Protein 3D19 (pdb70)

Sequence (1558 aa):
DTGVTSVMFVERSLNEIRFWSRIMKEHSFFLRLGFRCEDTQLIEEANQFYRLFEHIEQIAHSYTNETDPEQIKRFNAEVQQAATNIWGFKRKILGLILTCKLPGQNNFPLLVDHTSREADYFRKRLIQLNEGKLDALPDAIIKENVFFLRIMADHAKFIGHLLDPSERKLVDTARNFSNDFDELMYQAIDLESMKPQSQTAPLLDQFLDQNRVSVASLRDFKKTARDLIEQCKIKSIIHPLLADHVFREADRFLEIIDMYDVHLVTSVMMFVERSLNEIRFWSRIMKEHSFFLRLGFRCEDTQLIEEANQFYRLFEHIEQIAHSYTNETDPEQIKRFNAEVQQAATNIWGFKRKILGLILTCKLPGQNNFPLLVDHTSREADYFRKRLIQLNEGKLDALPDAIIKENVFFLRIMADHAKFIGHLLDPSERKLVDTARNFSNDFDELMYYQAIDLESMKPQSQTAPLLDQFLDQNRVSVASLRDFKKTARDLIEQCKIKSIIHPLLADHVFREADRFLEIIDMMYDVHLTMFVERSLNEIRFWSRIMKEHSFFLRLGFRCEDTQLIEEANQFYRLFEHIEQIAHSYTNETDPEQIKRFNAEVQQAATNIWGFKRKILGLILTCKLPGQNNFPLLVDHTSREADYFRKRLIQLNEGKLDALPDAIIKENVFFLRIMADHAKFIGHLLDPSERKLVDTARNFSNDFDELMYYQAIDLESMKPQSQTAPLLDQFLDQNRVSVASLRDFKKTARDLIEQCKIKSIIHPLLADHVFREADRFLEIIDMMYDVHLTSVMFVERSLNEIRFWSRIMKEHSFFLRLGFRCEDTQLIEEANQFYRLFEHIEQIAHSYTNETDPEQIKRFNAEVQQAATNIWGFKRKILGLILTCKLPGQNNFPLLVDHTSREADYFRKRLIQLNEGKLDALPDAIIKENVFFLRIMADHAKFIGHLLDPSERKLVDTARNFSNDFDELMYYQAIDLESMKPQSQTAPLLDQFLDQNRVSVASLRDFKKTARDLIEQCKIKSIIHPLLADHVFREADRFLEIIDMYDVHLTMFVERSLNEIRFWSRIMKEHSFFLRLGFRCEDTQLIEEANQFYRLFEHIEQIAHSYTNETDPEQIKRFNAEVQQAATNIWGFKRKILGLILTCKLPGQNNFPLLVDHTSREADYFRKRLIQLNEGKLDALPDAIIKENVFFLRIMADHAKFIGHLLDPSERKLVDTARNFSNDFDELMYYQAIDLESMKPQSQTAPLLDQFLDQNRVSVASLRDFKKTARDLIEQCKIKSIIHPLLADHVFREADRFLEIIDMYDVHLMFVERSLNEIRFWSRIMKEHSFFLRLGFRCEDTQLIEEANQFYRLFEHIEQIAHSYTNETDPEQIKRFNAEVQQAATNIWGFKRKILGLILTCKLPGQNNFPLLVDHTSREADYFRKRLIQLNEGKLDALPDAIIKENVFFLRIMADHAKFIGHLLDPSERKLVDTARNFSNDFDELMYYQAIDLESMKPQSQTAPLLDQFLDQNRVSVASLRDFKKTARDLIEQCKIKSIIHPLLADHVFREADRFLEIIDMYDVHL

Foldseek 3Di:
DQQCPDLLLLSNLLVLLLQVLQVQLVVLVVQLQQADPVPVVSNVVSNVLNVVSVVSNVVSVVDDSPDDVVVSLVSLVVVLVSLVVVLVVLVVVLVCVVVVVGPRGGQDSVNSVLSSLSSVVSNVVSVCSNVVNDDDLLVCLLVLLLSLLVVQLVVLVVQLVFFDVVPVVSNVVSVVLNVLSVVLNVVSVVCVVPPPVSSDPVNSLVNLVSVQVSLVVVLVVLVVVLVCVVVVNGGGNQDSVNSVSSSVSSVSSNVVSVVSNVVD/DVLLVLLVVLLVLLLQVLQVQLVVLVVQLVQADPVPVVLNVVSVVLNVVSVVLNVVSVVDDSPPDSVVSLVSLVVVLVSLVVVLVSLVVVLVCVVVPVRVRGGQDSVNSVLSSLSSVVSSVVSVCSNVVNDDDLLVCLLVLCLSLLVVQLVVLVCQLVFFDVVPPVLNVVSVVLNVVSVVLNVVSVVCVVCPPVSSDLVNSLVNLVVVLVSLVVVLVVLVVVLVCVVVVNGGGNQDSVNSVSSSVSSVVSNVVSVVSNVVSD/DLLVVLLVLLLQVLVVQLVVLVVQLVQADPVPVVLNVVSVVLNVVSVVSNVVSVPDDPPPDVVVSLVSLVVVLVSLVVVLVSLVVVLVCVVVVVGPPGGDDSLNSVLSSLSSVVSNVVSVCSNVVNDDDLLVCLLVLCLSLLVSQLVVLVVQLVQFDVVVPVSNVVSVVSNVLSVVLNVVSVVCVVVPPVSSDLVNSLVNLVSVLVSLVVSLVSLVVVLVCVVVVVGGGNQPSVNSVSSSVSSVVSNVVSVVSNVVSD/DLVLVVVLLVLLLQLLVVLLVLLVVQLVQADPVPVVSNVVSVVLNVVSVVLNVVSVVDDSVPDVVVSLVSLVVVLVSLVVSLVSLVVVLVCVVVVVGPPGGDDSVNSVLVSLSSVVSSVVSVCSSVVNDDDLLCCLLVLLLSLLVSQLVVLVVVLVFFPVVPPVVNVVSVVLNVVSVVLNVVSVVCVVCPPVSSDLVNSLVNLVSVLVSLVVSLVVLVVVLVCVVVVVGGGRQDSVNSVSSSVSSVVSNVVSVVSNVVRD/DLLVVLLVLLLQVLVLQLVVLVVQLQLADPVNVVSNVVSVVLNVVSVVSNVVSVPDDPPDDPVVRLVNLVVVLVSLVVSLVSLVVVLVCVVVVVGPPGHDDSVNSVLSSLSSVVSSVVSVCSNVVVDDDLLVVLLVLCLSLLVVQLVVLVVQLVFFDVVVPVLNVVSVVLNVLSVVLNVVSVVCVVCPPVCSDVVSSLVNLVSVLVSLVVVLVVLVVVLVCVVVVNGGGNDDNVVSVSSSVSSVVSNVVSVVSNVVD/DLLVVLLVLLLQVLVVQLVVLVVQLVQAPPPPVVLNVVSVVSNVVSVVLNVVSVPDDSPDDSVVSLVSLVVVLVSLVVSLVSLVVVLVCVVVVVGPPGDDDSVVSVLSSVSSVVSSVVSVCSSVVNDDDLLVCLLVLCLSLLVSQLSVLVVQLVFFPVVPPVSNVVSVVLNVLSVVLNVVSVVCVVCPPVSSDPVNSLVNLVSVLVSLVVSLVVLVVVLVCVVVVVGGGNQDSVNSVSVSVSSVVSNVVSVVSNVVD

Nearest PDB structures (foldseek):
  3d19-assembly1_F  TM=1.003E+00  e=2.310E-31  Bacillus cereus G9241
  3dby-assembly6_B  TM=9.293E-01  e=8.905E-10  Bacillus cereus G9241
  3dby-assembly10_T  TM=9.313E-01  e=1.891E-09  Bacillus cereus G9241
  3dby-assembly3_H  TM=9.239E-01  e=1.891E-09  Bacillus cereus G9241
  3dby-assembly1_R  TM=9.275E-01  e=2.629E-09  Bacillus cereus G9241

CATH classification: 1.20.1260.120

Secondary structure (DSSP, 8-state):
--STT--SHHHHHHHHHHHHHHHHHHHHHHHHHTS-TT-HHHHHHHHHHHHHHHHHHHHHTT--TTS-HHHHHHHHHHHHHHHHHHHHHHHHHHHHHHTT-STT----HHHHHHHHHHHHHHHHHHHHHHHT-PPPHHHHHHHHHHHHHHHHHHHHHHHHHHB-TT-HHHHHHHHHHHHHHHHHHHHHHHHHHTTTTT--HHHHHHHHHHHHHHHHHHHHHHHHHHHHHHTT-S-B---HHHHHHHHHHHHHHHHHHHHHHHH-/-HHHHHHHHHHHHHHHHHHHHHHHHHHHHHHS-TT-HHHHHHHHHHHHHHHHHHHHHHHS-TTS-HHHHHHHHHHHHHHHHHHHHHHHHHHHHHHTT-STT----HHHHHHHHHHHHHHHHHHHHHHHT-PPPHHHHHHHHHHHHHHHHHHHHHHHHHHB-TT-HHHHHHHHHHHHHHHHHHHHHHHHHHTTTTT--HHHHHHHHHHHHHHHHHHHHHHHHHHHHHHTT-S-BS--HHHHHHHHHHHHHHHHHHHHHHHHH-/-HHHHHHHHHHHHHHHHHHHHHHHHHHS-TT-HHHHHHHHHHHHHHHHHHHHHHH--TTS-HHHHHHHHHHHHHHHHHHHHHHHHHHHHHHTT-STT----HHHHHHHHHHHHHHHHHHHHHHHT-PPPHHHHHHHHHHHHHHHHHHHHHHHHHHB-TT-HHHHHHHHHHHHHHHHHHHHHHHHHHTTTTT--HHHHHHHHHHHHHHHHHHHHHHHHHHHHHHTT-S-BS--HHHHHHHHHHHHHHHHHHHHHHHHH-/-HHHHHHHHHHHHHHHHHHHHHHHHHHHHS-TT-HHHHHHHHHHHHHHHHHHHHHHH--TTS-HHHHHHHHHHHHHHHHHHHHHHHHHHHHHHTTSSTT----HHHHHHHHHHHHHHHHHHHHHHHT-PPPHHHHHHHHHHHHHHHHHHHHHHHHHHB-TT-HHHHHHHHHHHHHHHHHHHHHHHHHHTTTTT--HHHHHHHHHHHHHHHHHHHHHHHHHHHHHHTT-S-BS--HHHHHHHHHHHHHHHHHHHHHHHHH-/-HHHHHHHHHHHHHHHHHHHHHHHHHHS-TT-HHHHHHHHHHHHHHHHHHHHHHH--TTS-HHHHHHHHHHHHHHHHHHHHHHHHHHHHHHTT-STT----HHHHHHHHHHHHHHHHHHHHHHHT-PPPHHHHHHHHHHHHHHHHHHHHHHHHHHB-TT-HHHHHHHHHHHHHHHHHHHHHHHHHHTTTTT--HHHHHHHHHHHHHHHHHHHHHHHHHHHHHHTT-S-BS--HHHHHHHHHHHHHHHHHHHHHHHT-/-HHHHHHHHHHHHHHHHHHHHHHHHHHS-TT-HHHHHHHHHHHHHHHHHHHHHHH--TTS-HHHHHHHHHHHHHHHHHHHHHHHHHHHHHTTT--TT----HHHHHHHHHHHHHHHHHHHHHHTT-PPPHHHHHHHHHHHHHHHHHHHHHHHHHHB-TT-HHHHHHHHHHHHHHHHHHHHHHHHHHTTTTT--HHHHHHHHHHHHHHHHHHHHHHHHHHHHHHTT-S-BS--HHHHHHHHHHHHHHHHHHHHHHH--

Structure (mmCIF, N/CA/C/O backbone):
data_3D19
#
_entry.id   3D19
#
_cell.length_a   74.825
_cell.length_b   136.378
_cell.length_c   87.060
_cell.angle_alpha   90.000
_cell.angle_beta   102.840
_cell.angle_gamma   90.000
#
_symmetry.space_group_name_H-M   'P 1 21 1'
#
loop_
_entity.id
_entity.type
_entity.pdbx_description
1 polymer 'Conserved metalloprotein'
2 non-polymer 'MAGNESIUM ION'
3 non-polymer 'FE (III) ION'
4 water water
#
loop_
_atom_site.group_PDB
_atom_site.id
_atom_site.type_symbol
_atom_site.label_atom_id
_atom_site.label_alt_id
_atom_site.label_comp_id
_atom_site.label_asym_id
_atom_site.label_entity_id
_atom_site.label_seq_id
_atom_site.pdbx_PDB_ins_code
_atom_site.Cartn_x
_atom_site.Cartn_y
_atom_site.Cartn_z
_atom_site.occupancy
_atom_site.B_iso_or_equiv
_atom_site.auth_seq_id
_atom_site.auth_comp_id
_atom_site.auth_asym_id
_atom_site.auth_atom_id
_atom_site.pdbx_PDB_model_num
ATOM 1 N N . ASP A 1 4 ? 4.583 90.045 96.477 1.00 46.14 11 ASP A N 1
ATOM 2 C CA . ASP A 1 4 ? 4.507 89.250 97.769 1.00 46.88 11 ASP A CA 1
ATOM 3 C C . ASP A 1 4 ? 3.473 88.149 97.680 1.00 46.81 11 ASP A C 1
ATOM 4 O O . ASP A 1 4 ? 2.251 88.418 97.704 1.00 47.19 11 ASP A O 1
ATOM 9 N N . THR A 1 5 ? 3.945 86.901 97.569 1.00 45.73 12 THR A N 1
ATOM 10 C CA . THR A 1 5 ? 3.014 85.791 97.370 1.00 43.86 12 THR A CA 1
ATOM 11 C C . THR A 1 5 ? 3.155 84.703 98.446 1.00 42.88 12 THR A C 1
ATOM 12 O O . THR A 1 5 ? 2.807 83.555 98.195 1.00 43.23 12 THR A O 1
ATOM 16 N N . GLY A 1 6 ? 3.647 85.065 99.639 1.00 41.82 13 GLY A N 1
ATOM 17 C CA . GLY A 1 6 ? 3.749 84.115 100.761 1.00 41.38 13 GLY A CA 1
ATOM 18 C C . GLY A 1 6 ? 5.131 83.471 100.962 1.00 40.88 13 GLY A C 1
ATOM 19 O O . GLY A 1 6 ? 5.359 82.746 101.949 1.00 41.55 13 GLY A O 1
ATOM 20 N N . VAL A 1 7 ? 6.058 83.715 100.044 1.00 39.35 14 VAL A N 1
ATOM 21 C CA . VAL A 1 7 ? 7.346 83.016 100.066 1.00 39.01 14 VAL A CA 1
ATOM 22 C C . VAL A 1 7 ? 8.140 83.267 101.350 1.00 37.94 14 VAL A C 1
ATOM 23 O O . VAL A 1 7 ? 8.922 82.425 101.792 1.00 37.31 14 VAL A O 1
ATOM 27 N N . THR A 1 8 ? 7.910 84.426 101.944 1.00 37.37 15 THR A N 1
ATOM 28 C CA . THR A 1 8 ? 8.703 84.896 103.082 1.00 38.13 15 THR A CA 1
ATOM 29 C C . THR A 1 8 ? 7.798 85.065 104.327 1.00 38.06 15 THR A C 1
ATOM 30 O O . THR A 1 8 ? 8.196 85.651 105.317 1.00 37.56 15 THR A O 1
ATOM 34 N N . SER A 1 9 ? 6.585 84.542 104.260 1.00 37.68 16 SER A N 1
ATOM 35 C CA . SER A 1 9 ? 5.682 84.653 105.375 1.00 38.73 16 SER A CA 1
ATOM 36 C C . SER A 1 9 ? 6.278 84.061 106.641 1.00 38.82 16 SER A C 1
ATOM 37 O O . SER A 1 9 ? 6.941 83.050 106.594 1.00 39.70 16 SER A O 1
ATOM 40 N N . VAL A 1 10 ? 6.016 84.679 107.780 1.00 39.19 17 VAL A N 1
ATOM 41 C CA . VAL A 1 10 ? 6.419 84.087 109.038 1.00 39.26 17 VAL A CA 1
ATOM 42 C C . VAL A 1 10 ? 5.217 83.395 109.738 1.00 39.93 17 VAL A C 1
ATOM 43 O O . VAL A 1 10 ? 5.415 82.637 110.667 1.00 41.04 17 VAL A O 1
ATOM 47 N N . MET A 1 11 ? 3.989 83.582 109.239 1.00 39.39 18 MET A N 1
ATOM 48 C CA . MET A 1 11 ? 2.813 82.859 109.778 1.00 39.00 18 MET A CA 1
ATOM 49 C C . MET A 1 11 ? 2.973 81.393 109.487 1.00 38.60 18 MET A C 1
ATOM 50 O O . MET A 1 11 ? 3.159 80.997 108.330 1.00 38.96 18 MET A O 1
ATOM 55 N N . PHE A 1 12 ? 2.873 80.568 110.523 1.00 37.85 19 PHE A N 1
ATOM 56 C CA . PHE A 1 12 ? 3.286 79.168 110.422 1.00 36.77 19 PHE A CA 1
ATOM 57 C C . PHE A 1 12 ? 2.520 78.420 109.339 1.00 35.98 19 PHE A C 1
ATOM 58 O O . PHE A 1 12 ? 3.096 77.611 108.567 1.00 35.26 19 PHE A O 1
ATOM 66 N N . VAL A 1 13 ? 1.214 78.636 109.268 1.00 35.38 20 VAL A N 1
ATOM 67 C CA . VAL A 1 13 ? 0.457 77.821 108.323 1.00 35.71 20 VAL A CA 1
ATOM 68 C C . VAL A 1 13 ? 0.703 78.270 106.915 1.00 36.00 20 VAL A C 1
ATOM 69 O O . VAL A 1 13 ? 1.021 77.465 106.026 1.00 36.75 20 VAL A O 1
ATOM 73 N N . GLU A 1 14 ? 0.578 79.562 106.710 1.00 35.83 21 GLU A N 1
ATOM 74 C CA . GLU A 1 14 ? 0.760 80.082 105.395 1.00 36.87 21 GLU A CA 1
ATOM 75 C C . GLU A 1 14 ? 2.133 79.687 104.847 1.00 35.03 21 GLU A C 1
ATOM 76 O O . GLU A 1 14 ? 2.247 79.204 103.738 1.00 35.05 21 GLU A O 1
ATOM 82 N N . ARG A 1 15 ? 3.190 79.929 105.620 1.00 34.66 22 ARG A N 1
ATOM 83 C CA . ARG A 1 15 ? 4.545 79.657 105.156 1.00 32.82 22 ARG A CA 1
ATOM 84 C C . ARG A 1 15 ? 4.719 78.171 104.796 1.00 33.56 22 ARG A C 1
ATOM 85 O O . ARG A 1 15 ? 5.270 77.825 103.720 1.00 35.21 22 ARG A O 1
ATOM 93 N N . SER A 1 16 ? 4.247 77.296 105.671 1.00 32.39 23 SER A N 1
ATOM 94 C CA . SER A 1 16 ? 4.236 75.836 105.429 1.00 33.38 23 SER A CA 1
ATOM 95 C C . SER A 1 16 ? 3.592 75.427 104.104 1.00 33.98 23 SER A C 1
ATOM 96 O O . SER A 1 16 ? 4.169 74.707 103.307 1.00 35.04 23 SER A O 1
ATOM 99 N N . LEU A 1 17 ? 2.360 75.840 103.893 1.00 34.43 24 LEU A N 1
ATOM 100 C CA . LEU A 1 17 ? 1.698 75.497 102.645 1.00 34.59 24 LEU A CA 1
ATOM 101 C C . LEU A 1 17 ? 2.495 76.066 101.447 1.00 34.53 24 LEU A C 1
ATOM 102 O O . LEU A 1 17 ? 2.768 75.353 100.484 1.00 33.99 24 LEU A O 1
ATOM 107 N N . ASN A 1 18 ? 2.836 77.359 101.490 1.00 35.38 25 ASN A N 1
ATOM 108 C CA . ASN A 1 18 ? 3.647 77.938 100.411 1.00 35.68 25 ASN A CA 1
ATOM 109 C C . ASN A 1 18 ? 4.889 77.081 100.125 1.00 35.98 25 ASN A C 1
ATOM 110 O O . ASN A 1 18 ? 5.207 76.800 98.961 1.00 36.78 25 ASN A O 1
ATOM 115 N N . GLU A 1 19 ? 5.599 76.674 101.176 1.00 35.82 26 GLU A N 1
ATOM 116 C CA . GLU A 1 19 ? 6.877 75.974 100.996 1.00 35.42 26 GLU A CA 1
ATOM 117 C C . GLU A 1 19 ? 6.634 74.567 100.429 1.00 35.90 26 GLU A C 1
ATOM 118 O O . GLU A 1 19 ? 7.410 74.030 99.603 1.00 34.35 26 GLU A O 1
ATOM 124 N N . ILE A 1 20 ? 5.512 73.986 100.845 1.00 35.75 27 ILE A N 1
ATOM 125 C CA . ILE A 1 20 ? 5.198 72.621 100.428 1.00 35.97 27 ILE A CA 1
ATOM 126 C C . ILE A 1 20 ? 4.575 72.590 99.070 1.00 36.23 27 ILE A C 1
ATOM 127 O O . ILE A 1 20 ? 4.924 71.749 98.279 1.00 37.91 27 ILE A O 1
ATOM 132 N N . ARG A 1 21 ? 3.623 73.472 98.807 1.00 36.48 28 ARG A N 1
ATOM 133 C CA . ARG A 1 21 ? 3.145 73.683 97.453 1.00 37.14 28 ARG A CA 1
ATOM 134 C C . ARG A 1 21 ? 4.323 73.865 96.484 1.00 36.76 28 ARG A C 1
ATOM 135 O O . ARG A 1 21 ? 4.411 73.201 95.473 1.00 37.64 28 ARG A O 1
ATOM 143 N N . PHE A 1 22 ? 5.261 74.729 96.805 1.00 36.04 29 PHE A N 1
ATOM 144 C CA . PHE A 1 22 ? 6.328 74.933 95.849 1.00 35.37 29 PHE A CA 1
ATOM 145 C C . PHE A 1 22 ? 7.287 73.748 95.748 1.00 35.43 29 PHE A C 1
ATOM 146 O O . PHE A 1 22 ? 7.591 73.285 94.661 1.00 35.78 29 PHE A O 1
ATOM 154 N N . TRP A 1 23 ? 7.789 73.263 96.863 1.00 35.94 30 TRP A N 1
ATOM 155 C CA . TRP A 1 23 ? 8.910 72.293 96.781 1.00 36.37 30 TRP A CA 1
ATOM 156 C C . TRP A 1 23 ? 8.421 70.881 96.503 1.00 36.04 30 TRP A C 1
ATOM 157 O O . TRP A 1 23 ? 9.097 70.098 95.882 1.00 36.16 30 TRP A O 1
ATOM 168 N N . SER A 1 24 ? 7.211 70.575 96.919 1.00 36.64 31 SER A N 1
ATOM 169 C CA . SER A 1 24 ? 6.650 69.279 96.587 1.00 37.09 31 SER A CA 1
ATOM 170 C C . SER A 1 24 ? 6.578 69.151 95.069 1.00 36.28 31 SER A C 1
ATOM 171 O O . SER A 1 24 ? 6.971 68.139 94.487 1.00 38.18 31 SER A O 1
ATOM 174 N N . ARG A 1 25 ? 6.132 70.197 94.399 1.00 35.08 32 ARG A N 1
ATOM 175 C CA . ARG A 1 25 ? 6.066 70.154 92.938 1.00 33.29 32 ARG A CA 1
ATOM 176 C C . ARG A 1 25 ? 7.488 70.014 92.386 1.00 31.67 32 ARG A C 1
ATOM 177 O O . ARG A 1 25 ? 7.758 69.274 91.467 1.00 30.37 32 ARG A O 1
ATOM 185 N N . ILE A 1 26 ? 8.424 70.739 92.971 1.00 32.66 33 ILE A N 1
ATOM 186 C CA . ILE A 1 26 ? 9.806 70.568 92.570 1.00 31.21 33 ILE A CA 1
ATOM 187 C C . ILE A 1 26 ? 10.259 69.107 92.688 1.00 32.40 33 ILE A C 1
ATOM 188 O O . ILE A 1 26 ? 10.746 68.552 91.716 1.00 33.83 33 ILE A O 1
ATOM 193 N N . MET A 1 27 ? 10.085 68.461 93.842 1.00 33.02 34 MET A N 1
ATOM 194 C CA . MET A 1 27 ? 10.621 67.093 94.046 1.00 32.68 34 MET A CA 1
ATOM 195 C C . MET A 1 27 ? 9.919 66.141 93.132 1.00 33.22 34 MET A C 1
ATOM 196 O O . MET A 1 27 ? 10.510 65.194 92.626 1.00 34.14 34 MET A O 1
ATOM 201 N N . LYS A 1 28 ? 8.631 66.364 92.935 1.00 32.51 35 LYS A N 1
ATOM 202 C CA . LYS A 1 28 ? 7.905 65.516 92.014 1.00 33.06 35 LYS A CA 1
ATOM 203 C C . LYS A 1 28 ? 8.566 65.606 90.629 1.00 34.43 35 LYS A C 1
ATOM 204 O O . LYS A 1 28 ? 8.714 64.586 89.938 1.00 34.63 35 LYS A O 1
ATOM 210 N N . GLU A 1 29 ? 8.969 66.817 90.207 1.00 34.94 36 GLU A N 1
ATOM 211 C CA . GLU A 1 29 ? 9.528 66.974 88.859 1.00 35.47 36 GLU A CA 1
ATOM 212 C C . GLU A 1 29 ? 10.932 66.374 88.780 1.00 35.96 36 GLU A C 1
ATOM 213 O O . GLU A 1 29 ? 11.260 65.681 87.809 1.00 36.44 36 GLU A O 1
ATOM 219 N N . HIS A 1 30 ? 11.748 66.573 89.807 1.00 35.06 37 HIS A N 1
ATOM 220 C CA . HIS A 1 30 ? 13.004 65.803 89.903 1.00 36.03 37 HIS A CA 1
ATOM 221 C C . HIS A 1 30 ? 12.792 64.322 89.708 1.00 36.88 37 HIS A C 1
ATOM 222 O O . HIS A 1 30 ? 13.683 63.663 89.201 1.00 37.05 37 HIS A O 1
ATOM 229 N N . SER A 1 31 ? 11.651 63.780 90.155 1.00 37.18 38 SER A N 1
ATOM 230 C CA . SER A 1 31 ? 11.450 62.324 90.089 1.00 38.80 38 SER A CA 1
ATOM 231 C C . SER A 1 31 ? 11.303 61.870 88.632 1.00 39.95 38 SER A C 1
ATOM 232 O O . SER A 1 31 ? 11.711 60.778 88.244 1.00 40.95 38 SER A O 1
ATOM 235 N N . PHE A 1 32 ? 10.702 62.734 87.833 1.00 40.62 39 PHE A N 1
ATOM 236 C CA . PHE A 1 32 ? 10.518 62.508 86.411 1.00 40.74 39 PHE A CA 1
ATOM 237 C C . PHE A 1 32 ? 11.875 62.734 85.701 1.00 40.69 39 PHE A C 1
ATOM 238 O O . PHE A 1 32 ? 12.374 61.821 85.051 1.00 41.55 39 PHE A O 1
ATOM 246 N N . PHE A 1 33 ? 12.490 63.904 85.866 1.00 39.49 40 PHE A N 1
ATOM 247 C CA . PHE A 1 33 ? 13.794 64.196 85.247 1.00 39.20 40 PHE A CA 1
ATOM 248 C C . PHE A 1 33 ? 14.807 63.091 85.504 1.00 38.70 40 PHE A C 1
ATOM 249 O O . PHE A 1 33 ? 15.528 62.672 84.589 1.00 38.82 40 PHE A O 1
ATOM 257 N N . LEU A 1 34 ? 14.877 62.613 86.732 1.00 38.01 41 LEU A N 1
ATOM 258 C CA . LEU A 1 34 ? 15.904 61.615 87.061 1.00 39.44 41 LEU A CA 1
ATOM 259 C C . LEU A 1 34 ? 15.596 60.344 86.342 1.00 39.73 41 LEU A C 1
ATOM 260 O O . LEU A 1 34 ? 16.526 59.605 85.947 1.00 39.90 41 LEU A O 1
ATOM 265 N N . ARG A 1 35 ? 14.301 60.098 86.142 1.00 38.93 42 ARG A N 1
ATOM 266 C CA . ARG A 1 35 ? 13.929 58.832 85.647 1.00 38.75 42 ARG A CA 1
ATOM 267 C C . ARG A 1 35 ? 14.392 58.807 84.232 1.00 38.69 42 ARG A C 1
ATOM 268 O O . ARG A 1 35 ? 14.776 57.737 83.746 1.00 38.03 42 ARG A O 1
ATOM 276 N N . LEU A 1 36 ? 14.362 59.981 83.584 1.00 38.82 43 LEU A N 1
ATOM 277 C CA . LEU A 1 36 ? 14.525 60.102 82.112 1.00 39.94 43 LEU A CA 1
ATOM 278 C C . LEU A 1 36 ? 15.944 59.769 81.728 1.00 40.98 43 LEU A C 1
ATOM 279 O O . LEU A 1 36 ? 16.204 59.338 80.596 1.00 42.05 43 LEU A O 1
ATOM 284 N N . GLY A 1 37 ? 16.844 59.937 82.696 1.00 41.32 44 GLY A N 1
ATOM 285 C CA . GLY A 1 37 ? 18.247 59.683 82.507 1.00 42.27 44 GLY A CA 1
ATOM 286 C C . GLY A 1 37 ? 18.702 58.289 82.881 1.00 42.43 44 GLY A C 1
ATOM 287 O O . GLY A 1 37 ? 19.850 57.958 82.675 1.00 42.90 44 GLY A O 1
ATOM 288 N N . PHE A 1 38 ? 17.807 57.478 83.425 1.00 42.66 45 PHE A N 1
ATOM 289 C CA . PHE A 1 38 ? 18.083 56.056 83.696 1.00 43.61 45 PHE A CA 1
ATOM 290 C C . PHE A 1 38 ? 18.151 55.200 82.421 1.00 44.11 45 PHE A C 1
ATOM 291 O O . PHE A 1 38 ? 17.408 55.438 81.484 1.00 44.99 45 PHE A O 1
ATOM 299 N N . ARG A 1 39 ? 19.005 54.187 82.385 1.00 45.53 46 ARG A N 1
ATOM 300 C CA . ARG A 1 39 ? 18.996 53.232 81.259 1.00 46.05 46 ARG A CA 1
ATOM 301 C C . ARG A 1 39 ? 17.692 52.496 81.290 1.00 47.38 46 ARG A C 1
ATOM 302 O O . ARG A 1 39 ? 17.115 52.335 82.351 1.00 48.36 46 ARG A O 1
ATOM 310 N N . CYS A 1 40 ? 17.226 52.001 80.151 1.00 49.02 47 CYS A N 1
ATOM 311 C CA . CYS A 1 40 ? 15.914 51.385 80.108 1.00 50.99 47 CYS A CA 1
ATOM 312 C C . CYS A 1 40 ? 15.869 50.090 80.867 1.00 51.63 47 CYS A C 1
ATOM 313 O O . CYS A 1 40 ? 14.788 49.569 81.146 1.00 52.25 47 CYS A O 1
ATOM 316 N N . GLU A 1 41 ? 17.033 49.550 81.196 1.00 52.59 48 GLU A N 1
ATOM 317 C CA . GLU A 1 41 ? 17.078 48.236 81.801 1.00 54.26 48 GLU A CA 1
ATOM 318 C C . GLU A 1 41 ? 17.074 48.301 83.329 1.00 54.18 48 GLU A C 1
ATOM 319 O O . GLU A 1 41 ? 16.887 47.286 83.991 1.00 54.61 48 GLU A O 1
ATOM 325 N N . ASP A 1 42 ? 17.275 49.506 83.874 1.00 54.20 49 ASP A N 1
ATOM 326 C CA . ASP A 1 42 ? 17.301 49.761 85.320 1.00 53.48 49 ASP A CA 1
ATOM 327 C C . ASP A 1 42 ? 15.905 49.897 85.866 1.00 53.47 49 ASP A C 1
ATOM 328 O O . ASP A 1 42 ? 15.547 50.965 86.320 1.00 53.73 49 ASP A O 1
ATOM 333 N N . THR A 1 43 ? 15.101 48.847 85.815 1.00 53.15 50 THR A N 1
ATOM 334 C CA . THR A 1 43 ? 13.717 48.988 86.251 1.00 53.39 50 THR A CA 1
ATOM 335 C C . THR A 1 43 ? 13.522 49.161 87.756 1.00 52.62 50 THR A C 1
ATOM 336 O O . THR A 1 43 ? 12.447 49.573 88.168 1.00 52.51 50 THR A O 1
ATOM 340 N N . GLN A 1 44 ? 14.518 48.832 88.576 1.00 51.98 51 GLN A N 1
ATOM 341 C CA . GLN A 1 44 ? 14.321 49.023 90.015 1.00 52.24 51 GLN A CA 1
ATOM 342 C C . GLN A 1 44 ? 14.231 50.512 90.244 1.00 50.10 51 GLN A C 1
ATOM 343 O O . GLN A 1 44 ? 13.197 51.007 90.697 1.00 50.99 51 GLN A O 1
ATOM 349 N N . LEU A 1 45 ? 15.323 51.203 89.911 1.00 47.47 52 LEU A N 1
ATOM 350 C CA . LEU A 1 45 ? 15.400 52.683 89.820 1.00 45.11 52 LEU A CA 1
ATOM 351 C C . LEU A 1 45 ? 14.191 53.345 89.139 1.00 43.33 52 LEU A C 1
ATOM 352 O O . LEU A 1 45 ? 13.562 54.191 89.713 1.00 42.75 52 LEU A O 1
ATOM 357 N N . ILE A 1 46 ? 13.841 52.912 87.943 1.00 42.71 53 ILE A N 1
ATOM 358 C CA . ILE A 1 46 ? 12.704 53.518 87.211 1.00 42.89 53 ILE A CA 1
ATOM 359 C C . ILE A 1 46 ? 11.428 53.480 88.047 1.00 42.13 53 ILE A C 1
ATOM 360 O O . ILE A 1 46 ? 10.714 54.481 88.157 1.00 40.45 53 ILE A O 1
ATOM 365 N N . GLU A 1 47 ? 11.200 52.324 88.678 1.00 42.13 54 GLU A N 1
ATOM 366 C CA . GLU A 1 47 ? 10.087 52.118 89.558 1.00 42.12 54 GLU A CA 1
ATOM 367 C C . GLU A 1 47 ? 10.238 52.946 90.814 1.00 40.86 54 GLU A C 1
ATOM 368 O O . GLU A 1 47 ? 9.286 53.552 91.242 1.00 40.08 54 GLU A O 1
ATOM 374 N N . GLU A 1 48 ? 11.429 52.997 91.409 1.00 40.64 55 GLU A N 1
ATOM 375 C CA . GLU A 1 48 ? 11.564 53.762 92.631 1.00 41.19 55 GLU A CA 1
ATOM 376 C C . GLU A 1 48 ? 11.344 55.274 92.401 1.00 41.68 55 GLU A C 1
ATOM 377 O O . GLU A 1 48 ? 10.761 55.960 93.246 1.00 42.88 55 GLU A O 1
ATOM 383 N N . ALA A 1 49 ? 11.792 55.777 91.246 1.00 40.83 56 ALA A N 1
ATOM 384 C CA . ALA A 1 49 ? 11.556 57.138 90.835 1.00 40.14 56 ALA A CA 1
ATOM 385 C C . ALA A 1 49 ? 10.078 57.373 90.587 1.00 40.41 56 ALA A C 1
ATOM 386 O O . ALA A 1 49 ? 9.571 58.452 90.859 1.00 39.44 56 ALA A O 1
ATOM 388 N N . ASN A 1 50 ? 9.378 56.396 90.037 1.00 41.22 57 ASN A N 1
ATOM 389 C CA . ASN A 1 50 ? 7.970 56.648 89.718 1.00 43.04 57 ASN A CA 1
ATOM 390 C C . ASN A 1 50 ? 7.158 56.760 91.003 1.00 43.93 57 ASN A C 1
ATOM 391 O O . ASN A 1 50 ? 6.110 57.429 91.054 1.00 44.09 57 ASN A O 1
ATOM 396 N N . GLN A 1 51 ? 7.673 56.103 92.040 1.00 44.83 58 GLN A N 1
ATOM 397 C CA . GLN A 1 51 ? 7.004 56.085 93.312 1.00 45.78 58 GLN A CA 1
ATOM 398 C C . GLN A 1 51 ? 7.220 57.421 93.968 1.00 44.58 58 GLN A C 1
ATOM 399 O O . GLN A 1 51 ? 6.270 58.056 94.372 1.00 45.10 58 GLN A O 1
ATOM 405 N N . PHE A 1 52 ? 8.451 57.893 94.009 1.00 42.97 59 PHE A N 1
ATOM 406 C CA . PHE A 1 52 ? 8.659 59.246 94.496 1.00 41.96 59 PHE A CA 1
ATOM 407 C C . PHE A 1 52 ? 7.828 60.279 93.679 1.00 42.31 59 PHE A C 1
ATOM 408 O O . PHE A 1 52 ? 7.363 61.301 94.209 1.00 43.05 59 PHE A O 1
ATOM 416 N N . TYR A 1 53 ? 7.615 60.017 92.395 1.00 41.24 60 TYR A N 1
ATOM 417 C CA . TYR A 1 53 ? 6.934 61.004 91.605 1.00 41.48 60 TYR A CA 1
ATOM 418 C C . TYR A 1 53 ? 5.510 61.041 92.162 1.00 41.92 60 TYR A C 1
ATOM 419 O O . TYR A 1 53 ? 4.938 62.103 92.396 1.00 42.45 60 TYR A O 1
ATOM 428 N N . ARG A 1 54 ? 4.968 59.857 92.403 1.00 42.05 61 ARG A N 1
ATOM 429 C CA . ARG A 1 54 ? 3.615 59.672 92.921 1.00 42.23 61 ARG A CA 1
ATOM 430 C C . ARG A 1 54 ? 3.415 60.237 94.371 1.00 41.66 61 ARG A C 1
ATOM 431 O O . ARG A 1 54 ? 2.357 60.777 94.712 1.00 41.57 61 ARG A O 1
ATOM 439 N N . LEU A 1 55 ? 4.427 60.112 95.205 1.00 40.48 62 LEU A N 1
ATOM 440 C CA . LEU A 1 55 ? 4.336 60.594 96.545 1.00 40.87 62 LEU A CA 1
ATOM 441 C C . LEU A 1 55 ? 4.167 62.114 96.547 1.00 41.21 62 LEU A C 1
ATOM 442 O O . LEU A 1 55 ? 3.151 62.646 97.068 1.00 42.66 62 LEU A O 1
ATOM 447 N N . PHE A 1 56 ? 5.162 62.805 95.990 1.00 39.58 63 PHE A N 1
ATOM 448 C CA . PHE A 1 56 ? 5.112 64.281 95.903 1.00 38.01 63 PHE A CA 1
ATOM 449 C C . PHE A 1 56 ? 3.938 64.862 95.108 1.00 37.14 63 PHE A C 1
ATOM 450 O O . PHE A 1 56 ? 3.411 65.886 95.458 1.00 36.83 63 PHE A O 1
ATOM 458 N N . GLU A 1 57 ? 3.524 64.194 94.048 1.00 37.18 64 GLU A N 1
ATOM 459 C CA . GLU A 1 57 ? 2.239 64.512 93.379 1.00 37.48 64 GLU A CA 1
ATOM 460 C C . GLU A 1 57 ? 1.112 64.480 94.410 1.00 37.06 64 GLU A C 1
ATOM 461 O O . GLU A 1 57 ? 0.261 65.375 94.450 1.00 37.81 64 GLU A O 1
ATOM 467 N N . HIS A 1 58 ? 1.109 63.468 95.278 1.00 36.58 65 HIS A N 1
ATOM 468 C CA . HIS A 1 58 ? 0.028 63.336 96.248 1.00 37.40 65 HIS A CA 1
ATOM 469 C C . HIS A 1 58 ? 0.053 64.485 97.284 1.00 37.17 65 HIS A C 1
ATOM 470 O O . HIS A 1 58 ? -0.945 65.200 97.511 1.00 36.83 65 HIS A O 1
ATOM 477 N N . ILE A 1 59 ? 1.218 64.648 97.885 1.00 36.83 66 ILE A N 1
ATOM 478 C CA . ILE A 1 59 ? 1.505 65.760 98.777 1.00 36.63 66 ILE A CA 1
ATOM 479 C C . ILE A 1 59 ? 1.203 67.129 98.215 1.00 37.71 66 ILE A C 1
ATOM 480 O O . ILE A 1 59 ? 0.723 68.018 98.933 1.00 38.83 66 ILE A O 1
ATOM 485 N N . GLU A 1 60 ? 1.518 67.332 96.945 1.00 38.54 67 GLU A N 1
ATOM 486 C CA . GLU A 1 60 ? 1.225 68.608 96.310 1.00 39.07 67 GLU A CA 1
ATOM 487 C C . GLU A 1 60 ? -0.306 68.811 96.254 1.00 40.30 67 GLU A C 1
ATOM 488 O O . GLU A 1 60 ? -0.781 69.914 96.488 1.00 41.47 67 GLU A O 1
ATOM 494 N N . GLN A 1 61 ? -1.076 67.776 95.926 1.00 40.80 68 GLN A N 1
ATOM 495 C CA . GLN A 1 61 ? -2.545 67.925 95.869 1.00 42.83 68 GLN A CA 1
ATOM 496 C C . GLN A 1 61 ? -3.140 68.196 97.251 1.00 43.75 68 GLN A C 1
ATOM 497 O O . GLN A 1 61 ? -4.182 68.810 97.370 1.00 44.46 68 GLN A O 1
ATOM 499 N N . ILE A 1 62 ? -2.461 67.751 98.299 1.00 44.37 69 ILE A N 1
ATOM 500 C CA . ILE A 1 62 ? -3.020 67.901 99.614 1.00 44.43 69 ILE A CA 1
ATOM 501 C C . ILE A 1 62 ? -2.653 69.261 100.131 1.00 45.04 69 ILE A C 1
ATOM 502 O O . ILE A 1 62 ? -3.449 69.911 100.766 1.00 44.87 69 ILE A O 1
ATOM 507 N N . ALA A 1 63 ? -1.421 69.685 99.860 1.00 45.62 70 ALA A N 1
ATOM 508 C CA . ALA A 1 63 ? -0.995 71.034 100.214 1.00 45.76 70 ALA A CA 1
ATOM 509 C C . ALA A 1 63 ? -1.954 72.041 99.596 1.00 45.84 70 ALA A C 1
ATOM 510 O O . ALA A 1 63 ? -2.299 73.044 100.204 1.00 45.77 70 ALA A O 1
ATOM 512 N N . HIS A 1 64 ? -2.409 71.746 98.391 1.00 46.80 71 HIS A N 1
ATOM 513 C CA . HIS A 1 64 ? -3.275 72.659 97.662 1.00 47.53 71 HIS A CA 1
ATOM 514 C C . HIS A 1 64 ? -4.724 72.610 98.125 1.00 48.74 71 HIS A C 1
ATOM 515 O O . HIS A 1 64 ? -5.512 73.476 97.713 1.00 48.95 71 HIS A O 1
ATOM 522 N N . SER A 1 65 ? -5.054 71.610 98.962 1.00 49.26 72 SER A N 1
ATOM 523 C CA . SER A 1 65 ? -6.411 71.412 99.483 1.00 49.99 72 SER A CA 1
ATOM 524 C C . SER A 1 65 ? -6.530 72.090 100.820 1.00 50.98 72 SER A C 1
ATOM 525 O O . SER A 1 65 ? -7.635 72.393 101.276 1.00 51.69 72 SER A O 1
ATOM 528 N N . TYR A 1 66 ? -5.389 72.273 101.481 1.00 50.96 73 TYR A N 1
ATOM 529 C CA . TYR A 1 66 ? -5.359 72.926 102.768 1.00 51.41 73 TYR A CA 1
ATOM 530 C C . TYR A 1 66 ? -5.411 74.446 102.519 1.00 52.60 73 TYR A C 1
ATOM 531 O O . TYR A 1 66 ? -5.177 74.918 101.391 1.00 51.59 73 TYR A O 1
ATOM 540 N N . THR A 1 67 ? -5.761 75.197 103.566 1.00 53.63 74 THR A N 1
ATOM 541 C CA . THR A 1 67 ? -5.943 76.626 103.458 1.00 54.72 74 THR A CA 1
ATOM 542 C C . THR A 1 67 ? -5.281 77.232 104.659 1.00 54.33 74 THR A C 1
ATOM 543 O O . THR A 1 67 ? -4.717 76.515 105.457 1.00 54.74 74 THR A O 1
ATOM 547 N N . ASN A 1 68 ? -5.302 78.554 104.771 1.00 54.86 75 ASN A N 1
ATOM 548 C CA . ASN A 1 68 ? -4.676 79.218 105.894 1.00 55.08 75 ASN A CA 1
ATOM 549 C C . ASN A 1 68 ? -5.503 78.949 107.148 1.00 55.48 75 ASN A C 1
ATOM 550 O O . ASN A 1 68 ? -4.993 79.087 108.272 1.00 56.19 75 ASN A O 1
ATOM 555 N N . GLU A 1 69 ? -6.754 78.513 106.961 1.00 54.85 76 GLU A N 1
ATOM 556 C CA . GLU A 1 69 ? -7.657 78.254 108.081 1.00 55.71 76 GLU A CA 1
ATOM 557 C C . GLU A 1 69 ? -7.535 76.850 108.661 1.00 54.91 76 GLU A C 1
ATOM 558 O O . GLU A 1 69 ? -8.184 76.528 109.649 1.00 55.07 76 GLU A O 1
ATOM 564 N N . THR A 1 70 ? -6.725 76.004 108.047 1.00 54.38 77 THR A N 1
ATOM 565 C CA . THR A 1 70 ? -6.535 74.633 108.531 1.00 53.86 77 THR A CA 1
ATOM 566 C C . THR A 1 70 ? -5.871 74.547 109.925 1.00 54.35 77 THR A C 1
ATOM 567 O O . THR A 1 70 ? -5.033 75.379 110.264 1.00 54.66 77 THR A O 1
ATOM 571 N N . ASP A 1 71 ? -6.242 73.543 110.728 1.00 54.79 78 ASP A N 1
ATOM 572 C CA . ASP A 1 71 ? -5.744 73.425 112.112 1.00 54.45 78 ASP A CA 1
ATOM 573 C C . ASP A 1 71 ? -4.217 73.232 112.147 1.00 54.12 78 ASP A C 1
ATOM 574 O O . ASP A 1 71 ? -3.659 72.301 111.558 1.00 54.01 78 ASP A O 1
ATOM 579 N N . PRO A 1 72 ? -3.532 74.149 112.837 1.00 53.70 79 PRO A N 1
ATOM 580 C CA . PRO A 1 72 ? -2.100 74.180 112.978 1.00 53.03 79 PRO A CA 1
ATOM 581 C C . PRO A 1 72 ? -1.539 72.875 113.461 1.00 52.68 79 PRO A C 1
ATOM 582 O O . PRO A 1 72 ? -0.342 72.656 113.376 1.00 52.57 79 PRO A O 1
ATOM 586 N N . GLU A 1 73 ? -2.390 72.022 114.009 1.00 52.53 80 GLU A N 1
ATOM 587 C CA . GLU A 1 73 ? -1.929 70.735 114.459 1.00 51.53 80 GLU A CA 1
ATOM 588 C C . GLU A 1 73 ? -1.884 69.780 113.280 1.00 50.48 80 GLU A C 1
ATOM 589 O O . GLU A 1 73 ? -0.930 69.029 113.127 1.00 49.54 80 GLU A O 1
ATOM 595 N N . GLN A 1 74 ? -2.882 69.850 112.413 1.00 49.96 81 GLN A N 1
ATOM 596 C CA . GLN A 1 74 ? -2.821 69.084 111.193 1.00 50.50 81 GLN A CA 1
ATOM 597 C C . GLN A 1 74 ? -1.514 69.451 110.424 1.00 49.02 81 GLN A C 1
ATOM 598 O O . GLN A 1 74 ? -0.651 68.599 110.197 1.00 48.70 81 GLN A O 1
ATOM 604 N N . ILE A 1 75 ? -1.379 70.719 110.055 1.00 46.94 82 ILE A N 1
ATOM 605 C CA . ILE A 1 75 ? -0.188 71.235 109.377 1.00 45.61 82 ILE A CA 1
ATOM 606 C C . ILE A 1 75 ? 1.111 70.773 110.010 1.00 44.93 82 ILE A C 1
ATOM 607 O O . ILE A 1 75 ? 2.065 70.456 109.325 1.00 44.60 82 ILE A O 1
ATOM 612 N N . LYS A 1 76 ? 1.157 70.765 111.324 1.00 44.04 83 LYS A N 1
ATOM 613 C CA . LYS A 1 76 ? 2.367 70.381 111.989 1.00 44.75 83 LYS A CA 1
ATOM 614 C C . LYS A 1 76 ? 2.695 68.913 111.722 1.00 44.13 83 LYS A C 1
ATOM 615 O O . LYS A 1 76 ? 3.860 68.580 111.544 1.00 43.10 83 LYS A O 1
ATOM 621 N N . ARG A 1 77 ? 1.681 68.051 111.686 1.00 43.67 84 ARG A N 1
ATOM 622 C CA . ARG A 1 77 ? 1.893 66.614 111.382 1.00 44.68 84 ARG A CA 1
ATOM 623 C C . ARG A 1 77 ? 2.223 66.382 109.890 1.00 44.01 84 ARG A C 1
ATOM 624 O O . ARG A 1 77 ? 3.053 65.536 109.528 1.00 44.89 84 ARG A O 1
ATOM 632 N N . PHE A 1 78 ? 1.514 67.103 109.039 1.00 42.94 85 PHE A N 1
ATOM 633 C CA . PHE A 1 78 ? 1.760 67.134 107.625 1.00 42.32 85 PHE A CA 1
ATOM 634 C C . PHE A 1 78 ? 3.216 67.505 107.363 1.00 41.94 85 PHE A C 1
ATOM 635 O O . PHE A 1 78 ? 3.888 66.830 106.638 1.00 42.08 85 PHE A O 1
ATOM 643 N N . ASN A 1 79 ? 3.713 68.548 108.003 1.00 42.03 86 ASN A N 1
ATOM 644 C CA . ASN A 1 79 ? 5.086 68.971 107.811 1.00 42.77 86 ASN A CA 1
ATOM 645 C C . ASN A 1 79 ? 6.072 67.887 108.137 1.00 43.29 86 ASN A C 1
ATOM 646 O O . ASN A 1 79 ? 7.072 67.711 107.428 1.00 43.64 86 ASN A O 1
ATOM 651 N N . ALA A 1 80 ? 5.825 67.190 109.247 1.00 43.68 87 ALA A N 1
ATOM 652 C CA . ALA A 1 80 ? 6.743 66.131 109.700 1.00 42.86 87 ALA A CA 1
ATOM 653 C C . ALA A 1 80 ? 6.701 64.879 108.792 1.00 42.78 87 ALA A C 1
ATOM 654 O O . ALA A 1 80 ? 7.757 64.224 108.595 1.00 42.22 87 ALA A O 1
ATOM 656 N N . GLU A 1 81 ? 5.516 64.553 108.261 1.00 41.62 88 GLU A N 1
ATOM 657 C CA . GLU A 1 81 ? 5.401 63.586 107.160 1.00 43.34 88 GLU A CA 1
ATOM 658 C C . GLU A 1 81 ? 6.166 64.065 105.919 1.00 42.91 88 GLU A C 1
ATOM 659 O O . GLU A 1 81 ? 7.012 63.340 105.372 1.00 43.00 88 GLU A O 1
ATOM 665 N N . VAL A 1 82 ? 5.873 65.283 105.472 1.00 42.61 89 VAL A N 1
ATOM 666 C CA . VAL A 1 82 ? 6.512 65.765 104.235 1.00 41.61 89 VAL A CA 1
ATOM 667 C C . VAL A 1 82 ? 8.017 65.801 104.470 1.00 41.77 89 VAL A C 1
ATOM 668 O O . VAL A 1 82 ? 8.767 65.579 103.558 1.00 42.22 89 VAL A O 1
ATOM 672 N N . GLN A 1 83 ? 8.451 66.036 105.702 1.00 42.53 90 GLN A N 1
ATOM 673 C CA . GLN A 1 83 ? 9.872 66.114 105.995 1.00 43.77 90 GLN A CA 1
ATOM 674 C C . GLN A 1 83 ? 10.557 64.743 105.940 1.00 44.90 90 GLN A C 1
ATOM 675 O O . GLN A 1 83 ? 11.731 64.640 105.572 1.00 44.31 90 GLN A O 1
ATOM 681 N N . GLN A 1 84 ? 9.824 63.681 106.294 1.00 45.52 91 GLN A N 1
ATOM 682 C CA . GLN A 1 84 ? 10.370 62.329 106.175 1.00 45.68 91 GLN A CA 1
ATOM 683 C C . GLN A 1 84 ? 10.459 61.993 104.696 1.00 45.67 91 GLN A C 1
ATOM 684 O O . GLN A 1 84 ? 11.435 61.380 104.240 1.00 47.18 91 GLN A O 1
ATOM 690 N N . ALA A 1 85 ? 9.435 62.374 103.937 1.00 44.21 92 ALA A N 1
ATOM 691 C CA . ALA A 1 85 ? 9.457 62.136 102.493 1.00 42.22 92 ALA A CA 1
ATOM 692 C C . ALA A 1 85 ? 10.688 62.805 101.884 1.00 41.35 92 ALA A C 1
ATOM 693 O O . ALA A 1 85 ? 11.393 62.206 101.089 1.00 41.98 92 ALA A O 1
ATOM 695 N N . ALA A 1 86 ? 10.962 64.041 102.262 1.00 39.83 93 ALA A N 1
ATOM 696 C CA . ALA A 1 86 ? 12.079 64.742 101.664 1.00 39.79 93 ALA A CA 1
ATOM 697 C C . ALA A 1 86 ? 13.415 64.057 102.032 1.00 39.89 93 ALA A C 1
ATOM 698 O O . ALA A 1 86 ? 14.356 64.031 101.243 1.00 39.72 93 ALA A O 1
ATOM 700 N N . THR A 1 87 ? 13.474 63.475 103.228 1.00 40.64 94 THR A N 1
ATOM 701 C CA . THR A 1 87 ? 14.654 62.736 103.685 1.00 40.76 94 THR A CA 1
ATOM 702 C C . THR A 1 87 ? 14.773 61.439 102.891 1.00 40.77 94 THR A C 1
ATOM 703 O O . THR A 1 87 ? 15.858 60.975 102.576 1.00 40.05 94 THR A O 1
ATOM 707 N N . ASN A 1 88 ? 13.642 60.841 102.569 1.00 40.34 95 ASN A N 1
ATOM 708 C CA . ASN A 1 88 ? 13.687 59.647 101.788 1.00 41.23 95 ASN A CA 1
ATOM 709 C C . ASN A 1 88 ? 14.213 59.918 100.342 1.00 41.13 95 ASN A C 1
ATOM 710 O O . ASN A 1 88 ? 15.202 59.318 99.899 1.00 41.27 95 ASN A O 1
ATOM 715 N N . ILE A 1 89 ? 13.557 60.818 99.611 1.00 39.96 96 ILE A N 1
ATOM 716 C CA . ILE A 1 89 ? 14.053 61.152 98.276 1.00 38.73 96 ILE A CA 1
ATOM 717 C C . ILE A 1 89 ? 15.520 61.618 98.322 1.00 37.85 96 ILE A C 1
ATOM 718 O O . ILE A 1 89 ? 16.338 61.235 97.487 1.00 37.12 96 ILE A O 1
ATOM 723 N N . TRP A 1 90 ? 15.878 62.401 99.321 1.00 37.61 97 TRP A N 1
ATOM 724 C CA . TRP A 1 90 ? 17.314 62.763 99.456 1.00 37.20 97 TRP A CA 1
ATOM 725 C C . TRP A 1 90 ? 18.220 61.499 99.422 1.00 38.20 97 TRP A C 1
ATOM 726 O O . TRP A 1 90 ? 19.094 61.369 98.559 1.00 37.39 97 TRP A O 1
ATOM 737 N N . GLY A 1 91 ? 17.977 60.544 100.328 1.00 38.51 98 GLY A N 1
ATOM 738 C CA . GLY A 1 91 ? 18.747 59.284 100.312 1.00 39.66 98 GLY A CA 1
ATOM 739 C C . GLY A 1 91 ? 18.753 58.490 98.998 1.00 40.11 98 GLY A C 1
ATOM 740 O O . GLY A 1 91 ? 19.773 57.893 98.641 1.00 40.68 98 GLY A O 1
ATOM 741 N N . PHE A 1 92 ? 17.611 58.447 98.301 1.00 40.08 99 PHE A N 1
ATOM 742 C CA . PHE A 1 92 ? 17.503 57.921 96.935 1.00 39.63 99 PHE A CA 1
ATOM 743 C C . PHE A 1 92 ? 18.454 58.630 95.965 1.00 39.80 99 PHE A C 1
ATOM 744 O O . PHE A 1 92 ? 19.190 57.993 95.230 1.00 40.09 99 PHE A O 1
ATOM 752 N N . LYS A 1 93 ? 18.428 59.960 95.957 1.00 39.22 100 LYS A N 1
ATOM 753 C CA . LYS A 1 93 ? 19.308 60.751 95.096 1.00 38.78 100 LYS A CA 1
ATOM 754 C C . LYS A 1 93 ? 20.803 60.504 95.361 1.00 38.47 100 LYS A C 1
ATOM 755 O O . LYS A 1 93 ? 21.614 60.483 94.448 1.00 37.23 100 LYS A O 1
ATOM 761 N N . ARG A 1 94 ? 21.145 60.339 96.623 1.00 39.27 101 ARG A N 1
ATOM 762 C CA . ARG A 1 94 ? 22.514 60.052 97.063 1.00 41.04 101 ARG A CA 1
ATOM 763 C C . ARG A 1 94 ? 22.986 58.673 96.629 1.00 41.43 101 ARG A C 1
ATOM 764 O O . ARG A 1 94 ? 24.196 58.459 96.394 1.00 41.24 101 ARG A O 1
ATOM 772 N N . LYS A 1 95 ? 22.009 57.759 96.548 1.00 41.56 102 LYS A N 1
ATOM 773 C CA . LYS A 1 95 ? 22.208 56.372 96.141 1.00 42.54 102 LYS A CA 1
ATOM 774 C C . LYS A 1 95 ? 22.515 56.363 94.670 1.00 41.92 102 LYS A C 1
ATOM 775 O O . LYS A 1 95 ? 23.559 55.840 94.239 1.00 43.25 102 LYS A O 1
ATOM 781 N N . ILE A 1 96 ? 21.603 56.955 93.904 1.00 41.15 103 ILE A N 1
ATOM 782 C CA . ILE A 1 96 ? 21.847 57.242 92.485 1.00 39.83 103 ILE A CA 1
ATOM 783 C C . ILE A 1 96 ? 23.196 57.902 92.301 1.00 38.86 103 ILE A C 1
ATOM 784 O O . ILE A 1 96 ? 24.036 57.419 91.554 1.00 38.62 103 ILE A O 1
ATOM 789 N N . LEU A 1 97 ? 23.445 58.991 93.002 1.00 38.42 104 LEU A N 1
ATOM 790 C CA . LEU A 1 97 ? 24.769 59.582 92.884 1.00 37.92 104 LEU A CA 1
ATOM 791 C C . LEU A 1 97 ? 25.889 58.512 93.040 1.00 37.78 104 LEU A C 1
ATOM 792 O O . LEU A 1 97 ? 26.740 58.385 92.181 1.00 37.73 104 LEU A O 1
ATOM 797 N N . GLY A 1 98 ? 25.865 57.747 94.134 1.00 38.87 105 GLY A N 1
ATOM 798 C CA . GLY A 1 98 ? 26.854 56.692 94.422 1.00 39.20 105 GLY A CA 1
ATOM 799 C C . GLY A 1 98 ? 27.138 55.682 93.327 1.00 40.01 105 GLY A C 1
ATOM 800 O O . GLY A 1 98 ? 28.293 55.317 93.082 1.00 39.21 105 GLY A O 1
ATOM 801 N N . LEU A 1 99 ? 26.060 55.249 92.688 1.00 40.56 106 LEU A N 1
ATOM 802 C CA . LEU A 1 99 ? 26.057 54.387 91.510 1.00 41.94 106 LEU A CA 1
ATOM 803 C C . LEU A 1 99 ? 26.735 55.007 90.289 1.00 43.12 106 LEU A C 1
ATOM 804 O O . LEU A 1 99 ? 27.319 54.312 89.462 1.00 44.41 106 LEU A O 1
ATOM 809 N N . ILE A 1 100 ? 26.625 56.313 90.136 1.00 43.69 107 ILE A N 1
ATOM 810 C CA . ILE A 1 100 ? 27.078 56.950 88.922 1.00 44.07 107 ILE A CA 1
ATOM 811 C C . ILE A 1 100 ? 28.567 57.222 89.153 1.00 45.29 107 ILE A C 1
ATOM 812 O O . ILE A 1 100 ? 29.391 57.036 88.268 1.00 45.44 107 ILE A O 1
ATOM 817 N N . LEU A 1 101 ? 28.897 57.648 90.366 1.00 45.71 108 LEU A N 1
ATOM 818 C CA . LEU A 1 101 ? 30.284 57.906 90.719 1.00 46.43 108 LEU A CA 1
ATOM 819 C C . LEU A 1 101 ? 31.135 56.638 90.805 1.00 47.04 108 LEU A C 1
ATOM 820 O O . LEU A 1 101 ? 32.350 56.719 90.805 1.00 47.19 108 LEU A O 1
ATOM 825 N N . THR A 1 102 ? 30.513 55.467 90.874 1.00 48.39 109 THR A N 1
ATOM 826 C CA . THR A 1 102 ? 31.300 54.225 90.901 1.00 49.46 109 THR A CA 1
ATOM 827 C C . THR A 1 102 ? 31.182 53.574 89.525 1.00 50.65 109 THR A C 1
ATOM 828 O O . THR A 1 102 ? 31.585 52.430 89.310 1.00 51.38 109 THR A O 1
ATOM 832 N N . CYS A 1 103 ? 30.617 54.340 88.601 1.00 51.01 110 CYS A N 1
ATOM 833 C CA . CYS A 1 103 ? 30.467 53.926 87.228 1.00 51.45 110 CYS A CA 1
ATOM 834 C C . CYS A 1 103 ? 29.852 52.542 87.188 1.00 51.34 110 CYS A C 1
ATOM 835 O O . CYS A 1 103 ? 30.255 51.673 86.404 1.00 51.79 110 CYS A O 1
ATOM 838 N N . LYS A 1 104 ? 28.855 52.341 88.039 1.00 50.45 111 LYS A N 1
ATOM 839 C CA . LYS A 1 104 ? 28.061 51.126 88.007 1.00 50.22 111 LYS A CA 1
ATOM 840 C C . LYS A 1 104 ? 26.919 51.196 86.991 1.00 49.23 111 LYS A C 1
ATOM 841 O O . LYS A 1 104 ? 26.247 50.205 86.790 1.00 50.12 111 LYS A O 1
ATOM 847 N N . LEU A 1 105 ? 26.695 52.342 86.347 1.00 48.77 112 LEU A N 1
ATOM 848 C CA . LEU A 1 105 ? 25.598 52.477 85.351 1.00 47.98 112 LEU A CA 1
ATOM 849 C C . LEU A 1 105 ? 26.050 53.033 83.976 1.00 48.56 112 LEU A C 1
ATOM 850 O O . LEU A 1 105 ? 25.531 54.044 83.512 1.00 48.72 112 LEU A O 1
ATOM 855 N N . PRO A 1 106 ? 26.993 52.352 83.289 1.00 48.51 113 PRO A N 1
ATOM 856 C CA . PRO A 1 106 ? 27.512 52.990 82.080 1.00 47.34 113 PRO A CA 1
ATOM 857 C C . PRO A 1 106 ? 26.372 53.209 81.085 1.00 46.33 113 PRO A C 1
ATOM 858 O O . PRO A 1 106 ? 25.588 52.300 80.898 1.00 46.57 113 PRO A O 1
ATOM 862 N N . GLY A 1 107 ? 26.272 54.404 80.483 1.00 44.91 114 GLY A N 1
ATOM 863 C CA . GLY A 1 107 ? 25.227 54.708 79.496 1.00 42.93 114 GLY A CA 1
ATOM 864 C C . GLY A 1 107 ? 23.985 55.468 79.968 1.00 42.10 114 GLY A C 1
ATOM 865 O O . GLY A 1 107 ? 23.108 55.778 79.174 1.00 40.72 114 GLY A O 1
ATOM 866 N N . GLN A 1 108 ? 23.902 55.761 81.267 1.00 41.69 115 GLN A N 1
ATOM 867 C CA . GLN A 1 108 ? 22.855 56.605 81.838 1.00 40.77 115 GLN A CA 1
ATOM 868 C C . GLN A 1 108 ? 23.177 58.099 81.584 1.00 41.04 115 GLN A C 1
ATOM 869 O O . GLN A 1 108 ? 24.309 58.444 81.209 1.00 40.29 115 GLN A O 1
ATOM 875 N N . ASN A 1 109 ? 22.171 58.961 81.776 1.00 40.69 116 ASN A N 1
ATOM 876 C CA . ASN A 1 109 ? 22.204 60.355 81.323 1.00 40.54 116 ASN A CA 1
ATOM 877 C C . ASN A 1 109 ? 21.997 61.477 82.382 1.00 39.63 116 ASN A C 1
ATOM 878 O O . ASN A 1 109 ? 21.956 62.648 82.031 1.00 39.00 116 ASN A O 1
ATOM 883 N N . ASN A 1 110 ? 21.841 61.122 83.659 1.00 38.29 117 ASN A N 1
ATOM 884 C CA . ASN A 1 110 ? 21.787 62.114 84.730 1.00 36.48 117 ASN A CA 1
ATOM 885 C C . ASN A 1 110 ? 23.229 62.602 85.061 1.00 36.55 117 ASN A C 1
ATOM 886 O O . ASN A 1 110 ? 24.119 61.774 85.303 1.00 34.03 117 ASN A O 1
ATOM 891 N N . PHE A 1 111 ? 23.469 63.922 85.062 1.00 36.01 118 PHE A N 1
ATOM 892 C CA . PHE A 1 111 ? 24.817 64.421 85.428 1.00 35.80 118 PHE A CA 1
ATOM 893 C C . PHE A 1 111 ? 25.001 64.201 86.909 1.00 35.24 118 PHE A C 1
ATOM 894 O O . PHE A 1 111 ? 24.083 64.367 87.675 1.00 35.20 118 PHE A O 1
ATOM 902 N N . PRO A 1 112 ? 26.213 63.849 87.331 1.00 35.33 119 PRO A N 1
ATOM 903 C CA . PRO A 1 112 ? 26.368 63.775 88.765 1.00 34.39 119 PRO A CA 1
ATOM 904 C C . PRO A 1 112 ? 26.138 65.126 89.454 1.00 34.32 119 PRO A C 1
ATOM 905 O O . PRO A 1 112 ? 25.682 65.158 90.606 1.00 34.62 119 PRO A O 1
ATOM 909 N N . LEU A 1 113 ? 26.480 66.236 88.810 1.00 33.62 120 LEU A N 1
ATOM 910 C CA . LEU A 1 113 ? 26.238 67.520 89.434 1.00 33.31 120 LEU A CA 1
ATOM 911 C C . LEU A 1 113 ? 24.731 67.737 89.527 1.00 33.42 120 LEU A C 1
ATOM 912 O O . LEU A 1 113 ? 24.217 68.244 90.525 1.00 33.26 120 LEU A O 1
ATOM 917 N N . LEU A 1 114 ? 24.004 67.324 88.513 1.00 33.48 121 LEU A N 1
ATOM 918 C CA . LEU A 1 114 ? 22.548 67.447 88.623 1.00 35.81 121 LEU A CA 1
ATOM 919 C C . LEU A 1 114 ? 21.965 66.642 89.797 1.00 35.88 121 LEU A C 1
ATOM 920 O O . LEU A 1 114 ? 21.280 67.188 90.660 1.00 36.20 121 LEU A O 1
ATOM 925 N N . VAL A 1 115 ? 22.280 65.348 89.869 1.00 36.30 122 VAL A N 1
ATOM 926 C CA . VAL A 1 115 ? 21.787 64.536 90.976 1.00 35.35 122 VAL A CA 1
ATOM 927 C C . VAL A 1 115 ? 22.099 65.209 92.337 1.00 35.26 122 VAL A C 1
ATOM 928 O O . VAL A 1 115 ? 21.211 65.377 93.180 1.00 35.26 122 VAL A O 1
ATOM 932 N N . ASP A 1 116 ? 23.347 65.631 92.534 1.00 35.01 123 ASP A N 1
ATOM 933 C CA . ASP A 1 116 ? 23.749 66.235 93.793 1.00 35.34 123 ASP A CA 1
ATOM 934 C C . ASP A 1 116 ? 23.004 67.573 94.079 1.00 35.85 123 ASP A C 1
ATOM 935 O O . ASP A 1 116 ? 22.677 67.902 95.223 1.00 37.06 123 ASP A O 1
ATOM 940 N N . HIS A 1 117 ? 22.783 68.349 93.035 1.00 35.61 124 HIS A N 1
ATOM 941 C CA . HIS A 1 117 ? 22.011 69.563 93.075 1.00 35.36 124 HIS A CA 1
ATOM 942 C C . HIS A 1 117 ? 20.535 69.286 93.455 1.00 36.21 124 HIS A C 1
ATOM 943 O O . HIS A 1 117 ? 19.890 70.079 94.132 1.00 36.19 124 HIS A O 1
ATOM 950 N N . THR A 1 118 ? 19.971 68.188 92.983 1.00 36.51 125 THR A N 1
ATOM 951 C CA . THR A 1 118 ? 18.581 67.907 93.361 1.00 36.47 125 THR A CA 1
ATOM 952 C C . THR A 1 118 ? 18.541 67.469 94.822 1.00 36.06 125 THR A C 1
ATOM 953 O O . THR A 1 118 ? 17.512 67.568 95.440 1.00 35.31 125 THR A O 1
ATOM 957 N N . SER A 1 119 ? 19.682 67.023 95.365 1.00 35.84 126 SER A N 1
ATOM 958 C CA . SER A 1 119 ? 19.708 66.530 96.747 1.00 35.51 126 SER A CA 1
ATOM 959 C C . SER A 1 119 ? 19.920 67.680 97.686 1.00 36.09 126 SER A C 1
ATOM 960 O O . SER A 1 119 ? 19.536 67.660 98.855 1.00 37.64 126 SER A O 1
ATOM 963 N N . ARG A 1 120 ? 20.510 68.730 97.152 1.00 37.16 127 ARG A N 1
ATOM 964 C CA . ARG A 1 120 ? 20.623 69.962 97.895 1.00 36.64 127 ARG A CA 1
ATOM 965 C C . ARG A 1 120 ? 19.304 70.701 97.971 1.00 36.65 127 ARG A C 1
ATOM 966 O O . ARG A 1 120 ? 19.064 71.327 98.958 1.00 38.54 127 ARG A O 1
ATOM 974 N N . GLU A 1 121 ? 18.468 70.656 96.936 1.00 36.62 128 GLU A N 1
ATOM 975 C CA . GLU A 1 121 ? 17.153 71.298 96.977 1.00 36.63 128 GLU A CA 1
ATOM 976 C C . GLU A 1 121 ? 16.284 70.518 97.956 1.00 37.51 128 GLU A C 1
ATOM 977 O O . GLU A 1 121 ? 15.562 71.104 98.772 1.00 37.39 128 GLU A O 1
ATOM 983 N N . ALA A 1 122 ? 16.390 69.182 97.903 1.00 38.36 129 ALA A N 1
ATOM 984 C CA . ALA A 1 122 ? 15.723 68.274 98.843 1.00 38.04 129 ALA A CA 1
ATOM 985 C C . ALA A 1 122 ? 16.091 68.526 100.284 1.00 38.25 129 ALA A C 1
ATOM 986 O O . ALA A 1 122 ? 15.221 68.566 101.144 1.00 38.55 129 ALA A O 1
ATOM 988 N N . ASP A 1 123 ? 17.385 68.667 100.561 1.00 39.00 130 ASP A N 1
ATOM 989 C CA . ASP A 1 123 ? 17.872 68.907 101.924 1.00 38.46 130 ASP A CA 1
ATOM 990 C C . ASP A 1 123 ? 17.361 70.254 102.442 1.00 38.16 130 ASP A C 1
ATOM 991 O O . ASP A 1 123 ? 16.998 70.386 103.636 1.00 38.32 130 ASP A O 1
ATOM 996 N N . TYR A 1 124 ? 17.309 71.237 101.543 1.00 36.67 131 TYR A N 1
ATOM 997 C CA . TYR A 1 124 ? 16.778 72.573 101.875 1.00 36.75 131 TYR A CA 1
ATOM 998 C C . TYR A 1 124 ? 15.256 72.542 102.239 1.00 36.87 131 TYR A C 1
ATOM 999 O O . TYR A 1 124 ? 14.800 73.227 103.156 1.00 36.73 131 TYR A O 1
ATOM 1008 N N . PHE A 1 125 ? 14.484 71.730 101.527 1.00 36.53 132 PHE A N 1
ATOM 1009 C CA . PHE A 1 125 ? 13.081 71.497 101.852 1.00 37.39 132 PHE A CA 1
ATOM 1010 C C . PHE A 1 125 ? 13.040 70.876 103.269 1.00 38.59 132 PHE A C 1
ATOM 1011 O O . PHE A 1 125 ? 12.219 71.235 104.142 1.00 38.37 132 PHE A O 1
ATOM 1019 N N . ARG A 1 126 ? 13.941 69.919 103.479 1.00 38.99 133 ARG A N 1
ATOM 1020 C CA . ARG A 1 126 ? 14.008 69.165 104.717 1.00 40.36 133 ARG A CA 1
ATOM 1021 C C . ARG A 1 126 ? 14.208 70.138 105.873 1.00 39.77 133 ARG A C 1
ATOM 1022 O O . ARG A 1 126 ? 13.397 70.223 106.773 1.00 39.75 133 ARG A O 1
ATOM 1030 N N . LYS A 1 127 ? 15.290 70.896 105.809 1.00 39.72 134 LYS A N 1
ATOM 1031 C CA . LYS A 1 127 ? 15.641 71.794 106.864 1.00 40.75 134 LYS A CA 1
ATOM 1032 C C . LYS A 1 127 ? 14.601 72.926 107.068 1.00 40.65 134 LYS A C 1
ATOM 1033 O O . LYS A 1 127 ? 14.348 73.359 108.176 1.00 40.88 134 LYS A O 1
ATOM 1039 N N . ARG A 1 128 ? 13.997 73.394 105.994 1.00 39.96 135 ARG A N 1
ATOM 1040 C CA . ARG A 1 128 ? 12.951 74.379 106.133 1.00 40.30 135 ARG A CA 1
ATOM 1041 C C . ARG A 1 128 ? 11.730 73.870 106.938 1.00 39.97 135 ARG A C 1
ATOM 1042 O O . ARG A 1 128 ? 11.160 74.584 107.747 1.00 39.02 135 ARG A O 1
ATOM 1050 N N . LEU A 1 129 ? 11.363 72.619 106.760 1.00 40.76 136 LEU A N 1
ATOM 1051 C CA . LEU A 1 129 ? 10.189 72.135 107.475 1.00 40.93 136 LEU A CA 1
ATOM 1052 C C . LEU A 1 129 ? 10.540 71.944 108.961 1.00 40.95 136 LEU A C 1
ATOM 1053 O O . LEU A 1 129 ? 9.749 72.252 109.828 1.00 40.55 136 LEU A O 1
ATOM 1058 N N . ILE A 1 130 ? 11.758 71.494 109.247 1.00 41.21 137 ILE A N 1
ATOM 1059 C CA . ILE A 1 130 ? 12.267 71.482 110.625 1.00 41.28 137 ILE A CA 1
ATOM 1060 C C . ILE A 1 130 ? 12.267 72.880 111.301 1.00 41.84 137 ILE A C 1
ATOM 1061 O O . ILE A 1 130 ? 11.825 73.015 112.433 1.00 42.92 137 ILE A O 1
ATOM 1066 N N . GLN A 1 131 ? 12.738 73.918 110.615 1.00 41.63 138 GLN A N 1
ATOM 1067 C CA . GLN A 1 131 ? 12.596 75.304 111.098 1.00 41.16 138 GLN A CA 1
ATOM 1068 C C . GLN A 1 131 ? 11.147 75.612 111.416 1.00 40.13 138 GLN A C 1
ATOM 1069 O O . GLN A 1 131 ? 10.822 76.092 112.480 1.00 41.15 138 GLN A O 1
ATOM 1075 N N . LEU A 1 132 ? 10.257 75.339 110.483 1.00 39.94 139 LEU A N 1
ATOM 1076 C CA . LEU A 1 132 ? 8.826 75.605 110.710 1.00 39.37 139 LEU A CA 1
ATOM 1077 C C . LEU A 1 132 ? 8.281 74.890 111.937 1.00 39.46 139 LEU A C 1
ATOM 1078 O O . LEU A 1 132 ? 7.740 75.537 112.815 1.00 38.90 139 LEU A O 1
ATOM 1083 N N . ASN A 1 133 ? 8.445 73.573 112.011 1.00 40.24 140 ASN A N 1
ATOM 1084 C CA . ASN A 1 133 ? 7.926 72.806 113.149 1.00 41.38 140 ASN A CA 1
ATOM 1085 C C . ASN A 1 133 ? 8.593 73.180 114.476 1.00 43.14 140 ASN A C 1
ATOM 1086 O O . ASN A 1 133 ? 7.929 73.315 115.486 1.00 43.98 140 ASN A O 1
ATOM 1091 N N . GLU A 1 134 ? 9.897 73.415 114.468 1.00 44.15 141 GLU A N 1
ATOM 1092 C CA . GLU A 1 134 ? 10.613 73.766 115.704 1.00 45.22 141 GLU A CA 1
ATOM 1093 C C . GLU A 1 134 ? 10.466 75.249 116.064 1.00 46.03 141 GLU A C 1
ATOM 1094 O O . GLU A 1 134 ? 10.912 75.685 117.129 1.00 46.22 141 GLU A O 1
ATOM 1100 N N . GLY A 1 135 ? 9.860 76.031 115.173 1.00 46.12 142 GLY A N 1
ATOM 1101 C CA . GLY A 1 135 ? 9.751 77.481 115.398 1.00 46.06 142 GLY A CA 1
ATOM 1102 C C . GLY A 1 135 ? 11.077 78.239 115.313 1.00 46.11 142 GLY A C 1
ATOM 1103 O O . GLY A 1 135 ? 11.368 79.091 116.133 1.00 45.62 142 GLY A O 1
ATOM 1104 N N . LYS A 1 136 ? 11.878 77.958 114.292 1.00 46.12 143 LYS A N 1
ATOM 1105 C CA . LYS A 1 136 ? 13.207 78.551 114.207 1.00 46.07 143 LYS A CA 1
ATOM 1106 C C . LYS A 1 136 ? 13.608 79.010 112.797 1.00 45.28 143 LYS A C 1
ATOM 1107 O O . LYS A 1 136 ? 14.695 78.698 112.324 1.00 44.58 143 LYS A O 1
ATOM 1113 N N . LEU A 1 137 ? 12.700 79.717 112.127 1.00 45.41 144 LEU A N 1
ATOM 1114 C CA . LEU A 1 137 ? 13.029 80.454 110.905 1.00 45.31 144 LEU A CA 1
ATOM 1115 C C . LEU A 1 137 ? 14.118 81.448 111.287 1.00 45.52 144 LEU A C 1
ATOM 1116 O O . LEU A 1 137 ? 14.110 81.960 112.404 1.00 45.39 144 LEU A O 1
ATOM 1121 N N . ASP A 1 138 ? 15.040 81.714 110.368 1.00 45.58 145 ASP A N 1
ATOM 1122 C CA . ASP A 1 138 ? 16.230 82.548 110.663 1.00 45.87 145 ASP A CA 1
ATOM 1123 C C . ASP A 1 138 ? 15.852 84.016 110.769 1.00 45.10 145 ASP A C 1
ATOM 1124 O O . ASP A 1 138 ? 14.864 84.433 110.134 1.00 44.87 145 ASP A O 1
ATOM 1129 N N . ALA A 1 139 ? 16.613 84.786 111.564 1.00 43.27 146 ALA A N 1
ATOM 1130 C CA . ALA A 1 139 ? 16.452 86.237 111.613 1.00 42.60 146 ALA A CA 1
ATOM 1131 C C . ALA A 1 139 ? 16.934 86.838 110.292 1.00 43.26 146 ALA A C 1
ATOM 1132 O O . ALA A 1 139 ? 17.769 86.235 109.618 1.00 43.42 146 ALA A O 1
ATOM 1134 N N . LEU A 1 140 ? 16.423 88.024 109.934 1.00 42.66 147 LEU A N 1
ATOM 1135 C CA . LEU A 1 140 ? 16.670 88.601 108.620 1.00 42.23 147 LEU A CA 1
ATOM 1136 C C . LEU A 1 140 ? 18.154 88.621 108.146 1.00 41.65 147 LEU A C 1
ATOM 1137 O O . LEU A 1 140 ? 18.440 88.253 107.016 1.00 41.90 147 LEU A O 1
ATOM 1142 N N . PRO A 1 141 ? 19.106 89.030 109.004 1.00 41.42 148 PRO A N 1
ATOM 1143 C CA . PRO A 1 141 ? 20.469 89.087 108.466 1.00 41.37 148 PRO A CA 1
ATOM 1144 C C . PRO A 1 141 ? 21.064 87.712 108.067 1.00 41.50 148 PRO A C 1
ATOM 1145 O O . PRO A 1 141 ? 21.768 87.599 107.049 1.00 40.11 148 PRO A O 1
ATOM 1149 N N . ASP A 1 142 ? 20.787 86.690 108.873 1.00 41.36 149 ASP A N 1
ATOM 1150 C CA . ASP A 1 142 ? 21.047 85.300 108.498 1.00 41.77 149 ASP A CA 1
ATOM 1151 C C . ASP A 1 142 ? 20.293 84.742 107.308 1.00 40.91 149 ASP A C 1
ATOM 1152 O O . ASP A 1 142 ? 20.852 83.956 106.554 1.00 41.00 149 ASP A O 1
ATOM 1157 N N . ALA A 1 143 ? 19.012 85.078 107.186 1.00 39.57 150 ALA A N 1
ATOM 1158 C CA . ALA A 1 143 ? 18.239 84.595 106.090 1.00 38.75 150 ALA A CA 1
ATOM 1159 C C . ALA A 1 143 ? 18.858 85.181 104.820 1.00 38.96 150 ALA A C 1
ATOM 1160 O O . ALA A 1 143 ? 18.996 84.506 103.828 1.00 39.36 150 ALA A O 1
ATOM 1162 N N . ILE A 1 144 ? 19.270 86.432 104.864 1.00 39.12 151 ILE A N 1
ATOM 1163 C CA . ILE A 1 144 ? 19.797 87.071 103.690 1.00 39.66 151 ILE A CA 1
ATOM 1164 C C . ILE A 1 144 ? 21.048 86.334 103.234 1.00 40.81 151 ILE A C 1
ATOM 1165 O O . ILE A 1 144 ? 21.179 85.958 102.056 1.00 41.14 151 ILE A O 1
ATOM 1170 N N . ILE A 1 145 ? 21.974 86.114 104.155 1.00 40.49 152 ILE A N 1
ATOM 1171 C CA . ILE A 1 145 ? 23.184 85.440 103.770 1.00 41.50 152 ILE A CA 1
ATOM 1172 C C . ILE A 1 145 ? 22.927 83.991 103.363 1.00 41.39 152 ILE A C 1
ATOM 1173 O O . ILE A 1 145 ? 23.310 83.567 102.282 1.00 41.80 152 ILE A O 1
ATOM 1178 N N . LYS A 1 146 ? 22.262 83.251 104.231 1.00 41.16 153 LYS A N 1
ATOM 1179 C CA . LYS A 1 146 ? 22.009 81.860 104.004 1.00 40.47 153 LYS A CA 1
ATOM 1180 C C . LYS A 1 146 ? 21.234 81.527 102.725 1.00 40.27 153 LYS A C 1
ATOM 1181 O O . LYS A 1 146 ? 21.525 80.547 102.066 1.00 40.67 153 LYS A O 1
ATOM 1187 N N . GLU A 1 147 ? 20.210 82.286 102.404 1.00 39.57 154 GLU A N 1
ATOM 1188 C CA . GLU A 1 147 ? 19.433 82.021 101.191 1.00 39.50 154 GLU A CA 1
ATOM 1189 C C . GLU A 1 147 ? 20.244 82.372 99.929 1.00 38.54 154 GLU A C 1
ATOM 1190 O O . GLU A 1 147 ? 20.184 81.660 98.927 1.00 38.77 154 GLU A O 1
ATOM 1196 N N . ASN A 1 148 ? 21.001 83.464 99.966 1.00 36.99 155 ASN A N 1
ATOM 1197 C CA . ASN A 1 148 ? 21.768 83.827 98.793 1.00 35.95 155 ASN A CA 1
ATOM 1198 C C . ASN A 1 148 ? 22.830 82.812 98.489 1.00 35.81 155 ASN A C 1
ATOM 1199 O O . ASN A 1 148 ? 22.930 82.379 97.387 1.00 36.79 155 ASN A O 1
ATOM 1204 N N . VAL A 1 149 ? 23.618 82.430 99.474 1.00 36.75 156 VAL A N 1
ATOM 1205 C CA . VAL A 1 149 ? 24.575 81.330 99.346 1.00 37.63 156 VAL A CA 1
ATOM 1206 C C . VAL A 1 149 ? 23.926 80.060 98.773 1.00 38.22 156 VAL A C 1
ATOM 1207 O O . VAL A 1 149 ? 24.416 79.495 97.809 1.00 39.53 156 VAL A O 1
ATOM 1211 N N . PHE A 1 150 ? 22.807 79.616 99.322 1.00 37.55 157 PHE A N 1
ATOM 1212 C CA . PHE A 1 150 ? 22.133 78.480 98.730 1.00 36.83 157 PHE A CA 1
ATOM 1213 C C . PHE A 1 150 ? 21.714 78.749 97.265 1.00 36.87 157 PHE A C 1
ATOM 1214 O O . PHE A 1 150 ? 22.089 77.989 96.374 1.00 36.79 157 PHE A O 1
ATOM 1222 N N . PHE A 1 151 ? 20.952 79.819 97.004 1.00 36.72 158 PHE A N 1
ATOM 1223 C CA . PHE A 1 151 ? 20.297 80.025 95.688 1.00 35.51 158 PHE A CA 1
ATOM 1224 C C . PHE A 1 151 ? 21.261 80.523 94.566 1.00 35.60 158 PHE A C 1
ATOM 1225 O O . PHE A 1 151 ? 21.074 80.213 93.396 1.00 34.93 158 PHE A O 1
ATOM 1233 N N . LEU A 1 152 ? 22.318 81.265 94.915 1.00 35.36 159 LEU A N 1
ATOM 1234 C CA . LEU A 1 152 ? 23.317 81.637 93.899 1.00 35.09 159 LEU A CA 1
ATOM 1235 C C . LEU A 1 152 ? 23.997 80.387 93.325 1.00 35.76 159 LEU A C 1
ATOM 1236 O O . LEU A 1 152 ? 24.300 80.341 92.126 1.00 37.03 159 LEU A O 1
ATOM 1241 N N . ARG A 1 153 ? 24.185 79.363 94.160 1.00 34.90 160 ARG A N 1
ATOM 1242 C CA . ARG A 1 153 ? 24.717 78.079 93.721 1.00 34.64 160 ARG A CA 1
ATOM 1243 C C . ARG A 1 153 ? 23.680 77.360 92.802 1.00 34.38 160 ARG A C 1
ATOM 1244 O O . ARG A 1 153 ? 23.997 76.879 91.710 1.00 35.70 160 ARG A O 1
ATOM 1252 N N . ILE A 1 154 ? 22.419 77.346 93.218 1.00 33.12 161 ILE A N 1
ATOM 1253 C CA . ILE A 1 154 ? 21.366 76.771 92.408 1.00 31.74 161 ILE A CA 1
ATOM 1254 C C . ILE A 1 154 ? 21.323 77.412 90.994 1.00 31.97 161 ILE A C 1
ATOM 1255 O O . ILE A 1 154 ? 21.248 76.729 89.951 1.00 32.34 161 ILE A O 1
ATOM 1260 N N . MET A 1 155 ? 21.384 78.746 90.972 1.00 32.10 162 MET A N 1
ATOM 1261 C CA . MET A 1 155 ? 21.431 79.512 89.756 1.00 30.15 162 MET A CA 1
ATOM 1262 C C . MET A 1 155 ? 22.658 79.205 88.929 1.00 30.64 162 MET A C 1
ATOM 1263 O O . MET A 1 155 ? 22.579 79.190 87.718 1.00 30.42 162 MET A O 1
ATOM 1268 N N . ALA A 1 156 ? 23.823 79.023 89.559 1.00 31.11 163 ALA A N 1
ATOM 1269 C CA . ALA A 1 156 ? 25.064 78.832 88.800 1.00 30.95 163 ALA A CA 1
ATOM 1270 C C . ALA A 1 156 ? 25.024 77.445 88.206 1.00 31.71 163 ALA A C 1
ATOM 1271 O O . ALA A 1 156 ? 25.444 77.237 87.077 1.00 32.16 163 ALA A O 1
ATOM 1273 N N . ASP A 1 157 ? 24.544 76.473 88.975 1.00 32.22 164 ASP A N 1
ATOM 1274 C CA . ASP A 1 157 ? 24.353 75.104 88.421 1.00 32.73 164 ASP A CA 1
ATOM 1275 C C . ASP A 1 157 ? 23.394 75.154 87.200 1.00 32.59 164 ASP A C 1
ATOM 1276 O O . ASP A 1 157 ? 23.646 74.500 86.189 1.00 32.68 164 ASP A O 1
ATOM 1281 N N . HIS A 1 158 ? 22.263 75.862 87.317 1.00 32.58 165 HIS A N 1
ATOM 1282 C CA . HIS A 1 158 ? 21.267 75.865 86.212 1.00 33.67 165 HIS A CA 1
ATOM 1283 C C . HIS A 1 158 ? 21.812 76.386 84.905 1.00 34.27 165 HIS A C 1
ATOM 1284 O O . HIS A 1 158 ? 21.474 75.891 83.859 1.00 36.41 165 HIS A O 1
ATOM 1291 N N . ALA A 1 159 ? 22.637 77.413 84.955 1.00 34.98 166 ALA A N 1
ATOM 1292 C CA . ALA A 1 159 ? 23.142 77.995 83.765 1.00 35.22 166 ALA A CA 1
ATOM 1293 C C . ALA A 1 159 ? 24.129 77.008 83.120 1.00 36.05 166 ALA A C 1
ATOM 1294 O O . ALA A 1 159 ? 24.337 77.007 81.904 1.00 36.49 166 ALA A O 1
ATOM 1296 N N . LYS A 1 160 ? 24.704 76.105 83.900 1.00 36.27 167 LYS A N 1
ATOM 1297 C CA . LYS A 1 160 ? 25.509 75.037 83.237 1.00 36.63 167 LYS A CA 1
ATOM 1298 C C . LYS A 1 160 ? 24.617 73.922 82.701 1.00 35.70 167 LYS A C 1
ATOM 1299 O O . LYS A 1 160 ? 24.758 73.460 81.592 1.00 36.30 167 LYS A O 1
ATOM 1305 N N . PHE A 1 161 ? 23.653 73.512 83.483 1.00 35.63 168 PHE A N 1
ATOM 1306 C CA . PHE A 1 161 ? 22.675 72.581 82.967 1.00 35.34 168 PHE A CA 1
ATOM 1307 C C . PHE A 1 161 ? 22.119 73.093 81.635 1.00 35.19 168 PHE A C 1
ATOM 1308 O O . PHE A 1 161 ? 21.964 72.347 80.685 1.00 37.17 168 PHE A O 1
ATOM 1316 N N . ILE A 1 162 ? 21.851 74.379 81.514 1.00 34.48 169 ILE A N 1
ATOM 1317 C CA . ILE A 1 162 ? 21.309 74.876 80.247 1.00 32.33 169 ILE A CA 1
ATOM 1318 C C . ILE A 1 162 ? 22.447 74.848 79.245 1.00 30.98 169 ILE A C 1
ATOM 1319 O O . ILE A 1 162 ? 22.325 74.305 78.154 1.00 30.63 169 ILE A O 1
ATOM 1324 N N . GLY A 1 163 ? 23.619 75.366 79.635 1.00 30.82 170 GLY A N 1
ATOM 1325 C CA . GLY A 1 163 ? 24.782 75.333 78.742 1.00 27.80 170 GLY A CA 1
ATOM 1326 C C . GLY A 1 163 ? 25.039 73.968 78.160 1.00 28.42 170 GLY A C 1
ATOM 1327 O O . GLY A 1 163 ? 25.347 73.833 76.985 1.00 28.60 170 GLY A O 1
ATOM 1328 N N . HIS A 1 164 ? 24.953 72.936 78.990 1.00 29.19 171 HIS A N 1
ATOM 1329 C CA . HIS A 1 164 ? 25.325 71.574 78.557 1.00 30.68 171 HIS A CA 1
ATOM 1330 C C . HIS A 1 164 ? 24.203 70.896 77.784 1.00 31.47 171 HIS A C 1
ATOM 1331 O O . HIS A 1 164 ? 24.481 70.107 76.912 1.00 33.24 171 HIS A O 1
ATOM 1338 N N . LEU A 1 165 ? 22.944 71.199 78.094 1.00 32.56 172 LEU A N 1
ATOM 1339 C CA . LEU A 1 165 ? 21.808 70.502 77.460 1.00 33.05 172 LEU A CA 1
ATOM 1340 C C . LEU A 1 165 ? 21.272 71.157 76.160 1.00 33.28 172 LEU A C 1
ATOM 1341 O O . LEU A 1 165 ? 20.489 70.561 75.405 1.00 34.32 172 LEU A O 1
ATOM 1346 N N . LEU A 1 166 ? 21.654 72.395 75.920 1.00 33.15 173 LEU A N 1
ATOM 1347 C CA . LEU A 1 166 ? 21.511 72.994 74.596 1.00 32.58 173 LEU A CA 1
ATOM 1348 C C . LEU A 1 166 ? 22.364 72.194 73.579 1.00 33.76 173 LEU A C 1
ATOM 1349 O O . LEU A 1 166 ? 23.492 71.737 73.907 1.00 33.94 173 LEU A O 1
ATOM 1354 N N . ASP A 1 167 ? 21.830 72.027 72.358 1.00 32.65 174 ASP A N 1
ATOM 1355 C CA . ASP A 1 167 ? 22.628 71.493 71.266 1.00 32.19 174 ASP A CA 1
ATOM 1356 C C . ASP A 1 167 ? 23.824 72.408 71.053 1.00 32.14 174 ASP A C 1
ATOM 1357 O O . ASP A 1 167 ? 23.696 73.656 71.076 1.00 32.16 174 ASP A O 1
ATOM 1362 N N . PRO A 1 168 ? 24.978 71.806 70.801 1.00 31.53 175 PRO A N 1
ATOM 1363 C CA . PRO A 1 168 ? 26.215 72.554 70.679 1.00 30.56 175 PRO A CA 1
ATOM 1364 C C . PRO A 1 168 ? 26.171 73.408 69.390 1.00 32.57 175 PRO A C 1
ATOM 1365 O O . PRO A 1 168 ? 27.052 74.254 69.167 1.00 31.61 175 PRO A O 1
ATOM 1369 N N . SER A 1 169 ? 25.159 73.185 68.532 1.00 31.56 176 SER A N 1
ATOM 1370 C CA . SER A 1 169 ? 25.038 73.994 67.340 1.00 31.29 176 SER A CA 1
ATOM 1371 C C . SER A 1 169 ? 24.308 75.329 67.653 1.00 32.30 176 SER A C 1
ATOM 1372 O O . SER A 1 169 ? 24.077 76.179 66.752 1.00 31.95 176 SER A O 1
ATOM 1375 N N . GLU A 1 170 ? 23.889 75.497 68.904 1.00 32.65 177 GLU A N 1
ATOM 1376 C CA . GLU A 1 170 ? 23.224 76.755 69.287 1.00 32.83 177 GLU A CA 1
ATOM 1377 C C . GLU A 1 170 ? 24.305 77.570 69.990 1.00 32.03 177 GLU A C 1
ATOM 1378 O O . GLU A 1 170 ? 24.282 77.721 71.229 1.00 30.62 177 GLU A O 1
ATOM 1384 N N . ARG A 1 171 ? 25.248 78.060 69.182 1.00 31.72 178 ARG A N 1
ATOM 1385 C CA . ARG A 1 171 ? 26.475 78.723 69.681 1.00 32.79 178 ARG A CA 1
ATOM 1386 C C . ARG A 1 171 ? 26.165 80.011 70.422 1.00 33.01 178 ARG A C 1
ATOM 1387 O O . ARG A 1 171 ? 26.712 80.261 71.486 1.00 32.87 178 ARG A O 1
ATOM 1395 N N . LYS A 1 172 ? 25.275 80.821 69.859 1.00 32.97 179 LYS A N 1
ATOM 1396 C CA . LYS A 1 172 ? 24.909 82.056 70.513 1.00 34.25 179 LYS A CA 1
ATOM 1397 C C . LYS A 1 172 ? 24.342 81.787 71.903 1.00 33.89 179 LYS A C 1
ATOM 1398 O O . LYS A 1 172 ? 24.881 82.262 72.902 1.00 33.98 179 LYS A O 1
ATOM 1404 N N . LEU A 1 173 ? 23.285 80.989 71.972 1.00 33.35 180 LEU A N 1
ATOM 1405 C CA . LEU A 1 173 ? 22.641 80.631 73.238 1.00 33.25 180 LEU A CA 1
ATOM 1406 C C . LEU A 1 173 ? 23.532 79.883 74.239 1.00 33.27 180 LEU A C 1
ATOM 1407 O O . LEU A 1 173 ? 23.439 80.131 75.431 1.00 33.00 180 LEU A O 1
ATOM 1412 N N . VAL A 1 174 ? 24.336 78.927 73.763 1.00 34.48 181 VAL A N 1
ATOM 1413 C CA . VAL A 1 174 ? 25.307 78.254 74.618 1.00 33.90 181 VAL A CA 1
ATOM 1414 C C . VAL A 1 174 ? 26.267 79.318 75.111 1.00 34.97 181 VAL A C 1
ATOM 1415 O O . VAL A 1 174 ? 26.691 79.272 76.255 1.00 36.03 181 VAL A O 1
ATOM 1419 N N . ASP A 1 175 ? 26.628 80.299 74.294 1.00 35.67 182 ASP A N 1
ATOM 1420 C CA . ASP A 1 175 ? 27.554 81.331 74.851 1.00 37.21 182 ASP A CA 1
ATOM 1421 C C . ASP A 1 175 ? 26.879 82.176 75.943 1.00 36.14 182 ASP A C 1
ATOM 1422 O O . ASP A 1 175 ? 27.507 82.580 76.918 1.00 35.58 182 ASP A O 1
ATOM 1427 N N . THR A 1 176 ? 25.585 82.415 75.789 1.00 35.27 183 THR A N 1
ATOM 1428 C CA . THR A 1 176 ? 24.882 83.205 76.754 1.00 35.40 183 THR A CA 1
ATOM 1429 C C . THR A 1 176 ? 24.768 82.411 78.053 1.00 35.65 183 THR A C 1
ATOM 1430 O O . THR A 1 176 ? 25.034 82.936 79.136 1.00 35.72 183 THR A O 1
ATOM 1434 N N . ALA A 1 177 ? 24.408 81.135 77.945 1.00 34.29 184 ALA A N 1
ATOM 1435 C CA . ALA A 1 177 ? 24.355 80.297 79.127 1.00 33.58 184 ALA A CA 1
ATOM 1436 C C . ALA A 1 177 ? 25.674 80.438 79.863 1.00 33.02 184 ALA A C 1
ATOM 1437 O O . ALA A 1 177 ? 25.669 80.730 81.033 1.00 33.97 184 ALA A O 1
ATOM 1439 N N . ARG A 1 178 ? 26.799 80.273 79.179 1.00 33.42 185 ARG A N 1
ATOM 1440 C CA . ARG A 1 178 ? 28.134 80.325 79.830 1.00 34.65 185 ARG A CA 1
ATOM 1441 C C . ARG A 1 178 ? 28.415 81.645 80.542 1.00 34.04 185 ARG A C 1
ATOM 1442 O O . ARG A 1 178 ? 29.048 81.656 81.596 1.00 34.83 185 ARG A O 1
ATOM 1450 N N . ASN A 1 179 ? 27.982 82.760 79.960 1.00 33.38 186 ASN A N 1
ATOM 1451 C CA . ASN A 1 179 ? 28.177 84.048 80.593 1.00 34.01 186 ASN A CA 1
ATOM 1452 C C . ASN A 1 179 ? 27.398 84.153 81.920 1.00 33.84 186 ASN A C 1
ATOM 1453 O O . ASN A 1 179 ? 27.935 84.607 82.908 1.00 35.72 186 ASN A O 1
ATOM 1458 N N . PHE A 1 180 ? 26.146 83.717 81.952 1.00 33.49 187 PHE A N 1
ATOM 1459 C CA . PHE A 1 180 ? 25.408 83.617 83.182 1.00 32.38 187 PHE A CA 1
ATOM 1460 C C . PHE A 1 180 ? 26.108 82.695 84.152 1.00 33.70 187 PHE A C 1
ATOM 1461 O O . PHE A 1 180 ? 26.207 83.002 85.334 1.00 33.37 187 PHE A O 1
ATOM 1469 N N . SER A 1 181 ? 26.522 81.522 83.666 1.00 34.68 188 SER A N 1
ATOM 1470 C CA . SER A 1 181 ? 27.215 80.570 84.524 1.00 35.67 188 SER A CA 1
ATOM 1471 C C . SER A 1 181 ? 28.416 81.250 85.211 1.00 35.74 188 SER A C 1
ATOM 1472 O O . SER A 1 181 ? 28.569 81.100 86.414 1.00 36.52 188 SER A O 1
ATOM 1475 N N . ASN A 1 182 ? 29.205 82.046 84.480 1.00 35.86 189 ASN A N 1
ATOM 1476 C CA . ASN A 1 182 ? 30.391 82.738 85.051 1.00 36.69 189 ASN A CA 1
ATOM 1477 C C . ASN A 1 182 ? 29.987 83.863 86.021 1.00 38.32 189 ASN A C 1
ATOM 1478 O O . ASN A 1 182 ? 30.717 84.162 86.982 1.00 38.20 189 ASN A O 1
ATOM 1483 N N . ASP A 1 183 ? 28.852 84.511 85.751 1.00 39.08 190 ASP A N 1
ATOM 1484 C CA . ASP A 1 183 ? 28.392 85.639 86.557 1.00 39.96 190 ASP A CA 1
ATOM 1485 C C . ASP A 1 183 ? 28.039 85.127 87.961 1.00 40.07 190 ASP A C 1
ATOM 1486 O O . ASP A 1 183 ? 28.444 85.696 89.000 1.00 39.11 190 ASP A O 1
ATOM 1491 N N . PHE A 1 184 ? 27.299 84.026 87.979 1.00 39.47 191 PHE A N 1
ATOM 1492 C CA . PHE A 1 184 ? 26.830 83.479 89.213 1.00 39.05 191 PHE A CA 1
ATOM 1493 C C . PHE A 1 184 ? 27.918 82.736 89.942 1.00 38.90 191 PHE A C 1
ATOM 1494 O O . PHE A 1 184 ? 27.894 82.691 91.165 1.00 39.59 191 PHE A O 1
ATOM 1502 N N . ASP A 1 185 ? 28.878 82.156 89.228 1.00 39.48 192 ASP A N 1
ATOM 1503 C CA . ASP A 1 185 ? 30.069 81.633 89.928 1.00 39.10 192 ASP A CA 1
ATOM 1504 C C . ASP A 1 185 ? 30.528 82.759 90.798 1.00 39.43 192 ASP A C 1
ATOM 1505 O O . ASP A 1 185 ? 30.616 82.615 92.011 1.00 40.10 192 ASP A O 1
ATOM 1510 N N . GLU A 1 186 ? 30.774 83.905 90.168 1.00 39.75 193 GLU A N 1
ATOM 1511 C CA . GLU A 1 186 ? 31.296 85.114 90.811 1.00 40.52 193 GLU A CA 1
ATOM 1512 C C . GLU A 1 186 ? 30.432 85.734 91.946 1.00 39.69 193 GLU A C 1
ATOM 1513 O O . GLU A 1 186 ? 30.945 86.148 92.961 1.00 38.66 193 GLU A O 1
ATOM 1519 N N . LEU A 1 187 ? 29.127 85.827 91.740 1.00 38.67 194 LEU A N 1
ATOM 1520 C CA . LEU A 1 187 ? 28.220 86.196 92.799 1.00 38.18 194 LEU A CA 1
ATOM 1521 C C . LEU A 1 187 ? 28.222 85.220 93.996 1.00 38.61 194 LEU A C 1
ATOM 1522 O O . LEU A 1 187 ? 28.081 85.657 95.160 1.00 38.10 194 LEU A O 1
ATOM 1527 N N . MET A 1 188 ? 28.304 83.918 93.697 1.00 38.69 195 MET A N 1
ATOM 1528 C CA . MET A 1 188 ? 28.411 82.890 94.730 1.00 38.71 195 MET A CA 1
ATOM 1529 C C . MET A 1 188 ? 29.705 83.062 95.510 1.00 39.32 195 MET A C 1
ATOM 1530 O O . MET A 1 188 ? 29.726 82.902 96.737 1.00 39.80 195 MET A O 1
ATOM 1535 N N . TYR A 1 189 ? 30.800 83.359 94.832 1.00 40.21 196 TYR A N 1
ATOM 1536 C CA . TYR A 1 189 ? 32.027 83.486 95.584 1.00 42.08 196 TYR A CA 1
ATOM 1537 C C . TYR A 1 189 ? 32.004 84.764 96.421 1.00 41.58 196 TYR A C 1
ATOM 1538 O O . TYR A 1 189 ? 32.632 84.835 97.453 1.00 42.12 196 TYR A O 1
ATOM 1547 N N . GLN A 1 190 ? 31.257 85.776 95.992 1.00 41.03 197 GLN A N 1
ATOM 1548 C CA . GLN A 1 190 ? 31.114 86.965 96.818 1.00 39.72 197 GLN A CA 1
ATOM 1549 C C . GLN A 1 190 ? 30.346 86.605 98.085 1.00 39.37 197 GLN A C 1
ATOM 1550 O O . GLN A 1 190 ? 30.758 87.010 99.186 1.00 37.96 197 GLN A O 1
ATOM 1556 N N . ALA A 1 191 ? 29.270 85.815 97.938 1.00 38.03 198 ALA A N 1
ATOM 1557 C CA . ALA A 1 191 ? 28.482 85.386 99.104 1.00 38.87 198 ALA A CA 1
ATOM 1558 C C . ALA A 1 191 ? 29.259 84.510 100.092 1.00 39.85 198 ALA A C 1
ATOM 1559 O O . ALA A 1 191 ? 29.055 84.588 101.282 1.00 38.77 198 ALA A O 1
ATOM 1561 N N . ILE A 1 192 ? 30.130 83.643 99.582 1.00 41.25 199 ILE A N 1
ATOM 1562 C CA . ILE A 1 192 ? 30.892 82.790 100.436 1.00 42.32 199 ILE A CA 1
ATOM 1563 C C . ILE A 1 192 ? 31.748 83.678 101.322 1.00 42.19 199 ILE A C 1
ATOM 1564 O O . ILE A 1 192 ? 31.715 83.531 102.519 1.00 42.64 199 ILE A O 1
ATOM 1569 N N . ASP A 1 193 ? 32.516 84.587 100.737 1.00 42.40 200 ASP A N 1
ATOM 1570 C CA . ASP A 1 193 ? 33.291 85.540 101.509 1.00 42.90 200 ASP A CA 1
ATOM 1571 C C . ASP A 1 193 ? 32.439 86.336 102.529 1.00 42.89 200 ASP A C 1
ATOM 1572 O O . ASP A 1 193 ? 32.834 86.490 103.699 1.00 40.18 200 ASP A O 1
ATOM 1577 N N . LEU A 1 194 ? 31.263 86.808 102.087 1.00 42.95 201 LEU A N 1
ATOM 1578 C CA . LEU A 1 194 ? 30.400 87.599 102.938 1.00 44.09 201 LEU A CA 1
ATOM 1579 C C . LEU A 1 194 ? 30.038 86.730 104.110 1.00 44.61 201 LEU A C 1
ATOM 1580 O O . LEU A 1 194 ? 30.001 87.189 105.239 1.00 44.64 201 LEU A O 1
ATOM 1585 N N . GLU A 1 195 ? 29.816 85.451 103.842 1.00 45.17 202 GLU A N 1
ATOM 1586 C CA . GLU A 1 195 ? 29.312 84.527 104.837 1.00 45.91 202 GLU A CA 1
ATOM 1587 C C . GLU A 1 195 ? 30.390 84.206 105.872 1.00 45.81 202 GLU A C 1
ATOM 1588 O O . GLU A 1 195 ? 30.115 84.066 107.071 1.00 46.65 202 GLU A O 1
ATOM 1594 N N . SER A 1 196 ? 31.622 84.096 105.398 1.00 44.54 203 SER A N 1
ATOM 1595 C CA . SER A 1 196 ? 32.757 83.845 106.257 1.00 43.80 203 SER A CA 1
ATOM 1596 C C . SER A 1 196 ? 33.031 85.050 107.134 1.00 43.45 203 SER A C 1
ATOM 1597 O O . SER A 1 196 ? 33.396 84.893 108.286 1.00 43.53 203 SER A O 1
ATOM 1600 N N . MET A 1 197 ? 32.843 86.254 106.579 1.00 42.56 204 MET A N 1
ATOM 1601 C CA . MET A 1 197 ? 33.071 87.479 107.312 1.00 41.22 204 MET A CA 1
ATOM 1602 C C . MET A 1 197 ? 31.934 87.793 108.266 1.00 42.25 204 MET A C 1
ATOM 1603 O O . MET A 1 197 ? 31.901 88.889 108.857 1.00 43.38 204 MET A O 1
ATOM 1608 N N . LYS A 1 198 ? 31.004 86.872 108.450 1.00 42.69 205 LYS A N 1
ATOM 1609 C CA . LYS A 1 198 ? 29.882 87.223 109.310 1.00 44.75 205 LYS A CA 1
ATOM 1610 C C . LYS A 1 198 ? 30.295 86.867 110.743 1.00 45.33 205 LYS A C 1
ATOM 1611 O O . LYS A 1 198 ? 31.259 86.109 110.920 1.00 46.91 205 LYS A O 1
ATOM 1617 N N . PRO A 1 199 ? 29.636 87.440 111.773 1.00 45.22 206 PRO A N 1
ATOM 1618 C CA . PRO A 1 199 ? 28.523 88.394 111.778 1.00 44.46 206 PRO A CA 1
ATOM 1619 C C . PRO A 1 199 ? 28.969 89.850 111.553 1.00 43.69 206 PRO A C 1
ATOM 1620 O O . PRO A 1 199 ? 28.141 90.729 111.346 1.00 42.99 206 PRO A O 1
ATOM 1624 N N . GLN A 1 200 ? 30.271 90.092 111.563 1.00 42.76 207 GLN A N 1
ATOM 1625 C CA . GLN A 1 200 ? 30.782 91.399 111.243 1.00 42.96 207 GLN A CA 1
ATOM 1626 C C . GLN A 1 200 ? 30.254 91.988 109.917 1.00 43.43 207 GLN A C 1
ATOM 1627 O O . GLN A 1 200 ? 30.135 93.202 109.777 1.00 44.10 207 GLN A O 1
ATOM 1633 N N . SER A 1 201 ? 29.995 91.148 108.915 1.00 42.82 208 SER A N 1
ATOM 1634 C CA . SER A 1 201 ? 29.673 91.659 107.592 1.00 41.89 208 SER A CA 1
ATOM 1635 C C . SER A 1 201 ? 28.192 91.947 107.499 1.00 41.94 208 SER A C 1
ATOM 1636 O O . SER A 1 201 ? 27.722 92.536 106.518 1.00 42.01 208 SER A O 1
ATOM 1639 N N . GLN A 1 202 ? 27.441 91.482 108.493 1.00 41.86 209 GLN A N 1
ATOM 1640 C CA . GLN A 1 202 ? 25.974 91.594 108.455 1.00 40.97 209 GLN A CA 1
ATOM 1641 C C . GLN A 1 202 ? 25.465 92.995 108.846 1.00 40.82 209 GLN A C 1
ATOM 1642 O O . GLN A 1 202 ? 24.464 93.132 109.579 1.00 40.14 209 GLN A O 1
ATOM 1648 N N . THR A 1 203 ? 26.165 94.026 108.353 1.00 39.98 210 THR A N 1
ATOM 1649 C CA . THR A 1 203 ? 25.714 95.415 108.489 1.00 39.52 210 THR A CA 1
ATOM 1650 C C . THR A 1 203 ? 24.626 95.644 107.443 1.00 40.21 210 THR A C 1
ATOM 1651 O O . THR A 1 203 ? 24.617 94.993 106.403 1.00 40.13 210 THR A O 1
ATOM 1655 N N . ALA A 1 204 ? 23.718 96.582 107.692 1.00 40.85 211 ALA A N 1
ATOM 1656 C CA . ALA A 1 204 ? 22.635 96.852 106.745 1.00 41.10 211 ALA A CA 1
ATOM 1657 C C . ALA A 1 204 ? 23.168 97.409 105.415 1.00 41.43 211 ALA A C 1
ATOM 1658 O O . ALA A 1 204 ? 22.655 97.064 104.360 1.00 41.76 211 ALA A O 1
ATOM 1660 N N . PRO A 1 205 ? 24.229 98.247 105.450 1.00 41.26 212 PRO A N 1
ATOM 1661 C CA . PRO A 1 205 ? 24.731 98.722 104.174 1.00 40.41 212 PRO A CA 1
ATOM 1662 C C . PRO A 1 205 ? 25.357 97.631 103.299 1.00 40.56 212 PRO A C 1
ATOM 1663 O O . PRO A 1 205 ? 25.117 97.618 102.108 1.00 40.50 212 PRO A O 1
ATOM 1667 N N . LEU A 1 206 ? 26.152 96.729 103.879 1.00 41.41 213 LEU A N 1
ATOM 1668 C CA . LEU A 1 206 ? 26.737 95.575 103.133 1.00 41.70 213 LEU A CA 1
ATOM 1669 C C . LEU A 1 206 ? 25.703 94.558 102.607 1.00 41.64 213 LEU A C 1
ATOM 1670 O O . LEU A 1 206 ? 25.826 94.098 101.492 1.00 41.73 213 LEU A O 1
ATOM 1675 N N . LEU A 1 207 ? 24.682 94.232 103.388 1.00 41.93 214 LEU A N 1
ATOM 1676 C CA . LEU A 1 207 ? 23.592 93.347 102.908 1.00 42.74 214 LEU A CA 1
ATOM 1677 C C . LEU A 1 207 ? 22.698 93.972 101.857 1.00 42.61 214 LEU A C 1
ATOM 1678 O O . LEU A 1 207 ? 22.098 93.285 101.048 1.00 43.65 214 LEU A O 1
ATOM 1683 N N . ASP A 1 208 ? 22.543 95.282 101.928 1.00 42.93 215 ASP A N 1
ATOM 1684 C CA . ASP A 1 208 ? 21.744 96.013 100.972 1.00 42.43 215 ASP A CA 1
ATOM 1685 C C . ASP A 1 208 ? 22.455 96.022 99.607 1.00 41.44 215 ASP A C 1
ATOM 1686 O O . ASP A 1 208 ? 21.831 95.755 98.579 1.00 40.32 215 ASP A O 1
ATOM 1691 N N . GLN A 1 209 ? 23.767 96.295 99.597 1.00 39.64 216 GLN A N 1
ATOM 1692 C CA . GLN A 1 209 ? 24.554 96.215 98.369 1.00 39.07 216 GLN A CA 1
ATOM 1693 C C . GLN A 1 209 ? 24.641 94.780 97.780 1.00 38.76 216 GLN A C 1
ATOM 1694 O O . GLN A 1 209 ? 24.442 94.560 96.587 1.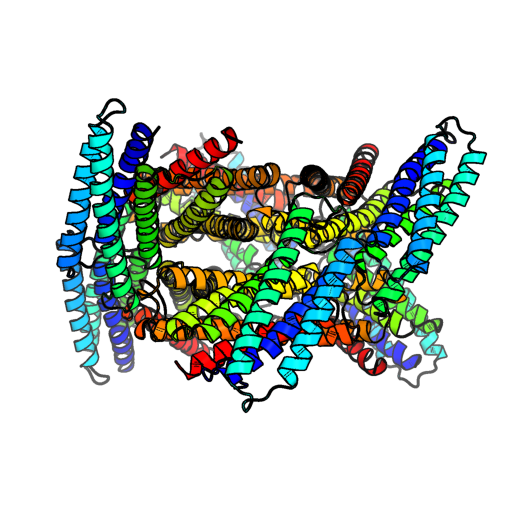00 38.96 216 GLN A O 1
ATOM 1700 N N . PHE A 1 210 ? 24.945 93.811 98.625 1.00 38.71 217 PHE A N 1
ATOM 1701 C CA . PHE A 1 210 ? 24.846 92.381 98.297 1.00 38.52 217 PHE A CA 1
ATOM 1702 C C . PHE A 1 210 ? 23.564 92.063 97.517 1.00 38.81 217 PHE A C 1
ATOM 1703 O O . PHE A 1 210 ? 23.640 91.587 96.385 1.00 38.68 217 PHE A O 1
ATOM 1711 N N . LEU A 1 211 ? 22.402 92.300 98.126 1.00 38.08 218 LEU A N 1
ATOM 1712 C CA . LEU A 1 211 ? 21.130 91.975 97.480 1.00 39.54 218 LEU A CA 1
ATOM 1713 C C . LEU A 1 211 ? 20.966 92.718 96.183 1.00 40.24 218 LEU A C 1
ATOM 1714 O O . LEU A 1 211 ? 20.451 92.191 95.207 1.00 41.15 218 LEU A O 1
ATOM 1719 N N . ASP A 1 212 ? 21.381 93.966 96.188 1.00 41.98 219 ASP A N 1
ATOM 1720 C CA . ASP A 1 212 ? 21.302 94.826 95.030 1.00 43.93 219 ASP A CA 1
ATOM 1721 C C . ASP A 1 212 ? 21.989 94.250 93.780 1.00 44.11 219 ASP A C 1
ATOM 1722 O O . ASP A 1 212 ? 21.370 94.102 92.689 1.00 44.18 219 ASP A O 1
ATOM 1727 N N . GLN A 1 213 ? 23.285 93.989 93.937 1.00 43.77 220 GLN A N 1
ATOM 1728 C CA . GLN A 1 213 ? 24.069 93.259 92.970 1.00 44.34 220 GLN A CA 1
ATOM 1729 C C . GLN A 1 213 ? 23.451 91.904 92.628 1.00 43.88 220 GLN A C 1
ATOM 1730 O O . GLN A 1 213 ? 23.334 91.550 91.476 1.00 44.90 220 GLN A O 1
ATOM 1736 N N . ASN A 1 214 ? 23.079 91.126 93.625 1.00 43.26 221 ASN A N 1
ATOM 1737 C CA . ASN A 1 214 ? 22.420 89.868 93.339 1.00 42.90 221 ASN A CA 1
ATOM 1738 C C . ASN A 1 214 ? 21.183 90.029 92.438 1.00 42.62 221 ASN A C 1
ATOM 1739 O O . ASN A 1 214 ? 21.000 89.232 91.515 1.00 42.68 221 ASN A O 1
ATOM 1744 N N . ARG A 1 215 ? 20.366 91.067 92.680 1.00 42.19 222 ARG A N 1
ATOM 1745 C CA . ARG A 1 215 ? 19.087 91.214 91.970 1.00 41.92 222 ARG A CA 1
ATOM 1746 C C . ARG A 1 215 ? 19.185 91.354 90.471 1.00 42.27 222 ARG A C 1
ATOM 1747 O O . ARG A 1 215 ? 18.322 90.856 89.728 1.00 42.91 222 ARG A O 1
ATOM 1755 N N . VAL A 1 216 ? 20.190 92.097 90.007 1.00 42.32 223 VAL A N 1
ATOM 1756 C CA . VAL A 1 216 ? 20.267 92.382 88.572 1.00 42.34 223 VAL A CA 1
ATOM 1757 C C . VAL A 1 216 ? 20.579 91.100 87.795 1.00 41.17 223 VAL A C 1
ATOM 1758 O O . VAL A 1 216 ? 20.035 90.873 86.737 1.00 39.92 223 VAL A O 1
ATOM 1762 N N . SER A 1 217 ? 21.478 90.270 88.332 1.00 40.80 224 SER A N 1
ATOM 1763 C CA . SER A 1 217 ? 21.784 89.003 87.692 1.00 39.83 224 SER A CA 1
ATOM 1764 C C . SER A 1 217 ? 20.601 88.011 87.741 1.00 38.66 224 SER A C 1
ATOM 1765 O O . SER A 1 217 ? 20.314 87.355 86.748 1.00 38.34 224 SER A O 1
ATOM 1768 N N . VAL A 1 218 ? 19.913 87.931 88.876 1.00 36.55 225 VAL A N 1
ATOM 1769 C CA . VAL A 1 218 ? 18.756 87.056 89.024 1.00 36.35 225 VAL A CA 1
ATOM 1770 C C . VAL A 1 218 ? 17.567 87.403 88.119 1.00 36.19 225 VAL A C 1
ATOM 1771 O O . VAL A 1 218 ? 17.027 86.525 87.441 1.00 36.51 225 VAL A O 1
ATOM 1775 N N . ALA A 1 219 ? 17.165 88.668 88.094 1.00 36.12 226 ALA A N 1
ATOM 1776 C CA . ALA A 1 219 ? 16.103 89.111 87.185 1.00 36.91 226 ALA A CA 1
ATOM 1777 C C . ALA A 1 219 ? 16.550 88.794 85.750 1.00 37.54 226 ALA A C 1
ATOM 1778 O O . ALA A 1 219 ? 15.751 88.341 84.899 1.00 38.19 226 ALA A O 1
ATOM 1780 N N . SER A 1 220 ? 17.824 89.022 85.455 1.00 36.13 227 SER A N 1
ATOM 1781 C CA . SER A 1 220 ? 18.248 88.754 84.101 1.00 37.00 227 SER A CA 1
ATOM 1782 C C . SER A 1 220 ? 18.247 87.235 83.745 1.00 36.84 227 SER A C 1
ATOM 1783 O O . SER A 1 220 ? 17.787 86.859 82.664 1.00 35.71 227 SER A O 1
ATOM 1786 N N . LEU A 1 221 ? 18.748 86.362 84.633 1.00 36.19 228 LEU A N 1
ATOM 1787 C CA . LEU A 1 221 ? 18.682 84.918 84.356 1.00 36.50 228 LEU A CA 1
ATOM 1788 C C . LEU A 1 221 ? 17.226 84.460 84.271 1.00 36.18 228 LEU A C 1
ATOM 1789 O O . LEU A 1 221 ? 16.877 83.640 83.459 1.00 36.56 228 LEU A O 1
ATOM 1794 N N . ARG A 1 222 ? 16.399 84.990 85.142 1.00 36.66 229 ARG A N 1
ATOM 1795 C CA . ARG A 1 222 ? 14.970 84.670 85.176 1.00 37.31 229 ARG A CA 1
ATOM 1796 C C . ARG A 1 222 ? 14.361 84.915 83.822 1.00 36.40 229 ARG A C 1
ATOM 1797 O O . ARG A 1 222 ? 13.642 84.085 83.290 1.00 35.54 229 ARG A O 1
ATOM 1805 N N . ASP A 1 223 ? 14.686 86.074 83.263 1.00 37.24 230 ASP A N 1
ATOM 1806 C CA . ASP A 1 223 ? 14.191 86.476 81.949 1.00 37.39 230 ASP A CA 1
ATOM 1807 C C . ASP A 1 223 ? 14.747 85.575 80.845 1.00 36.07 230 ASP A C 1
ATOM 1808 O O . ASP A 1 223 ? 14.025 85.213 79.913 1.00 34.91 230 ASP A O 1
ATOM 1813 N N . PHE A 1 224 ? 16.027 85.216 80.957 1.00 34.55 231 PHE A N 1
ATOM 1814 C CA . PHE A 1 224 ? 16.663 84.349 79.969 1.00 33.87 231 PHE A CA 1
ATOM 1815 C C . PHE A 1 224 ? 15.997 82.996 80.002 1.00 33.67 231 PHE A C 1
ATOM 1816 O O . PHE A 1 224 ? 15.683 82.430 78.970 1.00 33.74 231 PHE A O 1
ATOM 1824 N N . LYS A 1 225 ? 15.759 82.481 81.202 1.00 33.54 232 LYS A N 1
ATOM 1825 C CA . LYS A 1 225 ? 15.122 81.183 81.371 1.00 33.48 232 LYS A CA 1
ATOM 1826 C C . LYS A 1 225 ? 13.673 81.193 80.875 1.00 34.42 232 LYS A C 1
ATOM 1827 O O . LYS A 1 225 ? 13.233 80.215 80.321 1.00 34.79 232 LYS A O 1
ATOM 1833 N N . LYS A 1 226 ? 12.917 82.260 81.106 1.00 36.01 233 LYS A N 1
ATOM 1834 C CA . LYS A 1 226 ? 11.543 82.359 80.542 1.00 38.40 233 LYS A CA 1
ATOM 1835 C C . LYS A 1 226 ? 11.597 82.375 79.010 1.00 38.75 233 LYS A C 1
ATOM 1836 O O . LYS A 1 226 ? 10.764 81.783 78.317 1.00 38.71 233 LYS A O 1
ATOM 1842 N N . THR A 1 227 ? 12.568 83.097 78.468 1.00 38.37 234 THR A N 1
ATOM 1843 C CA . THR A 1 227 ? 12.669 83.165 77.022 1.00 38.59 234 THR A CA 1
ATOM 1844 C C . THR A 1 227 ? 13.017 81.792 76.423 1.00 38.06 234 THR A C 1
ATOM 1845 O O . THR A 1 227 ? 12.423 81.352 75.443 1.00 38.51 234 THR A O 1
ATOM 1849 N N . ALA A 1 228 ? 13.969 81.105 77.029 1.00 37.72 235 ALA A N 1
ATOM 1850 C CA . ALA A 1 228 ? 14.377 79.801 76.541 1.00 37.08 235 ALA A CA 1
ATOM 1851 C C . ALA A 1 228 ? 13.260 78.807 76.733 1.00 36.48 235 ALA A C 1
ATOM 1852 O O . ALA A 1 228 ? 13.060 77.955 75.898 1.00 37.31 235 ALA A O 1
ATOM 1854 N N . ARG A 1 229 ? 12.597 78.844 77.874 1.00 35.79 236 ARG A N 1
ATOM 1855 C CA . ARG A 1 229 ? 11.417 78.037 78.035 1.00 36.32 236 ARG A CA 1
ATOM 1856 C C . ARG A 1 229 ? 10.511 78.212 76.824 1.00 36.55 236 ARG A C 1
ATOM 1857 O O . ARG A 1 229 ? 10.219 77.228 76.171 1.00 38.02 236 ARG A O 1
ATOM 1865 N N . ASP A 1 230 ? 10.061 79.437 76.535 1.00 36.04 237 ASP A N 1
ATOM 1866 C CA . ASP A 1 230 ? 9.160 79.700 75.409 1.00 36.95 237 ASP A CA 1
ATOM 1867 C C . ASP A 1 230 ? 9.704 79.263 74.038 1.00 36.45 237 ASP A C 1
ATOM 1868 O O . ASP A 1 230 ? 8.960 78.753 73.187 1.00 35.99 237 ASP A O 1
ATOM 1873 N N . LEU A 1 231 ? 11.003 79.428 73.810 1.00 36.24 238 LEU A N 1
ATOM 1874 C CA . LEU A 1 231 ? 11.596 78.933 72.561 1.00 36.02 238 LEU A CA 1
ATOM 1875 C C . LEU A 1 231 ? 11.598 77.408 72.455 1.00 35.72 238 LEU A C 1
ATOM 1876 O O . LEU A 1 231 ? 11.459 76.864 71.362 1.00 34.65 238 LEU A O 1
ATOM 1881 N N . ILE A 1 232 ? 11.736 76.708 73.573 1.00 35.63 239 ILE A N 1
ATOM 1882 C CA . ILE A 1 232 ? 11.661 75.235 73.529 1.00 37.41 239 ILE A CA 1
ATOM 1883 C C . ILE A 1 232 ? 10.215 74.730 73.294 1.00 38.45 239 ILE A C 1
ATOM 1884 O O . ILE A 1 232 ? 10.002 73.795 72.514 1.00 39.03 239 ILE A O 1
ATOM 1889 N N . GLU A 1 233 ? 9.234 75.365 73.938 1.00 39.33 240 GLU A N 1
ATOM 1890 C CA . GLU A 1 233 ? 7.824 74.950 73.802 1.00 40.84 240 GLU A CA 1
ATOM 1891 C C . GLU A 1 233 ? 7.370 75.097 72.376 1.00 41.56 240 GLU A C 1
ATOM 1892 O O . GLU A 1 233 ? 6.665 74.260 71.872 1.00 42.64 240 GLU A O 1
ATOM 1898 N N . GLN A 1 234 ? 7.838 76.158 71.737 1.00 42.77 241 GLN A N 1
ATOM 1899 C CA . GLN A 1 234 ? 7.617 76.478 70.338 1.00 42.86 241 GLN A CA 1
ATOM 1900 C C . GLN A 1 234 ? 8.485 75.704 69.315 1.00 43.01 241 GLN A C 1
ATOM 1901 O O . GLN A 1 234 ? 8.212 75.749 68.120 1.00 42.42 241 GLN A O 1
ATOM 1907 N N . CYS A 1 235 ? 9.533 75.016 69.774 1.00 43.89 242 CYS A N 1
ATOM 1908 C CA . CYS A 1 235 ? 10.357 74.209 68.884 1.00 44.43 242 CYS A CA 1
ATOM 1909 C C . CYS A 1 235 ? 11.249 75.073 68.019 1.00 42.74 242 CYS A C 1
ATOM 1910 O O . CYS A 1 235 ? 11.472 74.759 66.837 1.00 41.08 242 CYS A O 1
ATOM 1913 N N . LYS A 1 236 ? 11.702 76.168 68.616 1.00 40.52 243 LYS A N 1
ATOM 1914 C CA . LYS A 1 236 ? 12.418 77.194 67.927 1.00 39.58 243 LYS A CA 1
ATOM 1915 C C . LYS A 1 236 ? 13.927 77.061 68.121 1.00 38.78 243 LYS A C 1
ATOM 1916 O O . LYS A 1 236 ? 14.691 77.509 67.297 1.00 39.58 243 LYS A O 1
ATOM 1922 N N . ILE A 1 237 ? 14.361 76.416 69.175 1.00 38.02 244 ILE A N 1
ATOM 1923 C CA . ILE A 1 237 ? 15.791 76.094 69.295 1.00 38.03 244 ILE A CA 1
ATOM 1924 C C . ILE A 1 237 ? 16.067 74.575 69.384 1.00 38.18 244 ILE A C 1
ATOM 1925 O O . ILE A 1 237 ? 15.137 73.766 69.506 1.00 38.27 244 ILE A O 1
ATOM 1930 N N . LYS A 1 238 ? 17.351 74.214 69.360 1.00 37.31 245 LYS A N 1
ATOM 1931 C CA . LYS A 1 238 ? 17.737 72.841 69.342 1.00 36.14 245 LYS A CA 1
ATOM 1932 C C . LYS A 1 238 ? 18.390 72.501 70.636 1.00 36.38 245 LYS A C 1
ATOM 1933 O O . LYS A 1 238 ? 19.359 73.140 71.085 1.00 38.42 245 LYS A O 1
ATOM 1939 N N . SER A 1 239 ? 17.865 71.467 71.249 1.00 34.86 246 SER A N 1
ATOM 1940 C CA . SER A 1 239 ? 18.331 71.074 72.532 1.00 34.29 246 SER A CA 1
ATOM 1941 C C . SER A 1 239 ? 17.754 69.722 72.877 1.00 34.16 246 SER A C 1
ATOM 1942 O O . SER A 1 239 ? 16.826 69.199 72.206 1.00 32.93 246 SER A O 1
ATOM 1945 N N . ILE A 1 240 ? 18.269 69.194 73.979 1.00 34.06 247 ILE A N 1
ATOM 1946 C CA . ILE A 1 240 ? 17.652 68.049 74.651 1.00 33.92 247 ILE A CA 1
ATOM 1947 C C . ILE A 1 240 ? 17.099 68.467 76.004 1.00 34.86 247 ILE A C 1
ATOM 1948 O O . ILE A 1 240 ? 17.135 67.681 76.955 1.00 36.49 247 ILE A O 1
ATOM 1953 N N . ILE A 1 241 ? 16.615 69.705 76.101 1.00 34.84 248 ILE A N 1
ATOM 1954 C CA . ILE A 1 241 ? 16.033 70.224 77.337 1.00 34.52 248 ILE A CA 1
ATOM 1955 C C . ILE A 1 241 ? 14.536 69.945 77.259 1.00 36.36 248 ILE A C 1
ATOM 1956 O O . ILE A 1 241 ? 13.871 70.399 76.325 1.00 36.97 248 ILE A O 1
ATOM 1961 N N . HIS A 1 242 ? 14.017 69.189 78.218 1.00 36.14 249 HIS A N 1
ATOM 1962 C CA . HIS A 1 242 ? 12.618 68.948 78.272 1.00 37.06 249 HIS A CA 1
ATOM 1963 C C . HIS A 1 242 ? 12.002 70.295 78.647 1.00 37.20 249 HIS A C 1
ATOM 1964 O O . HIS A 1 242 ? 12.524 71.019 79.507 1.00 37.50 249 HIS A O 1
ATOM 1971 N N . PRO A 1 243 ? 10.878 70.634 78.018 1.00 36.62 250 PRO A N 1
ATOM 1972 C CA . PRO A 1 243 ? 10.236 71.917 78.178 1.00 36.23 250 PRO A CA 1
ATOM 1973 C C . PRO A 1 243 ? 9.830 72.126 79.635 1.00 36.42 250 PRO A C 1
ATOM 1974 O O . PRO A 1 243 ? 9.776 73.259 80.135 1.00 36.36 250 PRO A O 1
ATOM 1978 N N . LEU A 1 244 ? 9.590 71.023 80.333 1.00 36.56 251 LEU A N 1
ATOM 1979 C CA . LEU A 1 244 ? 9.218 71.098 81.720 1.00 36.32 251 LEU A CA 1
ATOM 1980 C C . LEU A 1 244 ? 10.440 71.359 82.577 1.00 35.27 251 LEU A C 1
ATOM 1981 O O . LEU A 1 244 ? 10.299 71.944 83.638 1.00 35.70 251 LEU A O 1
ATOM 1986 N N . LEU A 1 245 ? 11.634 70.938 82.137 1.00 34.60 252 LEU A N 1
ATOM 1987 C CA . LEU A 1 245 ? 12.861 71.265 82.907 1.00 33.50 252 LEU A CA 1
ATOM 1988 C C . LEU A 1 245 ? 13.092 72.765 82.777 1.00 33.76 252 LEU A C 1
ATOM 1989 O O . LEU A 1 245 ? 13.370 73.445 83.766 1.00 33.93 252 LEU A O 1
ATOM 1994 N N . ALA A 1 246 ? 12.938 73.294 81.568 1.00 33.30 253 ALA A N 1
ATOM 1995 C CA . ALA A 1 246 ? 13.101 74.733 81.381 1.00 34.49 253 ALA A CA 1
ATOM 1996 C C . ALA A 1 246 ? 12.147 75.568 82.282 1.00 34.88 253 ALA A C 1
ATOM 1997 O O . ALA A 1 246 ? 12.519 76.583 82.845 1.00 34.31 253 ALA A O 1
ATOM 1999 N N . ASP A 1 247 ? 10.902 75.132 82.401 1.00 35.61 254 ASP A N 1
ATOM 2000 C CA . ASP A 1 247 ? 9.969 75.850 83.216 1.00 35.71 254 ASP A CA 1
ATOM 2001 C C . ASP A 1 247 ? 10.263 75.690 84.725 1.00 35.92 254 ASP A C 1
ATOM 2002 O O . ASP A 1 247 ? 10.024 76.618 85.537 1.00 35.06 254 ASP A O 1
ATOM 2007 N N . HIS A 1 248 ? 10.792 74.514 85.079 1.00 35.87 255 HIS A N 1
ATOM 2008 C CA . HIS A 1 248 ? 11.132 74.125 86.450 1.00 35.69 255 HIS A CA 1
ATOM 2009 C C . HIS A 1 248 ? 12.263 75.031 86.986 1.00 36.66 255 HIS A C 1
ATOM 2010 O O . HIS A 1 248 ? 12.203 75.528 88.125 1.00 37.02 255 HIS A O 1
ATOM 2017 N N . VAL A 1 249 ? 13.310 75.232 86.192 1.00 36.44 256 VAL A N 1
ATOM 2018 C CA . VAL A 1 249 ? 14.362 76.169 86.627 1.00 36.33 256 VAL A CA 1
ATOM 2019 C C . VAL A 1 249 ? 13.953 77.652 86.480 1.00 36.69 256 VAL A C 1
ATOM 2020 O O . VAL A 1 249 ? 14.546 78.497 87.102 1.00 35.53 256 VAL A O 1
ATOM 2024 N N . PHE A 1 250 ? 12.936 77.975 85.659 1.00 36.70 257 PHE A N 1
ATOM 2025 C CA . PHE A 1 250 ? 12.374 79.328 85.680 1.00 35.79 257 PHE A CA 1
ATOM 2026 C C . PHE A 1 250 ? 11.635 79.596 87.004 1.00 36.26 257 PHE A C 1
ATOM 2027 O O . PHE A 1 250 ? 11.711 80.693 87.575 1.00 36.29 257 PHE A O 1
ATOM 2035 N N . ARG A 1 251 ? 10.918 78.597 87.512 1.00 36.02 258 ARG A N 1
ATOM 2036 C CA . ARG A 1 251 ? 10.157 78.784 88.770 1.00 35.38 258 ARG A CA 1
ATOM 2037 C C . ARG A 1 251 ? 11.132 78.902 89.929 1.00 34.84 258 ARG A C 1
ATOM 2038 O O . ARG A 1 251 ? 10.931 79.669 90.861 1.00 34.77 258 ARG A O 1
ATOM 2046 N N . GLU A 1 252 ? 12.194 78.131 89.899 1.00 34.34 259 GLU A N 1
ATOM 2047 C CA . GLU A 1 252 ? 13.154 78.286 90.973 1.00 34.62 259 GLU A CA 1
ATOM 2048 C C . GLU A 1 252 ? 13.826 79.662 90.951 1.00 35.13 259 GLU A C 1
ATOM 2049 O O . GLU A 1 252 ? 13.900 80.294 91.972 1.00 36.45 259 GLU A O 1
ATOM 2055 N N . ALA A 1 253 ? 14.323 80.158 89.814 1.00 35.77 260 ALA A N 1
ATOM 2056 C CA . ALA A 1 253 ? 14.842 81.553 89.768 1.00 35.93 260 ALA A CA 1
ATOM 2057 C C . ALA A 1 253 ? 13.821 82.592 90.243 1.00 36.75 260 ALA A C 1
ATOM 2058 O O . ALA A 1 253 ? 14.150 83.518 90.989 1.00 38.07 260 ALA A O 1
ATOM 2060 N N . ASP A 1 254 ? 12.586 82.459 89.776 1.00 37.16 261 ASP A N 1
ATOM 2061 C CA . ASP A 1 254 ? 11.516 83.352 90.120 1.00 37.28 261 ASP A CA 1
ATOM 2062 C C . ASP A 1 254 ? 11.308 83.426 91.630 1.00 36.89 261 ASP A C 1
ATOM 2063 O O . ASP A 1 254 ? 11.192 84.516 92.199 1.00 36.76 261 ASP A O 1
ATOM 2068 N N . ARG A 1 255 ? 11.281 82.274 92.304 1.00 35.85 262 ARG A N 1
ATOM 2069 C CA . ARG A 1 255 ? 11.165 82.274 93.758 1.00 33.07 262 ARG A CA 1
ATOM 2070 C C . ARG A 1 255 ? 12.380 82.983 94.402 1.00 33.19 262 ARG A C 1
ATOM 2071 O O . ARG A 1 255 ? 12.234 83.723 95.358 1.00 32.67 262 ARG A O 1
ATOM 2079 N N . PHE A 1 256 ? 13.593 82.717 93.911 1.00 32.38 263 PHE A N 1
ATOM 2080 C CA . PHE A 1 256 ? 14.789 83.395 94.481 1.00 32.50 263 PHE A CA 1
ATOM 2081 C C . PHE A 1 256 ? 14.597 84.895 94.349 1.00 32.63 263 PHE A C 1
ATOM 2082 O O . PHE A 1 256 ? 14.967 85.660 95.227 1.00 32.63 263 PHE A O 1
ATOM 2090 N N . LEU A 1 257 ? 13.983 85.316 93.248 1.00 33.93 264 LEU A N 1
ATOM 2091 C CA . LEU A 1 257 ? 13.744 86.731 93.050 1.00 35.81 264 LEU A CA 1
ATOM 2092 C C . LEU A 1 257 ? 12.745 87.343 94.061 1.00 37.41 264 LEU A C 1
ATOM 2093 O O . LEU A 1 257 ? 12.982 88.459 94.519 1.00 39.01 264 LEU A O 1
ATOM 2098 N N . GLU A 1 258 ? 11.660 86.643 94.416 1.00 38.61 265 GLU A N 1
ATOM 2099 C CA . GLU A 1 258 ? 10.757 87.107 95.483 1.00 39.83 265 GLU A CA 1
ATOM 2100 C C . GLU A 1 258 ? 11.582 87.263 96.774 1.00 39.75 265 GLU A C 1
ATOM 2101 O O . GLU A 1 258 ? 11.575 88.310 97.420 1.00 39.64 265 GLU A O 1
ATOM 2107 N N . ILE A 1 259 ? 12.280 86.198 97.167 1.00 38.54 266 ILE A N 1
ATOM 2108 C CA . ILE A 1 259 ? 13.123 86.262 98.343 1.00 37.65 266 ILE A CA 1
ATOM 2109 C C . ILE A 1 259 ? 14.043 87.487 98.318 1.00 38.23 266 ILE A C 1
ATOM 2110 O O . ILE A 1 259 ? 14.120 88.224 99.310 1.00 37.96 266 ILE A O 1
ATOM 2115 N N . ILE A 1 260 ? 14.712 87.751 97.196 1.00 38.49 267 ILE A N 1
ATOM 2116 C CA . ILE A 1 260 ? 15.603 88.918 97.140 1.00 38.41 267 ILE A CA 1
ATOM 2117 C C . ILE A 1 260 ? 14.810 90.244 97.297 1.00 38.28 267 ILE A C 1
ATOM 2118 O O . ILE A 1 260 ? 15.168 91.134 98.079 1.00 37.09 267 ILE A O 1
ATOM 2123 N N . ASP A 1 261 ? 13.726 90.373 96.548 1.00 38.48 268 ASP A N 1
ATOM 2124 C CA . ASP A 1 261 ? 12.895 91.568 96.647 1.00 38.40 268 ASP A CA 1
ATOM 2125 C C . ASP A 1 261 ? 12.231 91.753 98.019 1.00 38.68 268 ASP A C 1
ATOM 2126 O O . ASP A 1 261 ? 12.158 92.873 98.522 1.00 39.09 268 ASP A O 1
ATOM 2131 N N . MET A 1 262 ? 11.743 90.683 98.641 1.00 39.47 269 MET A N 1
ATOM 2132 C CA . MET A 1 262 ? 11.163 90.817 99.979 1.00 39.79 269 MET A CA 1
ATOM 2133 C C . MET A 1 262 ? 12.221 91.140 101.026 1.00 41.29 269 MET A C 1
ATOM 2134 O O . MET A 1 262 ? 11.989 91.976 101.920 1.00 41.10 269 MET A O 1
ATOM 2139 N N . TYR A 1 263 ? 13.399 90.545 100.921 1.00 42.34 270 TYR A N 1
ATOM 2140 C CA . TYR A 1 263 ? 14.416 90.885 101.927 1.00 45.02 270 TYR A CA 1
ATOM 2141 C C . TYR A 1 263 ? 14.825 92.330 101.786 1.00 46.06 270 TYR A C 1
ATOM 2142 O O . TYR A 1 263 ? 14.997 93.046 102.749 1.00 46.00 270 TYR A O 1
ATOM 2151 N N . ASP A 1 264 ? 14.943 92.764 100.553 1.00 48.43 271 ASP A N 1
ATOM 2152 C CA . ASP A 1 264 ? 15.246 94.137 100.246 1.00 50.62 271 ASP A CA 1
ATOM 2153 C C . ASP A 1 264 ? 14.287 95.120 100.937 1.00 51.70 271 ASP A C 1
ATOM 2154 O O . ASP A 1 264 ? 14.738 96.076 101.552 1.00 51.66 271 ASP A O 1
ATOM 2159 N N . VAL A 1 265 ? 12.978 94.875 100.842 1.00 52.89 272 VAL A N 1
ATOM 2160 C CA . VAL A 1 265 ? 11.975 95.695 101.522 1.00 54.42 272 VAL A CA 1
ATOM 2161 C C . VAL A 1 265 ? 12.188 95.709 103.043 1.00 55.96 272 VAL A C 1
ATOM 2162 O O . VAL A 1 265 ? 12.361 96.784 103.663 1.00 55.94 272 VAL A O 1
ATOM 2166 N N . HIS A 1 266 ? 12.169 94.516 103.636 1.00 57.26 273 HIS A N 1
ATOM 2167 C CA . HIS A 1 266 ? 12.274 94.378 105.072 1.00 59.17 273 HIS A CA 1
ATOM 2168 C C . HIS A 1 266 ? 13.520 95.172 105.471 1.00 59.86 273 HIS A C 1
ATOM 2169 O O . HIS A 1 266 ? 13.504 95.878 106.469 1.00 60.51 273 HIS A O 1
ATOM 2176 N N . LEU A 1 267 ? 14.571 95.091 104.645 1.00 60.20 274 LEU A N 1
ATOM 2177 C CA . LEU A 1 267 ? 15.831 95.816 104.858 1.00 60.13 274 LEU A CA 1
ATOM 2178 C C . LEU A 1 267 ? 15.701 97.281 104.418 1.00 60.70 274 LEU A C 1
ATOM 2179 O O . LEU A 1 267 ? 15.840 98.206 105.225 1.00 60.80 274 LEU A O 1
ATOM 2184 N N . VAL B 1 7 ? 47.929 43.080 41.910 1.00 59.65 14 VAL B N 1
ATOM 2185 C CA . VAL B 1 7 ? 48.665 44.266 42.468 1.00 59.88 14 VAL B CA 1
ATOM 2186 C C . VAL B 1 7 ? 47.736 45.479 42.695 1.00 59.65 14 VAL B C 1
ATOM 2187 O O . VAL B 1 7 ? 47.456 45.865 43.857 1.00 59.33 14 VAL B O 1
ATOM 2189 N N . THR B 1 8 ? 47.264 46.054 41.581 1.00 59.08 15 THR B N 1
ATOM 2190 C CA . THR B 1 8 ? 46.247 47.122 41.581 1.00 58.53 15 THR B CA 1
ATOM 2191 C C . THR B 1 8 ? 44.887 46.629 42.091 1.00 58.26 15 THR B C 1
ATOM 2192 O O . THR B 1 8 ? 44.171 47.363 42.791 1.00 58.23 15 THR B O 1
ATOM 2194 N N . SER B 1 9 ? 44.520 45.394 41.740 1.00 57.88 16 SER B N 1
ATOM 2195 C CA . SER B 1 9 ? 43.310 44.773 42.327 1.00 57.53 16 SER B CA 1
ATOM 2196 C C . SER B 1 9 ? 43.543 44.517 43.831 1.00 56.86 16 SER B C 1
ATOM 2197 O O . SER B 1 9 ? 42.658 44.663 44.667 1.00 56.68 16 SER B O 1
ATOM 2199 N N . VAL B 1 10 ? 44.757 44.146 44.189 1.00 56.77 17 VAL B N 1
ATOM 2200 C CA . VAL B 1 10 ? 45.060 43.969 45.605 1.00 55.96 17 VAL B CA 1
ATOM 2201 C C . VAL B 1 10 ? 44.892 45.291 46.407 1.00 55.16 17 VAL B C 1
ATOM 2202 O O . VAL B 1 10 ? 44.364 45.266 47.528 1.00 55.15 17 VAL B O 1
ATOM 2204 N N . MET B 1 11 ? 45.346 46.423 45.839 1.00 54.25 18 MET B N 1
ATOM 2205 C CA A MET B 1 11 ? 45.161 47.723 46.495 0.50 53.01 18 MET B CA 1
ATOM 2206 C CA B MET B 1 11 ? 45.150 47.769 46.415 0.50 53.38 18 MET B CA 1
ATOM 2207 C C . MET B 1 11 ? 43.679 48.134 46.601 1.00 52.02 18 MET B C 1
ATOM 2208 O O . MET B 1 11 ? 43.277 48.705 47.618 1.00 52.07 18 MET B O 1
ATOM 2217 N N . PHE B 1 12 ? 42.874 47.860 45.579 1.00 49.65 19 PHE B N 1
ATOM 2218 C CA . PHE B 1 12 ? 41.414 48.002 45.704 1.00 46.66 19 PHE B CA 1
ATOM 2219 C C . PHE B 1 12 ? 40.892 47.212 46.934 1.00 45.63 19 PHE B C 1
ATOM 2220 O O . PHE B 1 12 ? 40.147 47.724 47.788 1.00 43.98 19 PHE B O 1
ATOM 2228 N N . VAL B 1 13 ? 41.294 45.949 47.015 1.00 44.48 20 VAL B N 1
ATOM 2229 C CA . VAL B 1 13 ? 40.830 45.081 48.086 1.00 44.16 20 VAL B CA 1
ATOM 2230 C C . VAL B 1 13 ? 41.297 45.541 49.479 1.00 44.39 20 VAL B C 1
ATOM 2231 O O . VAL B 1 13 ? 40.512 45.633 50.409 1.00 44.01 20 VAL B O 1
ATOM 2235 N N . GLU B 1 14 ? 42.583 45.843 49.605 1.00 44.99 21 GLU B N 1
ATOM 2236 C CA . GLU B 1 14 ? 43.145 46.322 50.851 1.00 45.37 21 GLU B CA 1
ATOM 2237 C C . GLU B 1 14 ? 42.347 47.533 51.360 1.00 44.89 21 GLU B C 1
ATOM 2238 O O . GLU B 1 14 ? 41.916 47.557 52.519 1.00 44.60 21 GLU B O 1
ATOM 2244 N N . ARG B 1 15 ? 42.148 48.510 50.473 1.00 44.05 22 ARG B N 1
ATOM 2245 C CA . ARG B 1 15 ? 41.465 49.759 50.784 1.00 44.87 22 ARG B CA 1
ATOM 2246 C C . ARG B 1 15 ? 40.015 49.556 51.132 1.00 44.29 22 ARG B C 1
ATOM 2247 O O . ARG B 1 15 ? 39.519 50.189 52.048 1.00 44.89 22 ARG B O 1
ATOM 2255 N N . SER B 1 16 ? 39.323 48.688 50.399 1.00 43.05 23 SER B N 1
ATOM 2256 C CA . SER B 1 16 ? 37.937 48.382 50.692 1.00 41.91 23 SER B CA 1
ATOM 2257 C C . SER B 1 16 ? 37.758 47.807 52.078 1.00 41.91 23 SER B C 1
ATOM 2258 O O . SER B 1 16 ? 36.804 48.154 52.790 1.00 42.47 23 SER B O 1
ATOM 2261 N N . LEU B 1 17 ? 38.676 46.933 52.473 1.00 41.31 24 LEU B N 1
ATOM 2262 C CA . LEU B 1 17 ? 38.561 46.232 53.756 1.00 40.67 24 LEU B CA 1
ATOM 2263 C C . LEU B 1 17 ? 39.010 47.119 54.918 1.00 40.37 24 LEU B C 1
ATOM 2264 O O . LEU B 1 17 ? 38.421 47.105 55.974 1.00 40.61 24 LEU B O 1
ATOM 2269 N N . ASN B 1 18 ? 40.084 47.871 54.738 1.00 40.55 25 ASN B N 1
ATOM 2270 C CA . ASN B 1 18 ? 40.371 48.950 55.657 1.00 39.64 25 ASN B CA 1
ATOM 2271 C C . ASN B 1 18 ? 39.173 49.893 55.795 1.00 38.32 25 ASN B C 1
ATOM 2272 O O . ASN B 1 18 ? 38.703 50.137 56.874 1.00 38.25 25 ASN B O 1
ATOM 2277 N N . GLU B 1 19 ? 38.667 50.425 54.708 1.00 37.34 26 GLU B N 1
ATOM 2278 C CA . GLU B 1 19 ? 37.511 51.328 54.865 1.00 37.23 26 GLU B CA 1
ATOM 2279 C C . GLU B 1 19 ? 36.421 50.598 55.641 1.00 35.49 26 GLU B C 1
ATOM 2280 O O . GLU B 1 19 ? 35.909 51.120 56.650 1.00 34.54 26 GLU B O 1
ATOM 2286 N N . ILE B 1 20 ? 36.112 49.371 55.234 1.00 34.10 27 ILE B N 1
ATOM 2287 C CA . ILE B 1 20 ? 34.929 48.728 55.843 1.00 34.17 27 ILE B CA 1
ATOM 2288 C C . ILE B 1 20 ? 35.180 48.271 57.277 1.00 34.15 27 ILE B C 1
ATOM 2289 O O . ILE B 1 20 ? 34.316 48.417 58.176 1.00 34.46 27 ILE B O 1
ATOM 2294 N N . ARG B 1 21 ? 36.371 47.754 57.524 1.00 33.30 28 ARG B N 1
ATOM 2295 C CA . ARG B 1 21 ? 36.647 47.317 58.864 1.00 33.46 28 ARG B CA 1
ATOM 2296 C C . ARG B 1 21 ? 36.450 48.486 59.807 1.00 33.94 28 ARG B C 1
ATOM 2297 O O . ARG B 1 21 ? 36.080 48.292 60.956 1.00 36.00 28 ARG B O 1
ATOM 2305 N N . PHE B 1 22 ? 36.711 49.709 59.352 1.00 33.51 29 PHE B N 1
ATOM 2306 C CA . PHE B 1 22 ? 36.796 50.821 60.289 1.00 31.92 29 PHE B CA 1
ATOM 2307 C C . PHE B 1 22 ? 35.409 51.390 60.528 1.00 32.38 29 PHE B C 1
ATOM 2308 O O . PHE B 1 22 ? 34.960 51.453 61.668 1.00 32.29 29 PHE B O 1
ATOM 2316 N N . TRP B 1 23 ? 34.703 51.718 59.454 1.00 32.66 30 TRP B N 1
ATOM 2317 C CA . TRP B 1 23 ? 33.413 52.395 59.550 1.00 34.19 30 TRP B CA 1
ATOM 2318 C C . TRP B 1 23 ? 32.229 51.476 59.805 1.00 35.68 30 TRP B C 1
ATOM 2319 O O . TRP B 1 23 ? 31.123 51.939 60.188 1.00 37.50 30 TRP B O 1
ATOM 2330 N N . SER B 1 24 ? 32.411 50.187 59.535 1.00 35.02 31 SER B N 1
ATOM 2331 C CA . SER B 1 24 ? 31.407 49.222 59.907 1.00 34.44 31 SER B CA 1
ATOM 2332 C C . SER B 1 24 ? 31.365 49.246 61.412 1.00 33.51 31 SER B C 1
ATOM 2333 O O . SER B 1 24 ? 30.308 49.256 61.993 1.00 34.07 31 SER B O 1
ATOM 2336 N N . ARG B 1 25 ? 32.513 49.279 62.067 1.00 33.73 32 ARG B N 1
ATOM 2337 C CA . ARG B 1 25 ? 32.524 49.417 63.546 1.00 33.44 32 ARG B CA 1
ATOM 2338 C C . ARG B 1 25 ? 31.858 50.695 64.061 1.00 33.07 32 ARG B C 1
ATOM 2339 O O . ARG B 1 25 ? 31.064 50.682 65.008 1.00 34.08 32 ARG B O 1
ATOM 2347 N N . ILE B 1 26 ? 32.202 51.805 63.420 1.00 32.70 33 ILE B N 1
ATOM 2348 C CA . ILE B 1 26 ? 31.614 53.119 63.682 1.00 31.69 33 ILE B CA 1
ATOM 2349 C C . ILE B 1 26 ? 30.043 53.101 63.497 1.00 31.56 33 ILE B C 1
ATOM 2350 O O . ILE B 1 26 ? 29.281 53.541 64.381 1.00 31.64 33 ILE B O 1
ATOM 2355 N N . MET B 1 27 ? 29.546 52.535 62.410 1.00 30.96 34 MET B N 1
ATOM 2356 C CA . MET B 1 27 ? 28.081 52.577 62.180 1.00 31.21 34 MET B CA 1
ATOM 2357 C C . MET B 1 27 ? 27.409 51.746 63.230 1.00 32.42 34 MET B C 1
ATOM 2358 O O . MET B 1 27 ? 26.272 52.009 63.634 1.00 32.63 34 MET B O 1
ATOM 2363 N N . LYS B 1 28 ? 28.129 50.733 63.700 1.00 32.45 35 LYS B N 1
ATOM 2364 C CA . LYS B 1 28 ? 27.547 49.793 64.648 1.00 32.24 35 LYS B CA 1
ATOM 2365 C C . LYS B 1 28 ? 27.370 50.456 66.014 1.00 32.69 35 LYS B C 1
ATOM 2366 O O . LYS B 1 28 ? 26.250 50.442 66.611 1.00 33.09 35 LYS B O 1
ATOM 2372 N N . GLU B 1 29 ? 28.491 50.978 66.516 1.00 30.56 36 GLU B N 1
ATOM 2373 C CA . GLU B 1 29 ? 28.542 51.786 67.705 1.00 31.23 36 GLU B CA 1
ATOM 2374 C C . GLU B 1 29 ? 27.523 52.929 67.678 1.00 31.49 36 GLU B C 1
ATOM 2375 O O . GLU B 1 29 ? 26.805 53.077 68.609 1.00 31.37 36 GLU B O 1
ATOM 2381 N N . HIS B 1 30 ? 27.454 53.716 66.610 1.00 33.29 37 HIS B N 1
ATOM 2382 C CA . HIS B 1 30 ? 26.413 54.736 66.465 1.00 34.03 37 HIS B CA 1
ATOM 2383 C C . HIS B 1 30 ? 25.064 54.131 66.729 1.00 35.80 37 HIS B C 1
ATOM 2384 O O . HIS B 1 30 ? 24.166 54.801 67.203 1.00 37.51 37 HIS B O 1
ATOM 2391 N N . SER B 1 31 ? 24.871 52.859 66.404 1.00 36.55 38 SER B N 1
ATOM 2392 C CA . SER B 1 31 ? 23.533 52.295 66.551 1.00 36.80 38 SER B CA 1
ATOM 2393 C C . SER B 1 31 ? 23.247 52.220 68.051 1.00 36.80 38 SER B C 1
ATOM 2394 O O . SER B 1 31 ? 22.113 52.384 68.524 1.00 38.08 38 SER B O 1
ATOM 2397 N N . PHE B 1 32 ? 24.303 51.996 68.788 1.00 35.74 39 PHE B N 1
ATOM 2398 C CA . PHE B 1 32 ? 24.193 51.786 70.191 1.00 36.24 39 PHE B CA 1
ATOM 2399 C C . PHE B 1 32 ? 23.981 53.112 70.873 1.00 36.21 39 PHE B C 1
ATOM 2400 O O . PHE B 1 32 ? 23.049 53.274 71.664 1.00 37.23 39 PHE B O 1
ATOM 2408 N N . PHE B 1 33 ? 24.907 54.035 70.612 1.00 36.00 40 PHE B N 1
ATOM 2409 C CA . PHE B 1 33 ? 24.845 55.400 71.105 1.00 36.05 40 PHE B CA 1
ATOM 2410 C C . PHE B 1 33 ? 23.462 56.004 70.951 1.00 36.17 40 PHE B C 1
ATOM 2411 O O . PHE B 1 33 ? 22.891 56.455 71.917 1.00 37.60 40 PHE B O 1
ATOM 2419 N N . LEU B 1 34 ? 22.917 56.027 69.749 1.00 36.40 41 LEU B N 1
ATOM 2420 C CA . LEU B 1 34 ? 21.589 56.542 69.544 1.00 36.98 41 LEU B CA 1
ATOM 2421 C C . LEU B 1 34 ? 20.492 55.806 70.311 1.00 37.98 41 LEU B C 1
ATOM 2422 O O . LEU B 1 34 ? 19.427 56.401 70.607 1.00 38.21 41 LEU B O 1
ATOM 2427 N N . ARG B 1 35 ? 20.679 54.507 70.570 1.00 38.02 42 ARG B N 1
ATOM 2428 C CA . ARG B 1 35 ? 19.620 53.753 71.244 1.00 38.05 42 ARG B CA 1
ATOM 2429 C C . ARG B 1 35 ? 19.590 54.206 72.680 1.00 37.82 42 ARG B C 1
ATOM 2430 O O . ARG B 1 35 ? 18.545 54.422 73.264 1.00 38.93 42 ARG B O 1
ATOM 2438 N N . LEU B 1 36 ? 20.775 54.376 73.244 1.00 37.17 43 LEU B N 1
ATOM 2439 C CA . LEU B 1 36 ? 20.949 54.929 74.572 1.00 35.76 43 LEU B CA 1
ATOM 2440 C C . LEU B 1 36 ? 20.263 56.257 74.801 1.00 35.76 43 LEU B C 1
ATOM 2441 O O . LEU B 1 36 ? 20.000 56.631 75.975 1.00 37.51 43 LEU B O 1
ATOM 2446 N N . GLY B 1 37 ? 20.060 57.030 73.732 1.00 33.80 44 GLY B N 1
ATOM 2447 C CA . GLY B 1 37 ? 19.551 58.381 73.895 1.00 32.00 44 GLY B CA 1
ATOM 2448 C C . GLY B 1 37 ? 18.032 58.401 73.631 1.00 33.02 44 GLY B C 1
ATOM 2449 O O . GLY B 1 37 ? 17.392 59.352 73.921 1.00 30.43 44 GLY B O 1
ATOM 2450 N N . PHE B 1 38 ? 17.475 57.318 73.105 1.00 34.43 45 PHE B N 1
ATOM 2451 C CA . PHE B 1 38 ? 16.007 57.172 72.920 1.00 36.80 45 PHE B CA 1
ATOM 2452 C C . PHE B 1 38 ? 15.219 57.041 74.228 1.00 38.61 45 PHE B C 1
ATOM 2453 O O . PHE B 1 38 ? 15.739 56.535 75.249 1.00 38.92 45 PHE B O 1
ATOM 2461 N N . ARG B 1 39 ? 13.949 57.451 74.200 1.00 40.38 46 ARG B N 1
ATOM 2462 C CA . ARG B 1 39 ? 13.110 57.275 75.365 1.00 41.49 46 ARG B CA 1
ATOM 2463 C C . ARG B 1 39 ? 12.720 55.797 75.442 1.00 43.52 46 ARG B C 1
ATOM 2464 O O . ARG B 1 39 ? 12.651 55.105 74.426 1.00 43.93 46 ARG B O 1
ATOM 2472 N N . CYS B 1 40 ? 12.501 55.293 76.653 1.00 45.00 47 CYS B N 1
ATOM 2473 C CA . CYS B 1 40 ? 12.187 53.888 76.817 1.00 46.84 47 CYS B CA 1
ATOM 2474 C C . CYS B 1 40 ? 10.910 53.455 76.112 1.00 46.51 47 CYS B C 1
ATOM 2475 O O . CYS B 1 40 ? 10.748 52.282 75.828 1.00 46.68 47 CYS B O 1
ATOM 2478 N N . GLU B 1 41 ? 10.008 54.395 75.851 1.00 46.80 48 GLU B N 1
ATOM 2479 C CA . GLU B 1 41 ? 8.735 54.085 75.191 1.00 48.16 48 GLU B CA 1
ATOM 2480 C C . GLU B 1 41 ? 8.841 54.138 73.657 1.00 48.40 48 GLU B C 1
ATOM 2481 O O . GLU B 1 41 ? 7.915 53.756 72.933 1.00 48.40 48 GLU B O 1
ATOM 2487 N N . ASP B 1 42 ? 9.983 54.599 73.167 1.00 48.53 49 ASP B N 1
ATOM 2488 C CA . ASP B 1 42 ? 10.218 54.583 71.727 1.00 49.58 49 ASP B CA 1
ATOM 2489 C C . ASP B 1 42 ? 10.794 53.218 71.316 1.00 49.02 49 ASP B C 1
ATOM 2490 O O . ASP B 1 42 ? 11.981 53.084 71.028 1.00 48.51 49 ASP B O 1
ATOM 2495 N N . THR B 1 43 ? 9.913 52.220 71.305 1.00 48.94 50 THR B N 1
ATOM 2496 C CA . THR B 1 43 ? 10.309 50.815 71.113 1.00 48.73 50 THR B CA 1
ATOM 2497 C C . THR B 1 43 ? 10.543 50.428 69.652 1.00 48.08 50 THR B C 1
ATOM 2498 O O . THR B 1 43 ? 11.472 49.690 69.366 1.00 47.93 50 THR B O 1
ATOM 2502 N N . GLN B 1 44 ? 9.737 50.945 68.725 1.00 47.58 51 GLN B N 1
ATOM 2503 C CA . GLN B 1 44 ? 10.018 50.725 67.307 1.00 47.55 51 GLN B CA 1
ATOM 2504 C C . GLN B 1 44 ? 11.402 51.271 66.913 1.00 46.69 51 GLN B C 1
ATOM 2505 O O . GLN B 1 44 ? 12.157 50.596 66.209 1.00 47.12 51 GLN B O 1
ATOM 2511 N N . LEU B 1 45 ? 11.731 52.482 67.375 1.00 45.64 52 LEU B N 1
ATOM 2512 C CA . LEU B 1 45 ? 13.037 53.113 67.130 1.00 44.48 52 LEU B CA 1
ATOM 2513 C C . LEU B 1 45 ? 14.142 52.304 67.717 1.00 44.21 52 LEU B C 1
ATOM 2514 O O . LEU B 1 45 ? 15.148 52.083 67.063 1.00 44.16 52 LEU B O 1
ATOM 2519 N N . ILE B 1 46 ? 13.958 51.873 68.966 1.00 44.57 53 ILE B N 1
ATOM 2520 C CA . ILE B 1 46 ? 14.960 51.065 69.681 1.00 44.83 53 ILE B CA 1
ATOM 2521 C C . ILE B 1 46 ? 15.232 49.748 68.993 1.00 45.68 53 ILE B C 1
ATOM 2522 O O . ILE B 1 46 ? 16.376 49.297 68.908 1.00 45.32 53 ILE B O 1
ATOM 2527 N N . GLU B 1 47 ? 14.165 49.127 68.503 1.00 46.98 54 GLU B N 1
ATOM 2528 C CA . GLU B 1 47 ? 14.261 47.899 67.754 1.00 48.13 54 GLU B CA 1
ATOM 2529 C C . GLU B 1 47 ? 14.990 48.165 66.430 1.00 47.02 54 GLU B C 1
ATOM 2530 O O . GLU B 1 47 ? 15.855 47.393 66.032 1.00 46.75 54 GLU B O 1
ATOM 2536 N N . GLU B 1 48 ? 14.664 49.266 65.756 1.00 46.17 55 GLU B N 1
ATOM 2537 C CA . GLU B 1 48 ? 15.335 49.570 64.484 1.00 45.20 55 GLU B CA 1
ATOM 2538 C C . GLU B 1 48 ? 16.810 49.863 64.712 1.00 43.94 55 GLU B C 1
ATOM 2539 O O . GLU B 1 48 ? 17.653 49.459 63.929 1.00 44.87 55 GLU B O 1
ATOM 2545 N N . ALA B 1 49 ? 17.131 50.555 65.788 1.00 42.65 56 ALA B N 1
ATOM 2546 C CA . ALA B 1 49 ? 18.530 50.742 66.140 1.00 41.89 56 ALA B CA 1
ATOM 2547 C C . ALA B 1 49 ? 19.206 49.410 66.411 1.00 41.91 56 ALA B C 1
ATOM 2548 O O . ALA B 1 49 ? 20.426 49.247 66.156 1.00 41.40 56 ALA B O 1
ATOM 2550 N N . ASN B 1 50 ? 18.433 48.468 66.960 1.00 41.66 57 ASN B N 1
ATOM 2551 C CA . ASN B 1 50 ? 19.004 47.172 67.352 1.00 42.17 57 ASN B CA 1
ATOM 2552 C C . ASN B 1 50 ? 19.348 46.243 66.169 1.00 41.00 57 ASN B C 1
ATOM 2553 O O . ASN B 1 50 ? 20.373 45.560 66.163 1.00 40.88 57 ASN B O 1
ATOM 2558 N N . GLN B 1 51 ? 18.515 46.271 65.151 1.00 40.58 58 GLN B N 1
ATOM 2559 C CA . GLN B 1 51 ? 18.855 45.643 63.873 1.00 40.73 58 GLN B CA 1
ATOM 2560 C C . GLN B 1 51 ? 20.069 46.249 63.170 1.00 39.91 58 GLN B C 1
ATOM 2561 O O . GLN B 1 51 ? 20.819 45.498 62.571 1.00 39.64 58 GLN B O 1
ATOM 2567 N N . PHE B 1 52 ? 20.243 47.586 63.185 1.00 37.98 59 PHE B N 1
ATOM 2568 C CA . PHE B 1 52 ? 21.404 48.158 62.518 1.00 36.53 59 PHE B CA 1
ATOM 2569 C C . PHE B 1 52 ? 22.699 47.760 63.272 1.00 36.23 59 PHE B C 1
ATOM 2570 O O . PHE B 1 52 ? 23.722 47.488 62.694 1.00 34.38 59 PHE B O 1
ATOM 2578 N N . TYR B 1 53 ? 22.619 47.681 64.582 1.00 37.77 60 TYR B N 1
ATOM 2579 C CA . TYR B 1 53 ? 23.764 47.265 65.367 1.00 39.69 60 TYR B CA 1
ATOM 2580 C C . TYR B 1 53 ? 24.199 45.876 64.886 1.00 41.83 60 TYR B C 1
ATOM 2581 O O . TYR B 1 53 ? 25.379 45.663 64.537 1.00 42.72 60 TYR B O 1
ATOM 2590 N N . ARG B 1 54 ? 23.227 44.968 64.837 1.00 42.49 61 ARG B N 1
ATOM 2591 C CA . ARG B 1 54 ? 23.440 43.614 64.424 1.00 44.35 61 ARG B CA 1
ATOM 2592 C C . ARG B 1 54 ? 23.920 43.494 62.973 1.00 43.79 61 ARG B C 1
ATOM 2593 O O . ARG B 1 54 ? 24.749 42.629 62.688 1.00 44.81 61 ARG B O 1
ATOM 2601 N N . LEU B 1 55 ? 23.393 44.321 62.061 1.00 43.02 62 LEU B N 1
ATOM 2602 C CA . LEU B 1 55 ? 23.843 44.358 60.641 1.00 41.83 62 LEU B CA 1
ATOM 2603 C C . LEU B 1 55 ? 25.315 44.771 60.527 1.00 41.89 62 LEU B C 1
ATOM 2604 O O . LEU B 1 55 ? 26.108 44.120 59.824 1.00 42.89 62 LEU B O 1
ATOM 2609 N N . PHE B 1 56 ? 25.707 45.831 61.221 1.00 40.70 63 PHE B N 1
ATOM 2610 C CA . PHE B 1 56 ? 27.117 46.258 61.133 1.00 40.30 63 PHE B CA 1
ATOM 2611 C C . PHE B 1 56 ? 28.045 45.366 61.878 1.00 39.73 63 PHE B C 1
ATOM 2612 O O . PHE B 1 56 ? 29.204 45.306 61.523 1.00 40.53 63 PHE B O 1
ATOM 2620 N N . GLU B 1 57 ? 27.531 44.659 62.888 1.00 40.33 64 GLU B N 1
ATOM 2621 C CA . GLU B 1 57 ? 28.330 43.689 63.674 1.00 41.25 64 GLU B CA 1
ATOM 2622 C C . GLU B 1 57 ? 28.817 42.565 62.758 1.00 40.20 64 GLU B C 1
ATOM 2623 O O . GLU B 1 57 ? 29.986 42.173 62.749 1.00 40.26 64 GLU B O 1
ATOM 2629 N N . HIS B 1 58 ? 27.897 42.138 61.924 1.00 39.66 65 HIS B N 1
ATOM 2630 C CA . HIS B 1 58 ? 28.090 41.053 60.972 1.00 39.31 65 HIS B CA 1
ATOM 2631 C C . HIS B 1 58 ? 28.931 41.507 59.794 1.00 37.19 65 HIS B C 1
ATOM 2632 O O . HIS B 1 58 ? 29.823 40.812 59.378 1.00 37.46 65 HIS B O 1
ATOM 2639 N N . ILE B 1 59 ? 28.654 42.701 59.272 1.00 36.72 66 ILE B N 1
ATOM 2640 C CA . ILE B 1 59 ? 29.481 43.282 58.210 1.00 35.34 66 ILE B CA 1
ATOM 2641 C C . ILE B 1 59 ? 30.930 43.407 58.705 1.00 36.26 66 ILE B C 1
ATOM 2642 O O . ILE B 1 59 ? 31.834 43.060 57.980 1.00 36.62 66 ILE B O 1
ATOM 2647 N N . GLU B 1 60 ? 31.130 43.864 59.953 1.00 37.43 67 GLU B N 1
ATOM 2648 C CA . GLU B 1 60 ? 32.467 44.019 60.558 1.00 38.47 67 GLU B CA 1
ATOM 2649 C C . GLU B 1 60 ? 33.153 42.629 60.673 1.00 39.37 67 GLU B C 1
ATOM 2650 O O . GLU B 1 60 ? 34.342 42.461 60.452 1.00 40.10 67 GLU B O 1
ATOM 2656 N N . GLN B 1 61 ? 32.371 41.628 61.038 1.00 40.52 68 GLN B N 1
ATOM 2657 C CA . GLN B 1 61 ? 32.882 40.276 61.185 1.00 41.58 68 GLN B CA 1
ATOM 2658 C C . GLN B 1 61 ? 33.408 39.774 59.866 1.00 40.61 68 GLN B C 1
ATOM 2659 O O . GLN B 1 61 ? 34.557 39.377 59.757 1.00 40.38 68 GLN B O 1
ATOM 2665 N N . ILE B 1 62 ? 32.540 39.782 58.866 1.00 39.62 69 ILE B N 1
ATOM 2666 C CA . ILE B 1 62 ? 32.933 39.414 57.518 1.00 38.29 69 ILE B CA 1
ATOM 2667 C C . ILE B 1 62 ? 34.096 40.230 56.978 1.00 38.53 69 ILE B C 1
ATOM 2668 O O . ILE B 1 62 ? 34.908 39.724 56.234 1.00 38.34 69 ILE B O 1
ATOM 2673 N N . ALA B 1 63 ? 34.128 41.522 57.290 1.00 38.68 70 ALA B N 1
ATOM 2674 C CA . ALA B 1 63 ? 35.209 42.373 56.820 1.00 38.86 70 ALA B CA 1
ATOM 2675 C C . ALA B 1 63 ? 36.568 41.940 57.413 1.00 37.98 70 ALA B C 1
ATOM 2676 O O . ALA B 1 63 ? 37.590 42.064 56.755 1.00 37.61 70 ALA B O 1
ATOM 2678 N N . HIS B 1 64 ? 36.556 41.475 58.655 1.00 38.06 71 HIS B N 1
ATOM 2679 C CA . HIS B 1 64 ? 37.750 40.983 59.315 1.00 40.20 71 HIS B CA 1
ATOM 2680 C C . HIS B 1 64 ? 38.128 39.559 58.894 1.00 41.16 71 HIS B C 1
ATOM 2681 O O . HIS B 1 64 ? 39.247 39.120 59.137 1.00 40.44 71 HIS B O 1
ATOM 2688 N N . SER B 1 65 ? 37.210 38.836 58.252 1.00 42.45 72 SER B N 1
ATOM 2689 C CA . SER B 1 65 ? 37.577 37.475 57.833 1.00 43.46 72 SER B CA 1
ATOM 2690 C C . SER B 1 65 ? 38.086 37.483 56.380 1.00 44.23 72 SER B C 1
ATOM 2691 O O . SER B 1 65 ? 39.046 36.799 56.048 1.00 44.74 72 SER B O 1
ATOM 2694 N N . TYR B 1 66 ? 37.509 38.306 55.515 1.00 44.08 73 TYR B N 1
ATOM 2695 C CA . TYR B 1 66 ? 38.168 38.535 54.262 1.00 44.30 73 TYR B CA 1
ATOM 2696 C C . TYR B 1 66 ? 39.606 39.028 54.471 1.00 45.92 73 TYR B C 1
ATOM 2697 O O . TYR B 1 66 ? 39.970 39.577 55.525 1.00 45.68 73 TYR B O 1
ATOM 2706 N N . THR B 1 67 ? 40.406 38.868 53.434 1.00 47.42 74 THR B N 1
ATOM 2707 C CA . THR B 1 67 ? 41.843 39.138 53.481 1.00 49.30 74 THR B CA 1
ATOM 2708 C C . THR B 1 67 ? 42.239 39.944 52.236 1.00 49.81 74 THR B C 1
ATOM 2709 O O . THR B 1 67 ? 41.404 40.178 51.369 1.00 49.89 74 THR B O 1
ATOM 2713 N N . ASN B 1 68 ? 43.502 40.360 52.147 1.00 51.23 75 ASN B N 1
ATOM 2714 C CA . ASN B 1 68 ? 44.032 40.991 50.937 1.00 52.48 75 ASN B CA 1
ATOM 2715 C C . ASN B 1 68 ? 44.024 40.058 49.734 1.00 52.37 75 ASN B C 1
ATOM 2716 O O . ASN B 1 68 ? 44.019 40.502 48.567 1.00 52.13 75 ASN B O 1
ATOM 2721 N N . GLU B 1 69 ? 44.061 38.761 50.015 1.00 51.96 76 GLU B N 1
ATOM 2722 C CA . GLU B 1 69 ? 43.997 37.757 48.962 1.00 51.91 76 GLU B CA 1
ATOM 2723 C C . GLU B 1 69 ? 42.559 37.497 48.449 1.00 50.55 76 GLU B C 1
ATOM 2724 O O . GLU B 1 69 ? 42.353 36.822 47.439 1.00 51.17 76 GLU B O 1
ATOM 2730 N N . THR B 1 70 ? 41.560 38.035 49.120 1.00 48.77 77 THR B N 1
ATOM 2731 C CA . THR B 1 70 ? 40.194 37.779 48.682 1.00 47.00 77 THR B CA 1
ATOM 2732 C C . THR B 1 70 ? 39.904 38.239 47.237 1.00 47.01 77 THR B C 1
ATOM 2733 O O . THR B 1 70 ? 40.270 39.334 46.810 1.00 46.32 77 THR B O 1
ATOM 2737 N N . ASP B 1 71 ? 39.219 37.386 46.487 1.00 47.33 78 ASP B N 1
ATOM 2738 C CA . ASP B 1 71 ? 38.925 37.655 45.073 1.00 47.95 78 ASP B CA 1
ATOM 2739 C C . ASP B 1 71 ? 38.188 38.981 44.859 1.00 47.94 78 ASP B C 1
ATOM 2740 O O . ASP B 1 71 ? 37.085 39.159 45.370 1.00 48.52 78 ASP B O 1
ATOM 2745 N N . PRO B 1 72 ? 38.773 39.912 44.090 1.00 47.16 79 PRO B N 1
ATOM 2746 C CA . PRO B 1 72 ? 38.229 41.262 43.966 1.00 47.03 79 PRO B CA 1
ATOM 2747 C C . PRO B 1 72 ? 36.764 41.326 43.584 1.00 47.05 79 PRO B C 1
ATOM 2748 O O . PRO B 1 72 ? 36.092 42.276 43.946 1.00 47.48 79 PRO B O 1
ATOM 2752 N N . GLU B 1 73 ? 36.266 40.334 42.858 1.00 47.65 80 GLU B N 1
ATOM 2753 C CA . GLU B 1 73 ? 34.858 40.381 42.381 1.00 47.54 80 GLU B CA 1
ATOM 2754 C C . GLU B 1 73 ? 33.904 40.270 43.555 1.00 45.47 80 GLU B C 1
ATOM 2755 O O . GLU B 1 73 ? 32.784 40.774 43.522 1.00 46.68 80 GLU B O 1
ATOM 2761 N N . GLN B 1 74 ? 34.365 39.597 44.584 1.00 43.38 81 GLN B N 1
ATOM 2762 C CA . GLN B 1 74 ? 33.594 39.323 45.758 1.00 42.24 81 GLN B CA 1
ATOM 2763 C C . GLN B 1 74 ? 33.598 40.564 46.657 1.00 41.97 81 GLN B C 1
ATOM 2764 O O . GLN B 1 74 ? 32.548 40.973 47.191 1.00 41.55 81 GLN B O 1
ATOM 2770 N N . ILE B 1 75 ? 34.792 41.148 46.832 1.00 40.52 82 ILE B N 1
ATOM 2771 C CA . ILE B 1 75 ? 34.960 42.426 47.493 1.00 39.02 82 ILE B CA 1
ATOM 2772 C C . ILE B 1 75 ? 34.120 43.498 46.810 1.00 39.03 82 ILE B C 1
ATOM 2773 O O . ILE B 1 75 ? 33.453 44.305 47.454 1.00 37.76 82 ILE B O 1
ATOM 2778 N N . LYS B 1 76 ? 34.148 43.507 45.487 1.00 39.19 83 LYS B N 1
ATOM 2779 C CA . LYS B 1 76 ? 33.316 44.458 44.814 1.00 40.20 83 LYS B CA 1
ATOM 2780 C C . LYS B 1 76 ? 31.867 44.237 45.195 1.00 39.28 83 LYS B C 1
ATOM 2781 O O . LYS B 1 76 ? 31.172 45.176 45.473 1.00 40.52 83 LYS B O 1
ATOM 2787 N N . ARG B 1 77 ? 31.410 43.008 45.240 1.00 39.33 84 ARG B N 1
ATOM 2788 C CA . ARG B 1 77 ? 30.006 42.764 45.566 1.00 39.61 84 ARG B CA 1
ATOM 2789 C C . ARG B 1 77 ? 29.760 43.119 47.025 1.00 38.93 84 ARG B C 1
ATOM 2790 O O . ARG B 1 77 ? 28.637 43.490 47.412 1.00 38.37 84 ARG B O 1
ATOM 2798 N N . PHE B 1 78 ? 30.806 42.976 47.849 1.00 36.70 85 PHE B N 1
ATOM 2799 C CA . PHE B 1 78 ? 30.707 43.283 49.258 1.00 35.89 85 PHE B CA 1
ATOM 2800 C C . PHE B 1 78 ? 30.583 44.834 49.419 1.00 35.73 85 PHE B C 1
ATOM 2801 O O . PHE B 1 78 ? 29.754 45.323 50.162 1.00 34.79 85 PHE B O 1
ATOM 2809 N N . ASN B 1 79 ? 31.390 45.593 48.683 1.00 35.95 86 ASN B N 1
ATOM 2810 C CA . ASN B 1 79 ? 31.302 47.038 48.756 1.00 35.63 86 ASN B CA 1
ATOM 2811 C C . ASN B 1 79 ? 29.866 47.507 48.485 1.00 36.58 86 ASN B C 1
ATOM 2812 O O . ASN B 1 79 ? 29.334 48.313 49.217 1.00 36.78 86 ASN B O 1
ATOM 2817 N N . ALA B 1 80 ? 29.227 46.957 47.461 1.00 37.89 87 ALA B N 1
ATOM 2818 C CA . ALA B 1 80 ? 27.943 47.452 46.968 1.00 38.81 87 ALA B CA 1
ATOM 2819 C C . ALA B 1 80 ? 26.825 47.270 47.986 1.00 39.32 87 ALA B C 1
ATOM 2820 O O . ALA B 1 80 ? 25.893 48.103 48.098 1.00 39.48 87 ALA B O 1
ATOM 2822 N N . GLU B 1 81 ? 26.935 46.167 48.722 1.00 39.79 88 GLU B N 1
ATOM 2823 C CA . GLU B 1 81 ? 25.911 45.723 49.678 1.00 40.05 88 GLU B CA 1
ATOM 2824 C C . GLU B 1 81 ? 26.055 46.489 50.984 1.00 38.51 88 GLU B C 1
ATOM 2825 O O . GLU B 1 81 ? 25.087 46.850 51.636 1.00 37.71 88 GLU B O 1
ATOM 2831 N N . VAL B 1 82 ? 27.295 46.707 51.363 1.00 36.54 89 VAL B N 1
ATOM 2832 C CA . VAL B 1 82 ? 27.582 47.512 52.506 1.00 36.12 89 VAL B CA 1
ATOM 2833 C C . VAL B 1 82 ? 27.267 48.986 52.246 1.00 36.78 89 VAL B C 1
ATOM 2834 O O . VAL B 1 82 ? 26.938 49.721 53.174 1.00 36.84 89 VAL B O 1
ATOM 2838 N N . GLN B 1 83 ? 27.410 49.430 51.003 1.00 37.45 90 GLN B N 1
ATOM 2839 C CA . GLN B 1 83 ? 27.001 50.765 50.651 1.00 39.04 90 GLN B CA 1
ATOM 2840 C C . GLN B 1 83 ? 25.487 50.884 50.743 1.00 39.52 90 GLN B C 1
ATOM 2841 O O . GLN B 1 83 ? 25.000 51.964 51.004 1.00 39.97 90 GLN B O 1
ATOM 2847 N N . GLN B 1 84 ? 24.752 49.779 50.614 1.00 39.63 91 GLN B N 1
ATOM 2848 C CA . GLN B 1 84 ? 23.292 49.843 50.662 1.00 40.35 91 GLN B CA 1
ATOM 2849 C C . GLN B 1 84 ? 22.916 49.916 52.112 1.00 40.01 91 GLN B C 1
ATOM 2850 O O . GLN B 1 84 ? 21.894 50.493 52.484 1.00 40.37 91 GLN B O 1
ATOM 2856 N N . ALA B 1 85 ? 23.748 49.317 52.942 1.00 38.54 92 ALA B N 1
ATOM 2857 C CA . ALA B 1 85 ? 23.527 49.344 54.375 1.00 38.62 92 ALA B CA 1
ATOM 2858 C C . ALA B 1 85 ? 23.800 50.766 54.948 1.00 39.06 92 ALA B C 1
ATOM 2859 O O . ALA B 1 85 ? 23.015 51.299 55.730 1.00 38.98 92 ALA B O 1
ATOM 2861 N N . ALA B 1 86 ? 24.913 51.366 54.511 1.00 40.05 93 ALA B N 1
ATOM 2862 C CA . ALA B 1 86 ? 25.258 52.779 54.775 1.00 39.51 93 ALA B CA 1
ATOM 2863 C C . ALA B 1 86 ? 24.112 53.706 54.406 1.00 39.08 93 ALA B C 1
ATOM 2864 O O . ALA B 1 86 ? 23.673 54.531 55.217 1.00 39.86 93 ALA B O 1
ATOM 2866 N N . THR B 1 87 ? 23.581 53.534 53.213 1.00 38.49 94 THR B N 1
ATOM 2867 C CA . THR B 1 87 ? 22.426 54.330 52.762 1.00 38.77 94 THR B CA 1
ATOM 2868 C C . THR B 1 87 ? 21.228 54.192 53.678 1.00 38.49 94 THR B C 1
ATOM 2869 O O . THR B 1 87 ? 20.506 55.150 53.923 1.00 39.04 94 THR B O 1
ATOM 2873 N N . ASN B 1 88 ? 21.008 52.983 54.165 1.00 38.25 95 ASN B N 1
ATOM 2874 C CA . ASN B 1 88 ? 19.830 52.685 54.960 1.00 36.98 95 ASN B CA 1
ATOM 2875 C C . ASN B 1 88 ? 19.938 53.221 56.364 1.00 36.68 95 ASN B C 1
ATOM 2876 O O . ASN B 1 88 ? 18.917 53.640 56.923 1.00 37.13 95 ASN B O 1
ATOM 2881 N N . ILE B 1 89 ? 21.144 53.186 56.965 1.00 34.36 96 ILE B N 1
ATOM 2882 C CA . ILE B 1 89 ? 21.314 53.761 58.306 1.00 32.91 96 ILE B CA 1
ATOM 2883 C C . ILE B 1 89 ? 21.364 55.298 58.213 1.00 33.76 96 ILE B C 1
ATOM 2884 O O . ILE B 1 89 ? 20.834 55.989 59.076 1.00 35.06 96 ILE B O 1
ATOM 2889 N N . TRP B 1 90 ? 21.952 55.845 57.148 1.00 33.95 97 TRP B N 1
ATOM 2890 C CA . TRP B 1 90 ? 21.800 57.281 56.850 1.00 34.49 97 TRP B CA 1
ATOM 2891 C C . TRP B 1 90 ? 20.318 57.724 56.903 1.00 33.79 97 TRP B C 1
ATOM 2892 O O . TRP B 1 90 ? 19.985 58.741 57.525 1.00 32.81 97 TRP B O 1
ATOM 2903 N N . GLY B 1 91 ? 19.462 56.963 56.245 1.00 34.11 98 GLY B N 1
ATOM 2904 C CA . GLY B 1 91 ? 18.022 57.283 56.153 1.00 35.46 98 GLY B CA 1
ATOM 2905 C C . GLY B 1 91 ? 17.437 57.228 57.546 1.00 37.26 98 GLY B C 1
ATOM 2906 O O . GLY B 1 91 ? 16.676 58.111 57.959 1.00 38.59 98 GLY B O 1
ATOM 2907 N N . PHE B 1 92 ? 17.854 56.234 58.310 1.00 36.61 99 PHE B N 1
ATOM 2908 C CA . PHE B 1 92 ? 17.405 56.110 59.688 1.00 36.91 99 PHE B CA 1
ATOM 2909 C C . PHE B 1 92 ? 17.832 57.323 60.561 1.00 36.56 99 PHE B C 1
ATOM 2910 O O . PHE B 1 92 ? 17.015 57.962 61.241 1.00 37.28 99 PHE B O 1
ATOM 2918 N N . LYS B 1 93 ? 19.126 57.611 60.552 1.00 37.12 100 LYS B N 1
ATOM 2919 C CA . LYS B 1 93 ? 19.673 58.787 61.245 1.00 35.80 100 LYS B CA 1
ATOM 2920 C C . LYS B 1 93 ? 18.932 60.077 60.863 1.00 35.32 100 LYS B C 1
ATOM 2921 O O . LYS B 1 93 ? 18.691 60.932 61.698 1.00 34.92 100 LYS B O 1
ATOM 2927 N N . ARG B 1 94 ? 18.529 60.202 59.612 1.00 35.70 101 ARG B N 1
ATOM 2928 C CA . ARG B 1 94 ? 17.819 61.405 59.163 1.00 35.65 101 ARG B CA 1
ATOM 2929 C C . ARG B 1 94 ? 16.360 61.467 59.618 1.00 36.41 101 ARG B C 1
ATOM 2930 O O . ARG B 1 94 ? 15.807 62.555 59.829 1.00 36.11 101 ARG B O 1
ATOM 2938 N N . LYS B 1 95 ? 15.740 60.291 59.700 1.00 36.80 102 LYS B N 1
ATOM 2939 C CA . LYS B 1 95 ? 14.371 60.087 60.194 1.00 36.36 102 LYS B CA 1
ATOM 2940 C C . LYS B 1 95 ? 14.387 60.575 61.641 1.00 34.09 102 LYS B C 1
ATOM 2941 O O . LYS B 1 95 ? 13.556 61.365 62.054 1.00 32.64 102 LYS B O 1
ATOM 2947 N N . ILE B 1 96 ? 15.398 60.143 62.400 1.00 32.45 103 ILE B N 1
ATOM 2948 C CA . ILE B 1 96 ? 15.471 60.475 63.828 1.00 30.65 103 ILE B CA 1
ATOM 2949 C C . ILE B 1 96 ? 15.637 61.974 64.007 1.00 29.50 103 ILE B C 1
ATOM 2950 O O . ILE B 1 96 ? 14.984 62.580 64.865 1.00 29.63 103 ILE B O 1
ATOM 2955 N N . LEU B 1 97 ? 16.480 62.570 63.161 1.00 28.87 104 LEU B N 1
ATOM 2956 C CA . LEU B 1 97 ? 16.817 64.004 63.217 1.00 28.79 104 LEU B CA 1
ATOM 2957 C C . LEU B 1 97 ? 15.498 64.726 62.999 1.00 28.53 104 LEU B C 1
ATOM 2958 O O . LEU B 1 97 ? 15.096 65.596 63.771 1.00 28.53 104 LEU B O 1
ATOM 2963 N N . GLY B 1 98 ? 14.783 64.335 61.966 1.00 29.61 105 GLY B N 1
ATOM 2964 C CA . GLY B 1 98 ? 13.425 64.868 61.785 1.00 30.70 105 GLY B CA 1
ATOM 2965 C C . GLY B 1 98 ? 12.597 64.801 63.048 1.00 31.92 105 GLY B C 1
ATOM 2966 O O . GLY B 1 98 ? 11.949 65.756 63.433 1.00 33.24 105 GLY B O 1
ATOM 2967 N N . LEU B 1 99 ? 12.617 63.678 63.756 1.00 33.43 106 LEU B N 1
ATOM 2968 C CA . LEU B 1 99 ? 11.660 63.526 64.881 1.00 33.32 106 LEU B CA 1
ATOM 2969 C C . LEU B 1 99 ? 11.987 64.470 65.977 1.00 34.09 106 LEU B C 1
ATOM 2970 O O . LEU B 1 99 ? 11.090 65.036 66.621 1.00 34.91 106 LEU B O 1
ATOM 2975 N N . ILE B 1 100 ? 13.281 64.610 66.234 1.00 34.60 107 ILE B N 1
ATOM 2976 C CA . ILE B 1 100 ? 13.757 65.535 67.227 1.00 35.62 107 ILE B CA 1
ATOM 2977 C C . ILE B 1 100 ? 13.478 67.000 66.869 1.00 36.67 107 ILE B C 1
ATOM 2978 O O . ILE B 1 100 ? 13.059 67.775 67.733 1.00 37.19 107 ILE B O 1
ATOM 2983 N N . LEU B 1 101 ? 13.779 67.392 65.625 1.00 36.90 108 LEU B N 1
ATOM 2984 C CA . LEU B 1 101 ? 13.680 68.794 65.233 1.00 37.27 108 LEU B CA 1
ATOM 2985 C C . LEU B 1 101 ? 12.244 69.171 65.120 1.00 39.28 108 LEU B C 1
ATOM 2986 O O . LEU B 1 101 ? 11.951 70.370 65.023 1.00 40.31 108 LEU B O 1
ATOM 2991 N N . THR B 1 102 ? 11.325 68.194 65.098 1.00 39.41 109 THR B N 1
ATOM 2992 C CA . THR B 1 102 ? 9.900 68.585 65.160 1.00 40.19 109 THR B CA 1
ATOM 2993 C C . THR B 1 102 ? 9.360 68.404 66.576 1.00 41.69 109 THR B C 1
ATOM 2994 O O . THR B 1 102 ? 8.141 68.442 66.777 1.00 41.62 109 THR B O 1
ATOM 2998 N N . CYS B 1 103 ? 10.271 68.201 67.529 1.00 42.10 110 CYS B N 1
ATOM 2999 C CA . CYS B 1 103 ? 9.923 68.057 68.956 1.00 45.18 110 CYS B CA 1
ATOM 3000 C C . CYS B 1 103 ? 8.956 66.927 69.311 1.00 44.90 110 CYS B C 1
ATOM 3001 O O . CYS B 1 103 ? 8.167 67.057 70.238 1.00 45.49 110 CYS B O 1
ATOM 3004 N N . LYS B 1 104 ? 9.034 65.818 68.608 1.00 45.22 111 LYS B N 1
ATOM 3005 C CA . LYS B 1 104 ? 8.095 64.737 68.819 1.00 45.26 111 LYS B CA 1
ATOM 3006 C C . LYS B 1 104 ? 8.567 63.678 69.837 1.00 44.97 111 LYS B C 1
ATOM 3007 O O . LYS B 1 104 ? 7.849 62.683 70.083 1.00 46.02 111 LYS B O 1
ATOM 3013 N N . LEU B 1 105 ? 9.760 63.870 70.407 1.00 43.05 112 LEU B N 1
ATOM 3014 C CA . LEU B 1 105 ? 10.320 62.924 71.376 1.00 42.22 112 LEU B CA 1
ATOM 3015 C C . LEU B 1 105 ? 10.770 63.648 72.649 1.00 42.25 112 LEU B C 1
ATOM 3016 O O . LEU B 1 105 ? 11.947 63.545 73.041 1.00 40.11 112 LEU B O 1
ATOM 3021 N N . PRO B 1 106 ? 9.835 64.391 73.294 1.00 42.22 113 PRO B N 1
ATOM 3022 C CA . PRO B 1 106 ? 10.186 65.153 74.489 1.00 42.57 113 PRO B CA 1
ATOM 3023 C C . PRO B 1 106 ? 10.779 64.212 75.505 1.00 42.90 113 PRO B C 1
ATOM 3024 O O . PRO B 1 106 ? 10.123 63.221 75.863 1.00 44.79 113 PRO B O 1
ATOM 3028 N N . GLY B 1 107 ? 12.013 64.470 75.938 1.00 41.98 114 GLY B N 1
ATOM 3029 C CA . GLY B 1 107 ? 12.686 63.543 76.828 1.00 40.69 114 GLY B CA 1
ATOM 3030 C C . GLY B 1 107 ? 13.913 62.853 76.259 1.00 40.60 114 GLY B C 1
ATOM 3031 O O . GLY B 1 107 ? 14.840 62.461 77.040 1.00 41.67 114 GLY B O 1
ATOM 3032 N N . GLN B 1 108 ? 13.964 62.693 74.932 1.00 39.50 115 GLN B N 1
ATOM 3033 C CA . GLN B 1 108 ? 15.108 62.011 74.326 1.00 38.81 115 GLN B CA 1
ATOM 3034 C C . GLN B 1 108 ? 16.419 62.769 74.614 1.00 38.69 115 GLN B C 1
ATOM 3035 O O . GLN B 1 108 ? 16.398 63.922 75.052 1.00 39.02 115 GLN B O 1
ATOM 3041 N N . ASN B 1 109 ? 17.544 62.121 74.367 1.00 37.89 116 ASN B N 1
ATOM 3042 C CA . ASN B 1 109 ? 18.824 62.588 74.872 1.00 38.21 116 ASN B CA 1
ATOM 3043 C C . ASN B 1 109 ? 19.889 62.630 73.788 1.00 37.41 116 ASN B C 1
ATOM 3044 O O . ASN B 1 109 ? 21.087 62.776 74.081 1.00 38.48 116 ASN B O 1
ATOM 3049 N N . ASN B 1 110 ? 19.474 62.499 72.537 1.00 35.69 117 ASN B N 1
ATOM 3050 C CA . ASN B 1 110 ? 20.421 62.536 71.453 1.00 34.54 117 ASN B CA 1
ATOM 3051 C C . ASN B 1 110 ? 20.530 63.965 71.007 1.00 34.09 117 ASN B C 1
ATOM 3052 O O . ASN B 1 110 ? 19.515 64.550 70.645 1.00 33.50 117 ASN B O 1
ATOM 3057 N N . PHE B 1 111 ? 21.732 64.542 71.038 1.00 32.75 118 PHE B N 1
ATOM 3058 C CA . PHE B 1 111 ? 21.904 65.870 70.444 1.00 32.56 118 PHE B CA 1
ATOM 3059 C C . PHE B 1 111 ? 21.547 65.817 68.937 1.00 32.74 118 PHE B C 1
ATOM 3060 O O . PHE B 1 111 ? 22.045 64.942 68.210 1.00 33.41 118 PHE B O 1
ATOM 3068 N N . PRO B 1 112 ? 20.706 66.746 68.441 1.00 31.64 119 PRO B N 1
ATOM 3069 C CA . PRO B 1 112 ? 20.519 66.748 66.975 1.00 31.55 119 PRO B CA 1
ATOM 3070 C C . PRO B 1 112 ? 21.854 66.952 66.229 1.00 31.70 119 PRO B C 1
ATOM 3071 O O . PRO B 1 112 ? 22.094 66.431 65.093 1.00 30.51 119 PRO B O 1
ATOM 3075 N N . LEU B 1 113 ? 22.768 67.669 66.859 1.00 31.90 120 LEU B N 1
ATOM 3076 C CA . LEU B 1 113 ? 24.032 67.819 66.190 1.00 31.43 120 LEU B CA 1
ATOM 3077 C C . LEU B 1 113 ? 24.664 66.435 66.077 1.00 30.65 120 LEU B C 1
ATOM 3078 O O . LEU B 1 113 ? 25.242 66.097 65.041 1.00 30.42 120 LEU B O 1
ATOM 3083 N N . LEU B 1 114 ? 24.488 65.596 67.094 1.00 30.33 121 LEU B N 1
ATOM 3084 C CA . LEU B 1 114 ? 25.108 64.278 67.064 1.00 29.93 121 LEU B CA 1
ATOM 3085 C C . LEU B 1 114 ? 24.466 63.427 65.991 1.00 29.33 121 LEU B C 1
ATOM 3086 O O . LEU B 1 114 ? 25.151 62.747 65.195 1.00 29.73 121 LEU B O 1
ATOM 3091 N N . VAL B 1 115 ? 23.138 63.421 65.949 1.00 29.01 122 VAL B N 1
ATOM 3092 C CA . VAL B 1 115 ? 22.463 62.663 64.908 1.00 27.38 122 VAL B CA 1
ATOM 3093 C C . VAL B 1 115 ? 22.987 63.126 63.574 1.00 28.72 122 VAL B C 1
ATOM 3094 O O . VAL B 1 115 ? 23.458 62.335 62.773 1.00 29.82 122 VAL B O 1
ATOM 3098 N N . ASP B 1 116 ? 22.965 64.423 63.320 1.00 29.82 123 ASP B N 1
ATOM 3099 C CA . ASP B 1 116 ? 23.459 64.913 62.042 1.00 31.33 123 ASP B CA 1
ATOM 3100 C C . ASP B 1 116 ? 24.936 64.567 61.842 1.00 31.21 123 ASP B C 1
ATOM 3101 O O . ASP B 1 116 ? 25.360 64.212 60.739 1.00 32.70 123 ASP B O 1
ATOM 3106 N N . HIS B 1 117 ? 25.727 64.639 62.891 1.00 31.32 124 HIS B N 1
ATOM 3107 C CA . HIS B 1 117 ? 27.166 64.236 62.799 1.00 30.67 124 HIS B CA 1
ATOM 3108 C C . HIS B 1 117 ? 27.275 62.775 62.375 1.00 30.76 124 HIS B C 1
ATOM 3109 O O . HIS B 1 117 ? 27.933 62.434 61.404 1.00 29.36 124 HIS B O 1
ATOM 3116 N N . THR B 1 118 ? 26.591 61.882 63.097 1.00 32.52 125 THR B N 1
ATOM 3117 C CA . THR B 1 118 ? 26.604 60.461 62.703 1.00 32.56 125 THR B CA 1
ATOM 3118 C C . THR B 1 118 ? 26.251 60.232 61.230 1.00 33.00 125 THR B C 1
ATOM 3119 O O . THR B 1 118 ? 26.834 59.368 60.577 1.00 33.64 125 THR B O 1
ATOM 3123 N N . SER B 1 119 ? 25.333 61.024 60.688 1.00 32.96 126 SER B N 1
ATOM 3124 C CA . SER B 1 119 ? 24.824 60.765 59.320 1.00 33.35 126 SER B CA 1
ATOM 3125 C C . SER B 1 119 ? 25.797 61.334 58.296 1.00 34.43 126 SER B C 1
ATOM 3126 O O . SER B 1 119 ? 25.926 60.825 57.150 1.00 36.08 126 SER B O 1
ATOM 3129 N N . ARG B 1 120 ? 26.521 62.376 58.688 1.00 33.57 127 ARG B N 1
ATOM 3130 C CA . ARG B 1 120 ? 27.571 62.822 57.800 1.00 32.74 127 ARG B CA 1
ATOM 3131 C C . ARG B 1 120 ? 28.637 61.746 57.647 1.00 33.46 127 ARG B C 1
ATOM 3132 O O . ARG B 1 120 ? 29.178 61.570 56.555 1.00 34.94 127 ARG B O 1
ATOM 3140 N N . GLU B 1 121 ? 28.960 61.046 58.723 1.00 33.82 128 GLU B N 1
ATOM 3141 C CA . GLU B 1 121 ? 29.889 59.896 58.660 1.00 33.70 128 GLU B CA 1
ATOM 3142 C C . GLU B 1 121 ? 29.260 58.746 57.896 1.00 34.14 128 GLU B C 1
ATOM 3143 O O . GLU B 1 121 ? 29.964 58.071 57.167 1.00 35.42 128 GLU B O 1
ATOM 3149 N N . ALA B 1 122 ? 27.938 58.548 57.995 1.00 33.30 129 ALA B N 1
ATOM 3150 C CA . ALA B 1 122 ? 27.270 57.498 57.177 1.00 32.81 129 ALA B CA 1
ATOM 3151 C C . ALA B 1 122 ? 27.466 57.821 55.691 1.00 33.61 129 ALA B C 1
ATOM 3152 O O . ALA B 1 122 ? 27.780 56.958 54.865 1.00 32.96 129 ALA B O 1
ATOM 3154 N N . ASP B 1 123 ? 27.263 59.092 55.356 1.00 34.93 130 ASP B N 1
ATOM 3155 C CA . ASP B 1 123 ? 27.410 59.578 53.980 1.00 34.65 130 ASP B CA 1
ATOM 3156 C C . ASP B 1 123 ? 28.831 59.465 53.418 1.00 33.40 130 ASP B C 1
ATOM 3157 O O . ASP B 1 123 ? 29.041 59.036 52.274 1.00 31.54 130 ASP B O 1
ATOM 3162 N N . TYR B 1 124 ? 29.805 59.888 54.213 1.00 33.48 131 TYR B N 1
ATOM 3163 C CA . TYR B 1 124 ? 31.204 59.684 53.893 1.00 33.43 131 TYR B CA 1
ATOM 3164 C C . TYR B 1 124 ? 31.458 58.221 53.503 1.00 34.34 131 TYR B C 1
ATOM 3165 O O . TYR B 1 124 ? 31.929 57.932 52.418 1.00 35.37 131 TYR B O 1
ATOM 3174 N N . PHE B 1 125 ? 31.121 57.294 54.391 1.00 35.03 132 PHE B N 1
ATOM 3175 C CA . PHE B 1 125 ? 31.276 55.851 54.158 1.00 35.43 132 PHE B CA 1
ATOM 3176 C C . PHE B 1 125 ? 30.622 55.396 52.839 1.00 36.02 132 PHE B C 1
ATOM 3177 O O . PHE B 1 125 ? 31.255 54.749 51.993 1.00 36.21 132 PHE B O 1
ATOM 3185 N N . ARG B 1 126 ? 29.369 55.773 52.626 1.00 36.39 133 ARG B N 1
ATOM 3186 C CA . ARG B 1 126 ? 28.658 55.435 51.387 1.00 36.96 133 ARG B CA 1
ATOM 3187 C C . ARG B 1 126 ? 29.366 55.965 50.128 1.00 37.36 133 ARG B C 1
ATOM 3188 O O . ARG B 1 126 ? 29.502 55.266 49.136 1.00 37.96 133 ARG B O 1
ATOM 3196 N N . LYS B 1 127 ? 29.847 57.205 50.161 1.00 37.82 134 LYS B N 1
ATOM 3197 C CA . LYS B 1 127 ? 30.554 57.781 49.009 1.00 37.51 134 LYS B CA 1
ATOM 3198 C C . LYS B 1 127 ? 31.974 57.201 48.783 1.00 36.64 134 LYS B C 1
ATOM 3199 O O . LYS B 1 127 ? 32.442 57.091 47.654 1.00 36.74 134 LYS B O 1
ATOM 3205 N N . ARG B 1 128 ? 32.652 56.809 49.841 1.00 36.37 135 ARG B N 1
ATOM 3206 C CA . ARG B 1 128 ? 33.954 56.158 49.673 1.00 36.56 135 ARG B CA 1
ATOM 3207 C C . ARG B 1 128 ? 33.779 54.840 48.917 1.00 37.55 135 ARG B C 1
ATOM 3208 O O . ARG B 1 128 ? 34.608 54.477 48.115 1.00 37.77 135 ARG B O 1
ATOM 3216 N N . LEU B 1 129 ? 32.674 54.136 49.157 1.00 37.97 136 LEU B N 1
ATOM 3217 C CA . LEU B 1 129 ? 32.519 52.810 48.615 1.00 38.19 136 LEU B CA 1
ATOM 3218 C C . LEU B 1 129 ? 32.211 52.883 47.128 1.00 38.05 136 LEU B C 1
ATOM 3219 O O . LEU B 1 129 ? 32.598 52.019 46.372 1.00 38.46 136 LEU B O 1
ATOM 3224 N N . ILE B 1 130 ? 31.527 53.936 46.715 1.00 38.21 137 ILE B N 1
ATOM 3225 C CA . ILE B 1 130 ? 31.254 54.195 45.320 1.00 37.68 137 ILE B CA 1
ATOM 3226 C C . ILE B 1 130 ? 32.538 54.637 44.627 1.00 38.62 137 ILE B C 1
ATOM 3227 O O . ILE B 1 130 ? 32.813 54.245 43.505 1.00 40.12 137 ILE B O 1
ATOM 3232 N N . GLN B 1 131 ? 33.361 55.432 45.293 1.00 39.45 138 GLN B N 1
ATOM 3233 C CA . GLN B 1 131 ? 34.671 55.771 44.706 1.00 39.12 138 GLN B CA 1
ATOM 3234 C C . GLN B 1 131 ? 35.423 54.486 44.435 1.00 39.08 138 GLN B C 1
ATOM 3235 O O . GLN B 1 131 ? 35.968 54.302 43.359 1.00 39.14 138 GLN B O 1
ATOM 3241 N N . LEU B 1 132 ? 35.459 53.598 45.421 1.00 39.55 139 LEU B N 1
ATOM 3242 C CA . LEU B 1 132 ? 36.267 52.391 45.302 1.00 40.18 139 LEU B CA 1
ATOM 3243 C C . LEU B 1 132 ? 35.747 51.493 44.192 1.00 41.29 139 LEU B C 1
ATOM 3244 O O . LEU B 1 132 ? 36.536 51.034 43.338 1.00 42.51 139 LEU B O 1
ATOM 3249 N N . ASN B 1 133 ? 34.428 51.263 44.178 1.00 41.70 140 ASN B N 1
ATOM 3250 C CA . ASN B 1 133 ? 33.808 50.479 43.117 1.00 42.42 140 ASN B CA 1
ATOM 3251 C C . ASN B 1 133 ? 33.887 51.084 41.706 1.00 43.53 140 ASN B C 1
ATOM 3252 O O . ASN B 1 133 ? 34.056 50.355 40.756 1.00 44.68 140 ASN B O 1
ATOM 3257 N N . GLU B 1 134 ? 33.783 52.400 41.567 1.00 44.24 141 GLU B N 1
ATOM 3258 C CA . GLU B 1 134 ? 33.842 53.023 40.247 1.00 45.35 141 GLU B CA 1
ATOM 3259 C C . GLU B 1 134 ? 35.269 53.428 39.802 1.00 44.89 141 GLU B C 1
ATOM 3260 O O . GLU B 1 134 ? 35.432 53.980 38.726 1.00 45.44 141 GLU B O 1
ATOM 3266 N N . GLY B 1 135 ? 36.300 53.172 40.600 1.00 44.48 142 GLY B N 1
ATOM 3267 C CA . GLY B 1 135 ? 37.652 53.525 40.153 1.00 44.48 142 GLY B CA 1
ATOM 3268 C C . GLY B 1 135 ? 37.768 55.034 40.069 1.00 45.21 142 GLY B C 1
ATOM 3269 O O . GLY B 1 135 ? 38.342 55.569 39.130 1.00 44.79 142 GLY B O 1
ATOM 3270 N N . LYS B 1 136 ? 37.213 55.727 41.070 1.00 45.40 143 LYS B N 1
ATOM 3271 C CA . LYS B 1 136 ? 37.097 57.181 41.040 1.00 45.70 143 LYS B CA 1
ATOM 3272 C C . LYS B 1 136 ? 37.521 57.853 42.376 1.00 45.72 143 LYS B C 1
ATOM 3273 O O . LYS B 1 136 ? 36.933 58.845 42.829 1.00 46.34 143 LYS B O 1
ATOM 3275 N N . LEU B 1 137 ? 38.573 57.334 42.985 1.00 45.61 144 LEU B N 1
ATOM 3276 C CA . LEU B 1 137 ? 39.206 58.005 44.114 1.00 45.46 144 LEU B CA 1
ATOM 3277 C C . LEU B 1 137 ? 39.717 59.394 43.710 1.00 45.47 144 LEU B C 1
ATOM 3278 O O . LEU B 1 137 ? 40.141 59.604 42.569 1.00 45.27 144 LEU B O 1
ATOM 3283 N N . ASP B 1 138 ? 39.671 60.330 44.659 1.00 45.54 145 ASP B N 1
ATOM 3284 C CA . ASP B 1 138 ? 40.278 61.663 44.520 1.00 45.77 145 ASP B CA 1
ATOM 3285 C C . ASP B 1 138 ? 41.767 61.575 44.173 1.00 44.65 145 ASP B C 1
ATOM 3286 O O . ASP B 1 138 ? 42.456 60.730 44.705 1.00 43.37 145 ASP B O 1
ATOM 3291 N N . ALA B 1 139 ? 42.250 62.451 43.287 1.00 44.79 146 ALA B N 1
ATOM 3292 C CA . ALA B 1 139 ? 43.706 62.707 43.179 1.00 44.42 146 ALA B CA 1
ATOM 3293 C C . ALA B 1 139 ? 44.157 63.423 44.466 1.00 43.68 146 ALA B C 1
ATOM 3294 O O . ALA B 1 139 ? 43.313 64.007 45.203 1.00 42.57 146 ALA B O 1
ATOM 3296 N N . LEU B 1 140 ? 45.474 63.387 44.705 1.00 42.46 147 LEU B N 1
ATOM 3297 C CA . LEU B 1 140 ? 46.078 63.851 45.953 1.00 41.45 147 LEU B CA 1
ATOM 3298 C C . LEU B 1 140 ? 45.663 65.257 46.334 1.00 41.48 147 LEU B C 1
ATOM 3299 O O . LEU B 1 140 ? 45.298 65.486 47.480 1.00 41.99 147 LEU B O 1
ATOM 3304 N N . PRO B 1 141 ? 45.741 66.210 45.396 1.00 41.47 148 PRO B N 1
ATOM 3305 C CA . PRO B 1 141 ? 45.391 67.592 45.719 1.00 41.35 148 PRO B CA 1
ATOM 3306 C C . PRO B 1 141 ? 43.991 67.734 46.266 1.00 40.82 148 PRO B C 1
ATOM 3307 O O . PRO B 1 141 ? 43.825 68.394 47.279 1.00 40.05 148 PRO B O 1
ATOM 3311 N N . ASP B 1 142 ? 42.997 67.145 45.588 1.00 41.23 149 ASP B N 1
ATOM 3312 C CA . ASP B 1 142 ? 41.577 67.176 46.029 1.00 41.35 149 ASP B CA 1
ATOM 3313 C C . ASP B 1 142 ? 41.358 66.323 47.267 1.00 40.20 149 ASP B C 1
ATOM 3314 O O . ASP B 1 142 ? 40.606 66.696 48.177 1.00 39.56 149 ASP B O 1
ATOM 3319 N N . ALA B 1 143 ? 42.016 65.165 47.317 1.00 39.33 150 ALA B N 1
ATOM 3320 C CA . ALA B 1 143 ? 41.880 64.340 48.495 1.00 38.28 150 ALA B CA 1
ATOM 3321 C C . ALA B 1 143 ? 42.245 65.170 49.711 1.00 38.32 150 ALA B C 1
ATOM 3322 O O . ALA B 1 143 ? 41.478 65.242 50.658 1.00 39.19 150 ALA B O 1
ATOM 3324 N N . ILE B 1 144 ? 43.412 65.806 49.683 1.00 37.94 151 ILE B N 1
ATOM 3325 C CA . ILE B 1 144 ? 43.910 66.531 50.840 1.00 37.43 151 ILE B CA 1
ATOM 3326 C C . ILE B 1 144 ? 42.944 67.603 51.335 1.00 38.16 151 ILE B C 1
ATOM 3327 O O . ILE B 1 144 ? 42.794 67.833 52.539 1.00 38.33 151 ILE B O 1
ATOM 3332 N N . ILE B 1 145 ? 42.317 68.304 50.410 1.00 38.05 152 ILE B N 1
ATOM 3333 C CA . ILE B 1 145 ? 41.401 69.328 50.817 1.00 38.86 152 ILE B CA 1
ATOM 3334 C C . ILE B 1 145 ? 40.046 68.730 51.285 1.00 38.58 152 ILE B C 1
ATOM 3335 O O . ILE B 1 145 ? 39.547 69.114 52.345 1.00 39.13 152 ILE B O 1
ATOM 3340 N N . LYS B 1 146 ? 39.466 67.794 50.525 1.00 37.48 153 LYS B N 1
ATOM 3341 C CA . LYS B 1 146 ? 38.180 67.146 50.908 1.00 36.92 153 LYS B CA 1
ATOM 3342 C C . LYS B 1 146 ? 38.208 66.358 52.208 1.00 36.47 153 LYS B C 1
ATOM 3343 O O . LYS B 1 146 ? 37.207 66.296 52.956 1.00 35.65 153 LYS B O 1
ATOM 3349 N N . GLU B 1 147 ? 39.330 65.697 52.474 1.00 35.46 154 GLU B N 1
ATOM 3350 C CA . GLU B 1 147 ? 39.357 64.874 53.671 1.00 35.68 154 GLU B CA 1
ATOM 3351 C C . GLU B 1 147 ? 39.486 65.745 54.921 1.00 35.32 154 GLU B C 1
ATOM 3352 O O . GLU B 1 147 ? 38.757 65.532 55.864 1.00 36.76 154 GLU B O 1
ATOM 3358 N N . ASN B 1 148 ? 40.451 66.672 54.943 1.00 35.56 155 ASN B N 1
ATOM 3359 C CA . ASN B 1 148 ? 40.579 67.657 56.021 1.00 35.37 155 ASN B CA 1
ATOM 3360 C C . ASN B 1 148 ? 39.269 68.488 56.208 1.00 34.33 155 ASN B C 1
ATOM 3361 O O . ASN B 1 148 ? 38.771 68.649 57.303 1.00 35.06 155 ASN B O 1
ATOM 3366 N N . VAL B 1 149 ? 38.711 69.022 55.155 1.00 33.64 156 VAL B N 1
ATOM 3367 C CA . VAL B 1 149 ? 37.476 69.742 55.336 1.00 33.47 156 VAL B CA 1
ATOM 3368 C C . VAL B 1 149 ? 36.464 68.881 56.098 1.00 33.23 156 VAL B C 1
ATOM 3369 O O . VAL B 1 149 ? 35.863 69.346 57.062 1.00 33.44 156 VAL B O 1
ATOM 3373 N N . PHE B 1 150 ? 36.371 67.600 55.775 1.00 33.10 157 PHE B N 1
ATOM 3374 C CA . PHE B 1 150 ? 35.379 66.718 56.422 1.00 33.74 157 PHE B CA 1
ATOM 3375 C C . PHE B 1 150 ? 35.748 66.459 57.873 1.00 34.22 157 PHE B C 1
ATOM 3376 O O . PHE B 1 150 ? 34.970 66.737 58.799 1.00 34.23 157 PHE B O 1
ATOM 3384 N N . PHE B 1 151 ? 36.981 66.021 58.059 1.00 34.13 158 PHE B N 1
ATOM 3385 C CA . PHE B 1 151 ? 37.451 65.588 59.348 1.00 34.64 158 PHE B CA 1
ATOM 3386 C C . PHE B 1 151 ? 37.620 66.719 60.331 1.00 34.45 158 PHE B C 1
ATOM 3387 O O . PHE B 1 151 ? 37.461 66.503 61.540 1.00 34.05 158 PHE B O 1
ATOM 3395 N N . LEU B 1 152 ? 37.962 67.920 59.831 1.00 33.41 159 LEU B N 1
ATOM 3396 C CA . LEU B 1 152 ? 38.122 69.037 60.734 1.00 32.29 159 LEU B CA 1
ATOM 3397 C C . LEU B 1 152 ? 36.791 69.351 61.350 1.00 32.47 159 LEU B C 1
ATOM 3398 O O . LEU B 1 152 ? 36.729 69.685 62.538 1.00 33.25 159 LEU B O 1
ATOM 3403 N N . ARG B 1 153 ? 35.698 69.195 60.575 1.00 31.58 160 ARG B N 1
ATOM 3404 C CA . ARG B 1 153 ? 34.400 69.480 61.109 1.00 30.02 160 ARG B CA 1
ATOM 3405 C C . ARG B 1 153 ? 34.101 68.421 62.150 1.00 29.63 160 ARG B C 1
ATOM 3406 O O . ARG B 1 153 ? 33.474 68.707 63.171 1.00 30.20 160 ARG B O 1
ATOM 3414 N N . ILE B 1 154 ? 34.559 67.190 61.912 1.00 29.93 161 ILE B N 1
ATOM 3415 C CA . ILE B 1 154 ? 34.295 66.098 62.844 1.00 29.44 161 ILE B CA 1
ATOM 3416 C C . ILE B 1 154 ? 35.000 66.257 64.157 1.00 29.76 161 ILE B C 1
ATOM 3417 O O . ILE B 1 154 ? 34.411 65.999 65.176 1.00 30.55 161 ILE B O 1
ATOM 3422 N N . MET B 1 155 ? 36.280 66.674 64.150 1.00 30.72 162 MET B N 1
ATOM 3423 C CA . MET B 1 155 ? 37.045 66.888 65.375 1.00 29.19 162 MET B CA 1
ATOM 3424 C C . MET B 1 155 ? 36.391 68.033 66.167 1.00 30.40 162 MET B C 1
ATOM 3425 O O . MET B 1 155 ? 36.315 68.022 67.385 1.00 29.42 162 MET B O 1
ATOM 3430 N N . ALA B 1 156 ? 35.911 69.046 65.450 1.00 32.23 163 ALA B N 1
ATOM 3431 C CA . ALA B 1 156 ? 35.253 70.220 66.087 1.00 33.08 163 ALA B CA 1
ATOM 3432 C C . ALA B 1 156 ? 34.031 69.791 66.880 1.00 34.65 163 ALA B C 1
ATOM 3433 O O . ALA B 1 156 ? 33.898 70.156 68.054 1.00 35.20 163 ALA B O 1
ATOM 3435 N N . ASP B 1 157 ? 33.160 69.011 66.229 1.00 34.46 164 ASP B N 1
ATOM 3436 C CA . ASP B 1 157 ? 31.961 68.476 66.816 1.00 34.47 164 ASP B CA 1
ATOM 3437 C C . ASP B 1 157 ? 32.345 67.683 68.061 1.00 34.71 164 ASP B C 1
ATOM 3438 O O . ASP B 1 157 ? 31.716 67.813 69.134 1.00 35.29 164 ASP B O 1
ATOM 3443 N N . HIS B 1 158 ? 33.364 66.825 67.920 1.00 34.52 165 HIS B N 1
ATOM 3444 C CA . HIS B 1 158 ? 33.765 65.925 69.013 1.00 33.34 165 HIS B CA 1
ATOM 3445 C C . HIS B 1 158 ? 34.096 66.741 70.253 1.00 33.16 165 HIS B C 1
ATOM 3446 O O . HIS B 1 158 ? 33.584 66.471 71.353 1.00 34.26 165 HIS B O 1
ATOM 3453 N N . ALA B 1 159 ? 34.960 67.743 70.093 1.00 32.43 166 ALA B N 1
ATOM 3454 C CA . ALA B 1 159 ? 35.328 68.620 71.210 1.00 31.37 166 ALA B CA 1
ATOM 3455 C C . ALA B 1 159 ? 34.074 69.170 71.899 1.00 30.93 166 ALA B C 1
ATOM 3456 O O . ALA B 1 159 ? 33.994 69.334 73.128 1.00 30.37 166 ALA B O 1
ATOM 3458 N N . LYS B 1 160 ? 33.050 69.437 71.099 1.00 31.32 167 LYS B N 1
ATOM 3459 C CA . LYS B 1 160 ? 31.822 69.942 71.655 1.00 30.42 167 LYS B CA 1
ATOM 3460 C C . LYS B 1 160 ? 31.188 68.864 72.452 1.00 30.62 167 LYS B C 1
ATOM 3461 O O . LYS B 1 160 ? 30.805 69.099 73.588 1.00 31.08 167 LYS B O 1
ATOM 3467 N N . PHE B 1 161 ? 31.123 67.655 71.913 1.00 31.54 168 PHE B N 1
ATOM 3468 C CA . PHE B 1 161 ? 30.420 66.583 72.634 1.00 32.47 168 PHE B CA 1
ATOM 3469 C C . PHE B 1 161 ? 31.085 66.271 73.942 1.00 32.53 168 PHE B C 1
ATOM 3470 O O . PHE B 1 161 ? 30.424 66.139 74.955 1.00 34.12 168 PHE B O 1
ATOM 3478 N N . ILE B 1 162 ? 32.400 66.109 73.919 1.00 33.38 169 ILE B N 1
ATOM 3479 C CA . ILE B 1 162 ? 33.123 65.918 75.142 1.00 33.18 169 ILE B CA 1
ATOM 3480 C C . ILE B 1 162 ? 32.693 66.994 76.121 1.00 32.61 169 ILE B C 1
ATOM 3481 O O . ILE B 1 162 ? 32.265 66.662 77.199 1.00 34.51 169 ILE B O 1
ATOM 3486 N N . GLY B 1 163 ? 32.784 68.279 75.753 1.00 32.94 170 GLY B N 1
ATOM 3487 C CA . GLY B 1 163 ? 32.553 69.391 76.678 1.00 32.99 170 GLY B CA 1
ATOM 3488 C C . GLY B 1 163 ? 31.133 69.328 77.210 1.00 34.78 170 GLY B C 1
ATOM 3489 O O . GLY B 1 163 ? 30.909 69.493 78.394 1.00 35.11 170 GLY B O 1
ATOM 3490 N N . HIS B 1 164 ? 30.152 69.047 76.353 1.00 34.54 171 HIS B N 1
ATOM 3491 C CA . HIS B 1 164 ? 28.763 68.947 76.846 1.00 34.26 171 HIS B CA 1
ATOM 3492 C C . HIS B 1 164 ? 28.464 67.716 77.730 1.00 34.96 171 HIS B C 1
ATOM 3493 O O . HIS B 1 164 ? 27.527 67.723 78.535 1.00 35.65 171 HIS B O 1
ATOM 3500 N N . LEU B 1 165 ? 29.248 66.652 77.567 1.00 34.68 172 LEU B N 1
ATOM 3501 C CA . LEU B 1 165 ? 28.947 65.356 78.181 1.00 33.74 172 LEU B CA 1
ATOM 3502 C C . LEU B 1 165 ? 29.811 65.166 79.446 1.00 34.30 172 LEU B C 1
ATOM 3503 O O . LEU B 1 165 ? 29.567 64.312 80.261 1.00 33.88 172 LEU B O 1
ATOM 3508 N N . LEU B 1 166 ? 30.844 65.975 79.592 1.00 34.48 173 LEU B N 1
ATOM 3509 C CA . LEU B 1 166 ? 31.538 66.056 80.850 1.00 35.05 173 LEU B CA 1
ATOM 3510 C C . LEU B 1 166 ? 30.630 66.656 81.882 1.00 35.74 173 LEU B C 1
ATOM 3511 O O . LEU B 1 166 ? 29.873 67.571 81.599 1.00 37.10 173 LEU B O 1
ATOM 3516 N N . ASP B 1 167 ? 30.710 66.175 83.106 1.00 36.06 174 ASP B N 1
ATOM 3517 C CA . ASP B 1 167 ? 29.908 66.778 84.134 1.00 35.53 174 ASP B CA 1
ATOM 3518 C C . ASP B 1 167 ? 30.330 68.217 84.254 1.00 35.45 174 ASP B C 1
ATOM 3519 O O . ASP B 1 167 ? 31.528 68.548 84.285 1.00 35.61 174 ASP B O 1
ATOM 3524 N N . PRO B 1 168 ? 29.367 69.103 84.407 1.00 35.46 175 PRO B N 1
ATOM 3525 C CA . PRO B 1 168 ? 29.782 70.481 84.594 1.00 35.17 175 PRO B CA 1
ATOM 3526 C C . PRO B 1 168 ? 30.730 70.714 85.760 1.00 35.78 175 PRO B C 1
ATOM 3527 O O . PRO B 1 168 ? 31.440 71.709 85.758 1.00 36.72 175 PRO B O 1
ATOM 3531 N N . SER B 1 169 ? 30.759 69.835 86.765 1.00 35.51 176 SER B N 1
ATOM 3532 C CA . SER B 1 169 ? 31.661 70.054 87.882 1.00 34.80 176 SER B CA 1
ATOM 3533 C C . SER B 1 169 ? 33.126 69.915 87.451 1.00 35.65 176 SER B C 1
ATOM 3534 O O . SER B 1 169 ? 34.005 70.443 88.087 1.00 36.65 176 SER B O 1
ATOM 3537 N N . GLU B 1 170 ? 33.378 69.196 86.364 1.00 36.94 177 GLU B N 1
ATOM 3538 C CA . GLU B 1 170 ? 34.728 69.047 85.769 1.00 37.67 177 GLU B CA 1
ATOM 3539 C C . GLU B 1 170 ? 35.136 70.257 84.959 1.00 37.44 177 GLU B C 1
ATOM 3540 O O . GLU B 1 170 ? 35.268 70.185 83.739 1.00 37.18 177 GLU B O 1
ATOM 3546 N N . ARG B 1 171 ? 35.363 71.358 85.650 1.00 37.46 178 ARG B N 1
ATOM 3547 C CA . ARG B 1 171 ? 35.480 72.642 84.990 1.00 37.96 178 ARG B CA 1
ATOM 3548 C C . ARG B 1 171 ? 36.736 72.782 84.182 1.00 38.09 178 ARG B C 1
ATOM 3549 O O . ARG B 1 171 ? 36.745 73.482 83.175 1.00 37.35 178 ARG B O 1
ATOM 3557 N N . LYS B 1 172 ? 37.813 72.146 84.646 1.00 37.77 179 LYS B N 1
ATOM 3558 C CA . LYS B 1 172 ? 39.059 72.271 83.963 1.00 37.62 179 LYS B CA 1
ATOM 3559 C C . LYS B 1 172 ? 39.033 71.539 82.603 1.00 36.68 179 LYS B C 1
ATOM 3560 O O . LYS B 1 172 ? 39.446 72.088 81.556 1.00 35.62 179 LYS B O 1
ATOM 3566 N N . LEU B 1 173 ? 38.572 70.302 82.663 1.00 35.84 180 LEU B N 1
ATOM 3567 C CA . LEU B 1 173 ? 38.414 69.448 81.517 1.00 36.73 180 LEU B CA 1
ATOM 3568 C C . LEU B 1 173 ? 37.406 70.030 80.530 1.00 37.37 180 LEU B C 1
ATOM 3569 O O . LEU B 1 173 ? 37.626 69.941 79.324 1.00 38.66 180 LEU B O 1
ATOM 3574 N N . VAL B 1 174 ? 36.312 70.618 81.025 1.00 37.43 181 VAL B N 1
ATOM 3575 C CA . VAL B 1 174 ? 35.333 71.279 80.140 1.00 37.32 181 VAL B CA 1
ATOM 3576 C C . VAL B 1 174 ? 36.047 72.445 79.435 1.00 37.45 181 VAL B C 1
ATOM 3577 O O . VAL B 1 174 ? 35.764 72.782 78.297 1.00 36.86 181 VAL B O 1
ATOM 3581 N N . ASP B 1 175 ? 37.002 73.048 80.112 1.00 38.50 182 ASP B N 1
ATOM 3582 C CA . ASP B 1 175 ? 37.642 74.215 79.535 1.00 41.03 182 ASP B CA 1
ATOM 3583 C C . ASP B 1 175 ? 38.634 73.802 78.461 1.00 40.14 182 ASP B C 1
ATOM 3584 O O . ASP B 1 175 ? 38.852 74.529 77.490 1.00 40.67 182 ASP B O 1
ATOM 3589 N N . THR B 1 176 ? 39.217 72.621 78.621 1.00 39.68 183 THR B N 1
ATOM 3590 C CA . THR B 1 176 ? 40.163 72.097 77.633 1.00 38.83 183 THR B CA 1
ATOM 3591 C C . THR B 1 176 ? 39.419 71.649 76.390 1.00 37.31 183 THR B C 1
ATOM 3592 O O . THR B 1 176 ? 39.839 71.961 75.294 1.00 36.52 183 THR B O 1
ATOM 3596 N N . ALA B 1 177 ? 38.317 70.928 76.562 1.00 36.74 184 ALA B N 1
ATOM 3597 C CA . ALA B 1 177 ? 37.496 70.548 75.433 1.00 36.82 184 ALA B CA 1
ATOM 3598 C C . ALA B 1 177 ? 37.149 71.797 74.645 1.00 37.60 184 ALA B C 1
ATOM 3599 O O . ALA B 1 177 ? 37.291 71.838 73.419 1.00 38.43 184 ALA B O 1
ATOM 3601 N N . ARG B 1 178 ? 36.698 72.830 75.350 1.00 37.64 185 ARG B N 1
ATOM 3602 C CA . ARG B 1 178 ? 36.214 74.056 74.724 1.00 38.57 185 ARG B CA 1
ATOM 3603 C C . ARG B 1 178 ? 37.337 74.763 73.966 1.00 37.99 185 ARG B C 1
ATOM 3604 O O . ARG B 1 178 ? 37.130 75.178 72.858 1.00 38.39 185 ARG B O 1
ATOM 3612 N N . ASN B 1 179 ? 38.525 74.891 74.552 1.00 37.24 186 ASN B N 1
ATOM 3613 C CA . ASN B 1 179 ? 39.699 75.313 73.799 1.00 36.55 186 ASN B CA 1
ATOM 3614 C C . ASN B 1 179 ? 39.934 74.506 72.514 1.00 36.05 186 ASN B C 1
ATOM 3615 O O . ASN B 1 179 ? 40.019 75.078 71.422 1.00 36.27 186 ASN B O 1
ATOM 3620 N N . PHE B 1 180 ? 40.046 73.179 72.631 1.00 34.72 187 PHE B N 1
ATOM 3621 C CA . PHE B 1 180 ? 40.085 72.328 71.450 1.00 33.76 187 PHE B CA 1
ATOM 3622 C C . PHE B 1 180 ? 38.927 72.666 70.504 1.00 32.92 187 PHE B C 1
ATOM 3623 O O . PHE B 1 180 ? 39.113 72.750 69.307 1.00 33.00 187 PHE B O 1
ATOM 3631 N N . SER B 1 181 ? 37.731 72.851 71.021 1.00 32.53 188 SER B N 1
ATOM 3632 C CA . SER B 1 181 ? 36.603 73.224 70.119 1.00 33.97 188 SER B CA 1
ATOM 3633 C C . SER B 1 181 ? 36.853 74.523 69.303 1.00 34.04 188 SER B C 1
ATOM 3634 O O . SER B 1 181 ? 36.686 74.568 68.067 1.00 35.35 188 SER B O 1
ATOM 3637 N N . ASN B 1 182 ? 37.280 75.568 69.997 1.00 34.58 189 ASN B N 1
ATOM 3638 C CA . ASN B 1 182 ? 37.667 76.822 69.377 1.00 35.40 189 ASN B CA 1
ATOM 3639 C C . ASN B 1 182 ? 38.775 76.626 68.391 1.00 35.87 189 ASN B C 1
ATOM 3640 O O . ASN B 1 182 ? 38.754 77.203 67.316 1.00 36.18 189 ASN B O 1
ATOM 3645 N N . ASP B 1 183 ? 39.777 75.833 68.764 1.00 36.97 190 ASP B N 1
ATOM 3646 C CA . ASP B 1 183 ? 40.918 75.583 67.895 1.00 37.43 190 ASP B CA 1
ATOM 3647 C C . ASP B 1 183 ? 40.492 74.951 66.577 1.00 36.85 190 ASP B C 1
ATOM 3648 O O . ASP B 1 183 ? 41.015 75.267 65.528 1.00 37.10 190 ASP B O 1
ATOM 3653 N N . PHE B 1 184 ? 39.534 74.046 66.636 1.00 37.16 191 PHE B N 1
ATOM 3654 C CA . PHE B 1 184 ? 39.120 73.316 65.443 1.00 36.82 191 PHE B CA 1
ATOM 3655 C C . PHE B 1 184 ? 38.069 74.032 64.615 1.00 36.81 191 PHE B C 1
ATOM 3656 O O . PHE B 1 184 ? 38.048 73.861 63.381 1.00 36.22 191 PHE B O 1
ATOM 3664 N N . ASP B 1 185 ? 37.162 74.784 65.256 1.00 36.39 192 ASP B N 1
ATOM 3665 C CA . ASP B 1 185 ? 36.376 75.762 64.457 1.00 36.30 192 ASP B CA 1
ATOM 3666 C C . ASP B 1 185 ? 37.347 76.595 63.555 1.00 36.67 192 ASP B C 1
ATOM 3667 O O . ASP B 1 185 ? 37.134 76.820 62.378 1.00 36.38 192 ASP B O 1
ATOM 3672 N N . GLU B 1 186 ? 38.427 77.081 64.145 1.00 37.06 193 GLU B N 1
ATOM 3673 C CA . GLU B 1 186 ? 39.392 77.915 63.432 1.00 37.20 193 GLU B CA 1
ATOM 3674 C C . GLU B 1 186 ? 40.069 77.216 62.227 1.00 36.20 193 GLU B C 1
ATOM 3675 O O . GLU B 1 186 ? 40.129 77.783 61.151 1.00 36.87 193 GLU B O 1
ATOM 3681 N N . LEU B 1 187 ? 40.587 75.996 62.408 1.00 35.95 194 LEU B N 1
ATOM 3682 C CA . LEU B 1 187 ? 41.212 75.223 61.327 1.00 34.09 194 LEU B CA 1
ATOM 3683 C C . LEU B 1 187 ? 40.172 74.851 60.275 1.00 34.62 194 LEU B C 1
ATOM 3684 O O . LEU B 1 187 ? 40.446 74.970 59.066 1.00 34.99 194 LEU B O 1
ATOM 3689 N N . MET B 1 188 ? 38.974 74.425 60.718 1.00 33.67 195 MET B N 1
ATOM 3690 C CA . MET B 1 188 ? 37.854 74.168 59.773 1.00 33.98 195 MET B CA 1
ATOM 3691 C C . MET B 1 188 ? 37.629 75.373 58.873 1.00 33.59 195 MET B C 1
ATOM 3692 O O . MET B 1 188 ? 37.513 75.229 57.636 1.00 33.73 195 MET B O 1
ATOM 3697 N N . TYR B 1 189 ? 37.578 76.578 59.461 1.00 33.51 196 TYR B N 1
ATOM 3698 C CA A TYR B 1 189 ? 37.334 77.727 58.626 0.50 32.77 196 TYR B CA 1
ATOM 3699 C CA B TYR B 1 189 ? 37.392 77.831 58.695 0.50 33.52 196 TYR B CA 1
ATOM 3700 C C . TYR B 1 189 ? 38.535 78.082 57.730 1.00 32.94 196 TYR B C 1
ATOM 3701 O O . TYR B 1 189 ? 38.326 78.556 56.624 1.00 32.99 196 TYR B O 1
ATOM 3718 N N . GLN B 1 190 ? 39.784 77.822 58.160 1.00 31.18 197 GLN B N 1
ATOM 3719 C CA . GLN B 1 190 ? 40.898 77.911 57.226 1.00 29.40 197 GLN B CA 1
ATOM 3720 C C . GLN B 1 190 ? 40.684 76.892 56.073 1.00 29.80 197 GLN B C 1
ATOM 3721 O O . GLN B 1 190 ? 40.794 77.202 54.884 1.00 29.16 197 GLN B O 1
ATOM 3727 N N . ALA B 1 191 ? 40.346 75.660 56.425 1.00 29.28 198 ALA B N 1
ATOM 3728 C CA . ALA B 1 191 ? 40.095 74.662 55.419 1.00 28.84 198 ALA B CA 1
ATOM 3729 C C . ALA B 1 191 ? 39.000 75.020 54.379 1.00 28.84 198 ALA B C 1
ATOM 3730 O O . ALA B 1 191 ? 39.127 74.713 53.206 1.00 28.50 198 ALA B O 1
ATOM 3732 N N . ILE B 1 192 ? 37.931 75.655 54.821 1.00 30.45 199 ILE B N 1
ATOM 3733 C CA . ILE B 1 192 ? 36.863 76.157 53.918 1.00 32.02 199 ILE B CA 1
ATOM 3734 C C . ILE B 1 192 ? 37.336 77.301 52.986 1.00 32.48 199 ILE B C 1
ATOM 3735 O O . ILE B 1 192 ? 36.973 77.324 51.806 1.00 33.80 199 ILE B O 1
ATOM 3740 N N . ASP B 1 193 ? 38.165 78.227 53.463 1.00 32.64 200 ASP B N 1
ATOM 3741 C CA . ASP B 1 193 ? 38.776 79.210 52.552 1.00 33.18 200 ASP B CA 1
ATOM 3742 C C . ASP B 1 193 ? 39.759 78.620 51.574 1.00 33.38 200 ASP B C 1
ATOM 3743 O O . ASP B 1 193 ? 39.808 79.034 50.445 1.00 33.21 200 ASP B O 1
ATOM 3748 N N . LEU B 1 194 ? 40.559 77.641 51.995 1.00 34.92 201 LEU B N 1
ATOM 3749 C CA . LEU B 1 194 ? 41.483 76.936 51.074 1.00 34.99 201 LEU B CA 1
ATOM 3750 C C . LEU B 1 194 ? 40.654 76.245 49.974 1.00 34.95 201 LEU B C 1
ATOM 3751 O O . LEU B 1 194 ? 40.955 76.247 48.765 1.00 34.89 201 LEU B O 1
ATOM 3756 N N . GLU B 1 195 ? 39.600 75.612 50.422 1.00 35.19 202 GLU B N 1
ATOM 3757 C CA . GLU B 1 195 ? 38.780 74.906 49.504 1.00 36.27 202 GLU B CA 1
ATOM 3758 C C . GLU B 1 195 ? 38.140 75.814 48.483 1.00 35.27 202 GLU B C 1
ATOM 3759 O O . GLU B 1 195 ? 38.044 75.466 47.323 1.00 35.26 202 GLU B O 1
ATOM 3765 N N . SER B 1 196 ? 37.719 76.999 48.886 1.00 35.16 203 SER B N 1
ATOM 3766 C CA . SER B 1 196 ? 37.088 77.871 47.906 1.00 35.27 203 SER B CA 1
ATOM 3767 C C . SER B 1 196 ? 38.083 78.417 46.904 1.00 34.58 203 SER B C 1
ATOM 3768 O O . SER B 1 196 ? 37.678 78.749 45.764 1.00 33.13 203 SER B O 1
ATOM 3771 N N . MET B 1 197 ? 39.338 78.565 47.371 1.00 32.78 204 MET B N 1
ATOM 3772 C CA . MET B 1 197 ? 40.469 79.093 46.602 1.00 32.85 204 MET B CA 1
ATOM 3773 C C . MET B 1 197 ? 41.047 77.986 45.731 1.00 34.22 204 MET B C 1
ATOM 3774 O O . MET B 1 197 ? 42.033 78.179 45.041 1.00 35.05 204 MET B O 1
ATOM 3779 N N . LYS B 1 198 ? 40.481 76.793 45.782 1.00 34.68 205 LYS B N 1
ATOM 3780 C CA . LYS B 1 198 ? 40.933 75.780 44.834 1.00 36.07 205 LYS B CA 1
ATOM 3781 C C . LYS B 1 198 ? 40.359 76.039 43.412 1.00 36.18 205 LYS B C 1
ATOM 3782 O O . LYS B 1 198 ? 39.320 76.688 43.279 1.00 37.88 205 LYS B O 1
ATOM 3788 N N . PRO B 1 199 ? 41.056 75.596 42.351 1.00 35.29 206 PRO B N 1
ATOM 3789 C CA . PRO B 1 199 ? 42.325 74.856 42.346 1.00 35.12 206 PRO B CA 1
ATOM 3790 C C . PRO B 1 199 ? 43.544 75.723 42.535 1.00 34.46 206 PRO B C 1
ATOM 3791 O O . PRO B 1 199 ? 44.641 75.185 42.638 1.00 35.33 206 PRO B O 1
ATOM 3795 N N . GLN B 1 200 ? 43.373 77.039 42.590 1.00 34.23 207 GLN B N 1
ATOM 3796 C CA . GLN B 1 200 ? 44.509 77.968 42.731 1.00 34.39 207 GLN B CA 1
ATOM 3797 C C . GLN B 1 200 ? 45.336 77.798 44.010 1.00 36.40 207 GLN B C 1
ATOM 3798 O O . GLN B 1 200 ? 46.580 78.073 44.012 1.00 37.34 207 GLN B O 1
ATOM 3804 N N . SER B 1 201 ? 44.656 77.360 45.077 1.00 36.20 208 SER B N 1
ATOM 3805 C CA . SER B 1 201 ? 45.264 77.186 46.372 1.00 36.58 208 SER B CA 1
ATOM 3806 C C . SER B 1 201 ? 45.914 75.827 46.508 1.00 36.59 208 SER B C 1
ATOM 3807 O O . SER B 1 201 ? 46.390 75.475 47.571 1.00 36.41 208 SER B O 1
ATOM 3810 N N . GLN B 1 202 ? 45.905 75.046 45.441 1.00 36.84 209 GLN B N 1
ATOM 3811 C CA . GLN B 1 202 ? 46.415 73.672 45.504 1.00 37.35 209 GLN B CA 1
ATOM 3812 C C . GLN B 1 202 ? 47.894 73.575 45.098 1.00 38.05 209 GLN B C 1
ATOM 3813 O O . GLN B 1 202 ? 48.264 72.754 44.264 1.00 38.40 209 GLN B O 1
ATOM 3819 N N . THR B 1 203 ? 48.729 74.411 45.704 1.00 38.37 210 THR B N 1
ATOM 3820 C CA . THR B 1 203 ? 50.137 74.299 45.488 1.00 38.37 210 THR B CA 1
ATOM 3821 C C . THR B 1 203 ? 50.716 73.383 46.517 1.00 38.61 210 THR B C 1
ATOM 3822 O O . THR B 1 203 ? 50.264 73.280 47.636 1.00 37.93 210 THR B O 1
ATOM 3826 N N . ALA B 1 204 ? 51.730 72.657 46.119 1.00 40.26 211 ALA B N 1
ATOM 3827 C CA . ALA B 1 204 ? 52.430 71.813 47.067 1.00 40.23 211 ALA B CA 1
ATOM 3828 C C . ALA B 1 204 ? 52.783 72.592 48.328 1.00 39.72 211 ALA B C 1
ATOM 3829 O O . ALA B 1 204 ? 52.528 72.116 49.421 1.00 40.38 211 ALA B O 1
ATOM 3831 N N . PRO B 1 205 ? 53.364 73.799 48.194 1.00 39.33 212 PRO B N 1
ATOM 3832 C CA . PRO B 1 205 ? 53.723 74.571 49.409 1.00 38.29 212 PRO B CA 1
ATOM 3833 C C . PRO B 1 205 ? 52.550 74.923 50.330 1.00 37.37 212 PRO B C 1
ATOM 3834 O O . PRO B 1 205 ? 52.678 74.817 51.539 1.00 36.16 212 PRO B O 1
ATOM 3838 N N . LEU B 1 206 ? 51.420 75.358 49.769 1.00 36.70 213 LEU B N 1
ATOM 3839 C CA . LEU B 1 206 ? 50.278 75.706 50.607 1.00 36.49 213 LEU B CA 1
ATOM 3840 C C . LEU B 1 206 ? 49.663 74.439 51.204 1.00 36.10 213 LEU B C 1
ATOM 3841 O O . LEU B 1 206 ? 49.197 74.462 52.325 1.00 36.61 213 LEU B O 1
ATOM 3846 N N . LEU B 1 207 ? 49.679 73.334 50.467 1.00 35.88 214 LEU B N 1
ATOM 3847 C CA . LEU B 1 207 ? 49.105 72.066 50.967 1.00 36.31 214 LEU B CA 1
ATOM 3848 C C . LEU B 1 207 ? 49.929 71.423 52.089 1.00 36.90 214 LEU B C 1
ATOM 3849 O O . LEU B 1 207 ? 49.369 70.789 52.974 1.00 36.88 214 LEU B O 1
ATOM 3854 N N . ASP B 1 208 ? 51.249 71.578 52.034 1.00 37.50 215 ASP B N 1
ATOM 3855 C CA . ASP B 1 208 ? 52.179 71.041 53.019 1.00 39.64 215 ASP B CA 1
ATOM 3856 C C . ASP B 1 208 ? 51.999 71.791 54.342 1.00 40.00 215 ASP B C 1
ATOM 3857 O O . ASP B 1 208 ? 51.925 71.192 55.413 1.00 41.28 215 ASP B O 1
ATOM 3862 N N . GLN B 1 209 ? 51.893 73.112 54.272 1.00 39.26 216 GLN B N 1
ATOM 3863 C CA . GLN B 1 209 ? 51.664 73.909 55.451 1.00 38.28 216 GLN B CA 1
ATOM 3864 C C . GLN B 1 209 ? 50.282 73.655 56.075 1.00 37.55 216 GLN B C 1
ATOM 3865 O O . GLN B 1 209 ? 50.124 73.655 57.293 1.00 36.95 216 GLN B O 1
ATOM 3871 N N . PHE B 1 210 ? 49.272 73.471 55.224 1.00 37.00 217 PHE B N 1
ATOM 3872 C CA . PHE B 1 210 ? 47.915 73.181 55.673 1.00 36.28 217 PHE B CA 1
ATOM 3873 C C . PHE B 1 210 ? 47.972 71.888 56.520 1.00 36.58 217 PHE B C 1
ATOM 3874 O O . PHE B 1 210 ? 47.538 71.854 57.661 1.00 36.02 217 PHE B O 1
ATOM 3882 N N . LEU B 1 211 ? 48.603 70.848 55.989 1.00 36.92 218 LEU B N 1
ATOM 3883 C CA . LEU B 1 211 ? 48.754 69.581 56.697 1.00 37.48 218 LEU B CA 1
ATOM 3884 C C . LEU B 1 211 ? 49.529 69.698 57.996 1.00 39.07 218 LEU B C 1
ATOM 3885 O O . LEU B 1 211 ? 49.081 69.185 59.025 1.00 39.88 218 LEU B O 1
ATOM 3890 N N . ASP B 1 212 ? 50.679 70.370 57.959 1.00 40.70 219 ASP B N 1
ATOM 3891 C CA . ASP B 1 212 ? 51.514 70.613 59.143 1.00 42.60 219 ASP B CA 1
ATOM 3892 C C . ASP B 1 212 ? 50.718 71.294 60.235 1.00 42.78 219 ASP B C 1
ATOM 3893 O O . ASP B 1 212 ? 50.764 70.903 61.391 1.00 43.10 219 ASP B O 1
ATOM 3898 N N . GLN B 1 213 ? 50.028 72.364 59.875 1.00 43.47 220 GLN B N 1
ATOM 3899 C CA . GLN B 1 213 ? 49.301 73.143 60.860 1.00 43.89 220 GLN B CA 1
ATOM 3900 C C . GLN B 1 213 ? 48.165 72.387 61.482 1.00 42.99 220 GLN B C 1
ATOM 3901 O O . GLN B 1 213 ? 47.826 72.632 62.636 1.00 43.74 220 GLN B O 1
ATOM 3907 N N . ASN B 1 214 ? 47.527 71.528 60.707 1.00 41.67 221 ASN B N 1
ATOM 3908 C CA . ASN B 1 214 ? 46.414 70.725 61.212 1.00 41.74 221 ASN B CA 1
ATOM 3909 C C . ASN B 1 214 ? 46.903 69.577 62.108 1.00 41.49 221 ASN B C 1
ATOM 3910 O O . ASN B 1 214 ? 46.243 69.175 63.061 1.00 40.62 221 ASN B O 1
ATOM 3915 N N . ARG B 1 215 ? 48.055 69.020 61.758 1.00 41.96 222 ARG B N 1
ATOM 3916 C CA . ARG B 1 215 ? 48.574 67.854 62.454 1.00 42.28 222 ARG B CA 1
ATOM 3917 C C . ARG B 1 215 ? 48.959 68.156 63.906 1.00 42.39 222 ARG B C 1
ATOM 3918 O O . ARG B 1 215 ? 48.764 67.320 64.776 1.00 43.39 222 ARG B O 1
ATOM 3926 N N . VAL B 1 216 ? 49.503 69.334 64.171 1.00 42.10 223 VAL B N 1
ATOM 3927 C CA . VAL B 1 216 ? 49.821 69.708 65.534 1.00 42.64 223 VAL B CA 1
ATOM 3928 C C . VAL B 1 216 ? 48.572 69.546 66.391 1.00 41.40 223 VAL B C 1
ATOM 3929 O O . VAL B 1 216 ? 48.575 68.889 67.434 1.00 41.12 223 VAL B O 1
ATOM 3933 N N . SER B 1 217 ? 47.494 70.185 65.939 1.00 40.58 224 SER B N 1
ATOM 3934 C CA . SER B 1 2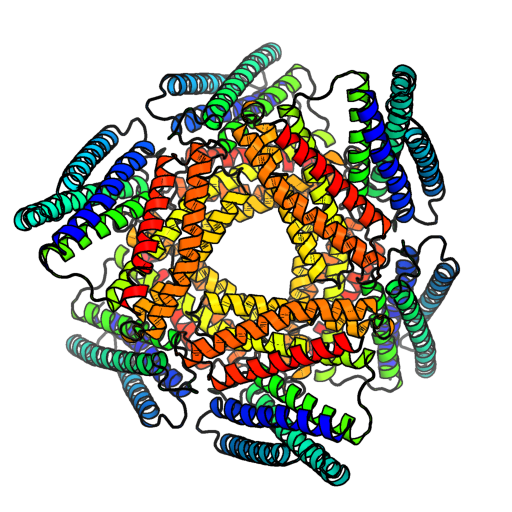17 ? 46.184 70.122 66.620 1.00 38.81 224 SER B CA 1
ATOM 3935 C C . SER B 1 217 ? 45.583 68.696 66.764 1.00 37.89 224 SER B C 1
ATOM 3936 O O . SER B 1 217 ? 45.031 68.346 67.816 1.00 37.76 224 SER B O 1
ATOM 3939 N N . VAL B 1 218 ? 45.672 67.885 65.710 1.00 37.23 225 VAL B N 1
ATOM 3940 C CA . VAL B 1 218 ? 44.935 66.621 65.666 1.00 36.07 225 VAL B CA 1
ATOM 3941 C C . VAL B 1 218 ? 45.657 65.630 66.553 1.00 37.60 225 VAL B C 1
ATOM 3942 O O . VAL B 1 218 ? 45.022 64.814 67.225 1.00 38.37 225 VAL B O 1
ATOM 3946 N N . ALA B 1 219 ? 46.990 65.723 66.580 1.00 36.96 226 ALA B N 1
ATOM 3947 C CA . ALA B 1 219 ? 47.795 64.880 67.442 1.00 37.14 226 ALA B CA 1
ATOM 3948 C C . ALA B 1 219 ? 47.467 65.224 68.872 1.00 38.07 226 ALA B C 1
ATOM 3949 O O . ALA B 1 219 ? 47.281 64.351 69.730 1.00 38.65 226 ALA B O 1
ATOM 3951 N N . SER B 1 220 ? 47.410 66.513 69.148 1.00 39.16 227 SER B N 1
ATOM 3952 C CA . SER B 1 220 ? 47.132 66.978 70.501 1.00 39.80 227 SER B CA 1
ATOM 3953 C C . SER B 1 220 ? 45.744 66.551 70.967 1.00 39.83 227 SER B C 1
ATOM 3954 O O . SER B 1 220 ? 45.585 66.107 72.086 1.00 40.49 227 SER B O 1
ATOM 3957 N N . LEU B 1 221 ? 44.735 66.663 70.115 1.00 40.57 228 LEU B N 1
ATOM 3958 C CA . LEU B 1 221 ? 43.397 66.239 70.518 1.00 39.88 228 LEU B CA 1
ATOM 3959 C C . LEU B 1 221 ? 43.339 64.739 70.667 1.00 40.98 228 LEU B C 1
ATOM 3960 O O . LEU B 1 221 ? 42.544 64.217 71.449 1.00 40.43 228 LEU B O 1
ATOM 3965 N N . ARG B 1 222 ? 44.186 64.033 69.906 1.00 42.67 229 ARG B N 1
ATOM 3966 C CA . ARG B 1 222 ? 44.200 62.567 69.929 1.00 43.50 229 ARG B CA 1
ATOM 3967 C C . ARG B 1 222 ? 44.653 62.064 71.290 1.00 43.39 229 ARG B C 1
ATOM 3968 O O . ARG B 1 222 ? 44.006 61.194 71.887 1.00 42.68 229 ARG B O 1
ATOM 3976 N N . ASP B 1 223 ? 45.746 62.650 71.793 1.00 44.34 230 ASP B N 1
ATOM 3977 C CA . ASP B 1 223 ? 46.210 62.413 73.167 1.00 44.88 230 ASP B CA 1
ATOM 3978 C C . ASP B 1 223 ? 45.127 62.669 74.177 1.00 44.08 230 ASP B C 1
ATOM 3979 O O . ASP B 1 223 ? 44.911 61.865 75.054 1.00 44.33 230 ASP B O 1
ATOM 3984 N N . PHE B 1 224 ? 44.439 63.791 74.028 1.00 43.92 231 PHE B N 1
ATOM 3985 C CA . PHE B 1 224 ? 43.409 64.185 74.984 1.00 43.26 231 PHE B CA 1
ATOM 3986 C C . PHE B 1 224 ? 42.251 63.199 75.050 1.00 42.79 231 PHE B C 1
ATOM 3987 O O . PHE B 1 224 ? 41.765 62.857 76.114 1.00 42.06 231 PHE B O 1
ATOM 3995 N N . LYS B 1 225 ? 41.822 62.736 73.886 1.00 43.48 232 LYS B N 1
ATOM 3996 C CA . LYS B 1 225 ? 40.714 61.810 73.774 1.00 43.80 232 LYS B CA 1
ATOM 3997 C C . LYS B 1 225 ? 41.108 60.431 74.309 1.00 44.84 232 LYS B C 1
ATOM 3998 O O . LYS B 1 225 ? 40.241 59.668 74.746 1.00 45.55 232 LYS B O 1
ATOM 4004 N N . LYS B 1 226 ? 42.404 60.118 74.278 1.00 45.08 233 LYS B N 1
ATOM 4005 C CA . LYS B 1 226 ? 42.897 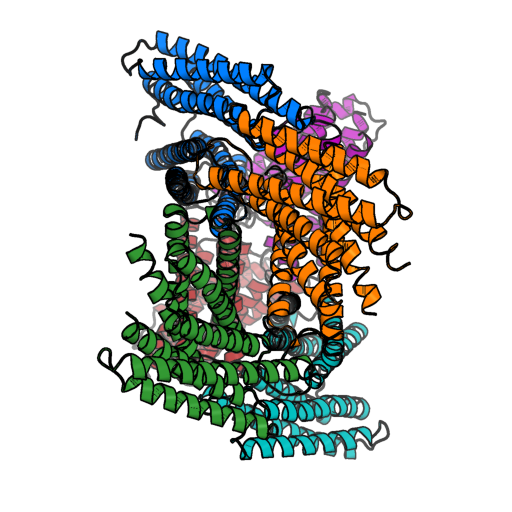58.846 74.824 1.00 45.76 233 LYS B CA 1
ATOM 4006 C C . LYS B 1 226 ? 42.947 58.925 76.364 1.00 45.18 233 LYS B C 1
ATOM 4007 O O . LYS B 1 226 ? 42.375 58.096 77.079 1.00 45.56 233 LYS B O 1
ATOM 4013 N N . THR B 1 227 ? 43.591 59.949 76.884 1.00 44.20 234 THR B N 1
ATOM 4014 C CA . THR B 1 227 ? 43.538 60.199 78.304 1.00 44.54 234 THR B CA 1
ATOM 4015 C C . THR B 1 227 ? 42.107 60.263 78.841 1.00 45.00 234 THR B C 1
ATOM 4016 O O . THR B 1 227 ? 41.779 59.578 79.807 1.00 45.09 234 THR B O 1
ATOM 4020 N N . ALA B 1 228 ? 41.246 61.095 78.240 1.00 44.75 235 ALA B N 1
ATOM 4021 C CA . ALA B 1 228 ? 39.846 61.106 78.670 1.00 43.60 235 ALA B CA 1
ATOM 4022 C C . ALA B 1 228 ? 39.237 59.690 78.690 1.00 43.00 235 ALA B C 1
ATOM 4023 O O . ALA B 1 228 ? 38.595 59.270 79.689 1.00 42.67 235 ALA B O 1
ATOM 4025 N N . ARG B 1 229 ? 39.438 58.938 77.612 1.00 42.25 236 ARG B N 1
ATOM 4026 C CA . ARG B 1 229 ? 38.968 57.546 77.563 1.00 41.55 236 ARG B CA 1
ATOM 4027 C C . ARG B 1 229 ? 39.481 56.728 78.749 1.00 40.86 236 ARG B C 1
ATOM 4028 O O . ARG B 1 229 ? 38.731 56.011 79.366 1.00 40.11 236 ARG B O 1
ATOM 4036 N N . ASP B 1 230 ? 40.780 56.830 79.058 1.00 41.78 237 ASP B N 1
ATOM 4037 C CA . ASP B 1 230 ? 41.368 56.070 80.157 1.00 41.67 237 ASP B CA 1
ATOM 4038 C C . ASP B 1 230 ? 40.787 56.545 81.511 1.00 41.31 237 ASP B C 1
ATOM 4039 O O . ASP B 1 230 ? 40.393 55.722 82.343 1.00 41.20 237 ASP B O 1
ATOM 4044 N N . LEU B 1 231 ? 40.691 57.862 81.712 1.00 40.27 238 LEU B N 1
ATOM 4045 C CA . LEU B 1 231 ? 40.122 58.402 82.932 1.00 40.06 238 LEU B CA 1
ATOM 4046 C C . LEU B 1 231 ? 38.722 57.908 83.179 1.00 40.99 238 LEU B C 1
ATOM 4047 O O . LEU B 1 231 ? 38.366 57.609 84.322 1.00 41.49 238 LEU B O 1
ATOM 4052 N N . ILE B 1 232 ? 37.923 57.817 82.117 1.00 41.82 239 ILE B N 1
ATOM 4053 C CA . ILE B 1 232 ? 36.528 57.348 82.213 1.00 43.12 239 ILE B CA 1
ATOM 4054 C C . ILE B 1 232 ? 36.445 55.847 82.521 1.00 45.27 239 ILE B C 1
ATOM 4055 O O . ILE B 1 232 ? 35.709 55.443 83.427 1.00 46.52 239 ILE B O 1
ATOM 4060 N N . GLU B 1 233 ? 37.205 55.028 81.794 1.00 46.93 240 GLU B N 1
ATOM 4061 C CA . GLU B 1 233 ? 37.285 53.593 82.074 1.00 48.68 240 GLU B CA 1
ATOM 4062 C C . GLU B 1 233 ? 37.754 53.343 83.518 1.00 48.93 240 GLU B C 1
ATOM 4063 O O . GLU B 1 233 ? 37.359 52.373 84.169 1.00 49.24 240 GLU B O 1
ATOM 4069 N N . GLN B 1 234 ? 38.565 54.250 84.034 1.00 49.27 241 GLN B N 1
ATOM 4070 C CA . GLN B 1 234 ? 39.141 54.070 85.347 1.00 49.63 241 GLN B CA 1
ATOM 4071 C C . GLN B 1 234 ? 38.257 54.712 86.382 1.00 49.64 241 GLN B C 1
ATOM 4072 O O . GLN B 1 234 ? 38.516 54.594 87.578 1.00 49.69 241 GLN B O 1
ATOM 4078 N N . CYS B 1 235 ? 37.227 55.409 85.924 1.00 49.64 242 CYS B N 1
ATOM 4079 C CA . CYS B 1 235 ? 36.322 56.103 86.830 1.00 50.12 242 CYS B CA 1
ATOM 4080 C C . CYS B 1 235 ? 36.914 57.293 87.524 1.00 48.39 242 CYS B C 1
ATOM 4081 O O . CYS B 1 235 ? 36.501 57.590 88.646 1.00 47.97 242 CYS B O 1
ATOM 4084 N N . LYS B 1 236 ? 37.896 57.944 86.914 1.00 46.43 243 LYS B N 1
ATOM 4085 C CA . LYS B 1 236 ? 38.559 59.030 87.605 1.00 45.27 243 LYS B CA 1
ATOM 4086 C C . LYS B 1 236 ? 37.920 60.414 87.393 1.00 44.53 243 LYS B C 1
ATOM 4087 O O . LYS B 1 236 ? 38.402 61.397 87.960 1.00 44.06 243 LYS B O 1
ATOM 4093 N N . ILE B 1 237 ? 36.843 60.496 86.597 1.00 43.29 244 ILE B N 1
ATOM 4094 C CA . ILE B 1 237 ? 36.237 61.783 86.283 1.00 41.87 244 ILE B CA 1
ATOM 4095 C C . ILE B 1 237 ? 34.733 61.672 86.096 1.00 41.37 244 ILE B C 1
ATOM 4096 O O . ILE B 1 237 ? 34.194 60.598 85.875 1.00 40.64 244 ILE B O 1
ATOM 4101 N N . LYS B 1 238 ? 34.044 62.794 86.203 1.00 40.37 245 LYS B N 1
ATOM 4102 C CA . LYS B 1 238 ? 32.593 62.739 86.224 1.00 40.06 245 LYS B CA 1
ATOM 4103 C C . LYS B 1 238 ? 32.057 63.130 84.843 1.00 39.00 245 LYS B C 1
ATOM 4104 O O . LYS B 1 238 ? 32.445 64.156 84.266 1.00 38.36 245 LYS B O 1
ATOM 4110 N N . SER B 1 239 ? 31.221 62.261 84.290 1.00 38.72 246 SER B N 1
ATOM 4111 C CA . SER B 1 239 ? 30.670 62.490 82.960 1.00 38.16 246 SER B CA 1
ATOM 4112 C C . SER B 1 239 ? 29.421 61.683 82.675 1.00 38.51 246 SER B C 1
ATOM 4113 O O . SER B 1 239 ? 29.018 60.799 83.445 1.00 38.01 246 SER B O 1
ATOM 4116 N N . ILE B 1 240 ? 28.847 61.940 81.508 1.00 38.07 247 ILE B N 1
ATOM 4117 C CA . ILE B 1 240 ? 27.861 61.013 80.996 1.00 38.66 247 ILE B CA 1
ATOM 4118 C C . ILE B 1 240 ? 28.355 60.480 79.674 1.00 38.93 247 ILE B C 1
ATOM 4119 O O . ILE B 1 240 ? 27.590 60.283 78.724 1.00 39.60 247 ILE B O 1
ATOM 4124 N N . ILE B 1 241 ? 29.658 60.217 79.636 1.00 38.87 248 ILE B N 1
ATOM 4125 C CA . ILE B 1 241 ? 30.294 59.719 78.425 1.00 38.32 248 ILE B CA 1
ATOM 4126 C C . ILE B 1 241 ? 30.509 58.234 78.565 1.00 38.54 248 ILE B C 1
ATOM 4127 O O . ILE B 1 241 ? 31.327 57.811 79.353 1.00 39.14 248 ILE B O 1
ATOM 4132 N N . HIS B 1 242 ? 29.766 57.433 77.821 1.00 38.91 249 HIS B N 1
ATOM 4133 C CA . HIS B 1 242 ? 29.968 55.985 77.871 1.00 39.16 249 HIS B CA 1
ATOM 4134 C C . HIS B 1 242 ? 31.421 55.689 77.485 1.00 38.70 249 HIS B C 1
ATOM 4135 O O . HIS B 1 242 ? 31.922 56.251 76.530 1.00 39.04 249 HIS B O 1
ATOM 4142 N N . PRO B 1 243 ? 32.118 54.810 78.213 1.00 39.91 250 PRO B N 1
ATOM 4143 C CA . PRO B 1 243 ? 33.562 54.618 77.890 1.00 39.82 250 PRO B CA 1
ATOM 4144 C C . PRO B 1 243 ? 33.814 54.350 76.401 1.00 39.68 250 PRO B C 1
ATOM 4145 O O . PRO B 1 243 ? 34.760 54.865 75.840 1.00 38.95 250 PRO B O 1
ATOM 4149 N N . LEU B 1 244 ? 32.933 53.579 75.771 1.00 39.83 251 LEU B N 1
ATOM 4150 C CA . LEU B 1 244 ? 33.054 53.216 74.371 1.00 40.82 251 LEU B CA 1
ATOM 4151 C C . LEU B 1 244 ? 32.970 54.426 73.471 1.00 41.04 251 LEU B C 1
ATOM 4152 O O . LEU B 1 244 ? 33.597 54.441 72.415 1.00 41.32 251 LEU B O 1
ATOM 4157 N N . LEU B 1 245 ? 32.191 55.436 73.874 1.00 40.85 252 LEU B N 1
ATOM 4158 C CA . LEU B 1 245 ? 32.041 56.641 73.063 1.00 39.85 252 LEU B CA 1
ATOM 4159 C C . LEU B 1 245 ? 33.368 57.378 73.042 1.00 39.87 252 LEU B C 1
ATOM 4160 O O . LEU B 1 245 ? 33.856 57.787 71.983 1.00 40.60 252 LEU B O 1
ATOM 4165 N N . ALA B 1 246 ? 33.958 57.561 74.204 1.00 39.31 253 ALA B N 1
ATOM 4166 C CA . ALA B 1 246 ? 35.294 58.112 74.255 1.00 38.90 253 ALA B CA 1
ATOM 4167 C C . ALA B 1 246 ? 36.250 57.348 73.309 1.00 39.34 253 ALA B C 1
ATOM 4168 O O . ALA B 1 246 ? 36.977 57.948 72.523 1.00 40.24 253 ALA B O 1
ATOM 4170 N N . ASP B 1 247 ? 36.253 56.019 73.375 1.00 39.72 254 ASP B N 1
ATOM 4171 C CA . ASP B 1 247 ? 37.119 55.219 72.522 1.00 39.73 254 ASP B CA 1
ATOM 4172 C C . ASP B 1 247 ? 36.862 55.434 71.046 1.00 39.35 254 ASP B C 1
ATOM 4173 O O . ASP B 1 247 ? 37.776 55.515 70.258 1.00 40.56 254 ASP B O 1
ATOM 4178 N N . HIS B 1 248 ? 35.593 55.541 70.697 1.00 38.92 255 HIS B N 1
ATOM 4179 C CA . HIS B 1 248 ? 35.110 55.700 69.343 1.00 38.22 255 HIS B CA 1
ATOM 4180 C C . HIS B 1 248 ? 35.691 56.963 68.696 1.00 37.70 255 HIS B C 1
ATOM 4181 O O . HIS B 1 248 ? 36.197 56.924 67.582 1.00 37.71 255 HIS B O 1
ATOM 4188 N N . VAL B 1 249 ? 35.631 58.078 69.420 1.00 37.44 256 VAL B N 1
ATOM 4189 C CA . VAL B 1 249 ? 36.006 59.389 68.906 1.00 36.14 256 VAL B CA 1
ATOM 4190 C C . VAL B 1 249 ? 37.549 59.496 68.872 1.00 36.50 256 VAL B C 1
ATOM 4191 O O . VAL B 1 249 ? 38.131 60.221 68.022 1.00 35.17 256 VAL B O 1
ATOM 4195 N N . PHE B 1 250 ? 38.193 58.768 69.797 1.00 36.53 257 PHE B N 1
ATOM 4196 C CA . PHE B 1 250 ? 39.656 58.566 69.763 1.00 36.87 257 PHE B CA 1
ATOM 4197 C C . PHE B 1 250 ? 40.057 57.855 68.463 1.00 36.53 257 PHE B C 1
ATOM 4198 O O . PHE B 1 250 ? 41.014 58.259 67.779 1.00 37.55 257 PHE B O 1
ATOM 4206 N N . ARG B 1 251 ? 39.303 56.832 68.064 1.00 34.95 258 ARG B N 1
ATOM 4207 C CA . ARG B 1 251 ? 39.674 56.084 66.852 1.00 33.36 258 ARG B CA 1
ATOM 4208 C C . ARG B 1 251 ? 39.456 56.931 65.599 1.00 33.77 258 ARG B C 1
ATOM 4209 O O . ARG B 1 251 ? 40.205 56.830 64.625 1.00 34.25 258 ARG B O 1
ATOM 4217 N N . GLU B 1 252 ? 38.411 57.748 65.600 1.00 33.28 259 GLU B N 1
ATOM 4218 C CA . GLU B 1 252 ? 38.195 58.676 64.504 1.00 33.01 259 GLU B CA 1
ATOM 4219 C C . GLU B 1 252 ? 39.304 59.711 64.448 1.00 32.88 259 GLU B C 1
ATOM 4220 O O . GLU B 1 252 ? 39.800 60.009 63.387 1.00 33.42 259 GLU B O 1
ATOM 4226 N N . ALA B 1 253 ? 39.705 60.288 65.574 1.00 34.32 260 ALA B N 1
ATOM 4227 C CA . ALA B 1 253 ? 40.903 61.180 65.569 1.00 34.93 260 ALA B CA 1
ATOM 4228 C C . ALA B 1 253 ? 42.123 60.465 65.043 1.00 35.33 260 ALA B C 1
ATOM 4229 O O . ALA B 1 253 ? 42.931 61.038 64.339 1.00 36.29 260 ALA B O 1
ATOM 4231 N N . ASP B 1 254 ? 42.288 59.206 65.426 1.00 37.02 261 ASP B N 1
ATOM 4232 C CA . ASP B 1 254 ? 43.503 58.431 65.033 1.00 37.42 261 ASP B CA 1
ATOM 4233 C C . ASP B 1 254 ? 43.500 58.150 63.514 1.00 36.81 261 ASP B C 1
ATOM 4234 O O . ASP B 1 254 ? 44.487 58.359 62.820 1.00 36.80 261 ASP B O 1
ATOM 4239 N N . ARG B 1 255 ? 42.359 57.703 63.000 1.00 36.81 262 ARG B N 1
ATOM 4240 C CA . ARG B 1 255 ? 42.086 57.638 61.570 1.00 36.39 262 ARG B CA 1
ATOM 4241 C C . ARG B 1 255 ? 42.520 58.942 60.851 1.00 36.23 262 ARG B C 1
ATOM 4242 O O . ARG B 1 255 ? 43.304 58.935 59.921 1.00 35.34 262 ARG B O 1
ATOM 4250 N N . PHE B 1 256 ? 41.996 60.074 61.296 1.00 36.60 263 PHE B N 1
ATOM 4251 C CA . PHE B 1 256 ? 42.298 61.362 60.657 1.00 36.79 263 PHE B CA 1
ATOM 4252 C C . PHE B 1 256 ? 43.800 61.673 60.708 1.00 37.53 263 PHE B C 1
ATOM 4253 O O . PHE B 1 256 ? 44.380 62.139 59.716 1.00 37.26 263 PHE B O 1
ATOM 4261 N N . LEU B 1 257 ? 44.445 61.381 61.829 1.00 39.01 264 LEU B N 1
ATOM 4262 C CA . LEU B 1 257 ? 45.900 61.600 61.913 1.00 40.90 264 LEU B CA 1
ATOM 4263 C C . LEU B 1 257 ? 46.736 60.715 60.941 1.00 42.54 264 LEU B C 1
ATOM 4264 O O . LEU B 1 257 ? 47.794 61.132 60.402 1.00 42.31 264 LEU B O 1
ATOM 4269 N N . GLU B 1 258 ? 46.246 59.493 60.727 1.00 43.77 265 GLU B N 1
ATOM 4270 C CA . GLU B 1 258 ? 46.813 58.588 59.748 1.00 45.19 265 GLU B CA 1
ATOM 4271 C C . GLU B 1 258 ? 46.783 59.163 58.350 1.00 44.98 265 GLU B C 1
ATOM 4272 O O . GLU B 1 258 ? 47.817 59.183 57.648 1.00 45.24 265 GLU B O 1
ATOM 4278 N N . ILE B 1 259 ? 45.579 59.574 57.931 1.00 44.66 266 ILE B N 1
ATOM 4279 C CA . ILE B 1 259 ? 45.370 60.224 56.643 1.00 43.59 266 ILE B CA 1
ATOM 4280 C C . ILE B 1 259 ? 46.288 61.432 56.430 1.00 43.87 266 ILE B C 1
ATOM 4281 O O . ILE B 1 259 ? 46.839 61.605 55.360 1.00 43.67 266 ILE B O 1
ATOM 4286 N N . ILE B 1 260 ? 46.443 62.279 57.445 1.00 44.46 267 ILE B N 1
ATOM 4287 C CA . ILE B 1 260 ? 47.354 63.431 57.346 1.00 43.87 267 ILE B CA 1
ATOM 4288 C C . ILE B 1 260 ? 48.811 62.974 57.166 1.00 43.60 267 ILE B C 1
ATOM 4289 O O . ILE B 1 260 ? 49.543 63.526 56.360 1.00 43.05 267 ILE B O 1
ATOM 4294 N N . ASP B 1 261 ? 49.230 61.969 57.913 1.00 43.67 268 ASP B N 1
ATOM 4295 C CA . ASP B 1 261 ? 50.591 61.449 57.735 1.00 44.85 268 ASP B CA 1
ATOM 4296 C C . ASP B 1 261 ? 50.766 60.804 56.322 1.00 44.96 268 ASP B C 1
ATOM 4297 O O . ASP B 1 261 ? 51.666 61.182 55.578 1.00 46.21 268 ASP B O 1
ATOM 4302 N N . MET B 1 262 ? 49.882 59.884 55.941 1.00 44.67 269 MET B N 1
ATOM 4303 C CA A MET B 1 262 ? 49.982 59.293 54.628 0.50 44.61 269 MET B CA 1
ATOM 4304 C CA B MET B 1 262 ? 49.865 59.280 54.591 0.50 43.73 269 MET B CA 1
ATOM 4305 C C . MET B 1 262 ? 50.011 60.340 53.518 1.00 44.42 269 MET B C 1
ATOM 4306 O O . MET B 1 262 ? 50.797 60.205 52.591 1.00 44.69 269 MET B O 1
ATOM 4315 N N . TYR B 1 263 ? 49.199 61.396 53.620 1.00 45.31 270 TYR B N 1
ATOM 4316 C CA . TYR B 1 263 ? 49.255 62.487 52.616 1.00 45.94 270 TYR B CA 1
ATOM 4317 C C . TYR B 1 263 ? 50.500 63.381 52.741 1.00 46.08 270 TYR B C 1
ATOM 4318 O O . TYR B 1 263 ? 51.034 63.831 51.745 1.00 44.81 270 TYR B O 1
ATOM 4327 N N . ASP B 1 264 ? 50.946 63.679 53.955 1.00 48.06 271 ASP B N 1
ATOM 4328 C CA . ASP B 1 264 ? 52.179 64.457 54.081 1.00 50.34 271 ASP B CA 1
ATOM 4329 C C . ASP B 1 264 ? 53.269 63.668 53.374 1.00 51.56 271 ASP B C 1
ATOM 4330 O O . ASP B 1 264 ? 53.934 64.179 52.484 1.00 52.12 271 ASP B O 1
ATOM 4335 N N . VAL B 1 265 ? 53.409 62.395 53.715 1.00 52.65 272 VAL B N 1
ATOM 4336 C CA . VAL B 1 265 ? 54.326 61.509 52.980 1.00 53.73 272 VAL B CA 1
ATOM 4337 C C . VAL B 1 265 ? 54.194 61.558 51.441 1.00 54.15 272 VAL B C 1
ATOM 4338 O O . VAL B 1 265 ? 55.204 61.700 50.749 1.00 54.52 272 VAL B O 1
ATOM 4342 N N . HIS B 1 266 ? 52.979 61.434 50.903 1.00 54.38 273 HIS B N 1
ATOM 4343 C CA . HIS B 1 266 ? 52.820 61.311 49.452 1.00 55.47 273 HIS B CA 1
ATOM 4344 C C . HIS B 1 266 ? 53.027 62.624 48.718 1.00 55.65 273 HIS B C 1
ATOM 4345 O O . HIS B 1 266 ? 53.258 62.636 47.509 1.00 55.32 273 HIS B O 1
ATOM 4352 N N . LEU B 1 267 ? 52.947 63.726 49.464 1.00 55.79 274 LEU B N 1
ATOM 4353 C CA . LEU B 1 267 ? 53.187 65.053 48.945 1.00 55.71 274 LEU B CA 1
ATOM 4354 C C . LEU B 1 267 ? 54.712 65.313 48.900 1.00 55.87 274 LEU B C 1
ATOM 4355 O O . LEU B 1 267 ? 55.219 65.910 47.951 1.00 55.19 274 LEU B O 1
ATOM 4360 N N . THR B 1 268 ? 55.426 64.822 49.914 1.00 55.99 275 THR B N 1
ATOM 4361 C CA . THR B 1 268 ? 56.883 65.007 50.052 1.00 56.72 275 THR B CA 1
ATOM 4362 C C . THR B 1 268 ? 57.661 64.006 49.210 1.00 57.23 275 THR B C 1
ATOM 4363 O O . THR B 1 268 ? 57.926 64.244 48.033 1.00 57.61 275 THR B O 1
ATOM 4365 N N . MET C 1 11 ? 8.360 87.777 39.900 1.00 54.71 18 MET C N 1
ATOM 4366 C CA . MET C 1 11 ? 8.270 88.707 38.723 1.00 54.80 18 MET C CA 1
ATOM 4367 C C . MET C 1 11 ? 9.602 88.767 37.984 1.00 53.24 18 MET C C 1
ATOM 4368 O O . MET C 1 11 ? 10.577 89.337 38.494 1.00 52.46 18 MET C O 1
ATOM 4373 N N . PHE C 1 12 ? 9.631 88.143 36.801 1.00 51.11 19 PHE C N 1
ATOM 4374 C CA . PHE C 1 12 ? 10.875 87.914 36.059 1.00 49.42 19 PHE C CA 1
ATOM 4375 C C . PHE C 1 12 ? 11.654 89.182 35.690 1.00 48.31 19 PHE C C 1
ATOM 4376 O O . PHE C 1 12 ? 12.870 89.247 35.847 1.00 48.41 19 PHE C O 1
ATOM 4384 N N . VAL C 1 13 ? 10.963 90.173 35.151 1.00 47.84 20 VAL C N 1
ATOM 4385 C CA . VAL C 1 13 ? 11.621 91.407 34.741 1.00 46.71 20 VAL C CA 1
ATOM 4386 C C . VAL C 1 13 ? 12.084 92.196 35.951 1.00 46.26 20 VAL C C 1
ATOM 4387 O O . VAL C 1 13 ? 13.264 92.555 36.043 1.00 46.81 20 VAL C O 1
ATOM 4391 N N . GLU C 1 14 ? 11.171 92.442 36.878 1.00 45.54 21 GLU C N 1
ATOM 4392 C CA . GLU C 1 14 ? 11.462 93.152 38.129 1.00 45.84 21 GLU C CA 1
ATOM 4393 C C . GLU C 1 14 ? 12.718 92.657 38.795 1.00 44.67 21 GLU C C 1
ATOM 4394 O O . GLU C 1 14 ? 13.566 93.447 39.258 1.00 43.64 21 GLU C O 1
ATOM 4400 N N . ARG C 1 15 ? 12.803 91.333 38.889 1.00 43.14 22 ARG C N 1
ATOM 4401 C CA . ARG C 1 15 ? 13.772 90.727 39.742 1.00 42.20 22 ARG C CA 1
ATOM 4402 C C . ARG C 1 15 ? 15.078 90.749 38.974 1.00 40.90 22 ARG C C 1
ATOM 4403 O O . ARG C 1 15 ? 16.119 91.035 39.543 1.00 40.01 22 ARG C O 1
ATOM 4411 N N . SER C 1 16 ? 15.014 90.559 37.662 1.00 39.21 23 SER C N 1
ATOM 4412 C CA . SER C 1 16 ? 16.229 90.645 36.862 1.00 37.00 23 SER C CA 1
ATOM 4413 C C . SER C 1 16 ? 16.857 92.005 36.980 1.00 37.04 23 SER C C 1
ATOM 4414 O O . SER C 1 16 ? 18.082 92.174 37.235 1.00 36.82 23 SER C O 1
ATOM 4417 N N . LEU C 1 17 ? 16.026 93.005 36.790 1.00 37.15 24 LEU C N 1
ATOM 4418 C CA . LEU C 1 17 ? 16.507 94.389 36.764 1.00 37.25 24 LEU C CA 1
ATOM 4419 C C . LEU C 1 17 ? 17.100 94.771 38.108 1.00 37.14 24 LEU C C 1
ATOM 4420 O O . LEU C 1 17 ? 18.138 95.402 38.140 1.00 36.64 24 LEU C O 1
ATOM 4425 N N . ASN C 1 18 ? 16.433 94.353 39.188 1.00 37.30 25 ASN C N 1
ATOM 4426 C CA . ASN C 1 18 ? 16.878 94.570 40.563 1.00 38.24 25 ASN C CA 1
ATOM 4427 C C . ASN C 1 18 ? 18.249 93.972 40.820 1.00 38.63 25 ASN C C 1
ATOM 4428 O O . ASN C 1 18 ? 19.193 94.669 41.263 1.00 40.02 25 ASN C O 1
ATOM 4433 N N . GLU C 1 19 ? 18.356 92.684 40.517 1.00 37.34 26 GLU C N 1
ATOM 4434 C CA . GLU C 1 19 ? 19.604 91.961 40.597 1.00 36.71 26 GLU C CA 1
ATOM 4435 C C . GLU C 1 19 ? 20.704 92.590 39.764 1.00 36.11 26 GLU C C 1
ATOM 4436 O O . GLU C 1 19 ? 21.833 92.801 40.260 1.00 36.51 26 GLU C O 1
ATOM 4442 N N . ILE C 1 20 ? 20.406 92.883 38.488 1.00 35.36 27 ILE C N 1
ATOM 4443 C CA . ILE C 1 20 ? 21.416 93.482 37.630 1.00 34.28 27 ILE C CA 1
ATOM 4444 C C . ILE C 1 20 ? 21.829 94.848 38.105 1.00 35.37 27 ILE C C 1
ATOM 4445 O O . ILE C 1 20 ? 23.027 95.090 38.286 1.00 34.92 27 ILE C O 1
ATOM 4450 N N . ARG C 1 21 ? 20.865 95.736 38.346 1.00 36.01 28 ARG C N 1
ATOM 4451 C CA . ARG C 1 21 ? 21.229 97.072 38.868 1.00 36.82 28 ARG C CA 1
ATOM 4452 C C . ARG C 1 21 ? 22.156 97.004 40.091 1.00 36.59 28 ARG C C 1
ATOM 4453 O O . ARG C 1 21 ? 23.058 97.831 40.249 1.00 37.60 28 ARG C O 1
ATOM 4461 N N . PHE C 1 22 ? 21.933 96.020 40.963 1.00 35.66 29 PHE C N 1
ATOM 4462 C CA . PHE C 1 22 ? 22.748 95.958 42.168 1.00 33.33 29 PHE C CA 1
ATOM 4463 C C . PHE C 1 22 ? 24.099 95.335 41.854 1.00 33.15 29 PHE C C 1
ATOM 4464 O O . PHE C 1 22 ? 25.152 95.952 42.066 1.00 33.24 29 PHE C O 1
ATOM 4472 N N . TRP C 1 23 ? 24.080 94.116 41.353 1.00 32.63 30 TRP C N 1
ATOM 4473 C CA . TRP C 1 23 ? 25.329 93.405 41.250 1.00 33.26 30 TRP C CA 1
ATOM 4474 C C . TRP C 1 23 ? 26.245 93.944 40.169 1.00 34.62 30 TRP C C 1
ATOM 4475 O O . TRP C 1 23 ? 27.469 93.747 40.268 1.00 34.42 30 TRP C O 1
ATOM 4486 N N . SER C 1 24 ? 25.696 94.664 39.175 1.00 34.68 31 SER C N 1
ATOM 4487 C CA . SER C 1 24 ? 26.563 95.227 38.153 1.00 35.28 31 SER C CA 1
ATOM 4488 C C . SER C 1 24 ? 27.407 96.338 38.716 1.00 35.55 31 SER C C 1
ATOM 4489 O O . SER C 1 24 ? 28.616 96.411 38.432 1.00 36.30 31 SER C O 1
ATOM 4492 N N . ARG C 1 25 ? 26.808 97.159 39.578 1.00 35.55 32 ARG C N 1
ATOM 4493 C CA . ARG C 1 25 ? 27.571 98.193 40.278 1.00 33.73 32 ARG C CA 1
ATOM 4494 C C . ARG C 1 25 ? 28.668 97.587 41.150 1.00 34.51 32 ARG C C 1
ATOM 4495 O O . ARG C 1 25 ? 29.807 98.101 41.229 1.00 35.96 32 ARG C O 1
ATOM 4503 N N . ILE C 1 26 ? 28.329 96.476 41.795 1.00 33.87 33 ILE C N 1
ATOM 4504 C CA . ILE C 1 26 ? 29.256 95.730 42.591 1.00 32.41 33 ILE C CA 1
ATOM 4505 C C . ILE C 1 26 ? 30.418 95.224 41.748 1.00 32.24 33 ILE C C 1
ATOM 4506 O O . ILE C 1 26 ? 31.595 95.444 42.099 1.00 32.32 33 ILE C O 1
ATOM 4511 N N . MET C 1 27 ? 30.149 94.561 40.637 1.00 31.87 34 MET C N 1
ATOM 4512 C CA . MET C 1 27 ? 31.278 94.072 39.798 1.00 31.66 34 MET C CA 1
ATOM 4513 C C . MET C 1 27 ? 32.162 95.219 39.262 1.00 32.91 34 MET C C 1
ATOM 4514 O O . MET C 1 27 ? 33.404 95.097 39.126 1.00 32.68 34 MET C O 1
ATOM 4519 N N . LYS C 1 28 ? 31.514 96.330 38.911 1.00 32.82 35 LYS C N 1
ATOM 4520 C CA . LYS C 1 28 ? 32.244 97.501 38.468 1.00 33.59 35 LYS C CA 1
ATOM 4521 C C . LYS C 1 28 ? 33.143 97.990 39.600 1.00 34.53 35 LYS C C 1
ATOM 4522 O O . LYS C 1 28 ? 34.315 98.265 39.423 1.00 34.13 35 LYS C O 1
ATOM 4528 N N . GLU C 1 29 ? 32.592 98.074 40.794 1.00 35.29 36 GLU C N 1
ATOM 4529 C CA . GLU C 1 29 ? 33.387 98.487 41.902 1.00 35.28 36 GLU C CA 1
ATOM 4530 C C . GLU C 1 29 ? 34.549 97.540 42.178 1.00 35.01 36 GLU C C 1
ATOM 4531 O O . GLU C 1 29 ? 35.664 98.004 42.315 1.00 34.54 36 GLU C O 1
ATOM 4537 N N . HIS C 1 30 ? 34.316 96.229 42.220 1.00 34.36 37 HIS C N 1
ATOM 4538 C CA . HIS C 1 30 ? 35.448 95.279 42.328 1.00 35.01 37 HIS C CA 1
ATOM 4539 C C . HIS C 1 30 ? 36.562 95.589 41.348 1.00 35.17 37 HIS C C 1
ATOM 4540 O O . HIS C 1 30 ? 37.756 95.536 41.700 1.00 35.43 37 HIS C O 1
ATOM 4547 N N . SER C 1 31 ? 36.185 95.861 40.101 1.00 35.55 38 SER C N 1
ATOM 4548 C CA . SER C 1 31 ? 37.183 96.144 39.044 1.00 36.45 38 SER C CA 1
ATOM 4549 C C . SER C 1 31 ? 38.120 97.297 39.429 1.00 37.39 38 SER C C 1
ATOM 4550 O O . SER C 1 31 ? 39.321 97.289 39.132 1.00 37.30 38 SER C O 1
ATOM 4553 N N . PHE C 1 32 ? 37.535 98.300 40.059 1.00 36.40 39 PHE C N 1
ATOM 4554 C CA . PHE C 1 32 ? 38.265 99.394 40.549 1.00 37.17 39 PHE C CA 1
ATOM 4555 C C . PHE C 1 32 ? 39.142 98.996 41.731 1.00 37.40 39 PHE C C 1
ATOM 4556 O O . PHE C 1 32 ? 40.321 99.296 41.729 1.00 37.98 39 PHE C O 1
ATOM 4564 N N . PHE C 1 33 ? 38.614 98.283 42.724 1.00 37.17 40 PHE C N 1
ATOM 4565 C CA . PHE C 1 33 ? 39.438 97.898 43.884 1.00 37.49 40 PHE C CA 1
ATOM 4566 C C . PHE C 1 33 ? 40.580 96.971 43.488 1.00 37.29 40 PHE C C 1
ATOM 4567 O O . PHE C 1 33 ? 41.696 97.094 43.945 1.00 35.37 40 PHE C O 1
ATOM 4575 N N . LEU C 1 34 ? 40.283 96.010 42.629 1.00 38.52 41 LEU C N 1
ATOM 4576 C CA . LEU C 1 34 ? 41.323 95.137 42.199 1.00 39.41 41 LEU C CA 1
ATOM 4577 C C . LEU C 1 34 ? 42.462 95.944 41.551 1.00 40.84 41 LEU C C 1
ATOM 4578 O O . LEU C 1 34 ? 43.626 95.732 41.881 1.00 40.84 41 LEU C O 1
ATOM 4583 N N . ARG C 1 35 ? 42.158 96.888 40.663 1.00 41.84 42 ARG C N 1
ATOM 4584 C CA . ARG C 1 35 ? 43.272 97.615 40.031 1.00 42.60 42 ARG C CA 1
ATOM 4585 C C . ARG C 1 35 ? 44.115 98.371 41.033 1.00 42.57 42 ARG C C 1
ATOM 4586 O O . ARG C 1 35 ? 45.336 98.332 40.940 1.00 43.25 42 ARG C O 1
ATOM 4594 N N . LEU C 1 36 ? 43.485 99.025 42.013 1.00 43.03 43 LEU C N 1
ATOM 4595 C CA . LEU C 1 36 ? 44.229 99.652 43.136 1.00 43.38 43 LEU C CA 1
ATOM 4596 C C . LEU C 1 36 ? 45.237 98.731 43.856 1.00 44.08 43 LEU C C 1
ATOM 4597 O O . LEU C 1 36 ? 46.203 99.203 44.451 1.00 44.52 43 LEU C O 1
ATOM 4602 N N . GLY C 1 37 ? 44.958 97.430 43.861 1.00 43.72 44 GLY C N 1
ATOM 4603 C CA . GLY C 1 37 ? 45.789 96.485 44.524 1.00 43.27 44 GLY C CA 1
ATOM 4604 C C . GLY C 1 37 ? 46.926 96.025 43.647 1.00 43.76 44 GLY C C 1
ATOM 4605 O O . GLY C 1 37 ? 47.875 95.479 44.181 1.00 44.07 44 GLY C O 1
ATOM 4606 N N . PHE C 1 38 ? 46.850 96.238 42.316 1.00 43.85 45 PHE C N 1
ATOM 4607 C CA . PHE C 1 38 ? 47.942 95.831 41.393 1.00 43.53 45 PHE C CA 1
ATOM 4608 C C . PHE C 1 38 ? 49.155 96.758 41.491 1.00 43.71 45 PHE C C 1
ATOM 4609 O O . PHE C 1 38 ? 49.002 97.968 41.654 1.00 43.00 45 PHE C O 1
ATOM 4617 N N . ARG C 1 39 ? 50.348 96.173 41.376 1.00 44.19 46 ARG C N 1
ATOM 4618 C CA . ARG C 1 39 ? 51.605 96.904 41.213 1.00 44.25 46 ARG C CA 1
ATOM 4619 C C . ARG C 1 39 ? 51.570 97.684 39.924 1.00 45.40 46 ARG C C 1
ATOM 4620 O O . ARG C 1 39 ? 50.942 97.260 38.951 1.00 43.87 46 ARG C O 1
ATOM 4628 N N . CYS C 1 40 ? 52.309 98.788 39.878 1.00 47.49 47 CYS C N 1
ATOM 4629 C CA . CYS C 1 40 ? 52.311 99.627 38.668 1.00 49.88 47 CYS C CA 1
ATOM 4630 C C . CYS C 1 40 ? 52.826 98.961 37.357 1.00 49.98 47 CYS C C 1
ATOM 4631 O O . CYS C 1 40 ? 52.343 99.292 36.281 1.00 50.19 47 CYS C O 1
ATOM 4634 N N . GLU C 1 41 ? 53.741 97.998 37.434 1.00 51.12 48 GLU C N 1
ATOM 4635 C CA . GLU C 1 41 ? 54.232 97.365 36.208 1.00 51.83 48 GLU C CA 1
ATOM 4636 C C . GLU C 1 41 ? 53.305 96.259 35.672 1.00 52.00 48 GLU C C 1
ATOM 4637 O O . GLU C 1 41 ? 53.548 95.665 34.610 1.00 51.75 48 GLU C O 1
ATOM 4643 N N . ASP C 1 42 ? 52.239 95.973 36.417 1.00 51.64 49 ASP C N 1
ATOM 4644 C CA . ASP C 1 42 ? 51.271 94.962 36.015 1.00 50.59 49 ASP C CA 1
ATOM 4645 C C . ASP C 1 42 ? 50.306 95.543 35.015 1.00 50.67 49 ASP C C 1
ATOM 4646 O O . ASP C 1 42 ? 49.097 95.531 35.230 1.00 50.81 49 ASP C O 1
ATOM 4651 N N . THR C 1 43 ? 50.871 96.047 33.918 1.00 50.65 50 THR C N 1
ATOM 4652 C CA . THR C 1 43 ? 50.166 96.867 32.938 1.00 50.15 50 THR C CA 1
ATOM 4653 C C . THR C 1 43 ? 48.972 96.177 32.270 1.00 49.61 50 THR C C 1
ATOM 4654 O O . THR C 1 43 ? 47.927 96.790 32.069 1.00 49.78 50 THR C O 1
ATOM 4658 N N . GLN C 1 44 ? 49.119 94.903 31.957 1.00 49.70 51 GLN C N 1
ATOM 4659 C CA . GLN C 1 44 ? 48.060 94.164 31.293 1.00 49.75 51 GLN C CA 1
ATOM 4660 C C . GLN C 1 44 ? 46.950 93.852 32.285 1.00 48.72 51 GLN C C 1
ATOM 4661 O O . GLN C 1 44 ? 45.792 93.784 31.914 1.00 49.60 51 GLN C O 1
ATOM 4667 N N . LEU C 1 45 ? 47.286 93.664 33.552 1.00 47.27 52 LEU C N 1
ATOM 4668 C CA . LEU C 1 45 ? 46.217 93.417 34.552 1.00 45.27 52 LEU C CA 1
ATOM 4669 C C . LEU C 1 45 ? 45.368 94.654 34.748 1.00 43.88 52 LEU C C 1
ATOM 4670 O O . LEU C 1 45 ? 44.122 94.602 34.688 1.00 43.61 52 LEU C O 1
ATOM 4675 N N . ILE C 1 46 ? 46.058 95.763 34.998 1.00 42.36 53 ILE C N 1
ATOM 4676 C CA . ILE C 1 46 ? 45.410 97.067 35.118 1.00 41.83 53 ILE C CA 1
ATOM 4677 C C . ILE C 1 46 ? 44.449 97.382 33.981 1.00 42.53 53 ILE C C 1
ATOM 4678 O O . ILE C 1 46 ? 43.347 97.871 34.225 1.00 42.74 53 ILE C O 1
ATOM 4683 N N . GLU C 1 47 ? 44.842 97.133 32.736 1.00 42.87 54 GLU C N 1
ATOM 4684 C CA . GLU C 1 47 ? 43.940 97.525 31.717 1.00 43.79 54 GLU C CA 1
ATOM 4685 C C . GLU C 1 47 ? 42.858 96.501 31.492 1.00 43.67 54 GLU C C 1
ATOM 4686 O O . GLU C 1 47 ? 41.733 96.867 31.082 1.00 43.73 54 GLU C O 1
ATOM 4692 N N . GLU C 1 48 ? 43.146 95.232 31.785 1.00 42.84 55 GLU C N 1
ATOM 4693 C CA . GLU C 1 48 ? 42.045 94.270 31.818 1.00 42.46 55 GLU C CA 1
ATOM 4694 C C . GLU C 1 48 ? 40.994 94.648 32.917 1.00 41.52 55 GLU C C 1
ATOM 4695 O O . GLU C 1 48 ? 39.791 94.563 32.681 1.00 41.97 55 GLU C O 1
ATOM 4701 N N . ALA C 1 49 ? 41.439 95.140 34.074 1.00 40.16 56 ALA C N 1
ATOM 4702 C CA . ALA C 1 49 ? 40.496 95.617 35.117 1.00 39.69 56 ALA C CA 1
ATOM 4703 C C . ALA C 1 49 ? 39.664 96.797 34.652 1.00 40.04 56 ALA C C 1
ATOM 4704 O O . ALA C 1 49 ? 38.431 96.829 34.854 1.00 39.42 56 ALA C O 1
ATOM 4706 N N . ASN C 1 50 ? 40.347 97.789 34.075 1.00 40.26 57 ASN C N 1
ATOM 4707 C CA . ASN C 1 50 ? 39.673 98.952 33.488 1.00 40.58 57 ASN C CA 1
ATOM 4708 C C . ASN C 1 50 ? 38.646 98.564 32.431 1.00 40.19 57 ASN C C 1
ATOM 4709 O O . ASN C 1 50 ? 37.583 99.158 32.369 1.00 40.99 57 ASN C O 1
ATOM 4714 N N . GLN C 1 51 ? 38.943 97.556 31.618 1.00 40.63 58 GLN C N 1
ATOM 4715 C CA . GLN C 1 51 ? 37.938 97.036 30.668 1.00 41.43 58 GLN C CA 1
ATOM 4716 C C . GLN C 1 51 ? 36.688 96.530 31.359 1.00 41.30 58 GLN C C 1
ATOM 4717 O O . GLN C 1 51 ? 35.584 96.891 30.970 1.00 41.36 58 GLN C O 1
ATOM 4723 N N . PHE C 1 52 ? 36.844 95.692 32.391 1.00 41.26 59 PHE C N 1
ATOM 4724 C CA . PHE C 1 52 ? 35.637 95.239 33.122 1.00 40.55 59 PHE C CA 1
ATOM 4725 C C . PHE C 1 52 ? 34.907 96.397 33.786 1.00 40.58 59 PHE C C 1
ATOM 4726 O O . PHE C 1 52 ? 33.669 96.466 33.776 1.00 40.81 59 PHE C O 1
ATOM 4734 N N . TYR C 1 53 ? 35.669 97.313 34.372 1.00 40.56 60 TYR C N 1
ATOM 4735 C CA . TYR C 1 53 ? 35.065 98.492 34.933 1.00 40.86 60 TYR C CA 1
ATOM 4736 C C . TYR C 1 53 ? 34.019 99.062 33.982 1.00 41.58 60 TYR C C 1
ATOM 4737 O O . TYR C 1 53 ? 32.887 99.358 34.381 1.00 41.76 60 TYR C O 1
ATOM 4746 N N . ARG C 1 54 ? 34.437 99.230 32.719 1.00 42.43 61 ARG C N 1
ATOM 4747 C CA . ARG C 1 54 ? 33.658 99.884 31.693 1.00 42.71 61 ARG C CA 1
ATOM 4748 C C . ARG C 1 54 ? 32.499 98.987 31.256 1.00 42.09 61 ARG C C 1
ATOM 4749 O O . ARG C 1 54 ? 31.331 99.413 31.194 1.00 42.64 61 ARG C O 1
ATOM 4757 N N . LEU C 1 55 ? 32.816 97.740 30.963 1.00 40.52 62 LEU C N 1
ATOM 4758 C CA . LEU C 1 55 ? 31.770 96.786 30.618 1.00 40.64 62 LEU C CA 1
ATOM 4759 C C . LEU C 1 55 ? 30.603 96.884 31.599 1.00 40.28 62 LEU C C 1
ATOM 4760 O O . LEU C 1 55 ? 29.436 97.017 31.208 1.00 40.68 62 LEU C O 1
ATOM 4765 N N . PHE C 1 56 ? 30.925 96.839 32.888 1.00 39.32 63 PHE C N 1
ATOM 4766 C CA . PHE C 1 56 ? 29.888 96.814 33.925 1.00 38.35 63 PHE C CA 1
ATOM 4767 C C . PHE C 1 56 ? 29.227 98.157 34.173 1.00 38.39 63 PHE C C 1
ATOM 4768 O O . PHE C 1 56 ? 28.071 98.204 34.607 1.00 37.32 63 PHE C O 1
ATOM 4776 N N . GLU C 1 57 ? 29.933 99.255 33.893 1.00 38.77 64 GLU C N 1
ATOM 4777 C CA . GLU C 1 57 ? 29.280 100.542 34.005 1.00 40.04 64 GLU C CA 1
ATOM 4778 C C . GLU C 1 57 ? 28.239 100.654 32.920 1.00 39.75 64 GLU C C 1
ATOM 4779 O O . GLU C 1 57 ? 27.172 101.192 33.102 1.00 38.67 64 GLU C O 1
ATOM 4785 N N . HIS C 1 58 ? 28.589 100.130 31.760 1.00 40.84 65 HIS C N 1
ATOM 4786 C CA . HIS C 1 58 ? 27.676 100.119 30.631 1.00 41.22 65 HIS C CA 1
ATOM 4787 C C . HIS C 1 58 ? 26.490 99.214 30.950 1.00 40.06 65 HIS C C 1
ATOM 4788 O O . HIS C 1 58 ? 25.329 99.618 30.820 1.00 39.97 65 HIS C O 1
ATOM 4795 N N . ILE C 1 59 ? 26.773 97.998 31.415 1.00 38.86 66 ILE C N 1
ATOM 4796 C CA . ILE C 1 59 ? 25.697 97.133 31.865 1.00 37.75 66 ILE C CA 1
ATOM 4797 C C . ILE C 1 59 ? 24.788 97.792 32.887 1.00 37.74 66 ILE C C 1
ATOM 4798 O O . ILE C 1 59 ? 23.578 97.623 32.847 1.00 36.95 66 ILE C O 1
ATOM 4803 N N . GLU C 1 60 ? 25.380 98.557 33.804 1.00 37.59 67 GLU C N 1
ATOM 4804 C CA . GLU C 1 60 ? 24.635 99.231 34.846 1.00 37.50 67 GLU C CA 1
ATOM 4805 C C . GLU C 1 60 ? 23.702 100.288 34.247 1.00 37.84 67 GLU C C 1
ATOM 4806 O O . GLU C 1 60 ? 22.507 100.337 34.549 1.00 37.78 67 GLU C O 1
ATOM 4812 N N . GLN C 1 61 ? 24.257 101.117 33.371 1.00 38.55 68 GLN C N 1
ATOM 4813 C CA . GLN C 1 61 ? 23.475 102.061 32.583 1.00 39.57 68 GLN C CA 1
ATOM 4814 C C . GLN C 1 61 ? 22.275 101.405 31.870 1.00 38.94 68 GLN C C 1
ATOM 4815 O O . GLN C 1 61 ? 21.174 101.925 31.923 1.00 39.60 68 GLN C O 1
ATOM 4821 N N . ILE C 1 62 ? 22.494 100.309 31.159 1.00 38.59 69 ILE C N 1
ATOM 4822 C CA . ILE C 1 62 ? 21.401 99.670 30.437 1.00 39.06 69 ILE C CA 1
ATOM 4823 C C . ILE C 1 62 ? 20.357 99.151 31.391 1.00 39.40 69 ILE C C 1
ATOM 4824 O O . ILE C 1 62 ? 19.159 99.393 31.230 1.00 39.67 69 ILE C O 1
ATOM 4829 N N . ALA C 1 63 ? 20.817 98.469 32.426 1.00 39.11 70 ALA C N 1
ATOM 4830 C CA . ALA C 1 63 ? 19.921 98.001 33.452 1.00 39.76 70 ALA C CA 1
ATOM 4831 C C . ALA C 1 63 ? 19.044 99.108 34.007 1.00 40.43 70 ALA C C 1
ATOM 4832 O O . ALA C 1 63 ? 17.848 98.899 34.285 1.00 40.53 70 ALA C O 1
ATOM 4834 N N . HIS C 1 64 ? 19.647 100.267 34.236 1.00 40.08 71 HIS C N 1
ATOM 4835 C CA . HIS C 1 64 ? 18.901 101.360 34.813 1.00 40.73 71 HIS C CA 1
ATOM 4836 C C . HIS C 1 64 ? 17.917 102.037 33.854 1.00 41.21 71 HIS C C 1
ATOM 4837 O O . HIS C 1 64 ? 16.975 102.696 34.289 1.00 42.20 71 HIS C O 1
ATOM 4844 N N . SER C 1 65 ? 18.137 101.868 32.564 1.00 41.07 72 SER C N 1
ATOM 4845 C CA . SER C 1 65 ? 17.231 102.434 31.609 1.00 42.02 72 SER C CA 1
ATOM 4846 C C . SER C 1 65 ? 16.033 101.530 31.226 1.00 42.36 72 SER C C 1
ATOM 4847 O O . SER C 1 65 ? 14.994 102.034 30.834 1.00 42.37 72 SER C O 1
ATOM 4850 N N . TYR C 1 66 ? 16.142 100.212 31.382 1.00 43.12 73 TYR C N 1
ATOM 4851 C CA . TYR C 1 66 ? 14.973 99.363 31.214 1.00 43.30 73 TYR C CA 1
ATOM 4852 C C . TYR C 1 66 ? 13.948 99.544 32.370 1.00 44.17 73 TYR C C 1
ATOM 4853 O O . TYR C 1 66 ? 14.262 100.090 33.409 1.00 44.90 73 TYR C O 1
ATOM 4862 N N . THR C 1 67 ? 12.720 99.082 32.196 1.00 44.02 74 THR C N 1
ATOM 4863 C CA . THR C 1 67 ? 11.744 99.203 33.239 1.00 45.06 74 THR C CA 1
ATOM 4864 C C . THR C 1 67 ? 10.969 97.902 33.369 1.00 45.94 74 THR C C 1
ATOM 4865 O O . THR C 1 67 ? 11.083 97.015 32.521 1.00 45.47 74 THR C O 1
ATOM 4869 N N . ASN C 1 68 ? 10.151 97.810 34.414 1.00 47.27 75 ASN C N 1
ATOM 4870 C CA . ASN C 1 68 ? 9.348 96.618 34.655 1.00 49.18 75 ASN C CA 1
ATOM 4871 C C . ASN C 1 68 ? 8.519 96.231 33.436 1.00 49.69 75 ASN C C 1
ATOM 4872 O O . ASN C 1 68 ? 8.064 95.088 33.322 1.00 50.30 75 ASN C O 1
ATOM 4877 N N . GLU C 1 69 ? 8.356 97.178 32.515 1.00 50.20 76 GLU C N 1
ATOM 4878 C CA . GLU C 1 69 ? 7.495 97.007 31.355 1.00 50.93 76 GLU C CA 1
ATOM 4879 C C . GLU C 1 69 ? 8.263 96.689 30.073 1.00 50.20 76 GLU C C 1
ATOM 4880 O O . GLU C 1 69 ? 7.691 96.722 28.992 1.00 50.43 76 GLU C O 1
ATOM 4886 N N . THR C 1 70 ? 9.553 96.380 30.180 1.00 49.27 77 THR C N 1
ATOM 4887 C CA . THR C 1 70 ? 10.352 96.057 29.012 1.00 47.89 77 THR C CA 1
ATOM 4888 C C . THR C 1 70 ? 9.995 94.647 28.545 1.00 48.17 77 THR C C 1
ATOM 4889 O O . THR C 1 70 ? 9.654 93.790 29.361 1.00 47.93 77 THR C O 1
ATOM 4893 N N . ASP C 1 71 ? 10.034 94.426 27.236 1.00 47.87 78 ASP C N 1
ATOM 4894 C CA . ASP C 1 71 ? 9.787 93.115 26.647 1.00 48.50 78 ASP C CA 1
ATOM 4895 C C . ASP C 1 71 ? 10.609 92.027 27.346 1.00 47.99 78 ASP C C 1
ATOM 4896 O O . ASP C 1 71 ? 11.840 92.092 27.325 1.00 48.17 78 ASP C O 1
ATOM 4901 N N . PRO C 1 72 ? 9.942 91.025 27.964 1.00 47.86 79 PRO C N 1
ATOM 4902 C CA . PRO C 1 72 ? 10.698 89.973 28.680 1.00 47.77 79 PRO C CA 1
ATOM 4903 C C . PRO C 1 72 ? 11.740 89.274 27.795 1.00 48.25 79 PRO C C 1
ATOM 4904 O O . PRO C 1 72 ? 12.774 88.806 28.285 1.00 48.11 79 PRO C O 1
ATOM 4908 N N . GLU C 1 73 ? 11.465 89.217 26.491 1.00 48.90 80 GLU C N 1
ATOM 4909 C CA . GLU C 1 73 ? 12.381 88.602 25.530 1.00 49.00 80 GLU C CA 1
ATOM 4910 C C . GLU C 1 73 ? 13.689 89.383 25.388 1.00 47.86 80 GLU C C 1
ATOM 4911 O O . GLU C 1 73 ? 14.722 88.799 25.089 1.00 47.48 80 GLU C O 1
ATOM 4917 N N . GLN C 1 74 ? 13.651 90.698 25.601 1.00 46.77 81 GLN C N 1
ATOM 4918 C CA . GLN C 1 74 ? 14.876 91.485 25.588 1.00 46.60 81 GLN C CA 1
ATOM 4919 C C . GLN C 1 74 ? 15.591 91.412 26.928 1.00 45.26 81 GLN C C 1
ATOM 4920 O O . GLN C 1 74 ? 16.805 91.517 26.999 1.00 45.01 81 GLN C O 1
ATOM 4926 N N . ILE C 1 75 ? 14.821 91.234 27.989 1.00 44.31 82 ILE C N 1
ATOM 4927 C CA . ILE C 1 75 ? 15.349 91.178 29.327 1.00 43.06 82 ILE C CA 1
ATOM 4928 C C . ILE C 1 75 ? 16.024 89.848 29.472 1.00 42.78 82 ILE C C 1
ATOM 4929 O O . ILE C 1 75 ? 17.157 89.750 29.956 1.00 42.43 82 ILE C O 1
ATOM 4934 N N . LYS C 1 76 ? 15.355 88.817 28.984 1.00 41.44 83 LYS C N 1
ATOM 4935 C CA . LYS C 1 76 ? 15.976 87.501 28.895 1.00 40.91 83 LYS C CA 1
ATOM 4936 C C . LYS C 1 76 ? 17.349 87.477 28.196 1.00 39.98 83 LYS C C 1
ATOM 4937 O O . LYS C 1 76 ? 18.298 86.841 28.675 1.00 40.20 83 LYS C O 1
ATOM 4943 N N . ARG C 1 77 ? 17.436 88.132 27.047 1.00 39.19 84 ARG C N 1
ATOM 4944 C CA . ARG C 1 77 ? 18.700 88.269 26.298 1.00 38.68 84 ARG C CA 1
ATOM 4945 C C . ARG C 1 77 ? 19.767 89.109 27.049 1.00 37.84 84 ARG C C 1
ATOM 4946 O O . ARG C 1 77 ? 20.963 88.801 26.998 1.00 37.28 84 ARG C O 1
ATOM 4954 N N . PHE C 1 78 ? 19.324 90.139 27.761 1.00 36.53 85 PHE C N 1
ATOM 4955 C CA . PHE C 1 78 ? 20.198 90.984 28.582 1.00 35.83 85 PHE C CA 1
ATOM 4956 C C . PHE C 1 78 ? 20.784 90.131 29.695 1.00 35.62 85 PHE C C 1
ATOM 4957 O O . PHE C 1 78 ? 22.011 90.132 29.923 1.00 35.13 85 PHE C O 1
ATOM 4965 N N . ASN C 1 79 ? 19.913 89.408 30.384 1.00 34.82 86 ASN C N 1
ATOM 4966 C CA . ASN C 1 79 ? 20.349 88.462 31.401 1.00 35.67 86 ASN C CA 1
ATOM 4967 C C . ASN C 1 79 ? 21.455 87.557 30.929 1.00 36.16 86 ASN C C 1
ATOM 4968 O O . ASN C 1 79 ? 22.467 87.355 31.620 1.00 35.24 86 ASN C O 1
ATOM 4973 N N . ALA C 1 80 ? 21.224 86.952 29.767 1.00 36.52 87 ALA C N 1
ATOM 4974 C CA . ALA C 1 80 ? 22.210 86.066 29.175 1.00 36.88 87 ALA C CA 1
ATOM 4975 C C . ALA C 1 80 ? 23.526 86.808 28.834 1.00 37.01 87 ALA C C 1
ATOM 4976 O O . ALA C 1 80 ? 24.624 86.278 29.062 1.00 36.83 87 ALA C O 1
ATOM 4978 N N . GLU C 1 81 ? 23.419 88.041 28.330 1.00 36.59 88 GLU C N 1
ATOM 4979 C CA . GLU C 1 81 ? 24.596 88.868 28.110 1.00 37.25 88 GLU C CA 1
ATOM 4980 C C . GLU C 1 81 ? 25.294 89.193 29.437 1.00 35.76 88 GLU C C 1
ATOM 4981 O O . GLU C 1 81 ? 26.523 89.083 29.561 1.00 36.67 88 GLU C O 1
ATOM 4987 N N . VAL C 1 82 ? 24.519 89.632 30.416 1.00 33.72 89 VAL C N 1
ATOM 4988 C CA . VAL C 1 82 ? 25.079 89.877 31.725 1.00 33.60 89 VAL C CA 1
ATOM 4989 C C . VAL C 1 82 ? 25.732 88.664 32.396 1.00 33.17 89 VAL C C 1
ATOM 4990 O O . VAL C 1 82 ? 26.782 88.793 33.042 1.00 32.31 89 VAL C O 1
ATOM 4994 N N . GLN C 1 83 ? 25.106 87.513 32.229 1.00 32.91 90 GLN C N 1
ATOM 4995 C CA . GLN C 1 83 ? 25.619 86.239 32.722 1.00 34.15 90 GLN C CA 1
ATOM 4996 C C . GLN C 1 83 ? 27.056 85.971 32.280 1.00 34.72 90 GLN C C 1
ATOM 4997 O O . GLN C 1 83 ? 27.908 85.619 33.103 1.00 35.53 90 GLN C O 1
ATOM 5003 N N . GLN C 1 84 ? 27.310 86.153 30.991 1.00 34.37 91 GLN C N 1
ATOM 5004 C CA . GLN C 1 84 ? 28.612 85.960 30.391 1.00 35.67 91 GLN C CA 1
ATOM 5005 C C . GLN C 1 84 ? 29.656 86.952 30.875 1.00 35.24 91 GLN C C 1
ATOM 5006 O O . GLN C 1 84 ? 30.807 86.576 31.097 1.00 36.65 91 GLN C O 1
ATOM 5012 N N . ALA C 1 85 ? 29.293 88.231 30.961 1.00 34.28 92 ALA C N 1
ATOM 5013 C CA . ALA C 1 85 ? 30.144 89.223 31.580 1.00 33.95 92 ALA C CA 1
ATOM 5014 C C . ALA C 1 85 ? 30.578 88.766 32.995 1.00 34.51 92 ALA C C 1
ATOM 5015 O O . ALA C 1 85 ? 31.729 89.000 33.420 1.00 34.76 92 ALA C O 1
ATOM 5017 N N . ALA C 1 86 ? 29.634 88.177 33.731 1.00 34.23 93 ALA C N 1
ATOM 5018 C CA . ALA C 1 86 ? 29.876 87.738 35.118 1.00 34.14 93 ALA C CA 1
ATOM 5019 C C . ALA C 1 86 ? 30.761 86.515 35.121 1.00 34.30 93 ALA C C 1
ATOM 5020 O O . ALA C 1 86 ? 31.612 86.406 35.976 1.00 34.80 93 ALA C O 1
ATOM 5022 N N . THR C 1 87 ? 30.599 85.624 34.139 1.00 34.35 94 THR C N 1
ATOM 5023 C CA . THR C 1 87 ? 31.515 84.495 33.999 1.00 34.90 94 THR C CA 1
ATOM 5024 C C . THR C 1 87 ? 32.950 84.973 33.678 1.00 35.86 94 THR C C 1
ATOM 5025 O O . THR C 1 87 ? 33.920 84.470 34.220 1.00 35.27 94 THR C O 1
ATOM 5029 N N . ASN C 1 88 ? 33.088 85.974 32.820 1.00 36.52 95 ASN C N 1
ATOM 5030 C CA . ASN C 1 88 ? 34.405 86.444 32.444 1.00 36.49 95 ASN C CA 1
ATOM 5031 C C . ASN C 1 88 ? 35.132 87.169 33.546 1.00 36.93 95 ASN C C 1
ATOM 5032 O O . ASN C 1 88 ? 36.338 86.966 33.733 1.00 37.41 95 ASN C O 1
ATOM 5037 N N . ILE C 1 89 ? 34.447 88.049 34.268 1.00 36.23 96 ILE C N 1
ATOM 5038 C CA . ILE C 1 89 ? 35.125 88.639 35.441 1.00 35.65 96 ILE C CA 1
ATOM 5039 C C . ILE C 1 89 ? 35.429 87.618 36.548 1.00 35.88 96 ILE C C 1
ATOM 5040 O O . ILE C 1 89 ? 36.460 87.702 37.225 1.00 36.35 96 ILE C O 1
ATOM 5045 N N . TRP C 1 90 ? 34.558 86.628 36.719 1.00 35.77 97 TRP C N 1
ATOM 5046 C CA . TRP C 1 90 ? 34.882 85.532 37.643 1.00 35.42 97 TRP C CA 1
ATOM 5047 C C . TRP C 1 90 ? 36.212 84.841 37.207 1.00 35.48 97 TRP C C 1
ATOM 5048 O O . TRP C 1 90 ? 37.087 84.574 38.038 1.00 34.74 97 TRP C O 1
ATOM 5059 N N . GLY C 1 91 ? 36.377 84.579 35.915 1.00 34.89 98 GLY C N 1
ATOM 5060 C CA . GLY C 1 91 ? 37.638 84.013 35.428 1.00 35.95 98 GLY C CA 1
ATOM 5061 C C . GLY C 1 91 ? 38.812 84.932 35.681 1.00 36.07 98 GLY C C 1
ATOM 5062 O O . GLY C 1 91 ? 39.900 84.492 36.105 1.00 37.49 98 GLY C O 1
ATOM 5063 N N . PHE C 1 92 ? 38.599 86.219 35.433 1.00 36.01 99 PHE C N 1
ATOM 5064 C CA . PHE C 1 92 ? 39.629 87.242 35.670 1.00 36.08 99 PHE C CA 1
ATOM 5065 C C . PHE C 1 92 ? 40.023 87.253 37.145 1.00 35.69 99 PHE C C 1
ATOM 5066 O O . PHE C 1 92 ? 41.192 87.180 37.467 1.00 35.80 99 PHE C O 1
ATOM 5074 N N . LYS C 1 93 ? 39.036 87.302 38.039 1.00 35.39 100 LYS C N 1
ATOM 5075 C CA . LYS C 1 93 ? 39.293 87.129 39.497 1.00 35.47 100 LYS C CA 1
ATOM 5076 C C . LYS C 1 93 ? 40.125 85.895 39.891 1.00 34.81 100 LYS C C 1
ATOM 5077 O O . LYS C 1 93 ? 41.100 86.012 40.656 1.00 33.99 100 LYS C O 1
ATOM 5083 N N . ARG C 1 94 ? 39.749 84.721 39.372 1.00 33.79 101 ARG C N 1
ATOM 5084 C CA . ARG C 1 94 ? 40.499 83.482 39.617 1.00 33.59 101 ARG C CA 1
ATOM 5085 C C . ARG C 1 94 ? 41.929 83.486 39.138 1.00 34.35 101 ARG C C 1
ATOM 5086 O O . ARG C 1 94 ? 42.837 82.945 39.792 1.00 35.31 101 ARG C O 1
ATOM 5094 N N . LYS C 1 95 ? 42.125 84.042 37.951 1.00 35.06 102 LYS C N 1
ATOM 5095 C CA . LYS C 1 95 ? 43.424 84.152 37.364 1.00 35.35 102 LYS C CA 1
ATOM 5096 C C . LYS C 1 95 ? 44.279 85.001 38.302 1.00 35.86 102 LYS C C 1
ATOM 5097 O O . LYS C 1 95 ? 45.405 84.655 38.611 1.00 35.95 102 LYS C O 1
ATOM 5103 N N . ILE C 1 96 ? 43.742 86.113 38.771 1.00 36.20 103 ILE C N 1
ATOM 5104 C CA . ILE C 1 96 ? 44.493 86.953 39.702 1.00 36.69 103 ILE C CA 1
ATOM 5105 C C . ILE C 1 96 ? 44.808 86.188 40.995 1.00 37.12 103 ILE C C 1
ATOM 5106 O O . ILE C 1 96 ? 45.940 86.285 41.540 1.00 35.61 103 ILE C O 1
ATOM 5111 N N . LEU C 1 97 ? 43.812 85.410 41.469 1.00 35.76 104 LEU C N 1
ATOM 5112 C CA . LEU C 1 97 ? 44.010 84.589 42.662 1.00 34.83 104 LEU C CA 1
ATOM 5113 C C . LEU C 1 97 ? 45.200 83.680 42.493 1.00 34.36 104 LEU C C 1
ATOM 5114 O O . LEU C 1 97 ? 45.967 83.517 43.429 1.00 33.54 104 LEU C O 1
ATOM 5119 N N . GLY C 1 98 ? 45.315 83.077 41.310 1.00 34.33 105 GLY C N 1
ATOM 5120 C CA . GLY C 1 98 ? 46.397 82.134 40.987 1.00 34.72 105 GLY C CA 1
ATOM 5121 C C . GLY C 1 98 ? 47.791 82.769 40.985 1.00 36.53 105 GLY C C 1
ATOM 5122 O O . GLY C 1 98 ? 48.786 82.117 41.391 1.00 36.49 105 GLY C O 1
ATOM 5123 N N . LEU C 1 99 ? 47.878 84.014 40.501 1.00 36.11 106 LEU C N 1
ATOM 5124 C CA . LEU C 1 99 ? 49.140 84.737 40.452 1.00 37.35 106 LEU C CA 1
ATOM 5125 C C . LEU C 1 99 ? 49.583 85.031 41.866 1.00 37.90 106 LEU C C 1
ATOM 5126 O O . LEU C 1 99 ? 50.722 84.784 42.257 1.00 37.36 106 LEU C O 1
ATOM 5131 N N . ILE C 1 100 ? 48.644 85.528 42.653 1.00 39.09 107 ILE C N 1
ATOM 5132 C CA . ILE C 1 100 ? 48.936 85.803 44.051 1.00 39.07 107 ILE C CA 1
ATOM 5133 C C . ILE C 1 100 ? 49.368 84.575 44.834 1.00 40.18 107 ILE C C 1
ATOM 5134 O O . ILE C 1 100 ? 50.401 84.621 45.516 1.00 41.62 107 ILE C O 1
ATOM 5139 N N . LEU C 1 101 ? 48.570 83.507 44.778 1.00 39.39 108 LEU C N 1
ATOM 5140 C CA . LEU C 1 101 ? 48.875 82.296 45.556 1.00 39.63 108 LEU C CA 1
ATOM 5141 C C . LEU C 1 101 ? 50.156 81.580 45.166 1.00 40.48 108 LEU C C 1
ATOM 5142 O O . LEU C 1 101 ? 50.745 80.891 46.000 1.00 40.89 108 LEU C O 1
ATOM 5147 N N . THR C 1 102 ? 50.590 81.740 43.915 1.00 41.60 109 THR C N 1
ATOM 5148 C CA . THR C 1 102 ? 51.885 81.208 43.472 1.00 42.66 109 THR C CA 1
ATOM 5149 C C . THR C 1 102 ? 53.024 82.270 43.613 1.00 44.29 109 THR C C 1
ATOM 5150 O O . THR C 1 102 ? 54.122 82.113 43.045 1.00 45.16 109 THR C O 1
ATOM 5154 N N . CYS C 1 103 ? 52.738 83.356 44.330 1.00 45.03 110 CYS C N 1
ATOM 5155 C CA . CYS C 1 103 ? 53.713 84.434 44.540 1.00 45.95 110 CYS C CA 1
ATOM 5156 C C . CYS C 1 103 ? 54.324 84.972 43.244 1.00 45.16 110 CYS C C 1
ATOM 5157 O O . CYS C 1 103 ? 55.497 85.261 43.190 1.00 44.77 110 CYS C O 1
ATOM 5160 N N . LYS C 1 104 ? 53.517 85.134 42.208 1.00 44.63 111 LYS C N 1
ATOM 5161 C CA . LYS C 1 104 ? 53.997 85.709 40.962 1.00 44.07 111 LYS C CA 1
ATOM 5162 C C . LYS C 1 104 ? 54.009 87.250 40.974 1.00 44.16 111 LYS C C 1
ATOM 5163 O O . LYS C 1 104 ? 54.454 87.872 40.001 1.00 43.26 111 LYS C O 1
ATOM 5169 N N . LEU C 1 105 ? 53.473 87.849 42.042 1.00 43.62 112 LEU C N 1
ATOM 5170 C CA . LEU C 1 105 ? 53.226 89.289 42.075 1.00 43.84 112 LEU C CA 1
ATOM 5171 C C . LEU C 1 105 ? 53.693 89.990 43.351 1.00 44.12 112 LEU C C 1
ATOM 5172 O O . LEU C 1 105 ? 52.942 90.747 43.961 1.00 44.48 112 LEU C O 1
ATOM 5177 N N . PRO C 1 106 ? 54.940 89.780 43.737 1.00 43.87 113 PRO C N 1
ATOM 5178 C CA . PRO C 1 106 ? 55.353 90.353 45.009 1.00 43.74 113 PRO C CA 1
ATOM 5179 C C . PRO C 1 106 ? 55.282 91.879 44.975 1.00 43.50 113 PRO C C 1
ATOM 5180 O O . PRO C 1 106 ? 55.577 92.524 43.955 1.00 43.40 113 PRO C O 1
ATOM 5184 N N . GLY C 1 107 ? 54.862 92.460 46.085 1.00 42.70 114 GLY C N 1
ATOM 5185 C CA . GLY C 1 107 ? 54.568 93.873 46.107 1.00 41.66 114 GLY C CA 1
ATOM 5186 C C . GLY C 1 107 ? 53.086 94.197 45.975 1.00 41.58 114 GLY C C 1
ATOM 5187 O O . GLY C 1 107 ? 52.687 95.299 46.280 1.00 41.45 114 GLY C O 1
ATOM 5188 N N . GLN C 1 108 ? 52.265 93.253 45.514 1.00 41.20 115 GLN C N 1
ATOM 5189 C CA . GLN C 1 108 ? 50.831 93.549 45.289 1.00 40.90 115 GLN C CA 1
ATOM 5190 C C . GLN C 1 108 ? 50.046 93.684 46.597 1.00 40.53 115 GLN C C 1
ATOM 5191 O O . GLN C 1 108 ? 50.468 93.175 47.626 1.00 41.48 115 GLN C O 1
ATOM 5197 N N . ASN C 1 109 ? 48.907 94.352 46.566 1.00 39.36 116 ASN C N 1
ATOM 5198 C CA . ASN C 1 109 ? 48.195 94.596 47.782 1.00 39.38 116 ASN C CA 1
ATOM 5199 C C . ASN C 1 109 ? 46.751 94.130 47.788 1.00 39.08 116 ASN C C 1
ATOM 5200 O O . ASN C 1 109 ? 45.950 94.633 48.599 1.00 39.25 116 ASN C O 1
ATOM 5205 N N . ASN C 1 110 ? 46.396 93.205 46.902 1.00 37.77 117 ASN C N 1
ATOM 5206 C CA . ASN C 1 110 ? 45.102 92.563 47.019 1.00 37.90 117 ASN C CA 1
ATOM 5207 C C . ASN C 1 110 ? 45.180 91.318 47.907 1.00 37.26 117 ASN C C 1
ATOM 5208 O O . ASN C 1 110 ? 45.854 90.369 47.561 1.00 37.42 117 ASN C O 1
ATOM 5213 N N . PHE C 1 111 ? 44.493 91.332 49.040 1.00 35.88 118 PHE C N 1
ATOM 5214 C CA . PHE C 1 111 ? 44.318 90.128 49.856 1.00 35.40 118 PHE C CA 1
ATOM 5215 C C . PHE C 1 111 ? 43.764 88.973 48.995 1.00 33.84 118 PHE C C 1
ATOM 5216 O O . PHE C 1 111 ? 42.783 89.151 48.333 1.00 33.44 118 PHE C O 1
ATOM 5224 N N . PRO C 1 112 ? 44.422 87.801 48.999 1.00 33.67 119 PRO C N 1
ATOM 5225 C CA . PRO C 1 112 ? 43.805 86.628 48.345 1.00 32.58 119 PRO C CA 1
ATOM 5226 C C . PRO C 1 112 ? 42.348 86.371 48.781 1.00 33.11 119 PRO C C 1
ATOM 5227 O O . PRO C 1 112 ? 41.509 85.955 47.918 1.00 31.49 119 PRO C O 1
ATOM 5231 N N . LEU C 1 113 ? 42.044 86.624 50.069 1.00 32.69 120 LEU C N 1
ATOM 5232 C CA . LEU C 1 113 ? 40.707 86.400 50.622 1.00 33.45 120 LEU C CA 1
ATOM 5233 C C . LEU C 1 113 ? 39.664 87.332 49.995 1.00 33.78 120 LEU C C 1
ATOM 5234 O O . LEU C 1 113 ? 38.501 86.971 49.669 1.00 34.17 120 LEU C O 1
ATOM 5239 N N . LEU C 1 114 ? 40.111 88.546 49.796 1.00 33.87 121 LEU C N 1
ATOM 5240 C CA . LEU C 1 114 ? 39.325 89.522 49.114 1.00 33.73 121 LEU C CA 1
ATOM 5241 C C . LEU C 1 114 ? 39.132 89.102 47.660 1.00 34.10 121 LEU C C 1
ATOM 5242 O O . LEU C 1 114 ? 38.006 89.138 47.156 1.00 33.72 121 LEU C O 1
ATOM 5247 N N . VAL C 1 115 ? 40.201 88.688 46.956 1.00 33.89 122 VAL C N 1
ATOM 5248 C CA . VAL C 1 115 ? 39.991 88.202 45.562 1.00 32.93 122 VAL C CA 1
ATOM 5249 C C . VAL C 1 115 ? 39.011 87.008 45.502 1.00 33.71 122 VAL C C 1
ATOM 5250 O O . VAL C 1 115 ? 38.087 86.980 44.667 1.00 33.79 122 VAL C O 1
ATOM 5254 N N . ASP C 1 116 ? 39.191 86.044 46.409 1.00 33.51 123 ASP C N 1
ATOM 5255 C CA . ASP C 1 116 ? 38.298 84.915 46.505 1.00 33.36 123 ASP C CA 1
ATOM 5256 C C . ASP C 1 116 ? 36.833 85.348 46.747 1.00 33.19 123 ASP C C 1
ATOM 5257 O O . ASP C 1 116 ? 35.943 84.825 46.142 1.00 33.43 123 ASP C O 1
ATOM 5262 N N . HIS C 1 117 ? 36.646 86.244 47.700 1.00 33.14 124 HIS C N 1
ATOM 5263 C CA . HIS C 1 117 ? 35.393 86.851 48.093 1.00 33.74 124 HIS C CA 1
ATOM 5264 C C . HIS C 1 117 ? 34.687 87.514 46.962 1.00 33.75 124 HIS C C 1
ATOM 5265 O O . HIS C 1 117 ? 33.485 87.311 46.806 1.00 34.43 124 HIS C O 1
ATOM 5272 N N . THR C 1 118 ? 35.394 88.333 46.186 1.00 33.40 125 THR C N 1
ATOM 5273 C CA . THR C 1 118 ? 34.769 88.980 45.012 1.00 33.47 125 THR C CA 1
ATOM 5274 C C . THR C 1 118 ? 34.386 87.964 43.916 1.00 32.99 125 THR C C 1
ATOM 5275 O O . THR C 1 118 ? 33.318 88.080 43.252 1.00 32.11 125 THR C O 1
ATOM 5279 N N . SER C 1 119 ? 35.234 86.946 43.736 1.00 32.36 126 SER C N 1
ATOM 5280 C CA . SER C 1 119 ? 34.892 85.840 42.874 1.00 32.99 126 SER C CA 1
ATOM 5281 C C . SER C 1 119 ? 33.622 85.072 43.318 1.00 34.09 126 SER C C 1
ATOM 5282 O O . SER C 1 119 ? 32.793 84.730 42.470 1.00 33.76 126 SER C O 1
ATOM 5285 N N . ARG C 1 120 ? 33.477 84.791 44.623 1.00 34.26 127 ARG C N 1
ATOM 5286 C CA . ARG C 1 120 ? 32.228 84.236 45.168 1.00 33.65 127 ARG C CA 1
ATOM 5287 C C . ARG C 1 120 ? 31.011 85.135 44.912 1.00 34.29 127 ARG C C 1
ATOM 5288 O O . ARG C 1 120 ? 29.894 84.640 44.563 1.00 35.88 127 ARG C O 1
ATOM 5296 N N . GLU C 1 121 ? 31.169 86.452 45.068 1.00 33.01 128 GLU C N 1
ATOM 5297 C CA . GLU C 1 121 ? 30.065 87.379 44.662 1.00 32.81 128 GLU C CA 1
ATOM 5298 C C . GLU C 1 121 ? 29.664 87.334 43.149 1.00 32.66 128 GLU C C 1
ATOM 5299 O O . GLU C 1 121 ? 28.442 87.348 42.775 1.00 32.39 128 GLU C O 1
ATOM 5305 N N . ALA C 1 122 ? 30.680 87.264 42.287 1.00 32.08 129 ALA C N 1
ATOM 5306 C CA . ALA C 1 122 ? 30.471 87.051 40.850 1.00 32.18 129 ALA C CA 1
ATOM 5307 C C . ALA C 1 122 ? 29.802 85.755 40.527 1.00 32.51 129 ALA C C 1
ATOM 5308 O O . ALA C 1 122 ? 28.961 85.697 39.620 1.00 31.99 129 ALA C O 1
ATOM 5310 N N . ASP C 1 123 ? 30.215 84.694 41.207 1.00 33.77 130 ASP C N 1
ATOM 5311 C CA . ASP C 1 123 ? 29.533 83.407 41.022 1.00 34.05 130 ASP C CA 1
ATOM 5312 C C . ASP C 1 123 ? 28.066 83.430 41.466 1.00 33.83 130 ASP C C 1
ATOM 5313 O O . ASP C 1 123 ? 27.185 82.900 40.767 1.00 33.77 130 ASP C O 1
ATOM 5318 N N . TYR C 1 124 ? 27.796 84.053 42.612 1.00 33.41 131 TYR C N 1
ATOM 5319 C CA . TYR C 1 124 ? 26.399 84.319 43.008 1.00 33.98 131 TYR C CA 1
ATOM 5320 C C . TYR C 1 124 ? 25.554 85.079 41.938 1.00 34.11 131 TYR C C 1
ATOM 5321 O O . TYR C 1 124 ? 24.451 84.686 41.612 1.00 34.06 131 TYR C O 1
ATOM 5330 N N . PHE C 1 125 ? 26.092 86.166 41.407 1.00 34.60 132 PHE C N 1
ATOM 5331 C CA . PHE C 1 125 ? 25.430 86.975 40.383 1.00 34.40 132 PHE C CA 1
ATOM 5332 C C . PHE C 1 125 ? 25.139 86.096 39.201 1.00 35.22 132 PHE C C 1
ATOM 5333 O O . PHE C 1 125 ? 24.001 85.978 38.784 1.00 35.00 132 PHE C O 1
ATOM 5341 N N . ARG C 1 126 ? 26.174 85.479 38.643 1.00 35.40 133 ARG C N 1
ATOM 5342 C CA . ARG C 1 126 ? 25.955 84.611 37.508 1.00 36.87 133 ARG C CA 1
ATOM 5343 C C . ARG C 1 126 ? 24.891 83.488 37.791 1.00 36.87 133 ARG C C 1
ATOM 5344 O O . ARG C 1 126 ? 24.013 83.229 36.960 1.00 37.05 133 ARG C O 1
ATOM 5352 N N . LYS C 1 127 ? 24.949 82.826 38.953 1.00 36.14 134 LYS C N 1
ATOM 5353 C CA . LYS C 1 127 ? 23.978 81.786 39.250 1.00 36.14 134 LYS C CA 1
ATOM 5354 C C . LYS C 1 127 ? 22.521 82.275 39.387 1.00 35.80 134 LYS C C 1
ATOM 5355 O O . LYS C 1 127 ? 21.579 81.570 39.103 1.00 34.75 134 LYS C O 1
ATOM 5361 N N . ARG C 1 128 ? 22.360 83.493 39.866 1.00 35.23 135 ARG C N 1
ATOM 5362 C CA . ARG C 1 128 ? 21.083 84.078 39.983 1.00 35.08 135 ARG C CA 1
ATOM 5363 C C . ARG C 1 128 ? 20.550 84.390 38.594 1.00 35.99 135 ARG C C 1
ATOM 5364 O O . ARG C 1 128 ? 19.343 84.280 38.367 1.00 36.87 135 ARG C O 1
ATOM 5372 N N . LEU C 1 129 ? 21.410 84.739 37.637 1.00 35.84 136 LEU C N 1
ATOM 5373 C CA . LEU C 1 129 ? 20.887 84.986 36.263 1.00 36.20 136 LEU C CA 1
ATOM 5374 C C . LEU C 1 129 ? 20.377 83.728 35.547 1.00 36.40 136 LEU C C 1
ATOM 5375 O O . LEU C 1 129 ? 19.329 83.733 34.909 1.00 36.48 136 LEU C O 1
ATOM 5380 N N . ILE C 1 130 ? 21.129 82.659 35.657 1.00 36.57 137 ILE C N 1
ATOM 5381 C CA . ILE C 1 130 ? 20.667 81.328 35.273 1.00 37.77 137 ILE C CA 1
ATOM 5382 C C . ILE C 1 130 ? 19.329 80.917 35.913 1.00 38.04 137 ILE C C 1
ATOM 5383 O O . ILE C 1 130 ? 18.413 80.534 35.205 1.00 38.13 137 ILE C O 1
ATOM 5388 N N . GLN C 1 131 ? 19.194 81.007 37.240 1.00 38.85 138 GLN C N 1
ATOM 5389 C CA . GLN C 1 131 ? 17.908 80.697 37.888 1.00 39.07 138 GLN C CA 1
ATOM 5390 C C . GLN C 1 131 ? 16.803 81.484 37.220 1.00 39.05 138 GLN C C 1
ATOM 5391 O O . GLN C 1 131 ? 15.777 80.926 36.816 1.00 39.38 138 GLN C O 1
ATOM 5397 N N . LEU C 1 132 ? 17.025 82.792 37.113 1.00 38.30 139 LEU C N 1
ATOM 5398 C CA . LEU C 1 132 ? 16.086 83.681 36.455 1.00 38.67 139 LEU C CA 1
ATOM 5399 C C . LEU C 1 132 ? 15.680 83.189 35.070 1.00 38.98 139 LEU C C 1
ATOM 5400 O O . LEU C 1 132 ? 14.481 83.026 34.791 1.00 38.62 139 LEU C O 1
ATOM 5405 N N . ASN C 1 133 ? 16.669 82.972 34.208 1.00 39.12 140 ASN C N 1
ATOM 5406 C CA . ASN C 1 133 ? 16.376 82.546 32.849 1.00 40.26 140 ASN C CA 1
ATOM 5407 C C . ASN C 1 133 ? 15.771 81.134 32.729 1.00 41.92 140 ASN C C 1
ATOM 5408 O O . ASN C 1 133 ? 15.056 80.848 31.772 1.00 41.02 140 ASN C O 1
ATOM 5413 N N . GLU C 1 134 ? 16.015 80.270 33.717 1.00 44.10 141 GLU C N 1
ATOM 5414 C CA . GLU C 1 134 ? 15.491 78.892 33.669 1.00 45.60 141 GLU C CA 1
ATOM 5415 C C . GLU C 1 134 ? 14.149 78.656 34.391 1.00 46.87 141 GLU C C 1
ATOM 5416 O O . GLU C 1 134 ? 13.583 77.569 34.299 1.00 47.28 141 GLU C O 1
ATOM 5422 N N . GLY C 1 135 ? 13.642 79.669 35.097 1.00 47.67 142 GLY C N 1
ATOM 5423 C CA . GLY C 1 135 ? 12.474 79.506 35.945 1.00 47.78 142 GLY C CA 1
ATOM 5424 C C . GLY C 1 135 ? 12.772 78.719 37.211 1.00 48.42 142 GLY C C 1
ATOM 5425 O O . GLY C 1 135 ? 11.853 78.155 37.820 1.00 48.76 142 GLY C O 1
ATOM 5426 N N . LYS C 1 136 ? 14.043 78.694 37.627 1.00 48.01 143 LYS C N 1
ATOM 5427 C CA . LYS C 1 136 ? 14.465 77.869 38.764 1.00 47.51 143 LYS C CA 1
ATOM 5428 C C . LYS C 1 136 ? 15.012 78.665 39.995 1.00 47.42 143 LYS C C 1
ATOM 5429 O O . LYS C 1 136 ? 16.113 78.382 40.534 1.00 47.04 143 LYS C O 1
ATOM 5431 N N . LEU C 1 137 ? 14.229 79.653 40.445 1.00 46.28 144 LEU C N 1
ATOM 5432 C CA . LEU C 1 137 ? 14.444 80.244 41.750 1.00 45.38 144 LEU C CA 1
ATOM 5433 C C . LEU C 1 137 ? 14.038 79.252 42.879 1.00 45.98 144 LEU C C 1
ATOM 5434 O O . LEU C 1 137 ? 13.059 78.482 42.752 1.00 44.89 144 LEU C O 1
ATOM 5439 N N . ASP C 1 138 ? 14.807 79.274 43.979 1.00 46.47 145 ASP C N 1
ATOM 5440 C CA . ASP C 1 138 ? 14.559 78.420 45.152 1.00 46.20 145 ASP C CA 1
ATOM 5441 C C . ASP C 1 138 ? 13.193 78.653 45.769 1.00 45.61 145 ASP C C 1
ATOM 5442 O O . ASP C 1 138 ? 12.696 79.775 45.748 1.00 45.64 145 ASP C O 1
ATOM 5447 N N . ALA C 1 139 ? 12.588 77.597 46.310 1.00 44.21 146 ALA C N 1
ATOM 5448 C CA . ALA C 1 139 ? 11.421 77.751 47.155 1.00 42.97 146 ALA C CA 1
ATOM 5449 C C . ALA C 1 139 ? 11.920 78.313 48.464 1.00 42.09 146 ALA C C 1
ATOM 5450 O O . ALA C 1 139 ? 13.066 78.064 48.858 1.00 41.52 146 ALA C O 1
ATOM 5452 N N . LEU C 1 140 ? 11.034 79.009 49.162 1.00 40.76 147 LEU C N 1
ATOM 5453 C CA . LEU C 1 140 ? 11.380 79.807 50.333 1.00 40.76 147 LEU C CA 1
ATOM 5454 C C . LEU C 1 140 ? 12.383 79.212 51.353 1.00 40.30 147 LEU C C 1
ATOM 5455 O O . LEU C 1 140 ? 13.350 79.905 51.722 1.00 40.10 147 LEU C O 1
ATOM 5460 N N . PRO C 1 141 ? 12.114 77.971 51.842 1.00 39.64 148 PRO C N 1
ATOM 5461 C CA . PRO C 1 141 ? 12.914 77.386 52.927 1.00 39.27 148 PRO C CA 1
ATOM 5462 C C . PRO C 1 141 ? 14.327 77.078 52.476 1.00 39.25 148 PRO C C 1
ATOM 5463 O O . PRO C 1 141 ? 15.236 77.051 53.320 1.00 39.55 148 PRO C O 1
ATOM 5467 N N . ASP C 1 142 ? 14.503 76.825 51.172 1.00 39.01 149 ASP C N 1
ATOM 5468 C CA . ASP C 1 142 ? 15.839 76.639 50.575 1.00 39.42 149 ASP C CA 1
ATOM 5469 C C . ASP C 1 142 ? 16.562 77.969 50.412 1.00 38.29 149 ASP C C 1
ATOM 5470 O O . ASP C 1 142 ? 17.768 78.076 50.717 1.00 37.99 149 ASP C O 1
ATOM 5475 N N . ALA C 1 143 ? 15.837 78.957 49.901 1.00 35.48 150 ALA C N 1
ATOM 5476 C CA . ALA C 1 143 ? 16.366 80.290 49.729 1.00 34.91 150 ALA C CA 1
ATOM 5477 C C . ALA C 1 143 ? 16.834 80.848 51.081 1.00 35.82 150 ALA C C 1
ATOM 5478 O O . ALA C 1 143 ? 17.939 81.363 51.217 1.00 35.24 150 ALA C O 1
ATOM 5480 N N . ILE C 1 144 ? 16.010 80.710 52.109 1.00 35.47 151 ILE C N 1
ATOM 5481 C CA . ILE C 1 144 ? 16.371 81.274 53.393 1.00 34.18 151 ILE C CA 1
ATOM 5482 C C . ILE C 1 144 ? 17.755 80.801 53.825 1.00 35.17 151 ILE C C 1
ATOM 5483 O O . ILE C 1 144 ? 18.619 81.593 54.256 1.00 34.31 151 ILE C O 1
ATOM 5488 N N . ILE C 1 145 ? 17.971 79.501 53.711 1.00 34.61 152 ILE C N 1
ATOM 5489 C CA . ILE C 1 145 ? 19.196 78.881 54.188 1.00 34.41 152 ILE C CA 1
ATOM 5490 C C . ILE C 1 145 ? 20.387 79.189 53.286 1.00 34.54 152 ILE C C 1
ATOM 5491 O O . ILE C 1 145 ? 21.442 79.626 53.759 1.00 35.14 152 ILE C O 1
ATOM 5496 N N . LYS C 1 146 ? 20.209 78.973 51.989 1.00 33.53 153 LYS C N 1
ATOM 5497 C CA . LYS C 1 146 ? 21.184 79.352 50.985 1.00 33.08 153 LYS C CA 1
ATOM 5498 C C . LYS C 1 146 ? 21.606 80.834 50.968 1.00 33.00 153 LYS C C 1
ATOM 5499 O O . LYS C 1 146 ? 22.810 81.144 50.831 1.00 33.01 153 LYS C O 1
ATOM 5505 N N . GLU C 1 147 ? 20.655 81.754 51.050 1.00 32.37 154 GLU C N 1
ATOM 5506 C CA . GLU C 1 147 ? 21.020 83.169 51.054 1.00 33.76 154 GLU C CA 1
ATOM 5507 C C . GLU C 1 147 ? 21.852 83.534 52.299 1.00 34.03 154 GLU C C 1
ATOM 5508 O O . GLU C 1 147 ? 22.832 84.293 52.205 1.00 32.68 154 GLU C O 1
ATOM 5514 N N . ASN C 1 148 ? 21.414 83.009 53.450 1.00 34.09 155 ASN C N 1
ATOM 5515 C CA . ASN C 1 148 ? 22.027 83.267 54.702 1.00 33.82 155 ASN C CA 1
ATOM 5516 C C . ASN C 1 148 ? 23.383 82.592 54.782 1.00 35.15 155 ASN C C 1
ATOM 5517 O O . ASN C 1 148 ? 24.336 83.237 55.129 1.00 36.47 155 ASN C O 1
ATOM 5522 N N . VAL C 1 149 ? 23.486 81.312 54.440 1.00 34.98 156 VAL C N 1
ATOM 5523 C CA . VAL C 1 149 ? 24.783 80.682 54.419 1.00 35.41 156 VAL C CA 1
ATOM 5524 C C . VAL C 1 149 ? 25.754 81.551 53.565 1.00 35.30 156 VAL C C 1
ATOM 5525 O O . VAL C 1 149 ? 26.834 81.918 54.024 1.00 35.00 156 VAL C O 1
ATOM 5529 N N . PHE C 1 150 ? 25.363 81.899 52.338 1.00 34.03 157 PHE C N 1
ATOM 5530 C CA . PHE C 1 150 ? 26.167 82.805 51.494 1.00 32.33 157 PHE C CA 1
ATOM 5531 C C . PHE C 1 150 ? 26.466 84.169 52.177 1.00 32.50 157 PHE C C 1
ATOM 5532 O O . PHE C 1 150 ? 27.658 84.578 52.374 1.00 30.74 157 PHE C O 1
ATOM 5540 N N . PHE C 1 151 ? 25.408 84.884 52.546 1.00 30.67 158 PHE C N 1
ATOM 5541 C CA . PHE C 1 151 ? 25.622 86.256 52.941 1.00 31.25 158 PHE C CA 1
ATOM 5542 C C . PHE C 1 151 ? 26.299 86.423 54.283 1.00 31.34 158 PHE C C 1
ATOM 5543 O O . PHE C 1 151 ? 27.035 87.384 54.470 1.00 28.94 158 PHE C O 1
ATOM 5551 N N . LEU C 1 152 ? 25.986 85.532 55.230 1.00 31.44 159 LEU C N 1
ATOM 5552 C CA . LEU C 1 152 ? 26.663 85.546 56.523 1.00 33.22 159 LEU C CA 1
ATOM 5553 C C . LEU C 1 152 ? 28.183 85.402 56.386 1.00 32.39 159 LEU C C 1
ATOM 5554 O O . LEU C 1 152 ? 28.925 86.030 57.120 1.00 34.36 159 LEU C O 1
ATOM 5559 N N . ARG C 1 153 ? 28.620 84.609 55.421 1.00 32.42 160 ARG C N 1
ATOM 5560 C CA . ARG C 1 153 ? 30.040 84.527 55.036 1.00 32.04 160 ARG C CA 1
ATOM 5561 C C . ARG C 1 153 ? 30.632 85.830 54.444 1.00 31.47 160 ARG C C 1
ATOM 5562 O O . ARG C 1 153 ? 31.784 86.214 54.739 1.00 30.10 160 ARG C O 1
ATOM 5570 N N . ILE C 1 154 ? 29.872 86.461 53.562 1.00 31.45 161 ILE C N 1
ATOM 5571 C CA . ILE C 1 154 ? 30.190 87.786 53.022 1.00 31.87 161 ILE C CA 1
ATOM 5572 C C . ILE C 1 154 ? 30.414 88.768 54.157 1.00 31.48 161 ILE C C 1
ATOM 5573 O O . ILE C 1 154 ? 31.510 89.361 54.256 1.00 33.49 161 ILE C O 1
ATOM 5578 N N . MET C 1 155 ? 29.451 88.881 55.062 1.00 29.31 162 MET C N 1
ATOM 5579 C CA . MET C 1 155 ? 29.605 89.663 56.303 1.00 29.34 162 MET C CA 1
ATOM 5580 C C . MET C 1 155 ? 30.862 89.310 57.162 1.00 29.05 162 MET C C 1
ATOM 5581 O O . MET C 1 155 ? 31.504 90.211 57.683 1.00 29.89 162 MET C O 1
ATOM 5586 N N . ALA C 1 156 ? 31.177 88.037 57.367 1.00 28.67 163 ALA C N 1
ATOM 5587 C CA . ALA C 1 156 ? 32.357 87.726 58.223 1.00 29.84 163 ALA C CA 1
ATOM 5588 C C . ALA C 1 156 ? 33.598 88.279 57.587 1.00 28.92 163 ALA C C 1
ATOM 5589 O O . ALA C 1 156 ? 34.398 88.840 58.281 1.00 28.87 163 ALA C O 1
ATOM 5591 N N . ASP C 1 157 ? 33.735 88.103 56.262 1.00 28.52 164 ASP C N 1
ATOM 5592 C CA . ASP C 1 157 ? 34.884 88.572 55.506 1.00 28.09 164 ASP C CA 1
ATOM 5593 C C . ASP C 1 157 ? 35.018 90.109 55.584 1.00 29.10 164 ASP C C 1
ATOM 5594 O O . ASP C 1 157 ? 36.173 90.661 55.818 1.00 27.94 164 ASP C O 1
ATOM 5599 N N . HIS C 1 158 ? 33.907 90.801 55.346 1.00 26.02 165 HIS C N 1
ATOM 5600 C CA . HIS C 1 158 ? 33.941 92.248 55.373 1.00 27.33 165 HIS C CA 1
ATOM 5601 C C . HIS C 1 158 ? 34.420 92.760 56.672 1.00 28.36 165 HIS C C 1
ATOM 5602 O O . HIS C 1 158 ? 35.128 93.765 56.683 1.00 30.25 165 HIS C O 1
ATOM 5609 N N . ALA C 1 159 ? 33.964 92.158 57.771 1.00 28.57 166 ALA C N 1
ATOM 5610 C CA . ALA C 1 159 ? 34.408 92.612 59.062 1.00 29.29 166 ALA C CA 1
ATOM 5611 C C . ALA C 1 159 ? 35.912 92.433 59.216 1.00 30.23 166 ALA C C 1
ATOM 5612 O O . ALA C 1 159 ? 36.557 93.252 59.875 1.00 30.55 166 ALA C O 1
ATOM 5614 N N . LYS C 1 160 ? 36.452 91.355 58.640 1.00 30.92 167 LYS C N 1
ATOM 5615 C CA . LYS C 1 160 ? 37.910 91.131 58.624 1.00 31.15 167 LYS C CA 1
ATOM 5616 C C . LYS C 1 160 ? 38.639 92.096 57.692 1.00 32.00 167 LYS C C 1
ATOM 5617 O O . LYS C 1 160 ? 39.658 92.607 58.076 1.00 34.46 167 LYS C O 1
ATOM 5623 N N . PHE C 1 161 ? 38.150 92.357 56.481 1.00 32.86 168 PHE C N 1
ATOM 5624 C CA . PHE C 1 161 ? 38.750 93.377 55.600 1.00 32.88 168 PHE C CA 1
ATOM 5625 C C . PHE C 1 161 ? 38.788 94.765 56.330 1.00 33.50 168 PHE C C 1
ATOM 5626 O O . PHE C 1 161 ? 39.807 95.497 56.338 1.00 33.96 168 PHE C O 1
ATOM 5634 N N . ILE C 1 162 ? 37.678 95.144 56.950 1.00 32.35 169 ILE C N 1
ATOM 5635 C CA . ILE C 1 162 ? 37.660 96.416 57.682 1.00 31.57 169 ILE C CA 1
ATOM 5636 C C . ILE C 1 162 ? 38.729 96.448 58.733 1.00 31.15 169 ILE C C 1
ATOM 5637 O O . ILE C 1 162 ? 39.492 97.365 58.783 1.00 31.47 169 ILE C O 1
ATOM 5642 N N . GLY C 1 163 ? 38.782 95.441 59.570 1.00 31.40 170 GLY C N 1
ATOM 5643 C CA . GLY C 1 163 ? 39.742 95.393 60.649 1.00 33.80 170 GLY C CA 1
ATOM 5644 C C . GLY C 1 163 ? 41.191 95.414 60.230 1.00 34.08 170 GLY C C 1
ATOM 5645 O O . GLY C 1 163 ? 42.020 95.906 60.982 1.00 36.45 170 GLY C O 1
ATOM 5646 N N . HIS C 1 164 ? 41.484 94.892 59.041 1.00 34.15 171 HIS C N 1
ATOM 5647 C CA . HIS C 1 164 ? 42.835 94.818 58.473 1.00 33.26 171 HIS C CA 1
ATOM 5648 C C . HIS C 1 164 ? 43.236 96.112 57.794 1.00 34.56 171 HIS C C 1
ATOM 5649 O O . HIS C 1 164 ? 44.384 96.592 57.951 1.00 35.18 171 HIS C O 1
ATOM 5656 N N . LEU C 1 165 ? 42.308 96.655 57.009 1.00 33.89 172 LEU C N 1
ATOM 5657 C CA . LEU C 1 165 ? 42.521 97.890 56.300 1.00 34.48 172 LEU C CA 1
ATOM 5658 C C . LEU C 1 165 ? 42.502 99.131 57.225 1.00 34.29 172 LEU C C 1
ATOM 5659 O O . LEU C 1 165 ? 42.991 100.193 56.863 1.00 35.21 172 LEU C O 1
ATOM 5664 N N . LEU C 1 166 ? 41.986 99.000 58.433 1.00 33.62 173 LEU C N 1
ATOM 5665 C CA . LEU C 1 166 ? 42.079 100.082 59.406 1.00 33.26 173 LEU C CA 1
ATOM 5666 C C . LEU C 1 166 ? 43.551 100.292 59.838 1.00 34.57 173 LEU C C 1
ATOM 5667 O O . LEU C 1 166 ? 44.336 99.321 60.034 1.00 34.67 173 LEU C O 1
ATOM 5672 N N . ASP C 1 167 ? 43.945 101.542 60.009 1.00 34.19 174 ASP C N 1
ATOM 5673 C CA . ASP C 1 167 ? 45.265 101.758 60.538 1.00 32.88 174 ASP C CA 1
ATOM 5674 C C . ASP C 1 167 ? 45.312 101.049 61.856 1.00 32.99 174 ASP C C 1
ATOM 5675 O O . ASP C 1 167 ? 44.381 101.131 62.631 1.00 33.09 174 ASP C O 1
ATOM 5680 N N . PRO C 1 168 ? 46.408 100.337 62.119 1.00 33.06 175 PRO C N 1
ATOM 5681 C CA . PRO C 1 168 ? 46.620 99.641 63.381 1.00 33.20 175 PRO C CA 1
ATOM 5682 C C . PRO C 1 168 ? 46.472 100.516 64.610 1.00 34.27 175 PRO C C 1
ATOM 5683 O O . PRO C 1 168 ? 46.270 100.004 65.722 1.00 35.87 175 PRO C O 1
ATOM 5687 N N . SER C 1 169 ? 46.629 101.817 64.458 1.00 34.34 176 SER C N 1
ATOM 5688 C CA . SER C 1 169 ? 46.513 102.695 65.609 1.00 34.67 176 SER C CA 1
ATOM 5689 C C . SER C 1 169 ? 45.040 102.987 65.952 1.00 34.38 176 SER C C 1
ATOM 5690 O O . SER C 1 169 ? 44.748 103.506 67.018 1.00 34.78 176 SER C O 1
ATOM 5693 N N . GLU C 1 170 ? 44.115 102.649 65.064 1.00 34.38 177 GLU C N 1
ATOM 5694 C CA . GLU C 1 170 ? 42.698 102.852 65.346 1.00 34.49 177 GLU C CA 1
ATOM 5695 C C . GLU C 1 170 ? 42.180 101.688 66.153 1.00 35.02 177 GLU C C 1
ATOM 5696 O O . GLU C 1 170 ? 41.343 100.919 65.672 1.00 35.51 177 GLU C O 1
ATOM 5702 N N . ARG C 1 171 ? 42.654 101.584 67.382 1.00 35.31 178 ARG C N 1
ATOM 5703 C CA . ARG C 1 171 ? 42.473 100.396 68.216 1.00 37.01 178 ARG C CA 1
ATOM 5704 C C . ARG C 1 171 ? 41.055 100.052 68.624 1.00 36.69 178 ARG C C 1
ATOM 5705 O O . ARG C 1 171 ? 40.708 98.880 68.668 1.00 37.51 178 ARG C O 1
ATOM 5713 N N . LYS C 1 172 ? 40.273 101.052 69.009 1.00 36.62 179 LYS C N 1
ATOM 5714 C CA . LYS C 1 172 ? 38.869 100.839 69.408 1.00 36.13 179 LYS C CA 1
ATOM 5715 C C . LYS C 1 172 ? 38.048 100.297 68.216 1.00 34.96 179 LYS C C 1
ATOM 5716 O O . LYS C 1 172 ? 37.274 99.347 68.347 1.00 34.87 179 LYS C O 1
ATOM 5722 N N . LEU C 1 173 ? 38.259 100.895 67.051 1.00 34.07 180 LEU C N 1
ATOM 5723 C CA . LEU C 1 173 ? 37.593 100.496 65.819 1.00 32.62 180 LEU C CA 1
ATOM 5724 C C . LEU C 1 173 ? 38.106 99.133 65.295 1.00 32.74 180 LEU C C 1
ATOM 5725 O O . LEU C 1 173 ? 37.310 98.271 64.945 1.00 32.26 180 LEU C O 1
ATOM 5730 N N . VAL C 1 174 ? 39.411 98.908 65.338 1.00 32.49 181 VAL C N 1
ATOM 5731 C CA . VAL C 1 174 ? 39.935 97.588 65.088 1.00 32.43 181 VAL C CA 1
ATOM 5732 C C . VAL C 1 174 ? 39.274 96.555 65.988 1.00 34.10 181 VAL C C 1
ATOM 5733 O O . VAL C 1 174 ? 38.842 95.478 65.517 1.00 35.13 181 VAL C O 1
ATOM 5737 N N . ASP C 1 175 ? 39.207 96.832 67.280 1.00 34.45 182 ASP C N 1
ATOM 5738 C CA . ASP C 1 175 ? 38.587 95.843 68.184 1.00 36.29 182 ASP C CA 1
ATOM 5739 C C . ASP C 1 175 ? 37.066 95.684 67.949 1.00 34.76 182 ASP C C 1
ATOM 5740 O O . ASP C 1 175 ? 36.519 94.625 68.121 1.00 34.53 182 ASP C O 1
ATOM 5745 N N . THR C 1 176 ? 36.382 96.736 67.564 1.00 34.34 183 THR C N 1
ATOM 5746 C CA . THR C 1 176 ? 34.949 96.590 67.242 1.00 34.24 183 THR C CA 1
ATOM 5747 C C . THR C 1 176 ? 34.790 95.731 66.015 1.00 34.66 183 THR C C 1
ATOM 5748 O O . THR C 1 176 ? 33.826 94.990 65.893 1.00 37.77 183 THR C O 1
ATOM 5752 N N . ALA C 1 177 ? 35.706 95.854 65.065 1.00 34.48 184 ALA C N 1
ATOM 5753 C CA . ALA C 1 177 ? 35.597 95.098 63.838 1.00 34.27 184 ALA C CA 1
ATOM 5754 C C . ALA C 1 177 ? 35.827 93.629 64.140 1.00 33.91 184 ALA C C 1
ATOM 5755 O O . ALA C 1 177 ? 35.110 92.780 63.647 1.00 32.71 184 ALA C O 1
ATOM 5757 N N . ARG C 1 178 ? 36.817 93.334 64.970 1.00 34.65 185 ARG C N 1
ATOM 5758 C CA . ARG C 1 178 ? 37.084 91.942 65.374 1.00 36.28 185 ARG C CA 1
ATOM 5759 C C . ARG C 1 178 ? 35.851 91.286 66.027 1.00 35.49 185 ARG C C 1
ATOM 5760 O O . ARG C 1 178 ? 35.472 90.191 65.657 1.00 34.86 185 ARG C O 1
ATOM 5768 N N . ASN C 1 179 ? 35.218 91.967 66.980 1.00 35.78 186 ASN C N 1
ATOM 5769 C CA . ASN C 1 179 ? 34.022 91.448 67.626 1.00 34.78 186 ASN C CA 1
ATOM 5770 C C . ASN C 1 179 ? 32.905 91.118 66.624 1.00 34.30 186 ASN C C 1
ATOM 5771 O O . ASN C 1 179 ? 32.209 90.104 66.770 1.00 34.26 186 ASN C O 1
ATOM 5776 N N . PHE C 1 180 ? 32.755 91.952 65.603 1.00 33.47 187 PHE C N 1
ATOM 5777 C CA . PHE C 1 180 ? 31.844 91.661 64.482 1.00 33.48 187 PHE C CA 1
ATOM 5778 C C . PHE C 1 180 ? 32.301 90.448 63.639 1.00 34.20 187 PHE C C 1
ATOM 5779 O O . PHE C 1 180 ? 31.475 89.654 63.146 1.00 34.81 187 PHE C O 1
ATOM 5787 N N . SER C 1 181 ? 33.610 90.283 63.476 1.00 33.51 188 SER C N 1
ATOM 5788 C CA . SER C 1 181 ? 34.109 89.163 62.714 1.00 33.16 188 SER C CA 1
ATOM 5789 C C . SER C 1 181 ? 33.788 87.912 63.450 1.00 31.96 188 SER C C 1
ATOM 5790 O O . SER C 1 181 ? 33.336 86.949 62.832 1.00 31.94 188 SER C O 1
ATOM 5793 N N . ASN C 1 182 ? 34.044 87.913 64.760 1.00 31.82 189 ASN C N 1
ATOM 5794 C CA . ASN C 1 182 ? 33.709 86.808 65.673 1.00 31.36 189 ASN C CA 1
ATOM 5795 C C . ASN C 1 182 ? 32.197 86.502 65.694 1.00 32.33 189 ASN C C 1
ATOM 5796 O O . ASN C 1 182 ? 31.784 85.336 65.658 1.00 32.50 189 ASN C O 1
ATOM 5801 N N . ASP C 1 183 ? 31.375 87.546 65.800 1.00 31.24 190 ASP C N 1
ATOM 5802 C CA . ASP C 1 183 ? 29.936 87.374 65.763 1.00 31.56 190 ASP C CA 1
ATOM 5803 C C . ASP C 1 183 ? 29.514 86.694 64.496 1.00 30.92 190 ASP C C 1
ATOM 5804 O O . ASP C 1 183 ? 28.762 85.779 64.549 1.00 32.97 190 ASP C O 1
ATOM 5809 N N . PHE C 1 184 ? 30.010 87.123 63.342 1.00 30.94 191 PHE C N 1
ATOM 5810 C CA . PHE C 1 184 ? 29.630 86.500 62.072 1.00 29.12 191 PHE C CA 1
ATOM 5811 C C . PHE C 1 184 ? 30.208 85.119 61.744 1.00 29.53 191 PHE C C 1
ATOM 5812 O O . PHE C 1 184 ? 29.520 84.326 61.083 1.00 29.29 191 PHE C O 1
ATOM 5820 N N . ASP C 1 185 ? 31.444 84.831 62.148 1.00 28.91 192 ASP C N 1
ATOM 5821 C CA . ASP C 1 185 ? 31.917 83.464 62.097 1.00 30.43 192 ASP C CA 1
ATOM 5822 C C . ASP C 1 185 ? 30.939 82.527 62.814 1.00 30.86 192 ASP C C 1
ATOM 5823 O O . ASP C 1 185 ? 30.701 81.404 62.378 1.00 32.20 192 ASP C O 1
ATOM 5828 N N . GLU C 1 186 ? 30.465 82.938 63.976 1.00 31.13 193 GLU C N 1
ATOM 5829 C CA . GLU C 1 186 ? 29.611 82.104 64.771 1.00 32.89 193 GLU C CA 1
ATOM 5830 C C . GLU C 1 186 ? 28.190 81.919 64.135 1.00 33.49 193 GLU C C 1
ATOM 5831 O O . GLU C 1 186 ? 27.672 80.806 64.091 1.00 33.95 193 GLU C O 1
ATOM 5837 N N . LEU C 1 187 ? 27.603 82.999 63.618 1.00 32.88 194 LEU C N 1
ATOM 5838 C CA . LEU C 1 187 ? 26.337 82.943 62.900 1.00 34.15 194 LEU C CA 1
ATOM 5839 C C . LEU C 1 187 ? 26.440 82.086 61.635 1.00 34.67 194 LEU C C 1
ATOM 5840 O O . LEU C 1 187 ? 25.496 81.368 61.292 1.00 34.55 194 LEU C O 1
ATOM 5845 N N . MET C 1 188 ? 27.596 82.134 60.963 1.00 34.23 195 MET C N 1
ATOM 5846 C CA . MET C 1 188 ? 27.815 81.347 59.731 1.00 34.12 195 MET C CA 1
ATOM 5847 C C . MET C 1 188 ? 27.934 79.865 60.095 1.00 33.52 195 MET C C 1
ATOM 5848 O O . MET C 1 188 ? 27.494 78.985 59.350 1.00 31.78 195 MET C O 1
ATOM 5853 N N . TYR C 1 189 ? 28.569 79.561 61.218 1.00 33.09 196 TYR C N 1
ATOM 5854 C CA A TYR C 1 189 ? 28.677 78.161 61.534 0.50 33.24 196 TYR C CA 1
ATOM 5855 C CA B TYR C 1 189 ? 28.698 78.160 61.655 0.50 33.61 196 TYR C CA 1
ATOM 5856 C C . TYR C 1 189 ? 27.309 77.595 61.937 1.00 33.15 196 TYR C C 1
ATOM 5857 O O . TYR C 1 189 ? 26.981 76.493 61.561 1.00 33.66 196 TYR C O 1
ATOM 5874 N N . GLN C 1 190 ? 26.499 78.371 62.643 1.00 32.34 197 GLN C N 1
ATOM 5875 C CA . GLN C 1 190 ? 25.155 77.986 62.956 1.00 31.01 197 GLN C CA 1
ATOM 5876 C C . GLN C 1 190 ? 24.398 77.745 61.661 1.00 31.42 197 GLN C C 1
ATOM 5877 O O . GLN C 1 190 ? 23.625 76.801 61.559 1.00 32.84 197 GLN C O 1
ATOM 5883 N N . ALA C 1 191 ? 24.662 78.577 60.657 1.00 31.69 198 ALA C N 1
ATOM 5884 C CA . ALA C 1 191 ? 24.006 78.490 59.342 1.00 31.63 198 ALA C CA 1
ATOM 5885 C C . ALA C 1 191 ? 24.359 77.230 58.547 1.00 31.76 198 ALA C C 1
ATOM 5886 O O . ALA C 1 191 ? 23.525 76.668 57.837 1.00 29.98 198 ALA C O 1
ATOM 5888 N N . ILE C 1 192 ? 25.631 76.868 58.616 1.00 31.31 199 ILE C N 1
ATOM 5889 C CA . ILE C 1 192 ? 26.174 75.652 58.055 1.00 31.91 199 ILE C CA 1
ATOM 5890 C C . ILE C 1 192 ? 25.602 74.377 58.706 1.00 31.83 199 ILE C C 1
ATOM 5891 O O . ILE C 1 192 ? 25.375 73.397 58.037 1.00 32.26 199 ILE C O 1
ATOM 5896 N N . ASP C 1 193 ? 25.419 74.347 60.016 1.00 31.63 200 ASP C N 1
ATOM 5897 C CA . ASP C 1 193 ? 24.742 73.186 60.615 1.00 31.86 200 ASP C CA 1
ATOM 5898 C C . ASP C 1 193 ? 23.231 73.110 60.238 1.00 31.91 200 ASP C C 1
ATOM 5899 O O . ASP C 1 193 ? 22.719 72.029 60.015 1.00 31.75 200 ASP C O 1
ATOM 5904 N N . LEU C 1 194 ? 22.530 74.240 60.198 1.00 31.30 201 LEU C N 1
ATOM 5905 C CA . LEU C 1 194 ? 21.115 74.224 59.801 1.00 33.56 201 LEU C CA 1
ATOM 5906 C C . LEU C 1 194 ? 21.039 73.653 58.442 1.00 33.72 201 LEU C C 1
ATOM 5907 O O . LEU C 1 194 ? 20.135 72.890 58.136 1.00 34.45 201 LEU C O 1
ATOM 5912 N N . GLU C 1 195 ? 21.981 74.088 57.610 1.00 34.34 202 GLU C N 1
ATOM 5913 C CA . GLU C 1 195 ? 22.074 73.670 56.213 1.00 34.59 202 GLU C CA 1
ATOM 5914 C C . GLU C 1 195 ? 22.250 72.140 56.094 1.00 34.45 202 GLU C C 1
ATOM 5915 O O . GLU C 1 195 ? 21.438 71.484 55.424 1.00 33.38 202 GLU C O 1
ATOM 5921 N N . SER C 1 196 ? 23.248 71.581 56.801 1.00 32.94 203 SER C N 1
ATOM 5922 C CA . SER C 1 196 ? 23.424 70.124 56.914 1.00 33.04 203 SER C CA 1
ATOM 5923 C C . SER C 1 196 ? 22.213 69.421 57.475 1.00 32.50 203 SER C C 1
ATOM 5924 O O . SER C 1 196 ? 22.008 68.263 57.195 1.00 33.40 203 SER C O 1
ATOM 5927 N N . MET C 1 197 ? 21.478 70.060 58.372 1.00 31.49 204 MET C N 1
ATOM 5928 C CA . MET C 1 197 ? 20.325 69.426 58.970 1.00 31.53 204 MET C CA 1
ATOM 5929 C C . MET C 1 197 ? 19.070 69.518 58.106 1.00 32.21 204 MET C C 1
ATOM 5930 O O . MET C 1 197 ? 18.035 69.066 58.516 1.00 33.81 204 MET C O 1
ATOM 5935 N N . LYS C 1 198 ? 19.140 70.079 56.912 1.00 32.71 205 LYS C N 1
ATOM 5936 C CA . LYS C 1 198 ? 17.949 70.186 56.088 1.00 34.45 205 LYS C CA 1
ATOM 5937 C C . LYS C 1 198 ? 17.736 68.923 55.263 1.00 35.02 205 LYS C C 1
ATOM 5938 O O . LYS C 1 198 ? 18.694 68.186 54.999 1.00 34.71 205 LYS C O 1
ATOM 5944 N N . PRO C 1 199 ? 16.479 68.647 54.847 1.00 35.33 206 PRO C N 1
ATOM 5945 C CA . PRO C 1 199 ? 15.231 69.410 54.939 1.00 35.63 206 PRO C CA 1
ATOM 5946 C C . PRO C 1 199 ? 14.586 69.382 56.303 1.00 35.69 206 PRO C C 1
ATOM 5947 O O . PRO C 1 199 ? 13.673 70.137 56.539 1.00 36.65 206 PRO C O 1
ATOM 5951 N N . GLN C 1 200 ? 15.108 68.588 57.226 1.00 36.06 207 GLN C N 1
ATOM 5952 C CA . GLN C 1 200 ? 14.504 68.416 58.553 1.00 35.48 207 GLN C CA 1
ATOM 5953 C C . GLN C 1 200 ? 14.472 69.698 59.371 1.00 36.05 207 GLN C C 1
ATOM 5954 O O . GLN C 1 200 ? 13.515 69.944 60.108 1.00 37.73 207 GLN C O 1
ATOM 5960 N N . SER C 1 201 ? 15.557 70.471 59.315 1.00 35.08 208 SER C N 1
ATOM 5961 C CA . SER C 1 201 ? 15.662 71.744 60.022 1.00 34.31 208 SER C CA 1
ATOM 5962 C C . SER C 1 201 ? 14.785 72.812 59.368 1.00 34.52 208 SER C C 1
ATOM 5963 O O . SER C 1 201 ? 14.663 73.928 59.882 1.00 33.43 208 SER C O 1
ATOM 5966 N N . GLN C 1 202 ? 14.192 72.501 58.226 1.00 35.45 209 GLN C N 1
ATOM 5967 C CA . GLN C 1 202 ? 13.409 73.545 57.556 1.00 35.66 209 GLN C CA 1
ATOM 5968 C C . GLN C 1 202 ? 12.000 73.642 58.089 1.00 35.48 209 GLN C C 1
ATOM 5969 O O . GLN C 1 202 ? 11.070 73.470 57.354 1.00 36.94 209 GLN C O 1
ATOM 5975 N N . THR C 1 203 ? 11.836 73.947 59.372 1.00 35.52 210 THR C N 1
ATOM 5976 C CA . THR C 1 203 ? 10.503 74.141 59.931 1.00 35.38 210 THR C CA 1
ATOM 5977 C C . THR C 1 203 ? 10.236 75.620 60.051 1.00 35.80 210 THR C C 1
ATOM 5978 O O . THR C 1 203 ? 11.166 76.440 60.146 1.00 36.54 210 THR C O 1
ATOM 5982 N N . ALA C 1 204 ? 8.979 76.018 60.016 1.00 35.36 211 ALA C N 1
ATOM 5983 C CA . ALA C 1 204 ? 8.750 77.435 60.216 1.00 35.57 211 ALA C CA 1
ATOM 5984 C C . ALA C 1 204 ? 9.432 77.971 61.501 1.00 35.70 211 ALA C C 1
ATOM 5985 O O . ALA C 1 204 ? 10.055 79.020 61.463 1.00 35.72 211 ALA C O 1
ATOM 5987 N N . PRO C 1 205 ? 9.277 77.271 62.648 1.00 35.54 212 PRO C N 1
ATOM 5988 C CA . PRO C 1 205 ? 9.833 77.779 63.879 1.00 34.83 212 PRO C CA 1
ATOM 5989 C C . PRO C 1 205 ? 11.356 77.914 63.850 1.00 34.23 212 PRO C C 1
ATOM 5990 O O . PRO C 1 205 ? 11.867 78.899 64.328 1.00 33.41 212 PRO C O 1
ATOM 5994 N N . LEU C 1 206 ? 12.072 76.931 63.333 1.00 33.20 213 LEU C N 1
ATOM 5995 C CA . LEU C 1 206 ? 13.528 77.047 63.319 1.00 34.30 213 LEU C CA 1
ATOM 5996 C C . LEU C 1 206 ? 14.020 78.155 62.378 1.00 34.77 213 LEU C C 1
ATOM 5997 O O . LEU C 1 206 ? 14.981 78.890 62.709 1.00 33.63 213 LEU C O 1
ATOM 6002 N N . LEU C 1 207 ? 13.353 78.276 61.224 1.00 33.91 214 LEU C N 1
ATOM 6003 C CA . LEU C 1 207 ? 13.758 79.268 60.269 1.00 35.79 214 LEU C CA 1
ATOM 6004 C C . LEU C 1 207 ? 13.350 80.653 60.728 1.00 36.57 214 LEU C C 1
ATOM 6005 O O . LEU C 1 207 ? 14.070 81.590 60.484 1.00 37.04 214 LEU C O 1
ATOM 6010 N N . ASP C 1 208 ? 12.194 80.792 61.369 1.00 37.61 215 ASP C N 1
ATOM 6011 C CA . ASP C 1 208 ? 11.814 82.069 61.961 1.00 38.22 215 ASP C CA 1
ATOM 6012 C C . ASP C 1 208 ? 12.866 82.563 62.954 1.00 37.96 215 ASP C C 1
ATOM 6013 O O . ASP C 1 208 ? 13.207 83.738 62.970 1.00 37.32 215 ASP C O 1
ATOM 6018 N N . GLN C 1 209 ? 13.371 81.662 63.793 1.00 37.47 216 GLN C N 1
ATOM 6019 C CA . GLN C 1 209 ? 14.302 82.039 64.827 1.00 37.18 216 GLN C CA 1
ATOM 6020 C C . GLN C 1 209 ? 15.720 82.308 64.235 1.00 37.72 216 GLN C C 1
ATOM 6021 O O . GLN C 1 209 ? 16.492 83.168 64.737 1.00 37.91 216 GLN C O 1
ATOM 6027 N N . PHE C 1 210 ? 16.051 81.559 63.183 1.00 36.84 217 PHE C N 1
ATOM 6028 C CA . PHE C 1 210 ? 17.259 81.763 62.403 1.00 35.76 217 PHE C CA 1
ATOM 6029 C C . PHE C 1 210 ? 17.286 83.176 61.862 1.00 36.16 217 PHE C C 1
ATOM 6030 O O . PHE C 1 210 ? 18.307 83.873 61.973 1.00 34.98 217 PHE C O 1
ATOM 6038 N N . LEU C 1 211 ? 16.187 83.570 61.214 1.00 35.63 218 LEU C N 1
ATOM 6039 C CA . LEU C 1 211 ? 16.107 84.889 60.582 1.00 36.12 218 LEU C CA 1
ATOM 6040 C C . LEU C 1 211 ? 16.207 85.954 61.623 1.00 37.12 218 LEU C C 1
ATOM 6041 O O . LEU C 1 211 ? 16.675 87.050 61.344 1.00 38.20 218 LEU C O 1
ATOM 6046 N N . ASP C 1 212 ? 15.755 85.642 62.837 1.00 39.06 219 ASP C N 1
ATOM 6047 C CA . ASP C 1 212 ? 15.653 86.638 63.887 1.00 40.10 219 ASP C CA 1
ATOM 6048 C C . ASP C 1 212 ? 16.969 86.836 64.571 1.00 39.58 219 ASP C C 1
ATOM 6049 O O . ASP C 1 212 ? 17.375 87.952 64.811 1.00 39.23 219 ASP C O 1
ATOM 6054 N N . GLN C 1 213 ? 17.621 85.745 64.917 1.00 40.32 220 GLN C N 1
ATOM 6055 C CA . GLN C 1 213 ? 18.982 85.814 65.453 1.00 40.98 220 GLN C CA 1
ATOM 6056 C C . GLN C 1 213 ? 19.889 86.603 64.498 1.00 40.41 220 GLN C C 1
ATOM 6057 O O . GLN C 1 213 ? 20.588 87.547 64.894 1.00 40.27 220 GLN C O 1
ATOM 6063 N N . ASN C 1 214 ? 19.878 86.194 63.231 1.00 39.49 221 ASN C N 1
ATOM 6064 C CA . ASN C 1 214 ? 20.702 86.825 62.207 1.00 38.77 221 ASN C CA 1
ATOM 6065 C C . ASN C 1 214 ? 20.399 88.318 61.995 1.00 38.54 221 ASN C C 1
ATOM 6066 O O . ASN C 1 214 ? 21.325 89.113 61.802 1.00 38.38 221 ASN C O 1
ATOM 6071 N N . ARG C 1 215 ? 19.113 88.684 61.948 1.00 37.36 222 ARG C N 1
ATOM 6072 C CA . ARG C 1 215 ? 18.775 90.055 61.660 1.00 36.47 222 ARG C CA 1
ATOM 6073 C C . ARG C 1 215 ? 19.476 91.001 62.598 1.00 35.48 222 ARG C C 1
ATOM 6074 O O . ARG C 1 215 ? 20.029 91.977 62.181 1.00 36.53 222 ARG C O 1
ATOM 6082 N N . VAL C 1 216 ? 19.447 90.747 63.882 1.00 35.36 223 VAL C N 1
ATOM 6083 C CA . VAL C 1 216 ? 19.997 91.745 64.782 1.00 36.16 223 VAL C CA 1
ATOM 6084 C C . VAL C 1 216 ? 21.514 92.075 64.576 1.00 35.21 223 VAL C C 1
ATOM 6085 O O . VAL C 1 216 ? 21.941 93.228 64.805 1.00 35.24 223 VAL C O 1
ATOM 6089 N N . SER C 1 217 ? 22.321 91.121 64.117 1.00 33.45 224 SER C N 1
ATOM 6090 C CA . SER C 1 217 ? 23.754 91.440 63.931 1.00 34.11 224 SER C CA 1
ATOM 6091 C C . SER C 1 217 ? 23.971 92.070 62.582 1.00 33.37 224 SER C C 1
ATOM 6092 O O . SER C 1 217 ? 24.971 92.785 62.357 1.00 33.34 224 SER C O 1
ATOM 6095 N N . VAL C 1 218 ? 23.077 91.748 61.661 1.00 32.59 225 VAL C N 1
ATOM 6096 C CA . VAL C 1 218 ? 23.168 92.330 60.337 1.00 33.60 225 VAL C CA 1
ATOM 6097 C C . VAL C 1 218 ? 22.801 93.813 60.453 1.00 33.23 225 VAL C C 1
ATOM 6098 O O . VAL C 1 218 ? 23.604 94.660 60.032 1.00 32.80 225 VAL C O 1
ATOM 6102 N N . ALA C 1 219 ? 21.642 94.128 61.063 1.00 31.61 226 ALA C N 1
ATOM 6103 C CA . ALA C 1 219 ? 21.367 95.508 61.456 1.00 30.64 226 ALA C CA 1
ATOM 6104 C C . ALA C 1 219 ? 22.566 96.210 62.179 1.00 30.72 226 ALA C C 1
ATOM 6105 O O . ALA C 1 219 ? 22.967 97.277 61.764 1.00 32.34 226 ALA C O 1
ATOM 6107 N N . SER C 1 220 ? 23.081 95.705 63.295 1.00 30.15 227 SER C N 1
ATOM 6108 C CA . SER C 1 220 ? 24.239 96.386 63.915 1.00 31.00 227 SER C CA 1
ATOM 6109 C C . SER C 1 220 ? 25.340 96.569 62.964 1.00 29.60 227 SER C C 1
ATOM 6110 O O . SER C 1 220 ? 25.977 97.587 63.021 1.00 31.06 227 SER C O 1
ATOM 6113 N N . LEU C 1 221 ? 25.626 95.569 62.138 1.00 30.20 228 LEU C N 1
ATOM 6114 C CA . LEU C 1 221 ? 26.761 95.646 61.177 1.00 31.41 228 LEU C CA 1
ATOM 6115 C C . LEU C 1 221 ? 26.585 96.641 60.051 1.00 32.08 228 LEU C C 1
ATOM 6116 O O . LEU C 1 221 ? 27.530 97.341 59.667 1.00 32.06 228 LEU C O 1
ATOM 6121 N N . ARG C 1 222 ? 25.390 96.666 59.477 1.00 33.28 229 ARG C N 1
ATOM 6122 C CA . ARG C 1 222 ? 25.010 97.707 58.569 1.00 34.63 229 ARG C CA 1
ATOM 6123 C C . ARG C 1 222 ? 25.299 99.070 59.161 1.00 35.54 229 ARG C C 1
ATOM 6124 O O . ARG C 1 222 ? 25.912 99.920 58.533 1.00 34.73 229 ARG C O 1
ATOM 6132 N N . ASP C 1 223 ? 24.867 99.285 60.397 1.00 37.91 230 ASP C N 1
ATOM 6133 C CA . ASP C 1 223 ? 25.098 100.554 61.070 1.00 39.02 230 ASP C CA 1
ATOM 6134 C C . ASP C 1 223 ? 26.556 100.855 61.338 1.00 38.34 230 ASP C C 1
ATOM 6135 O O . ASP C 1 223 ? 26.996 101.961 61.132 1.00 38.49 230 ASP C O 1
ATOM 6140 N N . PHE C 1 224 ? 27.334 99.891 61.798 1.00 38.26 231 PHE C N 1
ATOM 6141 C CA . PHE C 1 224 ? 28.768 100.109 61.851 1.00 38.60 231 PHE C CA 1
ATOM 6142 C C . PHE C 1 224 ? 29.364 100.492 60.478 1.00 39.53 231 PHE C C 1
ATOM 6143 O O . PHE C 1 224 ? 30.291 101.306 60.380 1.00 39.99 231 PHE C O 1
ATOM 6151 N N . LYS C 1 225 ? 28.846 99.911 59.400 1.00 38.56 232 LYS C N 1
ATOM 6152 C CA . LYS C 1 225 ? 29.388 100.231 58.113 1.00 38.50 232 LYS C CA 1
ATOM 6153 C C . LYS C 1 225 ? 29.049 101.650 57.695 1.00 38.99 232 LYS C C 1
ATOM 6154 O O . LYS C 1 225 ? 29.895 102.359 57.128 1.00 38.79 232 LYS C O 1
ATOM 6160 N N . LYS C 1 226 ? 27.827 102.074 57.993 1.00 39.58 233 LYS C N 1
ATOM 6161 C CA . LYS C 1 226 ? 27.365 103.428 57.683 1.00 40.72 233 LYS C CA 1
ATOM 6162 C C . LYS C 1 226 ? 28.323 104.401 58.338 1.00 40.48 233 LYS C C 1
ATOM 6163 O O . LYS C 1 226 ? 28.882 105.258 57.691 1.00 40.56 233 LYS C O 1
ATOM 6169 N N . THR C 1 227 ? 28.510 104.224 59.639 1.00 40.51 234 THR C N 1
ATOM 6170 C CA . THR C 1 227 ? 29.358 105.064 60.481 1.00 40.32 234 THR C CA 1
ATOM 6171 C C . THR C 1 227 ? 30.816 105.092 59.972 1.00 39.35 234 THR C C 1
ATOM 6172 O O . THR C 1 227 ? 31.424 106.143 59.824 1.00 39.03 234 THR C O 1
ATOM 6176 N N . ALA C 1 228 ? 31.361 103.928 59.664 1.00 38.57 235 ALA C N 1
ATOM 6177 C CA . ALA C 1 228 ? 32.701 103.864 59.157 1.00 36.84 235 ALA C CA 1
ATOM 6178 C C . ALA C 1 228 ? 32.816 104.652 57.861 1.00 37.00 235 ALA C C 1
ATOM 6179 O O . ALA C 1 228 ? 33.807 105.411 57.649 1.00 36.36 235 ALA C O 1
ATOM 6181 N N . ARG C 1 229 ? 31.825 104.465 56.973 1.00 36.61 236 ARG C N 1
ATOM 6182 C CA . ARG C 1 229 ? 31.829 105.144 55.674 1.00 35.90 236 ARG C CA 1
ATOM 6183 C C . ARG C 1 229 ? 31.874 106.661 55.899 1.00 37.01 236 ARG C C 1
ATOM 6184 O O . ARG C 1 229 ? 32.672 107.379 55.251 1.00 36.32 236 ARG C O 1
ATOM 6192 N N . ASP C 1 230 ? 31.026 107.134 56.820 1.00 36.84 237 ASP C N 1
ATOM 6193 C CA . ASP C 1 230 ? 30.865 108.562 57.056 1.00 38.23 237 ASP C CA 1
ATOM 6194 C C . ASP C 1 230 ? 32.141 109.166 57.652 1.00 37.73 237 ASP C C 1
ATOM 6195 O O . ASP C 1 230 ? 32.542 110.251 57.277 1.00 36.33 237 ASP C O 1
ATOM 6200 N N . LEU C 1 231 ? 32.789 108.438 58.559 1.00 38.12 238 LEU C N 1
ATOM 6201 C CA . LEU C 1 231 ? 34.040 108.902 59.159 1.00 38.27 238 LEU C CA 1
ATOM 6202 C C . LEU C 1 231 ? 35.184 108.883 58.190 1.00 38.19 238 LEU C C 1
ATOM 6203 O O . LEU C 1 231 ? 36.068 109.694 58.305 1.00 38.25 238 LEU C O 1
ATOM 6208 N N . ILE C 1 232 ? 35.187 107.954 57.239 1.00 38.51 239 ILE C N 1
ATOM 6209 C CA . ILE C 1 232 ? 36.238 107.923 56.250 1.00 39.18 239 ILE C CA 1
ATOM 6210 C C . ILE C 1 232 ? 36.060 109.061 55.236 1.00 39.61 239 ILE C C 1
ATOM 6211 O O . ILE C 1 232 ? 37.028 109.724 54.806 1.00 38.45 239 ILE C O 1
ATOM 6216 N N . GLU C 1 233 ? 34.811 109.281 54.848 1.00 40.11 240 GLU C N 1
ATOM 6217 C CA . GLU C 1 233 ? 34.474 110.352 53.916 1.00 41.95 240 GLU C CA 1
ATOM 6218 C C . GLU C 1 233 ? 34.856 111.699 54.491 1.00 42.62 240 GLU C C 1
ATOM 6219 O O . GLU C 1 233 ? 35.215 112.596 53.745 1.00 43.95 240 GLU C O 1
ATOM 6225 N N . GLN C 1 234 ? 34.716 111.843 55.807 1.00 42.51 241 GLN C N 1
ATOM 6226 C CA . GLN C 1 234 ? 34.996 113.070 56.473 1.00 42.96 241 GLN C CA 1
ATOM 6227 C C . GLN C 1 234 ? 36.451 113.089 56.999 1.00 42.94 241 GLN C C 1
ATOM 6228 O O . GLN C 1 234 ? 36.826 114.001 57.712 1.00 43.43 241 GLN C O 1
ATOM 6234 N N . CYS C 1 235 ? 37.261 112.112 56.607 1.00 42.68 242 CYS C N 1
ATOM 6235 C CA . CYS C 1 235 ? 38.631 111.914 57.150 1.00 43.87 242 CYS C CA 1
ATOM 6236 C C . CYS C 1 235 ? 38.719 112.025 58.645 1.00 42.16 242 CYS C C 1
ATOM 6237 O O . CYS C 1 235 ? 39.511 112.786 59.144 1.00 41.98 242 CYS C O 1
ATOM 6240 N N . LYS C 1 236 ? 37.932 111.246 59.365 1.00 41.46 243 LYS C N 1
ATOM 6241 C CA . LYS C 1 236 ? 37.909 111.422 60.775 1.00 40.61 243 LYS C CA 1
ATOM 6242 C C . LYS C 1 236 ? 38.668 110.278 61.389 1.00 39.15 243 LYS C C 1
ATOM 6243 O O . LYS C 1 236 ? 38.996 110.294 62.582 1.00 38.17 243 LYS C O 1
ATOM 6249 N N . ILE C 1 237 ? 38.990 109.283 60.566 1.00 38.02 244 ILE C N 1
ATOM 6250 C CA . ILE C 1 237 ? 39.795 108.181 61.103 1.00 36.56 244 ILE C CA 1
ATOM 6251 C C . ILE C 1 237 ? 40.898 107.747 60.157 1.00 36.01 244 ILE C C 1
ATOM 6252 O O . ILE C 1 237 ? 40.927 108.123 58.965 1.00 35.23 244 ILE C O 1
ATOM 6257 N N . LYS C 1 238 ? 41.802 106.920 60.672 1.00 34.60 245 LYS C N 1
ATOM 6258 C CA . LYS C 1 238 ? 42.953 106.512 59.873 1.00 33.37 245 LYS C CA 1
ATOM 6259 C C . LYS C 1 238 ? 42.792 105.136 59.310 1.00 33.43 245 LYS C C 1
ATOM 6260 O O . LYS C 1 238 ? 42.556 104.163 60.047 1.00 34.62 245 LYS C O 1
ATOM 6266 N N . SER C 1 239 ? 42.972 105.018 58.004 1.00 33.05 246 SER C N 1
ATOM 6267 C CA . SER C 1 239 ? 42.793 103.743 57.367 1.00 32.80 246 SER C CA 1
ATOM 6268 C C . SER C 1 239 ? 43.355 103.747 55.970 1.00 32.57 246 SER C C 1
ATOM 6269 O O . SER C 1 239 ? 43.592 104.829 55.368 1.00 31.17 246 SER C O 1
ATOM 6272 N N . ILE C 1 240 ? 43.550 102.543 55.417 1.00 31.61 247 ILE C N 1
ATOM 6273 C CA . ILE C 1 240 ? 43.728 102.486 53.975 1.00 31.95 247 ILE C CA 1
ATOM 6274 C C . ILE C 1 240 ? 42.440 101.985 53.276 1.00 32.27 247 ILE C C 1
ATOM 6275 O O . ILE C 1 240 ? 42.535 101.190 52.374 1.00 33.63 247 ILE C O 1
ATOM 6280 N N . ILE C 1 241 ? 41.266 102.454 53.693 1.00 31.42 248 ILE C N 1
ATOM 6281 C CA . ILE C 1 241 ? 39.979 102.008 53.110 1.00 31.98 248 ILE C CA 1
ATOM 6282 C C . ILE C 1 241 ? 39.483 103.117 52.200 1.00 31.09 248 ILE C C 1
ATOM 6283 O O . ILE C 1 241 ? 39.107 104.165 52.668 1.00 29.97 248 ILE C O 1
ATOM 6288 N N . HIS C 1 242 ? 39.545 102.942 50.897 1.00 32.83 249 HIS C N 1
ATOM 6289 C CA . HIS C 1 242 ? 38.934 103.950 50.008 1.00 35.53 249 HIS C CA 1
ATOM 6290 C C . HIS C 1 242 ? 37.484 104.170 50.486 1.00 36.36 249 HIS C C 1
ATOM 6291 O O . HIS C 1 242 ? 36.821 103.209 50.867 1.00 37.34 249 HIS C O 1
ATOM 6298 N N . PRO C 1 243 ? 37.006 105.424 50.526 1.00 37.19 250 PRO C N 1
ATOM 6299 C CA . PRO C 1 243 ? 35.604 105.675 50.857 1.00 37.66 250 PRO C CA 1
ATOM 6300 C C . PRO C 1 243 ? 34.637 104.785 50.120 1.00 37.87 250 PRO C C 1
ATOM 6301 O O . PRO C 1 243 ? 33.619 104.400 50.674 1.00 39.57 250 PRO C O 1
ATOM 6305 N N . LEU C 1 244 ? 34.925 104.462 48.874 1.00 38.74 251 LEU C N 1
ATOM 6306 C CA . LEU C 1 244 ? 33.967 103.733 48.036 1.00 38.27 251 LEU C CA 1
ATOM 6307 C C . LEU C 1 244 ? 33.883 102.283 48.503 1.00 38.27 251 LEU C C 1
ATOM 6308 O O . LEU C 1 244 ? 32.850 101.617 48.324 1.00 37.29 251 LEU C O 1
ATOM 6313 N N . LEU C 1 245 ? 34.979 101.794 49.110 1.00 37.26 252 LEU C N 1
ATOM 6314 C CA . LEU C 1 245 ? 35.002 100.426 49.548 1.00 36.09 252 LEU C CA 1
ATOM 6315 C C . LEU C 1 245 ? 34.093 100.401 50.749 1.00 35.83 252 LEU C C 1
ATOM 6316 O O . LEU C 1 245 ? 33.308 99.459 50.926 1.00 36.62 252 LEU C O 1
ATOM 6321 N N . ALA C 1 246 ? 34.151 101.455 51.549 1.00 33.89 253 ALA C N 1
ATOM 6322 C CA . ALA C 1 246 ? 33.233 101.571 52.670 1.00 33.96 253 ALA C CA 1
ATOM 6323 C C . ALA C 1 246 ? 31.738 101.562 52.280 1.00 33.68 253 ALA C C 1
ATOM 6324 O O . ALA C 1 246 ? 30.947 100.880 52.921 1.00 33.50 253 ALA C O 1
ATOM 6326 N N . ASP C 1 247 ? 31.352 102.336 51.267 1.00 33.91 254 ASP C N 1
ATOM 6327 C CA . ASP C 1 247 ? 29.928 102.426 50.867 1.00 34.52 254 ASP C CA 1
ATOM 6328 C C . ASP C 1 247 ? 29.476 101.091 50.236 1.00 34.14 254 ASP C C 1
ATOM 6329 O O . ASP C 1 247 ? 28.399 100.606 50.478 1.00 35.93 254 ASP C O 1
ATOM 6334 N N . HIS C 1 248 ? 30.345 100.505 49.446 1.00 32.97 255 HIS C N 1
ATOM 6335 C CA . HIS C 1 248 ? 30.166 99.212 48.833 1.00 32.25 255 HIS C CA 1
ATOM 6336 C C . HIS C 1 248 ? 29.737 98.127 49.840 1.00 32.44 255 HIS C C 1
ATOM 6337 O O . HIS C 1 248 ? 28.648 97.573 49.730 1.00 30.58 255 HIS C O 1
ATOM 6344 N N . VAL C 1 249 ? 30.594 97.812 50.817 1.00 32.11 256 VAL C N 1
ATOM 6345 C CA . VAL C 1 249 ? 30.215 96.827 51.836 1.00 30.84 256 VAL C CA 1
ATOM 6346 C C . VAL C 1 249 ? 29.010 97.239 52.619 1.00 31.21 256 VAL C C 1
ATOM 6347 O O . VAL C 1 249 ? 28.220 96.385 53.031 1.00 31.90 256 VAL C O 1
ATOM 6351 N N . PHE C 1 250 ? 28.859 98.542 52.853 1.00 31.57 257 PHE C N 1
ATOM 6352 C CA . PHE C 1 250 ? 27.650 99.023 53.464 1.00 32.37 257 PHE C CA 1
ATOM 6353 C C . PHE C 1 250 ? 26.433 98.620 52.610 1.00 32.67 257 PHE C C 1
ATOM 6354 O O . PHE C 1 250 ? 25.432 98.161 53.140 1.00 34.20 257 PHE C O 1
ATOM 6362 N N . ARG C 1 251 ? 26.516 98.765 51.295 1.00 32.41 258 ARG C N 1
ATOM 6363 C CA . ARG C 1 251 ? 25.388 98.425 50.400 1.00 31.82 258 ARG C CA 1
ATOM 6364 C C . ARG C 1 251 ? 25.161 96.882 50.293 1.00 32.72 258 ARG C C 1
ATOM 6365 O O . ARG C 1 251 ? 24.036 96.386 50.150 1.00 32.62 258 ARG C O 1
ATOM 6373 N N . GLU C 1 252 ? 26.226 96.093 50.371 1.00 32.57 259 GLU C N 1
ATOM 6374 C CA . GLU C 1 252 ? 25.999 94.669 50.476 1.00 32.80 259 GLU C CA 1
ATOM 6375 C C . GLU C 1 252 ? 25.324 94.239 51.787 1.00 32.97 259 GLU C C 1
ATOM 6376 O O . GLU C 1 252 ? 24.431 93.382 51.740 1.00 35.90 259 GLU C O 1
ATOM 6382 N N . ALA C 1 253 ? 25.686 94.858 52.924 1.00 31.46 260 ALA C N 1
ATOM 6383 C CA . ALA C 1 253 ? 25.009 94.631 54.206 1.00 30.63 260 ALA C CA 1
ATOM 6384 C C . ALA C 1 253 ? 23.503 94.928 54.155 1.00 30.42 260 ALA C C 1
ATOM 6385 O O . ALA C 1 253 ? 22.697 94.167 54.670 1.00 30.61 260 ALA C O 1
ATOM 6387 N N . ASP C 1 254 ? 23.160 96.047 53.541 1.00 31.36 261 ASP C N 1
ATOM 6388 C CA . ASP C 1 254 ? 21.773 96.559 53.350 1.00 33.00 261 ASP C CA 1
ATOM 6389 C C . ASP C 1 254 ? 20.865 95.681 52.520 1.00 32.73 261 ASP C C 1
ATOM 6390 O O . ASP C 1 254 ? 19.697 95.543 52.820 1.00 34.49 261 ASP C O 1
ATOM 6395 N N . ARG C 1 255 ? 21.394 95.133 51.439 1.00 32.50 262 ARG C N 1
ATOM 6396 C CA . ARG C 1 255 ? 20.682 94.159 50.602 1.00 31.60 262 ARG C CA 1
ATOM 6397 C C . ARG C 1 255 ? 20.398 92.841 51.339 1.00 31.04 262 ARG C C 1
ATOM 6398 O O . ARG C 1 255 ? 19.284 92.300 51.244 1.00 30.54 262 ARG C O 1
ATOM 6406 N N . PHE C 1 256 ? 21.393 92.323 52.071 1.00 31.09 263 PHE C N 1
ATOM 6407 C CA . PHE C 1 256 ? 21.180 91.145 52.967 1.00 31.04 263 PHE C CA 1
ATOM 6408 C C . PHE C 1 256 ? 20.051 91.390 53.962 1.00 30.69 263 PHE C C 1
ATOM 6409 O O . PHE C 1 256 ? 19.213 90.542 54.193 1.00 31.26 263 PHE C O 1
ATOM 6417 N N . LEU C 1 257 ? 20.048 92.556 54.562 1.00 30.59 264 LEU C N 1
ATOM 6418 C CA . LEU C 1 257 ? 19.049 92.893 55.522 1.00 31.43 264 LEU C CA 1
ATOM 6419 C C . LEU C 1 257 ? 17.672 92.995 54.857 1.00 33.07 264 LEU C C 1
ATOM 6420 O O . LEU C 1 257 ? 16.692 92.622 55.482 1.00 33.41 264 LEU C O 1
ATOM 6425 N N . GLU C 1 258 ? 17.598 93.525 53.631 1.00 34.58 265 GLU C N 1
ATOM 6426 C CA . GLU C 1 258 ? 16.318 93.611 52.878 1.00 37.94 265 GLU C CA 1
ATOM 6427 C C . GLU C 1 258 ? 15.782 92.220 52.542 1.00 37.32 265 GLU C C 1
ATOM 6428 O O . GLU C 1 258 ? 14.640 91.992 52.661 1.00 38.47 265 GLU C O 1
ATOM 6434 N N . ILE C 1 259 ? 16.657 91.318 52.111 1.00 37.99 266 ILE C N 1
ATOM 6435 C CA . ILE C 1 259 ? 16.382 89.894 51.936 1.00 36.89 266 ILE C CA 1
ATOM 6436 C C . ILE C 1 259 ? 15.882 89.186 53.218 1.00 37.36 266 ILE C C 1
ATOM 6437 O O . ILE C 1 259 ? 14.819 88.528 53.225 1.00 35.60 266 ILE C O 1
ATOM 6442 N N . ILE C 1 260 ? 16.610 89.340 54.314 1.00 37.28 267 ILE C N 1
ATOM 6443 C CA . ILE C 1 260 ? 16.081 88.841 55.562 1.00 38.40 267 ILE C CA 1
ATOM 6444 C C . ILE C 1 260 ? 14.646 89.364 55.772 1.00 40.11 267 ILE C C 1
ATOM 6445 O O . ILE C 1 260 ? 13.718 88.576 56.013 1.00 40.27 267 ILE C O 1
ATOM 6450 N N . ASP C 1 261 ? 14.441 90.678 55.677 1.00 41.25 268 ASP C N 1
ATOM 6451 C CA . ASP C 1 261 ? 13.118 91.215 55.982 1.00 42.63 268 ASP C CA 1
ATOM 6452 C C . ASP C 1 261 ? 12.024 90.639 55.055 1.00 42.53 268 ASP C C 1
ATOM 6453 O O . ASP C 1 261 ? 10.940 90.309 55.504 1.00 42.21 268 ASP C O 1
ATOM 6458 N N . MET C 1 262 ? 12.324 90.472 53.782 1.00 42.82 269 MET C N 1
ATOM 6459 C CA A MET C 1 262 ? 11.328 89.907 52.881 0.50 43.22 269 MET C CA 1
ATOM 6460 C CA B MET C 1 262 ? 11.360 89.902 52.833 0.50 43.70 269 MET C CA 1
ATOM 6461 C C . MET C 1 262 ? 11.091 88.409 53.086 1.00 43.89 269 MET C C 1
ATOM 6462 O O . MET C 1 262 ? 9.982 87.919 52.851 1.00 44.09 269 MET C O 1
ATOM 6471 N N . TYR C 1 263 ? 12.094 87.666 53.545 1.00 44.25 270 TYR C N 1
ATOM 6472 C CA . TYR C 1 263 ? 11.829 86.250 53.825 1.00 45.44 270 TYR C CA 1
ATOM 6473 C C . TYR C 1 263 ? 10.964 86.128 55.058 1.00 46.27 270 TYR C C 1
ATOM 6474 O O . TYR C 1 263 ? 10.179 85.220 55.170 1.00 46.09 270 TYR C O 1
ATOM 6483 N N . ASP C 1 264 ? 11.114 87.072 55.976 1.00 47.78 271 ASP C N 1
ATOM 6484 C CA . ASP C 1 264 ? 10.468 87.004 57.263 1.00 49.23 271 ASP C CA 1
ATOM 6485 C C . ASP C 1 264 ? 8.973 87.269 57.056 1.00 49.65 271 ASP C C 1
ATOM 6486 O O . ASP C 1 264 ? 8.122 86.527 57.512 1.00 49.98 271 ASP C O 1
ATOM 6491 N N . VAL C 1 265 ? 8.668 88.334 56.341 1.00 50.07 272 VAL C N 1
ATOM 6492 C CA . VAL C 1 265 ? 7.340 88.593 55.835 1.00 50.20 272 VAL C CA 1
ATOM 6493 C C . VAL C 1 265 ? 6.686 87.363 55.153 1.00 50.72 272 VAL C C 1
ATOM 6494 O O . VAL C 1 265 ? 5.595 86.959 55.521 1.00 49.64 272 VAL C O 1
ATOM 6498 N N . HIS C 1 266 ? 7.350 86.758 54.171 1.00 51.90 273 HIS C N 1
ATOM 6499 C CA . HIS C 1 266 ? 6.801 85.561 53.553 1.00 53.49 273 HIS C CA 1
ATOM 6500 C C . HIS C 1 266 ? 6.586 84.439 54.530 1.00 53.59 273 HIS C C 1
ATOM 6501 O O . HIS C 1 266 ? 5.554 83.775 54.501 1.00 53.91 273 HIS C O 1
ATOM 6508 N N . LEU C 1 267 ? 7.566 84.205 55.384 1.00 53.37 274 LEU C N 1
ATOM 6509 C CA . LEU C 1 267 ? 7.402 83.156 56.366 1.00 53.68 274 LEU C CA 1
ATOM 6510 C C . LEU C 1 267 ? 6.129 83.415 57.213 1.00 54.55 274 LEU C C 1
ATOM 6511 O O . LEU C 1 267 ? 5.466 82.474 57.676 1.00 54.53 274 LEU C O 1
ATOM 6516 N N . THR C 1 268 ? 5.771 84.682 57.393 1.00 55.62 275 THR C N 1
ATOM 6517 C CA . THR C 1 268 ? 4.593 85.047 58.199 1.00 56.93 275 THR C CA 1
ATOM 6518 C C . THR C 1 268 ? 3.393 85.500 57.327 1.00 58.07 275 THR C C 1
ATOM 6519 O O . THR C 1 268 ? 2.451 84.731 57.057 1.00 58.43 275 THR C O 1
ATOM 6521 N N . SER D 1 9 ? 43.341 139.854 80.198 1.00 62.55 16 SER D N 1
ATOM 6522 C CA . SER D 1 9 ? 43.918 140.433 81.467 1.00 62.56 16 SER D CA 1
ATOM 6523 C C . SER D 1 9 ? 43.225 139.967 82.769 1.00 62.17 16 SER D C 1
ATOM 6524 O O . SER D 1 9 ? 43.870 139.330 83.617 1.00 62.25 16 SER D O 1
ATOM 6527 N N . VAL D 1 10 ? 41.933 140.276 82.929 1.00 61.30 17 VAL D N 1
ATOM 6528 C CA . VAL D 1 10 ? 41.140 139.732 84.026 1.00 60.88 17 VAL D CA 1
ATOM 6529 C C . VAL D 1 10 ? 40.958 138.233 83.812 1.00 60.38 17 VAL D C 1
ATOM 6530 O O . VAL D 1 10 ? 40.795 137.468 84.764 1.00 60.14 17 VAL D O 1
ATOM 6532 N N . MET D 1 11 ? 40.988 137.829 82.546 1.00 59.62 18 MET D N 1
ATOM 6533 C CA . MET D 1 11 ? 40.908 136.435 82.187 1.00 58.77 18 MET D CA 1
ATOM 6534 C C . MET D 1 11 ? 42.237 135.723 82.449 1.00 58.07 18 MET D C 1
ATOM 6535 O O . MET D 1 11 ? 42.321 134.518 82.418 1.00 58.57 18 MET D O 1
ATOM 6540 N N . PHE D 1 12 ? 43.291 136.454 82.719 1.00 56.95 19 PHE D N 1
ATOM 6541 C CA . PHE D 1 12 ? 44.488 135.790 83.169 1.00 55.51 19 PHE D CA 1
ATOM 6542 C C . PHE D 1 12 ? 44.269 135.427 84.646 1.00 55.24 19 PHE D C 1
ATOM 6543 O O . PHE D 1 12 ? 44.758 134.405 85.163 1.00 55.42 19 PHE D O 1
ATOM 6551 N N . VAL D 1 13 ? 43.485 136.277 85.296 1.00 53.85 20 VAL D N 1
ATOM 6552 C CA . VAL D 1 13 ? 43.188 136.202 86.710 1.00 52.51 20 VAL D CA 1
ATOM 6553 C C . VAL D 1 13 ? 42.244 135.019 87.016 1.00 52.22 20 VAL D C 1
ATOM 6554 O O . VAL D 1 13 ? 42.515 134.208 87.910 1.00 51.63 20 VAL D O 1
ATOM 6558 N N . GLU D 1 14 ? 41.127 134.948 86.290 1.00 52.29 21 GLU D N 1
ATOM 6559 C CA . GLU D 1 14 ? 40.236 133.782 86.337 1.00 52.59 21 GLU D CA 1
ATOM 6560 C C . GLU D 1 14 ? 41.012 132.468 86.266 1.00 51.31 21 GLU D C 1
ATOM 6561 O O . GLU D 1 14 ? 40.888 131.587 87.126 1.00 50.91 21 GLU D O 1
ATOM 6567 N N . ARG D 1 15 ? 41.810 132.367 85.214 1.00 50.52 22 ARG D N 1
ATOM 6568 C CA . ARG D 1 15 ? 42.409 131.136 84.809 1.00 50.29 22 ARG D CA 1
ATOM 6569 C C . ARG D 1 15 ? 43.435 130.695 85.820 1.00 49.57 22 ARG D C 1
ATOM 6570 O O . ARG D 1 15 ? 43.581 129.502 86.088 1.00 49.16 22 ARG D O 1
ATOM 6578 N N . SER D 1 16 ? 44.121 131.665 86.412 1.00 49.03 23 SER D N 1
ATOM 6579 C CA . SER D 1 16 ? 45.099 131.370 87.459 1.00 47.67 23 SER D CA 1
ATOM 6580 C C . SER D 1 16 ? 44.382 130.905 88.748 1.00 47.42 23 SER D C 1
ATOM 6581 O O . SER D 1 16 ? 44.806 129.980 89.424 1.00 47.61 23 SER D O 1
ATOM 6584 N N . LEU D 1 17 ? 43.287 131.565 89.090 1.00 46.81 24 LEU D N 1
ATOM 6585 C CA . LEU D 1 17 ? 42.541 131.205 90.295 1.00 46.28 24 LEU D CA 1
ATOM 6586 C C . LEU D 1 17 ? 41.864 129.832 90.139 1.00 45.50 24 LEU D C 1
ATOM 6587 O O . LEU D 1 17 ? 41.840 129.032 91.083 1.00 44.90 24 LEU D O 1
ATOM 6592 N N . ASN D 1 18 ? 41.315 129.570 88.955 1.00 45.22 25 ASN D N 1
ATOM 6593 C CA . ASN D 1 18 ? 40.733 128.243 88.671 1.00 45.18 25 ASN D CA 1
ATOM 6594 C C . ASN D 1 18 ? 41.805 127.167 88.840 1.00 44.40 25 ASN D C 1
ATOM 6595 O O . ASN D 1 18 ? 41.652 126.193 89.620 1.00 43.27 25 ASN D O 1
ATOM 6600 N N . GLU D 1 19 ? 42.911 127.354 88.126 1.00 43.95 26 GLU D N 1
ATOM 6601 C CA . GLU D 1 19 ? 43.994 126.368 88.216 1.00 44.48 26 GLU D CA 1
ATOM 6602 C C . GLU D 1 19 ? 44.441 126.103 89.666 1.00 44.28 26 GLU D C 1
ATOM 6603 O O . GLU D 1 19 ? 44.572 124.954 90.080 1.00 44.14 26 GLU D O 1
ATOM 6609 N N . ILE D 1 20 ? 44.649 127.169 90.436 1.00 44.74 27 ILE D N 1
ATOM 6610 C CA . ILE D 1 20 ? 45.117 127.046 91.830 1.00 44.47 27 ILE D CA 1
ATOM 6611 C C . ILE D 1 20 ? 44.068 126.525 92.819 1.00 44.32 27 ILE D C 1
ATOM 6612 O O . ILE D 1 20 ? 44.389 125.680 93.671 1.00 44.49 27 ILE D O 1
ATOM 6617 N N . ARG D 1 21 ? 42.822 127.020 92.728 1.00 44.13 28 ARG D N 1
ATOM 6618 C CA . ARG D 1 21 ? 41.729 126.488 93.562 1.00 43.62 28 ARG D CA 1
ATOM 6619 C C . ARG D 1 21 ? 41.641 124.968 93.376 1.00 42.41 28 ARG D C 1
ATOM 6620 O O . ARG D 1 21 ? 41.523 124.214 94.339 1.00 42.47 28 ARG D O 1
ATOM 6628 N N . PHE D 1 22 ? 41.715 124.511 92.134 1.00 41.88 29 PHE D N 1
ATOM 6629 C CA . PHE D 1 22 ? 41.716 123.053 91.889 1.00 41.38 29 PHE D CA 1
ATOM 6630 C C . PHE D 1 22 ? 42.997 122.285 92.349 1.00 41.67 29 PHE D C 1
ATOM 6631 O O . PHE D 1 22 ? 42.911 121.313 93.103 1.00 42.10 29 PHE D O 1
ATOM 6639 N N . TRP D 1 23 ? 44.163 122.681 91.859 1.00 41.39 30 TRP D N 1
ATOM 6640 C CA . TRP D 1 23 ? 45.344 121.815 92.030 1.00 42.73 30 TRP D CA 1
ATOM 6641 C C . TRP D 1 23 ? 45.967 121.932 93.383 1.00 42.49 30 TRP D C 1
ATOM 6642 O O . TRP D 1 23 ? 46.566 120.980 93.865 1.00 43.93 30 TRP D O 1
ATOM 6653 N N . SER D 1 24 ? 45.807 123.091 94.008 1.00 42.12 31 SER D N 1
ATOM 6654 C CA . SER D 1 24 ? 46.269 123.263 95.357 1.00 41.53 31 SER D CA 1
ATOM 6655 C C . SER D 1 24 ? 45.551 122.326 96.301 1.00 41.23 31 SER D C 1
ATOM 6656 O O . SER D 1 24 ? 46.192 121.680 97.134 1.00 41.04 31 SER D O 1
ATOM 6659 N N . ARG D 1 25 ? 44.233 122.195 96.153 1.00 40.41 32 ARG D N 1
ATOM 6660 C CA . ARG D 1 25 ? 43.483 121.167 96.900 1.00 39.91 32 ARG D CA 1
ATOM 6661 C C . ARG D 1 25 ? 44.007 119.740 96.648 1.00 40.34 32 ARG D C 1
ATOM 6662 O O . ARG D 1 25 ? 43.996 118.903 97.545 1.00 41.13 32 ARG D O 1
ATOM 6670 N N . ILE D 1 26 ? 44.426 119.461 95.414 1.00 40.60 33 ILE D N 1
ATOM 6671 C CA . ILE D 1 26 ? 44.902 118.140 95.038 1.00 40.31 33 ILE D CA 1
ATOM 6672 C C . ILE D 1 26 ? 46.254 117.879 95.682 1.00 41.79 33 ILE D C 1
ATOM 6673 O O . ILE D 1 26 ? 46.547 116.743 96.070 1.00 41.85 33 ILE D O 1
ATOM 6678 N N . MET D 1 27 ? 47.090 118.925 95.779 1.00 42.03 34 MET D N 1
ATOM 6679 C CA . MET D 1 27 ? 48.441 118.780 96.308 1.00 42.92 34 MET D CA 1
ATOM 6680 C C . MET D 1 27 ? 48.298 118.620 97.804 1.00 43.54 34 MET D C 1
ATOM 6681 O O . MET D 1 27 ? 49.036 117.878 98.417 1.00 44.04 34 MET D O 1
ATOM 6686 N N . LYS D 1 28 ? 47.314 119.287 98.394 1.00 44.15 35 LYS D N 1
ATOM 6687 C CA . LYS D 1 28 ? 47.116 119.180 99.840 1.00 45.04 35 LYS D CA 1
ATOM 6688 C C . LYS D 1 28 ? 46.675 117.762 100.187 1.00 45.38 35 LYS D C 1
ATOM 6689 O O . LYS D 1 28 ? 47.179 117.149 101.121 1.00 45.44 35 LYS D O 1
ATOM 6695 N N . GLU D 1 29 ? 45.776 117.218 99.371 1.00 45.74 36 GLU D N 1
ATOM 6696 C CA . GLU D 1 29 ? 45.258 115.855 99.598 1.00 44.93 36 GLU D CA 1
ATOM 6697 C C . GLU D 1 29 ? 46.323 114.794 99.385 1.00 44.21 36 GLU D C 1
ATOM 6698 O O . GLU D 1 29 ? 46.402 113.825 100.130 1.00 43.86 36 GLU D O 1
ATOM 6704 N N . HIS D 1 30 ? 47.164 115.004 98.387 1.00 43.89 37 HIS D N 1
ATOM 6705 C CA . HIS D 1 30 ? 48.290 114.127 98.158 1.00 44.52 37 HIS D CA 1
ATOM 6706 C C . HIS D 1 30 ? 49.131 113.967 99.426 1.00 46.11 37 HIS D C 1
ATOM 6707 O O . HIS D 1 30 ? 49.597 112.863 99.748 1.00 46.54 37 HIS D O 1
ATOM 6714 N N . SER D 1 31 ? 49.323 115.076 100.151 1.00 47.28 38 SER D N 1
ATOM 6715 C CA . SER D 1 31 ? 50.163 115.083 101.345 1.00 47.38 38 SER D CA 1
ATOM 6716 C C . SER D 1 31 ? 49.565 114.149 102.371 1.00 47.55 38 SER D C 1
ATOM 6717 O O . SER D 1 31 ? 50.275 113.361 102.994 1.00 48.00 38 SER D O 1
ATOM 6720 N N . PHE D 1 32 ? 48.242 114.181 102.482 1.00 47.33 39 PHE D N 1
ATOM 6721 C CA . PHE D 1 32 ? 47.507 113.305 103.391 1.00 47.24 39 PHE D CA 1
ATOM 6722 C C . PHE D 1 32 ? 47.637 111.848 102.990 1.00 46.92 39 PHE D C 1
ATOM 6723 O O . PHE D 1 32 ? 47.966 110.978 103.810 1.00 47.97 39 PHE D O 1
ATOM 6731 N N . PHE D 1 33 ? 47.421 111.587 101.709 1.00 46.30 40 PHE D N 1
ATOM 6732 C CA . PHE D 1 33 ? 47.403 110.217 101.205 1.00 46.13 40 PHE D CA 1
ATOM 6733 C C . PHE D 1 33 ? 48.753 109.558 101.333 1.00 46.02 40 PHE D C 1
ATOM 6734 O O . PHE D 1 33 ? 48.844 108.418 101.761 1.00 44.90 40 PHE D O 1
ATOM 6742 N N . LEU D 1 34 ? 49.800 110.281 100.935 1.00 46.83 41 LEU D N 1
ATOM 6743 C CA . LEU D 1 34 ? 51.148 109.761 101.025 1.00 47.53 41 LEU D CA 1
ATOM 6744 C C . LEU D 1 34 ? 51.518 109.415 102.478 1.00 48.44 41 LEU D C 1
ATOM 6745 O O . LEU D 1 34 ? 52.127 108.372 102.744 1.00 48.58 41 LEU D O 1
ATOM 6750 N N . ARG D 1 35 ? 51.139 110.281 103.414 1.00 49.55 42 ARG D N 1
ATOM 6751 C CA . ARG D 1 35 ? 51.470 110.091 104.826 1.00 50.15 42 ARG D CA 1
ATOM 6752 C C . ARG D 1 35 ? 50.756 108.872 105.381 1.00 50.87 42 ARG D C 1
ATOM 6753 O O . ARG D 1 35 ? 51.301 108.144 106.227 1.00 50.57 42 ARG D O 1
ATOM 6761 N N . LEU D 1 36 ? 49.516 108.666 104.925 1.00 51.32 43 LEU D N 1
ATOM 6762 C CA . LEU D 1 36 ? 48.771 107.464 105.291 1.00 51.66 43 LEU D CA 1
ATOM 6763 C C . LEU D 1 36 ? 49.495 106.208 104.883 1.00 52.16 43 LEU D C 1
ATOM 6764 O O . LEU D 1 36 ? 49.274 105.144 105.460 1.00 52.32 43 LEU D O 1
ATOM 6769 N N . GLY D 1 37 ? 50.367 106.327 103.893 1.00 52.68 44 GLY D N 1
ATOM 6770 C CA . GLY D 1 37 ? 51.131 105.168 103.412 1.00 53.95 44 GLY D CA 1
ATOM 6771 C C . GLY D 1 37 ? 52.455 104.920 104.135 1.00 54.39 44 GLY D C 1
ATOM 6772 O O . GLY D 1 37 ? 53.038 103.829 104.034 1.00 54.47 44 GLY D O 1
ATOM 6773 N N . PHE D 1 38 ? 52.921 105.934 104.864 1.00 54.60 45 PHE D N 1
ATOM 6774 C CA . PHE D 1 38 ? 54.148 105.855 105.681 1.00 54.60 45 PHE D CA 1
ATOM 6775 C C . PHE D 1 38 ? 54.060 104.891 106.885 1.00 55.84 45 PHE D C 1
ATOM 6776 O O . PHE D 1 38 ? 52.994 104.738 107.513 1.00 55.71 45 PHE D O 1
ATOM 6784 N N . ARG D 1 39 ? 55.174 104.208 107.175 1.00 57.27 46 ARG D N 1
ATOM 6785 C CA . ARG D 1 39 ? 55.282 103.363 108.373 1.00 58.45 46 ARG D CA 1
ATOM 6786 C C . ARG D 1 39 ? 55.419 104.327 109.515 1.00 59.86 46 ARG D C 1
ATOM 6787 O O . ARG D 1 39 ? 56.026 105.408 109.366 1.00 59.74 46 ARG D O 1
ATOM 6795 N N . CYS D 1 40 ? 54.866 103.922 110.654 1.00 61.84 47 CYS D N 1
ATOM 6796 C CA . CYS D 1 40 ? 54.795 104.768 111.837 1.00 63.66 47 CYS D CA 1
ATOM 6797 C C . CYS D 1 40 ? 56.130 105.219 112.431 1.00 64.34 47 CYS D C 1
ATOM 6798 O O . CYS D 1 40 ? 56.116 105.985 113.372 1.00 64.71 47 CYS D O 1
ATOM 6801 N N . GLU D 1 41 ? 57.269 104.792 111.873 1.00 65.18 48 GLU D N 1
ATOM 6802 C CA . GLU D 1 41 ? 58.565 105.264 112.361 1.00 66.61 48 GLU D CA 1
ATOM 6803 C C . GLU D 1 41 ? 59.151 106.413 111.552 1.00 67.27 48 GLU D C 1
ATOM 6804 O O . GLU D 1 41 ? 60.179 106.979 111.924 1.00 67.38 48 GLU D O 1
ATOM 6810 N N . ASP D 1 42 ? 58.513 106.749 110.440 1.00 68.11 49 ASP D N 1
ATOM 6811 C CA . ASP D 1 42 ? 59.107 107.686 109.506 1.00 68.76 49 ASP D CA 1
ATOM 6812 C C . ASP D 1 42 ? 58.731 109.113 109.817 1.00 69.01 49 ASP D C 1
ATOM 6813 O O . ASP D 1 42 ? 58.297 109.846 108.915 1.00 69.47 49 ASP D O 1
ATOM 6818 N N . THR D 1 43 ? 58.925 109.498 111.084 1.00 68.69 50 THR D N 1
ATOM 6819 C CA . THR D 1 43 ? 58.461 110.782 111.628 1.00 67.97 50 THR D CA 1
ATOM 6820 C C . THR D 1 43 ? 58.892 111.992 110.815 1.00 67.23 50 THR D C 1
ATOM 6821 O O . THR D 1 43 ? 58.149 112.978 110.728 1.00 66.66 50 THR D O 1
ATOM 6825 N N . GLN D 1 44 ? 60.089 111.933 110.233 1.00 66.71 51 GLN D N 1
ATOM 6826 C CA . GLN D 1 44 ? 60.574 113.063 109.442 1.00 66.74 51 GLN D CA 1
ATOM 6827 C C . GLN D 1 44 ? 59.686 113.219 108.225 1.00 65.39 51 GLN D C 1
ATOM 6828 O O . GLN D 1 44 ? 59.144 114.301 107.983 1.00 65.10 51 GLN D O 1
ATOM 6834 N N . LEU D 1 45 ? 59.549 112.122 107.478 1.00 63.61 52 LEU D N 1
ATOM 6835 C CA . LEU D 1 45 ? 58.665 112.052 106.323 1.00 62.27 52 LEU D CA 1
ATOM 6836 C C . LEU D 1 45 ? 57.218 112.402 106.670 1.00 61.41 52 LEU D C 1
ATOM 6837 O O . LEU D 1 45 ? 56.606 113.204 105.965 1.00 61.45 52 LEU D O 1
ATOM 6842 N N . ILE D 1 46 ? 56.699 111.824 107.758 1.00 60.05 53 ILE D N 1
ATOM 6843 C CA . ILE D 1 46 ? 55.370 112.132 108.267 1.00 58.76 53 ILE D CA 1
ATOM 6844 C C . ILE D 1 46 ? 55.208 113.620 108.557 1.00 59.38 53 ILE D C 1
ATOM 6845 O O . ILE D 1 46 ? 54.251 114.248 108.106 1.00 58.82 53 ILE D O 1
ATOM 6850 N N . GLU D 1 47 ? 56.160 114.192 109.293 1.00 59.73 54 GLU D N 1
ATOM 6851 C CA . GLU D 1 47 ? 56.126 115.608 109.599 1.00 59.96 54 GLU D CA 1
ATOM 6852 C C . GLU D 1 47 ? 56.308 116.457 108.333 1.00 58.77 54 GLU D C 1
ATOM 6853 O O . GLU D 1 47 ? 55.708 117.525 108.206 1.00 58.47 54 GLU D O 1
ATOM 6859 N N . GLU D 1 48 ? 57.106 115.987 107.379 1.00 57.60 55 GLU D N 1
ATOM 6860 C CA . GLU D 1 48 ? 57.255 116.745 106.137 1.00 57.10 55 GLU D CA 1
ATOM 6861 C C . GLU D 1 48 ? 55.937 116.844 105.390 1.00 56.41 55 GLU D C 1
ATOM 6862 O O . GLU D 1 48 ? 55.543 117.923 104.960 1.00 56.51 55 GLU D O 1
ATOM 6868 N N . ALA D 1 49 ? 55.258 115.707 105.259 1.00 55.74 56 ALA D N 1
ATOM 6869 C CA . ALA D 1 49 ? 53.948 115.610 104.616 1.00 55.32 56 ALA D CA 1
ATOM 6870 C C . ALA D 1 49 ? 52.908 116.583 105.218 1.00 54.85 56 ALA D C 1
ATOM 6871 O O . ALA D 1 49 ? 52.267 117.354 104.504 1.00 54.67 56 ALA D O 1
ATOM 6873 N N . ASN D 1 50 ? 52.765 116.526 106.539 1.00 54.88 57 ASN D N 1
ATOM 6874 C CA . ASN D 1 50 ? 51.994 117.495 107.323 1.00 54.84 57 ASN D CA 1
ATOM 6875 C C . ASN D 1 50 ? 52.388 118.937 107.067 1.00 54.88 57 ASN D C 1
ATOM 6876 O O . ASN D 1 50 ? 51.521 119.812 107.003 1.00 55.07 57 ASN D O 1
ATOM 6881 N N . GLN D 1 51 ? 53.679 119.209 106.906 1.00 54.89 58 GLN D N 1
ATOM 6882 C CA . GLN D 1 51 ? 54.048 120.565 106.516 1.00 55.21 58 GLN D CA 1
ATOM 6883 C C . GLN D 1 51 ? 53.371 120.902 105.160 1.00 54.21 58 GLN D C 1
ATOM 6884 O O . GLN D 1 51 ? 52.630 121.900 105.041 1.00 54.23 58 GLN D O 1
ATOM 6890 N N . PHE D 1 52 ? 53.567 120.051 104.154 1.00 52.74 59 PHE D N 1
ATOM 6891 C CA . PHE D 1 52 ? 52.983 120.330 102.837 1.00 51.54 59 PHE D CA 1
ATOM 6892 C C . PHE D 1 52 ? 51.461 120.414 102.865 1.00 50.99 59 PHE D C 1
ATOM 6893 O O . PHE D 1 52 ? 50.872 121.175 102.128 1.00 50.75 59 PHE D O 1
ATOM 6901 N N . TYR D 1 53 ? 50.831 119.647 103.739 1.00 51.10 60 TYR D N 1
ATOM 6902 C CA . TYR D 1 53 ? 49.406 119.720 103.879 1.00 51.37 60 TYR D CA 1
ATOM 6903 C C . TYR D 1 53 ? 48.944 121.109 104.344 1.00 51.79 60 TYR D C 1
ATOM 6904 O O . TYR D 1 53 ? 48.070 121.760 103.733 1.00 51.00 60 TYR D O 1
ATOM 6913 N N . ARG D 1 54 ? 49.574 121.551 105.432 1.00 52.71 61 ARG D N 1
ATOM 6914 C CA . ARG D 1 54 ? 49.416 122.883 106.012 1.00 52.94 61 ARG D CA 1
ATOM 6915 C C . ARG D 1 54 ? 49.741 123.954 104.960 1.00 52.56 61 ARG D C 1
ATOM 6916 O O . ARG D 1 54 ? 49.019 124.930 104.788 1.00 53.18 61 ARG D O 1
ATOM 6924 N N . LEU D 1 55 ? 50.801 123.746 104.203 1.00 51.80 62 LEU D N 1
ATOM 6925 C CA . LEU D 1 55 ? 51.192 124.741 103.225 1.00 51.45 62 LEU D CA 1
ATOM 6926 C C . LEU D 1 55 ? 50.175 124.979 102.122 1.00 51.22 62 LEU D C 1
ATOM 6927 O O . LEU D 1 55 ? 49.976 126.133 101.679 1.00 50.99 62 LEU D O 1
ATOM 6932 N N . PHE D 1 56 ? 49.547 123.899 101.649 1.00 50.40 63 PHE D N 1
ATOM 6933 C CA . PHE D 1 56 ? 48.674 123.997 100.466 1.00 49.66 63 PHE D CA 1
ATOM 6934 C C . PHE D 1 56 ? 47.271 124.315 100.879 1.00 50.24 63 PHE D C 1
ATOM 6935 O O . PHE D 1 56 ? 46.520 124.965 100.162 1.00 49.00 63 PHE D O 1
ATOM 6943 N N . GLU D 1 57 ? 46.911 123.836 102.059 1.00 51.71 64 GLU D N 1
ATOM 6944 C CA . GLU D 1 57 ? 45.662 124.240 102.629 1.00 53.08 64 GLU D CA 1
ATOM 6945 C C . GLU D 1 57 ? 45.672 125.761 102.727 1.00 54.07 64 GLU D C 1
ATOM 6946 O O . GLU D 1 57 ? 44.687 126.429 102.408 1.00 54.59 64 GLU D O 1
ATOM 6952 N N . HIS D 1 58 ? 46.817 126.316 103.124 1.00 54.63 65 HIS D N 1
ATOM 6953 C CA . HIS D 1 58 ? 46.935 127.761 103.245 1.00 55.13 65 HIS D CA 1
ATOM 6954 C C . HIS D 1 58 ? 46.948 128.458 101.887 1.00 54.26 65 HIS D C 1
ATOM 6955 O O . HIS D 1 58 ? 46.371 129.533 101.727 1.00 54.07 65 HIS D O 1
ATOM 6962 N N . ILE D 1 59 ? 47.618 127.846 100.912 1.00 53.18 66 ILE D N 1
ATOM 6963 C CA . ILE D 1 59 ? 47.540 128.325 99.538 1.00 51.59 66 ILE D CA 1
ATOM 6964 C C . ILE D 1 59 ? 46.106 128.264 98.979 1.00 51.25 66 ILE D C 1
ATOM 6965 O O . ILE D 1 59 ? 45.709 129.101 98.182 1.00 50.52 66 ILE D O 1
ATOM 6970 N N . GLU D 1 60 ? 45.332 127.272 99.414 1.00 51.28 67 GLU D N 1
ATOM 6971 C CA . GLU D 1 60 ? 43.983 127.076 98.898 1.00 51.32 67 GLU D CA 1
ATOM 6972 C C . GLU D 1 60 ? 43.002 128.148 99.396 1.00 51.25 67 GLU D C 1
ATOM 6973 O O . GLU D 1 60 ? 42.261 128.746 98.610 1.00 51.15 67 GLU D O 1
ATOM 6979 N N . GLN D 1 61 ? 43.006 128.352 100.714 1.00 51.28 68 GLN D N 1
ATOM 6980 C CA . GLN D 1 61 ? 42.365 129.488 101.399 1.00 51.45 68 GLN D CA 1
ATOM 6981 C C . GLN D 1 61 ? 42.658 130.866 100.791 1.00 51.76 68 GLN D C 1
ATOM 6982 O O . GLN D 1 61 ? 41.737 131.672 100.512 1.00 51.99 68 GLN D O 1
ATOM 6984 N N . ILE D 1 62 ? 43.932 131.179 100.592 1.00 51.25 69 ILE D N 1
ATOM 6985 C CA . ILE D 1 62 ? 44.233 132.421 99.892 1.00 50.39 69 ILE D CA 1
ATOM 6986 C C . ILE D 1 62 ? 43.540 132.506 98.529 1.00 50.98 69 ILE D C 1
ATOM 6987 O O . ILE D 1 62 ? 43.036 133.569 98.141 1.00 51.08 69 ILE D O 1
ATOM 6992 N N . ALA D 1 63 ? 43.545 131.397 97.789 1.00 51.22 70 ALA D N 1
ATOM 6993 C CA . ALA D 1 63 ? 43.056 131.372 96.406 1.00 51.15 70 ALA D CA 1
ATOM 6994 C C . ALA D 1 63 ? 41.532 131.542 96.361 1.00 50.92 70 ALA D C 1
ATOM 6995 O O . ALA D 1 63 ? 40.955 132.130 95.443 1.00 50.76 70 ALA D O 1
ATOM 6997 N N . HIS D 1 64 ? 40.875 131.051 97.387 1.00 51.37 71 HIS D N 1
ATOM 6998 C CA . HIS D 1 64 ? 39.461 131.319 97.514 1.00 52.93 71 HIS D CA 1
ATOM 6999 C C . HIS D 1 64 ? 39.086 132.705 98.083 1.00 53.46 71 HIS D C 1
ATOM 7000 O O . HIS D 1 64 ? 37.932 133.113 97.998 1.00 53.36 71 HIS D O 1
ATOM 7007 N N . SER D 1 65 ? 40.054 133.434 98.630 1.00 54.40 72 SER D N 1
ATOM 7008 C CA . SER D 1 65 ? 39.800 134.791 99.083 1.00 55.42 72 SER D CA 1
ATOM 7009 C C . SER D 1 65 ? 40.009 135.827 97.969 1.00 56.58 72 SER D C 1
ATOM 7010 O O . SER D 1 65 ? 39.407 136.901 97.995 1.00 56.62 72 SER D O 1
ATOM 7013 N N . TYR D 1 66 ? 40.855 135.516 96.986 1.00 57.78 73 TYR D N 1
ATOM 7014 C CA . TYR D 1 66 ? 41.105 136.462 95.892 1.00 58.57 73 TYR D CA 1
ATOM 7015 C C . TYR D 1 66 ? 39.976 136.317 94.906 1.00 59.33 73 TYR D C 1
ATOM 7016 O O . TYR D 1 66 ? 39.180 135.374 94.999 1.00 59.52 73 TYR D O 1
ATOM 7025 N N . THR D 1 67 ? 39.951 137.191 93.911 1.00 59.64 74 THR D N 1
ATOM 7026 C CA . THR D 1 67 ? 38.736 137.366 93.163 1.00 61.08 74 THR D CA 1
ATOM 7027 C C . THR D 1 67 ? 39.034 137.826 91.748 1.00 61.83 74 THR D C 1
ATOM 7028 O O . THR D 1 67 ? 40.193 138.126 91.429 1.00 61.47 74 THR D O 1
ATOM 7032 N N . ASN D 1 68 ? 38.015 137.867 90.885 1.00 62.63 75 ASN D N 1
ATOM 7033 C CA . ASN D 1 68 ? 38.253 138.335 89.513 1.00 63.57 75 ASN D CA 1
ATOM 7034 C C . ASN D 1 68 ? 38.584 139.843 89.361 1.00 63.12 75 ASN D C 1
ATOM 7035 O O . ASN D 1 68 ? 38.941 140.303 88.276 1.00 63.27 75 ASN D O 1
ATOM 7040 N N . GLU D 1 69 ? 38.491 140.600 90.454 1.00 62.50 76 GLU D N 1
ATOM 7041 C CA . GLU D 1 69 ? 38.896 142.007 90.454 1.00 61.75 76 GLU D CA 1
ATOM 7042 C C . GLU D 1 69 ? 40.344 142.217 90.970 1.00 61.14 76 GLU D C 1
ATOM 7043 O O . GLU D 1 69 ? 40.941 143.286 90.773 1.00 60.58 76 GLU D O 1
ATOM 7045 N N . THR D 1 70 ? 40.903 141.188 91.608 1.00 60.36 77 THR D N 1
ATOM 7046 C CA . THR D 1 70 ? 42.211 141.287 92.255 1.00 59.64 77 THR D CA 1
ATOM 7047 C C . THR D 1 70 ? 43.270 141.780 91.281 1.00 59.83 77 THR D C 1
ATOM 7048 O O . THR D 1 70 ? 43.247 141.420 90.114 1.00 59.47 77 THR D O 1
ATOM 7052 N N . ASP D 1 71 ? 44.174 142.622 91.778 1.00 60.77 78 ASP D N 1
ATOM 7053 C CA . ASP D 1 71 ? 45.281 143.198 90.991 1.00 61.03 78 ASP D CA 1
ATOM 7054 C C . ASP D 1 71 ? 45.999 142.100 90.247 1.00 60.50 78 ASP D C 1
ATOM 7055 O O . ASP D 1 71 ? 46.516 141.169 90.848 1.00 59.97 78 ASP D O 1
ATOM 7060 N N . PRO D 1 72 ? 46.038 142.201 88.919 1.00 60.50 79 PRO D N 1
ATOM 7061 C CA . PRO D 1 72 ? 46.725 141.151 88.174 1.00 60.47 79 PRO D CA 1
ATOM 7062 C C . PRO D 1 72 ? 48.190 140.939 88.642 1.00 60.57 79 PRO D C 1
ATOM 7063 O O . PRO D 1 72 ? 48.748 139.845 88.490 1.00 60.43 79 PRO D O 1
ATOM 7067 N N . GLU D 1 73 ? 48.793 141.958 89.245 1.00 60.49 80 GLU D N 1
ATOM 7068 C CA . GLU D 1 73 ? 50.200 141.878 89.615 1.00 60.54 80 GLU D CA 1
ATOM 7069 C C . GLU D 1 73 ? 50.394 141.103 90.873 1.00 59.63 80 GLU D C 1
ATOM 7070 O O . GLU D 1 73 ? 51.466 140.573 91.095 1.00 59.89 80 GLU D O 1
ATOM 7076 N N . GLN D 1 74 ? 49.377 141.068 91.724 1.00 59.66 81 GLN D N 1
ATOM 7077 C CA . GLN D 1 74 ? 49.474 140.296 92.964 1.00 59.65 81 GLN D CA 1
ATOM 7078 C C . GLN D 1 74 ? 49.124 138.838 92.676 1.00 59.11 81 GLN D C 1
ATOM 7079 O O . GLN D 1 74 ? 49.609 137.916 93.341 1.00 59.31 81 GLN D O 1
ATOM 7085 N N . ILE D 1 75 ? 48.289 138.634 91.663 1.00 58.32 82 ILE D N 1
ATOM 7086 C CA . ILE D 1 75 ? 48.003 137.281 91.177 1.00 57.38 82 ILE D CA 1
ATOM 7087 C C . ILE D 1 75 ? 49.267 136.690 90.555 1.00 56.87 82 ILE D C 1
ATOM 7088 O O . ILE D 1 75 ? 49.695 135.605 90.908 1.00 56.43 82 ILE D O 1
ATOM 7093 N N . LYS D 1 76 ? 49.868 137.424 89.637 1.00 56.64 83 LYS D N 1
ATOM 7094 C CA . LYS D 1 76 ? 51.130 137.012 89.053 1.00 56.95 83 LYS D CA 1
ATOM 7095 C C . LYS D 1 76 ? 52.226 136.644 90.087 1.00 56.97 83 LYS D C 1
ATOM 7096 O O . LYS D 1 76 ? 53.013 135.720 89.865 1.00 57.16 83 LYS D O 1
ATOM 7102 N N . ARG D 1 77 ? 52.270 137.344 91.220 1.00 56.70 84 ARG D N 1
ATOM 7103 C CA . ARG D 1 77 ? 53.244 137.015 92.260 1.00 56.67 84 ARG D CA 1
ATOM 7104 C C . ARG D 1 77 ? 52.835 135.790 93.079 1.00 55.37 84 ARG D C 1
ATOM 7105 O O . ARG D 1 77 ? 53.672 134.994 93.512 1.00 54.79 84 ARG D O 1
ATOM 7113 N N . PHE D 1 78 ? 51.539 135.654 93.289 1.00 54.32 85 PHE D N 1
ATOM 7114 C CA . PHE D 1 78 ? 50.970 134.465 93.919 1.00 54.17 85 PHE D CA 1
ATOM 7115 C C . PHE D 1 78 ? 51.320 133.187 93.090 1.00 53.70 85 PHE D C 1
ATOM 7116 O O . PHE D 1 78 ? 51.815 132.184 93.622 1.00 52.71 85 PHE D O 1
ATOM 7124 N N . ASN D 1 79 ? 51.080 133.258 91.781 1.00 53.80 86 ASN D N 1
ATOM 7125 C CA . ASN D 1 79 ? 51.497 132.195 90.866 1.00 54.51 86 ASN D CA 1
ATOM 7126 C C . ASN D 1 79 ? 52.941 131.722 91.068 1.00 55.38 86 ASN D C 1
ATOM 7127 O O . ASN D 1 79 ? 53.172 130.512 91.223 1.00 56.41 86 ASN D O 1
ATOM 7132 N N . ALA D 1 80 ? 53.908 132.648 91.087 1.00 55.43 87 ALA D N 1
ATOM 7133 C CA . ALA D 1 80 ? 55.313 132.248 91.274 1.00 55.51 87 ALA D CA 1
ATOM 7134 C C . ALA D 1 80 ? 55.617 131.610 92.624 1.00 55.27 87 ALA D C 1
ATOM 7135 O O . ALA D 1 80 ? 56.412 130.674 92.695 1.00 55.85 87 ALA D O 1
ATOM 7137 N N . GLU D 1 81 ? 54.991 132.081 93.697 1.00 54.92 88 GLU D N 1
ATOM 7138 C CA . GLU D 1 81 ? 55.174 131.401 94.978 1.00 55.53 88 GLU D CA 1
ATOM 7139 C C . GLU D 1 81 ? 54.497 130.015 95.000 1.00 55.47 88 GLU D C 1
ATOM 7140 O O . GLU D 1 81 ? 55.106 129.023 95.447 1.00 55.28 88 GLU D O 1
ATOM 7146 N N . VAL D 1 82 ? 53.241 129.947 94.521 1.00 54.56 89 VAL D N 1
ATOM 7147 C CA . VAL D 1 82 ? 52.541 128.656 94.385 1.00 53.74 89 VAL D CA 1
ATOM 7148 C C . VAL D 1 82 ? 53.312 127.694 93.463 1.00 53.85 89 VAL D C 1
ATOM 7149 O O . VAL D 1 82 ? 53.370 126.479 93.705 1.00 53.75 89 VAL D O 1
ATOM 7153 N N . GLN D 1 83 ? 53.905 128.234 92.406 1.00 53.57 90 GLN D N 1
ATOM 7154 C CA . GLN D 1 83 ? 54.698 127.418 91.503 1.00 54.29 90 GLN D CA 1
ATOM 7155 C C . GLN D 1 83 ? 55.952 126.824 92.138 1.00 54.27 90 GLN D C 1
ATOM 7156 O O . GLN D 1 83 ? 56.456 125.783 91.713 1.00 54.43 90 GLN D O 1
ATOM 7162 N N . GLN D 1 84 ? 56.453 127.516 93.145 1.00 54.33 91 GLN D N 1
ATOM 7163 C CA . GLN D 1 84 ? 57.615 127.100 93.888 1.00 54.37 91 GLN D CA 1
ATOM 7164 C C . GLN D 1 84 ? 57.197 126.059 94.915 1.00 53.67 91 GLN D C 1
ATOM 7165 O O . GLN D 1 84 ? 57.893 125.075 95.092 1.00 53.99 91 GLN D O 1
ATOM 7171 N N . ALA D 1 85 ? 56.052 126.248 95.577 1.00 53.30 92 ALA D N 1
ATOM 7172 C CA . ALA D 1 85 ? 55.444 125.175 96.423 1.00 52.52 92 ALA D CA 1
ATOM 7173 C C . ALA D 1 85 ? 55.258 123.845 95.641 1.00 52.16 92 ALA D C 1
ATOM 7174 O O . ALA D 1 85 ? 55.462 122.744 96.180 1.00 51.56 92 ALA D O 1
ATOM 7176 N N . ALA D 1 86 ? 54.909 123.986 94.359 1.00 51.60 93 ALA D N 1
ATOM 7177 C CA . ALA D 1 86 ? 54.665 122.854 93.443 1.00 51.63 93 ALA D CA 1
ATOM 7178 C C . ALA D 1 86 ? 55.957 122.130 93.128 1.00 51.41 93 ALA D C 1
ATOM 7179 O O . ALA D 1 86 ? 56.035 120.881 93.212 1.00 51.44 93 ALA D O 1
ATOM 7181 N N . THR D 1 87 ? 56.970 122.921 92.790 1.00 51.09 94 THR D N 1
ATOM 7182 C CA . THR D 1 87 ? 58.319 122.412 92.615 1.00 50.96 94 THR D CA 1
ATOM 7183 C C . THR D 1 87 ? 58.788 121.604 93.837 1.00 51.38 94 THR D C 1
ATOM 7184 O O . THR D 1 87 ? 59.361 120.523 93.674 1.00 52.01 94 THR D O 1
ATOM 7188 N N . ASN D 1 88 ? 58.511 122.103 95.046 1.00 51.39 95 ASN D N 1
ATOM 7189 C CA . ASN D 1 88 ? 58.976 121.449 96.284 1.00 51.22 95 ASN D CA 1
ATOM 7190 C C . ASN D 1 88 ? 58.220 120.169 96.606 1.00 50.74 95 ASN D C 1
ATOM 7191 O O . ASN D 1 88 ? 58.802 119.185 97.041 1.00 50.79 95 ASN D O 1
ATOM 7196 N N . ILE D 1 89 ? 56.907 120.174 96.443 1.00 50.68 96 ILE D N 1
ATOM 7197 C CA . ILE D 1 89 ? 56.192 118.940 96.742 1.00 50.49 96 ILE D CA 1
ATOM 7198 C C . ILE D 1 89 ? 56.626 117.904 95.721 1.00 50.26 96 ILE D C 1
ATOM 7199 O O . ILE D 1 89 ? 56.924 116.785 96.103 1.00 50.10 96 ILE D O 1
ATOM 7204 N N . TRP D 1 90 ? 56.710 118.304 94.439 1.00 50.40 97 TRP D N 1
ATOM 7205 C CA . TRP D 1 90 ? 57.290 117.457 93.387 1.00 50.09 97 TRP D CA 1
ATOM 7206 C C . TRP D 1 90 ? 58.652 116.894 93.811 1.00 48.95 97 TRP D C 1
ATOM 7207 O O . TRP D 1 90 ? 58.869 115.678 93.753 1.00 48.12 97 TRP D O 1
ATOM 7218 N N . GLY D 1 91 ? 59.549 117.774 94.267 1.00 47.97 98 GLY D N 1
ATOM 7219 C CA . GLY D 1 91 ? 60.841 117.328 94.806 1.00 46.67 98 GLY D CA 1
ATOM 7220 C C . GLY D 1 91 ? 60.733 116.284 95.914 1.00 45.72 98 GLY D C 1
ATOM 7221 O O . GLY D 1 91 ? 61.515 115.339 95.966 1.00 46.53 98 GLY D O 1
ATOM 7222 N N . PHE D 1 92 ? 59.787 116.481 96.820 1.00 44.45 99 PHE D N 1
ATOM 7223 C CA . PHE D 1 92 ? 59.553 115.592 97.936 1.00 44.05 99 PHE D CA 1
ATOM 7224 C C . PHE D 1 92 ? 58.952 114.264 97.502 1.00 44.70 99 PHE D C 1
ATOM 7225 O O . PHE D 1 92 ? 59.200 113.220 98.116 1.00 45.12 99 PHE D O 1
ATOM 7233 N N . LYS D 1 93 ? 58.105 114.288 96.469 1.00 44.82 100 LYS D N 1
ATOM 7234 C CA . LYS D 1 93 ? 57.474 113.030 96.019 1.00 44.40 100 LYS D CA 1
ATOM 7235 C C . LYS D 1 93 ? 58.541 112.182 95.353 1.00 44.77 100 LYS D C 1
ATOM 7236 O O . LYS D 1 93 ? 58.594 110.966 95.546 1.00 44.35 100 LYS D O 1
ATOM 7242 N N . ARG D 1 94 ? 59.414 112.848 94.589 1.00 45.40 101 ARG D N 1
ATOM 7243 C CA . ARG D 1 94 ? 60.564 112.201 93.964 1.00 46.41 101 ARG D CA 1
ATOM 7244 C C . ARG D 1 94 ? 61.498 111.525 94.981 1.00 46.86 101 ARG D C 1
ATOM 7245 O O . ARG D 1 94 ? 61.983 110.425 94.753 1.00 47.46 101 ARG D O 1
ATOM 7253 N N . LYS D 1 95 ? 61.716 112.162 96.129 1.00 47.59 102 LYS D N 1
ATOM 7254 C CA . LYS D 1 95 ? 62.548 111.570 97.153 1.00 47.93 102 LYS D CA 1
ATOM 7255 C C . LYS D 1 95 ? 61.915 110.372 97.819 1.00 47.36 102 LYS D C 1
ATOM 7256 O O . LYS D 1 95 ? 62.617 109.446 98.199 1.00 47.46 102 LYS D O 1
ATOM 7262 N N . ILE D 1 96 ? 60.593 110.390 97.994 1.00 47.31 103 ILE D N 1
ATOM 7263 C CA . ILE D 1 96 ? 59.866 109.229 98.540 1.00 46.67 103 ILE D CA 1
ATOM 7264 C C . ILE D 1 96 ? 59.984 108.034 97.600 1.00 46.30 103 ILE D C 1
ATOM 7265 O O . ILE D 1 96 ? 60.160 106.898 98.033 1.00 46.21 103 ILE D O 1
ATOM 7270 N N . LEU D 1 97 ? 59.861 108.313 96.302 1.00 46.21 104 LEU D N 1
ATOM 7271 C CA . LEU D 1 97 ? 59.959 107.308 95.264 1.00 45.83 104 LEU D CA 1
ATOM 7272 C C . LEU D 1 97 ? 61.353 106.679 95.240 1.00 46.75 104 LEU D C 1
ATOM 7273 O O . LEU D 1 97 ? 61.497 105.446 95.206 1.00 45.49 104 LEU D O 1
ATOM 7278 N N . GLY D 1 98 ? 62.380 107.533 95.231 1.00 47.92 105 GLY D N 1
ATOM 7279 C CA . GLY D 1 98 ? 63.751 107.045 95.405 1.00 49.52 105 GLY D CA 1
ATOM 7280 C C . GLY D 1 98 ? 63.849 106.039 96.530 1.00 50.77 105 GLY D C 1
ATOM 7281 O O . GLY D 1 98 ? 64.374 104.936 96.351 1.00 51.69 105 GLY D O 1
ATOM 7282 N N . LEU D 1 99 ? 63.343 106.415 97.705 1.00 52.05 106 LEU D N 1
ATOM 7283 C CA . LEU D 1 99 ? 63.404 105.545 98.875 1.00 52.86 106 LEU D CA 1
ATOM 7284 C C . LEU D 1 99 ? 62.674 104.211 98.658 1.00 53.06 106 LEU D C 1
ATOM 7285 O O . LEU D 1 99 ? 63.169 103.150 99.041 1.00 54.17 106 LEU D O 1
ATOM 7290 N N . ILE D 1 100 ? 61.509 104.250 98.041 1.00 52.73 107 ILE D N 1
ATOM 7291 C CA . ILE D 1 100 ? 60.744 103.016 97.834 1.00 53.30 107 ILE D CA 1
ATOM 7292 C C . ILE D 1 100 ? 61.460 102.065 96.876 1.00 53.46 107 ILE D C 1
ATOM 7293 O O . ILE D 1 100 ? 61.466 100.830 97.046 1.00 52.67 107 ILE D O 1
ATOM 7298 N N . LEU D 1 101 ? 62.035 102.674 95.850 1.00 53.94 108 LEU D N 1
ATOM 7299 C CA . LEU D 1 101 ? 62.648 101.945 94.754 1.00 54.90 108 LEU D CA 1
ATOM 7300 C C . LEU D 1 101 ? 63.954 101.269 95.153 1.00 56.45 108 LEU D C 1
ATOM 7301 O O . LEU D 1 101 ? 64.398 100.344 94.473 1.00 57.20 108 LEU D O 1
ATOM 7306 N N . THR D 1 102 ? 64.564 101.753 96.246 1.00 57.92 109 THR D N 1
ATOM 7307 C CA . THR D 1 102 ? 65.786 101.169 96.823 1.00 58.94 109 THR D CA 1
ATOM 7308 C C . THR D 1 102 ? 65.464 100.318 98.057 1.00 60.11 109 THR D C 1
ATOM 7309 O O . THR D 1 102 ? 66.368 99.838 98.718 1.00 59.92 109 THR D O 1
ATOM 7313 N N . CYS D 1 103 ? 64.168 100.113 98.330 1.00 60.97 110 CYS D N 1
ATOM 7314 C CA . CYS D 1 103 ? 63.707 99.340 99.492 1.00 62.12 110 CYS D CA 1
ATOM 7315 C C . CYS D 1 103 ? 64.272 99.839 100.836 1.00 61.96 110 CYS D C 1
ATOM 7316 O O . CYS D 1 103 ? 64.651 99.051 101.712 1.00 61.51 110 CYS D O 1
ATOM 7319 N N . LYS D 1 104 ? 64.307 101.157 100.990 1.00 62.19 111 LYS D N 1
ATOM 7320 C CA . LYS D 1 104 ? 64.715 101.768 102.249 1.00 62.75 111 LYS D CA 1
ATOM 7321 C C . LYS D 1 104 ? 63.582 101.731 103.317 1.00 62.37 111 LYS D C 1
ATOM 7322 O O . LYS D 1 104 ? 63.846 101.879 104.513 1.00 62.65 111 LYS D O 1
ATOM 7328 N N . LEU D 1 105 ? 62.335 101.523 102.887 1.00 61.39 112 LEU D N 1
ATOM 7329 C CA . LEU D 1 105 ? 61.168 101.664 103.777 1.00 60.32 112 LEU D CA 1
ATOM 7330 C C . LEU D 1 105 ? 60.317 100.400 103.818 1.00 60.04 112 LEU D C 1
ATOM 7331 O O . LEU D 1 105 ? 59.092 100.463 103.877 1.00 59.79 112 LEU D O 1
ATOM 7336 N N . PRO D 1 106 ? 60.968 99.242 103.805 1.00 59.92 113 PRO D N 1
ATOM 7337 C CA . PRO D 1 106 ? 60.182 98.012 103.859 1.00 59.80 113 PRO D CA 1
ATOM 7338 C C . PRO D 1 106 ? 58.952 98.269 104.713 1.00 59.75 113 PRO D C 1
ATOM 7339 O O . PRO D 1 106 ? 59.040 98.992 105.707 1.00 60.35 113 PRO D O 1
ATOM 7343 N N . GLY D 1 107 ? 57.805 97.700 104.348 1.00 59.32 114 GLY D N 1
ATOM 7344 C CA . GLY D 1 107 ? 56.590 97.864 105.153 1.00 57.86 114 GLY D CA 1
ATOM 7345 C C . GLY D 1 107 ? 55.771 99.111 104.865 1.00 57.28 114 GLY D C 1
ATOM 7346 O O . GLY D 1 107 ? 54.667 99.257 105.373 1.00 57.49 114 GLY D O 1
ATOM 7347 N N . GLN D 1 108 ? 56.303 100.039 104.075 1.00 56.84 115 GLN D N 1
ATOM 7348 C CA . GLN D 1 108 ? 55.495 101.180 103.649 1.00 56.15 115 GLN D CA 1
ATOM 7349 C C . GLN D 1 108 ? 54.377 100.707 102.704 1.00 55.17 115 GLN D C 1
ATOM 7350 O O . GLN D 1 108 ? 54.397 99.561 102.247 1.00 54.82 115 GLN D O 1
ATOM 7356 N N . ASN D 1 109 ? 53.419 101.587 102.417 1.00 53.91 116 ASN D N 1
ATOM 7357 C CA . ASN D 1 109 ? 52.126 101.202 101.807 1.00 52.34 116 ASN D CA 1
ATOM 7358 C C . ASN D 1 109 ? 51.747 102.009 100.570 1.00 50.95 116 ASN D C 1
ATOM 7359 O O . ASN D 1 109 ? 50.638 101.884 100.067 1.00 50.75 116 ASN D O 1
ATOM 7364 N N . ASN D 1 110 ? 52.639 102.877 100.119 1.00 49.47 117 ASN D N 1
ATOM 7365 C CA . ASN D 1 110 ? 52.394 103.715 98.962 1.00 48.04 117 ASN D CA 1
ATOM 7366 C C . ASN D 1 110 ? 52.938 103.014 97.729 1.00 47.79 117 ASN D C 1
ATOM 7367 O O . ASN D 1 110 ? 54.136 102.761 97.668 1.00 47.01 117 ASN D O 1
ATOM 7372 N N . PHE D 1 111 ? 52.063 102.687 96.761 1.00 47.35 118 PHE D N 1
ATOM 7373 C CA . PHE D 1 111 ? 52.480 102.205 95.427 1.00 45.68 118 PHE D CA 1
ATOM 7374 C C . PHE D 1 111 ? 53.470 103.192 94.829 1.00 45.16 118 PHE D C 1
ATOM 7375 O O . PHE D 1 111 ? 53.210 104.414 94.817 1.00 45.71 118 PHE D O 1
ATOM 7383 N N . PRO D 1 112 ? 54.614 102.693 94.346 1.00 44.11 119 PRO D N 1
ATOM 7384 C CA . PRO D 1 112 ? 55.520 103.586 93.608 1.00 44.11 119 PRO D CA 1
ATOM 7385 C C . PRO D 1 112 ? 54.829 104.250 92.404 1.00 43.78 119 PRO D C 1
ATOM 7386 O O . PRO D 1 112 ? 55.157 105.375 92.032 1.00 43.10 119 PRO D O 1
ATOM 7390 N N . LEU D 1 113 ? 53.874 103.558 91.788 1.00 44.19 120 LEU D N 1
ATOM 7391 C CA . LEU D 1 113 ? 53.124 104.165 90.685 1.00 43.92 120 LEU D CA 1
ATOM 7392 C C . LEU D 1 113 ? 52.332 105.390 91.173 1.00 43.87 120 LEU D C 1
ATOM 7393 O O . LEU D 1 113 ? 52.293 106.429 90.508 1.00 43.55 120 LEU D O 1
ATOM 7398 N N . LEU D 1 114 ? 51.744 105.266 92.356 1.00 43.94 121 LEU D N 1
ATOM 7399 C CA . LEU D 1 114 ? 51.023 106.374 92.976 1.00 45.11 121 LEU D CA 1
ATOM 7400 C C . LEU D 1 114 ? 51.961 107.563 93.278 1.00 44.48 121 LEU D C 1
ATOM 7401 O O . LEU D 1 114 ? 51.651 108.708 92.928 1.00 44.74 121 LEU D O 1
ATOM 7406 N N . VAL D 1 115 ? 53.118 107.295 93.901 1.00 43.68 122 VAL D N 1
ATOM 7407 C CA . VAL D 1 115 ? 54.121 108.348 94.071 1.00 41.43 122 VAL D CA 1
ATOM 7408 C C . VAL D 1 115 ? 54.543 109.015 92.767 1.00 40.93 122 VAL D C 1
ATOM 7409 O O . VAL D 1 115 ? 54.634 110.224 92.728 1.00 41.43 122 VAL D O 1
ATOM 7413 N N . ASP D 1 116 ? 54.784 108.269 91.693 1.00 40.90 123 ASP D N 1
ATOM 7414 C CA . ASP D 1 116 ? 55.100 108.932 90.391 1.00 40.40 123 ASP D CA 1
ATOM 7415 C C . ASP D 1 116 ? 53.846 109.645 89.834 1.00 39.80 123 ASP D C 1
ATOM 7416 O O . ASP D 1 116 ? 53.918 110.741 89.262 1.00 39.68 123 ASP D O 1
ATOM 7421 N N . HIS D 1 117 ? 52.697 109.018 90.025 1.00 39.02 124 HIS D N 1
ATOM 7422 C CA . HIS D 1 117 ? 51.422 109.589 89.585 1.00 39.37 124 HIS D CA 1
ATOM 7423 C C . HIS D 1 117 ? 51.246 110.990 90.157 1.00 39.07 124 HIS D C 1
ATOM 7424 O O . HIS D 1 117 ? 51.203 111.967 89.426 1.00 38.70 124 HIS D O 1
ATOM 7431 N N . THR D 1 118 ? 51.152 111.100 91.472 1.00 39.69 125 THR D N 1
ATOM 7432 C CA . THR D 1 118 ? 50.970 112.417 92.090 1.00 40.25 125 THR D CA 1
ATOM 7433 C C . THR D 1 118 ? 52.091 113.403 91.722 1.00 40.70 125 THR D C 1
ATOM 7434 O O . THR D 1 118 ? 51.840 114.605 91.547 1.00 41.38 125 THR D O 1
ATOM 7438 N N . SER D 1 119 ? 53.315 112.900 91.540 1.00 40.57 126 SER D N 1
ATOM 7439 C CA . SER D 1 119 ? 54.455 113.766 91.161 1.00 40.52 126 SER D CA 1
ATOM 7440 C C . SER D 1 119 ? 54.304 114.302 89.729 1.00 40.64 126 SER D C 1
ATOM 7441 O O . SER D 1 119 ? 54.725 115.425 89.394 1.00 40.48 126 SER D O 1
ATOM 7444 N N . ARG D 1 120 ? 53.701 113.477 88.872 1.00 41.10 127 ARG D N 1
ATOM 7445 C CA . ARG D 1 120 ? 53.308 113.915 87.522 1.00 41.49 127 ARG D CA 1
ATOM 7446 C C . ARG D 1 120 ? 52.265 115.021 87.562 1.00 41.78 127 ARG D C 1
ATOM 7447 O O . ARG D 1 120 ? 52.178 115.853 86.658 1.00 41.45 127 ARG D O 1
ATOM 7455 N N . GLU D 1 121 ? 51.480 115.026 88.630 1.00 42.78 128 GLU D N 1
ATOM 7456 C CA . GLU D 1 121 ? 50.368 115.979 88.763 1.00 43.80 128 GLU D CA 1
ATOM 7457 C C . GLU D 1 121 ? 50.904 117.312 89.304 1.00 43.42 128 GLU D C 1
ATOM 7458 O O . GLU D 1 121 ? 50.370 118.410 89.004 1.00 42.68 128 GLU D O 1
ATOM 7464 N N . ALA D 1 122 ? 52.002 117.201 90.055 1.00 43.05 129 ALA D N 1
ATOM 7465 C CA . ALA D 1 122 ? 52.730 118.381 90.533 1.00 42.42 129 ALA D CA 1
ATOM 7466 C C . ALA D 1 122 ? 53.438 119.076 89.372 1.00 42.48 129 ALA D C 1
ATOM 7467 O O . ALA D 1 122 ? 53.448 120.302 89.302 1.00 43.50 129 ALA D O 1
ATOM 7469 N N . ASP D 1 123 ? 53.987 118.291 88.448 1.00 42.86 130 ASP D N 1
ATOM 7470 C CA . ASP D 1 123 ? 54.621 118.810 87.236 1.00 44.24 130 ASP D CA 1
ATOM 7471 C C . ASP D 1 123 ? 53.632 119.460 86.274 1.00 44.25 130 ASP D C 1
ATOM 7472 O O . ASP D 1 123 ? 53.861 120.567 85.764 1.00 45.16 130 ASP D O 1
ATOM 7477 N N . TYR D 1 124 ? 52.508 118.798 86.035 1.00 43.78 131 TYR D N 1
ATOM 7478 C CA . TYR D 1 124 ? 51.429 119.457 85.311 1.00 43.57 131 TYR D CA 1
ATOM 7479 C C . TYR D 1 124 ? 51.159 120.905 85.828 1.00 43.33 131 TYR D C 1
ATOM 7480 O O . TYR D 1 124 ? 51.132 121.845 85.059 1.00 43.82 131 TYR D O 1
ATOM 7489 N N . PHE D 1 125 ? 50.981 121.044 87.134 1.00 43.65 132 PHE D N 1
ATOM 7490 C CA . PHE D 1 125 ? 50.558 122.256 87.819 1.00 44.17 132 PHE D CA 1
ATOM 7491 C C . PHE D 1 125 ? 51.675 123.317 87.732 1.00 45.72 132 PHE D C 1
ATOM 7492 O O . PHE D 1 125 ? 51.436 124.490 87.352 1.00 45.68 132 PHE D O 1
ATOM 7500 N N . ARG D 1 126 ? 52.893 122.893 88.096 1.00 46.97 133 ARG D N 1
ATOM 7501 C CA . ARG D 1 126 ? 54.124 123.644 87.894 1.00 46.91 133 ARG D CA 1
ATOM 7502 C C . ARG D 1 126 ? 54.060 124.356 86.557 1.00 46.59 133 ARG D C 1
ATOM 7503 O O . ARG D 1 126 ? 54.049 125.581 86.498 1.00 46.74 133 ARG D O 1
ATOM 7511 N N . LYS D 1 127 ? 53.984 123.582 85.472 1.00 46.50 134 LYS D N 1
ATOM 7512 C CA . LYS D 1 127 ? 54.059 124.108 84.084 1.00 46.50 134 LYS D CA 1
ATOM 7513 C C . LYS D 1 127 ? 52.859 124.954 83.599 1.00 46.29 134 LYS D C 1
ATOM 7514 O O . LYS D 1 127 ? 52.977 125.836 82.716 1.00 46.33 134 LYS D O 1
ATOM 7520 N N . ARG D 1 128 ? 51.694 124.688 84.173 1.00 45.66 135 ARG D N 1
ATOM 7521 C CA . ARG D 1 128 ? 50.522 125.503 83.888 1.00 45.52 135 ARG D CA 1
ATOM 7522 C C . ARG D 1 128 ? 50.725 126.897 84.466 1.00 45.26 135 ARG D C 1
ATOM 7523 O O . ARG D 1 128 ? 50.393 127.884 83.841 1.00 44.92 135 ARG D O 1
ATOM 7531 N N . LEU D 1 129 ? 51.299 126.980 85.654 1.00 45.75 136 LEU D N 1
ATOM 7532 C CA . LEU D 1 129 ? 51.475 128.283 86.266 1.00 46.86 136 LEU D CA 1
ATOM 7533 C C . LEU D 1 129 ? 52.428 129.130 85.424 1.00 47.86 136 LEU D C 1
ATOM 7534 O O . LEU D 1 129 ? 52.059 130.226 84.965 1.00 48.40 136 LEU D O 1
ATOM 7539 N N . ILE D 1 130 ? 53.629 128.608 85.190 1.00 48.24 137 ILE D N 1
ATOM 7540 C CA . ILE D 1 130 ? 54.552 129.182 84.200 1.00 48.50 137 ILE D CA 1
ATOM 7541 C C . ILE D 1 130 ? 53.855 129.587 82.887 1.00 48.75 137 ILE D C 1
ATOM 7542 O O . ILE D 1 130 ? 53.988 130.725 82.451 1.00 49.44 137 ILE D O 1
ATOM 7547 N N . GLN D 1 131 ? 53.104 128.680 82.265 1.00 49.09 138 GLN D N 1
ATOM 7548 C CA . GLN D 1 131 ? 52.332 129.040 81.041 1.00 49.62 138 GLN D CA 1
ATOM 7549 C C . GLN D 1 131 ? 51.529 130.327 81.206 1.00 49.06 138 GLN D C 1
ATOM 7550 O O . GLN D 1 131 ? 51.553 131.194 80.330 1.00 48.89 138 GLN D O 1
ATOM 7556 N N . LEU D 1 132 ? 50.828 130.446 82.331 1.00 48.54 139 LEU D N 1
ATOM 7557 C CA . LEU D 1 132 ? 49.974 131.586 82.581 1.00 49.41 139 LEU D CA 1
ATOM 7558 C C . LEU D 1 132 ? 50.830 132.840 82.771 1.00 50.32 139 LEU D C 1
ATOM 7559 O O . LEU D 1 132 ? 50.618 133.883 82.128 1.00 49.56 139 LEU D O 1
ATOM 7564 N N . ASN D 1 133 ? 51.836 132.690 83.635 1.00 51.46 140 ASN D N 1
ATOM 7565 C CA . ASN D 1 133 ? 52.778 133.753 83.951 1.00 51.74 140 ASN D CA 1
ATOM 7566 C C . ASN D 1 133 ? 53.519 134.296 82.741 1.00 52.24 140 ASN D C 1
ATOM 7567 O O . ASN D 1 133 ? 53.856 135.483 82.720 1.00 52.52 140 ASN D O 1
ATOM 7572 N N . GLU D 1 134 ? 53.737 133.462 81.724 1.00 52.18 141 GLU D N 1
ATOM 7573 C CA . GLU D 1 134 ? 54.357 133.967 80.494 1.00 52.33 141 GLU D CA 1
ATOM 7574 C C . GLU D 1 134 ? 53.369 134.342 79.406 1.00 52.13 141 GLU D C 1
ATOM 7575 O O . GLU D 1 134 ? 53.739 134.909 78.392 1.00 51.93 141 GLU D O 1
ATOM 7581 N N . GLY D 1 135 ? 52.096 134.077 79.647 1.00 52.77 142 GLY D N 1
ATOM 7582 C CA . GLY D 1 135 ? 51.094 134.213 78.593 1.00 53.25 142 GLY D CA 1
ATOM 7583 C C . GLY D 1 135 ? 51.433 133.237 77.489 1.00 53.04 142 GLY D C 1
ATOM 7584 O O . GLY D 1 135 ? 51.487 133.624 76.311 1.00 54.24 142 GLY D O 1
ATOM 7585 N N . LYS D 1 136 ? 51.708 131.980 77.855 1.00 52.21 143 LYS D N 1
ATOM 7586 C CA . LYS D 1 136 ? 52.189 130.984 76.866 1.00 51.87 143 LYS D CA 1
ATOM 7587 C C . LYS D 1 136 ? 51.337 129.711 76.763 1.00 52.52 143 LYS D C 1
ATOM 7588 O O . LYS D 1 136 ? 51.864 128.591 76.568 1.00 51.56 143 LYS D O 1
ATOM 7594 N N . LEU D 1 137 ? 50.022 129.893 76.883 1.00 53.36 144 LEU D N 1
ATOM 7595 C CA . LEU D 1 137 ? 49.071 128.791 76.686 1.00 54.07 144 LEU D CA 1
ATOM 7596 C C . LEU D 1 137 ? 49.177 128.249 75.269 1.00 53.99 144 LEU D C 1
ATOM 7597 O O . LEU D 1 137 ? 49.355 129.014 74.317 1.00 54.47 144 LEU D O 1
ATOM 7602 N N . ASP D 1 138 ? 49.051 126.936 75.128 1.00 54.33 145 ASP D N 1
ATOM 7603 C CA . ASP D 1 138 ? 49.147 126.276 73.823 1.00 54.14 145 ASP D CA 1
ATOM 7604 C C . ASP D 1 138 ? 48.022 126.630 72.844 1.00 53.57 145 ASP D C 1
ATOM 7605 O O . ASP D 1 138 ? 46.927 127.014 73.268 1.00 53.37 145 ASP D O 1
ATOM 7610 N N . ALA D 1 139 ? 48.309 126.511 71.542 1.00 52.63 146 ALA D N 1
ATOM 7611 C CA . ALA D 1 139 ? 47.283 126.637 70.502 1.00 52.46 146 ALA D CA 1
ATOM 7612 C C . ALA D 1 139 ? 46.291 125.467 70.616 1.00 52.11 146 ALA D C 1
ATOM 7613 O O . ALA D 1 139 ? 46.607 124.454 71.244 1.00 53.63 146 ALA D O 1
ATOM 7615 N N . LEU D 1 140 ? 45.103 125.579 70.035 1.00 50.79 147 LEU D N 1
ATOM 7616 C CA . LEU D 1 140 ? 44.100 124.525 70.246 1.00 49.87 147 LEU D CA 1
ATOM 7617 C C . LEU D 1 140 ? 44.618 123.102 69.897 1.00 49.48 147 LEU D C 1
ATOM 7618 O O . LEU D 1 140 ? 44.521 122.204 70.725 1.00 49.11 147 LEU D O 1
ATOM 7623 N N . PRO D 1 141 ? 45.202 122.901 68.687 1.00 49.21 148 PRO D N 1
ATOM 7624 C CA . PRO D 1 141 ? 45.593 121.522 68.353 1.00 48.32 148 PRO D CA 1
ATOM 7625 C C . PRO D 1 141 ? 46.646 120.923 69.300 1.00 48.21 148 PRO D C 1
ATOM 7626 O O . PRO D 1 141 ? 46.603 119.731 69.559 1.00 48.14 148 PRO D O 1
ATOM 7630 N N . ASP D 1 142 ? 47.555 121.732 69.846 1.00 47.81 149 ASP D N 1
ATOM 7631 C CA . ASP D 1 142 ? 48.540 121.200 70.796 1.00 47.46 149 ASP D CA 1
ATOM 7632 C C . ASP D 1 142 ? 47.978 120.958 72.191 1.00 46.77 149 ASP D C 1
ATOM 7633 O O . ASP D 1 142 ? 48.428 120.054 72.896 1.00 47.07 149 ASP D O 1
ATOM 7638 N N . ALA D 1 143 ? 47.057 121.814 72.625 1.00 45.45 150 ALA D N 1
ATOM 7639 C CA . ALA D 1 143 ? 46.457 121.669 73.938 1.00 44.69 150 ALA D CA 1
ATOM 7640 C C . ALA D 1 143 ? 45.731 120.325 73.960 1.00 44.76 150 ALA D C 1
ATOM 7641 O O . ALA D 1 143 ? 45.970 119.480 74.855 1.00 45.20 150 ALA D O 1
ATOM 7643 N N . ILE D 1 144 ? 44.856 120.141 72.958 1.00 42.99 151 ILE D N 1
ATOM 7644 C CA . ILE D 1 144 ? 44.053 118.971 72.842 1.00 42.61 151 ILE D CA 1
ATOM 7645 C C . ILE D 1 144 ? 44.872 117.690 72.956 1.00 43.25 151 ILE D C 1
ATOM 7646 O O . ILE D 1 144 ? 44.528 116.761 73.668 1.00 42.62 151 ILE D O 1
ATOM 7651 N N . ILE D 1 145 ? 45.944 117.643 72.195 1.00 43.77 152 ILE D N 1
ATOM 7652 C CA . ILE D 1 145 ? 46.760 116.479 72.211 1.00 44.93 152 ILE D CA 1
ATOM 7653 C C . ILE D 1 145 ? 47.521 116.326 73.520 1.00 45.39 152 ILE D C 1
ATOM 7654 O O . ILE D 1 145 ? 47.612 115.235 74.057 1.00 45.28 152 ILE D O 1
ATOM 7659 N N . LYS D 1 146 ? 48.080 117.432 74.004 1.00 46.69 153 LYS D N 1
ATOM 7660 C CA . LYS D 1 146 ? 48.886 117.461 75.231 1.00 47.06 153 LYS D CA 1
ATOM 7661 C C . LYS D 1 146 ? 48.058 117.165 76.486 1.00 46.91 153 LYS D C 1
ATOM 7662 O O . LYS D 1 146 ? 48.444 116.309 77.284 1.00 47.58 153 LYS D O 1
ATOM 7668 N N . GLU D 1 147 ? 46.926 117.857 76.656 1.00 45.78 154 GLU D N 1
ATOM 7669 C CA . GLU D 1 147 ? 46.023 117.604 77.794 1.00 45.25 154 GLU D CA 1
ATOM 7670 C C . GLU D 1 147 ? 45.592 116.136 77.876 1.00 43.17 154 GLU D C 1
ATOM 7671 O O . GLU D 1 147 ? 45.596 115.530 78.956 1.00 42.80 154 GLU D O 1
ATOM 7677 N N . ASN D 1 148 ? 45.235 115.568 76.730 1.00 40.97 155 ASN D N 1
ATOM 7678 C CA . ASN D 1 148 ? 44.781 114.157 76.660 1.00 40.27 155 ASN D CA 1
ATOM 7679 C C . ASN D 1 148 ? 45.863 113.118 76.873 1.00 39.25 155 ASN D C 1
ATOM 7680 O O . ASN D 1 148 ? 45.714 112.182 77.651 1.00 38.52 155 ASN D O 1
ATOM 7685 N N . VAL D 1 149 ? 46.985 113.303 76.212 1.00 38.85 156 VAL D N 1
ATOM 7686 C CA . VAL D 1 149 ? 48.061 112.369 76.441 1.00 38.01 156 VAL D CA 1
ATOM 7687 C C . VAL D 1 149 ? 48.279 112.298 77.945 1.00 37.63 156 VAL D C 1
ATOM 7688 O O . VAL D 1 149 ? 48.369 111.218 78.496 1.00 39.29 156 VAL D O 1
ATOM 7692 N N . PHE D 1 150 ? 48.340 113.440 78.619 1.00 36.86 157 PHE D N 1
ATOM 7693 C CA . PHE D 1 150 ? 48.502 113.479 80.076 1.00 36.07 157 PHE D CA 1
ATOM 7694 C C . PHE D 1 150 ? 47.304 112.887 80.870 1.00 36.50 157 PHE D C 1
ATOM 7695 O O . PHE D 1 150 ? 47.478 111.946 81.629 1.00 36.12 157 PHE D O 1
ATOM 7703 N N . PHE D 1 151 ? 46.076 113.412 80.672 1.00 36.19 158 PHE D N 1
ATOM 7704 C CA . PHE D 1 151 ? 44.941 112.980 81.476 1.00 35.48 158 PHE D CA 1
ATOM 7705 C C . PHE D 1 151 ? 44.512 111.555 81.194 1.00 34.33 158 PHE D C 1
ATOM 7706 O O . PHE D 1 151 ? 44.000 110.845 82.090 1.00 34.05 158 PHE D O 1
ATOM 7714 N N . LEU D 1 152 ? 44.727 111.086 79.977 1.00 32.59 159 LEU D N 1
ATOM 7715 C CA . LEU D 1 152 ? 44.352 109.664 79.737 1.00 32.43 159 LEU D CA 1
ATOM 7716 C C . LEU D 1 152 ? 45.257 108.705 80.522 1.00 32.64 159 LEU D C 1
ATOM 7717 O O . LEU D 1 152 ? 44.813 107.648 80.961 1.00 31.72 159 LEU D O 1
ATOM 7722 N N . ARG D 1 153 ? 46.541 109.066 80.696 1.00 33.70 160 ARG D N 1
ATOM 7723 C CA . ARG D 1 153 ? 47.388 108.244 81.522 1.00 33.83 160 ARG D CA 1
ATOM 7724 C C . ARG D 1 153 ? 46.860 108.250 82.952 1.00 34.11 160 ARG D C 1
ATOM 7725 O O . ARG D 1 153 ? 46.755 107.210 83.606 1.00 34.68 160 ARG D O 1
ATOM 7733 N N . ILE D 1 154 ? 46.502 109.432 83.438 1.00 35.48 161 ILE D N 1
ATOM 7734 C CA . ILE D 1 154 ? 46.022 109.605 84.805 1.00 35.78 161 ILE D CA 1
ATOM 7735 C C . ILE D 1 154 ? 44.801 108.777 85.078 1.00 36.48 161 ILE D C 1
ATOM 7736 O O . ILE D 1 154 ? 44.675 108.173 86.167 1.00 37.44 161 ILE D O 1
ATOM 7741 N N . MET D 1 155 ? 43.879 108.757 84.112 1.00 36.85 162 MET D N 1
ATOM 7742 C CA . MET D 1 155 ? 42.628 107.999 84.264 1.00 36.98 162 MET D CA 1
ATOM 7743 C C . MET D 1 155 ? 42.968 106.515 84.299 1.00 37.30 162 MET D C 1
ATOM 7744 O O . MET D 1 155 ? 42.348 105.722 85.010 1.00 36.88 162 MET D O 1
ATOM 7749 N N . ALA D 1 156 ? 43.964 106.153 83.501 1.00 37.62 163 ALA D N 1
ATOM 7750 C CA . ALA D 1 156 ? 44.403 104.747 83.407 1.00 38.41 163 ALA D CA 1
ATOM 7751 C C . ALA D 1 156 ? 44.955 104.293 84.746 1.00 38.98 163 ALA D C 1
ATOM 7752 O O . ALA D 1 156 ? 44.624 103.168 85.203 1.00 39.57 163 ALA D O 1
ATOM 7754 N N . ASP D 1 157 ? 45.804 105.145 85.349 1.00 37.50 164 ASP D N 1
ATOM 7755 C CA . ASP D 1 157 ? 46.366 104.879 86.685 1.00 37.54 164 ASP D CA 1
ATOM 7756 C C . ASP D 1 157 ? 45.266 104.819 87.731 1.00 37.15 164 ASP D C 1
ATOM 7757 O O . ASP D 1 157 ? 45.239 103.946 88.563 1.00 36.83 164 ASP D O 1
ATOM 7762 N N . HIS D 1 158 ? 44.334 105.758 87.684 1.00 38.24 165 HIS D N 1
ATOM 7763 C CA . HIS D 1 158 ? 43.192 105.728 88.619 1.00 37.80 165 HIS D CA 1
ATOM 7764 C C . HIS D 1 158 ? 42.559 104.368 88.606 1.00 37.55 165 HIS D C 1
ATOM 7765 O O . HIS D 1 158 ? 42.348 103.735 89.653 1.00 38.76 165 HIS D O 1
ATOM 7772 N N . ALA D 1 159 ? 42.291 103.878 87.415 1.00 36.92 166 ALA D N 1
ATOM 7773 C CA . ALA D 1 159 ? 41.496 102.668 87.292 1.00 36.73 166 ALA D CA 1
ATOM 7774 C C . ALA D 1 159 ? 42.266 101.538 87.883 1.00 36.18 166 ALA D C 1
ATOM 7775 O O . ALA D 1 159 ? 41.703 100.658 88.487 1.00 36.38 166 ALA D O 1
ATOM 7777 N N . LYS D 1 160 ? 43.583 101.566 87.756 1.00 36.35 167 LYS D N 1
ATOM 7778 C CA . LYS D 1 160 ? 44.365 100.584 88.463 1.00 35.60 167 LYS D CA 1
ATOM 7779 C C . LYS D 1 160 ? 44.355 100.690 89.992 1.00 35.78 167 LYS D C 1
ATOM 7780 O O . LYS D 1 160 ? 44.210 99.677 90.710 1.00 35.42 167 LYS D O 1
ATOM 7786 N N . PHE D 1 161 ? 44.492 101.910 90.504 1.00 36.57 168 PHE D N 1
ATOM 7787 C CA . PHE D 1 161 ? 44.506 102.145 91.948 1.00 37.30 168 PHE D CA 1
ATOM 7788 C C . PHE D 1 161 ? 43.207 101.657 92.554 1.00 38.31 168 PHE D C 1
ATOM 7789 O O . PHE D 1 161 ? 43.207 100.849 93.515 1.00 38.53 168 PHE D O 1
ATOM 7797 N N . ILE D 1 162 ? 42.079 102.134 91.998 1.00 38.24 169 ILE D N 1
ATOM 7798 C CA . ILE D 1 162 ? 40.799 101.617 92.433 1.00 37.54 169 ILE D CA 1
ATOM 7799 C C . ILE D 1 162 ? 40.828 100.107 92.406 1.00 37.97 169 ILE D C 1
ATOM 7800 O O . ILE D 1 162 ? 40.419 99.468 93.378 1.00 39.85 169 ILE D O 1
ATOM 7805 N N . GLY D 1 163 ? 41.314 99.499 91.329 1.00 37.42 170 GLY D N 1
ATOM 7806 C CA . GLY D 1 163 ? 41.225 98.044 91.248 1.00 38.42 170 GLY D CA 1
ATOM 7807 C C . GLY D 1 163 ? 42.087 97.366 92.310 1.00 39.81 170 GLY D C 1
ATOM 7808 O O . GLY D 1 163 ? 41.696 96.338 92.873 1.00 40.24 170 GLY D O 1
ATOM 7809 N N . HIS D 1 164 ? 43.263 97.946 92.591 1.00 40.20 171 HIS D N 1
ATOM 7810 C CA . HIS D 1 164 ? 44.166 97.377 93.588 1.00 40.33 171 HIS D CA 1
ATOM 7811 C C . HIS D 1 164 ? 43.726 97.643 95.011 1.00 40.28 171 HIS D C 1
ATOM 7812 O O . HIS D 1 164 ? 44.071 96.892 95.920 1.00 40.72 171 HIS D O 1
ATOM 7819 N N . LEU D 1 165 ? 42.942 98.700 95.211 1.00 40.43 172 LEU D N 1
ATOM 7820 C CA . LEU D 1 165 ? 42.623 99.121 96.562 1.00 40.06 172 LEU D CA 1
ATOM 7821 C C . LEU D 1 165 ? 41.290 98.575 96.945 1.00 39.86 172 LEU D C 1
ATOM 7822 O O . LEU D 1 165 ? 40.963 98.544 98.122 1.00 39.28 172 LEU D O 1
ATOM 7827 N N . LEU D 1 166 ? 40.513 98.112 95.966 1.00 40.05 173 LEU D N 1
ATOM 7828 C CA . LEU D 1 166 ? 39.261 97.404 96.313 1.00 39.89 173 LEU D CA 1
ATOM 7829 C C . LEU D 1 166 ? 39.672 96.129 97.021 1.00 40.23 173 LEU D C 1
ATOM 7830 O O . LEU D 1 166 ? 40.756 95.613 96.765 1.00 41.12 173 LEU D O 1
ATOM 7835 N N . ASP D 1 167 ? 38.834 95.624 97.925 1.00 39.81 174 ASP D N 1
ATOM 7836 C CA . ASP D 1 167 ? 39.080 94.328 98.538 1.00 38.58 174 ASP D CA 1
ATOM 7837 C C . ASP D 1 167 ? 38.894 93.248 97.480 1.00 38.46 174 ASP D C 1
ATOM 7838 O O . ASP D 1 167 ? 37.908 93.247 96.757 1.00 38.48 174 ASP D O 1
ATOM 7843 N N . PRO D 1 168 ? 39.832 92.292 97.400 1.00 39.24 175 PRO D N 1
ATOM 7844 C CA . PRO D 1 168 ? 39.759 91.214 96.388 1.00 38.86 175 PRO D CA 1
ATOM 7845 C C . PRO D 1 168 ? 38.440 90.447 96.372 1.00 39.18 175 PRO D C 1
ATOM 7846 O O . PRO D 1 168 ? 38.142 89.724 95.417 1.00 39.48 175 PRO D O 1
ATOM 7850 N N . SER D 1 169 ? 37.653 90.572 97.431 1.00 39.35 176 SER D N 1
ATOM 7851 C CA . SER D 1 169 ? 36.377 89.847 97.504 1.00 37.99 176 SER D CA 1
ATOM 7852 C C . SER D 1 169 ? 35.271 90.591 96.721 1.00 38.08 176 SER D C 1
ATOM 7853 O O . SER D 1 169 ? 34.235 90.016 96.413 1.00 37.42 176 SER D O 1
ATOM 7856 N N . GLU D 1 170 ? 35.502 91.869 96.409 1.00 37.38 177 GLU D N 1
ATOM 7857 C CA . GLU D 1 170 ? 34.557 92.640 95.604 1.00 36.48 177 GLU D CA 1
ATOM 7858 C C . GLU D 1 170 ? 34.894 92.391 94.161 1.00 36.55 177 GLU D C 1
ATOM 7859 O O . GLU D 1 170 ? 35.388 93.287 93.450 1.00 36.47 177 GLU D O 1
ATOM 7865 N N . ARG D 1 171 ? 34.622 91.160 93.746 1.00 35.96 178 ARG D N 1
ATOM 7866 C CA . ARG D 1 171 ? 34.908 90.660 92.387 1.00 36.37 178 ARG D CA 1
ATOM 7867 C C . ARG D 1 171 ? 34.270 91.417 91.248 1.00 36.43 178 ARG D C 1
ATOM 7868 O O . ARG D 1 171 ? 34.906 91.646 90.241 1.00 36.31 178 ARG D O 1
ATOM 7876 N N . LYS D 1 172 ? 32.997 91.778 91.366 1.00 37.18 179 LYS D N 1
ATOM 7877 C CA . LYS D 1 172 ? 32.365 92.486 90.252 1.00 37.82 179 LYS D CA 1
ATOM 7878 C C . LYS D 1 172 ? 32.971 93.895 90.091 1.00 37.60 179 LYS D C 1
ATOM 7879 O O . LYS D 1 172 ? 33.300 94.332 88.984 1.00 38.59 179 LYS D O 1
ATOM 7885 N N . LEU D 1 173 ? 33.149 94.639 91.165 1.00 36.20 180 LEU D N 1
ATOM 7886 C CA . LEU D 1 173 ? 33.690 95.996 90.957 1.00 36.02 180 LEU D CA 1
ATOM 7887 C C . LEU D 1 173 ? 35.182 95.956 90.583 1.00 35.23 180 LEU D C 1
ATOM 7888 O O . LEU D 1 173 ? 35.681 96.835 89.898 1.00 34.86 180 LEU D O 1
ATOM 7893 N N . VAL D 1 174 ? 35.894 94.924 91.019 1.00 35.33 181 VAL D N 1
ATOM 7894 C CA . VAL D 1 174 ? 37.320 94.816 90.675 1.00 36.03 181 VAL D CA 1
ATOM 7895 C C . VAL D 1 174 ? 37.373 94.590 89.188 1.00 36.84 181 VAL D C 1
ATOM 7896 O O . VAL D 1 174 ? 38.171 95.205 88.478 1.00 37.99 181 VAL D O 1
ATOM 7900 N N . ASP D 1 175 ? 36.500 93.714 88.716 1.00 38.21 182 ASP D N 1
ATOM 7901 C CA . ASP D 1 175 ? 36.423 93.396 87.293 1.00 39.96 182 ASP D CA 1
ATOM 7902 C C . ASP D 1 175 ? 36.056 94.619 86.471 1.00 38.66 182 ASP D C 1
ATOM 7903 O O . ASP D 1 175 ? 36.691 94.916 85.499 1.00 38.54 182 ASP D O 1
ATOM 7908 N N . THR D 1 176 ? 35.030 95.344 86.889 1.00 38.67 183 THR D N 1
ATOM 7909 C CA . THR D 1 176 ? 34.674 96.610 86.241 1.00 37.91 183 THR D CA 1
ATOM 7910 C C . THR D 1 176 ? 35.870 97.595 86.203 1.00 38.42 183 THR D C 1
ATOM 7911 O O . THR D 1 176 ? 36.081 98.285 85.201 1.00 39.00 183 THR D O 1
ATOM 7915 N N . ALA D 1 177 ? 36.633 97.682 87.289 1.00 37.93 184 ALA D N 1
ATOM 7916 C CA . ALA D 1 177 ? 37.730 98.622 87.330 1.00 38.17 184 ALA D CA 1
ATOM 7917 C C . ALA D 1 177 ? 38.786 98.254 86.297 1.00 38.45 184 ALA D C 1
ATOM 7918 O O . ALA D 1 177 ? 39.387 99.126 85.661 1.00 39.86 184 ALA D O 1
ATOM 7920 N N . ARG D 1 178 ? 39.014 96.958 86.153 1.00 37.47 185 ARG D N 1
ATOM 7921 C CA . ARG D 1 178 ? 39.971 96.416 85.220 1.00 38.14 185 ARG D CA 1
ATOM 7922 C C . ARG D 1 178 ? 39.515 96.612 83.751 1.00 37.19 185 ARG D C 1
ATOM 7923 O O . ARG D 1 178 ? 40.330 96.898 82.872 1.00 37.35 185 ARG D O 1
ATOM 7931 N N . ASN D 1 179 ? 38.224 96.465 83.476 1.00 36.32 186 ASN D N 1
ATOM 7932 C CA . ASN D 1 179 ? 37.719 96.871 82.172 1.00 35.36 186 ASN D CA 1
ATOM 7933 C C . ASN D 1 179 ? 38.030 98.351 81.842 1.00 35.11 186 ASN D C 1
ATOM 7934 O O . ASN D 1 179 ? 38.494 98.628 80.745 1.00 34.72 186 ASN D O 1
ATOM 7939 N N . PHE D 1 180 ? 37.758 99.286 82.769 1.00 34.88 187 PHE D N 1
ATOM 7940 C CA . PHE D 1 180 ? 38.113 100.711 82.594 1.00 35.53 187 PHE D CA 1
ATOM 7941 C C . PHE D 1 180 ? 39.614 100.879 82.358 1.00 35.30 187 PHE D C 1
ATOM 7942 O O . PHE D 1 180 ? 40.081 101.561 81.431 1.00 35.24 187 PHE D O 1
ATOM 7950 N N . SER D 1 181 ? 40.353 100.176 83.190 1.00 36.09 188 SER D N 1
ATOM 7951 C CA . SER D 1 181 ? 41.786 100.145 83.112 1.00 37.25 188 SER D CA 1
ATOM 7952 C C . SER D 1 181 ? 42.217 99.820 81.686 1.00 36.97 188 SER D C 1
ATOM 7953 O O . SER D 1 181 ? 43.033 100.540 81.103 1.00 37.48 188 SER D O 1
ATOM 7956 N N . ASN D 1 182 ? 41.603 98.782 81.109 1.00 36.52 189 ASN D N 1
ATOM 7957 C CA . ASN D 1 182 ? 41.938 98.317 79.789 1.00 35.97 189 ASN D CA 1
ATOM 7958 C C . ASN D 1 182 ? 41.584 99.357 78.709 1.00 36.85 189 ASN D C 1
ATOM 7959 O O . ASN D 1 182 ? 42.393 99.622 77.806 1.00 37.32 189 ASN D O 1
ATOM 7964 N N . ASP D 1 183 ? 40.396 99.980 78.805 1.00 37.12 190 ASP D N 1
ATOM 7965 C CA . ASP D 1 183 ? 39.974 101.003 77.847 1.00 37.25 190 ASP D CA 1
ATOM 7966 C C . ASP D 1 183 ? 40.889 102.225 77.777 1.00 37.39 190 ASP D C 1
ATOM 7967 O O . ASP D 1 183 ? 41.105 102.770 76.681 1.00 37.97 190 ASP D O 1
ATOM 7972 N N . PHE D 1 184 ? 41.396 102.673 78.927 1.00 36.24 191 PHE D N 1
ATOM 7973 C CA . PHE D 1 184 ? 42.212 103.912 78.976 1.00 36.41 191 PHE D CA 1
ATOM 7974 C C . PHE D 1 184 ? 43.702 103.670 78.599 1.00 36.47 191 PHE D C 1
ATOM 7975 O O . PHE D 1 184 ? 44.325 104.549 78.018 1.00 36.42 191 PHE D O 1
ATOM 7983 N N . ASP D 1 185 ? 44.249 102.497 78.960 1.00 36.62 192 ASP D N 1
ATOM 7984 C CA . ASP D 1 185 ? 45.408 101.905 78.280 1.00 37.25 192 ASP D CA 1
ATOM 7985 C C . ASP D 1 185 ? 45.267 102.017 76.763 1.00 38.23 192 ASP D C 1
ATOM 7986 O O . ASP D 1 185 ? 46.151 102.531 76.092 1.00 38.51 192 ASP D O 1
ATOM 7991 N N . GLU D 1 186 ? 44.142 101.525 76.228 1.00 38.99 193 GLU D N 1
ATOM 7992 C CA . GLU D 1 186 ? 43.853 101.562 74.789 1.00 39.58 193 GLU D CA 1
ATOM 7993 C C . GLU D 1 186 ? 43.782 103.000 74.270 1.00 38.56 193 GLU D C 1
ATOM 7994 O O . GLU D 1 186 ? 44.400 103.327 73.270 1.00 38.47 193 GLU D O 1
ATOM 8000 N N . LEU D 1 187 ? 43.039 103.868 74.952 1.00 37.82 194 LEU D N 1
ATOM 8001 C CA . LEU D 1 187 ? 42.946 105.298 74.574 1.00 36.21 194 LEU D CA 1
ATOM 8002 C C . LEU D 1 187 ? 44.252 106.080 74.695 1.00 36.11 194 LEU D C 1
ATOM 8003 O O . LEU D 1 187 ? 44.505 106.985 73.870 1.00 35.05 194 LEU D O 1
ATOM 8008 N N . MET D 1 188 ? 45.079 105.742 75.691 1.00 36.25 195 MET D N 1
ATOM 8009 C CA . MET D 1 188 ? 46.407 106.419 75.870 1.00 36.86 195 MET D CA 1
ATOM 8010 C C . MET D 1 188 ? 47.285 106.081 74.678 1.00 37.49 195 MET D C 1
ATOM 8011 O O . MET D 1 188 ? 47.913 106.963 74.080 1.00 39.02 195 MET D O 1
ATOM 8016 N N . TYR D 1 189 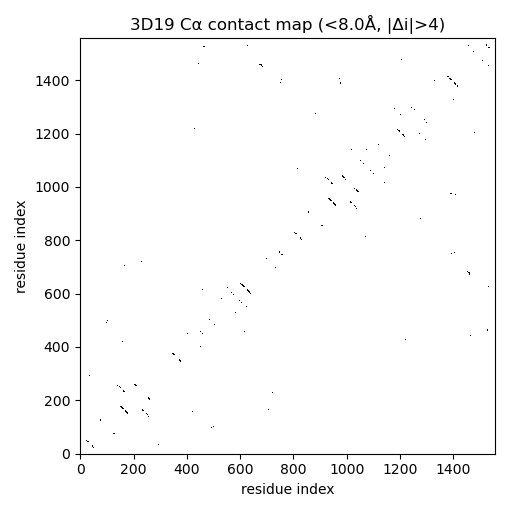? 47.271 104.823 74.264 1.00 37.74 196 TYR D N 1
ATOM 8017 C CA A TYR D 1 189 ? 48.074 104.439 73.116 0.50 38.25 196 TYR D CA 1
ATOM 8018 C CA B TYR D 1 189 ? 48.031 104.365 73.106 0.50 38.13 196 TYR D CA 1
ATOM 8019 C C . TYR D 1 189 ? 47.608 105.117 71.836 1.00 38.38 196 TYR D C 1
ATOM 8020 O O . TYR D 1 189 ? 48.426 105.576 71.052 1.00 38.82 196 TYR D O 1
ATOM 8037 N N . GLN D 1 190 ? 46.304 105.229 71.621 1.00 38.13 197 GLN D N 1
ATOM 8038 C CA . GLN D 1 190 ? 45.824 105.931 70.477 1.00 36.81 197 GLN D CA 1
ATOM 8039 C C . GLN D 1 190 ? 46.334 107.375 70.533 1.00 36.98 197 GLN D C 1
ATOM 8040 O O . GLN D 1 190 ? 46.656 107.925 69.508 1.00 35.68 197 GLN D O 1
ATOM 8046 N N . ALA D 1 191 ? 46.366 107.991 71.721 1.00 37.35 198 ALA D N 1
ATOM 8047 C CA . ALA D 1 191 ? 46.820 109.378 71.897 1.00 37.90 198 ALA D CA 1
ATOM 8048 C C . ALA D 1 191 ? 48.356 109.504 71.719 1.00 39.08 198 ALA D C 1
ATOM 8049 O O . ALA D 1 191 ? 48.845 110.481 71.210 1.00 40.51 198 ALA D O 1
ATOM 8051 N N . ILE D 1 192 ? 49.115 108.526 72.184 1.00 40.17 199 ILE D N 1
ATOM 8052 C CA . ILE D 1 192 ? 50.552 108.496 71.974 1.00 41.10 199 ILE D CA 1
ATOM 8053 C C . ILE D 1 192 ? 50.843 108.482 70.474 1.00 41.85 199 ILE D C 1
ATOM 8054 O O . ILE D 1 192 ? 51.608 109.319 69.989 1.00 42.64 199 ILE D O 1
ATOM 8059 N N . ASP D 1 193 ? 50.201 107.573 69.735 1.00 41.57 200 ASP D N 1
ATOM 8060 C CA . ASP D 1 193 ? 50.222 107.607 68.268 1.00 41.77 200 ASP D CA 1
ATOM 8061 C C . ASP D 1 193 ? 49.789 108.919 67.589 1.00 41.83 200 ASP D C 1
ATOM 8062 O O . ASP D 1 193 ? 50.519 109.418 66.735 1.00 41.39 200 ASP D O 1
ATOM 8067 N N . LEU D 1 194 ? 48.626 109.469 67.931 1.00 41.00 201 LEU D N 1
ATOM 8068 C CA . LEU D 1 194 ? 48.250 110.800 67.425 1.00 42.02 201 LEU D CA 1
ATOM 8069 C C . LEU D 1 194 ? 49.385 111.800 67.652 1.00 42.65 201 LEU D C 1
ATOM 8070 O O . LEU D 1 194 ? 49.762 112.594 66.747 1.00 42.49 201 LEU D O 1
ATOM 8075 N N . GLU D 1 195 ? 49.927 111.750 68.865 1.00 42.60 202 GLU D N 1
ATOM 8076 C CA . GLU D 1 195 ? 50.901 112.724 69.281 1.00 43.35 202 GLU D CA 1
ATOM 8077 C C . GLU D 1 195 ? 52.123 112.639 68.382 1.00 42.48 202 GLU D C 1
ATOM 8078 O O . GLU D 1 195 ? 52.614 113.661 67.938 1.00 42.83 202 GLU D O 1
ATOM 8084 N N . SER D 1 196 ? 52.599 111.421 68.122 1.00 41.86 203 SER D N 1
ATOM 8085 C CA . SER D 1 196 ? 53.704 111.150 67.198 1.00 41.27 203 SER D CA 1
ATOM 8086 C C . SER D 1 196 ? 53.442 111.617 65.787 1.00 40.89 203 SER D C 1
ATOM 8087 O O . SER D 1 196 ? 54.367 112.065 65.106 1.00 40.95 203 SER D O 1
ATOM 8090 N N . MET D 1 197 ? 52.189 111.498 65.350 1.00 40.47 204 MET D N 1
ATOM 8091 C CA . MET D 1 197 ? 51.754 111.883 64.007 1.00 40.42 204 MET D CA 1
ATOM 8092 C C . MET D 1 197 ? 51.527 113.379 63.862 1.00 40.83 204 MET D C 1
ATOM 8093 O O . MET D 1 197 ? 51.138 113.834 62.811 1.00 41.38 204 MET D O 1
ATOM 8098 N N . LYS D 1 198 ? 51.743 114.135 64.921 1.00 41.44 205 LYS D N 1
ATOM 8099 C CA . LYS D 1 198 ? 51.578 115.580 64.852 1.00 43.12 205 LYS D CA 1
ATOM 8100 C C . LYS D 1 198 ? 52.821 116.210 64.195 1.00 43.37 205 LYS D C 1
ATOM 8101 O O . LYS D 1 198 ? 53.933 115.658 64.326 1.00 43.40 205 LYS D O 1
ATOM 8107 N N . PRO D 1 199 ? 52.646 117.364 63.488 1.00 42.95 206 PRO D N 1
ATOM 8108 C CA . PRO D 1 199 ? 51.422 118.161 63.337 1.00 42.81 206 PRO D CA 1
ATOM 8109 C C . PRO D 1 199 ? 50.498 117.686 62.231 1.00 42.78 206 PRO D C 1
ATOM 8110 O O . PRO D 1 199 ? 49.511 118.328 61.970 1.00 42.58 206 PRO D O 1
ATOM 8114 N N . GLN D 1 200 ? 50.856 116.591 61.568 1.00 42.51 207 GLN D N 1
ATOM 8115 C CA . GLN D 1 200 ? 50.150 116.113 60.419 1.00 41.50 207 GLN D CA 1
ATOM 8116 C C . GLN D 1 200 ? 48.776 115.594 60.838 1.00 42.08 207 GLN D C 1
ATOM 8117 O O . GLN D 1 200 ? 47.830 115.655 60.079 1.00 42.50 207 GLN D O 1
ATOM 8123 N N . SER D 1 201 ? 48.698 115.088 62.062 1.00 41.96 208 SER D N 1
ATOM 8124 C CA . SER D 1 201 ? 47.499 114.485 62.630 1.00 41.46 208 SER D CA 1
ATOM 8125 C C . SER D 1 201 ? 46.627 115.509 63.344 1.00 41.00 208 SER D C 1
ATOM 8126 O O . SER D 1 201 ? 45.679 115.165 64.039 1.00 41.84 208 SER D O 1
ATOM 8129 N N . GLN D 1 202 ? 46.948 116.774 63.201 1.00 40.72 209 GLN D N 1
ATOM 8130 C CA . GLN D 1 202 ? 46.260 117.790 63.964 1.00 40.09 209 GLN D CA 1
ATOM 8131 C C . GLN D 1 202 ? 45.303 118.483 63.046 1.00 40.23 209 GLN D C 1
ATOM 8132 O O . GLN D 1 202 ? 45.390 119.686 62.853 1.00 39.83 209 GLN D O 1
ATOM 8138 N N . THR D 1 203 ? 44.406 117.712 62.439 1.00 39.93 210 THR D N 1
ATOM 8139 C CA . THR D 1 203 ? 43.403 118.292 61.572 1.00 40.05 210 THR D CA 1
ATOM 8140 C C . THR D 1 203 ? 42.087 118.384 62.324 1.00 39.31 210 THR D C 1
ATOM 8141 O O . THR D 1 203 ? 41.846 117.661 63.292 1.00 39.73 210 THR D O 1
ATOM 8145 N N . ALA D 1 204 ? 41.202 119.252 61.878 1.00 40.07 211 ALA D N 1
ATOM 8146 C CA . ALA D 1 204 ? 39.908 119.402 62.578 1.00 39.58 211 ALA D CA 1
ATOM 8147 C C . ALA D 1 204 ? 39.166 118.055 62.774 1.00 38.75 211 ALA D C 1
ATOM 8148 O O . ALA D 1 204 ? 38.800 117.728 63.898 1.00 40.17 211 ALA D O 1
ATOM 8150 N N . PRO D 1 205 ? 38.959 117.268 61.699 1.00 38.35 212 PRO D N 1
ATOM 8151 C CA . PRO D 1 205 ? 38.235 115.986 61.790 1.00 37.73 212 PRO D CA 1
ATOM 8152 C C . PRO D 1 205 ? 38.883 114.993 62.738 1.00 37.58 212 PRO D C 1
ATOM 8153 O O . PRO D 1 205 ? 38.180 114.314 63.485 1.00 37.63 212 PRO D O 1
ATOM 8157 N N . LEU D 1 206 ? 40.214 114.896 62.714 1.00 37.34 213 LEU D N 1
ATOM 8158 C CA . LEU D 1 206 ? 40.876 113.836 63.452 1.00 37.32 213 LEU D CA 1
ATOM 8159 C C . LEU D 1 206 ? 40.764 114.174 64.920 1.00 36.71 213 LEU D C 1
ATOM 8160 O O . LEU D 1 206 ? 40.412 113.317 65.749 1.00 36.87 213 LEU D O 1
ATOM 8165 N N . LEU D 1 207 ? 41.021 115.437 65.234 1.00 35.98 214 LEU D N 1
ATOM 8166 C CA . LEU D 1 207 ? 40.900 115.868 66.623 1.00 36.14 214 LEU D CA 1
ATOM 8167 C C . LEU D 1 207 ? 39.472 115.847 67.148 1.00 34.95 214 LEU D C 1
ATOM 8168 O O . LEU D 1 207 ? 39.279 115.619 68.312 1.00 34.71 214 LEU D O 1
ATOM 8173 N N . ASP D 1 208 ? 38.465 116.089 66.313 1.00 35.42 215 ASP D N 1
ATOM 8174 C CA . ASP D 1 208 ? 37.078 116.012 66.806 1.00 35.59 215 ASP D CA 1
ATOM 8175 C C . ASP D 1 208 ? 36.756 114.545 67.149 1.00 35.09 215 ASP D C 1
ATOM 8176 O O . ASP D 1 208 ? 36.272 114.257 68.212 1.00 33.78 215 ASP D O 1
ATOM 8181 N N . GLN D 1 209 ? 37.123 113.602 66.283 1.00 36.37 216 GLN D N 1
ATOM 8182 C CA . GLN D 1 209 ? 36.894 112.190 66.546 1.00 37.13 216 GLN D CA 1
ATOM 8183 C C . GLN D 1 209 ? 37.680 111.716 67.759 1.00 38.38 216 GLN D C 1
ATOM 8184 O O . GLN D 1 209 ? 37.190 110.916 68.560 1.00 38.61 216 GLN D O 1
ATOM 8190 N N . PHE D 1 210 ? 38.910 112.208 67.914 1.00 38.34 217 PHE D N 1
ATOM 8191 C CA . PHE D 1 210 ? 39.708 111.831 69.067 1.00 37.97 217 PHE D CA 1
ATOM 8192 C C . PHE D 1 210 ? 38.996 112.208 70.373 1.00 39.73 217 PHE D C 1
ATOM 8193 O O . PHE D 1 210 ? 38.901 111.397 71.319 1.00 38.68 217 PHE D O 1
ATOM 8201 N N . LEU D 1 211 ? 38.471 113.435 70.417 1.00 41.60 218 LEU D N 1
ATOM 8202 C CA . LEU D 1 211 ? 37.827 113.958 71.639 1.00 42.85 218 LEU D CA 1
ATOM 8203 C C . LEU D 1 211 ? 36.491 113.307 71.878 1.00 43.77 218 LEU D C 1
ATOM 8204 O O . LEU D 1 211 ? 36.148 113.037 73.031 1.00 44.03 218 LEU D O 1
ATOM 8209 N N . ASP D 1 212 ? 35.732 113.065 70.806 1.00 45.22 219 ASP D N 1
ATOM 8210 C CA . ASP D 1 212 ? 34.465 112.333 70.896 1.00 47.14 219 ASP D CA 1
ATOM 8211 C C . ASP D 1 212 ? 34.663 110.936 71.525 1.00 47.72 219 ASP D C 1
ATOM 8212 O O . ASP D 1 212 ? 33.898 110.530 72.405 1.00 47.55 219 ASP D O 1
ATOM 8217 N N . GLN D 1 213 ? 35.668 110.197 71.034 1.00 47.94 220 GLN D N 1
ATOM 8218 C CA . GLN D 1 213 ? 35.972 108.839 71.504 1.00 47.74 220 GLN D CA 1
ATOM 8219 C C . GLN D 1 213 ? 36.394 108.866 72.969 1.00 47.43 220 GLN D C 1
ATOM 8220 O O . GLN D 1 213 ? 36.028 108.014 73.750 1.00 48.02 220 GLN D O 1
ATOM 8226 N N . ASN D 1 214 ? 37.186 109.856 73.339 1.00 46.37 221 ASN D N 1
ATOM 8227 C CA . ASN D 1 214 ? 37.611 110.014 74.712 1.00 45.29 221 ASN D CA 1
ATOM 8228 C C . ASN D 1 214 ? 36.466 110.374 75.635 1.00 44.16 221 ASN D C 1
ATOM 8229 O O . ASN D 1 214 ? 36.364 109.890 76.742 1.00 44.51 221 ASN D O 1
ATOM 8234 N N . ARG D 1 215 ? 35.631 111.297 75.201 1.00 43.36 222 ARG D N 1
ATOM 8235 C CA . ARG D 1 215 ? 34.582 111.758 76.072 1.00 42.10 222 ARG D CA 1
ATOM 8236 C C . ARG D 1 215 ? 33.698 110.612 76.552 1.00 41.65 222 ARG D C 1
ATOM 8237 O O . ARG D 1 215 ? 33.388 110.545 77.734 1.00 41.18 222 ARG D O 1
ATOM 8245 N N . VAL D 1 216 ? 33.273 109.705 75.669 1.00 41.55 223 VAL D N 1
ATOM 8246 C CA . VAL D 1 216 ? 32.327 108.706 76.171 1.00 41.82 223 VAL D CA 1
ATOM 8247 C C . VAL D 1 216 ? 32.963 107.904 77.285 1.00 40.61 223 VAL D C 1
ATOM 8248 O O . VAL D 1 216 ? 32.388 107.743 78.338 1.00 40.93 223 VAL D O 1
ATOM 8252 N N . SER D 1 217 ? 34.190 107.471 77.084 1.00 39.81 224 SER D N 1
ATOM 8253 C CA . SER D 1 217 ? 34.921 106.792 78.140 1.00 38.83 224 SER D CA 1
ATOM 8254 C C . SER D 1 217 ? 35.136 107.563 79.470 1.00 37.51 224 SER D C 1
ATOM 8255 O O . SER D 1 217 ? 34.954 107.007 80.569 1.00 36.30 224 SER D O 1
ATOM 8258 N N . VAL D 1 218 ? 35.571 108.821 79.371 1.00 36.67 225 VAL D N 1
ATOM 8259 C CA . VAL D 1 218 ? 35.823 109.628 80.567 1.00 36.14 225 VAL D CA 1
ATOM 8260 C C . VAL D 1 218 ? 34.536 109.851 81.360 1.00 35.84 225 VAL D C 1
ATOM 8261 O O . VAL D 1 218 ? 34.535 109.750 82.573 1.00 35.54 225 VAL D O 1
ATOM 8265 N N . ALA D 1 219 ? 33.429 110.159 80.685 1.00 35.52 226 ALA D N 1
ATOM 8266 C CA . ALA D 1 219 ? 32.161 110.340 81.412 1.00 35.47 226 ALA D CA 1
ATOM 8267 C C . ALA D 1 219 ? 31.707 109.069 82.154 1.00 35.59 226 ALA D C 1
ATOM 8268 O O . ALA D 1 219 ? 31.164 109.116 83.258 1.00 34.37 226 ALA D O 1
ATOM 8270 N N . SER D 1 220 ? 31.967 107.919 81.550 1.00 36.97 227 SER D N 1
ATOM 8271 C CA . SER D 1 220 ? 31.593 106.637 82.140 1.00 37.12 227 SER D CA 1
ATOM 8272 C C . SER D 1 220 ? 32.487 106.334 83.369 1.00 37.27 227 SER D C 1
ATOM 8273 O O . SER D 1 220 ? 31.992 105.961 84.445 1.00 38.36 227 SER D O 1
ATOM 8276 N N . LEU D 1 221 ? 33.791 106.556 83.260 1.00 37.62 228 LEU D N 1
ATOM 8277 C CA . LEU D 1 221 ? 34.659 106.413 84.449 1.00 38.05 228 LEU D CA 1
ATOM 8278 C C . LEU D 1 221 ? 34.245 107.392 85.526 1.00 38.64 228 LEU D C 1
ATOM 8279 O O . LEU D 1 221 ? 34.123 107.008 86.672 1.00 39.77 228 LEU D O 1
ATOM 8284 N N . ARG D 1 222 ? 34.037 108.651 85.147 1.00 39.65 229 ARG D N 1
ATOM 8285 C CA . ARG D 1 222 ? 33.526 109.710 86.032 1.00 40.76 229 ARG D CA 1
ATOM 8286 C C . ARG D 1 222 ? 32.341 109.187 86.820 1.00 40.55 229 ARG D C 1
ATOM 8287 O O . ARG D 1 222 ? 32.244 109.387 88.040 1.00 40.28 229 ARG D O 1
ATOM 8295 N N . ASP D 1 223 ? 31.394 108.571 86.123 1.00 40.73 230 ASP D N 1
ATOM 8296 C CA . ASP D 1 223 ? 30.211 108.072 86.817 1.00 41.68 230 ASP D CA 1
ATOM 8297 C C . ASP D 1 223 ? 30.549 106.898 87.732 1.00 40.56 230 ASP D C 1
ATOM 8298 O O . ASP D 1 223 ? 30.041 106.806 88.834 1.00 40.00 230 ASP D O 1
ATOM 8303 N N . PHE D 1 224 ? 31.420 106.000 87.279 1.00 40.16 231 PHE D N 1
ATOM 8304 C CA . PHE D 1 224 ? 31.874 104.906 88.152 1.00 39.84 231 PHE D CA 1
ATOM 8305 C C . PHE D 1 224 ? 32.589 105.409 89.441 1.00 40.11 231 PHE D C 1
ATOM 8306 O O . PHE D 1 224 ? 32.331 104.952 90.562 1.00 40.02 231 PHE D O 1
ATOM 8314 N N . LYS D 1 225 ? 33.487 106.362 89.283 1.00 40.23 232 LYS D N 1
ATOM 8315 C CA . LYS D 1 225 ? 34.164 106.923 90.459 1.00 41.04 232 LYS D CA 1
ATOM 8316 C C . LYS D 1 225 ? 33.172 107.579 91.421 1.00 41.73 232 LYS D C 1
ATOM 8317 O O . LYS D 1 225 ? 33.297 107.481 92.634 1.00 43.00 232 LYS D O 1
ATOM 8323 N N . LYS D 1 226 ? 32.161 108.223 90.892 1.00 41.42 233 LYS D N 1
ATOM 8324 C CA . LYS D 1 226 ? 31.236 108.850 91.780 1.00 42.11 233 LYS D CA 1
ATOM 8325 C C . LYS D 1 226 ? 30.448 107.791 92.542 1.00 41.58 233 LYS D C 1
ATOM 8326 O O . LYS D 1 226 ? 30.293 107.890 93.776 1.00 41.22 233 LYS D O 1
ATOM 8332 N N . THR D 1 227 ? 29.939 106.799 91.801 1.00 40.46 234 THR D N 1
ATOM 8333 C CA . THR D 1 227 ? 29.176 105.724 92.374 1.00 40.46 234 THR D CA 1
ATOM 8334 C C . THR D 1 227 ? 30.027 105.006 93.386 1.00 40.74 234 THR D C 1
ATOM 8335 O O . THR D 1 227 ? 29.590 104.746 94.503 1.00 40.37 234 THR D O 1
ATOM 8339 N N . ALA D 1 228 ? 31.273 104.702 93.022 1.00 40.78 235 ALA D N 1
ATOM 8340 C CA . ALA D 1 228 ? 32.206 104.135 94.020 1.00 40.47 235 ALA D CA 1
ATOM 8341 C C . ALA D 1 228 ? 32.280 104.999 95.270 1.00 40.64 235 ALA D C 1
ATOM 8342 O O . ALA D 1 228 ? 32.171 104.497 96.418 1.00 41.52 235 ALA D O 1
ATOM 8344 N N . ARG D 1 229 ? 32.544 106.285 95.060 1.00 39.30 236 ARG D N 1
ATOM 8345 C CA . ARG D 1 229 ? 32.669 107.205 96.169 1.00 39.19 236 ARG D CA 1
ATOM 8346 C C . ARG D 1 229 ? 31.435 107.118 97.039 1.00 39.33 236 ARG D C 1
ATOM 8347 O O . ARG D 1 229 ? 31.570 106.902 98.227 1.00 38.46 236 ARG D O 1
ATOM 8355 N N . ASP D 1 230 ? 30.227 107.287 96.472 1.00 40.02 237 ASP D N 1
ATOM 8356 C CA . ASP D 1 230 ? 29.005 107.162 97.308 1.00 40.61 237 ASP D CA 1
ATOM 8357 C C . ASP D 1 230 ? 28.989 105.833 98.097 1.00 40.36 237 ASP D C 1
ATOM 8358 O O . ASP D 1 230 ? 28.711 105.793 99.301 1.00 40.38 237 ASP D O 1
ATOM 8363 N N . LEU D 1 231 ? 29.323 104.735 97.438 1.00 40.70 238 LEU D N 1
ATOM 8364 C CA . LEU D 1 231 ? 29.350 103.442 98.155 1.00 41.49 238 LEU D CA 1
ATOM 8365 C C . LEU D 1 231 ? 30.378 103.356 99.290 1.00 41.75 238 LEU D C 1
ATOM 8366 O O . LEU D 1 231 ? 30.148 102.703 100.293 1.00 40.44 238 LEU D O 1
ATOM 8371 N N . ILE D 1 232 ? 31.550 103.951 99.089 1.00 43.01 239 ILE D N 1
ATOM 8372 C CA . ILE D 1 232 ? 32.594 103.860 100.105 1.00 44.25 239 ILE D CA 1
ATOM 8373 C C . ILE D 1 232 ? 32.164 104.749 101.278 1.00 46.42 239 ILE D C 1
ATOM 8374 O O . ILE D 1 232 ? 32.415 104.389 102.441 1.00 46.35 239 ILE D O 1
ATOM 8379 N N . GLU D 1 233 ? 31.498 105.885 100.977 1.00 47.65 240 GLU D N 1
ATOM 8380 C CA . GLU D 1 233 ? 30.993 106.786 102.025 1.00 49.24 240 GLU D CA 1
ATOM 8381 C C . GLU D 1 233 ? 29.959 106.089 102.934 1.00 49.64 240 GLU D C 1
ATOM 8382 O O . GLU D 1 233 ? 29.881 106.353 104.123 1.00 49.62 240 GLU D O 1
ATOM 8388 N N . GLN D 1 234 ? 29.199 105.158 102.387 1.00 49.98 241 GLN D N 1
ATOM 8389 C CA . GLN D 1 234 ? 28.150 104.569 103.172 1.00 50.27 241 GLN D CA 1
ATOM 8390 C C . GLN D 1 234 ? 28.557 103.210 103.705 1.00 50.47 241 GLN D C 1
ATOM 8391 O O . GLN D 1 234 ? 27.774 102.559 104.377 1.00 50.81 241 GLN D O 1
ATOM 8397 N N . CYS D 1 235 ? 29.790 102.798 103.423 1.00 50.71 242 CYS D N 1
ATOM 8398 C CA . CYS D 1 235 ? 30.279 101.455 103.769 1.00 51.37 242 CYS D CA 1
ATOM 8399 C C . CYS D 1 235 ? 29.384 100.449 103.161 1.00 48.95 242 CYS D C 1
ATOM 8400 O O . CYS D 1 235 ? 28.900 99.577 103.857 1.00 47.73 242 CYS D O 1
ATOM 8403 N N . LYS D 1 236 ? 29.161 100.582 101.863 1.00 47.00 243 LYS D N 1
ATOM 8404 C CA . LYS D 1 236 ? 28.369 99.606 101.177 1.00 45.16 243 LYS D CA 1
ATOM 8405 C C . LYS D 1 236 ? 29.269 98.580 100.552 1.00 43.30 243 LYS D C 1
ATOM 8406 O O . LYS D 1 236 ? 28.822 97.516 100.226 1.00 42.70 243 LYS D O 1
ATOM 8412 N N . ILE D 1 237 ? 30.557 98.890 100.427 1.00 42.43 244 ILE D N 1
ATOM 8413 C CA . ILE D 1 237 ? 31.491 97.969 99.825 1.00 41.22 244 ILE D CA 1
ATOM 8414 C C . ILE D 1 237 ? 32.767 97.888 100.644 1.00 41.44 244 ILE D C 1
ATOM 8415 O O . ILE D 1 237 ? 32.997 98.709 101.525 1.00 41.51 244 ILE D O 1
ATOM 8420 N N . LYS D 1 238 ? 33.599 96.907 100.319 1.00 40.62 245 LYS D N 1
ATOM 8421 C CA . LYS D 1 238 ? 34.798 96.611 101.072 1.00 40.53 245 LYS D CA 1
ATOM 8422 C C . LYS D 1 238 ? 36.021 97.089 100.314 1.00 40.50 245 LYS D C 1
ATOM 8423 O O . LYS D 1 238 ? 36.232 96.717 99.150 1.00 41.35 245 LYS D O 1
ATOM 8429 N N . SER D 1 239 ? 36.805 97.955 100.938 1.00 39.95 246 SER D N 1
ATOM 8430 C CA . SER D 1 239 ? 38.040 98.377 100.297 1.00 40.86 246 SER D CA 1
ATOM 8431 C C . SER D 1 239 ? 38.995 98.933 101.329 1.00 40.60 246 SER D C 1
ATOM 8432 O O . SER D 1 239 ? 38.657 98.999 102.521 1.00 41.31 246 SER D O 1
ATOM 8435 N N . ILE D 1 240 ? 40.163 99.351 100.853 1.00 39.08 247 ILE D N 1
ATOM 8436 C CA . ILE D 1 240 ? 41.043 100.226 101.623 1.00 39.27 247 ILE D CA 1
ATOM 8437 C C . ILE D 1 240 ? 41.248 101.556 100.893 1.00 40.61 247 ILE D C 1
ATOM 8438 O O . ILE D 1 240 ? 42.352 102.113 100.824 1.00 41.36 247 ILE D O 1
ATOM 8443 N N . ILE D 1 241 ? 40.155 102.068 100.346 1.00 40.95 248 ILE D N 1
ATOM 8444 C CA . ILE D 1 241 ? 40.186 103.357 99.698 1.00 41.59 248 ILE D CA 1
ATOM 8445 C C . ILE D 1 241 ? 39.544 104.362 100.649 1.00 42.04 248 ILE D C 1
ATOM 8446 O O . ILE D 1 241 ? 38.338 104.330 100.935 1.00 42.15 248 ILE D O 1
ATOM 8451 N N . HIS D 1 242 ? 40.350 105.277 101.139 1.00 42.37 249 HIS D N 1
ATOM 8452 C CA . HIS D 1 242 ? 39.806 106.327 101.963 1.00 43.27 249 HIS D CA 1
ATOM 8453 C C . HIS D 1 242 ? 38.787 107.123 101.114 1.00 43.27 249 HIS D C 1
ATOM 8454 O O . HIS D 1 242 ? 39.083 107.504 99.971 1.00 43.77 249 HIS D O 1
ATOM 8461 N N . PRO D 1 243 ? 37.597 107.383 101.669 1.00 42.89 250 PRO D N 1
ATOM 8462 C CA . PRO D 1 243 ? 36.529 108.160 100.972 1.00 42.94 250 PRO D CA 1
ATOM 8463 C C . PRO D 1 243 ? 37.041 109.417 100.265 1.00 43.38 250 PRO D C 1
ATOM 8464 O O . PRO D 1 243 ? 36.545 109.784 99.195 1.00 43.36 250 PRO D O 1
ATOM 8468 N N . LEU D 1 244 ? 38.039 110.085 100.843 1.00 43.59 251 LEU D N 1
ATOM 8469 C CA . LEU D 1 244 ? 38.506 111.319 100.232 1.00 43.75 251 LEU D CA 1
ATOM 8470 C C . LEU D 1 244 ? 39.317 111.020 98.983 1.00 43.38 251 LEU D C 1
ATOM 8471 O O . LEU D 1 244 ? 39.332 111.824 98.048 1.00 43.72 251 LEU D O 1
ATOM 8476 N N . LEU D 1 245 ? 39.968 109.858 98.954 1.00 42.30 252 LEU D N 1
ATOM 8477 C CA . LEU D 1 245 ? 40.698 109.454 97.754 1.00 41.53 252 LEU D CA 1
ATOM 8478 C C . LEU D 1 245 ? 39.721 109.188 96.588 1.00 40.11 252 LEU D C 1
ATOM 8479 O O . LEU D 1 245 ? 39.930 109.622 95.465 1.00 38.77 252 LEU D O 1
ATOM 8484 N N . ALA D 1 246 ? 38.645 108.493 96.896 1.00 39.87 253 ALA D N 1
ATOM 8485 C CA . ALA D 1 246 ? 37.561 108.277 95.944 1.00 39.94 253 ALA D CA 1
ATOM 8486 C C . ALA D 1 246 ? 37.019 109.587 95.400 1.00 39.58 253 ALA D C 1
ATOM 8487 O O . ALA D 1 246 ? 36.794 109.735 94.214 1.00 40.34 253 ALA D O 1
ATOM 8489 N N . ASP D 1 247 ? 36.831 110.566 96.263 1.00 40.68 254 ASP D N 1
ATOM 8490 C CA . ASP D 1 247 ? 36.362 111.886 95.828 1.00 40.59 254 ASP D CA 1
ATOM 8491 C C . ASP D 1 247 ? 37.400 112.635 94.972 1.00 39.81 254 ASP D C 1
ATOM 8492 O O . ASP D 1 247 ? 37.065 113.280 93.986 1.00 39.56 254 ASP D O 1
ATOM 8497 N N . HIS D 1 248 ? 38.663 112.540 95.375 1.00 39.67 255 HIS D N 1
ATOM 8498 C CA . HIS D 1 248 ? 39.806 113.164 94.687 1.00 38.84 255 HIS D CA 1
ATOM 8499 C C . HIS D 1 248 ? 39.901 112.721 93.204 1.00 38.12 255 HIS D C 1
ATOM 8500 O O . HIS D 1 248 ? 39.938 113.555 92.285 1.00 38.16 255 HIS D O 1
ATOM 8507 N N . VAL D 1 249 ? 39.980 111.417 92.964 1.00 37.02 256 VAL D N 1
ATOM 8508 C CA . VAL D 1 249 ? 40.018 110.936 91.601 1.00 36.70 256 VAL D CA 1
ATOM 8509 C C . VAL D 1 249 ? 38.733 111.294 90.801 1.00 37.07 256 VAL D C 1
ATOM 8510 O O . VAL D 1 249 ? 38.795 111.515 89.585 1.00 36.39 256 VAL D O 1
ATOM 8514 N N . PHE D 1 250 ? 37.587 111.364 91.481 1.00 37.38 257 PHE D N 1
ATOM 8515 C CA . PHE D 1 250 ? 36.321 111.769 90.839 1.00 38.69 257 PHE D CA 1
ATOM 8516 C C . PHE D 1 250 ? 36.424 113.194 90.400 1.00 38.91 257 PHE D C 1
ATOM 8517 O O . PHE D 1 250 ? 36.029 113.527 89.293 1.00 39.82 257 PHE D O 1
ATOM 8525 N N . ARG D 1 251 ? 37.025 114.042 91.234 1.00 38.79 258 ARG D N 1
ATOM 8526 C CA . ARG D 1 251 ? 37.228 115.449 90.854 1.00 38.07 258 ARG D CA 1
ATOM 8527 C C . ARG D 1 251 ? 38.149 115.609 89.649 1.00 38.26 258 ARG D C 1
ATOM 8528 O O . ARG D 1 251 ? 37.876 116.443 88.764 1.00 38.46 258 ARG D O 1
ATOM 8536 N N . GLU D 1 252 ? 39.217 114.805 89.588 1.00 37.32 259 GLU D N 1
ATOM 8537 C CA . GLU D 1 252 ? 40.189 114.892 88.483 1.00 36.43 259 GLU D CA 1
ATOM 8538 C C . GLU D 1 252 ? 39.630 114.367 87.141 1.00 35.70 259 GLU D C 1
ATOM 8539 O O . GLU D 1 252 ? 39.973 114.864 86.028 1.00 34.43 259 GLU D O 1
ATOM 8545 N N . ALA D 1 253 ? 38.754 113.366 87.263 1.00 36.31 260 ALA D N 1
ATOM 8546 C CA . ALA D 1 253 ? 37.931 112.893 86.151 1.00 37.04 260 ALA D CA 1
ATOM 8547 C C . ALA D 1 253 ? 37.019 113.998 85.691 1.00 37.49 260 ALA D C 1
ATOM 8548 O O . ALA D 1 253 ? 36.925 114.246 84.495 1.00 38.28 260 ALA D O 1
ATOM 8550 N N . ASP D 1 254 ? 36.342 114.660 86.629 1.00 38.61 261 ASP D N 1
ATOM 8551 C CA . ASP D 1 254 ? 35.444 115.773 86.264 1.00 39.87 261 ASP D CA 1
ATOM 8552 C C . ASP D 1 254 ? 36.215 116.933 85.592 1.00 39.50 261 ASP D C 1
ATOM 8553 O O . ASP D 1 254 ? 35.758 117.538 84.626 1.00 39.12 261 ASP D O 1
ATOM 8558 N N . ARG D 1 255 ? 37.401 117.230 86.112 1.00 38.94 262 ARG D N 1
ATOM 8559 C CA . ARG D 1 255 ? 38.238 118.262 85.540 1.00 38.60 262 ARG D CA 1
ATOM 8560 C C . ARG D 1 255 ? 38.491 117.942 84.058 1.00 38.81 262 ARG D C 1
ATOM 8561 O O . ARG D 1 255 ? 38.100 118.696 83.156 1.00 41.32 262 ARG D O 1
ATOM 8569 N N . PHE D 1 256 ? 39.136 116.815 83.817 1.00 37.79 263 PHE D N 1
ATOM 8570 C CA . PHE D 1 256 ? 39.362 116.281 82.475 1.00 37.08 263 PHE D CA 1
ATOM 8571 C C . PHE D 1 256 ? 38.143 116.338 81.534 1.00 37.16 263 PHE D C 1
ATOM 8572 O O . PHE D 1 256 ? 38.265 116.704 80.369 1.00 36.52 263 PHE D O 1
ATOM 8580 N N . LEU D 1 257 ? 36.984 115.952 82.032 1.00 37.74 264 LEU D N 1
ATOM 8581 C CA . LEU D 1 257 ? 35.777 115.999 81.218 1.00 39.70 264 LEU D CA 1
ATOM 8582 C C . LEU D 1 257 ? 35.458 117.443 80.813 1.00 40.19 264 LEU D C 1
ATOM 8583 O O . LEU D 1 257 ? 35.199 117.699 79.642 1.00 40.85 264 LEU D O 1
ATOM 8588 N N . GLU D 1 258 ? 35.513 118.393 81.748 1.00 40.41 265 GLU D N 1
ATOM 8589 C CA . GLU D 1 258 ? 35.256 119.794 81.395 1.00 41.19 265 GLU D CA 1
ATOM 8590 C C . GLU D 1 258 ? 36.207 120.312 80.316 1.00 41.10 265 GLU D C 1
ATOM 8591 O O . GLU D 1 258 ? 35.793 121.054 79.434 1.00 41.89 265 GLU D O 1
ATOM 8597 N N . ILE D 1 259 ? 37.492 119.939 80.407 1.00 40.80 266 ILE D N 1
ATOM 8598 C CA . ILE D 1 259 ? 38.509 120.373 79.444 1.00 40.28 266 ILE D CA 1
ATOM 8599 C C . ILE D 1 259 ? 38.293 119.825 78.051 1.00 39.93 266 ILE D C 1
ATOM 8600 O O . ILE D 1 259 ? 38.473 120.529 77.071 1.00 39.57 266 ILE D O 1
ATOM 8605 N N . ILE D 1 260 ? 37.940 118.544 77.973 1.00 40.28 267 ILE D N 1
ATOM 8606 C CA . ILE D 1 260 ? 37.565 117.909 76.704 1.00 39.81 267 ILE D CA 1
ATOM 8607 C C . ILE D 1 260 ? 36.353 118.613 76.105 1.00 40.45 267 ILE D C 1
ATOM 8608 O O . ILE D 1 260 ? 36.324 118.864 74.904 1.00 40.24 267 ILE D O 1
ATOM 8613 N N . ASP D 1 261 ? 35.350 118.881 76.928 1.00 41.35 268 ASP D N 1
ATOM 8614 C CA . ASP D 1 261 ? 34.152 119.532 76.429 1.00 44.57 268 ASP D CA 1
ATOM 8615 C C . ASP D 1 261 ? 34.523 120.940 75.988 1.00 45.46 268 ASP D C 1
ATOM 8616 O O . ASP D 1 261 ? 34.009 121.441 75.002 1.00 45.41 268 ASP D O 1
ATOM 8621 N N . MET D 1 262 ? 35.480 121.549 76.686 1.00 46.74 269 MET D N 1
ATOM 8622 C CA . MET D 1 262 ? 35.913 122.895 76.336 1.00 47.31 269 MET D CA 1
ATOM 8623 C C . MET D 1 262 ? 36.450 122.857 74.925 1.00 47.77 269 MET D C 1
ATOM 8624 O O . MET D 1 262 ? 35.953 123.537 74.033 1.00 48.35 269 MET D O 1
ATOM 8629 N N . TYR D 1 263 ? 37.474 122.043 74.722 1.00 47.75 270 TYR D N 1
ATOM 8630 C CA . TYR D 1 263 ? 38.115 121.937 73.427 1.00 48.33 270 TYR D CA 1
ATOM 8631 C C . TYR D 1 263 ? 37.175 121.470 72.338 1.00 48.30 270 TYR D C 1
ATOM 8632 O O . TYR D 1 263 ? 37.231 121.927 71.201 1.00 47.47 270 TYR D O 1
ATOM 8641 N N . ASP D 1 264 ? 36.315 120.536 72.695 1.00 49.33 271 ASP D N 1
ATOM 8642 C CA . ASP D 1 264 ? 35.325 120.031 71.780 1.00 50.37 271 ASP D CA 1
ATOM 8643 C C . ASP D 1 264 ? 34.613 121.208 71.168 1.00 50.64 271 ASP D C 1
ATOM 8644 O O . ASP D 1 264 ? 34.506 121.325 69.958 1.00 50.02 271 ASP D O 1
ATOM 8649 N N . VAL D 1 265 ? 34.129 122.105 72.017 1.00 51.89 272 VAL D N 1
ATOM 8650 C CA . VAL D 1 265 ? 33.399 123.297 71.538 1.00 52.64 272 VAL D CA 1
ATOM 8651 C C . VAL D 1 265 ? 34.252 124.292 70.729 1.00 53.12 272 VAL D C 1
ATOM 8652 O O . VAL D 1 265 ? 33.780 124.805 69.686 1.00 53.48 272 VAL D O 1
ATOM 8656 N N . HIS D 1 266 ? 35.482 124.555 71.200 1.00 53.14 273 HIS D N 1
ATOM 8657 C CA . HIS D 1 266 ? 36.397 125.524 70.584 1.00 53.56 273 HIS D CA 1
ATOM 8658 C C . HIS D 1 266 ? 36.642 125.138 69.139 1.00 54.96 273 HIS D C 1
ATOM 8659 O O . HIS D 1 266 ? 36.791 125.996 68.285 1.00 55.24 273 HIS D O 1
ATOM 8666 N N . LEU D 1 267 ? 36.711 123.833 68.887 1.00 56.29 274 LEU D N 1
ATOM 8667 C CA . LEU D 1 267 ? 36.918 123.268 67.566 1.00 57.66 274 LEU D CA 1
ATOM 8668 C C . LEU D 1 267 ? 35.597 123.194 66.786 1.00 58.87 274 LEU D C 1
ATOM 8669 O O . LEU D 1 267 ? 35.439 123.832 65.747 1.00 58.99 274 LEU D O 1
ATOM 8674 N N . THR D 1 268 ? 34.644 122.411 67.290 1.00 60.47 275 THR D N 1
ATOM 8675 C CA . THR D 1 268 ? 33.377 122.166 66.561 1.00 61.99 275 THR D CA 1
ATOM 8676 C C . THR D 1 268 ? 32.751 123.493 66.078 1.00 61.56 275 THR D C 1
ATOM 8677 O O . THR D 1 268 ? 33.285 124.581 66.359 1.00 61.82 275 THR D O 1
ATOM 8681 N N . MET E 1 11 ? 51.335 59.791 115.270 1.00 83.63 18 MET E N 1
ATOM 8682 C CA . MET E 1 11 ? 52.219 60.059 116.453 1.00 83.65 18 MET E CA 1
ATOM 8683 C C . MET E 1 11 ? 51.934 61.431 117.086 1.00 82.66 18 MET E C 1
ATOM 8684 O O . MET E 1 11 ? 52.380 62.468 116.590 1.00 82.72 18 MET E O 1
ATOM 8689 N N . PHE E 1 12 ? 51.185 61.414 118.185 1.00 81.32 19 PHE E N 1
ATOM 8690 C CA . PHE E 1 12 ? 50.685 62.624 118.832 1.00 80.25 19 PHE E CA 1
ATOM 8691 C C . PHE E 1 12 ? 51.716 63.747 119.040 1.00 79.30 19 PHE E C 1
ATOM 8692 O O . PHE E 1 12 ? 51.411 64.912 118.794 1.00 79.38 19 PHE E O 1
ATOM 8700 N N . VAL E 1 13 ? 52.927 63.409 119.474 1.00 77.81 20 VAL E N 1
ATOM 8701 C CA . VAL E 1 13 ? 53.912 64.428 119.855 1.00 76.23 20 VAL E CA 1
ATOM 8702 C C . VAL E 1 13 ? 54.600 65.120 118.659 1.00 75.66 20 VAL E C 1
ATOM 8703 O O . VAL E 1 13 ? 54.591 66.353 118.558 1.00 75.49 20 VAL E O 1
ATOM 8707 N N . GLU E 1 14 ? 55.198 64.329 117.769 1.00 74.61 21 GLU E N 1
ATOM 8708 C CA . GLU E 1 14 ? 55.832 64.865 116.557 1.00 73.93 21 GLU E CA 1
ATOM 8709 C C . GLU E 1 14 ? 54.874 65.787 115.770 1.00 72.58 21 GLU E C 1
ATOM 8710 O O . GLU E 1 14 ? 55.273 66.856 115.304 1.00 72.59 21 GLU E O 1
ATOM 8716 N N . ARG E 1 15 ? 53.618 65.357 115.648 1.00 70.94 22 ARG E N 1
ATOM 8717 C CA . ARG E 1 15 ? 52.552 66.113 114.997 1.00 69.70 22 ARG E CA 1
ATOM 8718 C C . ARG E 1 15 ? 52.251 67.470 115.680 1.00 68.31 22 ARG E C 1
ATOM 8719 O O . ARG E 1 15 ? 52.357 68.533 115.059 1.00 68.07 22 ARG E O 1
ATOM 8727 N N . SER E 1 16 ? 51.891 67.424 116.957 1.00 66.61 23 SER E N 1
ATOM 8728 C CA . SER E 1 16 ? 51.655 68.632 117.728 1.00 64.76 23 SER E CA 1
ATOM 8729 C C . SER E 1 16 ? 52.763 69.634 117.477 1.00 64.19 23 SER E C 1
ATOM 8730 O O . SER E 1 16 ? 52.513 70.770 117.103 1.00 64.05 23 SER E O 1
ATOM 8733 N N . LEU E 1 17 ? 54.002 69.205 117.681 1.00 63.51 24 LEU E N 1
ATOM 8734 C CA . LEU E 1 17 ? 55.146 70.117 117.601 1.00 62.50 24 LEU E CA 1
ATOM 8735 C C . LEU E 1 17 ? 55.352 70.628 116.184 1.00 61.57 24 LEU E C 1
ATOM 8736 O O . LEU E 1 17 ? 55.700 71.803 115.982 1.00 60.25 24 LEU E O 1
ATOM 8741 N N . ASN E 1 18 ? 55.142 69.735 115.217 1.00 60.85 25 ASN E N 1
ATOM 8742 C CA . ASN E 1 18 ? 55.176 70.113 113.804 1.00 60.86 25 ASN E CA 1
ATOM 8743 C C . ASN E 1 18 ? 54.140 71.193 113.516 1.00 59.69 25 ASN E C 1
ATOM 8744 O O . ASN E 1 18 ? 54.473 72.234 112.970 1.00 59.75 25 ASN E O 1
ATOM 8749 N N . GLU E 1 19 ? 52.890 70.942 113.887 1.00 58.29 26 GLU E N 1
ATOM 8750 C CA . GLU E 1 19 ? 51.836 71.959 113.754 1.00 57.42 26 GLU E CA 1
ATOM 8751 C C . GLU E 1 19 ? 52.189 73.294 114.431 1.00 56.81 26 GLU E C 1
ATOM 8752 O O . GLU E 1 19 ? 52.088 74.373 113.822 1.00 56.44 26 GLU E O 1
ATOM 8758 N N . ILE E 1 20 ? 52.615 73.194 115.689 1.00 55.79 27 ILE E N 1
ATOM 8759 C CA . ILE E 1 20 ? 52.856 74.322 116.550 1.00 55.10 27 ILE E CA 1
ATOM 8760 C C . ILE E 1 20 ? 54.094 75.048 116.095 1.00 55.43 27 ILE E C 1
ATOM 8761 O O . ILE E 1 20 ? 54.130 76.273 116.105 1.00 56.00 27 ILE E O 1
ATOM 8766 N N . ARG E 1 21 ? 55.126 74.316 115.694 1.00 55.70 28 ARG E N 1
ATOM 8767 C CA . ARG E 1 21 ? 56.324 74.988 115.191 1.00 56.10 28 ARG E CA 1
ATOM 8768 C C . ARG E 1 21 ? 56.027 75.791 113.921 1.00 55.57 28 ARG E C 1
ATOM 8769 O O . ARG E 1 21 ? 56.561 76.892 113.707 1.00 54.85 28 ARG E O 1
ATOM 8777 N N . PHE E 1 22 ? 55.191 75.202 113.070 1.00 55.48 29 PHE E N 1
ATOM 8778 C CA . PHE E 1 22 ? 54.774 75.858 111.842 1.00 55.37 29 PHE E CA 1
ATOM 8779 C C . PHE E 1 22 ? 53.756 76.987 112.082 1.00 54.79 29 PHE E C 1
ATOM 8780 O O . PHE E 1 22 ? 54.030 78.145 111.736 1.00 54.56 29 PHE E O 1
ATOM 8788 N N . TRP E 1 23 ? 52.610 76.655 112.677 1.00 54.34 30 TRP E N 1
ATOM 8789 C CA . TRP E 1 23 ? 51.544 77.652 112.851 1.00 54.75 30 TRP E CA 1
ATOM 8790 C C . TRP E 1 23 ? 51.839 78.786 113.850 1.00 55.16 30 TRP E C 1
ATOM 8791 O O . TRP E 1 23 ? 51.401 79.925 113.651 1.00 55.40 30 TRP E O 1
ATOM 8802 N N . SER E 1 24 ? 52.587 78.515 114.910 1.00 54.96 31 SER E N 1
ATOM 8803 C CA . SER E 1 24 ? 52.862 79.610 115.830 1.00 55.14 31 SER E CA 1
ATOM 8804 C C . SER E 1 24 ? 53.612 80.715 115.083 1.00 54.67 31 SER E C 1
ATOM 8805 O O . SER E 1 24 ? 53.359 81.921 115.277 1.00 54.60 31 SER E O 1
ATOM 8808 N N . ARG E 1 25 ? 54.520 80.298 114.202 1.00 53.70 32 ARG E N 1
ATOM 8809 C CA . ARG E 1 25 ? 55.275 81.254 113.405 1.00 52.04 32 ARG E CA 1
ATOM 8810 C C . ARG E 1 25 ? 54.338 82.042 112.476 1.00 50.72 32 ARG E C 1
ATOM 8811 O O . ARG E 1 25 ? 54.452 83.263 112.341 1.00 50.67 32 ARG E O 1
ATOM 8819 N N . ILE E 1 26 ? 53.399 81.336 111.857 1.00 49.90 33 ILE E N 1
ATOM 8820 C CA . ILE E 1 26 ? 52.342 81.971 111.050 1.00 48.03 33 ILE E CA 1
ATOM 8821 C C . ILE E 1 26 ? 51.585 83.037 111.863 1.00 47.50 33 ILE E C 1
ATOM 8822 O O . ILE E 1 26 ? 51.393 84.145 111.391 1.00 48.65 33 ILE E O 1
ATOM 8827 N N . MET E 1 27 ? 51.190 82.723 113.098 1.00 46.88 34 MET E N 1
ATOM 8828 C CA . MET E 1 27 ? 50.477 83.672 113.987 1.00 45.96 34 MET E CA 1
ATOM 8829 C C . MET E 1 27 ? 51.370 84.819 114.426 1.00 46.38 34 MET E C 1
ATOM 8830 O O . MET E 1 27 ? 50.955 85.998 114.434 1.00 45.66 34 MET E O 1
ATOM 8835 N N . LYS E 1 28 ? 52.615 84.496 114.787 1.00 46.97 35 LYS E N 1
ATOM 8836 C CA . LYS E 1 28 ? 53.572 85.564 115.090 1.00 47.45 35 LYS E CA 1
ATOM 8837 C C . LYS E 1 28 ? 53.542 86.531 113.909 1.00 48.05 35 LYS E C 1
ATOM 8838 O O . LYS E 1 28 ? 53.448 87.755 114.079 1.00 48.40 35 LYS E O 1
ATOM 8844 N N . GLU E 1 29 ? 53.571 85.965 112.706 1.00 48.35 36 GLU E N 1
ATOM 8845 C CA . GLU E 1 29 ? 53.768 86.770 111.520 1.00 48.79 36 GLU E CA 1
ATOM 8846 C C . GLU E 1 29 ? 52.545 87.626 111.192 1.00 48.52 36 GLU E C 1
ATOM 8847 O O . GLU E 1 29 ? 52.703 88.809 110.894 1.00 48.56 36 GLU E O 1
ATOM 8853 N N . HIS E 1 30 ? 51.337 87.061 111.304 1.00 48.13 37 HIS E N 1
ATOM 8854 C CA . HIS E 1 30 ? 50.112 87.868 111.146 1.00 47.88 37 HIS E CA 1
ATOM 8855 C C . HIS E 1 30 ? 50.060 89.083 112.024 1.00 48.81 37 HIS E C 1
ATOM 8856 O O . HIS E 1 30 ? 49.713 90.183 111.557 1.00 49.62 37 HIS E O 1
ATOM 8863 N N . SER E 1 31 ? 50.413 88.897 113.296 1.00 49.68 38 SER E N 1
ATOM 8864 C CA . SER E 1 31 ? 50.392 89.995 114.280 1.00 49.55 38 SER E CA 1
ATOM 8865 C C . SER E 1 31 ? 51.213 91.155 113.791 1.00 49.31 38 SER E C 1
ATOM 8866 O O . SER E 1 31 ? 50.892 92.308 114.035 1.00 50.19 38 SER E O 1
ATOM 8869 N N . PHE E 1 32 ? 52.248 90.843 113.036 1.00 49.86 39 PHE E N 1
ATOM 8870 C CA . PHE E 1 32 ? 53.134 91.846 112.482 1.00 49.75 39 PHE E CA 1
ATOM 8871 C C . PHE E 1 32 ? 52.638 92.461 111.170 1.00 50.35 39 PHE E C 1
ATOM 8872 O O . PHE E 1 32 ? 52.785 93.673 110.932 1.00 49.90 39 PHE E O 1
ATOM 8880 N N . PHE E 1 33 ? 52.096 91.610 110.302 1.00 51.01 40 PHE E N 1
ATOM 8881 C CA . PHE E 1 33 ? 51.463 92.082 109.068 1.00 52.23 40 PHE E CA 1
ATOM 8882 C C . PHE E 1 33 ? 50.285 92.993 109.387 1.00 52.28 40 PHE E C 1
ATOM 8883 O O . PHE E 1 33 ? 50.123 94.025 108.758 1.00 52.07 40 PHE E O 1
ATOM 8891 N N . LEU E 1 34 ? 49.496 92.626 110.392 1.00 53.09 41 LEU E N 1
ATOM 8892 C CA . LEU E 1 34 ? 48.319 93.429 110.759 1.00 53.36 41 LEU E CA 1
ATOM 8893 C C . LEU E 1 34 ? 48.758 94.776 111.317 1.00 53.69 41 LEU E C 1
ATOM 8894 O O . LEU E 1 34 ? 48.222 95.831 110.961 1.00 54.09 41 LEU E O 1
ATOM 8899 N N . ARG E 1 35 ? 49.783 94.764 112.151 1.00 53.63 42 ARG E N 1
ATOM 8900 C CA . ARG E 1 35 ? 50.189 96.004 112.763 1.00 53.17 42 ARG E CA 1
ATOM 8901 C C . ARG E 1 35 ? 50.543 97.040 111.692 1.00 52.87 42 ARG E C 1
ATOM 8902 O O . ARG E 1 35 ? 50.388 98.250 111.911 1.00 52.58 42 ARG E O 1
ATOM 8910 N N . LEU E 1 36 ? 51.011 96.581 110.536 1.00 53.05 43 LEU E N 1
ATOM 8911 C CA . LEU E 1 36 ? 51.396 97.507 109.462 1.00 53.55 43 LEU E CA 1
ATOM 8912 C C . LEU E 1 36 ? 50.216 98.116 108.707 1.00 54.03 43 LEU E C 1
ATOM 8913 O O . LEU E 1 36 ? 50.359 99.157 108.062 1.00 54.47 43 LEU E O 1
ATOM 8918 N N . GLY E 1 37 ? 49.052 97.472 108.779 1.00 54.50 44 GLY E N 1
ATOM 8919 C CA . GLY E 1 37 ? 47.819 98.054 108.230 1.00 55.13 44 GLY E CA 1
ATOM 8920 C C . GLY E 1 37 ? 47.162 99.054 109.165 1.00 55.53 44 GLY E C 1
ATOM 8921 O O . GLY E 1 37 ? 46.413 99.931 108.730 1.00 55.05 44 GLY E O 1
ATOM 8922 N N . PHE E 1 38 ? 47.454 98.917 110.455 1.00 56.30 45 PHE E N 1
ATOM 8923 C CA . PHE E 1 38 ? 46.927 99.797 111.487 1.00 57.26 45 PHE E CA 1
ATOM 8924 C C . PHE E 1 38 ? 47.427 101.209 111.322 1.00 58.81 45 PHE E C 1
ATOM 8925 O O . PHE E 1 38 ? 48.599 101.423 110.986 1.00 59.39 45 PHE E O 1
ATOM 8933 N N . ARG E 1 39 ? 46.562 102.181 111.591 1.00 60.00 46 ARG E N 1
ATOM 8934 C CA . ARG E 1 39 ? 46.968 103.576 111.510 1.00 61.37 46 ARG E CA 1
ATOM 8935 C C . ARG E 1 39 ? 47.867 103.899 112.683 1.00 62.18 46 ARG E C 1
ATOM 8936 O O . ARG E 1 39 ? 47.806 103.233 113.708 1.00 62.62 46 ARG E O 1
ATOM 8944 N N . CYS E 1 40 ? 48.703 104.920 112.530 1.00 63.23 47 CYS E N 1
ATOM 8945 C CA . CYS E 1 40 ? 49.553 105.423 113.623 1.00 63.97 47 CYS E CA 1
ATOM 8946 C C . CYS E 1 40 ? 48.839 105.971 114.864 1.00 64.37 47 CYS E C 1
ATOM 8947 O O . CYS E 1 40 ? 49.429 105.982 115.947 1.00 64.33 47 CYS E O 1
ATOM 8950 N N . GLU E 1 41 ? 47.601 106.437 114.704 1.00 64.61 48 GLU E N 1
ATOM 8951 C CA . GLU E 1 41 ? 46.797 106.865 115.847 1.00 65.05 48 GLU E CA 1
ATOM 8952 C C . GLU E 1 41 ? 46.184 105.693 116.618 1.00 64.71 48 GLU E C 1
ATOM 8953 O O . GLU E 1 41 ? 45.738 105.856 117.762 1.00 65.15 48 GLU E O 1
ATOM 8959 N N . ASP E 1 42 ? 46.165 104.509 116.009 1.00 63.92 49 ASP E N 1
ATOM 8960 C CA . ASP E 1 42 ? 45.446 103.363 116.600 1.00 63.08 49 ASP E CA 1
ATOM 8961 C C . ASP E 1 42 ? 46.249 102.572 117.649 1.00 62.39 49 ASP E C 1
ATOM 8962 O O . ASP E 1 42 ? 46.342 101.331 117.586 1.00 61.75 49 ASP E O 1
ATOM 8967 N N . THR E 1 43 ? 46.795 103.290 118.632 1.00 61.53 50 THR E N 1
ATOM 8968 C CA . THR E 1 43 ? 47.854 102.727 119.516 1.00 60.71 50 THR E CA 1
ATOM 8969 C C . THR E 1 43 ? 47.457 101.502 120.352 1.00 60.03 50 THR E C 1
ATOM 8970 O O . THR E 1 43 ? 48.264 100.596 120.558 1.00 59.44 50 THR E O 1
ATOM 8974 N N . GLN E 1 44 ? 46.205 101.454 120.787 1.00 59.27 51 GLN E N 1
ATOM 8975 C CA . GLN E 1 44 ? 45.714 100.285 121.489 1.00 58.85 51 GLN E CA 1
ATOM 8976 C C . GLN E 1 44 ? 45.773 99.025 120.606 1.00 57.92 51 GLN E C 1
ATOM 8977 O O . GLN E 1 44 ? 46.149 97.958 121.070 1.00 57.48 51 GLN E O 1
ATOM 8983 N N . LEU E 1 45 ? 45.378 99.150 119.337 1.00 57.33 52 LEU E N 1
ATOM 8984 C CA . LEU E 1 45 ? 45.425 98.030 118.381 1.00 56.33 52 LEU E CA 1
ATOM 8985 C C . LEU E 1 45 ? 46.859 97.590 118.107 1.00 56.08 52 LEU E C 1
ATOM 8986 O O . LEU E 1 45 ? 47.170 96.398 118.125 1.00 56.26 52 LEU E O 1
ATOM 8991 N N . ILE E 1 46 ? 47.723 98.568 117.868 1.00 56.24 53 ILE E N 1
ATOM 8992 C CA . ILE E 1 46 ? 49.157 98.340 117.726 1.00 56.30 53 ILE E CA 1
ATOM 8993 C C . ILE E 1 46 ? 49.769 97.603 118.925 1.00 57.29 53 ILE E C 1
ATOM 8994 O O . ILE E 1 46 ? 50.431 96.576 118.747 1.00 57.93 53 ILE E O 1
ATOM 8999 N N . GLU E 1 47 ? 49.524 98.101 120.141 1.00 58.06 54 GLU E N 1
ATOM 9000 C CA . GLU E 1 47 ? 50.029 97.460 121.365 1.00 58.34 54 GLU E CA 1
ATOM 9001 C C . GLU E 1 47 ? 49.479 96.048 121.496 1.00 58.06 54 GLU E C 1
ATOM 9002 O O . GLU E 1 47 ? 50.242 95.105 121.665 1.00 58.07 54 GLU E O 1
ATOM 9008 N N . GLU E 1 48 ? 48.170 95.870 121.359 1.00 57.37 55 GLU E N 1
ATOM 9009 C CA . GLU E 1 48 ? 47.648 94.522 121.373 1.00 57.20 55 GLU E CA 1
ATOM 9010 C C . GLU E 1 48 ? 48.264 93.596 120.319 1.00 57.13 55 GLU E C 1
ATOM 9011 O O . GLU E 1 48 ? 48.534 92.442 120.622 1.00 57.54 55 GLU E O 1
ATOM 9017 N N . ALA E 1 49 ? 48.433 94.060 119.077 1.00 56.11 56 ALA E N 1
ATOM 9018 C CA . ALA E 1 49 ? 49.121 93.251 118.057 1.00 55.37 56 ALA E CA 1
ATOM 9019 C C . ALA E 1 49 ? 50.561 92.876 118.457 1.00 54.88 56 ALA E C 1
ATOM 9020 O O . ALA E 1 49 ? 50.982 91.738 118.273 1.00 54.24 56 ALA E O 1
ATOM 9022 N N . ASN E 1 50 ? 51.314 93.825 119.000 1.00 54.82 57 ASN E N 1
ATOM 9023 C CA . ASN E 1 50 ? 52.692 93.532 119.421 1.00 55.20 57 ASN E CA 1
ATOM 9024 C C . ASN E 1 50 ? 52.686 92.516 120.558 1.00 55.76 57 ASN E C 1
ATOM 9025 O O . ASN E 1 50 ? 53.637 91.754 120.747 1.00 55.98 57 ASN E O 1
ATOM 9030 N N . GLN E 1 51 ? 51.582 92.512 121.300 1.00 56.53 58 GLN E N 1
ATOM 9031 C CA . GLN E 1 51 ? 51.355 91.563 122.373 1.00 56.79 58 GLN E CA 1
ATOM 9032 C C . GLN E 1 51 ? 51.171 90.161 121.839 1.00 56.24 58 GLN E C 1
ATOM 9033 O O . GLN E 1 51 ? 51.677 89.202 122.412 1.00 56.50 58 GLN E O 1
ATOM 9039 N N . PHE E 1 52 ? 50.430 90.023 120.747 1.00 55.35 59 PHE E N 1
ATOM 9040 C CA . PHE E 1 52 ? 50.234 88.701 120.178 1.00 54.61 59 PHE E CA 1
ATOM 9041 C C . PHE E 1 52 ? 51.511 88.263 119.450 1.00 55.41 59 PHE E C 1
ATOM 9042 O O . PHE E 1 52 ? 51.745 87.080 119.265 1.00 55.71 59 PHE E O 1
ATOM 9050 N N . TYR E 1 53 ? 52.331 89.219 119.031 1.00 56.54 60 TYR E N 1
ATOM 9051 C CA . TYR E 1 53 ? 53.578 88.911 118.365 1.00 57.74 60 TYR E CA 1
ATOM 9052 C C . TYR E 1 53 ? 54.517 88.273 119.379 1.00 58.72 60 TYR E C 1
ATOM 9053 O O . TYR E 1 53 ? 55.008 87.156 119.198 1.00 58.99 60 TYR E O 1
ATOM 9062 N N . ARG E 1 54 ? 54.718 88.983 120.483 1.00 59.89 61 ARG E N 1
ATOM 9063 C CA . ARG E 1 54 ? 55.516 88.510 121.612 1.00 59.88 61 ARG E CA 1
ATOM 9064 C C . ARG E 1 54 ? 55.091 87.177 122.219 1.00 58.69 61 ARG E C 1
ATOM 9065 O O . ARG E 1 54 ? 55.926 86.447 122.710 1.00 58.49 61 ARG E O 1
ATOM 9073 N N . LEU E 1 55 ? 53.806 86.854 122.149 1.00 58.14 62 LEU E N 1
ATOM 9074 C CA . LEU E 1 55 ? 53.245 85.655 122.773 1.00 57.49 62 LEU E CA 1
ATOM 9075 C C . LEU E 1 55 ? 53.356 84.424 121.887 1.00 58.05 62 LEU E C 1
ATOM 9076 O O . LEU E 1 55 ? 53.353 83.273 122.356 1.00 57.92 62 LEU E O 1
ATOM 9081 N N . PHE E 1 56 ? 53.387 84.651 120.586 1.00 57.92 63 PHE E N 1
ATOM 9082 C CA . PHE E 1 56 ? 53.509 83.532 119.697 1.00 57.88 63 PHE E CA 1
ATOM 9083 C C . PHE E 1 56 ? 55.000 83.290 119.419 1.00 58.45 63 PHE E C 1
ATOM 9084 O O . PHE E 1 56 ? 55.432 82.164 119.235 1.00 57.95 63 PHE E O 1
ATOM 9092 N N . GLU E 1 57 ? 55.788 84.353 119.439 1.00 59.42 64 GLU E N 1
ATOM 9093 C CA . GLU E 1 57 ? 57.236 84.201 119.353 1.00 61.29 64 GLU E CA 1
ATOM 9094 C C . GLU E 1 57 ? 57.753 83.368 120.514 1.00 61.97 64 GLU E C 1
ATOM 9095 O O . GLU E 1 57 ? 58.546 82.457 120.330 1.00 62.43 64 GLU E O 1
ATOM 9101 N N . HIS E 1 58 ? 57.307 83.713 121.719 1.00 62.76 65 HIS E N 1
ATOM 9102 C CA . HIS E 1 58 ? 57.583 82.926 122.917 1.00 63.10 65 HIS E CA 1
ATOM 9103 C C . HIS E 1 58 ? 57.181 81.469 122.680 1.00 62.90 65 HIS E C 1
ATOM 9104 O O . HIS E 1 58 ? 57.929 80.555 123.030 1.00 62.63 65 HIS E O 1
ATOM 9111 N N . ILE E 1 59 ? 56.017 81.257 122.066 1.00 62.60 66 ILE E N 1
ATOM 9112 C CA . ILE E 1 59 ? 55.492 79.908 121.844 1.00 62.66 66 ILE E CA 1
ATOM 9113 C C . ILE E 1 59 ? 56.295 79.160 120.785 1.00 63.31 66 ILE E C 1
ATOM 9114 O O . ILE E 1 59 ? 56.519 77.947 120.902 1.00 63.00 66 ILE E O 1
ATOM 9119 N N . GLU E 1 60 ? 56.692 79.879 119.730 1.00 63.99 67 GLU E N 1
ATOM 9120 C CA . GLU E 1 60 ? 57.624 79.342 118.752 1.00 64.60 67 GLU E CA 1
ATOM 9121 C C . GLU E 1 60 ? 58.827 78.792 119.534 1.00 65.30 67 GLU E C 1
ATOM 9122 O O . GLU E 1 60 ? 59.093 77.581 119.486 1.00 65.08 67 GLU E O 1
ATOM 9128 N N . GLN E 1 61 ? 59.508 79.667 120.284 1.00 65.83 68 GLN E N 1
ATOM 9129 C CA . GLN E 1 61 ? 60.723 79.299 121.050 1.00 66.89 68 GLN E CA 1
ATOM 9130 C C . GLN E 1 61 ? 60.551 78.033 121.911 1.00 67.40 68 GLN E C 1
ATOM 9131 O O . GLN E 1 61 ? 61.458 77.198 121.999 1.00 67.41 68 GLN E O 1
ATOM 9137 N N . ILE E 1 62 ? 59.379 77.881 122.520 1.00 68.06 69 ILE E N 1
ATOM 9138 C CA . ILE E 1 62 ? 59.116 76.748 123.402 1.00 68.82 69 ILE E CA 1
ATOM 9139 C C . ILE E 1 62 ? 58.996 75.467 122.596 1.00 69.64 69 ILE E C 1
ATOM 9140 O O . ILE E 1 62 ? 59.322 74.367 123.070 1.00 70.23 69 ILE E O 1
ATOM 9145 N N . ALA E 1 63 ? 58.487 75.593 121.380 1.00 70.17 70 ALA E N 1
ATOM 9146 C CA . ALA E 1 63 ? 58.219 74.403 120.603 1.00 70.40 70 ALA E CA 1
ATOM 9147 C C . ALA E 1 63 ? 59.507 73.948 119.934 1.00 70.55 70 ALA E C 1
ATOM 9148 O O . ALA E 1 63 ? 59.649 72.791 119.573 1.00 70.01 70 ALA E O 1
ATOM 9150 N N . HIS E 1 64 ? 60.460 74.862 119.783 1.00 71.51 71 HIS E N 1
ATOM 9151 C CA . HIS E 1 64 ? 61.744 74.506 119.173 1.00 72.39 71 HIS E CA 1
ATOM 9152 C C . HIS E 1 64 ? 62.689 73.904 120.205 1.00 72.80 71 HIS E C 1
ATOM 9153 O O . HIS E 1 64 ? 63.690 73.269 119.861 1.00 72.80 71 HIS E O 1
ATOM 9160 N N . SER E 1 65 ? 62.346 74.087 121.475 1.00 73.47 72 SER E N 1
ATOM 9161 C CA . SER E 1 65 ? 63.110 73.485 122.555 1.00 73.86 72 SER E CA 1
ATOM 9162 C C . SER E 1 65 ? 62.640 72.049 122.807 1.00 74.05 72 SER E C 1
ATOM 9163 O O . SER E 1 65 ? 63.456 71.173 123.058 1.00 74.08 72 SER E O 1
ATOM 9166 N N . TYR E 1 66 ? 61.336 71.798 122.695 1.00 74.34 73 TYR E N 1
ATOM 9167 C CA . TYR E 1 66 ? 60.810 70.437 122.873 1.00 74.81 73 TYR E CA 1
ATOM 9168 C C . TYR E 1 66 ? 61.230 69.473 121.752 1.00 75.10 73 TYR E C 1
ATOM 9169 O O . TYR E 1 66 ? 61.641 69.911 120.673 1.00 75.13 73 TYR E O 1
ATOM 9178 N N . THR E 1 67 ? 61.124 68.170 122.023 1.00 75.38 74 THR E N 1
ATOM 9179 C CA . THR E 1 67 ? 61.469 67.108 121.071 1.00 75.88 74 THR E CA 1
ATOM 9180 C C . THR E 1 67 ? 60.449 65.976 121.166 1.00 76.42 74 THR E C 1
ATOM 9181 O O . THR E 1 67 ? 59.570 65.995 122.027 1.00 75.83 74 THR E O 1
ATOM 9185 N N . ASN E 1 68 ? 60.581 64.976 120.291 1.00 77.68 75 ASN E N 1
ATOM 9186 C CA . ASN E 1 68 ? 59.622 63.858 120.247 1.00 78.77 75 ASN E CA 1
ATOM 9187 C C . ASN E 1 68 ? 59.717 62.968 121.501 1.00 79.21 75 ASN E C 1
ATOM 9188 O O . ASN E 1 68 ? 58.805 62.176 121.790 1.00 79.22 75 ASN E O 1
ATOM 9193 N N . GLU E 1 69 ? 60.817 63.130 122.247 1.00 79.53 76 GLU E N 1
ATOM 9194 C CA . GLU E 1 69 ? 61.000 62.497 123.572 1.00 79.76 76 GLU E CA 1
ATOM 9195 C C . GLU E 1 69 ? 60.080 63.049 124.698 1.00 79.64 76 GLU E C 1
ATOM 9196 O O . GLU E 1 69 ? 59.580 62.267 125.522 1.00 79.96 76 GLU E O 1
ATOM 9198 N N . THR E 1 70 ? 59.868 64.377 124.716 1.00 78.99 77 THR E N 1
ATOM 9199 C CA . THR E 1 70 ? 59.030 65.087 125.715 1.00 77.96 77 THR E CA 1
ATOM 9200 C C . THR E 1 70 ? 57.787 64.329 126.223 1.00 78.15 77 THR E C 1
ATOM 9201 O O . THR E 1 70 ? 57.055 63.678 125.449 1.00 78.01 77 THR E O 1
ATOM 9205 N N . ASP E 1 71 ? 57.564 64.428 127.535 1.00 77.92 78 ASP E N 1
ATOM 9206 C CA . ASP E 1 71 ? 56.415 63.806 128.187 1.00 77.83 78 ASP E CA 1
ATOM 9207 C C . ASP E 1 71 ? 55.127 64.174 127.459 1.00 77.11 78 ASP E C 1
ATOM 9208 O O . ASP E 1 71 ? 54.807 65.346 127.334 1.00 76.93 78 ASP E O 1
ATOM 9213 N N . PRO E 1 72 ? 54.379 63.169 126.994 1.00 76.66 79 PRO E N 1
ATOM 9214 C CA . PRO E 1 72 ? 53.077 63.378 126.363 1.00 76.68 79 PRO E CA 1
ATOM 9215 C C . PRO E 1 72 ? 52.188 64.411 127.089 1.00 76.62 79 PRO E C 1
ATOM 9216 O O . PRO E 1 72 ? 51.627 65.315 126.447 1.00 76.27 79 PRO E O 1
ATOM 9220 N N . GLU E 1 73 ? 52.058 64.271 128.406 1.00 76.21 80 GLU E N 1
ATOM 9221 C CA . GLU E 1 73 ? 51.199 65.158 129.168 1.00 76.03 80 GLU E CA 1
ATOM 9222 C C . GLU E 1 73 ? 51.729 66.580 129.179 1.00 75.19 80 GLU E C 1
ATOM 9223 O O . GLU E 1 73 ? 50.968 67.522 129.230 1.00 74.86 80 GLU E O 1
ATOM 9229 N N . GLN E 1 74 ? 53.039 66.747 129.111 1.00 74.56 81 GLN E N 1
ATOM 9230 C CA . GLN E 1 74 ? 53.592 68.095 129.118 1.00 74.16 81 GLN E CA 1
ATOM 9231 C C . GLN E 1 74 ? 53.306 68.795 127.794 1.00 73.50 81 GLN E C 1
ATOM 9232 O O . GLN E 1 74 ? 53.537 69.996 127.645 1.00 73.41 81 GLN E O 1
ATOM 9238 N N . ILE E 1 75 ? 52.797 68.025 126.840 1.00 72.56 82 ILE E N 1
ATOM 9239 C CA . ILE E 1 75 ? 52.570 68.515 125.504 1.00 71.48 82 ILE E CA 1
ATOM 9240 C C . ILE E 1 75 ? 51.088 68.660 125.292 1.00 71.36 82 ILE E C 1
ATOM 9241 O O . ILE E 1 75 ? 50.630 69.640 124.710 1.00 71.26 82 ILE E O 1
ATOM 9246 N N . LYS E 1 76 ? 50.334 67.691 125.788 1.00 70.75 83 LYS E N 1
ATOM 9247 C CA . LYS E 1 76 ? 48.889 67.803 125.789 1.00 70.81 83 LYS E CA 1
ATOM 9248 C C . LYS E 1 76 ? 48.392 69.083 126.501 1.00 70.67 83 LYS E C 1
ATOM 9249 O O . LYS E 1 76 ? 47.262 69.523 126.270 1.00 70.92 83 LYS E O 1
ATOM 9255 N N . ARG E 1 77 ? 49.238 69.676 127.349 1.00 70.12 84 ARG E N 1
ATOM 9256 C CA . ARG E 1 77 ? 48.911 70.914 128.060 1.00 69.83 84 ARG E CA 1
ATOM 9257 C C . ARG E 1 77 ? 49.564 72.155 127.409 1.00 68.67 84 ARG E C 1
ATOM 9258 O O . ARG E 1 77 ? 49.104 73.279 127.582 1.00 68.39 84 ARG E O 1
ATOM 9266 N N . PHE E 1 78 ? 50.655 71.947 126.678 1.00 67.51 85 PHE E N 1
ATOM 9267 C CA . PHE E 1 78 ? 51.187 72.965 125.771 1.00 65.96 85 PHE E CA 1
ATOM 9268 C C . PHE E 1 78 ? 50.176 73.161 124.644 1.00 65.40 85 PHE E C 1
ATOM 9269 O O . PHE E 1 78 ? 49.972 74.280 124.187 1.00 64.95 85 PHE E O 1
ATOM 9277 N N . ASN E 1 79 ? 49.556 72.061 124.207 1.00 64.35 86 ASN E N 1
ATOM 9278 C CA . ASN E 1 79 ? 48.469 72.113 123.241 1.00 64.16 86 ASN E CA 1
ATOM 9279 C C . ASN E 1 79 ? 47.381 73.063 123.739 1.00 64.16 86 ASN E C 1
ATOM 9280 O O . ASN E 1 79 ? 47.144 74.109 123.135 1.00 64.74 86 ASN E O 1
ATOM 9285 N N . ALA E 1 80 ? 46.753 72.726 124.857 1.00 64.16 87 ALA E N 1
ATOM 9286 C CA . ALA E 1 80 ? 45.664 73.532 125.394 1.00 63.87 87 ALA E CA 1
ATOM 9287 C C . ALA E 1 80 ? 46.053 75.002 125.586 1.00 64.11 87 ALA E C 1
ATOM 9288 O O . ALA E 1 80 ? 45.246 75.902 125.341 1.00 63.57 87 ALA E O 1
ATOM 9290 N N . GLU E 1 81 ? 47.286 75.235 126.028 1.00 64.19 88 GLU E N 1
ATOM 9291 C CA . GLU E 1 81 ? 47.797 76.589 126.199 1.00 65.22 88 GLU E CA 1
ATOM 9292 C C . GLU E 1 81 ? 47.678 77.338 124.877 1.00 64.74 88 GLU E C 1
ATOM 9293 O O . GLU E 1 81 ? 47.076 78.400 124.773 1.00 64.52 88 GLU E O 1
ATOM 9299 N N . VAL E 1 82 ? 48.307 76.750 123.870 1.00 64.48 89 VAL E N 1
ATOM 9300 C CA . VAL E 1 82 ? 48.479 77.360 122.567 1.00 63.72 89 VAL E CA 1
ATOM 9301 C C . VAL E 1 82 ? 47.110 77.548 121.921 1.00 63.49 89 VAL E C 1
ATOM 9302 O O . VAL E 1 82 ? 46.836 78.601 121.352 1.00 63.80 89 VAL E O 1
ATOM 9306 N N . GLN E 1 83 ? 46.263 76.532 122.054 1.00 62.67 90 GLN E N 1
ATOM 9307 C CA . GLN E 1 83 ? 44.880 76.533 121.580 1.00 62.71 90 GLN E CA 1
ATOM 9308 C C . GLN E 1 83 ? 44.034 77.679 122.131 1.00 62.53 90 GLN E C 1
ATOM 9309 O O . GLN E 1 83 ? 43.011 78.073 121.535 1.00 62.36 90 GLN E O 1
ATOM 9315 N N . GLN E 1 84 ? 44.460 78.194 123.286 1.00 61.63 91 GLN E N 1
ATOM 9316 C CA . GLN E 1 84 ? 43.804 79.325 123.913 1.00 60.84 91 GLN E CA 1
ATOM 9317 C C . GLN E 1 84 ? 44.358 80.531 123.193 1.00 59.75 91 GLN E C 1
ATOM 9318 O O . GLN E 1 84 ? 43.593 81.329 122.680 1.00 60.70 91 GLN E O 1
ATOM 9324 N N . ALA E 1 85 ? 45.681 80.649 123.116 1.00 58.08 92 ALA E N 1
ATOM 9325 C CA . ALA E 1 85 ? 46.303 81.720 122.340 1.00 57.02 92 ALA E CA 1
ATOM 9326 C C . ALA E 1 85 ? 45.721 81.883 120.906 1.00 56.43 92 ALA E C 1
ATOM 9327 O O . ALA E 1 85 ? 45.596 82.997 120.422 1.00 56.79 92 ALA E O 1
ATOM 9329 N N . ALA E 1 86 ? 45.365 80.789 120.242 1.00 55.63 93 ALA E N 1
ATOM 9330 C CA . ALA E 1 86 ? 44.785 80.849 118.884 1.00 55.17 93 ALA E CA 1
ATOM 9331 C C . ALA E 1 86 ? 43.328 81.300 118.856 1.00 55.03 93 ALA E C 1
ATOM 9332 O O . ALA E 1 86 ? 42.899 81.991 117.919 1.00 54.78 93 ALA E O 1
ATOM 9334 N N . THR E 1 87 ? 42.558 80.875 119.854 1.00 54.89 94 THR E N 1
ATOM 9335 C CA . THR E 1 87 ? 41.243 81.453 120.114 1.00 54.79 94 THR E CA 1
ATOM 9336 C C . THR E 1 87 ? 41.330 82.971 120.383 1.00 54.37 94 THR E C 1
ATOM 9337 O O . THR E 1 87 ? 40.453 83.746 119.990 1.00 54.43 94 THR E O 1
ATOM 9341 N N . ASN E 1 88 ? 42.398 83.408 121.036 1.00 53.48 95 ASN E N 1
ATOM 9342 C CA . ASN E 1 88 ? 42.468 84.791 121.409 1.00 53.23 95 ASN E CA 1
ATOM 9343 C C . ASN E 1 88 ? 42.859 85.670 120.231 1.00 52.69 95 ASN E C 1
ATOM 9344 O O . ASN E 1 88 ? 42.253 86.712 119.996 1.00 53.26 95 ASN E O 1
ATOM 9349 N N . ILE E 1 89 ? 43.859 85.245 119.475 1.00 51.17 96 ILE E N 1
ATOM 9350 C CA . ILE E 1 89 ? 44.239 85.971 118.270 1.00 49.61 96 ILE E CA 1
ATOM 9351 C C . ILE E 1 89 ? 43.095 85.986 117.236 1.00 49.21 96 ILE E C 1
ATOM 9352 O O . ILE E 1 89 ? 42.844 87.012 116.598 1.00 48.33 96 ILE E O 1
ATOM 9357 N N . TRP E 1 90 ? 42.413 84.846 117.095 1.00 48.37 97 TRP E N 1
ATOM 9358 C CA . TRP E 1 90 ? 41.209 84.748 116.281 1.00 47.91 97 TRP E CA 1
ATOM 9359 C C . TRP E 1 90 ? 40.235 85.866 116.647 1.00 47.65 97 TRP E C 1
ATOM 9360 O O . TRP E 1 90 ? 39.779 86.618 115.764 1.00 47.23 97 TRP E O 1
ATOM 9371 N N . GLY E 1 91 ? 39.943 85.982 117.957 1.00 47.22 98 GLY E N 1
ATOM 9372 C CA . GLY E 1 91 ? 38.981 86.963 118.488 1.00 44.85 98 GLY E CA 1
ATOM 9373 C C . GLY E 1 91 ? 39.387 88.375 118.144 1.00 44.36 98 GLY E C 1
ATOM 9374 O O . GLY E 1 91 ? 38.568 89.242 117.886 1.00 44.83 98 GLY E O 1
ATOM 9375 N N . PHE E 1 92 ? 40.683 88.603 118.147 1.00 43.63 99 PHE E N 1
ATOM 9376 C CA . PHE E 1 92 ? 41.254 89.888 117.823 1.00 43.11 99 PHE E CA 1
ATOM 9377 C C . PHE E 1 92 ? 41.190 90.247 116.320 1.00 43.50 99 PHE E C 1
ATOM 9378 O O . PHE E 1 92 ? 40.926 91.380 115.953 1.00 43.52 99 PHE E O 1
ATOM 9386 N N . LYS E 1 93 ? 41.500 89.283 115.458 1.00 43.80 100 LYS E N 1
ATOM 9387 C CA . LYS E 1 93 ? 41.369 89.465 114.021 1.00 44.08 100 LYS E CA 1
ATOM 9388 C C . LYS E 1 93 ? 39.889 89.702 113.689 1.00 44.39 100 LYS E C 1
ATOM 9389 O O . LYS E 1 93 ? 39.582 90.496 112.845 1.00 44.33 100 LYS E O 1
ATOM 9395 N N . ARG E 1 94 ? 38.985 89.032 114.380 1.00 45.42 101 ARG E N 1
ATOM 9396 C CA . ARG E 1 94 ? 37.554 89.309 114.236 1.00 47.98 101 ARG E CA 1
ATOM 9397 C C . ARG E 1 94 ? 37.112 90.734 114.628 1.00 48.55 101 ARG E C 1
ATOM 9398 O O . ARG E 1 94 ? 36.281 91.346 113.967 1.00 49.47 101 ARG E O 1
ATOM 9406 N N . LYS E 1 95 ? 37.680 91.253 115.711 1.00 48.94 102 LYS E N 1
ATOM 9407 C CA . LYS E 1 95 ? 37.388 92.587 116.182 1.00 48.18 102 LYS E CA 1
ATOM 9408 C C . LYS E 1 95 ? 37.932 93.607 115.212 1.00 47.89 102 LYS E C 1
ATOM 9409 O O . LYS E 1 95 ? 37.318 94.648 114.986 1.00 48.68 102 LYS E O 1
ATOM 9415 N N . ILE E 1 96 ? 39.084 93.318 114.624 1.00 47.23 103 ILE E N 1
ATOM 9416 C CA . ILE E 1 96 ? 39.603 94.171 113.559 1.00 46.56 103 ILE E CA 1
ATOM 9417 C C . ILE E 1 96 ? 38.634 94.118 112.342 1.00 46.39 103 ILE E C 1
ATOM 9418 O O . ILE E 1 96 ? 38.307 95.139 111.737 1.00 45.90 103 ILE E O 1
ATOM 9423 N N . LEU E 1 97 ? 38.170 92.925 111.997 1.00 46.18 104 LEU E N 1
ATOM 9424 C CA . LEU E 1 97 ? 37.264 92.801 110.863 1.00 46.46 104 LEU E CA 1
ATOM 9425 C C . LEU E 1 97 ? 36.034 93.717 111.028 1.00 45.85 104 LEU E C 1
ATOM 9426 O O . LEU E 1 97 ? 35.781 94.543 110.175 1.00 46.65 104 LEU E O 1
ATOM 9431 N N . GLY E 1 98 ? 35.306 93.573 112.132 1.00 45.65 105 GLY E N 1
ATOM 9432 C CA . GLY E 1 98 ? 34.157 94.428 112.478 1.00 45.41 105 GLY E CA 1
ATOM 9433 C C . GLY E 1 98 ? 34.351 95.937 112.430 1.00 44.90 105 GLY E C 1
ATOM 9434 O O . GLY E 1 98 ? 33.421 96.687 112.132 1.00 44.30 105 GLY E O 1
ATOM 9435 N N . LEU E 1 99 ? 35.561 96.378 112.728 1.00 44.80 106 LEU E N 1
ATOM 9436 C CA . LEU E 1 99 ? 35.893 97.790 112.778 1.00 45.29 106 LEU E CA 1
ATOM 9437 C C . LEU E 1 99 ? 36.150 98.278 111.388 1.00 45.92 106 LEU E C 1
ATOM 9438 O O . LEU E 1 99 ? 35.912 99.440 111.057 1.00 46.26 106 LEU E O 1
ATOM 9443 N N . ILE E 1 100 ? 36.699 97.382 110.575 1.00 46.47 107 ILE E N 1
ATOM 9444 C CA . ILE E 1 100 ? 37.010 97.716 109.204 1.00 46.62 107 ILE E CA 1
ATOM 9445 C C . ILE E 1 100 ? 35.710 97.781 108.383 1.00 46.71 107 ILE E C 1
ATOM 9446 O O . ILE E 1 100 ? 35.508 98.723 107.607 1.00 46.45 107 ILE E O 1
ATOM 9451 N N . LEU E 1 101 ? 34.837 96.800 108.602 1.00 46.00 108 LEU E N 1
ATOM 9452 C CA . LEU E 1 101 ? 33.642 96.615 107.796 1.00 47.12 108 LEU E CA 1
ATOM 9453 C C . LEU E 1 101 ? 32.546 97.619 108.106 1.00 47.89 108 LEU E C 1
ATOM 9454 O O . LEU E 1 101 ? 31.654 97.792 107.317 1.00 48.66 108 LEU E O 1
ATOM 9459 N N . THR E 1 102 ? 32.612 98.256 109.267 1.00 49.26 109 THR E N 1
ATOM 9460 C CA . THR E 1 102 ? 31.688 99.333 109.624 1.00 50.41 109 THR E CA 1
ATOM 9461 C C . THR E 1 102 ? 32.408 100.688 109.465 1.00 51.73 109 THR E C 1
ATOM 9462 O O . THR E 1 102 ? 31.914 101.711 109.940 1.00 51.95 109 THR E O 1
ATOM 9466 N N . CYS E 1 103 ? 33.591 100.660 108.831 1.00 52.94 110 CYS E N 1
ATOM 9467 C CA . CYS E 1 103 ? 34.413 101.836 108.551 1.00 54.45 110 CYS E CA 1
ATOM 9468 C C . CYS E 1 103 ? 34.725 102.747 109.745 1.00 54.58 110 CYS E C 1
ATOM 9469 O O . CYS E 1 103 ? 34.549 103.975 109.658 1.00 54.40 110 CYS E O 1
ATOM 9472 N N . LYS E 1 104 ? 35.219 102.187 110.837 1.00 54.28 111 LYS E N 1
ATOM 9473 C CA . LYS E 1 104 ? 35.530 103.040 111.975 1.00 54.99 111 LYS E CA 1
ATOM 9474 C C . LYS E 1 104 ? 37.026 103.474 112.036 1.00 54.94 111 LYS E C 1
ATOM 9475 O O . LYS E 1 104 ? 37.460 104.169 112.981 1.00 54.97 111 LYS E O 1
ATOM 9481 N N . LEU E 1 105 ? 37.784 103.071 111.011 1.00 53.83 112 LEU E N 1
ATOM 9482 C CA . LEU E 1 105 ? 39.223 103.246 110.959 1.00 52.57 112 LEU E CA 1
ATOM 9483 C C . LEU E 1 105 ? 39.651 103.742 109.579 1.00 52.93 112 LEU E C 1
ATOM 9484 O O . LEU E 1 105 ? 40.379 103.054 108.885 1.00 53.19 112 LEU E O 1
ATOM 9489 N N . PRO E 1 106 ? 39.206 104.940 109.169 1.00 52.89 113 PRO E N 1
ATOM 9490 C CA . PRO E 1 106 ? 39.432 105.294 107.784 1.00 52.86 113 PRO E CA 1
ATOM 9491 C C . PRO E 1 106 ? 40.898 105.601 107.538 1.00 52.97 113 PRO E C 1
ATOM 9492 O O . PRO E 1 106 ? 41.517 106.354 108.322 1.00 54.40 113 PRO E O 1
ATOM 9496 N N . GLY E 1 107 ? 41.442 105.022 106.470 1.00 51.59 114 GLY E N 1
ATOM 9497 C CA . GLY E 1 107 ? 42.823 105.225 106.104 1.00 50.61 114 GLY E CA 1
ATOM 9498 C C . GLY E 1 107 ? 43.740 104.084 106.511 1.00 49.97 114 GLY E C 1
ATOM 9499 O O . GLY E 1 107 ? 44.935 104.175 106.309 1.00 50.77 114 GLY E O 1
ATOM 9500 N N . GLN E 1 108 ? 43.189 103.034 107.121 1.00 49.24 115 GLN E N 1
ATOM 9501 C CA . GLN E 1 108 ? 43.951 101.852 107.473 1.00 48.16 115 GLN E CA 1
ATOM 9502 C C . GLN E 1 108 ? 44.187 101.062 106.193 1.00 48.25 115 GLN E C 1
ATOM 9503 O O . GLN E 1 108 ? 43.544 101.332 105.166 1.00 47.87 115 GLN E O 1
ATOM 9509 N N . ASN E 1 109 ? 45.087 100.078 106.261 1.00 47.22 116 ASN E N 1
ATOM 9510 C CA . ASN E 1 109 ? 45.617 99.443 105.085 1.00 46.82 116 ASN E CA 1
ATOM 9511 C C . ASN E 1 109 ? 45.547 97.921 105.071 1.00 45.57 116 ASN E C 1
ATOM 9512 O O . ASN E 1 109 ? 46.079 97.276 104.161 1.00 46.82 116 ASN E O 1
ATOM 9517 N N . ASN E 1 110 ? 44.905 97.351 106.068 1.00 43.67 117 ASN E N 1
ATOM 9518 C CA . ASN E 1 110 ? 44.517 95.941 106.041 1.00 43.02 117 ASN E CA 1
ATOM 9519 C C . ASN E 1 110 ? 43.211 95.721 105.228 1.00 42.24 117 ASN E C 1
ATOM 9520 O O . ASN E 1 110 ? 42.201 96.396 105.475 1.00 41.16 117 ASN E O 1
ATOM 9525 N N . PHE E 1 111 ? 43.274 94.766 104.290 1.00 41.46 118 PHE E N 1
ATOM 9526 C CA . PHE E 1 111 ? 42.162 94.268 103.498 1.00 40.16 118 PHE E CA 1
ATOM 9527 C C . PHE E 1 111 ? 41.241 93.422 104.356 1.00 39.81 118 PHE E C 1
ATOM 9528 O O . PHE E 1 111 ? 41.694 92.493 105.021 1.00 40.86 118 PHE E O 1
ATOM 9536 N N . PRO E 1 112 ? 39.922 93.677 104.293 1.00 38.54 119 PRO E N 1
ATOM 9537 C CA . PRO E 1 112 ? 39.059 92.790 105.051 1.00 37.95 119 PRO E CA 1
ATOM 9538 C C . PRO E 1 112 ? 39.280 91.319 104.679 1.00 38.07 119 PRO E C 1
ATOM 9539 O O . PRO E 1 112 ? 39.249 90.465 105.561 1.00 39.12 119 PRO E O 1
ATOM 9543 N N . LEU E 1 113 ? 39.508 91.005 103.401 1.00 37.75 120 LEU E N 1
ATOM 9544 C CA . LEU E 1 113 ? 39.751 89.602 102.995 1.00 36.91 120 LEU E CA 1
ATOM 9545 C C . LEU E 1 113 ? 40.983 89.030 103.698 1.00 36.86 120 LEU E C 1
ATOM 9546 O O . LEU E 1 113 ? 40.977 87.892 104.180 1.00 36.03 120 LEU E O 1
ATOM 9551 N N . LEU E 1 114 ? 42.055 89.818 103.703 1.00 37.98 121 LEU E N 1
ATOM 9552 C CA . LEU E 1 114 ? 43.250 89.478 104.478 1.00 38.64 121 LEU E CA 1
ATOM 9553 C C . LEU E 1 114 ? 42.824 89.133 105.919 1.00 37.99 121 LEU E C 1
ATOM 9554 O O . LEU E 1 114 ? 43.126 88.063 106.418 1.00 37.81 121 LEU E O 1
ATOM 9559 N N . VAL E 1 115 ? 42.088 90.020 106.571 1.00 37.95 122 VAL E N 1
ATOM 9560 C CA . VAL E 1 115 ? 41.713 89.781 107.980 1.00 38.42 122 VAL E CA 1
ATOM 9561 C C . VAL E 1 115 ? 40.885 88.512 108.194 1.00 39.91 122 VAL E C 1
ATOM 9562 O O . VAL E 1 115 ? 41.147 87.711 109.120 1.00 40.74 122 VAL E O 1
ATOM 9566 N N . ASP E 1 116 ? 39.864 88.321 107.356 1.00 39.98 123 ASP E N 1
ATOM 9567 C CA . ASP E 1 116 ? 39.087 87.093 107.445 1.00 39.83 123 ASP E CA 1
ATOM 9568 C C . ASP E 1 116 ? 39.936 85.845 107.153 1.00 40.21 123 ASP E C 1
ATOM 9569 O O . ASP E 1 116 ? 39.653 84.751 107.642 1.00 40.90 123 ASP E O 1
ATOM 9574 N N . HIS E 1 117 ? 40.954 86.017 106.321 1.00 40.09 124 HIS E N 1
ATOM 9575 C CA . HIS E 1 117 ? 41.881 84.957 105.938 1.00 40.24 124 HIS E CA 1
ATOM 9576 C C . HIS E 1 117 ? 42.845 84.516 107.094 1.00 40.17 124 HIS E C 1
ATOM 9577 O O . HIS E 1 117 ? 43.014 83.327 107.365 1.00 40.12 124 HIS E O 1
ATOM 9584 N N . THR E 1 118 ? 43.511 85.469 107.738 1.00 40.60 125 THR E N 1
ATOM 9585 C CA . THR E 1 118 ? 44.288 85.184 108.955 1.00 41.43 125 THR E CA 1
ATOM 9586 C C . THR E 1 118 ? 43.390 84.509 109.992 1.00 42.40 125 THR E C 1
ATOM 9587 O O . THR E 1 118 ? 43.765 83.522 110.646 1.00 42.21 125 THR E O 1
ATOM 9591 N N . SER E 1 119 ? 42.164 85.026 110.111 1.00 43.12 126 SER E N 1
ATOM 9592 C CA . SER E 1 119 ? 41.244 84.509 111.104 1.00 43.14 126 SER E CA 1
ATOM 9593 C C . SER E 1 119 ? 40.878 83.060 110.800 1.00 43.65 126 SER E C 1
ATOM 9594 O O . SER E 1 119 ? 40.772 82.251 111.732 1.00 44.69 126 SER E O 1
ATOM 9597 N N . ARG E 1 120 ? 40.708 82.725 109.515 1.00 43.39 127 ARG E N 1
ATOM 9598 C CA . ARG E 1 120 ? 40.429 81.340 109.057 1.00 43.76 127 ARG E CA 1
ATOM 9599 C C . ARG E 1 120 ? 41.605 80.383 109.312 1.00 44.16 127 ARG E C 1
ATOM 9600 O O . ARG E 1 120 ? 41.408 79.237 109.752 1.00 42.64 127 ARG E O 1
ATOM 9608 N N . GLU E 1 121 ? 42.822 80.867 109.020 1.00 45.42 128 GLU E N 1
ATOM 9609 C CA . GLU E 1 121 ? 44.071 80.134 109.346 1.00 46.25 128 GLU E CA 1
ATOM 9610 C C . GLU E 1 121 ? 44.185 79.907 110.855 1.00 47.60 128 GLU E C 1
ATOM 9611 O O . GLU E 1 121 ? 44.439 78.788 111.317 1.00 49.19 128 GLU E O 1
ATOM 9617 N N . ALA E 1 122 ? 43.977 80.971 111.614 1.00 48.50 129 ALA E N 1
ATOM 9618 C CA . ALA E 1 122 ? 43.953 80.928 113.072 1.00 49.12 129 ALA E CA 1
ATOM 9619 C C . ALA E 1 122 ? 42.973 79.902 113.599 1.00 49.14 129 ALA E C 1
ATOM 9620 O O . ALA E 1 122 ? 43.287 79.158 114.531 1.00 49.52 129 ALA E O 1
ATOM 9622 N N . ASP E 1 123 ? 41.793 79.849 112.984 1.00 49.38 130 ASP E N 1
ATOM 9623 C CA . ASP E 1 123 ? 40.773 78.882 113.343 1.00 49.18 130 ASP E CA 1
ATOM 9624 C C . ASP E 1 123 ? 41.259 77.482 113.045 1.00 50.09 130 ASP E C 1
ATOM 9625 O O . ASP E 1 123 ? 41.051 76.560 113.816 1.00 49.88 130 ASP E O 1
ATOM 9630 N N . TYR E 1 124 ? 41.898 77.329 111.896 1.00 51.14 131 TYR E N 1
ATOM 9631 C CA . TYR E 1 124 ? 42.327 76.029 111.439 1.00 52.07 131 TYR E CA 1
ATOM 9632 C C . TYR E 1 124 ? 43.251 75.396 112.483 1.00 52.65 131 TYR E C 1
ATOM 9633 O O . TYR E 1 124 ? 43.090 74.265 112.896 1.00 52.36 131 TYR E O 1
ATOM 9642 N N . PHE E 1 125 ? 44.241 76.168 112.881 1.00 54.36 132 PHE E N 1
ATOM 9643 C CA . PHE E 1 125 ? 45.102 75.846 113.981 1.00 55.19 132 PHE E CA 1
ATOM 9644 C C . PHE E 1 125 ? 44.307 75.445 115.229 1.00 56.26 132 PHE E C 1
ATOM 9645 O O . PHE E 1 125 ? 44.427 74.311 115.712 1.00 57.30 132 PHE E O 1
ATOM 9653 N N . ARG E 1 126 ? 43.482 76.355 115.743 1.00 56.97 133 ARG E N 1
ATOM 9654 C CA . ARG E 1 126 ? 42.679 76.073 116.946 1.00 57.45 133 ARG E CA 1
ATOM 9655 C C . ARG E 1 126 ? 42.092 74.661 116.916 1.00 57.68 133 ARG E C 1
ATOM 9656 O O . ARG E 1 126 ? 42.255 73.905 117.877 1.00 57.76 133 ARG E O 1
ATOM 9664 N N . LYS E 1 127 ? 41.456 74.293 115.802 1.00 57.73 134 LYS E N 1
ATOM 9665 C CA . LYS E 1 127 ? 40.678 73.049 115.721 1.00 58.15 134 LYS E CA 1
ATOM 9666 C C . LYS E 1 127 ? 41.570 71.826 115.530 1.00 57.75 134 LYS E C 1
ATOM 9667 O O . LYS E 1 127 ? 41.175 70.684 115.766 1.00 57.03 134 LYS E O 1
ATOM 9673 N N . ARG E 1 128 ? 42.782 72.084 115.073 1.00 58.09 135 ARG E N 1
ATOM 9674 C CA . ARG E 1 128 ? 43.716 71.013 114.815 1.00 58.26 135 ARG E CA 1
ATOM 9675 C C . ARG E 1 128 ? 44.266 70.543 116.148 1.00 59.31 135 ARG E C 1
ATOM 9676 O O . ARG E 1 128 ? 44.463 69.351 116.378 1.00 59.83 135 ARG E O 1
ATOM 9684 N N . LEU E 1 129 ? 44.547 71.498 117.021 1.00 59.97 136 LEU E N 1
ATOM 9685 C CA . LEU E 1 129 ? 45.023 71.176 118.366 1.00 60.07 136 LEU E CA 1
ATOM 9686 C C . LEU E 1 129 ? 43.977 70.354 119.086 1.00 59.99 136 LEU E C 1
ATOM 9687 O O . LEU E 1 129 ? 44.287 69.291 119.597 1.00 60.12 136 LEU E O 1
ATOM 9692 N N . ILE E 1 130 ? 42.736 70.839 119.092 1.00 60.21 137 ILE E N 1
ATOM 9693 C CA . ILE E 1 130 ? 41.594 70.045 119.532 1.00 60.76 137 ILE E CA 1
ATOM 9694 C C . ILE E 1 130 ? 41.624 68.648 118.941 1.00 61.64 137 ILE E C 1
ATOM 9695 O O . ILE E 1 130 ? 41.409 67.675 119.653 1.00 62.36 137 ILE E O 1
ATOM 9700 N N . GLN E 1 131 ? 41.885 68.531 117.642 1.00 62.62 138 GLN E N 1
ATOM 9701 C CA . GLN E 1 131 ? 41.879 67.219 117.008 1.00 63.22 138 GLN E CA 1
ATOM 9702 C C . GLN E 1 131 ? 42.916 66.339 117.662 1.00 63.42 138 GLN E C 1
ATOM 9703 O O . GLN E 1 131 ? 42.683 65.170 117.895 1.00 63.51 138 GLN E O 1
ATOM 9709 N N . LEU E 1 132 ? 44.070 66.922 117.945 1.00 64.01 139 LEU E N 1
ATOM 9710 C CA . LEU E 1 132 ? 45.224 66.184 118.448 1.00 64.85 139 LEU E CA 1
ATOM 9711 C C . LEU E 1 132 ? 45.020 65.679 119.888 1.00 65.91 139 LEU E C 1
ATOM 9712 O O . LEU E 1 132 ? 45.447 64.565 120.237 1.00 66.18 139 LEU E O 1
ATOM 9717 N N . ASN E 1 133 ? 44.358 66.510 120.698 1.00 66.78 140 ASN E N 1
ATOM 9718 C CA . ASN E 1 133 ? 44.054 66.216 122.092 1.00 67.34 140 ASN E CA 1
ATOM 9719 C C . ASN E 1 133 ? 42.856 65.320 122.287 1.00 68.45 140 ASN E C 1
ATOM 9720 O O . ASN E 1 133 ? 42.761 64.625 123.300 1.00 68.77 140 ASN E O 1
ATOM 9725 N N . GLU E 1 134 ? 41.941 65.320 121.326 1.00 69.20 141 GLU E N 1
ATOM 9726 C CA . GLU E 1 134 ? 40.762 64.489 121.449 1.00 70.29 141 GLU E CA 1
ATOM 9727 C C . GLU E 1 134 ? 40.964 63.168 120.750 1.00 70.62 141 GLU E C 1
ATOM 9728 O O . GLU E 1 134 ? 40.138 62.254 120.882 1.00 70.58 141 GLU E O 1
ATOM 9734 N N . GLY E 1 135 ? 42.060 63.062 120.002 1.00 71.10 142 GLY E N 1
ATOM 9735 C CA . GLY E 1 135 ? 42.261 61.929 119.111 1.00 71.40 142 GLY E CA 1
ATOM 9736 C C . GLY E 1 135 ? 41.158 61.868 118.056 1.00 71.65 142 GLY E C 1
ATOM 9737 O O . GLY E 1 135 ? 40.883 60.801 117.496 1.00 72.07 142 GLY E O 1
ATOM 9738 N N . LYS E 1 136 ? 40.502 63.001 117.795 1.00 71.25 143 LYS E N 1
ATOM 9739 C CA . LYS E 1 136 ? 39.529 63.073 116.697 1.00 70.87 143 LYS E CA 1
ATOM 9740 C C . LYS E 1 136 ? 40.216 63.720 115.489 1.00 70.39 143 LYS E C 1
ATOM 9741 O O . LYS E 1 136 ? 39.973 64.885 115.139 1.00 70.63 143 LYS E O 1
ATOM 9743 N N . LEU E 1 137 ? 41.115 62.931 114.901 1.00 69.62 144 LEU E N 1
ATOM 9744 C CA . LEU E 1 137 ? 41.886 63.253 113.704 1.00 68.49 144 LEU E CA 1
ATOM 9745 C C . LEU E 1 137 ? 41.233 62.469 112.551 1.00 67.82 144 LEU E C 1
ATOM 9746 O O . LEU E 1 137 ? 40.658 61.378 112.758 1.00 67.98 144 LEU E O 1
ATOM 9751 N N . ASP E 1 138 ? 41.300 63.022 111.344 1.00 66.41 145 ASP E N 1
ATOM 9752 C CA . ASP E 1 138 ? 40.371 62.617 110.277 1.00 65.23 145 ASP E CA 1
ATOM 9753 C C . ASP E 1 138 ? 40.662 61.297 109.548 1.00 64.16 145 ASP E C 1
ATOM 9754 O O . ASP E 1 138 ? 41.807 60.954 109.299 1.00 64.09 145 ASP E O 1
ATOM 9759 N N . ALA E 1 139 ? 39.616 60.569 109.179 1.00 62.94 146 ALA E N 1
ATOM 9760 C CA . ALA E 1 139 ? 39.807 59.439 108.289 1.00 61.69 146 ALA E CA 1
ATOM 9761 C C . ALA E 1 139 ? 40.361 60.020 106.980 1.00 61.10 146 ALA E C 1
ATOM 9762 O O . ALA E 1 139 ? 40.009 61.147 106.610 1.00 60.80 146 ALA E O 1
ATOM 9764 N N . LEU E 1 140 ? 41.220 59.249 106.298 1.00 60.09 147 LEU E N 1
ATOM 9765 C CA . LEU E 1 140 ? 41.984 59.696 105.119 1.00 58.47 147 LEU E CA 1
ATOM 9766 C C . LEU E 1 140 ? 41.144 60.366 104.004 1.00 57.55 147 LEU E C 1
ATOM 9767 O O . LEU E 1 140 ? 41.470 61.462 103.566 1.00 56.63 147 LEU E O 1
ATOM 9772 N N . PRO E 1 141 ? 40.065 59.702 103.567 1.00 56.89 148 PRO E N 1
ATOM 9773 C CA . PRO E 1 141 ? 39.090 60.222 102.573 1.00 56.65 148 PRO E CA 1
ATOM 9774 C C . PRO E 1 141 ? 38.478 61.572 102.986 1.00 55.86 148 PRO E C 1
ATOM 9775 O O . PRO E 1 141 ? 38.357 62.479 102.167 1.00 55.47 148 PRO E O 1
ATOM 9779 N N . ASP E 1 142 ? 38.071 61.675 104.252 1.00 55.31 149 ASP E N 1
ATOM 9780 C CA . ASP E 1 142 ? 37.521 62.899 104.788 1.00 53.45 149 ASP E CA 1
ATOM 9781 C C . ASP E 1 142 ? 38.624 63.934 104.857 1.00 52.25 149 ASP E C 1
ATOM 9782 O O . ASP E 1 142 ? 38.387 65.136 104.662 1.00 52.10 149 ASP E O 1
ATOM 9787 N N . ALA E 1 143 ? 39.842 63.477 105.123 1.00 50.24 150 ALA E N 1
ATOM 9788 C CA . ALA E 1 143 ? 40.963 64.405 105.304 1.00 48.98 150 ALA E CA 1
ATOM 9789 C C . ALA E 1 143 ? 41.345 65.097 104.008 1.00 48.12 150 ALA E C 1
ATOM 9790 O O . ALA E 1 143 ? 41.587 66.309 103.963 1.00 49.28 150 ALA E O 1
ATOM 9792 N N . ILE E 1 144 ? 41.448 64.308 102.958 1.00 46.65 151 ILE E N 1
ATOM 9793 C CA . ILE E 1 144 ? 41.859 64.812 101.691 1.00 45.22 151 ILE E CA 1
ATOM 9794 C C . ILE E 1 144 ? 40.932 65.913 101.226 1.00 45.33 151 ILE E C 1
ATOM 9795 O O . ILE E 1 144 ? 41.377 66.966 100.775 1.00 44.21 151 ILE E O 1
ATOM 9800 N N . ILE E 1 145 ? 39.639 65.659 101.332 1.00 45.41 152 ILE E N 1
ATOM 9801 C CA . ILE E 1 145 ? 38.623 66.641 100.967 1.00 46.98 152 ILE E CA 1
ATOM 9802 C C . ILE E 1 145 ? 38.623 67.875 101.875 1.00 47.76 152 ILE E C 1
ATOM 9803 O O . ILE E 1 145 ? 38.531 69.002 101.387 1.00 48.86 152 ILE E O 1
ATOM 9808 N N . LYS E 1 146 ? 38.746 67.697 103.188 1.00 48.39 153 LYS E N 1
ATOM 9809 C CA . LYS E 1 146 ? 38.818 68.871 104.073 1.00 48.95 153 LYS E CA 1
ATOM 9810 C C . LYS E 1 146 ? 40.049 69.757 103.868 1.00 48.84 153 LYS E C 1
ATOM 9811 O O . LYS E 1 146 ? 39.915 70.950 103.683 1.00 49.41 153 LYS E O 1
ATOM 9817 N N . GLU E 1 147 ? 41.257 69.212 103.927 1.00 49.55 154 GLU E N 1
ATOM 9818 C CA . GLU E 1 147 ? 42.446 70.079 103.750 1.00 49.39 154 GLU E CA 1
ATOM 9819 C C . GLU E 1 147 ? 42.472 70.818 102.412 1.00 48.78 154 GLU E C 1
ATOM 9820 O O . GLU E 1 147 ? 42.985 71.922 102.310 1.00 49.88 154 GLU E O 1
ATOM 9826 N N . ASN E 1 148 ? 41.989 70.166 101.368 1.00 48.75 155 ASN E N 1
ATOM 9827 C CA . ASN E 1 148 ? 42.088 70.707 100.037 1.00 48.74 155 ASN E CA 1
ATOM 9828 C C . ASN E 1 148 ? 41.133 71.875 99.816 1.00 48.34 155 ASN E C 1
ATOM 9829 O O . ASN E 1 148 ? 41.531 72.909 99.247 1.00 48.05 155 ASN E O 1
ATOM 9834 N N . VAL E 1 149 ? 39.890 71.706 100.286 1.00 47.55 156 VAL E N 1
ATOM 9835 C CA . VAL E 1 149 ? 38.937 72.801 100.394 1.00 46.34 156 VAL E CA 1
ATOM 9836 C C . VAL E 1 149 ? 39.525 73.980 101.152 1.00 45.62 156 VAL E C 1
ATOM 9837 O O . VAL E 1 149 ? 39.601 75.089 100.641 1.00 45.82 156 VAL E O 1
ATOM 9841 N N . PHE E 1 150 ? 39.974 73.748 102.371 1.00 45.09 157 PHE E N 1
ATOM 9842 C CA . PHE E 1 150 ? 40.608 74.816 103.124 1.00 43.41 157 PHE E CA 1
ATOM 9843 C C . PHE E 1 150 ? 41.759 75.448 102.331 1.00 43.41 157 PHE E C 1
ATOM 9844 O O . PHE E 1 150 ? 41.785 76.666 102.131 1.00 43.53 157 PHE E O 1
ATOM 9852 N N . PHE E 1 151 ? 42.725 74.645 101.882 1.00 43.04 158 PHE E N 1
ATOM 9853 C CA . PHE E 1 151 ? 44.005 75.223 101.435 1.00 42.58 158 PHE E CA 1
ATOM 9854 C C . PHE E 1 151 ? 43.920 75.780 100.025 1.00 42.09 158 PHE E C 1
ATOM 9855 O O . PHE E 1 151 ? 44.680 76.659 99.642 1.00 42.93 158 PHE E O 1
ATOM 9863 N N . LEU E 1 152 ? 43.026 75.237 99.217 1.00 41.47 159 LEU E N 1
ATOM 9864 C CA . LEU E 1 152 ? 42.848 75.754 97.870 1.00 40.71 159 LEU E CA 1
ATOM 9865 C C . LEU E 1 152 ? 42.398 77.197 97.982 1.00 41.18 159 LEU E C 1
ATOM 9866 O O . LEU E 1 152 ? 42.940 78.069 97.299 1.00 40.91 159 LEU E O 1
ATOM 9871 N N . ARG E 1 153 ? 41.415 77.435 98.872 1.00 41.73 160 ARG E N 1
ATOM 9872 C CA . ARG E 1 153 ? 40.882 78.783 99.165 1.00 41.48 160 ARG E CA 1
ATOM 9873 C C . ARG E 1 153 ? 41.947 79.759 99.623 1.00 41.13 160 ARG E C 1
ATOM 9874 O O . ARG E 1 153 ? 42.006 80.903 99.165 1.00 42.30 160 ARG E O 1
ATOM 9882 N N . ILE E 1 154 ? 42.777 79.307 100.546 1.00 40.75 161 ILE E N 1
ATOM 9883 C CA . ILE E 1 154 ? 44.005 80.030 100.947 1.00 40.24 161 ILE E CA 1
ATOM 9884 C C . ILE E 1 154 ? 44.960 80.301 99.776 1.00 39.50 161 ILE E C 1
ATOM 9885 O O . ILE E 1 154 ? 45.460 81.410 99.577 1.00 39.78 161 ILE E O 1
ATOM 9890 N N . MET E 1 155 ? 45.192 79.291 98.967 1.00 39.55 162 MET E N 1
ATOM 9891 C CA . MET E 1 155 ? 45.915 79.502 97.737 1.00 40.01 162 MET E CA 1
ATOM 9892 C C . MET E 1 155 ? 45.223 80.586 96.881 1.00 40.07 162 MET E C 1
ATOM 9893 O O . MET E 1 155 ? 45.862 81.525 96.410 1.00 40.16 162 MET E O 1
ATOM 9898 N N . ALA E 1 156 ? 43.911 80.466 96.675 1.00 40.59 163 ALA E N 1
ATOM 9899 C CA . ALA E 1 156 ? 43.167 81.465 95.857 1.00 39.48 163 ALA E CA 1
ATOM 9900 C C . ALA E 1 156 ? 43.228 82.904 96.410 1.00 39.26 163 ALA E C 1
ATOM 9901 O O . ALA E 1 156 ? 43.343 83.856 95.644 1.00 39.45 163 ALA E O 1
ATOM 9903 N N . ASP E 1 157 ? 43.211 83.076 97.738 1.00 39.40 164 ASP E N 1
ATOM 9904 C CA . ASP E 1 157 ? 43.334 84.432 98.315 1.00 38.97 164 ASP E CA 1
ATOM 9905 C C . ASP E 1 157 ? 44.732 84.989 98.097 1.00 39.44 164 ASP E C 1
ATOM 9906 O O . ASP E 1 157 ? 44.910 86.170 97.788 1.00 39.81 164 ASP E O 1
ATOM 9911 N N . HIS E 1 158 ? 45.741 84.152 98.296 1.00 40.82 165 HIS E N 1
ATOM 9912 C CA . HIS E 1 158 ? 47.165 84.589 98.190 1.00 41.43 165 HIS E CA 1
ATOM 9913 C C . HIS E 1 158 ? 47.497 85.175 96.823 1.00 41.79 165 HIS E C 1
ATOM 9914 O O . HIS E 1 158 ? 48.190 86.195 96.707 1.00 41.37 165 HIS E O 1
ATOM 9921 N N . ALA E 1 159 ? 47.022 84.472 95.786 1.00 41.82 166 ALA E N 1
ATOM 9922 C CA . ALA E 1 159 ? 47.139 84.884 94.396 1.00 41.30 166 ALA E CA 1
ATOM 9923 C C . ALA E 1 159 ? 46.539 86.278 94.187 1.00 41.56 166 ALA E C 1
ATOM 9924 O O . ALA E 1 159 ? 47.079 87.095 93.424 1.00 42.36 166 ALA E O 1
ATOM 9926 N N . LYS E 1 160 ? 45.427 86.549 94.876 1.00 41.66 167 LYS E N 1
ATOM 9927 C CA . LYS E 1 160 ? 44.838 87.903 94.960 1.00 41.67 167 LYS E CA 1
ATOM 9928 C C . LYS E 1 160 ? 45.654 88.932 95.731 1.00 41.32 167 LYS E C 1
ATOM 9929 O O . LYS E 1 160 ? 45.822 90.043 95.256 1.00 41.50 167 LYS E O 1
ATOM 9935 N N . PHE E 1 161 ? 46.130 88.583 96.921 1.00 42.01 168 PHE E N 1
ATOM 9936 C CA . PHE E 1 161 ? 46.983 89.500 97.717 1.00 42.24 168 PHE E CA 1
ATOM 9937 C C . PHE E 1 161 ? 48.235 89.843 96.959 1.00 42.08 168 PHE E C 1
ATOM 9938 O O . PHE E 1 161 ? 48.714 90.960 96.944 1.00 42.99 168 PHE E O 1
ATOM 9946 N N . ILE E 1 162 ? 48.787 88.869 96.293 1.00 41.91 169 ILE E N 1
ATOM 9947 C CA . ILE E 1 162 ? 49.962 89.167 95.500 1.00 41.83 169 ILE E CA 1
ATOM 9948 C C . ILE E 1 162 ? 49.606 90.110 94.373 1.00 41.24 169 ILE E C 1
ATOM 9949 O O . ILE E 1 162 ? 50.303 91.085 94.127 1.00 41.70 169 ILE E O 1
ATOM 9954 N N . GLY E 1 163 ? 48.514 89.813 93.680 1.00 41.27 170 GLY E N 1
ATOM 9955 C CA . GLY E 1 163 ? 48.091 90.649 92.564 1.00 40.38 170 GLY E CA 1
ATOM 9956 C C . GLY E 1 163 ? 47.818 92.068 92.977 1.00 40.20 170 GLY E C 1
ATOM 9957 O O . GLY E 1 163 ? 48.146 92.979 92.263 1.00 40.56 170 GLY E O 1
ATOM 9958 N N . HIS E 1 164 ? 47.204 92.250 94.139 1.00 41.05 171 HIS E N 1
ATOM 9959 C CA . HIS E 1 164 ? 46.778 93.579 94.617 1.00 41.15 171 HIS E CA 1
ATOM 9960 C C . HIS E 1 164 ? 47.876 94.390 95.235 1.00 40.94 171 HIS E C 1
ATOM 9961 O O . HIS E 1 164 ? 47.828 95.600 95.222 1.00 41.44 171 HIS E O 1
ATOM 9968 N N . LEU E 1 165 ? 48.850 93.714 95.814 1.00 41.47 172 LEU E N 1
ATOM 9969 C CA . LEU E 1 165 ? 49.921 94.397 96.500 1.00 41.77 172 LEU E CA 1
ATOM 9970 C C . LEU E 1 165 ? 51.141 94.634 95.610 1.00 41.37 172 LEU E C 1
ATOM 9971 O O . LEU E 1 165 ? 51.945 95.502 95.894 1.00 41.94 172 LEU E O 1
ATOM 9976 N N . LEU E 1 166 ? 51.248 93.919 94.509 1.00 41.27 173 LEU E N 1
ATOM 9977 C CA . LEU E 1 166 ? 52.197 94.323 93.461 1.00 42.41 173 LEU E CA 1
ATOM 9978 C C . LEU E 1 166 ? 51.869 95.710 92.919 1.00 42.76 173 LEU E C 1
ATOM 9979 O O . LEU E 1 166 ? 50.692 96.049 92.742 1.00 43.26 173 LEU E O 1
ATOM 9984 N N . ASP E 1 167 ? 52.900 96.496 92.609 1.00 42.18 174 ASP E N 1
ATOM 9985 C CA . ASP E 1 167 ? 52.690 97.800 91.988 1.00 42.52 174 ASP E CA 1
ATOM 9986 C C . ASP E 1 167 ? 51.997 97.655 90.627 1.00 42.52 174 ASP E C 1
ATOM 9987 O O . ASP E 1 167 ? 52.407 96.861 89.794 1.00 42.68 174 ASP E O 1
ATOM 9992 N N . PRO E 1 168 ? 50.966 98.461 90.388 1.00 42.93 175 PRO E N 1
ATOM 9993 C CA . PRO E 1 168 ? 50.152 98.262 89.182 1.00 43.11 175 PRO E CA 1
ATOM 9994 C C . PRO E 1 168 ? 50.992 98.331 87.897 1.00 43.97 175 PRO E C 1
ATOM 9995 O O . PRO E 1 168 ? 50.652 97.710 86.890 1.00 44.26 175 PRO E O 1
ATOM 9999 N N . SER E 1 169 ? 52.115 99.039 87.961 1.00 44.92 176 SER E N 1
ATOM 10000 C CA . SER E 1 169 ? 53.059 99.087 86.855 1.00 44.33 176 SER E CA 1
ATOM 10001 C C . SER E 1 169 ? 53.761 97.760 86.557 1.00 44.04 176 SER E C 1
ATOM 10002 O O . SER E 1 169 ? 54.414 97.627 85.527 1.00 44.63 176 SER E O 1
ATOM 10005 N N . GLU E 1 170 ? 53.622 96.777 87.436 1.00 44.17 177 GLU E N 1
ATOM 10006 C CA . GLU E 1 170 ? 54.148 95.441 87.149 1.00 44.18 177 GLU E CA 1
ATOM 10007 C C . GLU E 1 170 ? 53.118 94.650 86.380 1.00 43.87 177 GLU E C 1
ATOM 10008 O O . GLU E 1 170 ? 52.625 93.624 86.879 1.00 44.23 177 GLU E O 1
ATOM 10014 N N . ARG E 1 171 ? 52.796 95.087 85.168 1.00 43.35 178 ARG E N 1
ATOM 10015 C CA . ARG E 1 171 ? 51.678 94.447 84.417 1.00 43.30 178 ARG E CA 1
ATOM 10016 C C . ARG E 1 171 ? 51.804 92.943 84.203 1.00 42.57 178 ARG E C 1
ATOM 10017 O O . ARG E 1 171 ? 50.923 92.180 84.535 1.00 43.16 178 ARG E O 1
ATOM 10025 N N . LYS E 1 172 ? 52.906 92.520 83.622 1.00 43.16 179 LYS E N 1
ATOM 10026 C CA . LYS E 1 172 ? 53.234 91.090 83.474 1.00 42.94 179 LYS E CA 1
ATOM 10027 C C . LYS E 1 172 ? 53.016 90.277 84.727 1.00 41.94 179 LYS E C 1
ATOM 10028 O O . LYS E 1 172 ? 52.385 89.231 84.691 1.00 42.43 179 LYS E O 1
ATOM 10034 N N . LEU E 1 173 ? 53.567 90.721 85.843 1.00 41.77 180 LEU E N 1
ATOM 10035 C CA . LEU E 1 173 ? 53.467 89.958 87.091 1.00 41.55 180 LEU E CA 1
ATOM 10036 C C . LEU E 1 173 ? 52.050 89.996 87.745 1.00 41.35 180 LEU E C 1
ATOM 10037 O O . LEU E 1 173 ? 51.613 89.046 88.388 1.00 41.04 180 LEU E O 1
ATOM 10042 N N . VAL E 1 174 ? 51.350 91.108 87.576 1.00 41.11 181 VAL E N 1
ATOM 10043 C CA . VAL E 1 174 ? 49.965 91.249 88.064 1.00 40.19 181 VAL E CA 1
ATOM 10044 C C . VAL E 1 174 ? 49.162 90.232 87.312 1.00 40.16 181 VAL E C 1
ATOM 10045 O O . VAL E 1 174 ? 48.461 89.417 87.885 1.00 40.12 181 VAL E O 1
ATOM 10049 N N . ASP E 1 175 ? 49.329 90.235 86.006 1.00 40.45 182 ASP E N 1
ATOM 10050 C CA . ASP E 1 175 ? 48.639 89.269 85.186 1.00 42.09 182 ASP E CA 1
ATOM 10051 C C . ASP E 1 175 ? 48.877 87.801 85.508 1.00 41.17 182 ASP E C 1
ATOM 10052 O O . ASP E 1 175 ? 47.942 86.995 85.510 1.00 40.89 182 ASP E O 1
ATOM 10057 N N . THR E 1 176 ? 50.130 87.434 85.746 1.00 39.88 183 THR E N 1
ATOM 10058 C CA . THR E 1 176 ? 50.420 86.090 86.200 1.00 38.92 183 THR E CA 1
ATOM 10059 C C . THR E 1 176 ? 49.681 85.750 87.479 1.00 38.40 183 THR E C 1
ATOM 10060 O O . THR E 1 176 ? 49.289 84.615 87.667 1.00 37.98 183 THR E O 1
ATOM 10064 N N . ALA E 1 177 ? 49.564 86.703 88.393 1.00 38.28 184 ALA E N 1
ATOM 10065 C CA . ALA E 1 177 ? 48.913 86.396 89.659 1.00 38.64 184 ALA E CA 1
ATOM 10066 C C . ALA E 1 177 ? 47.444 86.190 89.408 1.00 39.72 184 ALA E C 1
ATOM 10067 O O . ALA E 1 177 ? 46.833 85.299 90.002 1.00 40.26 184 ALA E O 1
ATOM 10069 N N . ARG E 1 178 ? 46.879 87.015 88.531 1.00 40.00 185 ARG E N 1
ATOM 10070 C CA . ARG E 1 178 ? 45.474 86.896 88.142 1.00 41.44 185 ARG E CA 1
ATOM 10071 C C . ARG E 1 178 ? 45.128 85.535 87.504 1.00 40.99 185 ARG E C 1
ATOM 10072 O O . ARG E 1 178 ? 44.035 84.990 87.716 1.00 41.09 185 ARG E O 1
ATOM 10080 N N . ASN E 1 179 ? 46.028 85.029 86.663 1.00 40.19 186 ASN E N 1
ATOM 10081 C CA . ASN E 1 179 ? 45.870 83.702 86.100 1.00 40.00 186 ASN E CA 1
ATOM 10082 C C . ASN E 1 179 ? 45.844 82.637 87.207 1.00 38.77 186 ASN E C 1
ATOM 10083 O O . ASN E 1 179 ? 44.943 81.760 87.251 1.00 37.81 186 ASN E O 1
ATOM 10088 N N . PHE E 1 180 ? 46.791 82.737 88.136 1.00 36.69 187 PHE E N 1
ATOM 10089 C CA . PHE E 1 180 ? 46.737 81.837 89.300 1.00 35.94 187 PHE E CA 1
ATOM 10090 C C . PHE E 1 180 ? 45.447 81.968 90.094 1.00 34.95 187 PHE E C 1
ATOM 10091 O O . PHE E 1 180 ? 44.873 80.988 90.522 1.00 34.84 187 PHE E O 1
ATOM 10099 N N . SER E 1 181 ? 45.035 83.196 90.311 1.00 33.77 188 SER E N 1
ATOM 10100 C CA . SER E 1 181 ? 43.844 83.488 91.047 1.00 34.88 188 SER E CA 1
ATOM 10101 C C . SER E 1 181 ? 42.671 82.714 90.412 1.00 35.38 188 SER E C 1
ATOM 10102 O O . SER E 1 181 ? 41.969 81.942 91.098 1.00 34.97 188 SER E O 1
ATOM 10105 N N . ASN E 1 182 ? 42.503 82.883 89.094 1.00 35.85 189 ASN E N 1
ATOM 10106 C CA . ASN E 1 182 ? 41.447 82.196 88.375 1.00 37.78 189 ASN E CA 1
ATOM 10107 C C . ASN E 1 182 ? 41.644 80.688 88.434 1.00 38.90 189 ASN E C 1
ATOM 10108 O O . ASN E 1 182 ? 40.660 79.959 88.539 1.00 38.42 189 ASN E O 1
ATOM 10113 N N . ASP E 1 183 ? 42.900 80.229 88.355 1.00 39.03 190 ASP E N 1
ATOM 10114 C CA . ASP E 1 183 ? 43.187 78.795 88.406 1.00 39.64 190 ASP E CA 1
ATOM 10115 C C . ASP E 1 183 ? 42.636 78.269 89.691 1.00 39.73 190 ASP E C 1
ATOM 10116 O O . ASP E 1 183 ? 41.886 77.319 89.701 1.00 40.54 190 ASP E O 1
ATOM 10121 N N . PHE E 1 184 ? 42.991 78.904 90.794 1.00 40.05 191 PHE E N 1
ATOM 10122 C CA . PHE E 1 184 ? 42.584 78.373 92.099 1.00 40.16 191 PHE E CA 1
ATOM 10123 C C . PHE E 1 184 ? 41.101 78.536 92.506 1.00 39.90 191 PHE E C 1
ATOM 10124 O O . PHE E 1 184 ? 40.555 77.689 93.209 1.00 39.61 191 PHE E O 1
ATOM 10132 N N . ASP E 1 185 ? 40.473 79.625 92.082 1.00 40.13 192 ASP E N 1
ATOM 10133 C CA . ASP E 1 185 ? 39.004 79.764 92.168 1.00 40.42 192 ASP E CA 1
ATOM 10134 C C . ASP E 1 185 ? 38.386 78.504 91.580 1.00 40.36 192 ASP E C 1
ATOM 10135 O O . ASP E 1 185 ? 37.449 77.947 92.116 1.00 40.68 192 ASP E O 1
ATOM 10140 N N . GLU E 1 186 ? 38.927 78.072 90.440 1.00 40.50 193 GLU E N 1
ATOM 10141 C CA . GLU E 1 186 ? 38.390 76.942 89.704 1.00 39.98 193 GLU E CA 1
ATOM 10142 C C . GLU E 1 186 ? 38.614 75.639 90.454 1.00 38.60 193 GLU E C 1
ATOM 10143 O O . GLU E 1 186 ? 37.691 74.839 90.567 1.00 36.29 193 GLU E O 1
ATOM 10149 N N . LEU E 1 187 ? 39.832 75.422 90.984 1.00 37.70 194 LEU E N 1
ATOM 10150 C CA . LEU E 1 187 ? 40.064 74.173 91.752 1.00 37.74 194 LEU E CA 1
ATOM 10151 C C . LEU E 1 187 ? 39.185 74.089 92.990 1.00 38.04 194 LEU E C 1
ATOM 10152 O O . LEU E 1 187 ? 38.697 73.017 93.365 1.00 36.86 194 LEU E O 1
ATOM 10157 N N . MET E 1 188 ? 39.000 75.240 93.633 1.00 38.91 195 MET E N 1
ATOM 10158 C CA . MET E 1 188 ? 38.162 75.324 94.826 1.00 39.57 195 MET E CA 1
ATOM 10159 C C . MET E 1 188 ? 36.740 74.960 94.450 1.00 39.60 195 MET E C 1
ATOM 10160 O O . MET E 1 188 ? 36.098 74.177 95.121 1.00 41.28 195 MET E O 1
ATOM 10165 N N . TYR E 1 189 ? 36.216 75.518 93.374 1.00 39.88 196 TYR E N 1
ATOM 10166 C CA A TYR E 1 189 ? 34.836 75.226 93.076 0.50 40.02 196 TYR E CA 1
ATOM 10167 C CA B TYR E 1 189 ? 34.846 75.257 92.977 0.50 39.73 196 TYR E CA 1
ATOM 10168 C C . TYR E 1 189 ? 34.709 73.763 92.739 1.00 40.20 196 TYR E C 1
ATOM 10169 O O . TYR E 1 189 ? 33.629 73.170 92.901 1.00 40.03 196 TYR E O 1
ATOM 10186 N N . GLN E 1 190 ? 35.810 73.160 92.296 1.00 39.85 197 GLN E N 1
ATOM 10187 C CA . GLN E 1 190 ? 35.799 71.740 92.004 1.00 39.82 197 GLN E CA 1
ATOM 10188 C C . GLN E 1 190 ? 35.773 70.946 93.323 1.00 39.84 197 GLN E C 1
ATOM 10189 O O . GLN E 1 190 ? 34.987 69.987 93.490 1.00 38.91 197 GLN E O 1
ATOM 10195 N N . ALA E 1 191 ? 36.608 71.396 94.261 1.00 40.11 198 ALA E N 1
ATOM 10196 C CA . ALA E 1 191 ? 36.725 70.796 95.612 1.00 40.80 198 ALA E CA 1
ATOM 10197 C C . ALA E 1 191 ? 35.382 70.833 96.309 1.00 41.75 198 ALA E C 1
ATOM 10198 O O . ALA E 1 191 ? 34.939 69.829 96.883 1.00 41.30 198 ALA E O 1
ATOM 10200 N N . ILE E 1 192 ? 34.747 72.013 96.232 1.00 42.31 199 ILE E N 1
ATOM 10201 C CA . ILE E 1 192 ? 33.430 72.244 96.781 1.00 42.61 199 ILE E CA 1
ATOM 10202 C C . ILE E 1 192 ? 32.379 71.288 96.268 1.00 42.51 199 ILE E C 1
ATOM 10203 O O . ILE E 1 192 ? 31.601 70.753 97.036 1.00 43.80 199 ILE E O 1
ATOM 10208 N N . ASP E 1 193 ? 32.343 71.054 94.974 1.00 42.22 200 ASP E N 1
ATOM 10209 C CA . ASP E 1 193 ? 31.407 70.083 94.452 1.00 41.81 200 ASP E CA 1
ATOM 10210 C C . ASP E 1 193 ? 31.696 68.633 94.886 1.00 42.03 200 ASP E C 1
ATOM 10211 O O . ASP E 1 193 ? 30.762 67.877 95.128 1.00 40.09 200 ASP E O 1
ATOM 10216 N N . LEU E 1 194 ? 32.977 68.250 94.976 1.00 42.59 201 LEU E N 1
ATOM 10217 C CA . LEU E 1 194 ? 33.373 66.916 95.472 1.00 43.79 201 LEU E CA 1
ATOM 10218 C C . LEU E 1 194 ? 32.885 66.722 96.919 1.00 44.29 201 LEU E C 1
ATOM 10219 O O . LEU E 1 194 ? 32.344 65.668 97.270 1.00 43.92 201 LEU E O 1
ATOM 10224 N N . GLU E 1 195 ? 33.124 67.758 97.740 1.00 45.78 202 GLU E N 1
ATOM 10225 C CA . GLU E 1 195 ? 32.631 67.909 99.105 1.00 46.40 202 GLU E CA 1
ATOM 10226 C C . GLU E 1 195 ? 31.160 67.566 99.171 1.00 46.46 202 GLU E C 1
ATOM 10227 O O . GLU E 1 195 ? 30.768 66.693 99.925 1.00 46.67 202 GLU E O 1
ATOM 10233 N N . SER E 1 196 ? 30.329 68.280 98.410 1.00 46.13 203 SER E N 1
ATOM 10234 C CA . SER E 1 196 ? 28.885 68.041 98.469 1.00 46.22 203 SER E CA 1
ATOM 10235 C C . SER E 1 196 ? 28.554 66.616 98.005 1.00 46.54 203 SER E C 1
ATOM 10236 O O . SER E 1 196 ? 27.508 66.041 98.363 1.00 46.26 203 SER E O 1
ATOM 10239 N N . MET E 1 197 ? 29.445 66.060 97.190 1.00 46.28 204 MET E N 1
ATOM 10240 C CA . MET E 1 197 ? 29.238 64.728 96.641 1.00 46.90 204 MET E CA 1
ATOM 10241 C C . MET E 1 197 ? 29.748 63.644 97.576 1.00 47.30 204 MET E C 1
ATOM 10242 O O . MET E 1 197 ? 29.640 62.466 97.271 1.00 48.73 204 MET E O 1
ATOM 10247 N N . LYS E 1 198 ? 30.323 64.041 98.700 1.00 47.53 205 LYS E N 1
ATOM 10248 C CA . LYS E 1 198 ? 30.848 63.079 99.666 1.00 48.36 205 LYS E CA 1
ATOM 10249 C C . LYS E 1 198 ? 29.686 62.489 100.459 1.00 47.91 205 LYS E C 1
ATOM 10250 O O . LYS E 1 198 ? 28.670 63.157 100.675 1.00 48.21 205 LYS E O 1
ATOM 10256 N N . PRO E 1 199 ? 29.802 61.217 100.864 1.00 48.05 206 PRO E N 1
ATOM 10257 C CA . PRO E 1 199 ? 30.953 60.347 100.744 1.00 46.91 206 PRO E CA 1
ATOM 10258 C C . PRO E 1 199 ? 30.895 59.504 99.452 1.00 47.20 206 PRO E C 1
ATOM 10259 O O . PRO E 1 199 ? 31.821 58.738 99.180 1.00 47.04 206 PRO E O 1
ATOM 10263 N N . GLN E 1 200 ? 29.822 59.640 98.666 1.00 46.68 207 GLN E N 1
ATOM 10264 C CA . GLN E 1 200 ? 29.735 58.974 97.354 1.00 46.19 207 GLN E CA 1
ATOM 10265 C C . GLN E 1 200 ? 30.905 59.271 96.444 1.00 46.25 207 GLN E C 1
ATOM 10266 O O . GLN E 1 200 ? 31.281 58.434 95.607 1.00 46.51 207 GLN E O 1
ATOM 10272 N N . SER E 1 201 ? 31.437 60.478 96.559 1.00 45.61 208 SER E N 1
ATOM 10273 C CA . SER E 1 201 ? 32.539 60.907 95.711 1.00 45.86 208 SER E CA 1
ATOM 10274 C C . SER E 1 201 ? 33.872 60.449 96.251 1.00 45.46 208 SER E C 1
ATOM 10275 O O . SER E 1 201 ? 34.921 60.760 95.693 1.00 44.96 208 SER E O 1
ATOM 10278 N N . GLN E 1 202 ? 33.857 59.786 97.397 1.00 45.90 209 GLN E N 1
ATOM 10279 C CA . GLN E 1 202 ? 35.130 59.454 98.046 1.00 45.97 209 GLN E CA 1
ATOM 10280 C C . GLN E 1 202 ? 35.688 58.103 97.620 1.00 46.34 209 GLN E C 1
ATOM 10281 O O . GLN E 1 202 ? 36.016 57.277 98.475 1.00 46.62 209 GLN E O 1
ATOM 10287 N N . THR E 1 203 ? 35.781 57.893 96.302 1.00 45.93 210 THR E N 1
ATOM 10288 C CA . THR E 1 203 ? 36.315 56.679 95.730 1.00 45.69 210 THR E CA 1
ATOM 10289 C C . THR E 1 203 ? 37.791 56.953 95.572 1.00 46.15 210 THR E C 1
ATOM 10290 O O . THR E 1 203 ? 38.186 58.111 95.339 1.00 46.39 210 THR E O 1
ATOM 10294 N N . ALA E 1 204 ? 38.612 55.900 95.680 1.00 46.28 211 ALA E N 1
ATOM 10295 C CA . ALA E 1 204 ? 40.065 56.051 95.460 1.00 46.51 211 ALA E CA 1
ATOM 10296 C C . ALA E 1 204 ? 40.444 56.761 94.120 1.00 46.76 211 ALA E C 1
ATOM 10297 O O . ALA E 1 204 ? 41.236 57.721 94.113 1.00 47.31 211 ALA E O 1
ATOM 10299 N N . PRO E 1 205 ? 39.890 56.293 92.973 1.00 46.88 212 PRO E N 1
ATOM 10300 C CA . PRO E 1 205 ? 40.288 56.944 91.736 1.00 46.48 212 PRO E CA 1
ATOM 10301 C C . PRO E 1 205 ? 39.850 58.416 91.708 1.00 46.79 212 PRO E C 1
ATOM 10302 O O . PRO E 1 205 ? 40.685 59.256 91.420 1.00 46.73 212 PRO E O 1
ATOM 10306 N N . LEU E 1 206 ? 38.606 58.743 92.097 1.00 46.61 213 LEU E N 1
ATOM 10307 C CA . LEU E 1 206 ? 38.180 60.158 92.122 1.00 46.38 213 LEU E CA 1
ATOM 10308 C C . LEU E 1 206 ? 39.117 60.954 93.030 1.00 47.01 213 LEU E C 1
ATOM 10309 O O . LEU E 1 206 ? 39.665 61.979 92.638 1.00 47.43 213 LEU E O 1
ATOM 10314 N N . LEU E 1 207 ? 39.364 60.478 94.235 1.00 47.48 214 LEU E N 1
ATOM 10315 C CA . LEU E 1 207 ? 40.292 61.222 95.092 1.00 48.05 214 LEU E CA 1
ATOM 10316 C C . LEU E 1 207 ? 41.717 61.353 94.549 1.00 48.13 214 LEU E C 1
ATOM 10317 O O . LEU E 1 207 ? 42.408 62.324 94.814 1.00 48.41 214 LEU E O 1
ATOM 10322 N N . ASP E 1 208 ? 42.154 60.356 93.798 1.00 48.87 215 ASP E N 1
ATOM 10323 C CA . ASP E 1 208 ? 43.505 60.328 93.250 1.00 49.22 215 ASP E CA 1
ATOM 10324 C C . ASP E 1 208 ? 43.618 61.317 92.087 1.00 48.06 215 ASP E C 1
ATOM 10325 O O . ASP E 1 208 ? 44.619 62.015 91.949 1.00 46.09 215 ASP E O 1
ATOM 10330 N N . GLN E 1 209 ? 42.565 61.387 91.275 1.00 47.08 216 GLN E N 1
ATOM 10331 C CA . GLN E 1 209 ? 42.501 62.369 90.208 1.00 47.95 216 GLN E CA 1
ATOM 10332 C C . GLN E 1 209 ? 42.411 63.791 90.766 1.00 47.98 216 GLN E C 1
ATOM 10333 O O . GLN E 1 209 ? 43.074 64.695 90.280 1.00 48.62 216 GLN E O 1
ATOM 10339 N N . PHE E 1 210 ? 41.582 63.977 91.785 1.00 48.23 217 PHE E N 1
ATOM 10340 C CA . PHE E 1 210 ? 41.476 65.239 92.524 1.00 47.99 217 PHE E CA 1
ATOM 10341 C C . PHE E 1 210 ? 42.846 65.726 92.961 1.00 48.36 217 PHE E C 1
ATOM 10342 O O . PHE E 1 210 ? 43.256 66.836 92.615 1.00 49.16 217 PHE E O 1
ATOM 10350 N N . LEU E 1 211 ? 43.550 64.892 93.720 1.00 48.12 218 LEU E N 1
ATOM 10351 C CA . LEU E 1 211 ? 44.885 65.225 94.230 1.00 48.77 218 LEU E CA 1
ATOM 10352 C C . LEU E 1 211 ? 45.920 65.551 93.157 1.00 49.63 218 LEU E C 1
ATOM 10353 O O . LEU E 1 211 ? 46.807 66.365 93.347 1.00 50.06 218 LEU E O 1
ATOM 10358 N N . ASP E 1 212 ? 45.810 64.893 92.022 1.00 51.65 219 ASP E N 1
ATOM 10359 C CA . ASP E 1 212 ? 46.747 65.074 90.917 1.00 53.30 219 ASP E CA 1
ATOM 10360 C C . ASP E 1 212 ? 46.562 66.444 90.263 1.00 52.85 219 ASP E C 1
ATOM 10361 O O . ASP E 1 212 ? 47.519 67.195 90.057 1.00 52.66 219 ASP E O 1
ATOM 10366 N N . GLN E 1 213 ? 45.320 66.755 89.929 1.00 52.65 220 GLN E N 1
ATOM 10367 C CA . GLN E 1 213 ? 45.008 68.053 89.360 1.00 52.77 220 GLN E CA 1
ATOM 10368 C C . GLN E 1 213 ? 45.484 69.193 90.262 1.00 52.00 220 GLN E C 1
ATOM 10369 O O . GLN E 1 213 ? 46.066 70.178 89.789 1.00 52.43 220 GLN E O 1
ATOM 10375 N N . ASN E 1 214 ? 45.218 69.079 91.556 1.00 50.47 221 ASN E N 1
ATOM 10376 C CA . ASN E 1 214 ? 45.528 70.185 92.424 1.00 49.62 221 ASN E CA 1
ATOM 10377 C C . ASN E 1 214 ? 47.008 70.389 92.546 1.00 49.85 221 ASN E C 1
ATOM 10378 O O . ASN E 1 214 ? 47.466 71.537 92.632 1.00 49.87 221 ASN E O 1
ATOM 10383 N N . ARG E 1 215 ? 47.748 69.275 92.593 1.00 49.91 222 ARG E N 1
ATOM 10384 C CA . ARG E 1 215 ? 49.215 69.286 92.748 1.00 50.14 222 ARG E CA 1
ATOM 10385 C C . ARG E 1 215 ? 49.914 70.089 91.668 1.00 50.04 222 ARG E C 1
ATOM 10386 O O . ARG E 1 215 ? 50.727 70.965 91.971 1.00 49.94 222 ARG E O 1
ATOM 10394 N N . VAL E 1 216 ? 49.577 69.841 90.406 1.00 50.48 223 VAL E N 1
ATOM 10395 C CA . VAL E 1 216 ? 50.209 70.643 89.356 1.00 51.37 223 VAL E CA 1
ATOM 10396 C C . VAL E 1 216 ? 50.101 72.162 89.610 1.00 51.58 223 VAL E C 1
ATOM 10397 O O . VAL E 1 216 ? 51.115 72.870 89.540 1.00 52.53 223 VAL E O 1
ATOM 10401 N N . SER E 1 217 ? 48.894 72.657 89.925 1.00 51.20 224 SER E N 1
ATOM 10402 C CA . SER E 1 217 ? 48.691 74.068 90.288 1.00 50.69 224 SER E CA 1
ATOM 10403 C C . SER E 1 217 ? 49.421 74.557 91.555 1.00 50.80 224 SER E C 1
ATOM 10404 O O . SER E 1 217 ? 50.057 75.625 91.540 1.00 51.51 224 SER E O 1
ATOM 10407 N N . VAL E 1 218 ? 49.319 73.802 92.651 1.00 50.41 225 VAL E N 1
ATOM 10408 C CA . VAL E 1 218 ? 49.977 74.194 93.896 1.00 50.42 225 VAL E CA 1
ATOM 10409 C C . VAL E 1 218 ? 51.483 74.280 93.713 1.00 50.94 225 VAL E C 1
ATOM 10410 O O . VAL E 1 218 ? 52.153 75.087 94.360 1.00 51.34 225 VAL E O 1
ATOM 10414 N N . ALA E 1 219 ? 52.010 73.441 92.818 1.00 51.52 226 ALA E N 1
ATOM 10415 C CA . ALA E 1 219 ? 53.450 73.331 92.601 1.00 51.27 226 ALA E CA 1
ATOM 10416 C C . ALA E 1 219 ? 53.910 74.477 91.760 1.00 50.82 226 ALA E C 1
ATOM 10417 O O . ALA E 1 219 ? 54.978 75.034 92.013 1.00 51.63 226 ALA E O 1
ATOM 10419 N N . SER E 1 220 ? 53.102 74.828 90.759 1.00 50.03 227 SER E N 1
ATOM 10420 C CA . SER E 1 220 ? 53.250 76.095 90.024 1.00 49.18 227 SER E CA 1
ATOM 10421 C C . SER E 1 220 ? 53.316 77.308 90.938 1.00 48.52 227 SER E C 1
ATOM 10422 O O . SER E 1 220 ? 54.294 78.054 90.951 1.00 48.82 227 SER E O 1
ATOM 10425 N N . LEU E 1 221 ? 52.256 77.520 91.701 1.00 47.85 228 LEU E N 1
ATOM 10426 C CA . LEU E 1 221 ? 52.168 78.713 92.534 1.00 46.73 228 LEU E CA 1
ATOM 10427 C C . LEU E 1 221 ? 53.291 78.816 93.553 1.00 47.21 228 LEU E C 1
ATOM 10428 O O . LEU E 1 221 ? 53.798 79.913 93.823 1.00 46.86 228 LEU E O 1
ATOM 10433 N N . ARG E 1 222 ? 53.637 77.677 94.152 1.00 47.89 229 ARG E N 1
ATOM 10434 C CA . ARG E 1 222 ? 54.752 77.573 95.078 1.00 49.15 229 ARG E CA 1
ATOM 10435 C C . ARG E 1 222 ? 56.007 78.139 94.427 1.00 49.09 229 ARG E C 1
ATOM 10436 O O . ARG E 1 222 ? 56.718 78.942 95.026 1.00 49.10 229 ARG E O 1
ATOM 10444 N N . ASP E 1 223 ? 56.257 77.775 93.173 1.00 50.09 230 ASP E N 1
ATOM 10445 C CA . ASP E 1 223 ? 57.460 78.266 92.489 1.00 50.90 230 ASP E CA 1
ATOM 10446 C C . ASP E 1 223 ? 57.382 79.738 92.196 1.00 50.42 230 ASP E C 1
ATOM 10447 O O . ASP E 1 223 ? 58.394 80.462 92.291 1.00 50.16 230 ASP E O 1
ATOM 10452 N N . PHE E 1 224 ? 56.181 80.190 91.862 1.00 49.54 231 PHE E N 1
ATOM 10453 C CA . PHE E 1 224 ? 55.960 81.609 91.633 1.00 49.46 231 PHE E CA 1
ATOM 10454 C C . PHE E 1 224 ? 56.291 82.444 92.886 1.00 49.98 231 PHE E C 1
ATOM 10455 O O . PHE E 1 224 ? 56.956 83.497 92.812 1.00 50.08 231 PHE E O 1
ATOM 10463 N N . LYS E 1 225 ? 55.807 81.965 94.026 1.00 50.11 232 LYS E N 1
ATOM 10464 C CA . LYS E 1 225 ? 55.970 82.632 95.310 1.00 50.50 232 LYS E CA 1
ATOM 10465 C C . LYS E 1 225 ? 57.438 82.689 95.726 1.00 50.97 232 LYS E C 1
ATOM 10466 O O . LYS E 1 225 ? 57.941 83.715 96.186 1.00 50.91 232 LYS E O 1
ATOM 10472 N N . LYS E 1 226 ? 58.116 81.566 95.540 1.00 51.38 233 LYS E N 1
ATOM 10473 C CA . LYS E 1 226 ? 59.523 81.493 95.804 1.00 51.86 233 LYS E CA 1
ATOM 10474 C C . LYS E 1 226 ? 60.231 82.504 94.918 1.00 51.54 233 LYS E C 1
ATOM 10475 O O . LYS E 1 226 ? 61.102 83.246 95.379 1.00 51.88 233 LYS E O 1
ATOM 10481 N N . THR E 1 227 ? 59.860 82.514 93.636 1.00 51.24 234 THR E N 1
ATOM 10482 C CA . THR E 1 227 ? 60.454 83.428 92.660 1.00 50.45 234 THR E CA 1
ATOM 10483 C C . THR E 1 227 ? 60.171 84.868 93.044 1.00 49.65 234 THR E C 1
ATOM 10484 O O . THR E 1 227 ? 61.082 85.685 93.103 1.00 49.41 234 THR E O 1
ATOM 10488 N N . ALA E 1 228 ? 58.908 85.172 93.310 1.00 48.97 235 ALA E N 1
ATOM 10489 C CA . ALA E 1 228 ? 58.525 86.530 93.706 1.00 49.04 235 ALA E CA 1
ATOM 10490 C C . ALA E 1 228 ? 59.286 87.005 94.957 1.00 48.20 235 ALA E C 1
ATOM 10491 O O . ALA E 1 228 ? 59.820 88.115 94.986 1.00 47.36 235 ALA E O 1
ATOM 10493 N N . ARG E 1 229 ? 59.291 86.173 95.996 1.00 48.20 236 ARG E N 1
ATOM 10494 C CA . ARG E 1 229 ? 60.016 86.495 97.237 1.00 48.80 236 ARG E CA 1
ATOM 10495 C C . ARG E 1 229 ? 61.487 86.858 96.987 1.00 48.72 236 ARG E C 1
ATOM 10496 O O . ARG E 1 229 ? 62.014 87.862 97.481 1.00 47.82 236 ARG E O 1
ATOM 10504 N N . ASP E 1 230 ? 62.136 86.031 96.188 1.00 49.43 237 ASP E N 1
ATOM 10505 C CA . ASP E 1 230 ? 63.524 86.252 95.863 1.00 50.40 237 ASP E CA 1
ATOM 10506 C C . ASP E 1 230 ? 63.687 87.560 95.122 1.00 50.53 237 ASP E C 1
ATOM 10507 O O . ASP E 1 230 ? 64.688 88.252 95.311 1.00 51.07 237 ASP E O 1
ATOM 10512 N N . LEU E 1 231 ? 62.689 87.938 94.316 1.00 51.16 238 LEU E N 1
ATOM 10513 C CA . LEU E 1 231 ? 62.765 89.199 93.556 1.00 51.48 238 LEU E CA 1
ATOM 10514 C C . LEU E 1 231 ? 62.504 90.428 94.401 1.00 51.46 238 LEU E C 1
ATOM 10515 O O . LEU E 1 231 ? 63.006 91.516 94.106 1.00 51.57 238 LEU E O 1
ATOM 10520 N N . ILE E 1 232 ? 61.696 90.271 95.433 1.00 52.23 239 ILE E N 1
ATOM 10521 C CA . ILE E 1 232 ? 61.372 91.409 96.296 1.00 53.11 239 ILE E CA 1
ATOM 10522 C C . ILE E 1 232 ? 62.521 91.616 97.287 1.00 53.81 239 ILE E C 1
ATOM 10523 O O . ILE E 1 232 ? 62.893 92.744 97.624 1.00 53.66 239 ILE E O 1
ATOM 10528 N N . GLU E 1 233 ? 63.084 90.503 97.747 1.00 54.69 240 GLU E N 1
ATOM 10529 C CA . GLU E 1 233 ? 64.230 90.550 98.635 1.00 55.16 240 GLU E CA 1
ATOM 10530 C C . GLU E 1 233 ? 65.383 91.269 97.955 1.00 55.18 240 GLU E C 1
ATOM 10531 O O . GLU E 1 233 ? 66.118 92.024 98.602 1.00 54.48 240 GLU E O 1
ATOM 10537 N N . GLN E 1 234 ? 65.501 91.058 96.640 1.00 55.48 241 GLN E N 1
ATOM 10538 C CA . GLN E 1 234 ? 66.587 91.624 95.847 1.00 55.55 241 GLN E CA 1
ATOM 10539 C C . GLN E 1 234 ? 66.246 92.981 95.286 1.00 55.43 241 GLN E C 1
ATOM 10540 O O . GLN E 1 234 ? 67.058 93.569 94.575 1.00 55.22 241 GLN E O 1
ATOM 10546 N N . CYS E 1 235 ? 65.069 93.491 95.650 1.00 55.96 242 CYS E N 1
ATOM 10547 C CA . CYS E 1 235 ? 64.511 94.738 95.100 1.00 56.72 242 CYS E CA 1
ATOM 10548 C C . CYS E 1 235 ? 64.460 94.721 93.607 1.00 55.03 242 CYS E C 1
ATOM 10549 O O . CYS E 1 235 ? 64.798 95.720 92.981 1.00 54.69 242 CYS E O 1
ATOM 10552 N N . LYS E 1 236 ? 64.085 93.601 93.011 1.00 54.23 243 LYS E N 1
ATOM 10553 C CA . LYS E 1 236 ? 64.094 93.569 91.561 1.00 53.31 243 LYS E CA 1
ATOM 10554 C C . LYS E 1 236 ? 62.737 93.998 91.042 1.00 52.01 243 LYS E C 1
ATOM 10555 O O . LYS E 1 236 ? 62.622 94.399 89.911 1.00 51.71 243 LYS E O 1
ATOM 10561 N N . ILE E 1 237 ? 61.711 93.951 91.879 1.00 51.56 244 ILE E N 1
ATOM 10562 C CA . ILE E 1 237 ? 60.373 94.340 91.405 1.00 51.48 244 ILE E CA 1
ATOM 10563 C C . ILE E 1 237 ? 59.686 95.386 92.279 1.00 51.70 244 ILE E C 1
ATOM 10564 O O . ILE E 1 237 ? 60.042 95.560 93.453 1.00 51.89 244 ILE E O 1
ATOM 10569 N N . LYS E 1 238 ? 58.717 96.085 91.684 1.00 51.61 245 LYS E N 1
ATOM 10570 C CA . LYS E 1 238 ? 58.024 97.181 92.336 1.00 51.13 245 LYS E CA 1
ATOM 10571 C C . LYS E 1 238 ? 56.791 96.624 93.022 1.00 51.78 245 LYS E C 1
ATOM 10572 O O . LYS E 1 238 ? 55.888 96.077 92.362 1.00 51.80 245 LYS E O 1
ATOM 10578 N N . SER E 1 239 ? 56.746 96.735 94.345 1.00 51.26 246 SER E N 1
ATOM 10579 C CA . SER E 1 239 ? 55.627 96.192 95.063 1.00 51.52 246 SER E CA 1
ATOM 10580 C C . SER E 1 239 ? 55.494 96.904 96.374 1.00 51.49 246 SER E C 1
ATOM 10581 O O . SER E 1 239 ? 56.329 97.724 96.714 1.00 51.45 246 SER E O 1
ATOM 10584 N N . ILE E 1 240 ? 54.401 96.629 97.080 1.00 51.76 247 ILE E N 1
ATOM 10585 C CA . ILE E 1 240 ? 54.281 96.987 98.490 1.00 51.54 247 ILE E CA 1
ATOM 10586 C C . ILE E 1 240 ? 54.005 95.689 99.237 1.00 52.03 247 ILE E C 1
ATOM 10587 O O . ILE E 1 240 ? 53.209 95.658 100.178 1.00 52.08 247 ILE E O 1
ATOM 10592 N N . ILE E 1 241 ? 54.654 94.617 98.762 1.00 52.44 248 ILE E N 1
ATOM 10593 C CA . ILE E 1 241 ? 54.697 93.330 99.448 1.00 52.80 248 ILE E CA 1
ATOM 10594 C C . ILE E 1 241 ? 55.985 93.242 100.259 1.00 53.79 248 ILE E C 1
ATOM 10595 O O . ILE E 1 241 ? 57.101 93.532 99.783 1.00 53.65 248 ILE E O 1
ATOM 10600 N N . HIS E 1 242 ? 55.816 92.852 101.509 1.00 54.18 249 HIS E N 1
ATOM 10601 C CA . HIS E 1 242 ? 56.913 92.815 102.434 1.00 54.06 249 HIS E CA 1
ATOM 10602 C C . HIS E 1 242 ? 57.663 91.497 102.214 1.00 52.74 249 HIS E C 1
ATOM 10603 O O . HIS E 1 242 ? 57.042 90.433 102.073 1.00 52.19 249 HIS E O 1
ATOM 10610 N N . PRO E 1 243 ? 59.002 91.575 102.152 1.00 51.77 250 PRO E N 1
ATOM 10611 C CA . PRO E 1 243 ? 59.859 90.410 101.975 1.00 51.17 250 PRO E CA 1
ATOM 10612 C C . PRO E 1 243 ? 59.429 89.243 102.877 1.00 50.90 250 PRO E C 1
ATOM 10613 O O . PRO E 1 243 ? 59.457 88.081 102.470 1.00 51.66 250 PRO E O 1
ATOM 10617 N N . LEU E 1 244 ? 59.004 89.548 104.091 1.00 50.78 251 LEU E N 1
ATOM 10618 C CA . LEU E 1 244 ? 58.459 88.528 105.010 1.00 50.27 251 LEU E CA 1
ATOM 10619 C C . LEU E 1 244 ? 57.096 87.937 104.588 1.00 50.01 251 LEU E C 1
ATOM 10620 O O . LEU E 1 244 ? 56.871 86.756 104.756 1.00 49.90 251 LEU E O 1
ATOM 10625 N N . LEU E 1 245 ? 56.193 88.757 104.055 1.00 49.63 252 LEU E N 1
ATOM 10626 C CA . LEU E 1 245 ? 54.886 88.265 103.620 1.00 49.89 252 LEU E CA 1
ATOM 10627 C C . LEU E 1 245 ? 55.050 87.268 102.483 1.00 50.53 252 LEU E C 1
ATOM 10628 O O . LEU E 1 245 ? 54.426 86.223 102.475 1.00 50.62 252 LEU E O 1
ATOM 10633 N N . ALA E 1 246 ? 55.878 87.619 101.505 1.00 52.08 253 ALA E N 1
ATOM 10634 C CA . ALA E 1 246 ? 56.161 86.725 100.395 1.00 53.05 253 ALA E CA 1
ATOM 10635 C C . ALA E 1 246 ? 56.719 85.401 100.919 1.00 54.12 253 ALA E C 1
ATOM 10636 O O . ALA E 1 246 ? 56.321 84.318 100.460 1.00 54.14 253 ALA E O 1
ATOM 10638 N N . ASP E 1 247 ? 57.628 85.481 101.903 1.00 55.13 254 ASP E N 1
ATOM 10639 C CA . ASP E 1 247 ? 58.183 84.255 102.511 1.00 54.82 254 ASP E CA 1
ATOM 10640 C C . ASP E 1 247 ? 57.059 83.465 103.160 1.00 53.90 254 ASP E C 1
ATOM 10641 O O . ASP E 1 247 ? 57.001 82.252 103.017 1.00 54.71 254 ASP E O 1
ATOM 10646 N N . HIS E 1 248 ? 56.139 84.183 103.811 1.00 52.72 255 HIS E N 1
ATOM 10647 C CA . HIS E 1 248 ? 54.983 83.638 104.553 1.00 50.85 255 HIS E CA 1
ATOM 10648 C C . HIS E 1 248 ? 54.033 82.837 103.680 1.00 50.11 255 HIS E C 1
ATOM 10649 O O . HIS E 1 248 ? 53.697 81.700 104.016 1.00 50.62 255 HIS E O 1
ATOM 10656 N N . VAL E 1 249 ? 53.596 83.402 102.555 1.00 49.26 256 VAL E N 1
ATOM 10657 C CA . VAL E 1 249 ? 52.749 82.629 101.624 1.00 47.52 256 VAL E CA 1
ATOM 10658 C C . VAL E 1 249 ? 53.501 81.476 100.975 1.00 46.67 256 VAL E C 1
ATOM 10659 O O . VAL E 1 249 ? 52.931 80.424 100.769 1.00 45.40 256 VAL E O 1
ATOM 10663 N N . PHE E 1 250 ? 54.798 81.641 100.736 1.00 47.30 257 PHE E N 1
ATOM 10664 C CA . PHE E 1 250 ? 55.615 80.521 100.208 1.00 48.44 257 PHE E CA 1
ATOM 10665 C C . PHE E 1 250 ? 55.535 79.302 101.132 1.00 48.71 257 PHE E C 1
ATOM 10666 O O . PHE E 1 250 ? 55.295 78.170 100.681 1.00 49.33 257 PHE E O 1
ATOM 10674 N N . ARG E 1 251 ? 55.685 79.536 102.430 1.00 49.29 258 ARG E N 1
ATOM 10675 C CA . ARG E 1 251 ? 55.695 78.442 103.396 1.00 49.56 258 ARG E CA 1
ATOM 10676 C C . ARG E 1 251 ? 54.349 77.795 103.480 1.00 50.25 258 ARG E C 1
ATOM 10677 O O . ARG E 1 251 ? 54.258 76.580 103.660 1.00 51.40 258 ARG E O 1
ATOM 10685 N N . GLU E 1 252 ? 53.287 78.594 103.390 1.00 50.58 259 GLU E N 1
ATOM 10686 C CA . GLU E 1 252 ? 51.942 78.016 103.381 1.00 50.78 259 GLU E CA 1
ATOM 10687 C C . GLU E 1 252 ? 51.693 77.194 102.097 1.00 50.72 259 GLU E C 1
ATOM 10688 O O . GLU E 1 252 ? 51.072 76.122 102.134 1.00 50.14 259 GLU E O 1
ATOM 10694 N N . ALA E 1 253 ? 52.230 77.684 100.974 1.00 51.28 260 ALA E N 1
ATOM 10695 C CA . ALA E 1 253 ? 52.239 76.947 99.703 1.00 51.73 260 ALA E CA 1
ATOM 10696 C C . ALA E 1 253 ? 53.022 75.646 99.853 1.00 52.06 260 ALA E C 1
ATOM 10697 O O . ALA E 1 253 ? 52.465 74.551 99.710 1.00 51.52 260 ALA E O 1
ATOM 10699 N N . ASP E 1 254 ? 54.312 75.789 100.180 1.00 53.08 261 ASP E N 1
ATOM 10700 C CA . ASP E 1 254 ? 55.180 74.663 100.553 1.00 53.84 261 ASP E CA 1
ATOM 10701 C C . ASP E 1 254 ? 54.459 73.672 101.451 1.00 53.52 261 ASP E C 1
ATOM 10702 O O . ASP E 1 254 ? 54.364 72.482 101.140 1.00 53.99 261 ASP E O 1
ATOM 10707 N N . ARG E 1 255 ? 53.934 74.154 102.570 1.00 52.70 262 ARG E N 1
ATOM 10708 C CA . ARG E 1 255 ? 53.237 73.259 103.465 1.00 52.07 262 ARG E CA 1
ATOM 10709 C C . ARG E 1 255 ? 52.133 72.466 102.789 1.00 51.58 262 ARG E C 1
ATOM 10710 O O . ARG E 1 255 ? 51.964 71.276 103.073 1.00 51.42 262 ARG E O 1
ATOM 10718 N N . PHE E 1 256 ? 51.354 73.116 101.921 1.00 51.40 263 PHE E N 1
ATOM 10719 C CA . PHE E 1 256 ? 50.142 72.482 101.348 1.00 50.57 263 PHE E CA 1
ATOM 10720 C C . PHE E 1 256 ? 50.577 71.361 100.423 1.00 51.11 263 PHE E C 1
ATOM 10721 O O . PHE E 1 256 ? 49.938 70.322 100.343 1.00 50.66 263 PHE E O 1
ATOM 10729 N N . LEU E 1 257 ? 51.699 71.573 99.743 1.00 52.32 264 LEU E N 1
ATOM 10730 C CA . LEU E 1 257 ? 52.247 70.584 98.820 1.00 53.39 264 LEU E CA 1
ATOM 10731 C C . LEU E 1 257 ? 52.736 69.330 99.566 1.00 54.60 264 LEU E C 1
ATOM 10732 O O . LEU E 1 257 ? 52.470 68.207 99.111 1.00 54.67 264 LEU E O 1
ATOM 10737 N N . GLU E 1 258 ? 53.433 69.518 100.700 1.00 55.73 265 GLU E N 1
ATOM 10738 C CA . GLU E 1 258 ? 53.736 68.408 101.628 1.00 57.08 265 GLU E CA 1
ATOM 10739 C C . GLU E 1 258 ? 52.492 67.565 101.848 1.00 57.37 265 GLU E C 1
ATOM 10740 O O . GLU E 1 258 ? 52.490 66.354 101.568 1.00 58.59 265 GLU E O 1
ATOM 10746 N N . ILE E 1 259 ? 51.413 68.195 102.320 1.00 57.12 266 ILE E N 1
ATOM 10747 C CA . ILE E 1 259 ? 50.185 67.456 102.608 1.00 56.59 266 ILE E CA 1
ATOM 10748 C C . ILE E 1 259 ? 49.648 66.747 101.399 1.00 56.83 266 ILE E C 1
ATOM 10749 O O . ILE E 1 259 ? 49.248 65.596 101.482 1.00 57.06 266 ILE E O 1
ATOM 10754 N N . ILE E 1 260 ? 49.594 67.432 100.267 1.00 56.93 267 ILE E N 1
ATOM 10755 C CA . ILE E 1 260 ? 49.089 66.751 99.076 1.00 56.93 267 ILE E CA 1
ATOM 10756 C C . ILE E 1 260 ? 49.934 65.511 98.772 1.00 57.89 267 ILE E C 1
ATOM 10757 O O . ILE E 1 260 ? 49.396 64.453 98.441 1.00 57.42 267 ILE E O 1
ATOM 10762 N N . ASP E 1 261 ? 51.255 65.655 98.855 1.00 59.04 268 ASP E N 1
ATOM 10763 C CA . ASP E 1 261 ? 52.144 64.569 98.446 1.00 60.80 268 ASP E CA 1
ATOM 10764 C C . ASP E 1 261 ? 51.980 63.385 99.388 1.00 61.53 268 ASP E C 1
ATOM 10765 O O . ASP E 1 261 ? 51.789 62.250 98.960 1.00 60.91 268 ASP E O 1
ATOM 10770 N N . MET E 1 262 ? 51.987 63.680 100.679 1.00 63.14 269 MET E N 1
ATOM 10771 C CA . MET E 1 262 ? 51.717 62.661 101.660 1.00 65.00 269 MET E CA 1
ATOM 10772 C C . MET E 1 262 ? 50.357 61.984 101.458 1.00 65.56 269 MET E C 1
ATOM 10773 O O . MET E 1 262 ? 50.274 60.764 101.495 1.00 66.16 269 MET E O 1
ATOM 10778 N N . TYR E 1 263 ? 49.293 62.741 101.204 1.00 66.41 270 TYR E N 1
ATOM 10779 C CA . TYR E 1 263 ? 48.002 62.098 100.933 1.00 67.26 270 TYR E CA 1
ATOM 10780 C C . TYR E 1 263 ? 47.993 61.177 99.704 1.00 67.42 270 TYR E C 1
ATOM 10781 O O . TYR E 1 263 ? 47.341 60.154 99.712 1.00 67.30 270 TYR E O 1
ATOM 10790 N N . ASP E 1 264 ? 48.721 61.532 98.655 1.00 68.45 271 ASP E N 1
ATOM 10791 C CA . ASP E 1 264 ? 48.805 60.652 97.498 1.00 69.66 271 ASP E CA 1
ATOM 10792 C C . ASP E 1 264 ? 49.551 59.357 97.874 1.00 70.04 271 ASP E C 1
ATOM 10793 O O . ASP E 1 264 ? 49.152 58.271 97.437 1.00 69.88 271 ASP E O 1
ATOM 10798 N N . VAL E 1 265 ? 50.604 59.472 98.699 1.00 70.52 272 VAL E N 1
ATOM 10799 C CA . VAL E 1 265 ? 51.369 58.297 99.176 1.00 70.81 272 VAL E CA 1
ATOM 10800 C C . VAL E 1 265 ? 50.514 57.304 99.954 1.00 71.07 272 VAL E C 1
ATOM 10801 O O . VAL E 1 265 ? 50.555 56.113 99.665 1.00 70.87 272 VAL E O 1
ATOM 10805 N N . HIS E 1 266 ? 49.747 57.791 100.934 1.00 71.56 273 HIS E N 1
ATOM 10806 C CA . HIS E 1 266 ? 48.903 56.917 101.781 1.00 72.32 273 HIS E CA 1
ATOM 10807 C C . HIS E 1 266 ? 47.725 56.327 101.013 1.00 72.38 273 HIS E C 1
ATOM 10808 O O . HIS E 1 266 ? 46.870 55.647 101.589 1.00 72.12 273 HIS E O 1
ATOM 10815 N N . LEU E 1 267 ? 47.719 56.580 99.702 1.00 72.91 274 LEU E N 1
ATOM 10816 C CA . LEU E 1 267 ? 46.599 56.248 98.815 1.00 73.04 274 LEU E CA 1
ATOM 10817 C C . LEU E 1 267 ? 47.035 55.371 97.633 1.00 73.03 274 LEU E C 1
ATOM 10818 O O . LEU E 1 267 ? 48.197 54.939 97.526 1.00 73.18 274 LEU E O 1
ATOM 10823 N N . MET F 1 11 ? 83.729 103.359 71.006 1.00 65.74 18 MET F N 1
ATOM 10824 C CA . MET F 1 11 ? 84.745 103.353 69.917 1.00 66.30 18 MET F CA 1
ATOM 10825 C C . MET F 1 11 ? 84.147 103.873 68.615 1.00 64.69 18 MET F C 1
ATOM 10826 O O . MET F 1 11 ? 83.561 103.126 67.848 1.00 64.63 18 MET F O 1
ATOM 10831 N N . PHE F 1 12 ? 84.363 105.166 68.385 1.00 63.00 19 PHE F N 1
ATOM 10832 C CA . PHE F 1 12 ? 83.715 105.991 67.375 1.00 60.55 19 PHE F CA 1
ATOM 10833 C C . PHE F 1 12 ? 83.634 105.405 65.966 1.00 59.91 19 PHE F C 1
ATOM 10834 O O . PHE F 1 12 ? 82.579 105.445 65.341 1.00 59.64 19 PHE F O 1
ATOM 10842 N N . VAL F 1 13 ? 84.733 104.874 65.450 1.00 59.08 20 VAL F N 1
ATOM 10843 C CA . VAL F 1 13 ? 84.732 104.342 64.084 1.00 58.74 20 VAL F CA 1
ATOM 10844 C C . VAL F 1 13 ? 83.984 102.994 63.976 1.00 58.71 20 VAL F C 1
ATOM 10845 O O . VAL F 1 13 ? 83.151 102.786 63.092 1.00 58.06 20 VAL F O 1
ATOM 10849 N N . GLU F 1 14 ? 84.317 102.082 64.876 1.00 58.65 21 GLU F N 1
ATOM 10850 C CA . GLU F 1 14 ? 83.568 100.877 65.068 1.00 59.21 21 GLU F CA 1
ATOM 10851 C C . GLU F 1 14 ? 82.055 101.164 64.981 1.00 58.89 21 GLU F C 1
ATOM 10852 O O . GLU F 1 14 ? 81.357 100.730 64.055 1.00 57.97 21 GLU F O 1
ATOM 10858 N N . ARG F 1 15 ? 81.573 101.922 65.966 1.00 58.66 22 ARG F N 1
ATOM 10859 C CA . ARG F 1 15 ? 80.148 102.114 66.155 1.00 58.69 22 ARG F CA 1
ATOM 10860 C C . ARG F 1 15 ? 79.505 102.872 65.021 1.00 57.74 22 ARG F C 1
ATOM 10861 O O . ARG F 1 15 ? 78.467 102.452 64.521 1.00 58.26 22 ARG F O 1
ATOM 10869 N N . SER F 1 16 ? 80.104 103.979 64.614 1.00 56.77 23 SER F N 1
ATOM 10870 C CA . SER F 1 16 ? 79.558 104.725 63.497 1.00 55.82 23 SER F CA 1
ATOM 10871 C C . SER F 1 16 ? 79.239 103.772 62.365 1.00 55.01 23 SER F C 1
ATOM 10872 O O . SER F 1 16 ? 78.130 103.791 61.827 1.00 55.34 23 SER F O 1
ATOM 10875 N N . LEU F 1 17 ? 80.202 102.937 61.988 1.00 53.76 24 LEU F N 1
ATOM 10876 C CA . LEU F 1 17 ? 80.009 102.124 60.767 1.00 52.52 24 LEU F CA 1
ATOM 10877 C C . LEU F 1 17 ? 78.927 101.054 60.929 1.00 52.02 24 LEU F C 1
ATOM 10878 O O . LEU F 1 17 ? 78.213 100.725 59.979 1.00 50.70 24 LEU F O 1
ATOM 10883 N N . ASN F 1 18 ? 78.832 100.516 62.147 1.00 51.73 25 ASN F N 1
ATOM 10884 C CA . ASN F 1 18 ? 77.804 99.555 62.501 1.00 51.53 25 ASN F CA 1
ATOM 10885 C C . ASN F 1 18 ? 76.468 100.222 62.305 1.00 51.01 25 ASN F C 1
ATOM 10886 O O . ASN F 1 18 ? 75.632 99.741 61.537 1.00 51.43 25 ASN F O 1
ATOM 10891 N N . GLU F 1 19 ? 76.273 101.355 62.975 1.00 49.95 26 GLU F N 1
ATOM 10892 C CA . GLU F 1 19 ? 75.007 102.086 62.860 1.00 49.77 26 GLU F CA 1
ATOM 10893 C C . GLU F 1 19 ? 74.638 102.295 61.411 1.00 49.07 26 GLU F C 1
ATOM 10894 O O . GLU F 1 19 ? 73.590 101.856 60.962 1.00 49.01 26 GLU F O 1
ATOM 10900 N N . ILE F 1 20 ? 75.522 102.947 60.679 1.00 48.41 27 ILE F N 1
ATOM 10901 C CA . ILE F 1 20 ? 75.243 103.321 59.311 1.00 47.54 27 ILE F CA 1
ATOM 10902 C C . ILE F 1 20 ? 74.998 102.128 58.371 1.00 47.44 27 ILE F C 1
ATOM 10903 O O . ILE F 1 20 ? 74.166 102.191 57.461 1.00 46.40 27 ILE F O 1
ATOM 10908 N N . ARG F 1 21 ? 75.754 101.056 58.562 1.00 47.42 28 ARG F N 1
ATOM 10909 C CA . ARG F 1 21 ? 75.626 99.903 57.670 1.00 47.46 28 ARG F CA 1
ATOM 10910 C C . ARG F 1 21 ? 74.205 99.362 57.845 1.00 47.14 28 ARG F C 1
ATOM 10911 O O . ARG F 1 21 ? 73.563 98.930 56.888 1.00 47.66 28 ARG F O 1
ATOM 10919 N N . PHE F 1 22 ? 73.728 99.391 59.085 1.00 46.25 29 PHE F N 1
ATOM 10920 C CA . PHE F 1 22 ? 72.457 98.781 59.418 1.00 45.56 29 PHE F CA 1
ATOM 10921 C C . PHE F 1 22 ? 71.322 99.685 58.985 1.00 45.03 29 PHE F C 1
ATOM 10922 O O . PHE F 1 22 ? 70.457 99.286 58.211 1.00 44.70 29 PHE F O 1
ATOM 10930 N N . TRP F 1 23 ? 71.346 100.916 59.478 1.00 44.70 30 TRP F N 1
ATOM 10931 C CA . TRP F 1 23 ? 70.231 101.818 59.301 1.00 44.18 30 TRP F CA 1
ATOM 10932 C C . TRP F 1 23 ? 70.073 102.344 57.912 1.00 44.21 30 TRP F C 1
ATOM 10933 O O . TRP F 1 23 ? 68.974 102.678 57.527 1.00 44.39 30 TRP F O 1
ATOM 10944 N N . SER F 1 24 ? 71.146 102.414 57.138 1.00 43.96 31 SER F N 1
ATOM 10945 C CA . SER F 1 24 ? 71.016 102.977 55.791 1.00 43.68 31 SER F CA 1
ATOM 10946 C C . SER F 1 24 ? 70.374 101.946 54.870 1.00 43.21 31 SER F C 1
ATOM 10947 O O . SER F 1 24 ? 69.733 102.311 53.890 1.00 42.71 31 SER F O 1
ATOM 10950 N N . ARG F 1 25 ? 70.597 100.660 55.181 1.00 43.09 32 ARG F N 1
ATOM 10951 C CA . ARG F 1 25 ? 69.934 99.555 54.517 1.00 42.28 32 ARG F CA 1
ATOM 10952 C C . ARG F 1 25 ? 68.437 99.668 54.774 1.00 42.70 32 ARG F C 1
ATOM 10953 O O . ARG F 1 25 ? 67.642 99.596 53.852 1.00 41.80 32 ARG F O 1
ATOM 10961 N N . ILE F 1 26 ? 68.088 99.857 56.044 1.00 42.18 33 ILE F N 1
ATOM 10962 C CA . ILE F 1 26 ? 66.730 100.208 56.465 1.00 43.04 33 ILE F CA 1
ATOM 10963 C C . ILE F 1 26 ? 66.044 101.394 55.734 1.00 43.49 33 ILE F C 1
ATOM 10964 O O . ILE F 1 26 ? 64.963 101.231 55.216 1.00 43.25 33 ILE F O 1
ATOM 10969 N N . MET F 1 27 ? 66.661 102.573 55.660 1.00 44.08 34 MET F N 1
ATOM 10970 C CA . MET F 1 27 ? 66.037 103.695 54.952 1.00 44.44 34 MET F CA 1
ATOM 10971 C C . MET F 1 27 ? 65.876 103.392 53.485 1.00 44.86 34 MET F C 1
ATOM 10972 O O . MET F 1 27 ? 64.955 103.874 52.834 1.00 45.03 34 MET F O 1
ATOM 10977 N N . LYS F 1 28 ? 66.823 102.624 52.956 1.00 45.30 35 LYS F N 1
ATOM 10978 C CA . LYS F 1 28 ? 66.832 102.249 51.548 1.00 45.11 35 LYS F CA 1
ATOM 10979 C C . LYS F 1 28 ? 65.592 101.402 51.310 1.00 44.89 35 LYS F C 1
ATOM 10980 O O . LYS F 1 28 ? 64.747 101.761 50.482 1.00 44.10 35 LYS F O 1
ATOM 10986 N N . GLU F 1 29 ? 65.483 100.309 52.087 1.00 44.34 36 GLU F N 1
ATOM 10987 C CA . GLU F 1 29 ? 64.298 99.421 52.095 1.00 43.83 36 GLU F CA 1
ATOM 10988 C C . GLU F 1 29 ? 62.957 100.192 52.322 1.00 43.34 36 GLU F C 1
ATOM 10989 O O . GLU F 1 29 ? 62.045 100.124 51.502 1.00 42.97 36 GLU F O 1
ATOM 10995 N N . HIS F 1 30 ? 62.879 101.000 53.377 1.00 43.02 37 HIS F N 1
ATOM 10996 C CA . HIS F 1 30 ? 61.745 101.940 53.538 1.00 42.74 37 HIS F CA 1
ATOM 10997 C C . HIS F 1 30 ? 61.244 102.633 52.244 1.00 42.99 37 HIS F C 1
ATOM 10998 O O . HIS F 1 30 ? 60.037 102.775 52.043 1.00 42.32 37 HIS F O 1
ATOM 11005 N N . SER F 1 31 ? 62.145 103.085 51.371 1.00 43.55 38 SER F N 1
ATOM 11006 C CA . SER F 1 31 ? 61.673 103.855 50.209 1.00 43.86 38 SER F CA 1
ATOM 11007 C C . SER F 1 31 ? 61.080 102.927 49.190 1.00 44.06 38 SER F C 1
ATOM 11008 O O . SER F 1 31 ? 60.067 103.237 48.541 1.00 44.60 38 SER F O 1
ATOM 11011 N N . PHE F 1 32 ? 61.671 101.754 49.064 1.00 43.26 39 PHE F N 1
ATOM 11012 C CA . PHE F 1 32 ? 60.998 100.722 48.336 1.00 43.20 39 PHE F CA 1
ATOM 11013 C C . PHE F 1 32 ? 59.562 100.424 48.845 1.00 43.29 39 PHE F C 1
ATOM 11014 O O . PHE F 1 32 ? 58.624 100.375 48.049 1.00 42.83 39 PHE F O 1
ATOM 11022 N N . PHE F 1 33 ? 59.392 100.195 50.155 1.00 43.57 40 PHE F N 1
ATOM 11023 C CA . PHE F 1 33 ? 58.057 99.868 50.718 1.00 44.28 40 PHE F CA 1
ATOM 11024 C C . PHE F 1 33 ? 57.063 101.028 50.543 1.00 44.65 40 PHE F C 1
ATOM 11025 O O . PHE F 1 33 ? 55.885 100.809 50.202 1.00 44.39 40 PHE F O 1
ATOM 11033 N N . LEU F 1 34 ? 57.518 102.251 50.823 1.00 44.71 41 LEU F N 1
ATOM 11034 C CA . LEU F 1 34 ? 56.634 103.405 50.706 1.00 45.13 41 LEU F CA 1
ATOM 11035 C C . LEU F 1 34 ? 56.221 103.526 49.247 1.00 45.27 41 LEU F C 1
ATOM 11036 O O . LEU F 1 34 ? 55.051 103.785 48.923 1.00 44.38 41 LEU F O 1
ATOM 11041 N N . ARG F 1 35 ? 57.176 103.268 48.358 1.00 45.75 42 ARG F N 1
ATOM 11042 C CA . ARG F 1 35 ? 56.891 103.341 46.934 1.00 46.66 42 ARG F CA 1
ATOM 11043 C C . ARG F 1 35 ? 55.810 102.318 46.513 1.00 46.71 42 ARG F C 1
ATOM 11044 O O . ARG F 1 35 ? 54.917 102.618 45.742 1.00 47.48 42 ARG F O 1
ATOM 11052 N N . LEU F 1 36 ? 55.894 101.093 47.005 1.00 47.18 43 LEU F N 1
ATOM 11053 C CA . LEU F 1 36 ? 54.894 100.078 46.665 1.00 47.12 43 LEU F CA 1
ATOM 11054 C C . LEU F 1 36 ? 53.459 100.496 46.993 1.00 46.86 43 LEU F C 1
ATOM 11055 O O . LEU F 1 36 ? 52.527 100.034 46.362 1.00 47.20 43 LEU F O 1
ATOM 11060 N N . GLY F 1 37 ? 53.308 101.345 48.006 1.00 46.36 44 GLY F N 1
ATOM 11061 C CA . GLY F 1 37 ? 52.041 101.803 48.477 1.00 45.44 44 GLY F CA 1
ATOM 11062 C C . GLY F 1 37 ? 51.571 103.080 47.838 1.00 45.88 44 GLY F C 1
ATOM 11063 O O . GLY F 1 37 ? 50.434 103.489 48.061 1.00 45.55 44 GLY F O 1
ATOM 11064 N N . PHE F 1 38 ? 52.397 103.717 47.015 1.00 45.77 45 PHE F N 1
ATOM 11065 C CA . PHE F 1 38 ? 51.921 104.939 46.344 1.00 46.03 45 PHE F CA 1
ATOM 11066 C C . PHE F 1 38 ? 50.929 104.549 45.231 1.00 46.55 45 PHE F C 1
ATOM 11067 O O . PHE F 1 38 ? 51.038 103.459 44.681 1.00 46.66 45 PHE F O 1
ATOM 11075 N N . ARG F 1 39 ? 49.980 105.421 44.890 1.00 47.01 46 ARG F N 1
ATOM 11076 C CA . ARG F 1 39 ? 49.096 105.141 43.752 1.00 47.57 46 ARG F CA 1
ATOM 11077 C C . ARG F 1 39 ? 49.947 105.371 42.522 1.00 49.50 46 ARG F C 1
ATOM 11078 O O . ARG F 1 39 ? 50.927 106.121 42.579 1.00 49.72 46 ARG F O 1
ATOM 11086 N N . CYS F 1 40 ? 49.579 104.711 41.426 1.00 50.94 47 CYS F N 1
ATOM 11087 C CA . CYS F 1 40 ? 50.382 104.684 40.198 1.00 52.42 47 CYS F CA 1
ATOM 11088 C C . CYS F 1 40 ? 50.585 106.049 39.572 1.00 52.96 47 CYS F C 1
ATOM 11089 O O . CYS F 1 40 ? 51.643 106.340 39.034 1.00 52.63 47 CYS F O 1
ATOM 11092 N N . GLU F 1 41 ? 49.557 106.882 39.686 1.00 54.09 48 GLU F N 1
ATOM 11093 C CA . GLU F 1 41 ? 49.600 108.254 39.232 1.00 55.07 48 GLU F CA 1
ATOM 11094 C C . GLU F 1 41 ? 50.406 109.238 40.102 1.00 54.98 48 GLU F C 1
ATOM 11095 O O . GLU F 1 41 ? 50.682 110.341 39.677 1.00 55.00 48 GLU F O 1
ATOM 11101 N N . ASP F 1 42 ? 50.788 108.867 41.311 1.00 55.27 49 ASP F N 1
ATOM 11102 C CA . ASP F 1 42 ? 51.568 109.794 42.132 1.00 55.59 49 ASP F CA 1
ATOM 11103 C C . ASP F 1 42 ? 53.032 109.836 41.706 1.00 55.94 49 ASP F C 1
ATOM 11104 O O . ASP F 1 42 ? 53.923 109.439 42.460 1.00 56.33 49 ASP F O 1
ATOM 11109 N N . THR F 1 43 ? 53.291 110.352 40.507 1.00 56.37 50 THR F N 1
ATOM 11110 C CA . THR F 1 43 ? 54.584 110.131 39.849 1.00 56.40 50 THR F CA 1
ATOM 11111 C C . THR F 1 43 ? 55.762 110.895 40.462 1.00 56.05 50 THR F C 1
ATOM 11112 O O . THR F 1 43 ? 56.893 1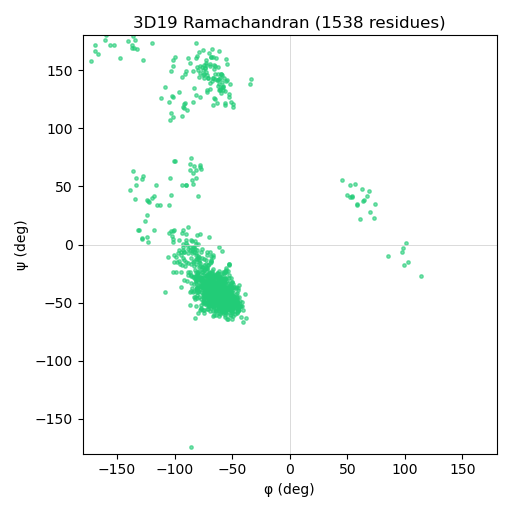10.447 40.383 1.00 55.99 50 THR F O 1
ATOM 11116 N N . GLN F 1 44 ? 55.502 112.027 41.105 1.00 55.82 51 GLN F N 1
ATOM 11117 C CA . GLN F 1 44 ? 56.576 112.800 41.724 1.00 55.54 51 GLN F CA 1
ATOM 11118 C C . GLN F 1 44 ? 57.079 112.098 42.968 1.00 54.98 51 GLN F C 1
ATOM 11119 O O . GLN F 1 44 ? 58.271 112.174 43.305 1.00 55.88 51 GLN F O 1
ATOM 11125 N N . LEU F 1 45 ? 56.154 111.456 43.681 1.00 53.41 52 LEU F N 1
ATOM 11126 C CA . LEU F 1 45 ? 56.432 110.826 44.947 1.00 51.98 52 LEU F CA 1
ATOM 11127 C C . LEU F 1 45 ? 57.142 109.525 44.673 1.00 51.24 52 LEU F C 1
ATOM 11128 O O . LEU F 1 45 ? 58.045 109.109 45.413 1.00 50.93 52 LEU F O 1
ATOM 11133 N N . ILE F 1 46 ? 56.732 108.870 43.599 1.00 50.58 53 ILE F N 1
ATOM 11134 C CA . ILE F 1 46 ? 57.421 107.661 43.204 1.00 50.34 53 ILE F CA 1
ATOM 11135 C C . ILE F 1 46 ? 58.863 107.999 42.838 1.00 50.32 53 ILE F C 1
ATOM 11136 O O . ILE F 1 46 ? 59.777 107.231 43.136 1.00 49.88 53 ILE F O 1
ATOM 11141 N N . GLU F 1 47 ? 59.094 109.158 42.232 1.00 50.93 54 GLU F N 1
ATOM 11142 C CA . GLU F 1 47 ? 60.473 109.486 41.866 1.00 51.78 54 GLU F CA 1
ATOM 11143 C C . GLU F 1 47 ? 61.331 109.835 43.087 1.00 51.49 54 GLU F C 1
ATOM 11144 O O . GLU F 1 47 ? 62.444 109.314 43.233 1.00 51.05 54 GLU F O 1
ATOM 11150 N N . GLU F 1 48 ? 60.787 110.654 43.982 1.00 51.07 55 GLU F N 1
ATOM 11151 C CA . GLU F 1 48 ? 61.442 110.938 45.251 1.00 51.09 55 GLU F CA 1
ATOM 11152 C C . GLU F 1 48 ? 61.884 109.671 45.955 1.00 50.53 55 GLU F C 1
ATOM 11153 O O . GLU F 1 48 ? 63.033 109.572 46.465 1.00 50.40 55 GLU F O 1
ATOM 11159 N N . ALA F 1 49 ? 60.957 108.718 46.008 1.00 49.26 56 ALA F N 1
ATOM 11160 C CA . ALA F 1 49 ? 61.191 107.447 46.671 1.00 48.64 56 ALA F CA 1
ATOM 11161 C C . ALA F 1 49 ? 62.368 106.742 46.034 1.00 48.54 56 ALA F C 1
ATOM 11162 O O . ALA F 1 49 ? 63.276 106.266 46.730 1.00 48.62 56 ALA F O 1
ATOM 11164 N N . ASN F 1 50 ? 62.353 106.679 44.705 1.00 48.52 57 ASN F N 1
ATOM 11165 C CA . ASN F 1 50 ? 63.463 106.089 43.948 1.00 48.38 57 ASN F CA 1
ATOM 11166 C C . ASN F 1 50 ? 64.782 106.871 44.178 1.00 47.89 57 ASN F C 1
ATOM 11167 O O . ASN F 1 50 ? 65.849 106.270 44.388 1.00 47.85 57 ASN F O 1
ATOM 11172 N N . GLN F 1 51 ? 64.704 108.197 44.210 1.00 46.72 58 GLN F N 1
ATOM 11173 C CA . GLN F 1 51 ? 65.869 108.989 44.596 1.00 46.66 58 GLN F CA 1
ATOM 11174 C C . GLN F 1 51 ? 66.416 108.534 45.939 1.00 45.72 58 GLN F C 1
ATOM 11175 O O . GLN F 1 51 ? 67.577 108.136 46.039 1.00 45.97 58 GLN F O 1
ATOM 11181 N N . PHE F 1 52 ? 65.591 108.577 46.979 1.00 45.10 59 PHE F N 1
ATOM 11182 C CA . PHE F 1 52 ? 66.055 108.160 48.290 1.00 44.21 59 PHE F CA 1
ATOM 11183 C C . PHE F 1 52 ? 66.528 106.734 48.279 1.00 44.85 59 PHE F C 1
ATOM 11184 O O . PHE F 1 52 ? 67.370 106.376 49.098 1.00 44.61 59 PHE F O 1
ATOM 11192 N N . TYR F 1 53 ? 65.984 105.907 47.387 1.00 45.45 60 TYR F N 1
ATOM 11193 C CA . TYR F 1 53 ? 66.445 104.529 47.313 1.00 47.07 60 TYR F CA 1
ATOM 11194 C C . TYR F 1 53 ? 67.936 104.455 46.972 1.00 47.36 60 TYR F C 1
ATOM 11195 O O . TYR F 1 53 ? 68.713 103.737 47.610 1.00 47.72 60 TYR F O 1
ATOM 11204 N N . ARG F 1 54 ? 68.310 105.147 45.913 1.00 47.61 61 ARG F N 1
ATOM 11205 C CA . ARG F 1 54 ? 69.669 105.109 45.426 1.00 49.11 61 ARG F CA 1
ATOM 11206 C C . ARG F 1 54 ? 70.585 105.869 46.382 1.00 49.05 61 ARG F C 1
ATOM 11207 O O . ARG F 1 54 ? 71.681 105.439 46.647 1.00 50.33 61 ARG F O 1
ATOM 11215 N N . LEU F 1 55 ? 70.114 106.973 46.937 1.00 49.30 62 LEU F N 1
ATOM 11216 C CA . LEU F 1 55 ? 70.881 107.689 47.929 1.00 48.93 62 LEU F CA 1
ATOM 11217 C C . LEU F 1 55 ? 71.396 106.781 49.015 1.00 49.75 62 LEU F C 1
ATOM 11218 O O . LEU F 1 55 ? 72.610 106.729 49.298 1.00 49.74 62 LEU F O 1
ATOM 11223 N N . PHE F 1 56 ? 70.483 106.027 49.617 1.00 49.65 63 PHE F N 1
ATOM 11224 C CA . PHE F 1 56 ? 70.869 105.235 50.751 1.00 49.36 63 PHE F CA 1
ATOM 11225 C C . PHE F 1 56 ? 71.563 103.980 50.286 1.00 50.39 63 PHE F C 1
ATOM 11226 O O . PHE F 1 56 ? 72.375 103.393 51.009 1.00 49.67 63 PHE F O 1
ATOM 11234 N N . GLU F 1 57 ? 71.255 103.574 49.062 1.00 51.97 64 GLU F N 1
ATOM 11235 C CA . GLU F 1 57 ? 71.976 102.449 48.496 1.00 53.52 64 GLU F CA 1
ATOM 11236 C C . GLU F 1 57 ? 73.469 102.811 48.438 1.00 54.41 64 GLU F C 1
ATOM 11237 O O . GLU F 1 57 ? 74.356 101.998 48.792 1.00 54.45 64 GLU F O 1
ATOM 11243 N N . HIS F 1 58 ? 73.725 104.039 47.989 1.00 55.03 65 HIS F N 1
ATOM 11244 C CA . HIS F 1 58 ? 75.084 104.532 47.819 1.00 56.12 65 HIS F CA 1
ATOM 11245 C C . HIS F 1 58 ? 75.753 104.702 49.164 1.00 55.39 65 HIS F C 1
ATOM 11246 O O . HIS F 1 58 ? 76.849 104.210 49.403 1.00 55.91 65 HIS F O 1
ATOM 11253 N N . ILE F 1 59 ? 75.099 105.416 50.059 1.00 54.76 66 ILE F N 1
ATOM 11254 C CA . ILE F 1 59 ? 75.621 105.466 51.404 1.00 54.18 66 ILE F CA 1
ATOM 11255 C C . ILE F 1 59 ? 76.000 104.052 51.853 1.00 54.09 66 ILE F C 1
ATOM 11256 O O . ILE F 1 59 ? 77.063 103.842 52.429 1.00 54.07 66 ILE F O 1
ATOM 11261 N N . GLU F 1 60 ? 75.133 103.078 51.601 1.00 54.01 67 GLU F N 1
ATOM 11262 C CA . GLU F 1 60 ? 75.385 101.728 52.127 1.00 54.38 67 GLU F CA 1
ATOM 11263 C C . GLU F 1 60 ? 76.724 101.146 51.640 1.00 54.11 67 GLU F C 1
ATOM 11264 O O . GLU F 1 60 ? 77.505 100.565 52.425 1.00 53.60 67 GLU F O 1
ATOM 11270 N N . GLN F 1 61 ? 76.957 101.294 50.336 1.00 54.34 68 GLN F N 1
ATOM 11271 C CA . GLN F 1 61 ? 78.160 100.765 49.694 1.00 54.10 68 GLN F CA 1
ATOM 11272 C C . GLN F 1 61 ? 79.381 101.417 50.357 1.00 53.64 68 GLN F C 1
ATOM 11273 O O . GLN F 1 61 ? 80.276 100.719 50.812 1.00 53.74 68 GLN F O 1
ATOM 11275 N N . ILE F 1 62 ? 79.364 102.747 50.478 1.00 53.47 69 ILE F N 1
ATOM 11276 C CA . ILE F 1 62 ? 80.438 103.514 51.129 1.00 53.14 69 ILE F CA 1
ATOM 11277 C C . ILE F 1 62 ? 80.728 103.049 52.540 1.00 53.34 69 ILE F C 1
ATOM 11278 O O . ILE F 1 62 ? 81.889 102.978 52.952 1.00 54.39 69 ILE F O 1
ATOM 11283 N N . ALA F 1 63 ? 79.697 102.743 53.305 1.00 53.24 70 ALA F N 1
ATOM 11284 C CA . ALA F 1 63 ? 79.928 102.308 54.675 1.00 53.63 70 ALA F CA 1
ATOM 11285 C C . ALA F 1 63 ? 80.683 100.996 54.699 1.00 54.12 70 ALA F C 1
ATOM 11286 O O . ALA F 1 63 ? 81.469 100.758 55.590 1.00 54.11 70 ALA F O 1
ATOM 11288 N N . HIS F 1 64 ? 80.420 100.139 53.716 1.00 55.63 71 HIS F N 1
ATOM 11289 C CA . HIS F 1 64 ? 80.978 98.774 53.692 1.00 56.61 71 HIS F CA 1
ATOM 11290 C C . HIS F 1 64 ? 82.402 98.789 53.191 1.00 57.29 71 HIS F C 1
ATOM 11291 O O . HIS F 1 64 ? 83.192 97.882 53.482 1.00 57.45 71 HIS F O 1
ATOM 11298 N N . SER F 1 65 ? 82.707 99.832 52.429 1.00 57.78 72 SER F N 1
ATOM 11299 C CA . SER F 1 65 ? 84.031 100.026 51.899 1.00 58.45 72 SER F CA 1
ATOM 11300 C C . SER F 1 65 ? 84.940 100.702 52.923 1.00 58.53 72 SER F C 1
ATOM 11301 O O . SER F 1 65 ? 86.154 100.726 52.736 1.00 59.39 72 SER F O 1
ATOM 11304 N N . TYR F 1 66 ? 84.381 101.260 53.989 1.00 58.07 73 TYR F N 1
ATOM 11305 C CA . TYR F 1 66 ? 85.240 101.750 55.056 1.00 58.22 73 TYR F CA 1
ATOM 11306 C C . TYR F 1 66 ? 85.533 100.626 55.976 1.00 57.59 73 TYR F C 1
ATOM 11307 O O . TYR F 1 66 ? 85.109 99.510 55.739 1.00 58.78 73 TYR F O 1
ATOM 11316 N N . THR F 1 67 ? 86.201 100.943 57.070 1.00 56.88 74 THR F N 1
ATOM 11317 C CA . THR F 1 67 ? 86.738 99.924 57.938 1.00 55.94 74 THR F CA 1
ATOM 11318 C C . THR F 1 67 ? 87.212 100.530 59.244 1.00 55.49 74 THR F C 1
ATOM 11319 O O . THR F 1 67 ? 87.297 101.742 59.364 1.00 55.28 74 THR F O 1
ATOM 11323 N N . ASN F 1 68 ? 87.484 99.710 60.250 1.00 55.78 75 ASN F N 1
ATOM 11324 C CA . ASN F 1 68 ? 87.880 100.277 61.543 1.00 56.47 75 ASN F CA 1
ATOM 11325 C C . ASN F 1 68 ? 89.118 101.149 61.438 1.00 55.96 75 ASN F C 1
ATOM 11326 O O . ASN F 1 68 ? 89.315 102.033 62.254 1.00 56.38 75 ASN F O 1
ATOM 11331 N N . GLU F 1 69 ? 89.934 100.892 60.424 1.00 55.32 76 GLU F N 1
ATOM 11332 C CA . GLU F 1 69 ? 91.200 101.581 60.226 1.00 55.01 76 GLU F CA 1
ATOM 11333 C C . GLU F 1 69 ? 91.003 102.832 59.410 1.00 55.66 76 GLU F C 1
ATOM 11334 O O . GLU F 1 69 ? 91.963 103.391 58.859 1.00 55.71 76 GLU F O 1
ATOM 11340 N N . THR F 1 70 ? 89.759 103.264 59.275 1.00 56.51 77 THR F N 1
ATOM 11341 C CA . THR F 1 70 ? 89.513 104.449 58.464 1.00 56.95 77 THR F CA 1
ATOM 11342 C C . THR F 1 70 ? 89.738 105.675 59.332 1.00 57.47 77 THR F C 1
ATOM 11343 O O . THR F 1 70 ? 89.583 105.622 60.561 1.00 56.88 77 THR F O 1
ATOM 11347 N N . ASP F 1 71 ? 90.176 106.754 58.701 1.00 58.37 78 ASP F N 1
ATOM 11348 C CA . ASP F 1 71 ? 90.542 107.968 59.446 1.00 59.56 78 ASP F CA 1
ATOM 11349 C C . ASP F 1 71 ? 89.300 108.594 60.099 1.00 59.45 78 ASP F C 1
ATOM 11350 O O . ASP F 1 71 ? 88.352 108.967 59.400 1.00 59.97 78 ASP F O 1
ATOM 11355 N N . PRO F 1 72 ? 89.298 108.707 61.434 1.00 59.66 79 PRO F N 1
ATOM 11356 C CA . PRO F 1 72 ? 88.189 109.299 62.179 1.00 59.89 79 PRO F CA 1
ATOM 11357 C C . PRO F 1 72 ? 87.621 110.603 61.598 1.00 60.65 79 PRO F C 1
ATOM 11358 O O . PRO F 1 72 ? 86.410 110.811 61.637 1.00 60.67 79 PRO F O 1
ATOM 11362 N N . GLU F 1 73 ? 88.468 111.486 61.083 1.00 61.41 80 GLU F N 1
ATOM 11363 C CA . GLU F 1 73 ? 87.955 112.720 60.496 1.00 62.05 80 GLU F CA 1
ATOM 11364 C C . GLU F 1 73 ? 87.159 112.416 59.250 1.00 61.74 80 GLU F C 1
ATOM 11365 O O . GLU F 1 73 ? 86.097 112.980 59.035 1.00 61.36 80 GLU F O 1
ATOM 11371 N N . GLN F 1 74 ? 87.672 111.546 58.399 1.00 61.95 81 GLN F N 1
ATOM 11372 C CA . GLN F 1 74 ? 86.903 111.238 57.205 1.00 62.48 81 GLN F CA 1
ATOM 11373 C C . GLN F 1 74 ? 85.509 110.694 57.590 1.00 62.17 81 GLN F C 1
ATOM 11374 O O . GLN F 1 74 ? 84.491 110.953 56.925 1.00 61.38 81 GLN F O 1
ATOM 11380 N N . ILE F 1 75 ? 85.478 109.940 58.677 1.00 61.85 82 ILE F N 1
ATOM 11381 C CA . ILE F 1 75 ? 84.248 109.321 59.124 1.00 61.84 82 ILE F CA 1
ATOM 11382 C C . ILE F 1 75 ? 83.331 110.335 59.783 1.00 61.81 82 ILE F C 1
ATOM 11383 O O . ILE F 1 75 ? 82.121 110.182 59.719 1.00 61.67 82 ILE F O 1
ATOM 11388 N N . LYS F 1 76 ? 83.900 111.384 60.377 1.00 61.67 83 LYS F N 1
ATOM 11389 C CA . LYS F 1 76 ? 83.081 112.409 61.006 1.00 61.74 83 LYS F CA 1
ATOM 11390 C C . LYS F 1 76 ? 82.311 113.131 59.920 1.00 61.03 83 LYS F C 1
ATOM 11391 O O . LYS F 1 76 ? 81.107 113.383 60.050 1.00 61.07 83 LYS F O 1
ATOM 11397 N N . ARG F 1 77 ? 82.990 113.411 58.819 1.00 60.09 84 ARG F N 1
ATOM 11398 C CA . ARG F 1 77 ? 82.333 114.030 57.665 1.00 59.69 84 ARG F CA 1
ATOM 11399 C C . ARG F 1 77 ? 81.218 113.147 57.086 1.00 58.45 84 ARG F C 1
ATOM 11400 O O . ARG F 1 77 ? 80.196 113.653 56.641 1.00 57.94 84 ARG F O 1
ATOM 11408 N N . PHE F 1 78 ? 81.437 111.831 57.103 1.00 57.36 85 PHE F N 1
ATOM 11409 C CA . PHE F 1 78 ? 80.503 110.859 56.560 1.00 56.23 85 PHE F CA 1
ATOM 11410 C C . PHE F 1 78 ? 79.274 110.880 57.449 1.00 55.77 85 PHE F C 1
ATOM 11411 O O . PHE F 1 78 ? 78.152 110.910 56.946 1.00 54.86 85 PHE F O 1
ATOM 11419 N N . ASN F 1 79 ? 79.506 110.890 58.765 1.00 55.16 86 ASN F N 1
ATOM 11420 C CA . ASN F 1 79 ? 78.425 110.970 59.748 1.00 55.04 86 ASN F CA 1
ATOM 11421 C C . ASN F 1 79 ? 77.554 112.204 59.457 1.00 55.24 86 ASN F C 1
ATOM 11422 O O . ASN F 1 79 ? 76.336 112.096 59.266 1.00 55.35 86 ASN F O 1
ATOM 11427 N N . ALA F 1 80 ? 78.192 113.366 59.404 1.00 54.76 87 ALA F N 1
ATOM 11428 C CA . ALA F 1 80 ? 77.508 114.616 59.112 1.00 54.99 87 ALA F CA 1
ATOM 11429 C C . ALA F 1 80 ? 76.692 114.526 57.857 1.00 55.43 87 ALA F C 1
ATOM 11430 O O . ALA F 1 80 ? 75.608 115.086 57.787 1.00 55.24 87 ALA F O 1
ATOM 11432 N N . GLU F 1 81 ? 77.256 113.861 56.851 1.00 55.95 88 GLU F N 1
ATOM 11433 C CA . GLU F 1 81 ? 76.610 113.678 55.555 1.00 56.82 88 GLU F CA 1
ATOM 11434 C C . GLU F 1 81 ? 75.410 112.705 55.666 1.00 55.92 88 GLU F C 1
ATOM 11435 O O . GLU F 1 81 ? 74.407 112.894 55.011 1.00 56.17 88 GLU F O 1
ATOM 11441 N N . VAL F 1 82 ? 75.537 111.665 56.485 1.00 54.96 89 VAL F N 1
ATOM 11442 C CA . VAL F 1 82 ? 74.515 110.636 56.564 1.00 53.94 89 VAL F CA 1
ATOM 11443 C C . VAL F 1 82 ? 73.382 111.193 57.406 1.00 53.89 89 VAL F C 1
ATOM 11444 O O . VAL F 1 82 ? 72.218 110.982 57.093 1.00 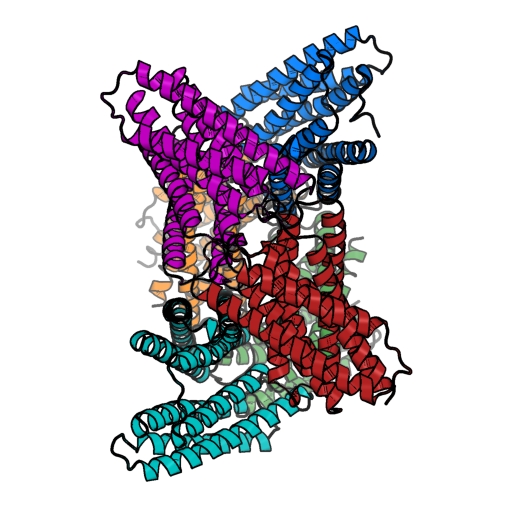52.57 89 VAL F O 1
ATOM 11448 N N . GLN F 1 83 ? 73.742 111.939 58.451 1.00 54.24 90 GLN F N 1
ATOM 11449 C CA . GLN F 1 83 ? 72.765 112.706 59.235 1.00 54.85 90 GLN F CA 1
ATOM 11450 C C . GLN F 1 83 ? 71.849 113.606 58.389 1.00 54.80 90 GLN F C 1
ATOM 11451 O O . GLN F 1 83 ? 70.641 113.677 58.629 1.00 54.54 90 GLN F O 1
ATOM 11457 N N . GLN F 1 84 ? 72.414 114.268 57.388 1.00 54.69 91 GLN F N 1
ATOM 11458 C CA . GLN F 1 84 ? 71.614 115.094 56.485 1.00 54.76 91 GLN F CA 1
ATOM 11459 C C . GLN F 1 84 ? 70.661 114.289 55.593 1.00 53.73 91 GLN F C 1
ATOM 11460 O O . GLN F 1 84 ? 69.587 114.771 55.246 1.00 54.06 91 GLN F O 1
ATOM 11466 N N . ALA F 1 85 ? 71.065 113.083 55.197 1.00 52.82 92 ALA F N 1
ATOM 11467 C CA . ALA F 1 85 ? 70.209 112.181 54.399 1.00 51.33 92 ALA F CA 1
ATOM 11468 C C . ALA F 1 85 ? 69.080 111.622 55.242 1.00 50.35 92 ALA F C 1
ATOM 11469 O O . ALA F 1 85 ? 67.933 111.544 54.784 1.00 50.36 92 ALA F O 1
ATOM 11471 N N . ALA F 1 86 ? 69.417 111.217 56.465 1.00 48.99 93 ALA F N 1
ATOM 11472 C CA . ALA F 1 86 ? 68.432 110.795 57.445 1.00 48.04 93 ALA F CA 1
ATOM 11473 C C . ALA F 1 86 ? 67.368 111.878 57.724 1.00 47.45 93 ALA F C 1
ATOM 11474 O O . ALA F 1 86 ? 66.240 111.544 58.030 1.00 46.40 93 ALA F O 1
ATOM 11476 N N . THR F 1 87 ? 67.739 113.160 57.597 1.00 47.12 94 THR F N 1
ATOM 11477 C CA . THR F 1 87 ? 66.825 114.276 57.886 1.00 46.63 94 THR F CA 1
ATOM 11478 C C . THR F 1 87 ? 65.945 114.504 56.711 1.00 46.83 94 THR F C 1
ATOM 11479 O O . THR F 1 87 ? 64.806 114.938 56.856 1.00 47.66 94 THR F O 1
ATOM 11483 N N . ASN F 1 88 ? 66.473 114.209 55.538 1.00 46.50 95 ASN F N 1
ATOM 11484 C CA . ASN F 1 88 ? 65.736 114.430 54.324 1.00 47.23 95 ASN F CA 1
ATOM 11485 C C . ASN F 1 88 ? 64.717 113.329 54.016 1.00 46.37 95 ASN F C 1
ATOM 11486 O O . ASN F 1 88 ? 63.617 113.602 53.542 1.00 46.49 95 ASN F O 1
ATOM 11491 N N . ILE F 1 89 ? 65.067 112.085 54.302 1.00 45.98 96 ILE F N 1
ATOM 11492 C CA . ILE F 1 89 ? 64.083 111.019 54.198 1.00 44.88 96 ILE F CA 1
ATOM 11493 C C . ILE F 1 89 ? 63.015 111.225 55.288 1.00 45.14 96 ILE F C 1
ATOM 11494 O O . ILE F 1 89 ? 61.821 111.083 55.037 1.00 44.55 96 ILE F O 1
ATOM 11499 N N . TRP F 1 90 ? 63.435 111.638 56.484 1.00 44.79 97 TRP F N 1
ATOM 11500 C CA . TRP F 1 90 ? 62.456 111.985 57.510 1.00 45.19 97 TRP F CA 1
ATOM 11501 C C . TRP F 1 90 ? 61.380 112.995 57.043 1.00 45.30 97 TRP F C 1
ATOM 11502 O O . TRP F 1 90 ? 60.177 112.777 57.222 1.00 45.24 97 TRP F O 1
ATOM 11513 N N . GLY F 1 91 ? 61.814 114.099 56.462 1.00 44.83 98 GLY F N 1
ATOM 11514 C CA . GLY F 1 91 ? 60.876 115.128 56.098 1.00 44.79 98 GLY F CA 1
ATOM 11515 C C . GLY F 1 91 ? 59.993 114.603 54.994 1.00 44.33 98 GLY F C 1
ATOM 11516 O O . GLY F 1 91 ? 58.868 115.051 54.822 1.00 45.23 98 GLY F O 1
ATOM 11517 N N . PHE F 1 92 ? 60.517 113.669 54.213 1.00 43.75 99 PHE F N 1
ATOM 11518 C CA . PHE F 1 92 ? 59.784 113.113 53.067 1.00 42.31 99 PHE F CA 1
ATOM 11519 C C . PHE F 1 92 ? 58.638 112.211 53.573 1.00 41.61 99 PHE F C 1
ATOM 11520 O O . PHE F 1 92 ? 57.507 112.219 53.036 1.00 40.40 99 PHE F O 1
ATOM 11528 N N . LYS F 1 93 ? 58.957 111.460 54.615 1.00 40.34 100 LYS F N 1
ATOM 11529 C CA . LYS F 1 93 ? 58.008 110.558 55.245 1.00 40.99 100 LYS F CA 1
ATOM 11530 C C . LYS F 1 93 ? 56.889 111.381 55.855 1.00 40.66 100 LYS F C 1
ATOM 11531 O O . LYS F 1 93 ? 55.704 111.078 55.647 1.00 39.69 100 LYS F O 1
ATOM 11537 N N . ARG F 1 94 ? 57.268 112.443 56.567 1.00 40.24 101 ARG F N 1
ATOM 11538 C CA . ARG F 1 94 ? 56.289 113.383 57.182 1.00 40.69 101 ARG F CA 1
ATOM 11539 C C . ARG F 1 94 ? 55.331 113.958 56.158 1.00 40.76 101 ARG F C 1
ATOM 11540 O O . ARG F 1 94 ? 54.114 114.072 56.377 1.00 40.10 101 ARG F O 1
ATOM 11548 N N . LYS F 1 95 ? 55.893 114.262 55.006 1.00 40.39 102 LYS F N 1
ATOM 11549 C CA . LYS F 1 95 ? 55.123 114.877 53.949 1.00 41.07 102 LYS F CA 1
ATOM 11550 C C . LYS F 1 95 ? 54.037 113.907 53.428 1.00 40.78 102 LYS F C 1
ATOM 11551 O O . LYS F 1 95 ? 52.885 114.282 53.213 1.00 40.93 102 LYS F O 1
ATOM 11557 N N . ILE F 1 96 ? 54.435 112.662 53.220 1.00 40.02 103 ILE F N 1
ATOM 11558 C CA . ILE F 1 96 ? 53.532 111.580 52.870 1.00 38.94 103 ILE F CA 1
ATOM 11559 C C . ILE F 1 96 ? 52.473 111.350 53.937 1.00 38.82 103 ILE F C 1
ATOM 11560 O O . ILE F 1 96 ? 51.276 111.133 53.620 1.00 38.67 103 ILE F O 1
ATOM 11565 N N . LEU F 1 97 ? 52.917 111.349 55.193 1.00 37.71 104 LEU F N 1
ATOM 11566 C CA . LEU F 1 97 ? 51.985 111.267 56.335 1.00 37.75 104 LEU F CA 1
ATOM 11567 C C . LEU F 1 97 ? 50.860 112.337 56.286 1.00 37.69 104 LEU F C 1
ATOM 11568 O O . LEU F 1 97 ? 49.707 112.022 56.541 1.00 37.93 104 LEU F O 1
ATOM 11573 N N . GLY F 1 98 ? 51.191 113.572 55.915 1.00 37.27 105 GLY F N 1
ATOM 11574 C CA . GLY F 1 98 ? 50.224 114.670 55.934 1.00 37.30 105 GLY F CA 1
ATOM 11575 C C . GLY F 1 98 ? 49.277 114.614 54.764 1.00 38.22 105 GLY F C 1
ATOM 11576 O O . GLY F 1 98 ? 48.141 115.112 54.845 1.00 38.39 105 GLY F O 1
ATOM 11577 N N . LEU F 1 99 ? 49.743 114.057 53.646 1.00 37.69 106 LEU F N 1
ATOM 11578 C CA . LEU F 1 99 ? 48.880 113.901 52.505 1.00 37.62 106 LEU F CA 1
ATOM 11579 C C . LEU F 1 99 ? 47.885 112.753 52.729 1.00 38.13 106 LEU F C 1
ATOM 11580 O O . LEU F 1 99 ? 46.697 112.846 52.393 1.00 37.62 106 LEU F O 1
ATOM 11585 N N . ILE F 1 100 ? 48.399 111.654 53.277 1.00 38.34 107 ILE F N 1
ATOM 11586 C CA . ILE F 1 100 ? 47.564 110.535 53.625 1.00 38.07 107 ILE F CA 1
ATOM 11587 C C . ILE F 1 100 ? 46.538 110.963 54.646 1.00 38.51 107 ILE F C 1
ATOM 11588 O O . ILE F 1 100 ? 45.353 110.632 54.493 1.00 39.48 107 ILE F O 1
ATOM 11593 N N . LEU F 1 101 ? 47.016 111.598 55.727 1.00 38.06 108 LEU F N 1
ATOM 11594 C CA . LEU F 1 101 ? 46.151 112.024 56.839 1.00 37.96 108 LEU F CA 1
ATOM 11595 C C . LEU F 1 101 ? 45.178 113.155 56.502 1.00 37.26 108 LEU F C 1
ATOM 11596 O O . LEU F 1 101 ? 44.305 113.450 57.294 1.00 35.98 108 LEU F O 1
ATOM 11601 N N . THR F 1 102 ? 45.367 113.832 55.383 1.00 38.13 109 THR F N 1
ATOM 11602 C CA . THR F 1 102 ? 44.380 114.808 54.982 1.00 40.13 109 THR F CA 1
ATOM 11603 C C . THR F 1 102 ? 43.480 114.225 53.895 1.00 41.68 109 THR F C 1
ATOM 11604 O O . THR F 1 102 ? 42.615 114.927 53.353 1.00 43.22 109 THR F O 1
ATOM 11608 N N . CYS F 1 103 ? 43.669 112.948 53.589 1.00 42.10 110 CYS F N 1
ATOM 11609 C CA . CYS F 1 103 ? 42.900 112.309 52.518 1.00 44.25 110 CYS F CA 1
ATOM 11610 C C . CYS F 1 103 ? 43.138 112.892 51.149 1.00 43.59 110 CYS F C 1
ATOM 11611 O O . CYS F 1 103 ? 42.204 113.006 50.361 1.00 43.07 110 CYS F O 1
ATOM 11614 N N . LYS F 1 104 ? 44.386 113.264 50.886 1.00 43.92 111 LYS F N 1
ATOM 11615 C CA . LYS F 1 104 ? 44.776 113.732 49.589 1.00 44.71 111 LYS F CA 1
ATOM 11616 C C . LYS F 1 104 ? 45.144 112.572 48.606 1.00 45.12 111 LYS F C 1
ATOM 11617 O O . LYS F 1 104 ? 45.322 112.806 47.408 1.00 45.70 111 LYS F O 1
ATOM 11623 N N . LEU F 1 105 ? 45.205 111.331 49.099 1.00 44.48 112 LEU F N 1
ATOM 11624 C CA . LEU F 1 105 ? 45.628 110.188 48.291 1.00 44.60 112 LEU F CA 1
ATOM 11625 C C . LEU F 1 105 ? 44.712 108.927 48.422 1.00 45.07 112 LEU F C 1
ATOM 11626 O O . LEU F 1 105 ? 45.196 107.829 48.801 1.00 44.37 112 LEU F O 1
ATOM 11631 N N . PRO F 1 106 ? 43.397 109.091 48.121 1.00 44.66 113 PRO F N 1
ATOM 11632 C CA . PRO F 1 106 ? 42.441 107.992 48.112 1.00 44.46 113 PRO F CA 1
ATOM 11633 C C . PRO F 1 106 ? 42.913 106.884 47.175 1.00 44.30 113 PRO F C 1
ATOM 11634 O O . PRO F 1 106 ? 43.281 107.161 46.043 1.00 45.07 113 PRO F O 1
ATOM 11638 N N . GLY F 1 107 ? 42.890 105.638 47.631 1.00 43.63 114 GLY F N 1
ATOM 11639 C CA . GLY F 1 107 ? 43.435 104.539 46.847 1.00 42.87 114 GLY F CA 1
ATOM 11640 C C . GLY F 1 107 ? 44.817 104.079 47.324 1.00 42.59 114 GLY F C 1
ATOM 11641 O O . GLY F 1 107 ? 45.295 102.998 46.945 1.00 42.90 114 GLY F O 1
ATOM 11642 N N . GLN F 1 108 ? 45.474 104.885 48.152 1.00 41.59 115 GLN F N 1
ATOM 11643 C CA . GLN F 1 108 ? 46.866 104.590 48.522 1.00 40.11 115 GLN F CA 1
ATOM 11644 C C . GLN F 1 108 ? 46.826 103.552 49.642 1.00 40.49 115 GLN F C 1
ATOM 11645 O O . GLN F 1 108 ? 45.766 103.386 50.299 1.00 41.50 115 GLN F O 1
ATOM 11651 N N . ASN F 1 109 ? 47.955 102.866 49.828 1.00 39.15 116 ASN F N 1
ATOM 11652 C CA . ASN F 1 109 ? 48.090 101.615 50.545 1.00 38.78 116 ASN F CA 1
ATOM 11653 C C . ASN F 1 109 ? 49.253 101.664 51.547 1.00 38.83 116 ASN F C 1
ATOM 11654 O O . ASN F 1 109 ? 49.694 100.623 52.043 1.00 38.93 116 ASN F O 1
ATOM 11659 N N . ASN F 1 110 ? 49.787 102.850 51.807 1.00 37.77 117 ASN F N 1
ATOM 11660 C CA . ASN F 1 110 ? 50.606 103.032 53.018 1.00 37.53 117 ASN F CA 1
ATOM 11661 C C . ASN F 1 110 ? 49.791 103.327 54.269 1.00 36.63 117 ASN F C 1
ATOM 11662 O O . ASN F 1 110 ? 49.038 104.313 54.310 1.00 35.26 117 ASN F O 1
ATOM 11667 N N . PHE F 1 111 ? 49.976 102.476 55.281 1.00 36.58 118 PHE F N 1
ATOM 11668 C CA . PHE F 1 111 ? 49.408 102.707 56.597 1.00 36.71 118 PHE F CA 1
ATOM 11669 C C . PHE F 1 111 ? 50.018 103.970 57.230 1.00 37.46 118 PHE F C 1
ATOM 11670 O O . PHE F 1 111 ? 51.251 104.037 57.403 1.00 38.05 118 PHE F O 1
ATOM 11678 N N . PRO F 1 112 ? 49.162 104.937 57.644 1.00 36.98 119 PRO F N 1
ATOM 11679 C CA . PRO F 1 112 ? 49.734 106.032 58.405 1.00 36.83 119 PRO F CA 1
ATOM 11680 C C . PRO F 1 112 ? 50.678 105.587 59.523 1.00 38.07 119 PRO F C 1
ATOM 11681 O O . PRO F 1 112 ? 51.665 106.276 59.794 1.00 38.41 119 PRO F O 1
ATOM 11685 N N . LEU F 1 113 ? 50.380 104.482 60.206 1.00 38.40 120 LEU F N 1
ATOM 11686 C CA . LEU F 1 113 ? 51.201 104.082 61.341 1.00 39.46 120 LEU F CA 1
ATOM 11687 C C . LEU F 1 113 ? 52.587 103.628 60.895 1.00 40.50 120 LEU F C 1
ATOM 11688 O O . LEU F 1 113 ? 53.578 103.839 61.611 1.00 40.85 120 LEU F O 1
ATOM 11693 N N . LEU F 1 114 ? 52.649 102.999 59.719 1.00 41.18 121 LEU F N 1
ATOM 11694 C CA . LEU F 1 114 ? 53.905 102.542 59.148 1.00 41.61 121 LEU F CA 1
ATOM 11695 C C . LEU F 1 114 ? 54.706 103.735 58.698 1.00 41.76 121 LEU F C 1
ATOM 11696 O O . LEU F 1 114 ? 55.896 103.826 58.935 1.00 41.53 121 LEU F O 1
ATOM 11701 N N . VAL F 1 115 ? 54.041 104.674 58.040 1.00 42.22 122 VAL F N 1
ATOM 11702 C CA . VAL F 1 115 ? 54.731 105.910 57.711 1.00 41.80 122 VAL F CA 1
ATOM 11703 C C . VAL F 1 115 ? 55.314 106.532 58.979 1.00 42.61 122 VAL F C 1
ATOM 11704 O O . VAL F 1 115 ? 56.510 106.805 59.042 1.00 43.26 122 VAL F O 1
ATOM 11708 N N . ASP F 1 116 ? 54.504 106.737 60.016 1.00 42.60 123 ASP F N 1
ATOM 11709 C CA . ASP F 1 116 ? 55.026 107.452 61.199 1.00 42.72 123 ASP F CA 1
ATOM 11710 C C . ASP F 1 116 ? 56.172 106.659 61.787 1.00 41.96 123 ASP F C 1
ATOM 11711 O O . ASP F 1 116 ? 57.168 107.215 62.214 1.00 42.68 123 ASP F O 1
ATOM 11716 N N . HIS F 1 117 ? 56.003 105.350 61.763 1.00 41.20 124 HIS F N 1
ATOM 11717 C CA . HIS F 1 117 ? 56.955 104.360 62.235 1.00 40.88 124 HIS F CA 1
ATOM 11718 C C . HIS F 1 117 ? 58.305 104.487 61.577 1.00 39.96 124 HIS F C 1
ATOM 11719 O O . HIS F 1 117 ? 59.319 104.488 62.242 1.00 39.45 124 HIS F O 1
ATOM 11726 N N . THR F 1 118 ? 58.306 104.563 60.250 1.00 40.25 125 THR F N 1
ATOM 11727 C CA . THR F 1 118 ? 59.553 104.634 59.487 1.00 39.46 125 THR F CA 1
ATOM 11728 C C . THR F 1 118 ? 60.216 105.982 59.710 1.00 39.58 125 THR F C 1
ATOM 11729 O O . THR F 1 118 ? 61.466 106.084 59.674 1.00 39.66 125 THR F O 1
ATOM 11733 N N . SER F 1 119 ? 59.394 107.017 59.939 1.00 39.18 126 SER F N 1
ATOM 11734 C CA . SER F 1 119 ? 59.916 108.345 60.313 1.00 38.72 126 SER F CA 1
ATOM 11735 C C . SER F 1 119 ? 60.590 108.349 61.699 1.00 39.60 126 SER F C 1
ATOM 11736 O O . SER F 1 119 ? 61.529 109.110 61.921 1.00 39.93 126 SER F O 1
ATOM 11739 N N . ARG F 1 120 ? 60.104 107.524 62.630 1.00 40.22 127 ARG F N 1
ATOM 11740 C CA . ARG F 1 120 ? 60.702 107.450 63.955 1.00 41.35 127 ARG F CA 1
ATOM 11741 C C . ARG F 1 120 ? 62.049 106.765 63.885 1.00 41.85 127 ARG F C 1
ATOM 11742 O O . ARG F 1 120 ? 62.956 107.141 64.577 1.00 42.48 127 ARG F O 1
ATOM 11750 N N . GLU F 1 121 ? 62.168 105.735 63.061 1.00 42.95 128 GLU F N 1
ATOM 11751 C CA . GLU F 1 121 ? 63.463 105.074 62.863 1.00 43.07 128 GLU F CA 1
ATOM 11752 C C . GLU F 1 121 ? 64.471 106.039 62.192 1.00 44.25 128 GLU F C 1
ATOM 11753 O O . GLU F 1 121 ? 65.615 106.108 62.633 1.00 43.80 128 GLU F O 1
ATOM 11759 N N . ALA F 1 122 ? 64.047 106.779 61.148 1.00 44.54 129 ALA F N 1
ATOM 11760 C CA . ALA F 1 122 ? 64.908 107.781 60.501 1.00 45.64 129 ALA F CA 1
ATOM 11761 C C . ALA F 1 122 ? 65.468 108.765 61.513 1.00 46.40 129 ALA F C 1
ATOM 11762 O O . ALA F 1 122 ? 66.649 109.130 61.469 1.00 46.49 129 ALA F O 1
ATOM 11764 N N . ASP F 1 123 ? 64.598 109.185 62.430 1.00 46.67 130 ASP F N 1
ATOM 11765 C CA . ASP F 1 123 ? 64.959 110.093 63.499 1.00 45.77 130 ASP F CA 1
ATOM 11766 C C . ASP F 1 123 ? 65.814 109.399 64.550 1.00 45.24 130 ASP F C 1
ATOM 11767 O O . ASP F 1 123 ? 66.739 109.997 65.065 1.00 45.40 130 ASP F O 1
ATOM 11772 N N . TYR F 1 124 ? 65.520 108.161 64.905 1.00 44.97 131 TYR F N 1
ATOM 11773 C CA . TYR F 1 124 ? 66.437 107.445 65.775 1.00 45.30 131 TYR F CA 1
ATOM 11774 C C . TYR F 1 124 ? 67.878 107.460 65.160 1.00 45.88 131 TYR F C 1
ATOM 11775 O O . TYR F 1 124 ? 68.900 107.601 65.852 1.00 45.29 131 TYR F O 1
ATOM 11784 N N . PHE F 1 125 ? 67.916 107.314 63.844 1.00 46.52 132 PHE F N 1
ATOM 11785 C CA . PHE F 1 125 ? 69.123 107.206 63.072 1.00 47.30 132 PHE F CA 1
ATOM 11786 C C . PHE F 1 125 ? 69.889 108.540 63.121 1.00 48.32 132 PHE F C 1
ATOM 11787 O O . PHE F 1 125 ? 71.092 108.552 63.451 1.00 48.36 132 PHE F O 1
ATOM 11795 N N . ARG F 1 126 ? 69.202 109.646 62.796 1.00 48.38 133 ARG F N 1
ATOM 11796 C CA . ARG F 1 126 ? 69.885 110.933 62.703 1.00 48.74 133 ARG F CA 1
ATOM 11797 C C . ARG F 1 126 ? 70.396 111.298 64.085 1.00 48.54 133 ARG F C 1
ATOM 11798 O O . ARG F 1 126 ? 71.571 111.650 64.225 1.00 49.17 133 ARG F O 1
ATOM 11806 N N . LYS F 1 127 ? 69.567 111.108 65.110 1.00 47.40 134 LYS F N 1
ATOM 11807 C CA . LYS F 1 127 ? 69.978 111.351 66.495 1.00 47.07 134 LYS F CA 1
ATOM 11808 C C . LYS F 1 127 ? 71.230 110.579 66.881 1.00 46.13 134 LYS F C 1
ATOM 11809 O O . LYS F 1 127 ? 72.134 111.157 67.450 1.00 46.89 134 LYS F O 1
ATOM 11815 N N . ARG F 1 128 ? 71.275 109.280 66.592 1.00 45.01 135 ARG F N 1
ATOM 11816 C CA . ARG F 1 128 ? 72.431 108.454 66.927 1.00 44.76 135 ARG F CA 1
ATOM 11817 C C . ARG F 1 128 ? 73.765 109.008 66.339 1.00 45.26 135 ARG F C 1
ATOM 11818 O O . ARG F 1 128 ? 74.799 108.967 67.008 1.00 44.50 135 ARG F O 1
ATOM 11826 N N . LEU F 1 129 ? 73.696 109.491 65.092 1.00 45.60 136 LEU F N 1
ATOM 11827 C CA . LEU F 1 129 ? 74.789 110.110 64.363 1.00 46.70 136 LEU F CA 1
ATOM 11828 C C . LEU F 1 129 ? 75.307 111.380 65.041 1.00 48.26 136 LEU F C 1
ATOM 11829 O O . LEU F 1 129 ? 76.535 111.644 65.046 1.00 49.44 136 LEU F O 1
ATOM 11834 N N . ILE F 1 130 ? 74.377 112.136 65.613 1.00 48.10 137 ILE F N 1
ATOM 11835 C CA . ILE F 1 130 ? 74.679 113.310 66.376 1.00 48.73 137 ILE F 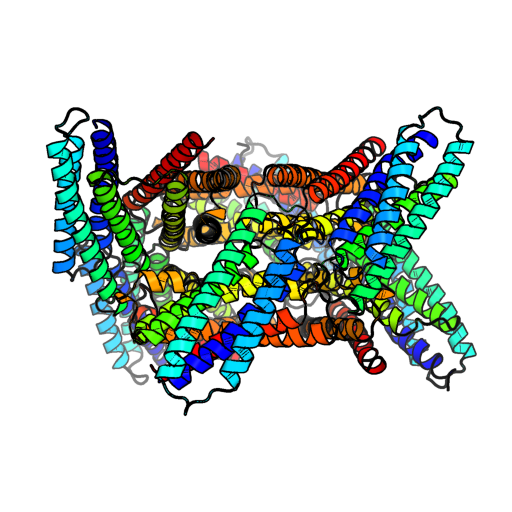CA 1
ATOM 11836 C C . ILE F 1 130 ? 75.320 112.966 67.709 1.00 50.49 137 ILE F C 1
ATOM 11837 O O . ILE F 1 130 ? 76.295 113.601 68.102 1.00 50.52 137 ILE F O 1
ATOM 11842 N N . GLN F 1 131 ? 74.786 111.977 68.423 1.00 52.01 138 GLN F N 1
ATOM 11843 C CA . GLN F 1 131 ? 75.470 111.528 69.631 1.00 53.18 138 GLN F CA 1
ATOM 11844 C C . GLN F 1 131 ? 76.903 111.103 69.297 1.00 53.86 138 GLN F C 1
ATOM 11845 O O . GLN F 1 131 ? 77.799 111.242 70.110 1.00 53.68 138 GLN F O 1
ATOM 11851 N N . LEU F 1 132 ? 77.113 110.534 68.119 1.00 54.54 139 LEU F N 1
ATOM 11852 C CA . LEU F 1 132 ? 78.405 109.944 67.832 1.00 55.68 139 LEU F CA 1
ATOM 11853 C C . LEU F 1 132 ? 79.432 111.043 67.581 1.00 56.87 139 LEU F C 1
ATOM 11854 O O . LEU F 1 132 ? 80.471 111.109 68.271 1.00 57.80 139 LEU F O 1
ATOM 11859 N N . ASN F 1 133 ? 79.123 111.902 66.610 1.00 57.45 140 ASN F N 1
ATOM 11860 C CA . ASN F 1 133 ? 79.870 113.120 66.345 1.00 58.00 140 ASN F CA 1
ATOM 11861 C C . ASN F 1 133 ? 79.975 114.120 67.483 1.00 58.93 140 ASN F C 1
ATOM 11862 O O . ASN F 1 133 ? 80.680 115.130 67.343 1.00 60.20 140 ASN F O 1
ATOM 11867 N N . GLU F 1 134 ? 79.303 113.881 68.601 1.00 59.11 141 GLU F N 1
ATOM 11868 C CA . GLU F 1 134 ? 79.383 114.855 69.685 1.00 59.09 141 GLU F CA 1
ATOM 11869 C C . GLU F 1 134 ? 79.862 114.285 71.006 1.00 59.33 141 GLU F C 1
ATOM 11870 O O . GLU F 1 134 ? 79.885 114.984 72.017 1.00 59.28 141 GLU F O 1
ATOM 11876 N N . GLY F 1 135 ? 80.275 113.020 70.984 1.00 59.65 142 GLY F N 1
ATOM 11877 C CA . GLY F 1 135 ? 80.697 112.336 72.209 1.00 61.27 142 GLY F CA 1
ATOM 11878 C C . GLY F 1 135 ? 79.587 112.324 73.248 1.00 62.29 142 GLY F C 1
ATOM 11879 O O . GLY F 1 135 ? 79.838 112.362 74.473 1.00 62.48 142 GLY F O 1
ATOM 11880 N N . LYS F 1 136 ? 78.354 112.235 72.746 1.00 62.88 143 LYS F N 1
ATOM 11881 C CA . LYS F 1 136 ? 77.146 112.365 73.548 1.00 62.98 143 LYS F CA 1
ATOM 11882 C C . LYS F 1 136 ? 76.388 111.046 73.538 1.00 63.60 143 LYS F C 1
ATOM 11883 O O . LYS F 1 136 ? 75.141 111.038 73.527 1.00 64.31 143 LYS F O 1
ATOM 11889 N N . LEU F 1 137 ? 77.130 109.939 73.497 1.00 63.52 144 LEU F N 1
ATOM 11890 C CA . LEU F 1 137 ? 76.534 108.625 73.686 1.00 63.14 144 LEU F CA 1
ATOM 11891 C C . LEU F 1 137 ? 76.007 108.625 75.092 1.00 63.56 144 LEU F C 1
ATOM 11892 O O . LEU F 1 137 ? 76.438 109.435 75.917 1.00 63.66 144 LEU F O 1
ATOM 11897 N N . ASP F 1 138 ? 75.078 107.722 75.381 1.00 63.56 145 ASP F N 1
ATOM 11898 C CA . ASP F 1 138 ? 74.460 107.729 76.695 1.00 63.31 145 ASP F CA 1
ATOM 118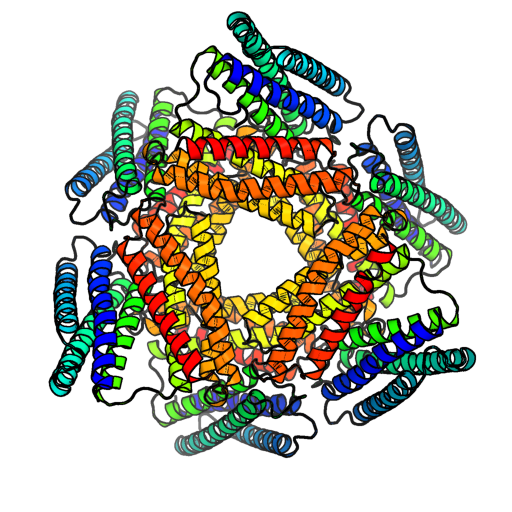99 C C . ASP F 1 138 ? 75.142 106.798 77.678 1.00 62.95 145 ASP F C 1
ATOM 11900 O O . ASP F 1 138 ? 75.607 105.732 77.299 1.00 63.21 145 ASP F O 1
ATOM 11905 N N . ALA F 1 139 ? 75.198 107.219 78.937 1.00 62.28 146 ALA F N 1
ATOM 11906 C CA . ALA F 1 139 ? 75.622 106.363 80.024 1.00 62.04 146 ALA F CA 1
ATOM 11907 C C . ALA F 1 139 ? 74.761 105.084 80.004 1.00 62.13 146 ALA F C 1
ATOM 11908 O O . ALA F 1 139 ? 73.630 105.113 79.502 1.00 61.64 146 ALA F O 1
ATOM 11910 N N . LEU F 1 140 ? 75.270 103.974 80.556 1.00 61.49 147 LEU F N 1
ATOM 11911 C CA . LEU F 1 140 ? 74.505 102.736 80.515 1.00 60.90 147 LEU F CA 1
ATOM 11912 C C . LEU F 1 140 ? 73.081 102.828 81.110 1.00 61.05 147 LEU F C 1
ATOM 11913 O O . LEU F 1 140 ? 72.130 102.346 80.491 1.00 60.94 147 LEU F O 1
ATOM 11918 N N . PRO F 1 141 ? 72.924 103.422 82.307 1.00 60.94 148 PRO F N 1
ATOM 11919 C CA . PRO F 1 141 ? 71.568 103.514 82.853 1.00 60.63 148 PRO F CA 1
ATOM 11920 C C . PRO F 1 141 ? 70.586 104.189 81.890 1.00 60.67 148 PRO F C 1
ATOM 11921 O O . PRO F 1 141 ? 69.455 103.731 81.747 1.00 61.52 148 PRO F O 1
ATOM 11925 N N . ASP F 1 142 ? 70.996 105.252 81.214 1.00 60.25 149 ASP F N 1
ATOM 11926 C CA . ASP F 1 142 ? 70.096 105.924 80.280 1.00 60.24 149 ASP F CA 1
ATOM 11927 C C . ASP F 1 142 ? 69.859 105.185 78.959 1.00 59.64 149 ASP F C 1
ATOM 11928 O O . ASP F 1 142 ? 68.751 105.237 78.412 1.00 59.81 149 ASP F O 1
ATOM 11933 N N . ALA F 1 143 ? 70.892 104.537 78.429 1.00 58.11 150 ALA F N 1
ATOM 11934 C CA . ALA F 1 143 ? 70.750 103.745 77.215 1.00 57.14 150 ALA F CA 1
ATOM 11935 C C . ALA F 1 143 ? 69.795 102.542 77.376 1.00 56.17 150 ALA F C 1
ATOM 11936 O O . ALA F 1 143 ? 69.031 102.215 76.469 1.00 55.67 150 ALA F O 1
ATOM 11938 N N . ILE F 1 144 ? 69.859 101.872 78.515 1.00 54.90 151 ILE F N 1
ATOM 11939 C CA . ILE F 1 144 ? 68.968 100.757 78.744 1.00 54.38 151 ILE F CA 1
ATOM 11940 C C . ILE F 1 144 ? 67.514 101.186 78.635 1.00 54.61 151 ILE F C 1
ATOM 11941 O O . ILE F 1 144 ? 66.717 100.535 77.952 1.00 54.69 151 ILE F O 1
ATOM 11946 N N . ILE F 1 145 ? 67.164 102.265 79.327 1.00 53.99 152 ILE F N 1
ATOM 11947 C CA . ILE F 1 145 ? 65.797 102.760 79.298 1.00 53.68 152 ILE F CA 1
ATOM 11948 C C . ILE F 1 145 ? 65.395 103.311 77.939 1.00 53.12 152 ILE F C 1
ATOM 11949 O O . ILE F 1 145 ? 64.346 102.987 77.437 1.00 53.47 152 ILE F O 1
ATOM 11954 N N . LYS F 1 146 ? 66.216 104.149 77.338 1.00 52.54 153 LYS F N 1
ATOM 11955 C CA . LYS F 1 146 ? 65.839 104.766 76.089 1.00 52.17 153 LYS F CA 1
ATOM 11956 C C . LYS F 1 146 ? 65.813 103.817 74.885 1.00 51.72 153 LYS F C 1
ATOM 11957 O O . LYS F 1 146 ? 64.942 103.934 74.015 1.00 51.62 153 LYS F O 1
ATOM 11963 N N . GLU F 1 147 ? 66.754 102.883 74.815 1.00 50.57 154 GLU F N 1
ATOM 11964 C CA . GLU F 1 147 ? 66.752 101.954 73.699 1.00 49.56 154 GLU F CA 1
ATOM 11965 C C . GLU F 1 147 ? 65.524 101.089 73.792 1.00 48.47 154 GLU F C 1
ATOM 11966 O O . GLU F 1 147 ? 64.906 100.763 72.783 1.00 48.53 154 GLU F O 1
ATOM 11972 N N . ASN F 1 148 ? 65.191 100.688 75.010 1.00 47.08 155 ASN F N 1
ATOM 11973 C CA . ASN F 1 148 ? 64.070 99.807 75.200 1.00 45.87 155 ASN F CA 1
ATOM 11974 C C . ASN F 1 148 ? 62.759 100.500 74.921 1.00 45.80 155 ASN F C 1
ATOM 11975 O O . ASN F 1 148 ? 61.930 99.955 74.210 1.00 46.24 155 ASN F O 1
ATOM 11980 N N . VAL F 1 149 ? 62.570 101.688 75.488 1.00 44.90 156 VAL F N 1
ATOM 11981 C CA . VAL F 1 149 ? 61.357 102.452 75.257 1.00 44.93 156 VAL F CA 1
ATOM 11982 C C . VAL F 1 149 ? 61.129 102.610 73.758 1.00 44.57 156 VAL F C 1
ATOM 11983 O O . VAL F 1 149 ? 60.004 102.472 73.269 1.00 44.51 156 VAL F O 1
ATOM 11987 N N . PHE F 1 150 ? 62.219 102.877 73.035 1.00 43.48 157 PHE F N 1
ATOM 11988 C CA . PHE F 1 150 ? 62.190 102.989 71.566 1.00 41.85 157 PHE F CA 1
ATOM 11989 C C . PHE F 1 150 ? 61.856 101.673 70.821 1.00 42.08 157 PHE F C 1
ATOM 11990 O O . PHE F 1 150 ? 60.857 101.581 70.090 1.00 40.93 157 PHE F O 1
ATOM 11998 N N . PHE F 1 151 ? 62.707 100.653 71.010 1.00 41.41 158 PHE F N 1
ATOM 11999 C CA . PHE F 1 151 ? 62.533 99.402 70.302 1.00 40.73 158 PHE F CA 1
ATOM 12000 C C . PHE F 1 151 ? 61.271 98.590 70.688 1.00 40.17 158 PHE F C 1
ATOM 12001 O O . PHE F 1 151 ? 60.852 97.696 69.950 1.00 40.08 158 PHE F O 1
ATOM 12009 N N . LEU F 1 152 ? 60.709 98.835 71.857 1.00 39.20 159 LEU F N 1
ATOM 12010 C CA . LEU F 1 152 ? 59.628 98.015 72.314 1.00 39.48 159 LEU F CA 1
ATOM 12011 C C . LEU F 1 152 ? 58.366 98.524 71.591 1.00 40.15 159 LEU F C 1
ATOM 12012 O O . LEU F 1 152 ? 57.488 97.723 71.176 1.00 41.02 159 LEU F O 1
ATOM 12017 N N . ARG F 1 153 ? 58.307 99.835 71.384 1.00 39.47 160 ARG F N 1
ATOM 12018 C CA . ARG F 1 153 ? 57.260 100.392 70.539 1.00 39.17 160 ARG F CA 1
ATOM 12019 C C . ARG F 1 153 ? 57.370 99.887 69.091 1.00 38.99 160 ARG F C 1
ATOM 12020 O O . ARG F 1 153 ? 56.342 99.661 68.407 1.00 38.26 160 ARG F O 1
ATOM 12028 N N . ILE F 1 154 ? 58.615 99.753 68.614 1.00 38.30 161 ILE F N 1
ATOM 12029 C CA . ILE F 1 154 ? 58.890 99.311 67.253 1.00 37.32 161 ILE F CA 1
ATOM 12030 C C . ILE F 1 154 ? 58.494 97.864 67.126 1.00 37.63 161 ILE F C 1
ATOM 12031 O O . ILE F 1 154 ? 57.963 97.475 66.089 1.00 38.11 161 ILE F O 1
ATOM 12036 N N . MET F 1 155 ? 58.751 97.048 68.158 1.00 37.53 162 MET F N 1
ATOM 12037 C CA . MET F 1 155 ? 58.344 95.651 68.084 1.00 37.48 162 MET F CA 1
ATOM 12038 C C . MET F 1 155 ? 56.800 95.579 68.066 1.00 38.09 162 MET F C 1
ATOM 12039 O O . MET F 1 155 ? 56.208 94.852 67.266 1.00 38.50 162 MET F O 1
ATOM 12044 N N . ALA F 1 156 ? 56.156 96.322 68.957 1.00 37.96 163 ALA F N 1
ATOM 12045 C CA . ALA F 1 156 ? 54.700 96.317 69.050 1.00 38.22 163 ALA F CA 1
ATOM 12046 C C . ALA F 1 156 ? 54.074 96.719 67.705 1.00 37.50 163 ALA F C 1
ATOM 12047 O O . ALA F 1 156 ? 53.072 96.176 67.299 1.00 36.92 163 ALA F O 1
ATOM 12049 N N . ASP F 1 157 ? 54.717 97.650 67.020 1.00 37.75 164 ASP F N 1
ATOM 12050 C CA . ASP F 1 157 ? 54.283 98.111 65.716 1.00 38.48 164 ASP F CA 1
ATOM 12051 C C . ASP F 1 157 ? 54.356 97.008 64.657 1.00 38.62 164 ASP F C 1
ATOM 12052 O O . ASP F 1 157 ? 53.432 96.840 63.832 1.00 38.94 164 ASP F O 1
ATOM 12057 N N . HIS F 1 158 ? 55.478 96.301 64.644 1.00 37.72 165 HIS F N 1
ATOM 12058 C CA . HIS F 1 158 ? 55.701 95.207 63.693 1.00 37.48 165 HIS F CA 1
ATOM 12059 C C . HIS F 1 158 ? 54.685 94.078 63.874 1.00 37.08 165 HIS F C 1
ATOM 12060 O O . HIS F 1 158 ? 54.210 93.466 62.909 1.00 38.51 165 HIS F O 1
ATOM 12067 N N . ALA F 1 159 ? 54.428 93.744 65.119 1.00 35.92 166 ALA F N 1
ATOM 12068 C CA . ALA F 1 159 ? 53.458 92.738 65.432 1.00 35.83 166 ALA F CA 1
ATOM 12069 C C . ALA F 1 159 ? 52.103 93.080 64.803 1.00 35.68 166 ALA F C 1
ATOM 12070 O O . ALA F 1 159 ? 51.460 92.185 64.276 1.00 35.16 166 ALA F O 1
ATOM 12072 N N . LYS F 1 160 ? 51.687 94.351 64.845 1.00 34.88 167 LYS F N 1
ATOM 12073 C CA . LYS F 1 160 ? 50.465 94.823 64.118 1.00 35.44 167 LYS F CA 1
ATOM 12074 C C . LYS F 1 160 ? 50.610 94.895 62.581 1.00 36.02 167 LYS F C 1
ATOM 12075 O O . LYS F 1 160 ? 49.639 94.634 61.832 1.00 36.50 167 LYS F O 1
ATOM 12081 N N . PHE F 1 161 ? 51.777 95.297 62.085 1.00 36.03 168 PHE F N 1
ATOM 12082 C CA . PHE F 1 161 ? 51.904 95.318 60.618 1.00 36.74 168 PHE F CA 1
ATOM 12083 C C . PHE F 1 161 ? 51.707 93.924 60.061 1.00 36.31 168 PHE F C 1
ATOM 12084 O O . PHE F 1 161 ? 50.939 93.723 59.122 1.00 37.20 168 PHE F O 1
ATOM 12092 N N . ILE F 1 162 ? 52.369 92.946 60.677 1.00 35.47 169 ILE F N 1
ATOM 12093 C CA . ILE F 1 162 ? 52.247 91.563 60.248 1.00 33.55 169 ILE F CA 1
ATOM 12094 C C . ILE F 1 162 ? 50.811 91.030 60.302 1.00 33.86 169 ILE F C 1
ATOM 12095 O O . ILE F 1 162 ? 50.376 90.332 59.391 1.00 32.23 169 ILE F O 1
ATOM 12100 N N . GLY F 1 163 ? 50.147 91.281 61.413 1.00 33.19 170 GLY F N 1
ATOM 12101 C CA . GLY F 1 163 ? 48.807 90.773 61.609 1.00 35.22 170 GLY F CA 1
ATOM 12102 C C . GLY F 1 163 ? 47.876 91.453 60.639 1.00 34.41 170 GLY F C 1
ATOM 12103 O O . GLY F 1 163 ? 47.009 90.839 60.140 1.00 35.48 170 GLY F O 1
ATOM 12104 N N . HIS F 1 164 ? 48.089 92.735 60.355 1.00 35.38 171 HIS F N 1
ATOM 12105 C CA . HIS F 1 164 ? 47.282 93.427 59.354 1.00 34.75 171 HIS F CA 1
ATOM 12106 C C . HIS F 1 164 ? 47.577 92.983 57.914 1.00 35.06 171 HIS F C 1
ATOM 12107 O O . HIS F 1 164 ? 46.646 92.863 57.097 1.00 36.95 171 HIS F O 1
ATOM 12114 N N . LEU F 1 165 ? 48.840 92.705 57.587 1.00 33.69 172 LEU F N 1
ATOM 12115 C CA . LEU F 1 165 ? 49.188 92.294 56.214 1.00 32.98 172 LEU F CA 1
ATOM 12116 C C . LEU F 1 165 ? 49.095 90.783 55.967 1.00 31.17 172 LEU F C 1
ATOM 12117 O O . LEU F 1 165 ? 49.294 90.315 54.864 1.00 31.36 172 LEU F O 1
ATOM 12122 N N . LEU F 1 166 ? 48.807 90.014 56.992 1.00 29.88 173 LEU F N 1
ATOM 12123 C CA . LEU F 1 166 ? 48.582 88.595 56.790 1.00 29.89 173 LEU F CA 1
ATOM 12124 C C . LEU F 1 166 ? 47.189 88.536 56.100 1.00 31.11 173 LEU F C 1
ATOM 12125 O O . LEU F 1 166 ? 46.362 89.437 56.279 1.00 30.00 173 LEU F O 1
ATOM 12130 N N . ASP F 1 167 ? 46.976 87.557 55.242 1.00 31.80 174 ASP F N 1
ATOM 12131 C CA . ASP F 1 167 ? 45.640 87.365 54.702 1.00 32.50 174 ASP F CA 1
ATOM 12132 C C . ASP F 1 167 ? 44.737 87.035 55.896 1.00 32.39 174 ASP F C 1
ATOM 12133 O O . ASP F 1 167 ? 45.123 86.252 56.751 1.00 31.92 174 ASP F O 1
ATOM 12138 N N . PRO F 1 168 ? 43.525 87.632 55.956 1.00 33.05 175 PRO F N 1
ATOM 12139 C CA . PRO F 1 168 ? 42.536 87.215 56.993 1.00 33.43 175 PRO F CA 1
ATOM 12140 C C . PRO F 1 168 ? 42.156 85.712 57.042 1.00 34.77 175 PRO F C 1
ATOM 12141 O O . PRO F 1 168 ? 41.668 85.258 58.109 1.00 36.14 175 PRO F O 1
ATOM 12145 N N . SER F 1 169 ? 42.348 84.944 55.949 1.00 34.42 176 SER F N 1
ATOM 12146 C CA . SER F 1 169 ? 42.146 83.457 56.001 1.00 35.48 176 SER F CA 1
ATOM 12147 C C . SER F 1 169 ? 43.170 82.730 56.923 1.00 35.69 176 SER F C 1
ATOM 12148 O O . SER F 1 169 ? 42.902 81.640 57.448 1.00 34.92 176 SER F O 1
ATOM 12151 N N . GLU F 1 170 ? 44.353 83.332 57.075 1.00 36.07 177 GLU F N 1
ATOM 12152 C CA . GLU F 1 170 ? 45.438 82.794 57.971 1.00 35.21 177 GLU F CA 1
ATOM 12153 C C . GLU F 1 170 ? 45.138 83.087 59.399 1.00 35.11 177 GLU F C 1
ATOM 12154 O O . GLU F 1 170 ? 45.883 83.781 60.076 1.00 35.85 177 GLU F O 1
ATOM 12160 N N . ARG F 1 171 ? 44.074 82.489 59.876 1.00 35.25 178 ARG F N 1
ATOM 12161 C CA . ARG F 1 171 ? 43.546 82.778 61.202 1.00 36.91 178 ARG F CA 1
ATOM 12162 C C . ARG F 1 171 ? 44.492 82.528 62.363 1.00 36.95 178 ARG F C 1
ATOM 12163 O O . ARG F 1 171 ? 44.487 83.275 63.335 1.00 36.83 178 ARG F O 1
ATOM 12171 N N . LYS F 1 172 ? 45.237 81.437 62.304 1.00 37.29 179 LYS F N 1
ATOM 12172 C CA . LYS F 1 172 ? 46.093 81.116 63.419 1.00 38.26 179 LYS F CA 1
ATOM 12173 C C . LYS F 1 172 ? 47.322 82.031 63.527 1.00 36.76 179 LYS F C 1
ATOM 12174 O O . LYS F 1 172 ? 47.745 82.415 64.616 1.00 37.94 179 LYS F O 1
ATOM 12180 N N . LEU F 1 173 ? 47.906 82.392 62.404 1.00 35.50 180 LEU F N 1
ATOM 12181 C CA . LEU F 1 173 ? 49.048 83.275 62.418 1.00 33.64 180 LEU F CA 1
ATOM 12182 C C . LEU F 1 173 ? 48.653 84.754 62.704 1.00 33.70 180 LEU F C 1
ATOM 12183 O O . LEU F 1 173 ? 49.457 85.486 63.292 1.00 34.50 180 LEU F O 1
ATOM 12188 N N . VAL F 1 174 ? 47.441 85.168 62.302 1.00 32.34 181 VAL F N 1
ATOM 12189 C CA . VAL F 1 174 ? 46.857 86.484 62.602 1.00 32.00 181 VAL F CA 1
ATOM 12190 C C . VAL F 1 174 ? 46.679 86.568 64.120 1.00 34.03 181 VAL F C 1
ATOM 12191 O O . VAL F 1 174 ? 47.079 87.528 64.783 1.00 35.51 181 VAL F O 1
ATOM 12195 N N . ASP F 1 175 ? 46.085 85.534 64.696 1.00 34.88 182 ASP F N 1
ATOM 12196 C CA . ASP F 1 175 ? 45.954 85.439 66.149 1.00 36.72 182 ASP F CA 1
ATOM 12197 C C . ASP F 1 175 ? 47.339 85.391 66.911 1.00 35.86 182 ASP F C 1
ATOM 12198 O O . ASP F 1 175 ? 47.513 86.026 67.936 1.00 35.35 182 ASP F O 1
ATOM 12203 N N . THR F 1 176 ? 48.287 84.583 66.447 1.00 36.23 183 THR F N 1
ATOM 12204 C CA . THR F 1 176 ? 49.645 84.615 67.036 1.00 36.36 183 THR F CA 1
ATOM 12205 C C . THR F 1 176 ? 50.294 86.022 67.029 1.00 36.23 183 THR F C 1
ATOM 12206 O O . THR F 1 176 ? 50.890 86.427 68.001 1.00 37.22 183 THR F O 1
ATOM 12210 N N . ALA F 1 177 ? 50.206 86.748 65.918 1.00 36.62 184 ALA F N 1
ATOM 12211 C CA . ALA F 1 177 ? 50.774 88.102 65.842 1.00 37.34 184 ALA F CA 1
ATOM 12212 C C . ALA F 1 177 ? 50.007 89.032 66.760 1.00 37.76 184 ALA F C 1
ATOM 12213 O O . ALA F 1 177 ? 50.574 89.987 67.303 1.00 38.03 184 ALA F O 1
ATOM 12215 N N . ARG F 1 178 ? 48.710 88.767 66.913 1.00 38.81 185 ARG F N 1
ATOM 12216 C CA . ARG F 1 178 ? 47.891 89.532 67.855 1.00 39.45 185 ARG F CA 1
ATOM 12217 C C . ARG F 1 178 ? 48.364 89.372 69.294 1.00 38.30 185 ARG F C 1
ATOM 12218 O O . ARG F 1 178 ? 48.482 90.341 70.015 1.00 38.61 185 ARG F O 1
ATOM 12226 N N . ASN F 1 179 ? 48.609 88.155 69.739 1.00 38.04 186 ASN F N 1
ATOM 12227 C CA . ASN F 1 179 ? 49.140 87.994 71.081 1.00 37.91 186 ASN F CA 1
ATOM 12228 C C . ASN F 1 179 ? 50.570 88.564 71.281 1.00 37.59 186 ASN F C 1
ATOM 12229 O O . ASN F 1 179 ? 50.922 88.938 72.412 1.00 38.35 186 ASN F O 1
ATOM 12234 N N . PHE F 1 180 ? 51.392 88.610 70.229 1.00 37.03 187 PHE F N 1
ATOM 12235 C CA . PHE F 1 180 ? 52.686 89.347 70.294 1.00 37.60 187 PHE F CA 1
ATOM 12236 C C . PHE F 1 180 ? 52.408 90.850 70.307 1.00 38.08 187 PHE F C 1
ATOM 12237 O O . PHE F 1 180 ? 53.124 91.582 70.963 1.00 38.24 187 PHE F O 1
ATOM 12245 N N . SER F 1 181 ? 51.388 91.326 69.585 1.00 37.86 188 SER F N 1
ATOM 12246 C CA . SER F 1 181 ? 51.116 92.770 69.609 1.00 38.27 188 SER F CA 1
ATOM 12247 C C . SER F 1 181 ? 50.665 93.236 70.993 1.00 38.25 188 SER F C 1
ATOM 12248 O O . SER F 1 181 ? 50.994 94.339 71.378 1.00 39.45 188 SER F O 1
ATOM 12251 N N . ASN F 1 182 ? 49.940 92.402 71.738 1.00 37.59 189 ASN F N 1
ATOM 12252 C CA . ASN F 1 182 ? 49.590 92.665 73.133 1.00 38.32 189 ASN F CA 1
ATOM 12253 C C . ASN F 1 182 ? 50.772 92.498 74.133 1.00 38.87 189 ASN F C 1
ATOM 12254 O O . ASN F 1 182 ? 50.851 93.188 75.139 1.00 39.45 189 ASN F O 1
ATOM 12259 N N . ASP F 1 183 ? 51.638 91.506 73.920 1.00 39.66 190 ASP F N 1
ATOM 12260 C CA . ASP F 1 183 ? 52.831 91.310 74.790 1.00 40.26 190 ASP F CA 1
ATOM 12261 C C . ASP F 1 183 ? 53.682 92.552 74.817 1.00 39.14 190 ASP F C 1
ATOM 12262 O O . ASP F 1 183 ? 53.992 93.051 75.852 1.00 40.90 190 ASP F O 1
ATOM 12267 N N . PHE F 1 184 ? 54.031 93.068 73.659 1.00 39.40 191 PHE F N 1
ATOM 12268 C CA . PHE F 1 184 ? 54.844 94.277 73.572 1.00 39.29 191 PHE F CA 1
ATOM 12269 C C . PHE F 1 184 ? 54.098 95.563 73.905 1.00 40.29 191 PHE F C 1
ATOM 12270 O O . PHE F 1 184 ? 54.756 96.561 74.232 1.00 39.28 191 PHE F O 1
ATOM 12278 N N . ASP F 1 185 ? 52.745 95.567 73.790 1.00 40.41 192 ASP F N 1
ATOM 12279 C CA . ASP F 1 185 ? 51.978 96.793 74.143 1.00 40.03 192 ASP F CA 1
ATOM 12280 C C . ASP F 1 185 ? 52.224 96.921 75.605 1.00 40.09 192 ASP F C 1
ATOM 12281 O O . ASP F 1 185 ? 52.569 97.976 76.106 1.00 39.98 192 ASP F O 1
ATOM 12286 N N . GLU F 1 186 ? 52.039 95.815 76.300 1.00 40.06 193 GLU F N 1
ATOM 12287 C CA . GLU F 1 186 ? 52.237 95.808 77.748 1.00 42.04 193 GLU F CA 1
ATOM 12288 C C . GLU F 1 186 ? 53.708 96.023 78.283 1.00 41.47 193 GLU F C 1
ATOM 12289 O O . GLU F 1 186 ? 53.909 96.613 79.317 1.00 41.62 193 GLU F O 1
ATOM 12295 N N . LEU F 1 187 ? 54.716 95.542 77.579 1.00 41.56 194 LEU F N 1
ATOM 12296 C CA . LEU F 1 187 ? 56.103 95.790 77.968 1.00 41.70 194 LEU F CA 1
ATOM 12297 C C . LEU F 1 187 ? 56.518 97.209 77.684 1.00 41.92 194 LEU F C 1
ATOM 12298 O O . LEU F 1 187 ? 57.359 97.773 78.392 1.00 42.08 194 LEU F O 1
ATOM 12303 N N . MET F 1 188 ? 55.979 97.761 76.599 1.00 41.81 195 MET F N 1
ATOM 12304 C CA . MET F 1 188 ? 56.183 99.160 76.298 1.00 41.75 195 MET F CA 1
ATOM 12305 C C . MET F 1 188 ? 55.643 99.998 77.422 1.00 41.11 195 MET F C 1
ATOM 12306 O O . MET F 1 188 ? 56.294 100.959 77.816 1.00 42.10 195 MET F O 1
ATOM 12311 N N . TYR F 1 189 ? 54.476 99.647 77.967 1.00 40.22 196 TYR F N 1
ATOM 12312 C CA A TYR F 1 189 ? 53.958 100.432 79.074 0.50 39.98 196 TYR F CA 1
ATOM 12313 C CA B TYR F 1 189 ? 53.898 100.391 79.101 0.50 40.31 196 TYR F CA 1
ATOM 12314 C C . TYR F 1 189 ? 54.787 100.338 80.364 1.00 40.05 196 TYR F C 1
ATOM 12315 O O . TYR F 1 189 ? 54.993 101.340 81.030 1.00 39.77 196 TYR F O 1
ATOM 12332 N N . GLN F 1 190 ? 55.254 99.141 80.716 1.00 39.41 197 GLN F N 1
ATOM 12333 C CA . GLN F 1 190 ? 56.183 98.979 81.811 1.00 38.99 197 GLN F CA 1
ATOM 12334 C C . GLN F 1 190 ? 57.400 99.890 81.525 1.00 39.62 197 GLN F C 1
ATOM 12335 O O . GLN F 1 190 ? 57.848 100.608 82.391 1.00 39.47 197 GLN F O 1
ATOM 12341 N N . ALA F 1 191 ? 57.876 99.912 80.281 1.00 40.32 198 ALA F N 1
ATOM 12342 C CA . ALA F 1 191 ? 59.027 100.714 79.934 1.00 41.35 198 ALA F CA 1
ATOM 12343 C C . ALA F 1 191 ? 58.735 102.195 80.048 1.00 42.72 198 ALA F C 1
ATOM 12344 O O . ALA F 1 191 ? 59.642 102.977 80.354 1.00 43.21 198 ALA F O 1
ATOM 12346 N N . ILE F 1 192 ? 57.489 102.599 79.762 1.00 44.28 199 ILE F N 1
ATOM 12347 C CA . ILE F 1 192 ? 57.077 104.008 79.947 1.00 44.42 199 ILE F CA 1
ATOM 12348 C C . ILE F 1 192 ? 57.011 104.404 81.412 1.00 44.78 199 ILE F C 1
ATOM 12349 O O . ILE F 1 192 ? 57.428 105.495 81.783 1.00 45.32 199 ILE F O 1
ATOM 12354 N N . ASP F 1 193 ? 56.470 103.532 82.243 1.00 44.62 200 ASP F N 1
ATOM 12355 C CA . ASP F 1 193 ? 56.506 103.771 83.665 1.00 45.51 200 ASP F CA 1
ATOM 12356 C C . ASP F 1 193 ? 57.943 103.829 84.210 1.00 46.61 200 ASP F C 1
ATOM 12357 O O . ASP F 1 193 ? 58.269 104.694 85.042 1.00 46.41 200 ASP F O 1
ATOM 12362 N N . LEU F 1 194 ? 58.787 102.901 83.761 1.00 46.83 201 LEU F N 1
ATOM 12363 C CA . LEU F 1 194 ? 60.137 102.789 84.280 1.00 47.36 201 LEU F CA 1
ATOM 12364 C C . LEU F 1 194 ? 60.833 104.082 83.947 1.00 47.45 201 LEU F C 1
ATOM 12365 O O . LEU F 1 194 ? 61.535 104.619 84.780 1.00 46.94 201 LEU F O 1
ATOM 12370 N N . GLU F 1 195 ? 60.560 104.624 82.755 1.00 48.17 202 GLU F N 1
ATOM 12371 C CA . GLU F 1 195 ? 61.111 105.910 82.320 1.00 48.79 202 GLU F CA 1
ATOM 12372 C C . GLU F 1 195 ? 60.597 107.127 83.139 1.00 49.35 202 GLU F C 1
ATOM 12373 O O . GLU F 1 195 ? 61.311 108.136 83.261 1.00 49.86 202 GLU F O 1
ATOM 12379 N N . SER F 1 196 ? 59.374 107.072 83.679 1.00 48.43 203 SER F N 1
ATOM 12380 C CA . SER F 1 196 ? 58.884 108.205 84.440 1.00 48.36 203 SER F CA 1
ATOM 12381 C C . SER F 1 196 ? 59.480 108.166 85.819 1.00 48.12 203 SER F C 1
ATOM 12382 O O . SER F 1 196 ? 59.717 109.206 86.448 1.00 47.51 203 SER F O 1
ATOM 12385 N N . MET F 1 197 ? 59.709 106.951 86.306 1.00 47.42 204 MET F N 1
ATOM 12386 C CA . MET F 1 197 ? 60.277 106.799 87.626 1.00 47.20 204 MET F CA 1
ATOM 12387 C C . MET F 1 197 ? 61.830 106.998 87.639 1.00 48.07 204 MET F C 1
ATOM 12388 O O . MET F 1 197 ? 62.487 106.786 88.652 1.00 47.86 204 MET F O 1
ATOM 12393 N N . LYS F 1 198 ? 62.399 107.432 86.520 1.00 49.15 205 LYS F N 1
ATOM 12394 C CA . LYS F 1 198 ? 63.821 107.786 86.495 1.00 50.60 205 LYS F CA 1
ATOM 12395 C C . LYS F 1 198 ? 64.051 109.197 87.054 1.00 50.80 205 LYS F C 1
ATOM 12396 O O . LYS F 1 198 ? 63.154 110.036 87.022 1.00 51.07 205 LYS F O 1
ATOM 12402 N N . PRO F 1 199 ? 65.245 109.454 87.605 1.00 51.36 206 PRO F N 1
ATOM 12403 C CA . PRO F 1 199 ? 66.425 108.564 87.781 1.00 51.24 206 PRO F CA 1
ATOM 12404 C C . PRO F 1 199 ? 66.283 107.540 88.920 1.00 51.47 206 PRO F C 1
ATOM 12405 O O . PRO F 1 199 ? 67.149 106.683 89.107 1.00 51.58 206 PRO F O 1
ATOM 12409 N N . GLN F 1 200 ? 65.179 107.599 89.661 1.00 51.41 207 GLN F N 1
ATOM 12410 C CA . GLN F 1 200 ? 64.992 106.712 90.818 1.00 50.95 207 GLN F CA 1
ATOM 12411 C C . GLN F 1 200 ? 64.856 105.239 90.455 1.00 50.37 207 GLN F C 1
ATOM 12412 O O . GLN F 1 200 ? 65.157 104.347 91.258 1.00 50.31 207 GLN F O 1
ATOM 12418 N N . SER F 1 201 ? 64.353 104.979 89.258 1.00 49.95 208 SER F N 1
ATOM 12419 C CA . SER F 1 201 ? 64.087 103.600 88.836 1.00 49.33 208 SER F CA 1
ATOM 12420 C C . SER F 1 201 ? 65.375 102.967 88.341 1.00 50.21 208 SER F C 1
ATOM 12421 O O . SER F 1 201 ? 65.457 101.764 88.151 1.00 50.39 208 SER F O 1
ATOM 12424 N N . GLN F 1 202 ? 66.389 103.792 88.137 1.00 51.23 209 GLN F N 1
ATOM 12425 C CA . GLN F 1 202 ? 67.603 103.339 87.484 1.00 52.10 209 GLN F CA 1
ATOM 12426 C C . GLN F 1 202 ? 68.630 102.673 88.405 1.00 52.51 209 GLN F C 1
ATOM 12427 O O . GLN F 1 202 ? 69.791 103.059 88.431 1.00 53.32 209 GLN F O 1
ATOM 12433 N N . THR F 1 203 ? 68.202 101.644 89.118 1.00 52.71 210 THR F N 1
ATOM 12434 C CA . THR F 1 203 ? 69.081 100.889 89.966 1.00 53.61 210 THR F CA 1
ATOM 12435 C C . THR F 1 203 ? 69.517 99.604 89.279 1.00 54.49 210 THR F C 1
ATOM 12436 O O . THR F 1 203 ? 68.877 99.136 88.335 1.00 54.54 210 THR F O 1
ATOM 12440 N N . ALA F 1 204 ? 70.601 99.012 89.774 1.00 55.31 211 ALA F N 1
ATOM 12441 C CA . ALA F 1 204 ? 71.103 97.744 89.215 1.00 55.86 211 ALA F CA 1
ATOM 12442 C C . ALA F 1 204 ? 70.037 96.654 89.134 1.00 55.62 211 ALA F C 1
ATOM 12443 O O . ALA F 1 204 ? 69.879 96.059 88.077 1.00 55.47 211 ALA F O 1
ATOM 12445 N N . PRO F 1 205 ? 69.320 96.375 90.252 1.00 55.87 212 PRO F N 1
ATOM 12446 C CA . PRO F 1 205 ? 68.336 95.253 90.244 1.00 55.76 212 PRO F CA 1
ATOM 12447 C C . PRO F 1 205 ? 67.058 95.469 89.390 1.00 55.53 212 PRO F C 1
ATOM 12448 O O . PRO F 1 205 ? 66.503 94.504 88.851 1.00 55.22 212 PRO F O 1
ATOM 12452 N N . LEU F 1 206 ? 66.599 96.712 89.294 1.00 55.15 213 LEU F N 1
ATOM 12453 C CA . LEU F 1 206 ? 65.415 97.033 88.512 1.00 55.04 213 LEU F CA 1
ATOM 12454 C C . LEU F 1 206 ? 65.720 96.982 87.012 1.00 55.16 213 LEU F C 1
ATOM 12455 O O . LEU F 1 206 ? 64.899 96.520 86.199 1.00 54.60 213 LEU F O 1
ATOM 12460 N N . LEU F 1 207 ? 66.900 97.471 86.649 1.00 54.68 214 LEU F N 1
ATOM 12461 C CA . LEU F 1 207 ? 67.300 97.459 85.273 1.00 54.88 214 LEU F CA 1
ATOM 12462 C C . LEU F 1 207 ? 67.603 96.049 84.783 1.00 55.08 214 LEU F C 1
ATOM 12463 O O . LEU F 1 207 ? 67.289 95.723 83.641 1.00 55.63 214 LEU F O 1
ATOM 12468 N N . ASP F 1 208 ? 68.179 95.206 85.633 1.00 54.66 215 ASP F N 1
ATOM 12469 C CA . ASP F 1 208 ? 68.536 93.853 85.194 1.00 54.51 215 ASP F CA 1
ATOM 12470 C C . ASP F 1 208 ? 67.290 93.035 84.937 1.00 53.59 215 ASP F C 1
ATOM 12471 O O . ASP F 1 208 ? 67.210 92.324 83.941 1.00 53.47 215 ASP F O 1
ATOM 12476 N N . GLN F 1 209 ? 66.346 93.113 85.871 1.00 52.56 216 GLN F N 1
ATOM 12477 C CA . GLN F 1 209 ? 64.996 92.501 85.732 1.00 52.57 216 GLN F CA 1
ATOM 12478 C C . GLN F 1 209 ? 64.213 93.011 84.489 1.00 51.63 216 GLN F C 1
ATOM 12479 O O . GLN F 1 209 ? 63.676 92.234 83.712 1.00 51.97 216 GLN F O 1
ATOM 12485 N N . PHE F 1 210 ? 64.184 94.318 84.290 1.00 51.07 217 PHE F N 1
ATOM 12486 C CA . PHE F 1 210 ? 63.606 94.911 83.102 1.00 50.63 217 PHE F CA 1
ATOM 12487 C C . PHE F 1 210 ? 64.160 94.294 81.808 1.00 52.11 217 PHE F C 1
ATOM 12488 O O . PHE F 1 210 ? 63.387 93.853 80.951 1.00 52.42 217 PHE F O 1
ATOM 12496 N N . LEU F 1 211 ? 65.483 94.230 81.655 1.00 52.90 218 LEU F N 1
ATOM 12497 C CA . LEU F 1 211 ? 66.055 93.571 80.476 1.00 53.65 218 LEU F CA 1
ATOM 12498 C C . LEU F 1 211 ? 65.699 92.095 80.419 1.00 55.21 218 LEU F C 1
ATOM 12499 O O . LEU F 1 211 ? 65.369 91.580 79.344 1.00 55.30 218 LEU F O 1
ATOM 12504 N N . ASP F 1 212 ? 65.787 91.411 81.563 1.00 56.40 219 ASP F N 1
ATOM 12505 C CA . ASP F 1 212 ? 65.469 89.986 81.646 1.00 57.65 219 ASP F CA 1
ATOM 12506 C C . ASP F 1 212 ? 64.127 89.651 81.029 1.00 57.30 219 ASP F C 1
ATOM 12507 O O . ASP F 1 212 ? 63.985 88.660 80.321 1.00 57.27 219 ASP F O 1
ATOM 12512 N N . GLN F 1 213 ? 63.145 90.477 81.361 1.00 56.78 220 GLN F N 1
ATOM 12513 C CA . GLN F 1 213 ? 61.767 90.283 80.989 1.00 56.81 220 GLN F CA 1
ATOM 12514 C C . GLN F 1 213 ? 61.489 90.652 79.513 1.00 55.69 220 GLN F C 1
ATOM 12515 O O . GLN F 1 213 ? 60.593 90.089 78.854 1.00 55.94 220 GLN F O 1
ATOM 12521 N N . ASN F 1 214 ? 62.232 91.610 78.994 1.00 54.11 221 ASN F N 1
ATOM 12522 C CA . ASN F 1 214 ? 62.035 92.038 77.616 1.00 53.25 221 ASN F CA 1
ATOM 12523 C C . ASN F 1 214 ? 62.592 90.971 76.666 1.00 53.07 221 ASN F C 1
ATOM 12524 O O . ASN F 1 214 ? 61.965 90.596 75.660 1.00 52.68 221 ASN F O 1
ATOM 12529 N N . ARG F 1 215 ? 63.774 90.476 77.044 1.00 52.52 222 ARG F N 1
ATOM 12530 C CA . ARG F 1 215 ? 64.535 89.425 76.354 1.00 51.71 222 ARG F CA 1
ATOM 12531 C C . ARG F 1 215 ? 63.700 88.232 75.941 1.00 50.83 222 ARG F C 1
ATOM 12532 O O . ARG F 1 215 ? 63.783 87.790 74.810 1.00 50.81 222 ARG F O 1
ATOM 12540 N N . VAL F 1 216 ? 62.914 87.683 76.854 1.00 51.22 223 VAL F N 1
ATOM 12541 C CA . VAL F 1 216 ? 62.168 86.461 76.511 1.00 52.02 223 VAL F CA 1
ATOM 12542 C C . VAL F 1 216 ? 61.157 86.714 75.383 1.00 50.66 223 VAL F C 1
ATOM 12543 O O . VAL F 1 216 ? 60.952 85.851 74.522 1.00 50.35 223 VAL F O 1
ATOM 12547 N N . SER F 1 217 ? 60.572 87.916 75.380 1.00 49.58 224 SER F N 1
ATOM 12548 C CA . SER F 1 217 ? 59.598 88.292 74.345 1.00 48.62 224 SER F CA 1
ATOM 12549 C C . SER F 1 217 ? 60.259 88.560 73.001 1.00 46.89 224 SER F C 1
ATOM 12550 O O . SER F 1 217 ? 59.855 88.000 72.000 1.00 47.33 224 SER F O 1
ATOM 12553 N N . VAL F 1 218 ? 61.285 89.402 72.988 1.00 45.62 225 VAL F N 1
ATOM 12554 C CA . VAL F 1 218 ? 61.952 89.787 71.767 1.00 44.44 225 VAL F CA 1
ATOM 12555 C C . VAL F 1 218 ? 62.488 88.593 71.042 1.00 44.23 225 VAL F C 1
ATOM 12556 O O . VAL F 1 218 ? 62.330 88.505 69.841 1.00 43.73 225 VAL F O 1
ATOM 12560 N N . ALA F 1 219 ? 63.180 87.716 71.775 1.00 43.70 226 ALA F N 1
ATOM 12561 C CA . ALA F 1 219 ? 63.684 86.456 71.250 1.00 43.57 226 ALA F CA 1
ATOM 12562 C C . ALA F 1 219 ? 62.532 85.632 70.660 1.00 43.30 226 ALA F C 1
ATOM 12563 O O . ALA F 1 219 ? 62.651 85.038 69.610 1.00 43.59 226 ALA F O 1
ATOM 12565 N N . SER F 1 220 ? 61.410 85.589 71.345 1.00 42.84 227 SER F N 1
ATOM 12566 C CA . SER F 1 220 ? 60.277 84.906 70.793 1.00 43.57 227 SER F CA 1
ATOM 12567 C C . SER F 1 220 ? 59.800 85.562 69.513 1.00 42.74 227 SER F C 1
ATOM 12568 O O . SER F 1 220 ? 59.496 84.869 68.538 1.00 43.10 227 SER F O 1
ATOM 12571 N N . LEU F 1 221 ? 59.725 86.895 69.512 1.00 41.35 228 LEU F N 1
ATOM 12572 C CA . LEU F 1 221 ? 59.229 87.575 68.339 1.00 40.85 228 LEU F CA 1
ATOM 12573 C C . LEU F 1 221 ? 60.190 87.418 67.208 1.00 40.86 228 LEU F C 1
ATOM 12574 O O . LEU F 1 221 ? 59.772 87.135 66.095 1.00 41.51 228 LEU F O 1
ATOM 12579 N N . ARG F 1 222 ? 61.475 87.602 67.490 1.00 41.80 229 ARG F N 1
ATOM 12580 C CA . ARG F 1 222 ? 62.523 87.386 66.509 1.00 43.26 229 ARG F CA 1
ATOM 12581 C C . ARG F 1 222 ? 62.431 86.000 65.911 1.00 43.28 229 ARG F C 1
ATOM 12582 O O . ARG F 1 222 ? 62.481 85.858 64.712 1.00 43.72 229 ARG F O 1
ATOM 12590 N N . ASP F 1 223 ? 62.303 84.983 66.750 1.00 44.22 230 ASP F N 1
ATOM 12591 C CA . ASP F 1 223 ? 62.128 83.611 66.268 1.00 45.74 230 ASP F CA 1
ATOM 12592 C C . ASP F 1 223 ? 60.919 83.541 65.331 1.00 45.55 230 ASP F C 1
ATOM 12593 O O . ASP F 1 223 ? 60.933 82.799 64.351 1.00 46.37 230 ASP F O 1
ATOM 12598 N N . PHE F 1 224 ? 59.870 84.307 65.635 1.00 44.94 231 PHE F N 1
ATOM 12599 C CA . PHE F 1 224 ? 58.600 84.253 64.874 1.00 43.95 231 PHE F CA 1
ATOM 12600 C C . PHE F 1 224 ? 58.714 84.940 63.518 1.00 44.30 231 PHE F C 1
ATOM 12601 O O . PHE F 1 224 ? 58.237 84.397 62.494 1.00 44.03 231 PHE F O 1
ATOM 12609 N N . LYS F 1 225 ? 59.307 86.147 63.499 1.00 43.59 232 LYS F N 1
ATOM 12610 C CA . LYS F 1 225 ? 59.564 86.841 62.234 1.00 43.09 232 LYS F CA 1
ATOM 12611 C C . LYS F 1 225 ? 60.451 86.012 61.285 1.00 43.93 232 LYS F C 1
ATOM 12612 O O . LYS F 1 225 ? 60.278 86.075 60.061 1.00 44.59 232 LYS F O 1
ATOM 12618 N N . LYS F 1 226 ? 61.373 85.226 61.839 1.00 44.19 233 LYS F N 1
ATOM 12619 C CA . LYS F 1 226 ? 62.250 84.391 61.029 1.00 45.14 233 LYS F CA 1
ATOM 12620 C C . LYS F 1 226 ? 61.459 83.309 60.335 1.00 45.15 233 LYS F C 1
ATOM 12621 O O . LYS F 1 226 ? 61.561 83.124 59.129 1.00 45.77 233 LYS F O 1
ATOM 12627 N N . THR F 1 227 ? 60.704 82.557 61.114 1.00 45.42 234 THR F N 1
ATOM 12628 C CA . THR F 1 227 ? 59.810 81.540 60.572 1.00 45.47 234 THR F CA 1
ATOM 12629 C C . THR F 1 227 ? 58.866 82.106 59.539 1.00 44.99 234 THR F C 1
ATOM 12630 O O . THR F 1 227 ? 58.688 81.535 58.467 1.00 45.44 234 THR F O 1
ATOM 12634 N N . ALA F 1 228 ? 58.254 83.238 59.864 1.00 44.43 235 ALA F N 1
ATOM 12635 C CA . ALA F 1 228 ? 57.296 83.869 58.978 1.00 43.71 235 ALA F CA 1
ATOM 12636 C C . ALA F 1 228 ? 57.953 84.205 57.662 1.00 43.43 235 ALA F C 1
ATOM 12637 O O . ALA F 1 228 ? 57.349 84.034 56.589 1.00 43.07 235 ALA F O 1
ATOM 12639 N N . ARG F 1 229 ? 59.188 84.697 57.755 1.00 42.51 236 ARG F N 1
ATOM 12640 C CA . ARG F 1 229 ? 59.954 85.089 56.575 1.00 42.68 236 ARG F CA 1
ATOM 12641 C C . ARG F 1 229 ? 60.184 83.899 55.649 1.00 42.03 236 ARG F C 1
ATOM 12642 O O . ARG F 1 229 ? 59.995 83.981 54.452 1.00 41.52 236 ARG F O 1
ATOM 12650 N N . ASP F 1 230 ? 60.612 82.791 56.226 1.00 41.97 237 ASP F N 1
ATOM 12651 C CA . ASP F 1 230 ? 60.928 81.616 55.451 1.00 42.20 237 ASP F CA 1
ATOM 12652 C C . ASP F 1 230 ? 59.632 81.069 54.819 1.00 41.46 237 ASP F C 1
ATOM 12653 O O . ASP F 1 230 ? 59.599 80.813 53.632 1.00 40.54 237 ASP F O 1
ATOM 12658 N N . LEU F 1 231 ? 58.549 80.961 55.590 1.00 41.51 238 LEU F N 1
ATOM 12659 C CA . LEU F 1 231 ? 57.233 80.567 55.024 1.00 42.18 238 LEU F CA 1
ATOM 12660 C C . LEU F 1 231 ? 56.761 81.427 53.857 1.00 41.71 238 LEU F C 1
ATOM 12661 O O . LEU F 1 231 ? 56.234 80.906 52.911 1.00 42.85 238 LEU F O 1
ATOM 12666 N N . ILE F 1 232 ? 56.932 82.737 53.946 1.00 41.53 239 ILE F N 1
ATOM 12667 C CA . ILE F 1 232 ? 56.532 83.674 52.892 1.00 40.50 239 ILE F CA 1
ATOM 12668 C C . ILE F 1 232 ? 57.376 83.458 51.648 1.00 42.41 239 ILE F C 1
ATOM 12669 O O . ILE F 1 232 ? 56.869 83.390 50.518 1.00 42.35 239 ILE F O 1
ATOM 12674 N N . GLU F 1 233 ? 58.693 83.373 51.859 1.00 43.45 240 GLU F N 1
ATOM 12675 C CA . GLU F 1 233 ? 59.633 83.074 50.788 1.00 44.43 240 GLU F CA 1
ATOM 12676 C C . GLU F 1 233 ? 59.322 81.760 50.072 1.00 44.26 240 GLU F C 1
ATOM 12677 O O . GLU F 1 233 ? 59.541 81.627 48.851 1.00 45.32 240 GLU F O 1
ATOM 12683 N N . GLN F 1 234 ? 58.875 80.767 50.821 1.00 43.70 241 GLN F N 1
ATOM 12684 C CA . GLN F 1 234 ? 58.542 79.481 50.217 1.00 43.76 241 GLN F CA 1
ATOM 12685 C C . GLN F 1 234 ? 57.141 79.473 49.652 1.00 43.11 241 GLN F C 1
ATOM 12686 O O . GLN F 1 234 ? 56.711 78.465 49.088 1.00 43.76 241 GLN F O 1
ATOM 12692 N N . CYS F 1 235 ? 56.424 80.565 49.860 1.00 42.60 242 CYS F N 1
ATOM 12693 C CA . CYS F 1 235 ? 55.072 80.705 49.405 1.00 43.42 242 CYS F CA 1
ATOM 12694 C C . CYS F 1 235 ? 54.132 79.699 50.097 1.00 41.93 242 CYS F C 1
ATOM 12695 O O . CYS F 1 235 ? 53.192 79.170 49.482 1.00 41.05 242 CYS F O 1
ATOM 12698 N N . LYS F 1 236 ? 54.365 79.472 51.394 1.00 40.87 243 LYS F N 1
ATOM 12699 C CA . LYS F 1 236 ? 53.567 78.496 52.183 1.00 40.41 243 LYS F CA 1
ATOM 12700 C C . LYS F 1 236 ? 52.334 79.110 52.902 1.00 39.32 243 LYS F C 1
ATOM 12701 O O . LYS F 1 236 ? 51.448 78.381 53.337 1.00 38.84 243 LYS F O 1
ATOM 12707 N N . ILE F 1 237 ? 52.275 80.449 52.963 1.00 37.97 244 ILE F N 1
ATOM 12708 C CA . ILE F 1 237 ? 51.182 81.184 53.605 1.00 36.50 244 ILE F CA 1
ATOM 12709 C C . ILE F 1 237 ? 50.668 82.298 52.725 1.00 35.76 244 ILE F C 1
ATOM 12710 O O . ILE F 1 237 ? 51.316 82.680 51.744 1.00 35.52 244 ILE F O 1
ATOM 12715 N N . LYS F 1 238 ? 49.529 82.863 53.099 1.00 33.34 245 LYS F N 1
ATOM 12716 C CA . LYS F 1 238 ? 48.905 83.904 52.303 1.00 32.56 245 LYS F CA 1
ATOM 12717 C C . LYS F 1 238 ? 49.032 85.223 53.004 1.00 31.47 245 LYS F C 1
ATOM 12718 O O . LYS F 1 238 ? 48.772 85.329 54.173 1.00 32.09 245 LYS F O 1
ATOM 12724 N N . SER F 1 239 ? 49.394 86.253 52.279 1.00 30.71 246 SER F N 1
ATOM 12725 C CA . SER F 1 239 ? 49.787 87.462 52.916 1.00 31.14 246 SER F CA 1
ATOM 12726 C C . SER F 1 239 ? 49.964 88.496 51.835 1.00 31.07 246 SER F C 1
ATOM 12727 O O . SER F 1 239 ? 50.200 88.161 50.689 1.00 30.54 246 SER F O 1
ATOM 12730 N N . ILE F 1 240 ? 49.881 89.767 52.176 1.00 32.46 247 ILE F N 1
ATOM 12731 C CA . ILE F 1 240 ? 50.418 90.747 51.239 1.00 33.66 247 ILE F CA 1
ATOM 12732 C C . ILE F 1 240 ? 51.751 91.252 51.805 1.00 34.55 247 ILE F C 1
ATOM 12733 O O . ILE F 1 240 ? 52.098 92.400 51.635 1.00 35.48 247 ILE F O 1
ATOM 12738 N N . ILE F 1 241 ? 52.497 90.379 52.485 1.00 36.12 248 ILE F N 1
ATOM 12739 C CA . ILE F 1 241 ? 53.778 90.807 53.082 1.00 37.41 248 ILE F CA 1
ATOM 12740 C C . ILE F 1 241 ? 54.904 90.515 52.097 1.00 38.24 248 ILE F C 1
ATOM 12741 O O . ILE F 1 241 ? 55.169 89.354 51.812 1.00 38.49 248 ILE F O 1
ATOM 12746 N N . HIS F 1 242 ? 55.515 91.558 51.528 1.00 38.99 249 HIS F N 1
ATOM 12747 C CA . HIS F 1 242 ? 56.693 91.383 50.661 1.00 40.53 249 HIS F CA 1
ATOM 12748 C C . HIS F 1 242 ? 57.768 90.666 51.466 1.00 41.05 249 HIS F C 1
ATOM 12749 O O . HIS F 1 242 ? 57.990 90.994 52.622 1.00 41.78 249 HIS F O 1
ATOM 12756 N N . PRO F 1 243 ? 58.398 89.636 50.894 1.00 41.80 250 PRO F N 1
ATOM 12757 C CA . PRO F 1 243 ? 59.338 88.939 51.748 1.00 42.60 250 PRO F CA 1
ATOM 12758 C C . PRO F 1 243 ? 60.515 89.819 52.228 1.00 43.02 250 PRO F C 1
ATOM 12759 O O . PRO F 1 243 ? 61.111 89.523 53.286 1.00 44.08 250 PRO F O 1
ATOM 12763 N N . LEU F 1 244 ? 60.848 90.876 51.497 1.00 42.59 251 LEU F N 1
ATOM 12764 C CA . LEU F 1 244 ? 61.926 91.760 51.938 1.00 42.64 251 LEU F CA 1
ATOM 12765 C C . LEU F 1 244 ? 61.500 92.474 53.202 1.00 42.90 251 LEU F C 1
ATOM 12766 O O . LEU F 1 244 ? 62.316 92.705 54.110 1.00 43.62 251 LEU F O 1
ATOM 12771 N N . LEU F 1 245 ? 60.214 92.821 53.268 1.00 42.13 252 LEU F N 1
ATOM 12772 C CA . LEU F 1 245 ? 59.645 93.367 54.487 1.00 41.76 252 LEU F CA 1
ATOM 12773 C C . LEU F 1 245 ? 59.744 92.378 55.666 1.00 41.28 252 LEU F C 1
ATOM 12774 O O . LEU F 1 245 ? 60.245 92.720 56.755 1.00 40.39 252 LEU F O 1
ATOM 12779 N N . ALA F 1 246 ? 59.280 91.150 55.456 1.00 39.48 253 ALA F N 1
ATOM 12780 C CA . ALA F 1 246 ? 59.460 90.155 56.498 1.00 39.51 253 ALA F CA 1
ATOM 12781 C C . ALA F 1 246 ? 60.942 90.044 57.002 1.00 39.11 253 ALA F C 1
ATOM 12782 O O . ALA F 1 246 ? 61.195 89.899 58.190 1.00 37.98 253 ALA F O 1
ATOM 12784 N N . ASP F 1 247 ? 61.911 90.103 56.091 1.00 40.56 254 ASP F N 1
ATOM 12785 C CA . ASP F 1 247 ? 63.355 89.948 56.467 1.00 41.26 254 ASP F CA 1
ATOM 12786 C C . ASP F 1 247 ? 63.791 91.188 57.260 1.00 40.61 254 ASP F C 1
ATOM 12787 O O . ASP F 1 247 ? 64.471 91.081 58.289 1.00 41.31 254 ASP F O 1
ATOM 12792 N N . HIS F 1 248 ? 63.310 92.349 56.798 1.00 39.73 255 HIS F N 1
ATOM 12793 C CA . HIS F 1 248 ? 63.573 93.678 57.352 1.00 38.42 255 HIS F CA 1
ATOM 12794 C C . HIS F 1 248 ? 63.198 93.810 58.809 1.00 38.65 255 HIS F C 1
ATOM 12795 O O . HIS F 1 248 ? 64.006 94.260 59.642 1.00 38.49 255 HIS F O 1
ATOM 12802 N N . VAL F 1 249 ? 61.973 93.409 59.143 1.00 38.27 256 VAL F N 1
ATOM 12803 C CA . VAL F 1 249 ? 61.541 93.402 60.541 1.00 37.52 256 VAL F CA 1
ATOM 12804 C C . VAL F 1 249 ? 62.226 92.315 61.357 1.00 37.98 256 VAL F C 1
ATOM 12805 O O . VAL F 1 249 ? 62.477 92.492 62.562 1.00 38.93 256 VAL F O 1
ATOM 12809 N N . PHE F 1 250 ? 62.553 91.192 60.726 1.00 38.65 257 PHE F N 1
ATOM 12810 C CA . PHE F 1 250 ? 63.413 90.224 61.379 1.00 40.21 257 PHE F CA 1
ATOM 12811 C C . PHE F 1 250 ? 64.744 90.866 61.818 1.00 40.00 257 PHE F C 1
ATOM 12812 O O . PHE F 1 250 ? 65.150 90.698 62.933 1.00 39.80 257 PHE F O 1
ATOM 12820 N N . ARG F 1 251 ? 65.397 91.615 60.944 1.00 41.21 258 ARG F N 1
ATOM 12821 C CA . ARG F 1 251 ? 66.724 92.198 61.272 1.00 42.19 258 ARG F CA 1
ATOM 12822 C C . ARG F 1 251 ? 66.627 93.273 62.324 1.00 42.49 258 ARG F C 1
ATOM 12823 O O . ARG F 1 251 ? 67.496 93.370 63.191 1.00 43.41 258 ARG F O 1
ATOM 12831 N N . GLU F 1 252 ? 65.583 94.102 62.265 1.00 42.35 259 GLU F N 1
ATOM 12832 C CA . GLU F 1 252 ? 65.323 95.036 63.382 1.00 41.95 259 GLU F CA 1
ATOM 12833 C C . GLU F 1 252 ? 65.143 94.367 64.777 1.00 42.32 259 GLU F C 1
ATOM 12834 O O . GLU F 1 252 ? 65.624 94.872 65.794 1.00 42.54 259 GLU F O 1
ATOM 12840 N N . ALA F 1 253 ? 64.472 93.209 64.797 1.00 42.94 260 ALA F N 1
ATOM 12841 C CA . ALA F 1 253 ? 64.218 92.437 66.010 1.00 43.40 260 ALA F CA 1
ATOM 12842 C C . ALA F 1 253 ? 65.522 91.852 66.526 1.00 43.83 260 ALA F C 1
ATOM 12843 O O . ALA F 1 253 ? 65.829 91.900 67.720 1.00 43.67 260 ALA F O 1
ATOM 12845 N N . ASP F 1 254 ? 66.264 91.302 65.587 1.00 44.36 261 ASP F N 1
ATOM 12846 C CA . ASP F 1 254 ? 67.557 90.693 65.824 1.00 46.38 261 ASP F CA 1
ATOM 12847 C C . ASP F 1 254 ? 68.561 91.710 66.361 1.00 45.90 261 ASP F C 1
ATOM 12848 O O . ASP F 1 254 ? 69.354 91.393 67.257 1.00 45.93 261 ASP F O 1
ATOM 12853 N N . ARG F 1 255 ? 68.506 92.931 65.844 1.00 45.60 262 ARG F N 1
ATOM 12854 C CA . ARG F 1 255 ? 69.321 94.006 66.406 1.00 46.76 262 ARG F CA 1
ATOM 12855 C C . ARG F 1 255 ? 68.902 94.445 67.829 1.00 47.29 262 ARG F C 1
ATOM 12856 O O . ARG F 1 255 ? 69.721 94.789 68.690 1.00 48.33 262 ARG F O 1
ATOM 12864 N N . PHE F 1 256 ? 67.607 94.479 68.078 1.00 47.60 263 PHE F N 1
ATOM 12865 C CA . PHE F 1 256 ? 67.125 94.811 69.400 1.00 46.48 263 PHE F CA 1
ATOM 12866 C C . PHE F 1 256 ? 67.680 93.766 70.376 1.00 46.91 263 PHE F C 1
ATOM 12867 O O . PHE F 1 256 ? 68.183 94.115 71.424 1.00 46.06 263 PHE F O 1
ATOM 12875 N N . LEU F 1 257 ? 67.597 92.487 70.011 1.00 47.73 264 LEU F N 1
ATOM 12876 C CA . LEU F 1 257 ? 68.056 91.388 70.869 1.00 48.32 264 LEU F CA 1
ATOM 12877 C C . LEU F 1 257 ? 69.565 91.453 71.129 1.00 49.42 264 LEU F C 1
ATOM 12878 O O . LEU F 1 257 ? 70.020 91.179 72.241 1.00 49.44 264 LEU F O 1
ATOM 12883 N N . GLU F 1 258 ? 70.353 91.818 70.126 1.00 50.14 265 GLU F N 1
ATOM 12884 C CA . GLU F 1 258 ? 71.786 92.013 70.412 1.00 52.04 265 GLU F CA 1
ATOM 12885 C C . GLU F 1 258 ? 72.016 93.130 71.455 1.00 51.52 265 GLU F C 1
ATOM 12886 O O . GLU F 1 258 ? 72.670 92.910 72.469 1.00 51.06 265 GLU F O 1
ATOM 12892 N N . ILE F 1 259 ? 71.480 94.327 71.189 1.00 51.40 266 ILE F N 1
ATOM 12893 C CA . ILE F 1 259 ? 71.503 95.410 72.178 1.00 50.87 266 ILE F CA 1
ATOM 12894 C C . ILE F 1 259 ? 71.130 94.921 73.580 1.00 51.02 266 ILE F C 1
ATOM 12895 O O . ILE F 1 259 ? 71.918 95.086 74.515 1.00 51.81 266 ILE F O 1
ATOM 12900 N N . ILE F 1 260 ? 69.955 94.303 73.735 1.00 50.68 267 ILE F N 1
ATOM 12901 C CA . ILE F 1 260 ? 69.499 93.786 75.039 1.00 50.10 267 ILE F CA 1
ATOM 12902 C C . ILE F 1 260 ? 70.554 92.899 75.679 1.00 50.85 267 ILE F C 1
ATOM 12903 O O . ILE F 1 260 ? 70.842 93.040 76.866 1.00 49.69 267 ILE F O 1
ATOM 12908 N N . ASP F 1 261 ? 71.099 91.962 74.892 1.00 52.71 268 ASP F N 1
ATOM 12909 C CA . ASP F 1 261 ? 72.154 91.039 75.379 1.00 54.63 268 ASP F CA 1
ATOM 12910 C C . ASP F 1 261 ? 73.492 91.748 75.756 1.00 55.41 268 ASP F C 1
ATOM 12911 O O . ASP F 1 261 ? 74.109 91.420 76.772 1.00 55.40 268 ASP F O 1
ATOM 12916 N N . MET F 1 262 ? 73.905 92.740 74.974 1.00 56.61 269 MET F N 1
ATOM 12917 C CA . MET F 1 262 ? 75.121 93.471 75.300 1.00 58.36 269 MET F CA 1
ATOM 12918 C C . MET F 1 262 ? 74.961 94.403 76.484 1.00 58.99 269 MET F C 1
ATOM 12919 O O . MET F 1 262 ? 75.900 94.533 77.270 1.00 59.23 269 MET F O 1
ATOM 12924 N N . TYR F 1 263 ? 73.799 95.055 76.626 1.00 59.84 270 TYR F N 1
ATOM 12925 C CA . TYR F 1 263 ? 73.515 95.841 77.858 1.00 60.23 270 TYR F CA 1
ATOM 12926 C C . TYR F 1 263 ? 73.464 94.959 79.107 1.00 60.97 270 TYR F C 1
ATOM 12927 O O . TYR F 1 263 ? 73.769 95.400 80.210 1.00 60.90 270 TYR F O 1
ATOM 12936 N N . ASP F 1 264 ? 73.084 93.704 78.937 1.00 62.42 271 ASP F N 1
ATOM 12937 C CA . ASP F 1 264 ? 73.015 92.831 80.088 1.00 64.18 271 ASP F CA 1
ATOM 12938 C C . ASP F 1 264 ? 74.402 92.323 80.499 1.00 65.17 271 ASP F C 1
ATOM 12939 O O . ASP F 1 264 ? 74.625 91.939 81.649 1.00 65.01 271 ASP F O 1
ATOM 12944 N N . VAL F 1 265 ? 75.328 92.332 79.544 1.00 66.49 272 VAL F N 1
ATOM 12945 C CA . VAL F 1 265 ? 76.723 92.024 79.819 1.00 67.60 272 VAL F CA 1
ATOM 12946 C C . VAL F 1 265 ? 77.407 93.208 80.514 1.00 67.85 272 VAL F C 1
ATOM 12947 O O . VAL F 1 265 ? 78.151 93.000 81.475 1.00 67.91 272 VAL F O 1
ATOM 12951 N N . HIS F 1 266 ? 77.130 94.437 80.064 1.00 67.97 273 HIS F N 1
ATOM 12952 C CA . HIS F 1 266 ? 77.739 95.634 80.674 1.00 68.33 273 HIS F CA 1
ATOM 12953 C C . HIS F 1 266 ? 77.295 95.909 82.121 1.00 67.90 273 HIS F C 1
ATOM 12954 O O . HIS F 1 266 ? 77.849 96.782 82.791 1.00 67.68 273 HIS F O 1
ATOM 12961 N N . LEU F 1 267 ? 76.300 95.173 82.599 1.00 67.76 274 LEU F N 1
ATOM 12962 C CA . LEU F 1 267 ? 75.736 95.426 83.923 1.00 67.57 274 LEU F CA 1
ATOM 12963 C C . LEU F 1 267 ? 75.999 94.258 84.867 1.00 67.46 274 LEU F C 1
ATOM 12964 O O . LEU F 1 267 ? 76.335 93.155 84.423 1.00 67.43 274 LEU F O 1
#

Radius of gyration: 36.42 Å; Cα contacts (8 Å, |Δi|>4): 1918; chains: 6; bounding box: 99×106×104 Å

Solvent-accessible surface area: 57183 Å² total; per-residue (Å²): 135,96,10,8,16,18,121,111,60,17,49,15,0,2,25,1,0,74,32,1,0,83,0,0,28,5,4,2,40,21,0,67,37,4,11,41,56,128,17,74,141,14,32,106,53,0,56,134,25,59,159,68,0,69,114,12,25,64,44,0,112,76,46,73,82,173,28,82,72,100,49,0,90,136,6,0,50,111,1,39,100,7,0,50,67,0,95,30,7,0,19,94,0,0,15,51,16,6,54,47,136,15,62,13,10,39,9,6,0,2,19,0,0,6,5,1,35,1,0,38,20,0,64,95,18,0,46,26,7,29,108,65,128,49,51,70,50,52,43,8,0,0,87,9,0,37,34,1,0,37,2,0,0,1,3,0,19,6,15,10,18,24,2,0,4,3,13,31,106,20,34,62,36,0,94,70,24,8,68,64,0,28,49,9,5,11,13,0,30,0,7,58,32,0,59,96,42,0,34,26,59,43,6,3,42,25,13,1,73,30,0,94,103,18,0,22,55,0,49,78,26,1,80,72,8,40,52,24,15,101,96,25,42,13,12,18,22,12,34,39,53,26,7,25,4,6,22,35,1,0,51,12,0,22,27,5,1,39,31,16,60,106,114,72,123,89,50,44,84,40,1,80,119,0,3,74,22,0,79,32,1,0,78,0,0,24,4,4,1,39,18,0,71,36,4,11,37,52,110,17,74,146,15,28,101,50,0,45,112,20,62,138,70,0,64,99,11,29,109,47,0,108,88,57,61,78,161,22,75,44,106,69,0,105,124,16,0,47,126,1,40,98,5,0,51,70,0,101,31,5,0,18,107,0,0,16,46,15,7,64,53,135,16,62,13,9,37,5,6,0,2,22,0,0,5,3,1,35,0,0,38,17,0,68,96,26,0,48,26,8,34,130,70,57,82,40,67,48,54,49,8,0,0,96,8,0,36,37,1,0,32,2,0,0,1,3,1,20,6,12,8,18,22,2,0,3,0,11,33,99,19,34,60,38,1,92,70,23,8,74,62,0,26,48,6,5,8,14,0,31,0,8,60,30,0,60,95,40,0,33,25,59,47,6,3,38,20,9,1,68,26,0,92,100,21,0,22,50,0,55,79,28,1,71,70,6,44,50,23,14,99,96,23,37,11,13,19,24,11,36,36,53,26,5,21,4,8,19,33,1,0,54,25,0,19,101,27,1,49,89,38,49,89,123,42,122,193,64,18,85,80,0,0,72,5,0,68,30,1,0,85,0,0,26,5,3,1,36,18,0,70,40,4,8,41,58,108,16,97,110,8,30,84,45,0,38,101,21,69,122,70,0,84,104,9,26,102,39,0,109,71,50,66,70,150,28,84,72,116,61,0,89,152,4,0,49,101,0,44,106,6,0,47,68,0,79,29,6,0,16,90,0,0,16,55,15,6,57,59,128,13,68,10,11,41,8,4,0,0,20,0,0,6,5,2,34,0,0,30,20,0,39,111,16,0,59,31,9,30,127,71,58,79,46,68,48,48,49,8,0,0,100,7,0,41,36,1,0,32,0,0,0,0,1,2,21,7,14,10,17,17,4,0,3,1,11,26,100,24,36,47,34,0,96,67,26,7,71,60,0,32,42,9,5,8,17,0,28,2,10,61,22,0,66,91,41,0,36,26,60,42,8,3,43,29,14,1,73,32,0,93,99,21,0,23,51,0,45,74,27,2,81,73,13,40,44,20,14,97,98,23,36,16,13,21,23,13,37,43,54,26,6,26,6,8,24,32,0,0,40,24,0,16,95,31,2,43,104,32,51,90,128,48,123,119,59,102,46,1,81,95,0,2,82,22,0,84,32,1,0,88,0,0,29,4,3,2,40,21,2,63,32,4,10,41,54,106,15,76,146,16,31,110,53,0,53,110,20,70,140,68,0,80,106,10,23,62,44,0,104,86,54,69,77,91,28,84,60,103,71,0,90,131,13,0,48,124,0,42,90,7,0,51,68,1,89,31,5,0,22,92,0,0,17,38,17,8,61,54,125,13,62,14,14,37,10,3,0,2,22,0,1,7,2,2,36,1,0,36,22,0,65,101,25,0,51,31,10,29,108,63,141,70,50,63,46,44,42,7,0,0,92,13,0,42,34,1,0,30,1,0,0,2,0,2,22,5,13,11,17,17,2,0,4,0,9,22,102,22,34,54,31,0,97,77,24,8,75,60,0,25,51,10,7,9,13,0,30,2,7,63,25,0,62,91,39,0,33,28,66,44,8,2,25,23,12,2,60,30,1,84,110,21,0,16,56,0,50,77,24,1,95,71,9,39,52,20,16,100,87,19,49,11,12,20,23,11,37,42,51,24,5,22,4,6,28,31,0,0,47,25,0,11,96,14,1,45,92,26,36,110,110,43,126,192,59,22,100,81,1,4,73,4,1,76,28,2,0,80,0,0,31,4,6,1,42,18,0,56,35,5,8,40,53,105,20,66,144,13,28,106,51,0,51,114,18,65,151,69,0,60,99,4,25,128,36,0,112,77,50,76,92,97,29,80,81,80,74,1,88,129,9,0,51,108,0,36,96,8,0,56,69,0,93,31,6,0,17,103,0,0,18,44,16,6,52,53,132,15,62,12,10,40,5,5,0,0,28,0,0,5,2,1,36,1,0,33,23,0,74,92,15,0,54,29,13,35,128,66,59,89,52,62,51,50,47,7,0,0,99,11,0,36,34,1,0,30,3,0,0,0,3,1,18,9,12,9,19,26,2,0,4,2,11,30,92,22,34,54,34,0,72,74,26,7,72,59,0,31,44,4,4,10,11,0,30,1,6,60,27,0,66,89,40,0,32,26,61,40,7,3,36,29,12,0,84,28,0,86,95,20,0,24,48,0,50,78,25,2,80,77,9,38,47,22,13,101,97,24,40,12,16,16,26,12,36,42,57,32,7,26,5,6,18,31,0,0,43,28,0,20,98,30,0,48,112,34,51,108,118,82,191,48,17,88,80,0,4,75,4,0,80,32,1,0,82,0,0,29,3,4,1,36,18,0,70,39,3,9,40,53,118,18,88,158,15,30,116,42,0,45,105,19,71,140,75,0,80,112,12,24,63,48,0,105,84,47,60,86,152,24,79,68,90,58,0,81,126,9,0,54,116,0,50,107,6,0,50,65,0,76,31,6,0,17,101,0,0,18,44,16,9,56,58,129,17,65,9,12,39,7,5,0,2,22,0,0,6,3,2,37,0,0,34,18,0,49,116,16,0,58,35,9,32,93,76,127,72,51,68,39,56,43,12,0,0,96,9,0,41,37,0,0,35,1,0,0,1,2,1,19,7,16,11,19,22,5,0,2,0,12,23,99,27,38,45,33,0,92,65,27,8,72,65,0,26,48,3,6,11,14,0,27,3,6,69,24,0,54,98,37,0,33,27,65,44,7,2,36,23,12,2,76,31,0,95,102,18,0,17,52,0,58,80,27,2,90,76,15,39,49,25,13,101,99,17,36,13,11,20,22,12,38,36,55,26,7,26,4,8,22,31,0,0,52,33,0,18,108,29,1,42,89,25,60,105,127,83

B-factor: mean 44.61, std 9.92, range [19.49, 90.97]